Protein AF-0000000087009685 (afdb_homodimer)

Foldseek 3Di:
DPPPPPPPPPPPPLKDKAKEKFFDFDFAFFVVLVVLLVVLVVVLVVLLVCLQVVVVVLVVVLVVVLVVCVVVCVPPVVVVLVVLVVCLLPVLLCVLLVVCVVVVVVVLNVLLVVLLVVLLVVLVVLLVVLVVVCVVVVDPPSRSSVLSVLADSSLLSLLLNLLSSCVPPPPPSSVVSVVSSVVSLSSCSNVVVHGPSSSSSSSSSSNSSSSVSCSVSGDGDPDDDDQRVQLQVQQFQFAFRYKAWQDPVCLVRIFMKMKTALAHHHDDDLVVLVVVVVVVVVVPDPPPPPNSVSNNDRMDMGGDPPDDRSVVNVVVCVQFPADDDQQFDTWMWTAGPVRFIKIKTKGFQSSLVVQVVVQVVLVQWFPDDLFDRDDGPVRLVVLQVVQQVVLCVLVQDPQFWRGKGDDDGMIMTMTGTDRFDFLVPDALVPADLQLLLVALVSLVSQVVQQKAQLADARNQWTQDPNHIGGHRSSRMDGNHDPVSSLLRVLQSLLRSCLRNNLLSSLVSSPVNDDPVSLVVNLLVQFLSSYHPNSCVSVVDRVVSVVSSVSNCVPDPPDPDDHRDDGTPDDVVNVVVVVLVVVLVVVLVVQDPVVLQVVLVVLFAVVLLVQLLVLLLLLLLLLLLLLCLLDPDHDDSVLSSLLSLLLLQQLSRDWPLVSSLVSQLLLVVLVVDDNLQSNLSSVVLVVLLVVLLVVVLVVLCVVVVVVPVPPPPPPVVVVVVVVVVVVVVCCVPVVVNVVVVCVVCVVSCVSNVVSVVVCVVVVVSVVSSNVSSNSNLVSLLSSLQSLLVRNPDHDPSSLSSVLLSVLQVQLSVPRDRSSRPSSLVSQLVSVVVVPDDSSSSNSSSSSSCCSNRVVSNVVNVVSVVVCVVVVSD/DPPPPPPPPPPPPLKDKAKEKFFDFDFAFFVVLVVLLVVLVVVLVVLLVCLQVVVVVLVVVLVVVLVVCVVVCVVPPVVVLVVLVVCLLPVLLCVLLVVCVVVVPVVLNVLLVVLLVVLLVVLVVLLVVLVVVCVVVVDPPSRSSVLSVLADSSLLSLLLNLLSSCVDPPPPSSVVSVVSSVVSLSSCSNVVVHGPSSSSSSSSSSNSSSSVSCSVVGDGDPDDDDQSVQLQVQQFQFAFRYKAWQDPVCLVRIFMKMKTALAHHHDDDLVVLVVVVVVVVVVPDPPNPDNSVSNNDRMDMGGDPPDDNSVVNVVVCVQFPADDDQQFDTWMWTAGPVRFIKIKTKGFQSSLVVQVVVQVVLVQWFPDDLFDRDDGPVRLVVLQVVQQVVLCVLVLDPQFWRGKGDDDGMIMTMTGTDRFDFLVPDALVPADLQLLLVALVSLVSQVVQQKAQLADARNQWTQDPNHIGGHRSSRMDGNHDPVSSLLRVLQSLLRSCLRNNLLSSLVSSPVNDDPVSLVVNLLVQFLSSYHPRSCVSVVDRVVSVVSSVSNCVVDPPDPDDHRDDGTPDDVVNVVVVVLVVVLVVVLVVQAPVVLQVVLVVLFAVVLLVQLLVLLLLLLQLLLLLLCLLDPDDDDSVLSSLLSLLLLQQLSRDWPLPSSLVSQQLLVVLVVHDNLQSNLSSVVLVVLLVVLLVVVLVVLCVVVVVVPVPPPPPPVVVVVVVVVVVVVVCCVPVVVNVVVVCVVCVVSCVSNVVSVVVCVVVVVSVVSSNVSSNSNLVSLLSSLQSLLVRNPDHDDSSLSSNLQSVLQVQLSVPRDRSSRPSSLVSQLVSVVVVPDDSSSSNSSSSSSCCSNRVVSNVVNVVSVVVCVVVVSD

Secondary structure (DSSP, 8-state):
---------------EEEEEEEPPP--B--HHHHHHHHHHHHHHHHHHHHHHH-HHHHHHHHHHHHHHHHHHHHHHTTS-HHHHHHHHHHHHHHHHHHHHHHTT-HHHHHHHHHHHHHHHHHHHHHHHHHHHHHHHTT--TT-TTHHHHT--HHHHHHHHHHHHHTTSTT-HHHHHHHHHHHHHHHHHHHTTSS-HHHHHHHHHHHHHHHHHHHHHH-B------THHHHHHHHHTT--EEEEEE--TTTGGG-EEEEEEE-PPSS---HHHHHHHHHHHHHS------HHHHHTTSPPEEEE-TT--HHHHHHHHHHHS-----TT--EEEEEEETTS-EEEEEEEEGGGHHHHHHHHHHHHHHBS---SPPP-SHHHHHHHHHHHHHHHHHTTSS-S-EEEEEEETTEEEEEEE---PPBGGGS-GGG--HHHHHHHHHHHHHHHHTT-B-S---GGGEEEETTEEEE---TT-BSS--HHHHHHHHHHHHHHHHHHH-HHHHHHHHHHHS-HHHHHHHGGG--GGGS-HHHHHH--SHHHHHHHHHHHHHHS-S----PPP--BSS-HHHHHHHHHHHHHHHHHHHH--HHHHHHHHHHS-HHHHHHHHHHHHHHHHHHHHHHHHT-SS---HHHHHHHHHHHHHHTTTSPTTHHHHHHHHHHHHHTT--HHHHHHHHHHHHHHHHHHHHHHHHHHHHHSSGGG-S----HHHHHHHHHHHHHHHHHHHSHHHHHHHHHHHHHHHHHHHHHHHHHHH-HHHHHHHHHHHHHHHHHHHHHHHHHHHTTT----HHHHHHHHHHHHHHHHHS--GGGTTHHHHHHHHHHHHTT--HHHHHHHHHHHHIIIIITTHHHHHHHHHHHHHTT--/---------------EEEEEEEPPP--B--HHHHHHHHHHHHHHHHHHHHHHH-HHHHHHHHHHHHHHHHHHHHHHTTS-HHHHHHHHHHHHHHHHHHHHHHTT-HHHHHHHHHHHHHHHHHHHHHHHHHHHHHHHTT--TT-TTHHHHT--HHHHHHHHHHHHHTTSTT-HHHHHHHHHHHHHHHHHHHTTSS-HHHHHHHHHHHHHHHHHHHHHH-B------THHHHHHHHHTT--EEEEEE--TTTGGG-EEEEEEE-PPSS---HHHHHHHHHHHHHS------HHHHHTTSPPEEEE-TT--HHHHHHHHHHHS-----TT--EEEEEEETTS-EEEEEEEEGGGHHHHHHHHHHHHHHBS---SPPP-SHHHHHHHHHHHHHHHHHTTSS-S-EEEEEEETTEEEEEEE---SPBGGGS-GGG--HHHHHHHHHHHHHHHHTT-B-S---GGGEEEETTEEEE---TT-BSS--HHHHHHHHHHHHHHHHHHH-HHHHHHHHHHHS-HHHHHHHGGG--GGGS-HHHHHH--SHHHHHHHHHHHHHHS-S----PPP--BSS-HHHHHHHHHHHHHHHHHHHH--HHHHHHHHHHS-HHHHHHHHHHHHHHHHHHHHHHHHT-SS---HHHHHHHHHHHHHHTTTSPTTHHHHHHHHHHHHHTT--HHHHHHHHHHHHHHHHHHHHHHHHHHHHHSSGGGTS----HHHHHHHHHHHHHHHHHHHSHHHHHHHHHHHHHHHHHHHHHHHHHHH-HHHHHHHHHHHHHHHHHHHHHHHHHHHTTT----HHHHHHHHHHHHHHHHTS--GGGTTHHHHHHHHHHHHTT--HHHHHHHHHHHHHHHTGGGHHHHHHHHHHHHHTT--

InterPro domains:
  IPR022791 Lysylphosphatidylglycerol synthetase/glycosyltransferase AglD [PF03706] (574-859)
  IPR022791 Lysylphosphatidylglycerol synthetase/glycosyltransferase AglD [TIGR00374] (763-868)

pLDDT: mean 80.04, std 13.96, range [20.83, 96.81]

Sequence (1744 aa):
MKTTQTTAEVTDDPSTRVLLVDAPQRWMRQPADLIGALGAFASIGIVVVLSMYARLTVLGVTSDVRAATSSFVEQIFFVPINILEGLVSFFVPVAVVGTIIFRRRWRTVVTAVLATIVTVALTTMTGMIAQQIVHARSASVVSPLHMFTDSTPYLAAISALLTIAGTFRGSRLVRWGWILTVALAFLLVLQGRQNLPSTVATVLLGVGIALLVRFIIGTFPRRVTGARFVDLIKRAGVDPQEIIRCDSEICDEVVAWSVLSYAPLGYTDSGAIRRLARMWQNADNALVPSAAFTQSLPSTIGPASGVNAREMAYHARSSYPMFRPVSVSRTYLVRDRQDLVYHVHVLDEDRLIVGAMADLWRQLRLKITYREGSRTLHDAAQQHVLMQLATEKAKVSPRLFVGDAHADSTVCVVYRVSHSPLLDDVDGRTITDEALDSFWQHLQQAHVRGISHGDIHAGCVRLTADGLHITNWQDGSLLTSETVRFVDLAQGLTMLAGVVGIDRAVDSFTRAMPFERVMSVVPLLQKTIMPARTREDFPKSKDIGRIRQALEDRLPDTGSMEPVELNRFSPKTIITVSLGVFAIYFLAASVNFTDLSLAIQAANPMWMMLSFGAGLLTYLGAAITLKAYTQEHIPLGQSVLIQVVASLVTLVAPAGIGPAALNLRFLQKKNVDTAPALATVTVVQLAQFITTVFSLIVLTLVTGELGALSMPSQSIVISIVLALVAIGAIFVIRPLRSWIFAKIQPTVEQIWPRLVWLGTHPRRLAFGFLGSMIMTVAFVACFGFALGSFGYQLPLVTLAVTYLVSNSVGSLVPSPGGIGPVEAALTGGLVLTGIPYSVALSTAVLYRLFTFWGRVPLGWIALQIATKRNYIMKTTQTTAEVTDDPSTRVLLVDAPQRWMRQPADLIGALGAFASIGIVVVLSMYARLTVLGVTSDVRAATSSFVEQIFFVPINILEGLVSFFVPVAVVGTIIFRRRWRTVVTAVLATIVTVALTTMTGMIAQQIVHARSASVVSPLHMFTDSTPYLAAISALLTIAGTFRGSRLVRWGWILTVALAFLLVLQGRQNLPSTVATVLLGVGIALLVRFIIGTFPRRVTGARFVDLIKRAGVDPQEIIRCDSEICDEVVAWSVLSYAPLGYTDSGAIRRLARMWQNADNALVPSAAFTQSLPSTIGPASGVNAREMAYHARSSYPMFRPVSVSRTYLVRDRQDLVYHVHVLDEDRLIVGAMADLWRQLRLKITYREGSRTLHDAAQQHVLMQLATEKAKVSPRLFVGDAHADSTVCVVYRVSHSPLLDDVDGRTITDEALDSFWQHLQQAHVRGISHGDIHAGCVRLTADGLHITNWQDGSLLTSETVRFVDLAQGLTMLAGVVGIDRAVDSFTRAMPFERVMSVVPLLQKTIMPARTREDFPKSKDIGRIRQALEDRLPDTGSMEPVELNRFSPKTIITVSLGVFAIYFLAASVNFTDLSLAIQAANPMWMMLSFGAGLLTYLGAAITLKAYTQEHIPLGQSVLIQVVASLVTLVAPAGIGPAALNLRFLQKKNVDTAPALATVTVVQLAQFITTVFSLIVLTLVTGELGALSMPSQSIVISIVLALVAIGAIFVIRPLRSWIFAKIQPTVEQIWPRLVWLGTHPRRLAFGFLGSMIMTVAFVACFGFALGSFGYQLPLVTLAVTYLVSNSVGSLVPSPGGIGPVEAALTGGLVLTGIPYSVALSTAVLYRLFTFWGRVPLGWIALQIATKRNYI

Nearest PDB structures (foldseek):
  4yzc-assembly2_B  TM=4.362E-01  e=4.572E-03  Homo sapiens
  4h05-assembly1_A  TM=5.185E-01  e=2.435E-02  Streptomyces rimosus
  4yzc-assembly1_A  TM=4.229E-01  e=3.359E-03  Homo sapiens
  7khk-assembly2_B  TM=4.242E-01  e=1.258E-02  Homo sapiens
  7niu-assembly1_A  TM=9.120E-02  e=1.337E+00  Homo sapiens

Organism: NCBI:txid2722751

Structure (mmCIF, N/CA/C/O backbone):
data_AF-0000000087009685-model_v1
#
loop_
_entity.id
_entity.type
_entity.pdbx_description
1 polymer 'Flippase-like domain-containing protein'
#
loop_
_atom_site.group_PDB
_atom_site.id
_atom_site.type_symbol
_atom_site.label_atom_id
_atom_site.label_alt_id
_atom_site.label_comp_id
_atom_site.label_asym_id
_atom_site.label_entity_id
_atom_site.label_seq_id
_atom_site.pdbx_PDB_ins_code
_atom_site.Cartn_x
_atom_site.Cartn_y
_atom_site.Cartn_z
_atom_site.occupancy
_atom_site.B_iso_or_equiv
_atom_site.auth_seq_id
_atom_site.auth_comp_id
_atom_site.auth_asym_id
_atom_site.auth_atom_id
_atom_site.pdbx_PDB_model_num
ATOM 1 N N . MET A 1 1 ? 74.438 -31.562 12.148 1 20.83 1 MET A N 1
ATOM 2 C CA . MET A 1 1 ? 73.188 -31.516 12.898 1 20.83 1 MET A CA 1
ATOM 3 C C . MET A 1 1 ? 72.25 -30.531 12.258 1 20.83 1 MET A C 1
ATOM 5 O O . MET A 1 1 ? 72.375 -29.312 12.414 1 20.83 1 MET A O 1
ATOM 9 N N . LYS A 1 2 ? 71.875 -30.781 10.992 1 25.05 2 LYS A N 1
ATOM 10 C CA . LYS A 1 2 ? 71.062 -30.109 10 1 25.05 2 LYS A CA 1
ATOM 11 C C . LYS A 1 2 ? 69.625 -29.922 10.5 1 25.05 2 LYS A C 1
ATOM 13 O O . LYS A 1 2 ? 68.938 -30.906 10.781 1 25.05 2 LYS A O 1
ATOM 18 N N . THR A 1 3 ? 69.375 -28.812 11.25 1 27.31 3 THR A N 1
ATOM 19 C CA . THR A 1 3 ? 68.125 -28.406 11.883 1 27.31 3 THR A CA 1
ATOM 20 C C . THR A 1 3 ? 67 -28.359 10.852 1 27.31 3 THR A C 1
ATOM 22 O O . THR A 1 3 ? 67.125 -27.641 9.852 1 27.31 3 THR A O 1
ATOM 25 N N . THR A 1 4 ? 66.375 -29.5 10.594 1 29.23 4 THR A N 1
ATOM 26 C CA . THR A 1 4 ? 65.25 -29.703 9.727 1 29.23 4 THR A CA 1
ATOM 27 C C . THR A 1 4 ? 64.125 -28.656 10.008 1 29.23 4 THR A C 1
ATOM 29 O O . THR A 1 4 ? 63.625 -28.562 11.133 1 29.23 4 THR A O 1
ATOM 32 N N . GLN A 1 5 ? 64.188 -27.516 9.312 1 28.78 5 GLN A N 1
ATOM 33 C CA . GLN A 1 5 ? 63.219 -26.438 9.328 1 28.78 5 GLN A CA 1
ATOM 34 C C . GLN A 1 5 ? 61.812 -26.953 9.062 1 28.78 5 GLN A C 1
ATOM 36 O O . GLN A 1 5 ? 61.531 -27.5 7.996 1 28.78 5 GLN A O 1
ATOM 41 N N . THR A 1 6 ? 61.156 -27.562 10.086 1 29.48 6 THR A N 1
ATOM 42 C CA . THR A 1 6 ? 59.719 -27.938 10.07 1 29.48 6 THR A CA 1
ATOM 43 C C . THR A 1 6 ? 58.875 -26.828 9.484 1 29.48 6 THR A C 1
ATOM 45 O O . THR A 1 6 ? 58.812 -25.719 10.031 1 29.48 6 THR A O 1
ATOM 48 N N . THR A 1 7 ? 58.781 -26.781 8.242 1 29.33 7 THR A N 1
ATOM 49 C CA . THR A 1 7 ? 57.812 -25.922 7.551 1 29.33 7 THR A CA 1
ATOM 50 C C . THR A 1 7 ? 56.438 -26.031 8.172 1 29.33 7 THR A C 1
ATOM 52 O O . THR A 1 7 ? 55.812 -27.094 8.117 1 29.33 7 THR A O 1
ATOM 55 N N . ALA A 1 8 ? 56.25 -25.375 9.32 1 33.06 8 ALA A N 1
ATOM 56 C CA . ALA A 1 8 ? 54.906 -25.281 9.883 1 33.06 8 ALA A CA 1
ATOM 57 C C . ALA A 1 8 ? 53.875 -25.094 8.789 1 33.06 8 ALA A C 1
ATOM 59 O O . ALA A 1 8 ? 53.906 -24.109 8.055 1 33.06 8 ALA A O 1
ATOM 60 N N . GLU A 1 9 ? 53.469 -26.125 8.164 1 31.14 9 GLU A N 1
ATOM 61 C CA . GLU A 1 9 ? 52.281 -26.094 7.309 1 31.14 9 GLU A CA 1
ATOM 62 C C . GLU A 1 9 ? 51.156 -25.359 7.988 1 31.14 9 GLU A C 1
ATOM 64 O O . GLU A 1 9 ? 50.656 -25.781 9.031 1 31.14 9 GLU A O 1
ATOM 69 N N . VAL A 1 10 ? 51.188 -24.078 8.078 1 36 10 VAL A N 1
ATOM 70 C CA . VAL A 1 10 ? 50.031 -23.25 8.453 1 36 10 VAL A CA 1
ATOM 71 C C . VAL A 1 10 ? 48.75 -23.812 7.816 1 36 10 VAL A C 1
ATOM 73 O O . VAL A 1 10 ? 48.594 -23.766 6.594 1 36 10 VAL A O 1
ATOM 76 N N . THR A 1 11 ? 48.375 -25.016 8.078 1 38.25 11 THR A N 1
ATOM 77 C CA . THR A 1 11 ? 47.031 -25.406 7.742 1 38.25 11 THR A CA 1
ATOM 78 C C . THR A 1 11 ? 46.031 -24.281 8.047 1 38.25 11 THR A C 1
ATOM 80 O O . THR A 1 11 ? 45.906 -23.875 9.203 1 38.25 11 THR A O 1
ATOM 83 N N . ASP A 1 12 ? 45.906 -23.234 7.301 1 41.66 12 ASP A N 1
ATOM 84 C CA . ASP A 1 12 ? 44.969 -22.141 7.352 1 41.66 12 ASP A CA 1
ATOM 85 C C . ASP A 1 12 ? 43.562 -22.625 7.727 1 41.66 12 ASP A C 1
ATOM 87 O O . ASP A 1 12 ? 42.875 -23.203 6.895 1 41.66 12 ASP A O 1
ATOM 91 N N . ASP A 1 13 ? 43.312 -23.297 8.695 1 49.72 13 ASP A N 1
ATOM 92 C CA . ASP A 1 13 ? 42 -23.562 9.305 1 49.72 13 ASP A CA 1
ATOM 93 C C . ASP A 1 13 ? 41.094 -22.344 9.234 1 49.72 13 ASP A C 1
ATOM 95 O O . ASP A 1 13 ? 41.375 -21.312 9.852 1 49.72 13 ASP A O 1
ATOM 99 N N . PRO A 1 14 ? 40.312 -22.219 8.203 1 61.81 14 PRO A N 1
ATOM 100 C CA . PRO A 1 14 ? 39.5 -21.031 7.938 1 61.81 14 PRO A CA 1
ATOM 101 C C . PRO A 1 14 ? 38.531 -20.734 9.07 1 61.81 14 PRO A C 1
ATOM 103 O O . PRO A 1 14 ? 37.75 -19.766 8.984 1 61.81 14 PRO A O 1
ATOM 106 N N . SER A 1 15 ? 38.594 -21.516 10.203 1 71.38 15 SER A N 1
ATOM 107 C CA . SER A 1 15 ? 37.625 -21.219 11.273 1 71.38 15 SER A CA 1
ATOM 108 C C . SER A 1 15 ? 38.125 -20.094 12.156 1 71.38 15 SER A C 1
ATOM 110 O O . SER A 1 15 ? 39.312 -19.984 12.43 1 71.38 15 SER A O 1
ATOM 112 N N . THR A 1 16 ? 37.312 -19.156 12.297 1 84.31 16 THR A N 1
ATOM 113 C CA . THR A 1 16 ? 37.625 -18.031 13.156 1 84.31 16 THR A CA 1
ATOM 114 C C . THR A 1 16 ? 36.781 -18.047 14.414 1 84.31 16 THR A C 1
ATOM 116 O O . THR A 1 16 ? 35.562 -18.281 14.352 1 84.31 16 THR A O 1
ATOM 119 N N . ARG A 1 17 ? 37.469 -17.984 15.602 1 89.88 17 ARG A N 1
ATOM 120 C CA . ARG A 1 17 ? 36.781 -17.891 16.875 1 89.88 17 ARG A CA 1
ATOM 121 C C . ARG A 1 17 ? 36.375 -16.453 17.188 1 89.88 17 ARG A C 1
ATOM 123 O O . ARG A 1 17 ? 37.188 -15.539 17.094 1 89.88 17 ARG A O 1
ATOM 130 N N . VAL A 1 18 ? 35.125 -16.281 17.484 1 94.69 18 VAL A N 1
ATOM 131 C CA . VAL A 1 18 ? 34.562 -14.945 17.75 1 94.69 18 VAL A CA 1
ATOM 132 C C . VAL A 1 18 ? 33.906 -14.922 19.125 1 94.69 18 VAL A C 1
ATOM 134 O O . VAL A 1 18 ? 33.188 -15.844 19.5 1 94.69 18 VAL A O 1
ATOM 137 N N . LEU A 1 19 ? 34.25 -13.922 19.953 1 94.75 19 LEU A N 1
ATOM 138 C CA . LEU A 1 19 ? 33.562 -13.703 21.234 1 94.75 19 LEU A CA 1
ATOM 139 C C . LEU A 1 19 ? 32.281 -12.898 21.031 1 94.75 19 LEU A C 1
ATOM 141 O O . LEU A 1 19 ? 32.312 -11.797 20.469 1 94.75 19 LEU A O 1
ATOM 145 N N . LEU A 1 20 ? 31.234 -13.477 21.422 1 95.06 20 LEU A N 1
ATOM 146 C CA . LEU A 1 20 ? 29.938 -12.836 21.266 1 95.06 20 LEU A CA 1
ATOM 147 C C . LEU A 1 20 ? 29.312 -12.539 22.625 1 95.06 20 LEU A C 1
ATOM 149 O O . LEU A 1 20 ? 29.062 -13.453 23.422 1 95.06 20 LEU A O 1
ATOM 153 N N . VAL A 1 21 ? 29.172 -11.289 22.953 1 93.69 21 VAL A N 1
ATOM 154 C CA . VAL A 1 21 ? 28.469 -10.852 24.156 1 93.69 21 VAL A CA 1
ATOM 155 C C . VAL A 1 21 ? 27.062 -10.367 23.797 1 93.69 21 VAL A C 1
ATOM 157 O O . VAL A 1 21 ? 26.906 -9.289 23.203 1 93.69 21 VAL A O 1
ATOM 160 N N . ASP A 1 22 ? 26.062 -11.078 24.062 1 91.75 22 ASP A N 1
ATOM 161 C CA . ASP A 1 22 ? 24.672 -10.781 23.703 1 91.75 22 ASP A CA 1
ATOM 162 C C . ASP A 1 22 ? 23.703 -11.234 24.781 1 91.75 22 ASP A C 1
ATOM 164 O O . ASP A 1 22 ? 24.125 -11.82 25.781 1 91.75 22 ASP A O 1
ATOM 168 N N . ALA A 1 23 ? 22.516 -10.797 24.656 1 88.75 23 ALA A N 1
ATOM 169 C CA . ALA A 1 23 ? 21.469 -11.211 25.594 1 88.75 23 ALA A CA 1
ATOM 170 C C . ALA A 1 23 ? 20.688 -12.398 25.047 1 88.75 23 ALA A C 1
ATOM 172 O O . ALA A 1 23 ? 20.359 -12.445 23.859 1 88.75 23 ALA A O 1
ATOM 173 N N . PRO A 1 24 ? 20.547 -13.383 25.875 1 82.44 24 PRO A N 1
ATOM 174 C CA . PRO A 1 24 ? 19.75 -14.523 25.406 1 82.44 24 PRO A CA 1
ATOM 175 C C . PRO A 1 24 ? 18.328 -14.133 25.031 1 82.44 24 PRO A C 1
ATOM 177 O O . PRO A 1 24 ? 17.781 -13.172 25.578 1 82.44 24 PRO A O 1
ATOM 180 N N . GLN A 1 25 ? 17.844 -14.828 24.078 1 79.19 25 GLN A N 1
ATOM 181 C CA . GLN A 1 25 ? 16.5 -14.523 23.609 1 79.19 25 GLN A CA 1
ATOM 182 C C . GLN A 1 25 ? 15.445 -15.016 24.594 1 79.19 25 GLN A C 1
ATOM 184 O O . GLN A 1 25 ? 15.516 -16.141 25.078 1 79.19 25 GLN A O 1
ATOM 189 N N . ARG A 1 26 ? 14.742 -14.148 25.125 1 76.38 26 ARG A N 1
ATOM 190 C CA . ARG A 1 26 ? 13.633 -14.484 26.016 1 76.38 26 ARG A CA 1
ATOM 191 C C . ARG A 1 26 ? 12.289 -14.227 25.328 1 76.38 26 ARG A C 1
ATOM 193 O O . ARG A 1 26 ? 12.242 -13.617 24.266 1 76.38 26 ARG A O 1
ATOM 200 N N . TRP A 1 27 ? 11.328 -14.812 25.953 1 78.62 27 TRP A N 1
ATOM 201 C CA . TRP A 1 27 ? 9.969 -14.609 25.469 1 78.62 27 TRP A CA 1
ATOM 202 C C . TRP A 1 27 ? 9.562 -13.141 25.594 1 78.62 27 TRP A C 1
ATOM 204 O O . TRP A 1 27 ? 9.812 -12.516 26.625 1 78.62 27 TRP A O 1
ATOM 214 N N . MET A 1 28 ? 9.18 -12.664 24.469 1 78.12 28 MET A N 1
ATOM 215 C CA . MET A 1 28 ? 8.805 -11.25 24.484 1 78.12 28 MET A CA 1
ATOM 216 C C . MET A 1 28 ? 7.391 -11.055 23.938 1 78.12 28 MET A C 1
ATOM 218 O O . MET A 1 28 ? 6.922 -11.852 23.125 1 78.12 28 MET A O 1
ATOM 222 N N . ARG A 1 29 ? 6.781 -10.102 24.5 1 83.38 29 ARG A N 1
ATOM 223 C CA . ARG A 1 29 ? 5.465 -9.695 24.016 1 83.38 29 ARG A CA 1
ATOM 224 C C . ARG A 1 29 ? 5.57 -8.953 22.688 1 83.38 29 ARG A C 1
ATOM 226 O O . ARG A 1 29 ? 6.32 -7.984 22.562 1 83.38 29 ARG A O 1
ATOM 233 N N . GLN A 1 30 ? 4.973 -9.492 21.781 1 82.5 30 GLN A N 1
ATOM 234 C CA . GLN A 1 30 ? 5.012 -8.867 20.453 1 82.5 30 GLN A CA 1
ATOM 235 C C . GLN A 1 30 ? 3.861 -7.879 20.281 1 82.5 30 GLN A C 1
ATOM 237 O O . GLN A 1 30 ? 2.691 -8.25 20.391 1 82.5 30 GLN A O 1
ATOM 242 N N . PRO A 1 31 ? 4.102 -6.699 20.031 1 83.12 31 PRO A N 1
ATOM 243 C CA . PRO A 1 31 ? 3.043 -5.707 19.844 1 83.12 31 PRO A CA 1
ATOM 244 C C . PRO A 1 31 ? 2.133 -6.035 18.656 1 83.12 31 PRO A C 1
ATOM 246 O O . PRO A 1 31 ? 0.97 -5.621 18.641 1 83.12 31 PRO A O 1
ATOM 249 N N . ALA A 1 32 ? 2.641 -6.715 17.703 1 83.56 32 ALA A N 1
ATOM 250 C CA . ALA A 1 32 ? 1.822 -7.09 16.547 1 83.56 32 ALA A CA 1
ATOM 251 C C . ALA A 1 32 ? 0.62 -7.926 16.984 1 83.56 32 ALA A C 1
ATOM 253 O O . ALA A 1 32 ? -0.46 -7.82 16.391 1 83.56 32 ALA A O 1
ATOM 254 N N . ASP A 1 33 ? 0.811 -8.742 18.031 1 88.06 33 ASP A N 1
ATOM 255 C CA . ASP A 1 33 ? -0.279 -9.57 18.547 1 88.06 33 ASP A CA 1
ATOM 256 C C . ASP A 1 33 ? -1.347 -8.711 19.219 1 88.06 33 ASP A C 1
ATOM 258 O O . ASP A 1 33 ? -2.543 -8.977 19.078 1 88.06 33 ASP A O 1
ATOM 262 N N . LEU A 1 34 ? -0.966 -7.707 19.875 1 89.62 34 LEU A N 1
ATOM 263 C CA . LEU A 1 34 ? -1.921 -6.816 20.531 1 89.62 34 LEU A CA 1
ATOM 264 C C . LEU A 1 34 ? -2.725 -6.035 19.484 1 89.62 34 LEU A C 1
ATOM 266 O O . LEU A 1 34 ? -3.943 -5.902 19.625 1 89.62 34 LEU A O 1
ATOM 270 N N . ILE A 1 35 ? -2.072 -5.578 18.5 1 88 35 ILE A N 1
ATOM 271 C CA . ILE A 1 35 ? -2.758 -4.84 17.453 1 88 35 ILE A CA 1
ATOM 272 C C . ILE A 1 35 ? -3.695 -5.773 16.688 1 88 35 ILE A C 1
ATOM 274 O O . ILE A 1 35 ? -4.805 -5.383 16.312 1 88 35 ILE A O 1
ATOM 278 N N . GLY A 1 36 ? -3.213 -6.938 16.469 1 89.69 36 GLY A N 1
ATOM 279 C CA . GLY A 1 36 ? -4.082 -7.918 15.844 1 89.69 36 GLY A CA 1
ATOM 280 C C . GLY A 1 36 ? -5.316 -8.234 16.672 1 89.69 36 GLY A C 1
ATOM 281 O O . GLY A 1 36 ? -6.418 -8.352 16.125 1 89.69 36 GLY A O 1
ATOM 282 N N . ALA A 1 37 ? -5.168 -8.375 17.953 1 93.88 37 ALA A N 1
ATOM 283 C CA . ALA A 1 37 ? -6.293 -8.648 18.844 1 93.88 37 ALA A CA 1
ATOM 284 C C . ALA A 1 37 ? -7.277 -7.484 18.844 1 93.88 37 ALA A C 1
ATOM 286 O O . ALA A 1 37 ? -8.492 -7.688 18.75 1 93.88 37 ALA A O 1
ATOM 287 N N . LEU A 1 38 ? -6.738 -6.305 18.891 1 91.94 38 LEU A N 1
ATOM 288 C CA . LEU A 1 38 ? -7.598 -5.125 18.859 1 91.94 38 LEU A CA 1
ATOM 289 C C . LEU A 1 38 ? -8.336 -5.012 17.531 1 91.94 38 LEU A C 1
ATOM 291 O O . LEU A 1 38 ? -9.5 -4.613 17.5 1 91.94 38 LEU A O 1
ATOM 295 N N . GLY A 1 39 ? -7.652 -5.309 16.516 1 92.19 39 GLY A N 1
ATOM 296 C CA . GLY A 1 39 ? -8.297 -5.34 15.211 1 92.19 39 GLY A CA 1
ATOM 297 C C . GLY A 1 39 ? -9.422 -6.359 15.133 1 92.19 39 GLY A C 1
ATOM 298 O O . GLY A 1 39 ? -10.469 -6.086 14.547 1 92.19 39 GLY A O 1
ATOM 299 N N . ALA A 1 40 ? -9.203 -7.512 15.727 1 94.12 40 ALA A N 1
ATOM 300 C CA . ALA A 1 40 ? -10.234 -8.547 15.742 1 94.12 40 ALA A CA 1
ATOM 301 C C . ALA A 1 40 ? -11.445 -8.109 16.562 1 94.12 40 ALA A C 1
ATOM 303 O O . ALA A 1 40 ? -12.594 -8.289 16.125 1 94.12 40 ALA A O 1
ATOM 304 N N . PHE A 1 41 ? -11.266 -7.488 17.672 1 93.06 41 PHE A N 1
ATOM 305 C CA . PHE A 1 41 ? -12.359 -7.031 18.516 1 93.06 41 PHE A CA 1
ATOM 306 C C . PHE A 1 41 ? -13.094 -5.863 17.875 1 93.06 41 PHE A C 1
ATOM 308 O O . PHE A 1 41 ? -14.32 -5.77 17.953 1 93.06 41 PHE A O 1
ATOM 315 N N . ALA A 1 42 ? -12.32 -4.992 17.234 1 92.81 42 ALA A N 1
ATOM 316 C CA . ALA A 1 42 ? -12.953 -3.902 16.5 1 92.81 42 ALA A CA 1
ATOM 317 C C . ALA A 1 42 ? -13.805 -4.438 15.359 1 92.81 42 ALA A C 1
ATOM 319 O O . ALA A 1 42 ? -14.891 -3.908 15.086 1 92.81 42 ALA A O 1
ATOM 320 N N . SER A 1 43 ? -13.336 -5.469 14.727 1 92.75 43 SER A N 1
ATOM 321 C CA . SER A 1 43 ? -14.094 -6.086 13.641 1 92.75 43 SER A CA 1
ATOM 322 C C . SER A 1 43 ? -15.383 -6.711 14.156 1 92.75 43 SER A C 1
ATOM 324 O O . SER A 1 43 ? -16.406 -6.699 13.469 1 92.75 43 SER A O 1
ATOM 326 N N . ILE A 1 44 ? -15.344 -7.266 15.391 1 90.44 44 ILE A N 1
ATOM 327 C CA . ILE A 1 44 ? -16.562 -7.785 16.016 1 90.44 44 ILE A CA 1
ATOM 328 C C . ILE A 1 44 ? -17.547 -6.645 16.25 1 90.44 44 ILE A C 1
ATOM 330 O O . ILE A 1 44 ? -18.75 -6.797 16.031 1 90.44 44 ILE A O 1
ATOM 334 N N . GLY A 1 45 ? -16.984 -5.512 16.688 1 88.5 45 GLY A N 1
ATOM 335 C CA . GLY A 1 45 ? -17.828 -4.34 16.844 1 88.5 45 GLY A CA 1
ATOM 336 C C . GLY A 1 45 ? -18.5 -3.914 15.547 1 88.5 45 GLY A C 1
ATOM 337 O O . GLY A 1 45 ? -19.703 -3.59 15.547 1 88.5 45 GLY A O 1
ATOM 338 N N . ILE A 1 46 ? -17.797 -4.051 14.461 1 88.94 46 ILE A N 1
ATOM 339 C CA . ILE A 1 46 ? -18.344 -3.693 13.156 1 88.94 46 ILE A CA 1
ATOM 340 C C . ILE A 1 46 ? -19.406 -4.699 12.75 1 88.94 46 ILE A C 1
ATOM 342 O O . ILE A 1 46 ? -20.453 -4.316 12.211 1 88.94 46 ILE A O 1
ATOM 346 N N . VAL A 1 47 ? -19.203 -5.988 13.07 1 87.12 47 VAL A N 1
ATOM 347 C CA . VAL A 1 47 ? -20.172 -7.027 12.734 1 87.12 47 VAL A CA 1
ATOM 348 C C . VAL A 1 47 ? -21.453 -6.824 13.555 1 87.12 47 VAL A C 1
ATOM 350 O O . VAL A 1 47 ? -22.547 -7.02 13.039 1 87.12 47 VAL A O 1
ATOM 353 N N . VAL A 1 48 ? -21.344 -6.398 14.766 1 83.75 48 VAL A N 1
ATOM 354 C CA . VAL A 1 48 ? -22.484 -6.133 15.617 1 83.75 48 VAL A CA 1
ATOM 355 C C . VAL A 1 48 ? -23.281 -4.949 15.07 1 83.75 48 VAL A C 1
ATOM 357 O O . VAL A 1 48 ? -24.516 -5.008 14.969 1 83.75 48 VAL A O 1
ATOM 360 N N . VAL A 1 49 ? -22.562 -3.928 14.602 1 81.88 49 VAL A N 1
ATOM 361 C CA . VAL A 1 49 ? -23.219 -2.74 14.055 1 81.88 49 VAL A CA 1
ATOM 362 C C . VAL A 1 49 ? -23.922 -3.092 12.75 1 81.88 49 VAL A C 1
ATOM 364 O O . VAL A 1 49 ? -25.047 -2.67 12.508 1 81.88 49 VAL A O 1
ATOM 367 N N . LEU A 1 50 ? -23.25 -3.943 12 1 79.88 50 LEU A N 1
ATOM 368 C CA . LEU A 1 50 ? -23.844 -4.344 10.727 1 79.88 50 LEU A CA 1
ATOM 369 C C . LEU A 1 50 ? -25.062 -5.246 10.945 1 79.88 50 LEU A C 1
ATOM 371 O O . LEU A 1 50 ? -26.031 -5.18 10.195 1 79.88 50 LEU A O 1
ATOM 375 N N . SER A 1 51 ? -25.016 -6.078 12.008 1 77.81 51 SER A N 1
ATOM 376 C CA . SER A 1 51 ? -26.125 -6.973 12.305 1 77.81 51 SER A CA 1
ATOM 377 C C . SER A 1 51 ? -27.328 -6.199 12.836 1 77.81 51 SER A C 1
ATOM 379 O O . SER A 1 51 ? -28.484 -6.621 12.656 1 77.81 51 SER A O 1
ATOM 381 N N . MET A 1 52 ? -27.047 -5.062 13.359 1 76.19 52 MET A N 1
ATOM 382 C CA . MET A 1 52 ? -28.125 -4.25 13.914 1 76.19 52 MET A CA 1
ATOM 383 C C . MET A 1 52 ? -28.766 -3.383 12.836 1 76.19 52 MET A C 1
ATOM 385 O O . MET A 1 52 ? -29.984 -3.27 12.781 1 76.19 52 MET A O 1
ATOM 389 N N . TYR A 1 53 ? -27.875 -2.916 11.891 1 75.06 53 TYR A N 1
ATOM 390 C CA . TYR A 1 53 ? -28.406 -1.929 10.953 1 75.06 53 TYR A CA 1
ATOM 391 C C . TYR A 1 53 ? -28.5 -2.512 9.547 1 75.06 53 TYR A C 1
ATOM 393 O O . TYR A 1 53 ? -29.203 -1.969 8.695 1 75.06 53 TYR A O 1
ATOM 401 N N . ALA A 1 54 ? -27.859 -3.625 9.258 1 79.12 54 ALA A N 1
ATOM 402 C CA . ALA A 1 54 ? -27.859 -4.23 7.926 1 79.12 54 ALA A CA 1
ATOM 403 C C . ALA A 1 54 ? -28.453 -5.637 7.969 1 79.12 54 ALA A C 1
ATOM 405 O O . ALA A 1 54 ? -27.875 -6.57 7.406 1 79.12 54 ALA A O 1
ATOM 406 N N . ARG A 1 55 ? -29.625 -5.832 8.586 1 75.81 55 ARG A N 1
ATOM 407 C CA . ARG A 1 55 ? -30.219 -7.152 8.781 1 75.81 55 ARG A CA 1
ATOM 408 C C . ARG A 1 55 ? -30.672 -7.742 7.449 1 75.81 55 ARG A C 1
ATOM 410 O O . ARG A 1 55 ? -30.422 -8.914 7.16 1 75.81 55 ARG A O 1
ATOM 417 N N . LEU A 1 56 ? -31.281 -6.91 6.676 1 77.75 56 LEU A N 1
ATOM 418 C CA . LEU A 1 56 ? -31.828 -7.41 5.414 1 77.75 56 LEU A CA 1
ATOM 419 C C . LEU A 1 56 ? -30.703 -7.684 4.418 1 77.75 56 LEU A C 1
ATOM 421 O O . LEU A 1 56 ? -30.812 -8.594 3.592 1 77.75 56 LEU A O 1
ATOM 425 N N . THR A 1 57 ? -29.703 -6.973 4.617 1 79.06 57 THR A N 1
ATOM 426 C CA . THR A 1 57 ? -28.547 -7.215 3.76 1 79.06 57 THR A CA 1
ATOM 427 C C . THR A 1 57 ? -27.922 -8.57 4.07 1 79.06 57 THR A C 1
ATOM 429 O O . THR A 1 57 ? -27.578 -9.328 3.156 1 79.06 57 THR A O 1
ATOM 432 N N . VAL A 1 58 ? -27.812 -8.828 5.289 1 77.56 58 VAL A N 1
ATOM 433 C CA . VAL A 1 58 ? -27.219 -10.094 5.703 1 77.56 58 VAL A CA 1
ATOM 434 C C . VAL A 1 58 ? -28.094 -11.258 5.242 1 77.56 58 VAL A C 1
ATOM 436 O O . VAL A 1 58 ? -27.594 -12.273 4.758 1 77.56 58 VAL A O 1
ATOM 439 N N . LEU A 1 59 ? -29.375 -11.094 5.383 1 76.06 59 LEU A N 1
ATOM 440 C CA . LEU A 1 59 ? -30.312 -12.117 4.926 1 76.06 59 LEU A CA 1
ATOM 441 C C . LEU A 1 59 ? -30.266 -12.25 3.406 1 76.06 59 LEU A C 1
ATOM 443 O O . LEU A 1 59 ? -30.359 -13.352 2.871 1 76.06 59 LEU A O 1
ATOM 447 N N . GLY A 1 60 ? -30.078 -11.125 2.824 1 79.31 60 GLY A N 1
ATOM 448 C CA . GLY A 1 60 ? -29.984 -11.148 1.373 1 79.31 60 GLY A CA 1
ATOM 449 C C . GLY A 1 60 ? -28.75 -11.859 0.868 1 79.31 60 GLY A C 1
ATOM 450 O O . GLY A 1 60 ? -28.828 -12.68 -0.049 1 79.31 60 GLY A O 1
ATOM 451 N N . VAL A 1 61 ? -27.672 -11.617 1.503 1 78.19 61 VAL A N 1
ATOM 452 C CA . VAL A 1 61 ? -26.422 -12.242 1.106 1 78.19 61 VAL A CA 1
ATOM 453 C C . VAL A 1 61 ? -26.516 -13.758 1.3 1 78.19 61 VAL A C 1
ATOM 455 O O . VAL A 1 61 ? -26.094 -14.523 0.428 1 78.19 61 VAL A O 1
ATOM 458 N N . THR A 1 62 ? -27.094 -14.219 2.404 1 76.38 62 THR A N 1
ATOM 459 C CA . THR A 1 62 ? -27.203 -15.648 2.697 1 76.38 62 THR A CA 1
ATOM 460 C C . THR A 1 62 ? -28.156 -16.328 1.723 1 76.38 62 THR A C 1
ATOM 462 O O . THR A 1 62 ? -27.875 -17.438 1.239 1 76.38 62 THR A O 1
ATOM 465 N N . SER A 1 63 ? -29.188 -15.602 1.45 1 76.56 63 SER A N 1
ATOM 466 C CA . SER A 1 63 ? -30.172 -16.203 0.553 1 76.56 63 SER A CA 1
ATOM 467 C C . SER A 1 63 ? -29.656 -16.25 -0.882 1 76.56 63 SER A C 1
ATOM 469 O O . SER A 1 63 ? -29.875 -17.219 -1.6 1 76.56 63 SER A O 1
ATOM 471 N N . ASP A 1 64 ? -28.922 -15.242 -1.213 1 78.12 64 ASP A N 1
ATOM 472 C CA . ASP A 1 64 ? -28.391 -15.195 -2.568 1 78.12 64 ASP A CA 1
ATOM 473 C C . ASP A 1 64 ? -27.281 -16.234 -2.76 1 78.12 64 ASP A C 1
ATOM 475 O O . ASP A 1 64 ? -27.219 -16.875 -3.807 1 78.12 64 ASP A O 1
ATOM 479 N N . VAL A 1 65 ? -26.5 -16.328 -1.812 1 72.81 65 VAL A N 1
ATOM 480 C CA . VAL A 1 65 ? -25.438 -17.312 -1.914 1 72.81 65 VAL A CA 1
ATOM 481 C C . VAL A 1 65 ? -26.031 -18.719 -1.925 1 72.81 65 VAL A C 1
ATOM 483 O O . VAL A 1 65 ? -25.562 -19.594 -2.652 1 72.81 65 VAL A O 1
ATOM 486 N N . ARG A 1 66 ? -27.156 -18.906 -1.155 1 70.62 66 ARG A N 1
ATOM 487 C CA . ARG A 1 66 ? -27.844 -20.203 -1.145 1 70.62 66 ARG A CA 1
ATOM 488 C C . ARG A 1 66 ? -28.469 -20.484 -2.502 1 70.62 66 ARG A C 1
ATOM 490 O O . ARG A 1 66 ? -28.406 -21.625 -2.992 1 70.62 66 ARG A O 1
ATOM 497 N N . ALA A 1 67 ? -28.984 -19.422 -2.977 1 69.31 67 ALA A N 1
ATOM 498 C CA . ALA A 1 67 ? -29.641 -19.594 -4.266 1 69.31 67 ALA A CA 1
ATOM 499 C C . ALA A 1 67 ? -28.625 -19.844 -5.375 1 69.31 67 ALA A C 1
ATOM 501 O O . ALA A 1 67 ? -28.875 -20.656 -6.277 1 69.31 67 ALA A O 1
ATOM 502 N N . ALA A 1 68 ? -27.547 -19.094 -5.211 1 63.78 68 ALA A N 1
ATOM 503 C CA . ALA A 1 68 ? -26.5 -19.234 -6.219 1 63.78 68 ALA A CA 1
ATOM 504 C C . ALA A 1 68 ? -25.844 -20.609 -6.125 1 63.78 68 ALA A C 1
ATOM 506 O O . ALA A 1 68 ? -25.375 -21.156 -7.133 1 63.78 68 ALA A O 1
ATOM 507 N N . THR A 1 69 ? -25.766 -21.078 -4.863 1 60.06 69 THR A N 1
ATOM 508 C CA . THR A 1 69 ? -25.094 -22.359 -4.648 1 60.06 69 THR A CA 1
ATOM 509 C C . THR A 1 69 ? -26.094 -23.5 -4.609 1 60.06 69 THR A C 1
ATOM 511 O O . THR A 1 69 ? -25.703 -24.672 -4.5 1 60.06 69 THR A O 1
ATOM 514 N N . SER A 1 70 ? -27.453 -23.141 -4.414 1 57.62 70 SER A N 1
ATOM 515 C CA . SER A 1 70 ? -28.453 -24.188 -4.227 1 57.62 70 SER A CA 1
ATOM 516 C C . SER A 1 70 ? -28.312 -25.281 -5.27 1 57.62 70 SER A C 1
ATOM 518 O O . SER A 1 70 ? -28.375 -26.469 -4.941 1 57.62 70 SER A O 1
ATOM 520 N N . SER A 1 71 ? -28.156 -24.719 -6.41 1 53.34 71 SER A N 1
ATOM 521 C CA . SER A 1 71 ? -28.062 -25.812 -7.371 1 53.34 71 SER A CA 1
ATOM 522 C C . SER A 1 71 ? -26.812 -26.641 -7.145 1 53.34 71 SER A C 1
ATOM 524 O O . SER A 1 71 ? -26.844 -27.875 -7.258 1 53.34 71 SER A O 1
ATOM 526 N N . PHE A 1 72 ? -25.797 -25.891 -6.824 1 49 72 PHE A N 1
ATOM 527 C CA . PHE A 1 72 ? -24.5 -26.547 -6.637 1 49 72 PHE A CA 1
ATOM 528 C C . PHE A 1 72 ? -24.438 -27.219 -5.277 1 49 72 PHE A C 1
ATOM 530 O O . PHE A 1 72 ? -24 -28.375 -5.172 1 49 72 PHE A O 1
ATOM 537 N N . VAL A 1 73 ? -24.828 -26.484 -4.25 1 51.41 73 VAL A N 1
ATOM 538 C CA . VAL A 1 73 ? -24.766 -26.953 -2.865 1 51.41 73 VAL A CA 1
ATOM 539 C C . VAL A 1 73 ? -25.766 -28.078 -2.645 1 51.41 73 VAL A C 1
ATOM 541 O O . VAL A 1 73 ? -25.469 -29.047 -1.952 1 51.41 73 VAL A O 1
ATOM 544 N N . GLU A 1 74 ? -26.953 -27.859 -3.109 1 48.84 74 GLU A N 1
ATOM 545 C CA . GLU A 1 74 ? -27.891 -28.969 -2.953 1 48.84 74 GLU A CA 1
ATOM 546 C C . GLU A 1 74 ? -27.344 -30.25 -3.557 1 48.84 74 GLU A C 1
ATOM 548 O O . GLU A 1 74 ? -27.594 -31.344 -3.041 1 48.84 74 GLU A O 1
ATOM 553 N N . GLN A 1 75 ? -26.688 -30.016 -4.613 1 44.09 75 GLN A N 1
ATOM 554 C CA . GLN A 1 75 ? -26.219 -31.188 -5.355 1 44.09 75 GLN A CA 1
ATOM 555 C C . GLN A 1 75 ? -24.953 -31.781 -4.719 1 44.09 75 GLN A C 1
ATOM 557 O O . GLN A 1 75 ? -24.828 -33 -4.613 1 44.09 75 GLN A O 1
ATOM 562 N N . ILE A 1 76 ? -23.969 -30.984 -4.562 1 45.16 76 ILE A N 1
ATOM 563 C CA . ILE A 1 76 ? -22.688 -31.469 -4.055 1 45.16 76 ILE A CA 1
ATOM 564 C C . ILE A 1 76 ? -22.828 -31.859 -2.586 1 45.16 76 ILE A C 1
ATOM 566 O O . ILE A 1 76 ? -22.281 -32.875 -2.158 1 45.16 76 ILE A O 1
ATOM 570 N N . PHE A 1 77 ? -23.281 -30.969 -1.752 1 47.31 77 PHE A N 1
ATOM 571 C CA . PHE A 1 77 ? -23.047 -31.016 -0.313 1 47.31 77 PHE A CA 1
ATOM 572 C C . PHE A 1 77 ? -24.062 -31.922 0.365 1 47.31 77 PHE A C 1
ATOM 574 O O . PHE A 1 77 ? -24.438 -31.688 1.518 1 47.31 77 PHE A O 1
ATOM 581 N N . PHE A 1 78 ? -24.766 -32.688 -0.41 1 45.25 78 PHE A N 1
ATOM 582 C CA . PHE A 1 78 ? -25.391 -33.656 0.506 1 45.25 78 PHE A CA 1
ATOM 583 C C . PHE A 1 78 ? -24.328 -34.438 1.262 1 45.25 78 PHE A C 1
ATOM 585 O O . PHE A 1 78 ? -24.641 -35.469 1.885 1 45.25 78 PHE A O 1
ATOM 592 N N . VAL A 1 79 ? -23.141 -34.406 1.007 1 47.41 79 VAL A N 1
ATOM 593 C CA . VAL A 1 79 ? -22.219 -34.969 1.999 1 47.41 79 VAL A CA 1
ATOM 594 C C . VAL A 1 79 ? -22.562 -34.406 3.383 1 47.41 79 VAL A C 1
ATOM 596 O O . VAL A 1 79 ? -22.656 -33.188 3.57 1 47.41 79 VAL A O 1
ATOM 599 N N . PRO A 1 80 ? -23.125 -35.25 4.199 1 52.69 80 PRO A N 1
ATOM 600 C CA . PRO A 1 80 ? -23.625 -34.75 5.492 1 52.69 80 PRO A CA 1
ATOM 601 C C . PRO A 1 80 ? -22.656 -33.75 6.152 1 52.69 80 PRO A C 1
ATOM 603 O O . PRO A 1 80 ? -21.484 -34.062 6.352 1 52.69 80 PRO A O 1
ATOM 606 N N . ILE A 1 81 ? -22.781 -32.5 5.863 1 63.19 81 ILE A N 1
ATOM 607 C CA . ILE A 1 81 ? -22.094 -31.406 6.543 1 63.19 81 ILE A CA 1
ATOM 608 C C . ILE A 1 81 ? -21.719 -31.844 7.957 1 63.19 81 ILE A C 1
ATOM 610 O O . ILE A 1 81 ? -20.703 -31.406 8.492 1 63.19 81 ILE A O 1
ATOM 614 N N . ASN A 1 82 ? -22.469 -32.844 8.352 1 64.62 82 ASN A N 1
ATOM 615 C CA . ASN A 1 82 ? -22.172 -33.344 9.695 1 64.62 82 ASN A CA 1
ATOM 616 C C . ASN A 1 82 ? -20.875 -34.156 9.727 1 64.62 82 ASN A C 1
ATOM 618 O O . ASN A 1 82 ? -20.109 -34.062 10.695 1 64.62 82 ASN A O 1
ATOM 622 N N . ILE A 1 83 ? -20.703 -34.75 8.578 1 63.69 83 ILE A N 1
ATOM 623 C CA . ILE A 1 83 ? -19.469 -35.531 8.516 1 63.69 83 ILE A CA 1
ATOM 624 C C . ILE A 1 83 ? -18.281 -34.594 8.367 1 63.69 83 ILE A C 1
ATOM 626 O O . ILE A 1 83 ? -17.25 -34.75 9.039 1 63.69 83 ILE A O 1
ATOM 630 N N . LEU A 1 84 ? -18.453 -33.625 7.562 1 70 84 LEU A N 1
ATOM 631 C CA . LEU A 1 84 ? -17.359 -32.656 7.391 1 70 84 LEU A CA 1
ATOM 632 C C . LEU A 1 84 ? -17.109 -31.906 8.688 1 70 84 LEU A C 1
ATOM 634 O O . LEU A 1 84 ? -15.961 -31.625 9.031 1 70 84 LEU A O 1
ATOM 638 N N . GLU A 1 85 ? -18.172 -31.594 9.297 1 76.81 85 GLU A N 1
ATOM 639 C CA . GLU A 1 85 ? -18.062 -30.906 10.578 1 76.81 85 GLU A CA 1
ATOM 640 C C . GLU A 1 85 ? -17.312 -31.766 11.602 1 76.81 85 GLU A C 1
ATOM 642 O O . GLU A 1 85 ? -16.438 -31.266 12.312 1 76.81 85 GLU A O 1
ATOM 647 N N . GLY A 1 86 ? -17.703 -33.031 11.57 1 75.69 86 GLY A N 1
ATOM 648 C CA . GLY A 1 86 ? -17.031 -33.938 12.484 1 75.69 86 GLY A CA 1
ATOM 649 C C . GLY A 1 86 ? -15.562 -34.156 12.156 1 75.69 86 GLY A C 1
ATOM 650 O O . GLY A 1 86 ? -14.719 -34.156 13.047 1 75.69 86 GLY A O 1
ATOM 651 N N . LEU A 1 87 ? -15.297 -34.188 10.891 1 74.06 87 LEU A N 1
ATOM 652 C CA . LEU A 1 87 ? -13.922 -34.406 10.453 1 74.06 87 LEU A CA 1
ATOM 653 C C . LEU A 1 87 ? -13.055 -33.188 10.758 1 74.06 87 LEU A C 1
ATOM 655 O O . LEU A 1 87 ? -11.953 -33.312 11.289 1 74.06 87 LEU A O 1
ATOM 659 N N . VAL A 1 88 ? -13.57 -32.062 10.508 1 80.06 88 VAL A N 1
ATOM 660 C CA . VAL A 1 88 ? -12.789 -30.828 10.695 1 80.06 88 VAL A CA 1
ATOM 661 C C . VAL A 1 88 ? -12.648 -30.531 12.188 1 80.06 88 VAL A C 1
ATOM 663 O O . VAL A 1 88 ? -11.57 -30.156 12.648 1 80.06 88 VAL A O 1
ATOM 666 N N . SER A 1 89 ? -13.703 -30.797 12.945 1 81.19 89 SER A N 1
ATOM 667 C CA . SER A 1 89 ? -13.672 -30.484 14.375 1 81.19 89 SER A CA 1
ATOM 668 C C . SER A 1 89 ? -12.766 -31.438 15.133 1 81.19 89 SER A C 1
ATOM 670 O O . SER A 1 89 ? -12.18 -31.078 16.156 1 81.19 89 SER A O 1
ATOM 672 N N . PHE A 1 90 ? -12.672 -32.562 14.508 1 79.44 90 PHE A N 1
ATOM 673 C CA . PHE A 1 90 ? -11.867 -33.531 15.219 1 79.44 90 PHE A CA 1
ATOM 674 C C . PHE A 1 90 ? -10.445 -33.594 14.672 1 79.44 90 PHE A C 1
ATOM 676 O O . PHE A 1 90 ? -9.477 -33.469 15.422 1 79.44 90 PHE A O 1
ATOM 683 N N . PHE A 1 91 ? -10.25 -33.688 13.359 1 80.88 91 PHE A N 1
ATOM 684 C CA . PHE A 1 91 ? -8.953 -33.969 12.766 1 80.88 91 PHE A CA 1
ATOM 685 C C . PHE A 1 91 ? -8.086 -32.719 12.727 1 80.88 91 PHE A C 1
ATOM 687 O O . PHE A 1 91 ? -6.867 -32.812 12.891 1 80.88 91 PHE A O 1
ATOM 694 N N . VAL A 1 92 ? -8.625 -31.578 12.562 1 84.88 92 VAL A N 1
ATOM 695 C CA . VAL A 1 92 ? -7.812 -30.375 12.406 1 84.88 92 VAL A CA 1
ATOM 696 C C . VAL A 1 92 ? -7.102 -30.047 13.719 1 84.88 92 VAL A C 1
ATOM 698 O O . VAL A 1 92 ? -5.883 -29.859 13.742 1 84.88 92 VAL A O 1
ATOM 701 N N . PRO A 1 93 ? -7.797 -30.078 14.875 1 85.19 93 PRO A N 1
ATOM 702 C CA . PRO A 1 93 ? -7.082 -29.797 16.125 1 85.19 93 PRO A CA 1
ATOM 703 C C . PRO A 1 93 ? -6.039 -30.859 16.453 1 85.19 93 PRO A C 1
ATOM 705 O O . PRO A 1 93 ? -4.953 -30.531 16.938 1 85.19 93 PRO A O 1
ATOM 708 N N . VAL A 1 94 ? -6.352 -32.062 16.094 1 83.12 94 VAL A N 1
ATOM 709 C CA . VAL A 1 94 ? -5.434 -33.156 16.406 1 83.12 94 VAL A CA 1
ATOM 710 C C . VAL A 1 94 ? -4.188 -33.031 15.523 1 83.12 94 VAL A C 1
ATOM 712 O O . VAL A 1 94 ? -3.066 -33.219 16 1 83.12 94 VAL A O 1
ATOM 715 N N . ALA A 1 95 ? -4.395 -32.719 14.305 1 84.81 95 ALA A N 1
ATOM 716 C CA . ALA A 1 95 ? -3.273 -32.562 13.383 1 84.81 95 ALA A CA 1
ATOM 717 C C . ALA A 1 95 ? -2.398 -31.391 13.773 1 84.81 95 ALA A C 1
ATOM 719 O O . ALA A 1 95 ? -1.169 -31.469 13.734 1 84.81 95 ALA A O 1
ATOM 720 N N . VAL A 1 96 ? -2.977 -30.312 14.195 1 86.5 96 VAL A N 1
ATOM 721 C CA . VAL A 1 96 ? -2.229 -29.109 14.531 1 86.5 96 VAL A CA 1
ATOM 722 C C . VAL A 1 96 ? -1.471 -29.312 15.836 1 86.5 96 VAL A C 1
ATOM 724 O O . VAL A 1 96 ? -0.272 -29.031 15.922 1 86.5 96 VAL A O 1
ATOM 727 N N . VAL A 1 97 ? -2.146 -29.906 16.859 1 85.06 97 VAL A N 1
ATOM 728 C CA . VAL A 1 97 ? -1.497 -30.156 18.141 1 85.06 97 VAL A CA 1
ATOM 729 C C . VAL A 1 97 ? -0.442 -31.25 17.984 1 85.06 97 VAL A C 1
ATOM 731 O O . VAL A 1 97 ? 0.638 -31.156 18.578 1 85.06 97 VAL A O 1
ATOM 734 N N . GLY A 1 98 ? -0.748 -32.156 17.109 1 82.12 98 GLY A N 1
ATOM 735 C CA . GLY A 1 98 ? 0.205 -33.219 16.844 1 82.12 98 GLY A CA 1
ATOM 736 C C . GLY A 1 98 ? 1.493 -32.719 16.203 1 82.12 98 GLY A C 1
ATOM 737 O O . GLY A 1 98 ? 2.584 -33.125 16.609 1 82.12 98 GLY A O 1
ATOM 738 N N . THR A 1 99 ? 1.364 -31.828 15.305 1 81.69 99 THR A N 1
ATOM 739 C CA . THR A 1 99 ? 2.545 -31.297 14.633 1 81.69 99 THR A CA 1
ATOM 740 C C . THR A 1 99 ? 3.381 -30.453 15.594 1 81.69 99 THR A C 1
ATOM 742 O O . THR A 1 99 ? 4.609 -30.484 15.539 1 81.69 99 THR A O 1
ATOM 745 N N . ILE A 1 100 ? 2.723 -29.766 16.516 1 82.88 100 ILE A N 1
ATOM 746 C CA . ILE A 1 100 ? 3.451 -28.953 17.484 1 82.88 100 ILE A CA 1
ATOM 747 C C . ILE A 1 100 ? 4.191 -29.844 18.469 1 82.88 100 ILE A C 1
ATOM 749 O O . ILE A 1 100 ? 5.34 -29.578 18.828 1 82.88 100 ILE A O 1
ATOM 753 N N . ILE A 1 101 ? 3.525 -30.938 18.781 1 81 101 ILE A N 1
ATOM 754 C CA . ILE A 1 101 ? 4.125 -31.875 19.719 1 81 101 ILE A CA 1
ATOM 755 C C . ILE A 1 101 ? 5.316 -32.562 19.062 1 81 101 ILE A C 1
ATOM 757 O O . ILE A 1 101 ? 6.363 -32.75 19.703 1 81 101 ILE A O 1
ATOM 761 N N . PHE A 1 102 ? 5.141 -32.875 17.828 1 80.19 102 PHE A N 1
ATOM 762 C CA . PHE A 1 102 ? 6.199 -33.594 17.125 1 80.19 102 PHE A CA 1
ATOM 763 C C . PHE A 1 102 ? 7.422 -32.688 16.953 1 80.19 102 PHE A C 1
ATOM 765 O O . PHE A 1 102 ? 8.555 -33.188 16.906 1 80.19 102 PHE A O 1
ATOM 772 N N . ARG A 1 103 ? 7.285 -31.453 16.859 1 77.81 103 ARG A N 1
ATOM 773 C CA . ARG A 1 103 ? 8.398 -30.516 16.719 1 77.81 103 ARG A CA 1
ATOM 774 C C . ARG A 1 103 ? 8.953 -30.109 18.078 1 77.81 103 ARG A C 1
ATOM 776 O O . ARG A 1 103 ? 9.859 -29.281 18.156 1 77.81 103 ARG A O 1
ATOM 783 N N . ARG A 1 104 ? 8.375 -30.719 19.188 1 78.88 104 ARG A N 1
ATOM 784 C CA . ARG A 1 104 ? 8.844 -30.594 20.562 1 78.88 104 ARG A CA 1
ATOM 785 C C . ARG A 1 104 ? 8.812 -29.141 21.031 1 78.88 104 ARG A C 1
ATOM 787 O O . ARG A 1 104 ? 9.766 -28.656 21.656 1 78.88 104 ARG A O 1
ATOM 794 N N . ARG A 1 105 ? 7.852 -28.484 20.609 1 80.25 105 ARG A N 1
ATOM 795 C CA . ARG A 1 105 ? 7.645 -27.125 21.078 1 80.25 105 ARG A CA 1
ATOM 796 C C . ARG A 1 105 ? 6.609 -27.078 22.203 1 80.25 105 ARG A C 1
ATOM 798 O O . ARG A 1 105 ? 5.465 -26.688 21.969 1 80.25 105 ARG A O 1
ATOM 805 N N . TRP A 1 106 ? 6.98 -27.344 23.344 1 81.69 106 TRP A N 1
ATOM 806 C CA . TRP A 1 106 ? 6.094 -27.578 24.484 1 81.69 106 TRP A CA 1
ATOM 807 C C . TRP A 1 106 ? 5.402 -26.281 24.906 1 81.69 106 TRP A C 1
ATOM 809 O O . TRP A 1 106 ? 4.223 -26.281 25.266 1 81.69 106 TRP A O 1
ATOM 819 N N . ARG A 1 107 ? 6.043 -25.203 24.859 1 81.38 107 ARG A N 1
ATOM 820 C CA . ARG A 1 107 ? 5.426 -23.969 25.297 1 81.38 107 ARG A CA 1
ATOM 821 C C . ARG A 1 107 ? 4.316 -23.531 24.344 1 81.38 107 ARG A C 1
ATOM 823 O O . ARG A 1 107 ? 3.301 -22.984 24.766 1 81.38 107 ARG A O 1
ATOM 830 N N . THR A 1 108 ? 4.578 -23.828 23.125 1 84.25 108 THR A N 1
ATOM 831 C CA . THR A 1 108 ? 3.549 -23.484 22.141 1 84.25 108 THR A CA 1
ATOM 832 C C . THR A 1 108 ? 2.322 -24.375 22.328 1 84.25 108 THR A C 1
ATOM 834 O O . THR A 1 108 ? 1.189 -23.938 22.125 1 84.25 108 THR A O 1
ATOM 837 N N . VAL A 1 109 ? 2.572 -25.609 22.781 1 86.44 109 VAL A N 1
ATOM 838 C CA . VAL A 1 109 ? 1.461 -26.531 23.031 1 86.44 109 VAL A CA 1
ATOM 839 C C . VAL A 1 109 ? 0.642 -26.031 24.219 1 86.44 109 VAL A C 1
ATOM 841 O O . VAL A 1 109 ? -0.59 -25.984 24.156 1 86.44 109 VAL A O 1
ATOM 844 N N . VAL A 1 110 ? 1.325 -25.578 25.203 1 87.56 110 VAL A N 1
ATOM 845 C CA . VAL A 1 110 ? 0.649 -25.094 26.406 1 87.56 110 VAL A CA 1
ATOM 846 C C . VAL A 1 110 ? -0.129 -23.812 26.078 1 87.56 110 VAL A C 1
ATOM 848 O O . VAL A 1 110 ? -1.272 -23.656 26.516 1 87.56 110 VAL A O 1
ATOM 851 N N . THR A 1 111 ? 0.467 -22.984 25.297 1 88.38 111 THR A N 1
ATOM 852 C CA . THR A 1 111 ? -0.212 -21.75 24.938 1 88.38 111 THR A CA 1
ATOM 853 C C . THR A 1 111 ? -1.423 -22.031 24.047 1 88.38 111 THR A C 1
ATOM 855 O O . THR A 1 111 ? -2.469 -21.391 24.188 1 88.38 111 THR A O 1
ATOM 858 N N . ALA A 1 112 ? -1.255 -22.984 23.188 1 88.81 112 ALA A N 1
ATOM 859 C CA . ALA A 1 112 ? -2.352 -23.344 22.281 1 88.81 112 ALA A CA 1
ATOM 860 C C . ALA A 1 112 ? -3.516 -23.953 23.062 1 88.81 112 ALA A C 1
ATOM 862 O O . ALA A 1 112 ? -4.676 -23.609 22.828 1 88.81 112 ALA A O 1
ATOM 863 N N . VAL A 1 113 ? -3.254 -24.812 24.016 1 87.5 113 VAL A N 1
ATOM 864 C CA . VAL A 1 113 ? -4.285 -25.469 24.812 1 87.5 113 VAL A CA 1
ATOM 865 C C . VAL A 1 113 ? -4.953 -24.438 25.719 1 87.5 113 VAL A C 1
ATOM 867 O O . VAL A 1 113 ? -6.18 -24.406 25.844 1 87.5 113 VAL A O 1
ATOM 870 N N . LEU A 1 114 ? -4.211 -23.594 26.266 1 90.25 114 LEU A N 1
ATOM 871 C CA . LEU A 1 114 ? -4.762 -22.562 27.125 1 90.25 114 LEU A CA 1
ATOM 872 C C . LEU A 1 114 ? -5.648 -21.609 26.328 1 90.25 114 LEU A C 1
ATOM 874 O O . LEU A 1 114 ? -6.734 -21.234 26.781 1 90.25 114 LEU A O 1
ATOM 878 N N . ALA A 1 115 ? -5.152 -21.188 25.219 1 91.75 115 ALA A N 1
ATOM 879 C CA . ALA A 1 115 ? -5.941 -20.297 24.375 1 91.75 115 ALA A CA 1
ATOM 880 C C . ALA A 1 115 ? -7.258 -20.953 23.969 1 91.75 115 ALA A C 1
ATOM 882 O O . ALA A 1 115 ? -8.297 -20.281 23.922 1 91.75 115 ALA A O 1
ATOM 883 N N . THR A 1 116 ? -7.18 -22.281 23.719 1 89.75 116 THR A N 1
ATOM 884 C CA . THR A 1 116 ? -8.383 -23 23.328 1 89.75 116 THR A CA 1
ATOM 885 C C . THR A 1 116 ? -9.367 -23.094 24.484 1 89.75 116 THR A C 1
ATOM 887 O O . THR A 1 116 ? -10.57 -22.875 24.312 1 89.75 116 THR A O 1
ATOM 890 N N . ILE A 1 117 ? -8.938 -23.312 25.641 1 90 117 ILE A N 1
ATOM 891 C CA . ILE A 1 117 ? -9.789 -23.422 26.828 1 90 117 ILE A CA 1
ATOM 892 C C . ILE A 1 117 ? -10.406 -22.062 27.156 1 90 117 ILE A C 1
ATOM 894 O O . ILE A 1 117 ? -11.609 -21.969 27.375 1 90 117 ILE A O 1
ATOM 898 N N . VAL A 1 118 ? -9.633 -21.109 27.094 1 92 118 VAL A N 1
ATOM 899 C CA . VAL A 1 118 ? -10.117 -19.766 27.422 1 92 118 VAL A CA 1
ATOM 900 C C . VAL A 1 118 ? -11.133 -19.312 26.359 1 92 118 VAL A C 1
ATOM 902 O O . VAL A 1 118 ? -12.133 -18.688 26.688 1 92 118 VAL A O 1
ATOM 905 N N . THR A 1 119 ? -10.828 -19.641 25.109 1 92.06 119 THR A N 1
ATOM 906 C CA . THR A 1 119 ? -11.734 -19.266 24.031 1 92.06 119 THR A CA 1
ATOM 907 C C . THR A 1 119 ? -13.086 -19.953 24.188 1 92.06 119 THR A C 1
ATOM 909 O O . THR A 1 119 ? -14.133 -19.328 24.047 1 92.06 119 THR A O 1
ATOM 912 N N . VAL A 1 120 ? -13.102 -21.266 24.531 1 89.44 120 VAL A N 1
ATOM 913 C CA . VAL A 1 120 ? -14.344 -22.016 24.719 1 89.44 120 VAL A CA 1
ATOM 914 C C . VAL A 1 120 ? -15.086 -21.469 25.938 1 89.44 120 VAL A C 1
ATOM 916 O O . VAL A 1 120 ? -16.312 -21.281 25.891 1 89.44 120 VAL A O 1
ATOM 919 N N . ALA A 1 121 ? -14.367 -21.141 26.938 1 90.19 121 ALA A N 1
ATOM 920 C CA . ALA A 1 121 ? -14.977 -20.625 28.156 1 90.19 121 ALA A CA 1
ATOM 921 C C . ALA A 1 121 ? -15.602 -19.25 27.922 1 90.19 121 ALA A C 1
ATOM 923 O O . ALA A 1 121 ? -16.75 -19.016 28.297 1 90.19 121 ALA A O 1
ATOM 924 N N . LEU A 1 122 ? -14.914 -18.422 27.234 1 89 122 LEU A N 1
ATOM 925 C CA . LEU A 1 122 ? -15.391 -17.062 27.016 1 89 122 LEU A CA 1
ATOM 926 C C . LEU A 1 122 ? -16.531 -17.047 26.016 1 89 122 LEU A C 1
ATOM 928 O O . LEU A 1 122 ? -17.469 -16.25 26.141 1 89 122 LEU A O 1
ATOM 932 N N . THR A 1 123 ? -16.438 -17.859 24.984 1 87.19 123 THR A N 1
ATOM 933 C CA . THR A 1 123 ? -17.5 -17.922 24 1 87.19 123 THR A CA 1
ATOM 934 C C . THR A 1 123 ? -18.781 -18.484 24.625 1 87.19 123 THR A C 1
ATOM 936 O O . THR A 1 123 ? -19.875 -17.984 24.359 1 87.19 123 THR A O 1
ATOM 939 N N . THR A 1 124 ? -18.656 -19.5 25.531 1 85.31 124 THR A N 1
ATOM 940 C CA . THR A 1 124 ? -19.812 -20.062 26.219 1 85.31 124 THR A CA 1
ATOM 941 C C . THR A 1 124 ? -20.375 -19.078 27.234 1 85.31 124 THR A C 1
ATOM 943 O O . THR A 1 124 ? -21.594 -18.938 27.375 1 85.31 124 THR A O 1
ATOM 946 N N . MET A 1 125 ? -19.484 -18.375 27.797 1 85.62 125 MET A N 1
ATOM 947 C CA . MET A 1 125 ? -19.922 -17.375 28.766 1 85.62 125 MET A CA 1
ATOM 948 C C . MET A 1 125 ? -20.656 -16.234 28.078 1 85.62 125 MET A C 1
ATOM 950 O O . MET A 1 125 ? -21.703 -15.781 28.547 1 85.62 125 MET A O 1
ATOM 954 N N . THR A 1 126 ? -20.125 -15.773 26.984 1 83.56 126 THR A N 1
ATOM 955 C CA . THR A 1 126 ? -20.766 -14.711 26.219 1 83.56 126 THR A CA 1
ATOM 956 C C . THR A 1 126 ? -22.125 -15.164 25.703 1 83.56 126 THR A C 1
ATOM 958 O O . THR A 1 126 ? -23.078 -14.383 25.688 1 83.56 126 THR A O 1
ATOM 961 N N . GLY A 1 127 ? -22.219 -16.422 25.344 1 81.69 127 GLY A N 1
ATOM 962 C CA . GLY A 1 127 ? -23.484 -16.984 24.922 1 81.69 127 GLY A CA 1
ATOM 963 C C . GLY A 1 127 ? -24.516 -17.047 26.047 1 81.69 127 GLY A C 1
ATOM 964 O O . GLY A 1 127 ? -25.688 -16.703 25.844 1 81.69 127 GLY A O 1
ATOM 965 N N . MET A 1 128 ? -24.094 -17.344 27.234 1 81.88 128 MET A N 1
ATOM 966 C CA . MET A 1 128 ? -24.969 -17.453 28.391 1 81.88 128 MET A CA 1
ATOM 967 C C . MET A 1 128 ? -25.453 -16.078 28.828 1 81.88 128 MET A C 1
ATOM 969 O O . MET A 1 128 ? -26.625 -15.898 29.141 1 81.88 128 MET A O 1
ATOM 973 N N . ILE A 1 129 ? -24.578 -15.188 28.75 1 82.19 129 ILE A N 1
ATOM 974 C CA . ILE A 1 129 ? -24.922 -13.828 29.156 1 82.19 129 ILE A CA 1
ATOM 975 C C . ILE A 1 129 ? -25.906 -13.227 28.156 1 82.19 129 ILE A C 1
ATOM 977 O O . ILE A 1 129 ? -26.875 -12.578 28.547 1 82.19 129 ILE A O 1
ATOM 981 N N . ALA A 1 130 ? -25.609 -13.477 26.922 1 80.62 130 ALA A N 1
ATOM 982 C CA . ALA A 1 130 ? -26.5 -12.961 25.875 1 80.62 130 ALA A CA 1
ATOM 983 C C . ALA A 1 130 ? -27.891 -13.586 25.984 1 80.62 130 ALA A C 1
ATOM 985 O O . ALA A 1 130 ? -28.906 -12.898 25.812 1 80.62 130 ALA A O 1
ATOM 986 N N . GLN A 1 131 ? -27.953 -14.859 26.359 1 79.06 131 GLN A N 1
ATOM 987 C CA . GLN A 1 131 ? -29.234 -15.539 26.516 1 79.06 131 GLN A CA 1
ATOM 988 C C . GLN A 1 131 ? -30 -14.992 27.703 1 79.06 131 GLN A C 1
ATOM 990 O O . GLN A 1 131 ? -31.219 -14.82 27.641 1 79.06 131 GLN A O 1
ATOM 995 N N . GLN A 1 132 ? -29.328 -14.633 28.703 1 78.31 132 GLN A N 1
ATOM 996 C CA . GLN A 1 132 ? -29.984 -14.094 29.891 1 78.31 132 GLN A CA 1
ATOM 997 C C . GLN A 1 132 ? -30.516 -12.688 29.641 1 78.31 132 GLN A C 1
ATOM 999 O O . GLN A 1 132 ? -31.609 -12.344 30.078 1 78.31 132 GLN A O 1
ATOM 1004 N N . ILE A 1 133 ? -29.766 -11.977 28.844 1 75.75 133 ILE A N 1
ATOM 1005 C CA . ILE A 1 133 ? -30.172 -10.602 28.562 1 75.75 133 ILE A CA 1
ATOM 1006 C C . ILE A 1 133 ? -31.359 -10.602 27.609 1 75.75 133 ILE A C 1
ATOM 1008 O O . ILE A 1 133 ? -32.312 -9.828 27.766 1 75.75 133 ILE A O 1
ATOM 1012 N N . VAL A 1 134 ? -31.297 -11.453 26.625 1 73.88 134 VAL A N 1
ATOM 1013 C CA . VAL A 1 134 ? -32.375 -11.531 25.656 1 73.88 134 VAL A CA 1
ATOM 1014 C C . VAL A 1 134 ? -33.656 -12.039 26.328 1 73.88 134 VAL A C 1
ATOM 1016 O O . VAL A 1 134 ? -34.75 -11.555 26.047 1 73.88 134 VAL A O 1
ATOM 1019 N N . HIS A 1 135 ? -33.5 -13.016 27.203 1 70.12 135 HIS A N 1
ATOM 1020 C CA . HIS A 1 135 ? -34.656 -13.539 27.922 1 70.12 135 HIS A CA 1
ATOM 1021 C C . HIS A 1 135 ? -35.219 -12.508 28.891 1 70.12 135 HIS A C 1
ATOM 1023 O O . HIS A 1 135 ? -36.438 -12.398 29.062 1 70.12 135 HIS A O 1
ATOM 1029 N N . ALA A 1 136 ? -34.375 -11.867 29.516 1 64.69 136 ALA A N 1
ATOM 1030 C CA . ALA A 1 136 ? -34.812 -10.891 30.5 1 64.69 136 ALA A CA 1
ATOM 1031 C C . ALA A 1 136 ? -35.5 -9.695 29.844 1 64.69 136 ALA A C 1
ATOM 1033 O O . ALA A 1 136 ? -36.438 -9.141 30.406 1 64.69 136 ALA A O 1
ATOM 1034 N N . ARG A 1 137 ? -34.875 -9.227 28.766 1 59.72 137 ARG A N 1
ATOM 1035 C CA . ARG A 1 137 ? -35.406 -8 28.188 1 59.72 137 ARG A CA 1
ATOM 1036 C C . ARG A 1 137 ? -36.469 -8.32 27.109 1 59.72 137 ARG A C 1
ATOM 1038 O O . ARG A 1 137 ? -37.031 -7.41 26.5 1 59.72 137 ARG A O 1
ATOM 1045 N N . SER A 1 138 ? -37.094 -9.453 27.094 1 55.62 138 SER A N 1
ATOM 1046 C CA . SER A 1 138 ? -38.062 -9.758 26.031 1 55.62 138 SER A CA 1
ATOM 1047 C C . SER A 1 138 ? -37.625 -9.156 24.703 1 55.62 138 SER A C 1
ATOM 1049 O O . SER A 1 138 ? -38.375 -8.43 24.062 1 55.62 138 SER A O 1
ATOM 1051 N N . ALA A 1 139 ? -36.375 -8.945 24.547 1 53.16 139 ALA A N 1
ATOM 1052 C CA . ALA A 1 139 ? -35.781 -8.227 23.438 1 53.16 139 ALA A CA 1
ATOM 1053 C C . ALA A 1 139 ? -36.219 -8.836 22.094 1 53.16 139 ALA A C 1
ATOM 1055 O O . ALA A 1 139 ? -36.406 -10.047 22 1 53.16 139 ALA A O 1
ATOM 1056 N N . SER A 1 140 ? -36.781 -8.031 21.297 1 52.47 140 SER A N 1
ATOM 1057 C CA . SER A 1 140 ? -37.281 -8.359 19.953 1 52.47 140 SER A CA 1
ATOM 1058 C C . SER A 1 140 ? -36.281 -9.227 19.188 1 52.47 140 SER A C 1
ATOM 1060 O O . SER A 1 140 ? -35.094 -9.219 19.484 1 52.47 140 SER A O 1
ATOM 1062 N N . VAL A 1 141 ? -36.719 -10.305 18.578 1 51.44 141 VAL A N 1
ATOM 1063 C CA . VAL A 1 141 ? -36.062 -11.258 17.672 1 51.44 141 VAL A CA 1
ATOM 1064 C C . VAL A 1 141 ? -34.938 -10.562 16.922 1 51.44 141 VAL A C 1
ATOM 1066 O O . VAL A 1 141 ? -33.969 -11.203 16.484 1 51.44 141 VAL A O 1
ATOM 1069 N N . VAL A 1 142 ? -35 -9.18 16.969 1 56.06 142 VAL A N 1
ATOM 1070 C CA . VAL A 1 142 ? -34.094 -8.445 16.062 1 56.06 142 VAL A CA 1
ATOM 1071 C C . VAL A 1 142 ? -32.875 -7.957 16.828 1 56.06 142 VAL A C 1
ATOM 1073 O O . VAL A 1 142 ? -32.062 -7.199 16.297 1 56.06 142 VAL A O 1
ATOM 1076 N N . SER A 1 143 ? -32.75 -8.43 18.078 1 61.5 143 SER A N 1
ATOM 1077 C CA . SER A 1 143 ? -31.656 -7.898 18.844 1 61.5 143 SER A CA 1
ATOM 1078 C C . SER A 1 143 ? -30.312 -8.438 18.344 1 61.5 143 SER A C 1
ATOM 1080 O O . SER A 1 143 ? -30.203 -9.633 18.047 1 61.5 143 SER A O 1
ATOM 1082 N N . PRO A 1 144 ? -29.266 -7.594 18.109 1 66.69 144 PRO A N 1
ATOM 1083 C CA . PRO A 1 144 ? -27.938 -8.008 17.672 1 66.69 144 PRO A CA 1
ATOM 1084 C C . PRO A 1 144 ? -27.281 -9.008 18.609 1 66.69 144 PRO A C 1
ATOM 1086 O O . PRO A 1 144 ? -26.375 -9.734 18.219 1 66.69 144 PRO A O 1
ATOM 1089 N N . LEU A 1 145 ? -27.859 -9.148 19.797 1 68.38 145 LEU A N 1
ATOM 1090 C CA . LEU A 1 145 ? -27.266 -10.039 20.781 1 68.38 145 LEU A CA 1
ATOM 1091 C C . LEU A 1 145 ? -27.531 -11.492 20.438 1 68.38 145 LEU A C 1
ATOM 1093 O O . LEU A 1 145 ? -26.859 -12.398 20.922 1 68.38 145 LEU A O 1
ATOM 1097 N N . HIS A 1 146 ? -28.5 -11.672 19.516 1 69.88 146 HIS A N 1
ATOM 1098 C CA . HIS A 1 146 ? -28.828 -13.031 19.109 1 69.88 146 HIS A CA 1
ATOM 1099 C C . HIS A 1 146 ? -27.656 -13.664 18.359 1 69.88 146 HIS A C 1
ATOM 1101 O O . HIS A 1 146 ? -27.531 -14.891 18.297 1 69.88 146 HIS A O 1
ATOM 1107 N N . MET A 1 147 ? -26.797 -12.758 17.906 1 73.56 147 MET A N 1
ATOM 1108 C CA . MET A 1 147 ? -25.641 -13.25 17.172 1 73.56 147 MET A CA 1
ATOM 1109 C C . MET A 1 147 ? -24.703 -14.039 18.078 1 73.56 147 MET A C 1
ATOM 1111 O O . MET A 1 147 ? -24.031 -14.961 17.625 1 73.56 147 MET A O 1
ATOM 1115 N N . PHE A 1 148 ? -24.797 -13.734 19.391 1 74.38 148 PHE A N 1
ATOM 1116 C CA . PHE A 1 148 ? -23.875 -14.383 20.312 1 74.38 148 PHE A CA 1
ATOM 1117 C C . PHE A 1 148 ? -24.516 -15.602 20.969 1 74.38 148 PHE A C 1
ATOM 1119 O O . PHE A 1 148 ? -23.828 -16.438 21.562 1 74.38 148 PHE A O 1
ATOM 1126 N N . THR A 1 149 ? -25.844 -15.719 20.812 1 71.75 149 THR A N 1
ATOM 1127 C CA . THR A 1 149 ? -26.516 -16.859 21.406 1 71.75 149 THR A CA 1
ATOM 1128 C C . THR A 1 149 ? -26.297 -18.125 20.578 1 71.75 149 THR A C 1
ATOM 1130 O O . THR A 1 149 ? -26.234 -19.219 21.125 1 71.75 149 THR A O 1
ATOM 1133 N N . ASP A 1 150 ? -26.141 -17.938 19.266 1 71.38 150 ASP A N 1
ATOM 1134 C CA . ASP A 1 150 ? -25.969 -19.078 18.375 1 71.38 150 ASP A CA 1
ATOM 1135 C C . ASP A 1 150 ? -24.484 -19.297 18.047 1 71.38 150 ASP A C 1
ATOM 1137 O O . ASP A 1 150 ? -24.141 -19.688 16.938 1 71.38 150 ASP A O 1
ATOM 1141 N N . SER A 1 151 ? -23.688 -19.109 19.109 1 72.5 151 SER A N 1
ATOM 1142 C CA . SER A 1 151 ? -22.266 -19.266 18.844 1 72.5 151 SER A CA 1
ATOM 1143 C C . SER A 1 151 ? -21.859 -20.734 18.812 1 72.5 151 SER A C 1
ATOM 1145 O O . SER A 1 151 ? -22.516 -21.578 19.438 1 72.5 151 SER A O 1
ATOM 1147 N N . THR A 1 152 ? -21 -21.141 17.875 1 79.25 152 THR A N 1
ATOM 1148 C CA . THR A 1 152 ? -20.438 -22.484 17.75 1 79.25 152 THR A CA 1
ATOM 1149 C C . THR A 1 152 ? -19.062 -22.547 18.391 1 79.25 152 THR A C 1
ATOM 1151 O O . THR A 1 152 ? -18.047 -22.219 17.75 1 79.25 152 THR A O 1
ATOM 1154 N N . PRO A 1 153 ? -18.969 -23.016 19.656 1 82.25 153 PRO A N 1
ATOM 1155 C CA . PRO A 1 153 ? -17.719 -22.969 20.406 1 82.25 153 PRO A CA 1
ATOM 1156 C C . PRO A 1 153 ? -16.594 -23.734 19.719 1 82.25 153 PRO A C 1
ATOM 1158 O O . PRO A 1 153 ? -15.422 -23.344 19.812 1 82.25 153 PRO A O 1
ATOM 1161 N N . TYR A 1 154 ? -16.922 -24.781 19.031 1 85.19 154 TYR A N 1
ATOM 1162 C CA . TYR A 1 154 ? -15.844 -25.547 18.422 1 85.19 154 TYR A CA 1
ATOM 1163 C C . TYR A 1 154 ? -15.18 -24.766 17.297 1 85.19 154 TYR A C 1
ATOM 1165 O O . TYR A 1 154 ? -13.977 -24.922 17.047 1 85.19 154 TYR A O 1
ATOM 1173 N N . LEU A 1 155 ? -15.969 -23.938 16.609 1 89 155 LEU A N 1
ATOM 1174 C CA . LEU A 1 155 ? -15.383 -23.125 15.562 1 89 155 LEU A CA 1
ATOM 1175 C C . LEU A 1 155 ? -14.438 -22.078 16.156 1 89 155 LEU A C 1
ATOM 1177 O O . LEU A 1 155 ? -13.391 -21.781 15.578 1 89 155 LEU A O 1
ATOM 1181 N N . ALA A 1 156 ? -14.812 -21.547 17.25 1 91.31 156 ALA A N 1
ATOM 1182 C CA . ALA A 1 156 ? -13.938 -20.594 17.938 1 91.31 156 ALA A CA 1
ATOM 1183 C C . ALA A 1 156 ? -12.672 -21.266 18.438 1 91.31 156 ALA A C 1
ATOM 1185 O O . ALA A 1 156 ? -11.578 -20.703 18.359 1 91.31 156 ALA A O 1
ATOM 1186 N N . ALA A 1 157 ? -12.844 -22.484 18.906 1 90.69 157 ALA A N 1
ATOM 1187 C CA . ALA A 1 157 ? -11.711 -23.234 19.422 1 90.69 157 ALA A CA 1
ATOM 1188 C C . ALA A 1 157 ? -10.711 -23.547 18.312 1 90.69 157 ALA A C 1
ATOM 1190 O O . ALA A 1 157 ? -9.5 -23.391 18.484 1 90.69 157 ALA A O 1
ATOM 1191 N N . ILE A 1 158 ? -11.188 -23.906 17.203 1 91.44 158 ILE A N 1
ATOM 1192 C CA . ILE A 1 158 ? -10.32 -24.234 16.078 1 91.44 158 ILE A CA 1
ATOM 1193 C C . ILE A 1 158 ? -9.617 -22.984 15.578 1 91.44 158 ILE A C 1
ATOM 1195 O O . ILE A 1 158 ? -8.422 -23.016 15.25 1 91.44 158 ILE A O 1
ATOM 1199 N N . SER A 1 159 ? -10.359 -21.906 15.523 1 92.56 159 SER A N 1
ATOM 1200 C CA . SER A 1 159 ? -9.766 -20.656 15.07 1 92.56 159 SER A CA 1
ATOM 1201 C C . SER A 1 159 ? -8.656 -20.2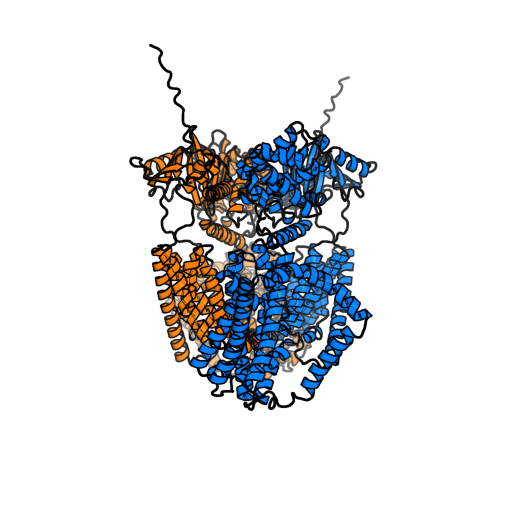03 16.016 1 92.56 159 SER A C 1
ATOM 1203 O O . SER A 1 159 ? -7.629 -19.688 15.57 1 92.56 159 SER A O 1
ATOM 1205 N N . ALA A 1 160 ? -8.875 -20.422 17.25 1 92.88 160 ALA A N 1
ATOM 1206 C CA . ALA A 1 160 ? -7.852 -20.062 18.234 1 92.88 160 ALA A CA 1
ATOM 1207 C C . ALA A 1 160 ? -6.609 -20.938 18.078 1 92.88 160 ALA A C 1
ATOM 1209 O O . ALA A 1 160 ? -5.484 -20.438 18.109 1 92.88 160 ALA A O 1
ATOM 1210 N N . LEU A 1 161 ? -6.855 -22.172 17.891 1 90.31 161 LEU A N 1
ATOM 1211 C CA . LEU A 1 161 ? -5.75 -23.125 17.734 1 90.31 161 LEU A CA 1
ATOM 1212 C C . LEU A 1 161 ? -4.941 -22.812 16.484 1 90.31 161 LEU A C 1
ATOM 1214 O O . LEU A 1 161 ? -3.709 -22.812 16.516 1 90.31 161 LEU A O 1
ATOM 1218 N N . LEU A 1 162 ? -5.594 -22.5 15.422 1 89.88 162 LEU A N 1
ATOM 1219 C CA . LEU A 1 162 ? -4.922 -22.203 14.164 1 89.88 162 LEU A CA 1
ATOM 1220 C C . LEU A 1 162 ? -4.168 -20.891 14.25 1 89.88 162 LEU A C 1
ATOM 1222 O O . LEU A 1 162 ? -3.113 -20.719 13.633 1 89.88 162 LEU A O 1
ATOM 1226 N N . THR A 1 163 ? -4.664 -19.969 14.969 1 90.19 163 THR A N 1
ATOM 1227 C CA . THR A 1 163 ? -4.008 -18.672 15.109 1 90.19 163 THR A CA 1
ATOM 1228 C C . THR A 1 163 ? -2.707 -18.812 15.898 1 90.19 163 THR A C 1
ATOM 1230 O O . THR A 1 163 ? -1.689 -18.219 15.539 1 90.19 163 THR A O 1
ATOM 1233 N N . ILE A 1 164 ? -2.709 -19.609 16.875 1 88.31 164 ILE A N 1
ATOM 1234 C CA . ILE A 1 164 ? -1.503 -19.812 17.672 1 88.31 164 ILE A CA 1
ATOM 1235 C C . ILE A 1 164 ? -0.484 -20.625 16.875 1 88.31 164 ILE A C 1
ATOM 1237 O O . ILE A 1 164 ? 0.714 -20.328 16.922 1 88.31 164 ILE A O 1
ATOM 1241 N N . ALA A 1 165 ? -1.016 -21.5 16.094 1 82.5 165 ALA A N 1
ATOM 1242 C CA . ALA A 1 165 ? -0.124 -22.359 15.312 1 82.5 165 ALA A CA 1
ATOM 1243 C C . ALA A 1 165 ? 0.458 -21.609 14.125 1 82.5 165 ALA A C 1
ATOM 1245 O O . ALA A 1 165 ? 1.496 -22 13.578 1 82.5 165 ALA A O 1
ATOM 1246 N N . GLY A 1 166 ? -0.225 -20.578 13.617 1 75.25 166 GLY A N 1
ATOM 1247 C CA . GLY A 1 166 ? 0.204 -19.812 12.453 1 75.25 166 GLY A CA 1
ATOM 1248 C C . GLY A 1 166 ? 1.443 -18.984 12.719 1 75.25 166 GLY A C 1
ATOM 1249 O O . GLY A 1 166 ? 2 -18.375 11.789 1 75.25 166 GLY A O 1
ATOM 1250 N N . THR A 1 167 ? 1.845 -18.812 13.867 1 62.25 167 THR A N 1
ATOM 1251 C CA . THR A 1 167 ? 3.074 -18.078 14.156 1 62.25 167 THR A CA 1
ATOM 1252 C C . THR A 1 167 ? 4.246 -18.656 13.367 1 62.25 167 THR A C 1
ATOM 1254 O O . THR A 1 167 ? 5.215 -17.953 13.078 1 62.25 167 THR A O 1
ATOM 1257 N N . PHE A 1 168 ? 3.994 -19.922 12.992 1 52.81 168 PHE A N 1
ATOM 1258 C CA . PHE A 1 168 ? 5.125 -20.516 12.289 1 52.81 168 PHE A CA 1
ATOM 1259 C C . PHE A 1 168 ? 4.957 -20.375 10.781 1 52.81 168 PHE A C 1
ATOM 1261 O O . PHE A 1 168 ? 3.957 -20.828 10.219 1 52.81 168 PHE A O 1
ATOM 1268 N N . ARG A 1 169 ? 5.422 -19.281 10.25 1 55.81 169 ARG A N 1
ATOM 1269 C CA . ARG A 1 169 ? 5.344 -18.969 8.82 1 55.81 169 ARG A CA 1
ATOM 1270 C C . ARG A 1 169 ? 5.621 -20.219 7.977 1 55.81 169 ARG A C 1
ATOM 1272 O O . ARG A 1 169 ? 6.559 -20.969 8.258 1 55.81 169 ARG A O 1
ATOM 1279 N N . GLY A 1 170 ? 4.758 -20.703 7.207 1 60.31 170 GLY A N 1
ATOM 1280 C CA . GLY A 1 170 ? 5.012 -21.625 6.113 1 60.31 170 GLY A CA 1
ATOM 1281 C C . GLY A 1 170 ? 4.309 -22.953 6.285 1 60.31 170 GLY A C 1
ATOM 1282 O O . GLY A 1 170 ? 4.527 -23.891 5.5 1 60.31 170 GLY A O 1
ATOM 1283 N N . SER A 1 171 ? 3.654 -22.906 7.5 1 70.69 171 SER A N 1
ATOM 1284 C CA . SER A 1 171 ? 3.107 -24.25 7.672 1 70.69 171 SER A CA 1
ATOM 1285 C C . SER A 1 171 ? 1.925 -24.484 6.738 1 70.69 171 SER A C 1
ATOM 1287 O O . SER A 1 171 ? 0.957 -23.734 6.746 1 70.69 171 SER A O 1
ATOM 1289 N N . ARG A 1 172 ? 2.051 -25.328 5.871 1 78.38 172 ARG A N 1
ATOM 1290 C CA . ARG A 1 172 ? 1.003 -25.75 4.945 1 78.38 172 ARG A CA 1
ATOM 1291 C C . ARG A 1 172 ? -0.231 -26.234 5.691 1 78.38 172 ARG A C 1
ATOM 1293 O O . ARG A 1 172 ? -1.361 -25.984 5.262 1 78.38 172 ARG A O 1
ATOM 1300 N N . LEU A 1 173 ? 0.052 -26.734 6.863 1 80.88 173 LEU A N 1
ATOM 1301 C CA . LEU A 1 173 ? -1.051 -27.281 7.645 1 80.88 173 LEU A CA 1
ATOM 1302 C C . LEU A 1 173 ? -1.96 -26.172 8.156 1 80.88 173 LEU A C 1
ATOM 1304 O O . LEU A 1 173 ? -3.186 -26.312 8.156 1 80.88 173 LEU A O 1
ATOM 1308 N N . VAL A 1 174 ? -1.393 -25.125 8.602 1 85.69 174 VAL A N 1
ATOM 1309 C CA . VAL A 1 174 ? -2.178 -24.031 9.133 1 85.69 174 VAL A CA 1
ATOM 1310 C C . VAL A 1 174 ? -2.969 -23.359 8.008 1 85.69 174 VAL A C 1
ATOM 1312 O O . VAL A 1 174 ? -4.137 -23 8.18 1 85.69 174 VAL A O 1
ATOM 1315 N N . ARG A 1 175 ? -2.348 -23.297 6.875 1 86.06 175 ARG A N 1
ATOM 1316 C CA . ARG A 1 175 ? -3.043 -22.688 5.738 1 86.06 175 ARG A CA 1
ATOM 1317 C C . ARG A 1 175 ? -4.25 -23.531 5.332 1 86.06 175 ARG A C 1
ATOM 1319 O O . ARG A 1 175 ? -5.348 -23 5.156 1 86.06 175 ARG A O 1
ATOM 1326 N N . TRP A 1 176 ? -4.074 -24.766 5.281 1 83.56 176 TRP A N 1
ATOM 1327 C CA . TRP A 1 176 ? -5.164 -25.672 4.906 1 83.56 176 TRP A CA 1
ATOM 1328 C C . TRP A 1 176 ? -6.191 -25.781 6.027 1 83.56 176 TRP A C 1
ATOM 1330 O O . TRP A 1 176 ? -7.383 -25.953 5.77 1 83.56 176 TRP A O 1
ATOM 1340 N N . GLY A 1 177 ? -5.66 -25.719 7.191 1 85.31 177 GLY A N 1
ATOM 1341 C CA . GLY 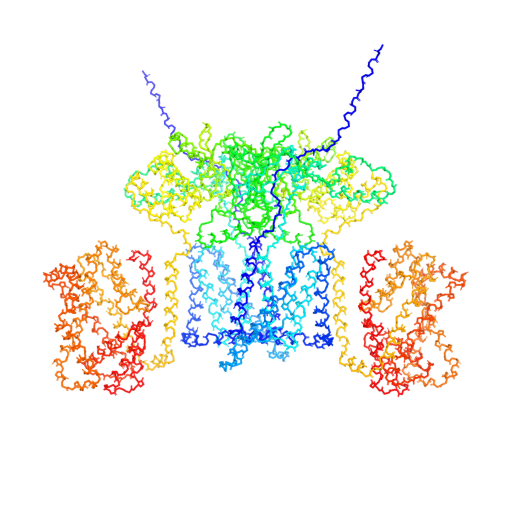A 1 177 ? -6.59 -25.688 8.305 1 85.31 177 GLY A CA 1
ATOM 1342 C C . GLY A 1 177 ? -7.543 -24.516 8.266 1 85.31 177 GLY A C 1
ATOM 1343 O O . GLY A 1 177 ? -8.742 -24.656 8.508 1 85.31 177 GLY A O 1
ATOM 1344 N N . TRP A 1 178 ? -6.996 -23.406 7.906 1 88.44 178 TRP A N 1
ATOM 1345 C CA . TRP A 1 178 ? -7.828 -22.219 7.812 1 88.44 178 TRP A CA 1
ATOM 1346 C C . TRP A 1 178 ? -8.805 -22.312 6.645 1 88.44 178 TRP A C 1
ATOM 1348 O O . TRP A 1 178 ? -9.977 -21.969 6.773 1 88.44 178 TRP A O 1
ATOM 1358 N N . ILE A 1 179 ? -8.359 -22.859 5.582 1 87.69 179 ILE A N 1
ATOM 1359 C CA . ILE A 1 179 ? -9.219 -23 4.414 1 87.69 179 ILE A CA 1
ATOM 1360 C C . ILE A 1 179 ? -10.375 -23.953 4.734 1 87.69 179 ILE A C 1
ATOM 1362 O O . ILE A 1 179 ? -11.531 -23.656 4.426 1 87.69 179 ILE A O 1
ATOM 1366 N N . LEU A 1 180 ? -10.062 -25 5.391 1 84.94 180 LEU A N 1
ATOM 1367 C CA . LEU A 1 180 ? -11.086 -25.969 5.754 1 84.94 180 LEU A CA 1
ATOM 1368 C C . LEU A 1 180 ? -12.062 -25.391 6.766 1 84.94 180 LEU A C 1
ATOM 1370 O O . LEU A 1 180 ? -13.273 -25.625 6.676 1 84.94 180 LEU A O 1
ATOM 1374 N N . THR A 1 181 ? -11.539 -24.641 7.691 1 88.31 181 THR A N 1
ATOM 1375 C CA . THR A 1 181 ? -12.391 -24.047 8.711 1 88.31 181 THR A CA 1
ATOM 1376 C C . THR A 1 181 ? -13.305 -22.984 8.094 1 88.31 181 THR A C 1
ATOM 1378 O O . THR A 1 181 ? -14.5 -22.938 8.406 1 88.31 181 THR A O 1
ATOM 1381 N N . VAL A 1 182 ? -12.805 -22.188 7.191 1 88.38 182 VAL A N 1
ATOM 1382 C CA . VAL A 1 182 ? -13.609 -21.156 6.543 1 88.38 182 VAL A CA 1
ATOM 1383 C C . VAL A 1 182 ? -14.633 -21.812 5.621 1 88.38 182 VAL A C 1
ATOM 1385 O O . VAL A 1 182 ? -15.781 -21.375 5.555 1 88.38 182 VAL A O 1
ATOM 1388 N N . ALA A 1 183 ? -14.203 -22.844 4.98 1 82.75 183 ALA A N 1
ATOM 1389 C CA . ALA A 1 183 ? -15.133 -23.594 4.133 1 82.75 183 ALA A CA 1
ATOM 1390 C C . ALA A 1 183 ? -16.25 -24.203 4.961 1 82.75 183 ALA A C 1
ATOM 1392 O O . ALA A 1 183 ? -17.422 -24.172 4.559 1 82.75 183 ALA A O 1
ATOM 1393 N N . LEU A 1 184 ? -15.906 -24.75 6.082 1 83.56 184 LEU A N 1
ATOM 1394 C CA . LEU A 1 184 ? -16.906 -25.328 6.984 1 83.56 184 LEU A CA 1
ATOM 1395 C C . LEU A 1 184 ? -17.859 -24.25 7.496 1 83.56 184 LEU A C 1
ATOM 1397 O O . LEU A 1 184 ? -19.062 -24.453 7.523 1 83.56 184 LEU A O 1
ATOM 1401 N N . ALA A 1 185 ? -17.281 -23.141 7.926 1 86.88 185 ALA A N 1
ATOM 1402 C CA . ALA A 1 185 ? -18.109 -22.031 8.406 1 86.88 185 ALA A CA 1
ATOM 1403 C C . ALA A 1 185 ? -19.062 -21.547 7.316 1 86.88 185 ALA A C 1
ATOM 1405 O O . ALA A 1 185 ? -20.234 -21.266 7.586 1 86.88 185 ALA A O 1
ATOM 1406 N N . PHE A 1 186 ? -18.562 -21.5 6.129 1 83.44 186 PHE A N 1
ATOM 1407 C CA . PHE A 1 186 ? -19.359 -21.078 4.984 1 83.44 186 PHE A CA 1
ATOM 1408 C C . PHE A 1 186 ? -20.5 -22.062 4.723 1 83.44 186 PHE A C 1
ATOM 1410 O O . PHE A 1 186 ? -21.641 -21.656 4.48 1 83.44 186 PHE A O 1
ATOM 1417 N N . LEU A 1 187 ? -20.234 -23.328 4.867 1 78 187 LEU A N 1
ATOM 1418 C CA . LEU A 1 187 ? -21.234 -24.375 4.617 1 78 187 LEU A CA 1
ATOM 1419 C C . LEU A 1 187 ? -22.281 -24.391 5.723 1 78 187 LEU A C 1
ATOM 1421 O O . LEU A 1 187 ? -23.453 -24.641 5.461 1 78 187 LEU A O 1
ATOM 1425 N N . LEU A 1 188 ? -21.906 -24.094 6.891 1 80.56 188 LEU A N 1
ATOM 1426 C CA . LEU A 1 188 ? -22.828 -24.062 8.008 1 80.56 188 LEU A CA 1
ATOM 1427 C C . LEU A 1 188 ? -23.812 -22.906 7.852 1 80.56 188 LEU A C 1
ATOM 1429 O O . LEU A 1 188 ? -25 -23.047 8.164 1 80.56 188 LEU A O 1
ATOM 1433 N N . VAL A 1 189 ? -23.344 -21.828 7.297 1 81.25 189 VAL A N 1
ATOM 1434 C CA . VAL A 1 189 ? -24.188 -20.672 7.082 1 81.25 189 VAL A CA 1
ATOM 1435 C C . VAL A 1 189 ? -25.141 -20.922 5.926 1 81.25 189 VAL A C 1
ATOM 1437 O O . VAL A 1 189 ? -26.328 -20.562 5.992 1 81.25 189 VAL A O 1
ATOM 1440 N N . LEU A 1 190 ? -24.656 -21.609 4.945 1 75.62 190 LEU A N 1
ATOM 1441 C CA . LEU A 1 190 ? -25.484 -21.875 3.766 1 75.62 190 LEU A CA 1
ATOM 1442 C C . LEU A 1 190 ? -26.594 -22.859 4.086 1 75.62 190 LEU A C 1
ATOM 1444 O O . LEU A 1 190 ? -27.688 -22.781 3.51 1 75.62 190 LEU A O 1
ATOM 1448 N N . GLN A 1 191 ? -26.359 -23.734 5.02 1 73.5 191 GLN A N 1
ATOM 1449 C CA . GLN A 1 191 ? -27.375 -24.734 5.391 1 73.5 191 GLN A CA 1
ATOM 1450 C C . GLN A 1 191 ? -28.359 -24.156 6.395 1 73.5 191 GLN A C 1
ATOM 1452 O O . GLN A 1 191 ? -29.359 -24.797 6.727 1 73.5 191 GLN A O 1
ATOM 1457 N N . GLY A 1 192 ? -28.109 -22.891 6.855 1 73.06 192 GLY A N 1
ATOM 1458 C CA . GLY A 1 192 ? -29.031 -22.219 7.754 1 73.06 192 GLY A CA 1
ATOM 1459 C C . GLY A 1 192 ? -28.875 -22.656 9.203 1 73.06 192 GLY A C 1
ATOM 1460 O O . GLY A 1 192 ? -29.719 -22.344 10.039 1 73.06 192 GLY A O 1
ATOM 1461 N N . ARG A 1 193 ? -27.828 -23.422 9.422 1 74.44 193 ARG A N 1
ATOM 1462 C CA . ARG A 1 193 ? -27.609 -23.875 10.797 1 74.44 193 ARG A CA 1
ATOM 1463 C C . ARG A 1 193 ? -27.078 -22.734 11.664 1 74.44 193 ARG A C 1
ATOM 1465 O O . ARG A 1 193 ? -27.328 -22.703 12.875 1 74.44 193 ARG A O 1
ATOM 1472 N N . GLN A 1 194 ? -26.328 -21.875 10.961 1 78.81 194 GLN A N 1
ATOM 1473 C CA . GLN A 1 194 ? -25.766 -20.719 11.656 1 78.81 194 GLN A CA 1
ATOM 1474 C C . GLN A 1 194 ? -25.953 -19.438 10.852 1 78.81 194 GLN A C 1
ATOM 1476 O O . GLN A 1 194 ? -26.109 -19.484 9.625 1 78.81 194 GLN A O 1
ATOM 1481 N N . ASN A 1 195 ? -26.062 -18.438 11.641 1 80.44 195 ASN A N 1
ATOM 1482 C CA . ASN A 1 195 ? -26.156 -17.125 10.992 1 80.44 195 ASN A CA 1
ATOM 1483 C C . ASN A 1 195 ? -24.781 -16.594 10.602 1 80.44 195 ASN A C 1
ATOM 1485 O O . ASN A 1 195 ? -23.781 -16.938 11.242 1 80.44 195 ASN A O 1
ATOM 1489 N N . LEU A 1 196 ? -24.812 -15.82 9.555 1 83.81 196 LEU A N 1
ATOM 1490 C CA . LEU A 1 196 ? -23.547 -15.312 9.023 1 83.81 196 LEU A CA 1
ATOM 1491 C C . LEU A 1 196 ? -22.844 -14.414 10.039 1 83.81 196 LEU A C 1
ATOM 1493 O O . LEU A 1 196 ? -21.672 -14.609 10.344 1 83.81 196 LEU A O 1
ATOM 1497 N N . PRO A 1 197 ? -23.516 -13.453 10.664 1 83.62 197 PRO A N 1
ATOM 1498 C CA . PRO A 1 197 ? -22.812 -12.594 11.617 1 83.62 197 PRO A CA 1
ATOM 1499 C C . PRO A 1 197 ? -22.312 -13.359 12.844 1 83.62 197 PRO A C 1
ATOM 1501 O O . PRO A 1 197 ? -21.234 -13.055 13.375 1 83.62 197 PRO A O 1
ATOM 1504 N N . SER A 1 198 ? -23.109 -14.375 13.25 1 85.94 198 SER A N 1
ATOM 1505 C CA . SER A 1 198 ? -22.703 -15.156 14.414 1 85.94 198 SER A CA 1
ATOM 1506 C C . SER A 1 198 ? -21.453 -15.977 14.117 1 85.94 198 SER A C 1
ATOM 1508 O O . SER A 1 198 ? -20.562 -16.094 14.961 1 85.94 198 SER A O 1
ATOM 1510 N N . THR A 1 199 ? -21.422 -16.5 12.945 1 88.31 199 THR A N 1
ATOM 1511 C CA . THR A 1 199 ? -20.281 -17.328 12.562 1 88.31 199 THR A CA 1
ATOM 1512 C C . THR A 1 199 ? -19.016 -16.469 12.438 1 88.31 199 THR A C 1
ATOM 1514 O O . THR A 1 199 ? -17.953 -16.859 12.93 1 88.31 199 THR A O 1
ATOM 1517 N N . VAL A 1 200 ? -19.156 -15.32 11.82 1 90 200 VAL A N 1
ATOM 1518 C CA . VAL A 1 200 ? -18 -14.445 11.648 1 90 200 VAL A CA 1
ATOM 1519 C C . VAL A 1 200 ? -17.547 -13.922 13.008 1 90 200 VAL A C 1
ATOM 1521 O O . VAL A 1 200 ? -16.344 -13.883 13.281 1 90 200 VAL A O 1
ATOM 1524 N N . ALA A 1 201 ? -18.469 -13.578 13.859 1 88.75 201 ALA A N 1
ATOM 1525 C CA . ALA A 1 201 ? -18.125 -13.086 15.188 1 88.75 201 ALA A CA 1
ATOM 1526 C C . ALA A 1 201 ? -17.438 -14.164 16.016 1 88.75 201 ALA A C 1
ATOM 1528 O O . ALA A 1 201 ? -16.5 -13.883 16.766 1 88.75 201 ALA A O 1
ATOM 1529 N N . THR A 1 202 ? -17.922 -15.406 15.844 1 89.5 202 THR A N 1
ATOM 1530 C CA . THR A 1 202 ? -17.359 -16.516 16.609 1 89.5 202 THR A CA 1
ATOM 1531 C C . THR A 1 202 ? -15.914 -16.781 16.172 1 89.5 202 THR A C 1
ATOM 1533 O O . THR A 1 202 ? -15.039 -17 17.016 1 89.5 202 THR A O 1
ATOM 1536 N N . VAL A 1 203 ? -15.703 -16.766 14.906 1 91.62 203 VAL A N 1
ATOM 1537 C CA . VAL A 1 203 ? -14.359 -16.984 14.398 1 91.62 203 VAL A CA 1
ATOM 1538 C C . VAL A 1 203 ? -13.438 -15.852 14.836 1 91.62 203 VAL A C 1
ATOM 1540 O O . VAL A 1 203 ? -12.312 -16.094 15.273 1 91.62 203 VAL A O 1
ATOM 1543 N N . LEU A 1 204 ? -13.953 -14.617 14.828 1 93.06 204 LEU A N 1
ATOM 1544 C CA . LEU A 1 204 ? -13.156 -13.453 15.211 1 93.06 204 LEU A CA 1
ATOM 1545 C C . LEU A 1 204 ? -12.891 -13.453 16.719 1 93.06 204 LEU A C 1
ATOM 1547 O O . LEU A 1 204 ? -11.828 -13.008 17.156 1 93.06 204 LEU A O 1
ATOM 1551 N N . LEU A 1 205 ? -13.82 -13.953 17.438 1 91.38 205 LEU A N 1
ATOM 1552 C CA . LEU A 1 205 ? -13.617 -14.07 18.875 1 91.38 205 LEU A CA 1
ATOM 1553 C C . LEU A 1 205 ? -12.5 -15.062 19.188 1 91.38 205 LEU A C 1
ATOM 1555 O O . LEU A 1 205 ? -11.664 -14.82 20.047 1 91.38 205 LEU A O 1
ATOM 1559 N N . GLY A 1 206 ? -12.484 -16.125 18.453 1 92.69 206 GLY A N 1
ATOM 1560 C CA . GLY A 1 206 ? -11.406 -17.094 18.625 1 92.69 206 GLY A CA 1
ATOM 1561 C C . GLY A 1 206 ? -10.047 -16.516 18.266 1 92.69 206 GLY A C 1
ATOM 1562 O O . GLY A 1 206 ? -9.078 -16.703 19.016 1 92.69 206 GLY A O 1
ATOM 1563 N N . VAL A 1 207 ? -10.023 -15.789 17.188 1 94.25 207 VAL A N 1
ATOM 1564 C CA . VAL A 1 207 ? -8.773 -15.18 16.734 1 94.25 207 VAL A CA 1
ATOM 1565 C C . VAL A 1 207 ? -8.328 -14.117 17.734 1 94.25 207 VAL A C 1
ATOM 1567 O O . VAL A 1 207 ? -7.16 -14.062 18.125 1 94.25 207 VAL A O 1
ATOM 1570 N N . GLY A 1 208 ? -9.234 -13.281 18.203 1 94.88 208 GLY A N 1
ATOM 1571 C CA . GLY A 1 208 ? -8.914 -12.211 19.125 1 94.88 208 GLY A CA 1
ATOM 1572 C C . GLY A 1 208 ? -8.398 -12.719 20.469 1 94.88 208 GLY A C 1
ATOM 1573 O O . GLY A 1 208 ? -7.379 -12.234 20.969 1 94.88 208 GLY A O 1
ATOM 1574 N N . ILE A 1 209 ? -9.016 -13.711 21.016 1 93.56 209 ILE A N 1
ATOM 1575 C CA . ILE A 1 209 ? -8.617 -14.258 22.297 1 93.56 209 ILE A CA 1
ATOM 1576 C C . ILE A 1 209 ? -7.27 -14.961 22.172 1 93.56 209 ILE A C 1
ATOM 1578 O O . ILE A 1 209 ? -6.41 -14.836 23.047 1 93.56 209 ILE A O 1
ATOM 1582 N N . ALA A 1 210 ? -7.141 -15.648 21.062 1 93.81 210 ALA A N 1
ATOM 1583 C CA . ALA A 1 210 ? -5.871 -16.344 20.844 1 93.81 210 ALA A CA 1
ATOM 1584 C C . ALA A 1 210 ? -4.715 -15.344 20.75 1 93.81 210 ALA A C 1
ATOM 1586 O O . ALA A 1 210 ? -3.65 -15.562 21.344 1 93.81 210 ALA A O 1
ATOM 1587 N N . LEU A 1 211 ? -4.895 -14.297 20.125 1 93.69 211 LEU A N 1
ATOM 1588 C CA . LEU A 1 211 ? -3.852 -13.289 19.984 1 93.69 211 LEU A CA 1
ATOM 1589 C C . LEU A 1 211 ? -3.588 -12.594 21.328 1 93.69 211 LEU A C 1
ATOM 1591 O O . LEU A 1 211 ? -2.443 -12.258 21.641 1 93.69 211 LEU A O 1
ATOM 1595 N N . LEU A 1 212 ? -4.637 -12.43 22.094 1 93.31 212 LEU A N 1
ATOM 1596 C CA . LEU A 1 212 ? -4.469 -11.828 23.406 1 93.31 212 LEU A CA 1
ATOM 1597 C C . LEU A 1 212 ? -3.699 -12.75 24.344 1 93.31 212 LEU A C 1
ATOM 1599 O O . LEU A 1 212 ? -2.824 -12.305 25.078 1 93.31 212 LEU A O 1
ATOM 1603 N N . VAL A 1 213 ? -4.004 -14.016 24.234 1 92.44 213 VAL A N 1
ATOM 1604 C CA . VAL A 1 213 ? -3.301 -14.992 25.062 1 92.44 213 VAL A CA 1
ATOM 1605 C C . VAL A 1 213 ? -1.838 -15.078 24.625 1 92.44 213 VAL A C 1
ATOM 1607 O O . VAL A 1 213 ? -0.938 -15.133 25.469 1 92.44 213 VAL A O 1
ATOM 1610 N N . ARG A 1 214 ? -1.664 -15.047 23.344 1 89.5 214 ARG A N 1
ATOM 1611 C CA . ARG A 1 214 ? -0.297 -15.07 22.828 1 89.5 214 ARG A CA 1
ATOM 1612 C C . ARG A 1 214 ? 0.464 -13.82 23.25 1 89.5 214 ARG A C 1
ATOM 1614 O O . ARG A 1 214 ? 1.664 -13.875 23.531 1 89.5 214 ARG A O 1
ATOM 1621 N N . PHE A 1 215 ? -0.113 -12.664 23.391 1 90 215 PHE A N 1
ATOM 1622 C CA . PHE A 1 215 ? 0.516 -11.422 23.828 1 90 215 PHE A CA 1
ATOM 1623 C C . PHE A 1 215 ? 0.861 -11.477 25.312 1 90 215 PHE A C 1
ATOM 1625 O O . PHE A 1 215 ? 1.93 -11.023 25.719 1 90 215 PHE A O 1
ATOM 1632 N N . ILE A 1 216 ? -0.039 -12.109 26.031 1 89.94 216 ILE A N 1
ATOM 1633 C CA . ILE A 1 216 ? 0.157 -12.148 27.469 1 89.94 216 ILE A CA 1
ATOM 1634 C C . ILE A 1 216 ? 1.28 -13.125 27.812 1 89.94 216 ILE A C 1
ATOM 1636 O O . ILE A 1 216 ? 2.156 -12.812 28.625 1 89.94 216 ILE A O 1
ATOM 1640 N N . ILE A 1 217 ? 1.279 -14.281 27.188 1 87.62 217 ILE A N 1
ATOM 1641 C CA . ILE A 1 217 ? 2.295 -15.289 27.469 1 87.62 217 ILE A CA 1
ATOM 1642 C C . ILE A 1 217 ? 3.586 -14.945 26.734 1 87.62 217 ILE A C 1
ATOM 1644 O O . ILE A 1 217 ? 4.684 -15.164 27.25 1 87.62 217 ILE A O 1
ATOM 1648 N N . GLY A 1 218 ? 3.512 -14.398 25.531 1 84.69 218 GLY A N 1
ATOM 1649 C CA . GLY A 1 218 ? 4.684 -14.039 24.75 1 84.69 218 GLY A CA 1
ATOM 1650 C C . GLY A 1 218 ? 5.094 -15.117 23.766 1 84.69 218 GLY A C 1
ATOM 1651 O O . GLY A 1 218 ? 4.66 -16.266 23.891 1 84.69 218 GLY A O 1
ATOM 1652 N N . THR A 1 219 ? 5.785 -14.719 22.703 1 79.25 219 THR A N 1
ATOM 1653 C CA . THR A 1 219 ? 6.297 -15.656 21.688 1 79.25 219 THR A CA 1
ATOM 1654 C C . THR A 1 219 ? 7.805 -15.492 21.531 1 79.25 219 THR A C 1
ATOM 1656 O O . THR A 1 219 ? 8.383 -14.508 21.984 1 79.25 219 THR A O 1
ATOM 1659 N N . PHE A 1 220 ? 8.359 -16.547 21.016 1 76.06 220 PHE A N 1
ATOM 1660 C CA . PHE A 1 220 ? 9.781 -16.484 20.719 1 76.06 220 PHE A CA 1
ATOM 1661 C C . PHE A 1 220 ? 10.031 -15.586 19.5 1 76.06 220 PHE A C 1
ATOM 1663 O O . PHE A 1 220 ? 9.43 -15.781 18.453 1 76.06 220 PHE A O 1
ATOM 1670 N N . PRO A 1 221 ? 10.875 -14.508 19.688 1 76.06 221 PRO A N 1
ATOM 1671 C CA . PRO A 1 221 ? 11.102 -13.594 18.578 1 76.06 221 PRO A CA 1
ATOM 1672 C C . PRO A 1 221 ? 11.867 -14.242 17.422 1 76.06 221 PRO A C 1
ATOM 1674 O O . PRO A 1 221 ? 12.695 -15.125 17.656 1 76.06 221 PRO A O 1
ATOM 1677 N N . ARG A 1 222 ? 11.523 -13.883 16.234 1 77.25 222 ARG A N 1
ATOM 1678 C CA . ARG A 1 222 ? 12.234 -14.344 15.055 1 77.25 222 ARG A CA 1
ATOM 1679 C C . ARG A 1 222 ? 13.422 -13.438 14.742 1 77.25 222 ARG A C 1
ATOM 1681 O O . ARG A 1 222 ? 13.352 -12.617 13.828 1 77.25 222 ARG A O 1
ATOM 1688 N N . ARG A 1 223 ? 14.398 -13.57 15.484 1 86.31 223 ARG A N 1
ATOM 1689 C CA . ARG A 1 223 ? 15.609 -12.773 15.312 1 86.31 223 ARG A CA 1
ATOM 1690 C C . ARG A 1 223 ? 16.828 -13.664 15.102 1 86.31 223 ARG A C 1
ATOM 1692 O O . ARG A 1 223 ? 16.891 -14.773 15.633 1 86.31 223 ARG A O 1
ATOM 1699 N N . VAL A 1 224 ? 17.641 -13.188 14.242 1 88.44 224 VAL A N 1
ATOM 1700 C CA . VAL A 1 224 ? 18.891 -13.914 14.039 1 88.44 224 VAL A CA 1
ATOM 1701 C C . VAL A 1 224 ? 19.859 -13.602 15.164 1 88.44 224 VAL A C 1
ATOM 1703 O O . VAL A 1 224 ? 20.234 -12.445 15.367 1 88.44 224 VAL A O 1
ATOM 1706 N N . THR A 1 225 ? 20.141 -14.617 16.016 1 89.38 225 THR A N 1
ATOM 1707 C CA . THR A 1 225 ? 21.078 -14.453 17.109 1 89.38 225 THR A CA 1
ATOM 1708 C C . THR A 1 225 ? 22.094 -15.594 17.125 1 89.38 225 THR A C 1
ATOM 1710 O O . THR A 1 225 ? 22.047 -16.484 16.266 1 89.38 225 THR A O 1
ATOM 1713 N N . GLY A 1 226 ? 23.031 -15.492 17.906 1 90.56 226 GLY A N 1
ATOM 1714 C CA . GLY A 1 226 ? 24 -16.562 18.094 1 90.56 226 GLY A CA 1
ATOM 1715 C C . GLY A 1 226 ? 24.969 -16.688 16.922 1 90.56 226 GLY A C 1
ATOM 1716 O O . GLY A 1 226 ? 25.516 -15.695 16.438 1 90.56 226 GLY A O 1
ATOM 1717 N N . ALA A 1 227 ? 25.109 -17.906 16.5 1 90.94 227 ALA A N 1
ATOM 1718 C CA . ALA A 1 227 ? 26.078 -18.203 15.445 1 90.94 227 ALA A CA 1
ATOM 1719 C C . ALA A 1 227 ? 25.641 -17.609 14.109 1 90.94 227 ALA A C 1
ATOM 1721 O O . ALA A 1 227 ? 26.469 -17.141 13.336 1 90.94 227 ALA A O 1
ATOM 1722 N N . ARG A 1 228 ? 24.406 -17.625 13.93 1 89.88 228 ARG A N 1
ATOM 1723 C CA . ARG A 1 228 ? 23.891 -17.094 12.672 1 89.88 228 ARG A CA 1
ATOM 1724 C C . ARG A 1 228 ? 24.094 -15.586 12.594 1 89.88 228 ARG A C 1
ATOM 1726 O O . ARG A 1 228 ? 24.234 -15.031 11.5 1 89.88 228 ARG A O 1
ATOM 1733 N N . PHE A 1 229 ? 24.109 -15 13.75 1 93.38 229 PHE A N 1
ATOM 1734 C CA . PHE A 1 229 ? 24.344 -13.562 13.773 1 93.38 229 PHE A CA 1
ATOM 1735 C C . PHE A 1 229 ? 25.797 -13.242 13.422 1 93.38 229 PHE A C 1
ATOM 1737 O O . PHE A 1 229 ? 26.062 -12.266 12.711 1 93.38 229 PHE A O 1
ATOM 1744 N N . VAL A 1 230 ? 26.641 -14.031 13.914 1 94.25 230 VAL A N 1
ATOM 1745 C CA . VAL A 1 230 ? 28.047 -13.859 13.578 1 94.25 230 VAL A CA 1
ATOM 1746 C C . VAL A 1 230 ? 28.25 -14.039 12.078 1 94.25 230 VAL A C 1
ATOM 1748 O O . VAL A 1 230 ? 28.984 -13.273 11.445 1 94.25 230 VAL A O 1
ATOM 1751 N N . ASP A 1 231 ? 27.578 -14.992 11.547 1 91.06 231 ASP A N 1
ATOM 1752 C CA . ASP A 1 231 ? 27.656 -15.219 10.102 1 91.06 231 ASP A CA 1
ATOM 1753 C C . ASP A 1 231 ? 27.109 -14.016 9.336 1 91.06 231 ASP A C 1
ATOM 1755 O O . ASP A 1 231 ? 27.594 -13.703 8.242 1 91.06 231 ASP A O 1
ATOM 1759 N N . LEU A 1 232 ? 26.125 -13.461 9.906 1 92.94 232 LEU A N 1
ATOM 1760 C CA . LEU A 1 232 ? 25.516 -12.297 9.273 1 92.94 232 LEU A CA 1
ATOM 1761 C C . LEU A 1 232 ? 26.5 -11.133 9.227 1 92.94 232 LEU A C 1
ATOM 1763 O O . LEU A 1 232 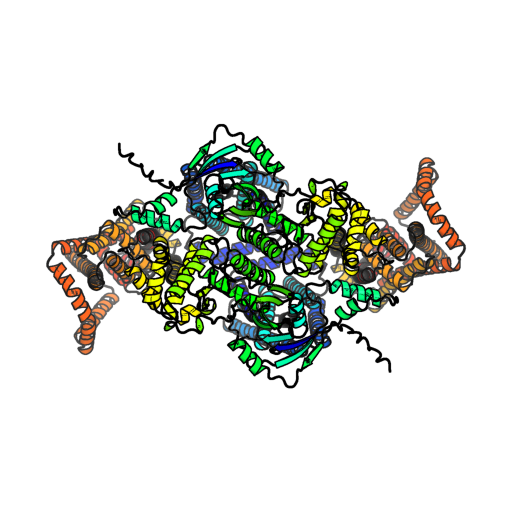? 26.578 -10.422 8.227 1 92.94 232 LEU A O 1
ATOM 1767 N N . ILE A 1 233 ? 27.234 -10.922 10.258 1 94.94 233 ILE A N 1
ATOM 1768 C CA . ILE A 1 233 ? 28.219 -9.844 10.312 1 94.94 233 ILE A CA 1
ATOM 1769 C C . ILE A 1 233 ? 29.344 -10.117 9.32 1 94.94 233 ILE A C 1
ATOM 1771 O O . ILE A 1 233 ? 29.844 -9.195 8.664 1 94.94 233 ILE A O 1
ATOM 1775 N N . LYS A 1 234 ? 29.719 -11.336 9.211 1 92.56 234 LYS A N 1
ATOM 1776 C CA . LYS A 1 234 ? 30.75 -11.695 8.242 1 92.56 234 LYS A CA 1
ATOM 1777 C C . LYS A 1 234 ? 30.266 -11.461 6.816 1 92.56 234 LYS A C 1
ATOM 1779 O O . LYS A 1 234 ? 31.047 -11.047 5.953 1 92.56 234 LYS A O 1
ATOM 1784 N N . ARG A 1 235 ? 29.062 -11.719 6.641 1 91.56 235 ARG A N 1
ATOM 1785 C CA . ARG A 1 235 ? 28.469 -11.492 5.328 1 91.56 235 ARG A CA 1
ATOM 1786 C C . ARG A 1 235 ? 28.484 -10.008 4.973 1 91.56 235 ARG A C 1
ATOM 1788 O O . ARG A 1 235 ? 28.578 -9.641 3.799 1 91.56 235 ARG A O 1
ATOM 1795 N N . ALA A 1 236 ? 28.438 -9.172 5.961 1 93.94 236 ALA A N 1
ATOM 1796 C CA . ALA A 1 236 ? 28.453 -7.73 5.746 1 93.94 236 ALA A CA 1
ATOM 1797 C C . ALA A 1 236 ? 29.859 -7.246 5.406 1 93.94 236 ALA A C 1
ATOM 1799 O O . ALA A 1 236 ? 30.062 -6.074 5.074 1 93.94 236 ALA A O 1
ATOM 1800 N N . GLY A 1 237 ? 30.875 -8.102 5.492 1 90.69 237 GLY A N 1
ATOM 1801 C CA . GLY A 1 237 ? 32.219 -7.762 5.047 1 90.69 237 GLY A CA 1
ATOM 1802 C C . GLY A 1 237 ? 33.188 -7.523 6.191 1 90.69 237 GLY A C 1
ATOM 1803 O O . GLY A 1 237 ? 34.281 -7.016 5.984 1 90.69 237 GLY A O 1
ATOM 1804 N N . VAL A 1 238 ? 32.719 -7.816 7.418 1 94.12 238 VAL A N 1
ATOM 1805 C CA . VAL A 1 238 ? 33.594 -7.602 8.57 1 94.12 238 VAL A CA 1
ATOM 1806 C C . VAL A 1 238 ? 33.938 -8.938 9.219 1 94.12 238 VAL A C 1
ATOM 1808 O O . VAL A 1 238 ? 33.062 -9.773 9.43 1 94.12 238 VAL A O 1
ATOM 1811 N N . ASP A 1 239 ? 35.188 -9.125 9.461 1 93.69 239 ASP A N 1
ATOM 1812 C CA . ASP A 1 239 ? 35.625 -10.305 10.188 1 93.69 239 ASP A CA 1
ATOM 1813 C C . ASP A 1 239 ? 35.781 -10.016 11.68 1 93.69 239 ASP A C 1
ATOM 1815 O O . ASP A 1 239 ? 36.844 -9.562 12.125 1 93.69 239 ASP A O 1
ATOM 1819 N N . PRO A 1 240 ? 34.812 -10.367 12.453 1 95 240 PRO A N 1
ATOM 1820 C CA . PRO A 1 240 ? 34.781 -9.93 13.852 1 95 240 PRO A CA 1
ATOM 1821 C C . PRO A 1 240 ? 35.656 -10.812 14.766 1 95 240 PRO A C 1
ATOM 1823 O O . PRO A 1 240 ? 35.75 -12.023 14.555 1 95 240 PRO A O 1
ATOM 1826 N N . GLN A 1 241 ? 36.281 -10.211 15.734 1 94.75 241 GLN A N 1
ATOM 1827 C CA . GLN A 1 241 ? 36.938 -10.891 16.859 1 94.75 241 GLN A CA 1
ATOM 1828 C C . GLN A 1 241 ? 36.062 -10.859 18.094 1 94.75 241 GLN A C 1
ATOM 1830 O O . GLN A 1 241 ? 36 -11.828 18.859 1 94.75 241 GLN A O 1
ATOM 1835 N N . GLU A 1 242 ? 35.469 -9.711 18.25 1 95.25 242 GLU A N 1
ATOM 1836 C CA . GLU A 1 242 ? 34.562 -9.5 19.375 1 95.25 242 GLU A CA 1
ATOM 1837 C C . GLU A 1 242 ? 33.312 -8.742 18.953 1 95.25 242 GLU A C 1
ATOM 1839 O O . GLU A 1 242 ? 33.406 -7.805 18.156 1 95.25 242 GLU A O 1
ATOM 1844 N N . ILE A 1 243 ? 32.188 -9.219 19.359 1 96.31 243 ILE A N 1
ATOM 1845 C CA . ILE A 1 243 ? 30.922 -8.562 19.156 1 96.31 243 ILE A CA 1
ATOM 1846 C C . ILE A 1 243 ? 30.25 -8.289 20.5 1 96.31 243 ILE A C 1
ATOM 1848 O O . ILE A 1 243 ? 29.938 -9.227 21.25 1 96.31 243 ILE A O 1
ATOM 1852 N N . ILE A 1 244 ? 30.016 -7.059 20.797 1 94.44 244 ILE A N 1
ATOM 1853 C CA . ILE A 1 244 ? 29.469 -6.688 22.094 1 94.44 244 ILE A CA 1
ATOM 1854 C C . ILE A 1 244 ? 28.156 -5.926 21.922 1 94.44 244 ILE A C 1
ATOM 1856 O O . ILE A 1 244 ? 28.109 -4.926 21.203 1 94.44 244 ILE A O 1
ATOM 1860 N N . ARG A 1 245 ? 27.156 -6.387 22.594 1 93.12 245 ARG A N 1
ATOM 1861 C CA . ARG A 1 245 ? 25.875 -5.691 22.578 1 93.12 245 ARG A CA 1
ATOM 1862 C C . ARG A 1 245 ? 25.906 -4.453 23.453 1 93.12 245 ARG A C 1
ATOM 1864 O O . ARG A 1 245 ? 26.328 -4.52 24.609 1 93.12 245 ARG A O 1
ATOM 1871 N N . CYS A 1 246 ? 25.453 -3.264 22.844 1 85.81 246 CYS A N 1
ATOM 1872 C CA . CYS A 1 246 ? 25.562 -2.006 23.578 1 85.81 246 CYS A CA 1
ATOM 1873 C C . CYS A 1 246 ? 24.203 -1.345 23.75 1 85.81 246 CYS A C 1
ATOM 1875 O O . CYS A 1 246 ? 24.125 -0.124 23.906 1 85.81 246 CYS A O 1
ATOM 1877 N N . ASP A 1 247 ? 23.188 -2.023 23.859 1 82.25 247 ASP A N 1
ATOM 1878 C CA . ASP A 1 247 ? 21.891 -1.387 24.062 1 82.25 247 ASP A CA 1
ATOM 1879 C C . ASP A 1 247 ? 21.688 -0.996 25.531 1 82.25 247 ASP A C 1
ATOM 1881 O O . ASP A 1 247 ? 22.062 -1.752 26.422 1 82.25 247 ASP A O 1
ATOM 1885 N N . SER A 1 248 ? 21.234 0.192 25.828 1 69.62 248 SER A N 1
ATOM 1886 C CA . SER A 1 248 ? 21.094 0.722 27.172 1 69.62 248 SER A CA 1
ATOM 1887 C C . SER A 1 248 ? 20.062 -0.061 27.984 1 69.62 248 SER A C 1
ATOM 1889 O O . SER A 1 248 ? 20.203 -0.232 29.188 1 69.62 248 SER A O 1
ATOM 1891 N N . GLU A 1 249 ? 19.094 -0.523 27.359 1 68.88 249 GLU A N 1
ATOM 1892 C CA . GLU A 1 249 ? 18 -1.147 28.094 1 68.88 249 GLU A CA 1
ATOM 1893 C C . GLU A 1 249 ? 18.391 -2.541 28.594 1 68.88 249 GLU A C 1
ATOM 1895 O O . GLU A 1 249 ? 17.875 -3.01 29.609 1 68.88 249 GLU A O 1
ATOM 1900 N N . ILE A 1 250 ? 19.359 -3.264 27.906 1 65.44 250 ILE A N 1
ATOM 1901 C CA . ILE A 1 250 ? 19.562 -4.68 28.188 1 65.44 250 ILE A CA 1
ATOM 1902 C C . ILE A 1 250 ? 20.984 -4.91 28.719 1 65.44 250 ILE A C 1
ATOM 1904 O O . ILE A 1 250 ? 21.375 -6.047 28.969 1 65.44 250 ILE A O 1
ATOM 1908 N N . CYS A 1 251 ? 21.703 -4.039 29.094 1 63.38 251 CYS A N 1
ATOM 1909 C CA . CYS A 1 251 ? 23.109 -4.219 29.438 1 63.38 251 CYS A CA 1
ATOM 1910 C C . CYS A 1 251 ? 23.266 -5.129 30.641 1 63.38 251 CYS A C 1
ATOM 1912 O O . CYS A 1 251 ? 24.297 -5.797 30.797 1 63.38 251 CYS A O 1
ATOM 1914 N N . ASP A 1 252 ? 22.234 -5.262 31.359 1 68.44 252 ASP A N 1
ATOM 1915 C CA . ASP A 1 252 ? 22.422 -6.008 32.594 1 68.44 252 ASP A CA 1
ATOM 1916 C C . ASP A 1 252 ? 22.188 -7.5 32.375 1 68.44 252 ASP A C 1
ATOM 1918 O O . ASP A 1 252 ? 22.625 -8.32 33.188 1 68.44 252 ASP A O 1
ATOM 1922 N N . GLU A 1 253 ? 21.688 -7.852 31.281 1 81.75 253 GLU A N 1
ATOM 1923 C CA . GLU A 1 253 ? 21.359 -9.258 31.109 1 81.75 253 GLU A CA 1
ATOM 1924 C C . GLU A 1 253 ? 22.172 -9.883 29.969 1 81.75 253 GLU A C 1
ATOM 1926 O O . GLU A 1 253 ? 21.719 -10.844 29.344 1 81.75 253 GLU A O 1
ATOM 1931 N N . VAL A 1 254 ? 23.406 -9.375 29.812 1 89.5 254 VAL A N 1
ATOM 1932 C CA . VAL A 1 254 ? 24.203 -9.891 28.703 1 89.5 254 VAL A CA 1
ATOM 1933 C C . VAL A 1 254 ? 25.047 -11.062 29.188 1 89.5 254 VAL A C 1
ATOM 1935 O O . VAL A 1 254 ? 25.469 -11.109 30.344 1 89.5 254 VAL A O 1
ATOM 1938 N N . VAL A 1 255 ? 25.188 -12.055 28.344 1 90.31 255 VAL A N 1
ATOM 1939 C CA . VAL A 1 255 ? 26.016 -13.227 28.578 1 90.31 255 VAL A CA 1
ATOM 1940 C C . VAL A 1 255 ? 27.047 -13.375 27.453 1 90.31 255 VAL A C 1
ATOM 1942 O O . VAL A 1 255 ? 26.812 -12.898 26.328 1 90.31 255 VAL A O 1
ATOM 1945 N N . ALA A 1 256 ? 28.156 -14 27.797 1 93.44 256 ALA A N 1
ATOM 1946 C CA . ALA A 1 256 ? 29.234 -14.156 26.812 1 93.44 256 ALA A CA 1
ATOM 1947 C C . ALA A 1 256 ? 29.234 -15.562 26.219 1 93.44 256 ALA A C 1
ATOM 1949 O O . ALA A 1 256 ? 29.047 -16.547 26.953 1 93.44 256 ALA A O 1
ATOM 1950 N N . TRP A 1 257 ? 29.391 -15.594 24.938 1 93.94 257 TRP A N 1
ATOM 1951 C CA . TRP A 1 257 ? 29.484 -16.859 24.219 1 93.94 257 TRP A CA 1
ATOM 1952 C C . TRP A 1 257 ? 30.719 -16.875 23.312 1 93.94 257 TRP A C 1
ATOM 1954 O O . TRP A 1 257 ? 31.203 -15.82 22.906 1 93.94 257 TRP A O 1
ATOM 1964 N N . SER A 1 258 ? 31.219 -18.078 23.016 1 93.06 258 SER A N 1
ATOM 1965 C CA . SER A 1 258 ? 32.281 -18.281 22.031 1 93.06 258 SER A CA 1
ATOM 1966 C C . SER A 1 258 ? 31.734 -19 20.797 1 93.06 258 SER A C 1
ATOM 1968 O O . SER A 1 258 ? 31.188 -20.094 20.906 1 93.06 258 SER A O 1
ATOM 1970 N N . VAL A 1 259 ? 31.891 -18.328 19.672 1 93.38 259 VAL A N 1
ATOM 1971 C CA . VAL A 1 259 ? 31.328 -18.891 18.438 1 93.38 259 VAL A CA 1
ATOM 1972 C C . VAL A 1 259 ? 32.469 -19.25 17.484 1 93.38 259 VAL A C 1
ATOM 1974 O O . VAL A 1 259 ? 33.406 -18.469 17.281 1 93.38 259 VAL A O 1
ATOM 1977 N N . LEU A 1 260 ? 32.344 -20.484 16.984 1 90.06 260 LEU A N 1
ATOM 1978 C CA . LEU A 1 260 ? 33.25 -20.922 15.914 1 90.06 260 LEU A CA 1
ATOM 1979 C C . LEU A 1 260 ? 32.562 -20.828 14.555 1 90.06 260 LEU A C 1
ATOM 1981 O O . LEU A 1 260 ? 31.641 -21.609 14.266 1 90.06 260 LEU A O 1
ATOM 1985 N N . SER A 1 261 ? 32.969 -19.812 13.781 1 87.56 261 SER A N 1
ATOM 1986 C CA . SER A 1 261 ? 32.312 -19.562 12.508 1 87.56 261 SER A CA 1
ATOM 1987 C C . SER A 1 261 ? 33.156 -20.047 11.336 1 87.56 261 SER A C 1
ATOM 1989 O O . SER A 1 261 ? 34.375 -19.844 11.312 1 87.56 261 SER A O 1
ATOM 1991 N N . TYR A 1 262 ? 32.438 -20.656 10.344 1 81.19 262 TYR A N 1
ATOM 1992 C CA . TYR A 1 262 ? 33.094 -21.125 9.125 1 81.19 262 TYR A CA 1
ATOM 1993 C C . TYR A 1 262 ? 32.625 -20.328 7.918 1 81.19 262 TYR A C 1
ATOM 1995 O O . TYR A 1 262 ? 32.969 -20.641 6.777 1 81.19 262 TYR A O 1
ATOM 2003 N N . ALA A 1 263 ? 31.859 -19.328 8.227 1 82.06 263 ALA A N 1
ATOM 2004 C CA . ALA A 1 263 ? 31.266 -18.562 7.125 1 82.06 263 ALA A CA 1
ATOM 2005 C C . ALA A 1 263 ? 32.312 -17.672 6.457 1 82.06 263 ALA A C 1
ATOM 2007 O O . ALA A 1 263 ? 33.156 -17.094 7.129 1 82.06 263 ALA A O 1
ATOM 2008 N N . PRO A 1 264 ? 32.25 -17.609 5.145 1 82.75 264 PRO A N 1
ATOM 2009 C CA . PRO A 1 264 ? 33.156 -16.703 4.445 1 82.75 264 PRO A CA 1
ATOM 2010 C C . PRO A 1 264 ? 32.781 -15.234 4.598 1 82.75 264 PRO A C 1
ATOM 2012 O O . PRO A 1 264 ? 31.688 -14.93 5.102 1 82.75 264 PRO A O 1
ATOM 2015 N N . LEU A 1 265 ? 33.719 -14.398 4.188 1 86.81 265 LEU A N 1
ATOM 2016 C CA . LEU A 1 265 ? 33.5 -12.961 4.227 1 86.81 265 LEU A CA 1
ATOM 2017 C C . LEU A 1 265 ? 32.719 -12.5 2.986 1 86.81 265 LEU A C 1
ATOM 2019 O O . LEU A 1 265 ? 33.094 -12.852 1.863 1 86.81 265 LEU A O 1
ATOM 2023 N N . GLY A 1 266 ? 31.656 -11.867 3.209 1 85.38 266 GLY A N 1
ATOM 2024 C CA . GLY A 1 266 ? 30.891 -11.359 2.08 1 85.38 266 GLY A CA 1
ATOM 2025 C C . GLY A 1 266 ? 29.734 -12.273 1.686 1 85.38 266 GLY A C 1
ATOM 2026 O O . GLY A 1 266 ? 29.516 -13.305 2.322 1 85.38 266 GLY A O 1
ATOM 2027 N N . TYR A 1 267 ? 28.984 -11.914 0.67 1 84.38 267 TYR A N 1
ATOM 2028 C CA . TYR A 1 267 ? 27.875 -12.711 0.184 1 84.38 267 TYR A CA 1
ATOM 2029 C C . TYR A 1 267 ? 28.359 -13.922 -0.6 1 84.38 267 TYR A C 1
ATOM 2031 O O . TYR A 1 267 ? 29.203 -13.789 -1.493 1 84.38 267 TYR A O 1
ATOM 2039 N N . THR A 1 268 ? 28 -15.039 -0.08 1 76.69 268 THR A N 1
ATOM 2040 C CA . THR A 1 268 ? 28.375 -16.266 -0.77 1 76.69 268 THR A CA 1
ATOM 2041 C C . THR A 1 268 ? 27.156 -17.078 -1.157 1 76.69 268 THR A C 1
ATOM 2043 O O . THR A 1 268 ? 26.062 -16.844 -0.646 1 76.69 268 THR A O 1
ATOM 2046 N N . ASP A 1 269 ? 27.328 -17.844 -2.121 1 74.75 269 ASP A N 1
ATOM 2047 C CA . ASP A 1 269 ? 26.25 -18.672 -2.629 1 74.75 269 ASP A CA 1
ATOM 2048 C C . ASP A 1 269 ? 26.156 -19.984 -1.862 1 74.75 269 ASP A C 1
ATOM 2050 O O . ASP A 1 269 ? 26.422 -21.047 -2.42 1 74.75 269 ASP A O 1
ATOM 2054 N N . SER A 1 270 ? 25.766 -19.891 -0.629 1 65.69 270 SER A N 1
ATOM 2055 C CA . SER A 1 270 ? 25.734 -21.062 0.252 1 65.69 270 SER A CA 1
ATOM 2056 C C . SER A 1 270 ? 24.688 -22.062 -0.203 1 65.69 270 SER A C 1
ATOM 2058 O O . SER A 1 270 ? 24.875 -23.281 -0.058 1 65.69 270 SER A O 1
ATOM 2060 N N . GLY A 1 271 ? 23.609 -21.562 -0.727 1 65.25 271 GLY A N 1
ATOM 2061 C CA . GLY A 1 271 ? 22.562 -22.469 -1.193 1 65.25 271 GLY A CA 1
ATOM 2062 C C . GLY A 1 271 ? 23.031 -23.375 -2.314 1 65.25 271 GLY A C 1
ATOM 2063 O O . GLY A 1 271 ? 22.75 -24.578 -2.307 1 65.25 271 GLY A O 1
ATOM 2064 N N . ALA A 1 272 ? 23.734 -22.797 -3.166 1 63.41 272 ALA A N 1
ATOM 2065 C CA . ALA A 1 272 ? 24.281 -23.578 -4.281 1 63.41 272 ALA A CA 1
ATOM 2066 C C . ALA A 1 272 ? 25.266 -24.625 -3.791 1 63.41 272 ALA A C 1
ATOM 2068 O O . ALA A 1 272 ? 25.266 -25.766 -4.273 1 63.41 272 ALA A O 1
ATOM 2069 N N . ILE A 1 273 ? 26 -24.266 -2.812 1 62.84 273 ILE A N 1
ATOM 2070 C CA . ILE A 1 273 ? 27 -25.156 -2.271 1 62.84 273 ILE A CA 1
ATOM 2071 C C . ILE A 1 273 ? 26.328 -26.328 -1.568 1 62.84 273 ILE A C 1
ATOM 2073 O O . ILE A 1 273 ? 26.766 -27.484 -1.713 1 62.84 273 ILE A O 1
ATOM 2077 N N . ARG A 1 274 ? 25.312 -25.953 -0.918 1 64.06 274 ARG A N 1
ATOM 2078 C CA . ARG A 1 274 ? 24.594 -27 -0.202 1 64.06 274 ARG A CA 1
ATOM 2079 C C . ARG A 1 274 ? 23.922 -27.969 -1.174 1 64.06 274 ARG A C 1
ATOM 2081 O O . ARG A 1 274 ? 23.891 -29.172 -0.94 1 64.06 274 ARG A O 1
ATOM 2088 N N . ARG A 1 275 ? 23.375 -27.453 -2.172 1 63.91 275 ARG A N 1
ATOM 2089 C CA . ARG A 1 275 ? 22.734 -28.297 -3.176 1 63.91 275 ARG A CA 1
ATOM 2090 C C . ARG A 1 275 ? 23.75 -29.234 -3.838 1 63.91 275 ARG A C 1
ATOM 2092 O O . ARG A 1 275 ? 23.469 -30.406 -4.066 1 63.91 275 ARG A O 1
ATOM 2099 N N . LEU A 1 276 ? 24.891 -28.688 -4.074 1 62.53 276 LEU A N 1
ATOM 2100 C CA . LEU A 1 276 ? 25.938 -29.484 -4.695 1 62.53 276 LEU A CA 1
ATOM 2101 C C . LEU A 1 276 ? 26.453 -30.547 -3.734 1 62.53 276 LEU A C 1
ATOM 2103 O O . LEU A 1 276 ? 26.719 -31.688 -4.145 1 62.53 276 LEU A O 1
ATOM 2107 N N . ALA A 1 277 ? 26.516 -30.078 -2.498 1 61.69 277 ALA A N 1
ATOM 2108 C CA . ALA A 1 277 ? 26.953 -31.047 -1.49 1 61.69 277 ALA A CA 1
ATOM 2109 C C . ALA A 1 277 ? 25.984 -32.219 -1.408 1 61.69 277 ALA A C 1
ATOM 2111 O O . ALA A 1 277 ? 26.406 -33.375 -1.278 1 61.69 277 ALA A O 1
ATOM 2112 N N . ARG A 1 278 ? 24.766 -31.953 -1.514 1 61.84 278 ARG A N 1
ATOM 2113 C CA . ARG A 1 278 ? 23.766 -33 -1.467 1 61.84 278 ARG A CA 1
ATOM 2114 C C . ARG A 1 278 ? 23.844 -33.906 -2.697 1 61.84 278 ARG A C 1
ATOM 2116 O O . ARG A 1 278 ? 23.672 -35.125 -2.6 1 61.84 278 ARG A O 1
ATOM 2123 N N . MET A 1 279 ? 24.109 -33.312 -3.785 1 60.03 279 MET A N 1
ATOM 2124 C CA . MET A 1 279 ? 24.234 -34.094 -5.023 1 60.03 279 MET A CA 1
ATOM 2125 C C . MET A 1 279 ? 25.469 -35 -4.973 1 60.03 279 MET A C 1
ATOM 2127 O O . MET A 1 279 ? 25.406 -36.125 -5.43 1 60.03 279 MET A O 1
ATOM 2131 N N . TRP A 1 280 ? 26.516 -34.344 -4.41 1 58.66 280 TRP A N 1
ATOM 2132 C CA . TRP A 1 280 ? 27.766 -35.094 -4.324 1 58.66 280 TRP A CA 1
ATOM 2133 C C . TRP A 1 280 ? 27.656 -36.219 -3.303 1 58.66 280 TRP A C 1
ATOM 2135 O O . TRP A 1 280 ? 28.234 -37.312 -3.486 1 58.66 280 TRP A O 1
ATOM 2145 N N . GLN A 1 281 ? 27.031 -35.781 -2.16 1 55.44 281 GLN A N 1
ATOM 2146 C CA . GLN A 1 281 ? 26.812 -36.844 -1.182 1 55.44 281 GLN A CA 1
ATOM 2147 C C . GLN A 1 281 ? 26.031 -38 -1.789 1 55.44 281 GLN A C 1
ATOM 2149 O O . GLN A 1 281 ? 26.281 -39.156 -1.458 1 55.44 281 GLN A O 1
ATOM 2154 N N . ASN A 1 282 ? 25.094 -37.594 -2.527 1 51.19 282 ASN A N 1
ATOM 2155 C CA . ASN A 1 282 ? 24.328 -38.656 -3.172 1 51.19 282 ASN A CA 1
ATOM 2156 C C . ASN A 1 282 ? 25.156 -39.344 -4.266 1 51.19 282 ASN A C 1
ATOM 2158 O O . ASN A 1 282 ? 24.859 -40.469 -4.656 1 51.19 282 ASN A O 1
ATOM 2162 N N . ALA A 1 283 ? 26 -38.5 -4.906 1 49.09 283 ALA A N 1
ATOM 2163 C CA . ALA A 1 283 ? 26.859 -39.125 -5.922 1 49.09 283 ALA A CA 1
ATOM 2164 C C . ALA A 1 283 ? 28.094 -39.75 -5.289 1 49.09 283 ALA A C 1
ATOM 2166 O O . ALA A 1 283 ? 28.672 -39.219 -4.336 1 49.09 283 ALA A O 1
ATOM 2167 N N . ASP A 1 284 ? 28.203 -40.969 -5.137 1 44.19 284 ASP A N 1
ATOM 2168 C CA . ASP A 1 284 ? 29.25 -41.844 -4.598 1 44.19 284 ASP A CA 1
ATOM 2169 C C . ASP A 1 284 ? 30.641 -41.219 -4.836 1 44.19 284 ASP A C 1
ATOM 2171 O O . ASP A 1 284 ? 31.656 -41.875 -4.578 1 44.19 284 ASP A O 1
ATOM 2175 N N . ASN A 1 285 ? 30.812 -40.219 -5.75 1 43.56 285 ASN A N 1
ATOM 2176 C CA . ASN A 1 285 ? 32.188 -39.906 -6.129 1 43.56 285 ASN A CA 1
ATOM 2177 C C . ASN A 1 285 ? 32.844 -38.969 -5.109 1 43.56 285 ASN A C 1
ATOM 2179 O O . ASN A 1 285 ? 32.219 -38.062 -4.582 1 43.56 285 ASN A O 1
ATOM 2183 N N . ALA A 1 286 ? 34.062 -39.281 -4.535 1 42.56 286 ALA A N 1
ATOM 2184 C CA . ALA A 1 286 ? 35.062 -38.812 -3.588 1 42.56 286 ALA A CA 1
ATOM 2185 C C . ALA A 1 286 ? 35.438 -37.375 -3.889 1 42.56 286 ALA A C 1
ATOM 2187 O O . ALA A 1 286 ? 36.344 -36.812 -3.232 1 42.56 286 ALA A O 1
ATOM 2188 N N . LEU A 1 287 ? 35.219 -36.75 -5.027 1 43.47 287 LEU A N 1
ATOM 2189 C CA . LEU A 1 287 ? 35.938 -35.5 -5.293 1 43.47 287 LEU A CA 1
ATOM 2190 C C . LEU A 1 287 ? 35.281 -34.344 -4.547 1 43.47 287 LEU A C 1
ATOM 2192 O O . LEU A 1 287 ? 34.469 -33.594 -5.117 1 43.47 287 LEU A O 1
ATOM 2196 N N . VAL A 1 288 ? 34.812 -34.375 -3.428 1 47.88 288 VAL A N 1
ATOM 2197 C CA . VAL A 1 288 ? 34.281 -33.188 -2.777 1 47.88 288 VAL A CA 1
ATOM 2198 C C . VAL A 1 288 ? 35.375 -32.156 -2.607 1 47.88 288 VAL A C 1
ATOM 2200 O O . VAL A 1 288 ? 36.344 -32.375 -1.921 1 47.88 288 VAL A O 1
ATOM 2203 N N . PRO A 1 289 ? 35.531 -31.109 -3.35 1 50.19 289 PRO A N 1
ATOM 2204 C CA . PRO A 1 289 ? 36.562 -30.172 -2.949 1 50.19 289 PRO A CA 1
ATOM 2205 C C . PRO A 1 289 ? 36.406 -29.672 -1.512 1 50.19 289 PRO A C 1
ATOM 2207 O O . PRO A 1 289 ? 35.25 -29.469 -1.059 1 50.19 289 PRO A O 1
ATOM 2210 N N . SER A 1 290 ? 37.375 -29.875 -0.607 1 50.75 290 SER A N 1
ATOM 2211 C CA . SER A 1 290 ? 37.562 -29.719 0.833 1 50.75 290 SER A CA 1
ATOM 2212 C C . SER A 1 290 ? 37.062 -28.359 1.314 1 50.75 290 SER A C 1
ATOM 2214 O O . SER A 1 290 ? 36.344 -28.281 2.311 1 50.75 290 SER A O 1
ATOM 2216 N N . ALA A 1 291 ? 37.438 -27.344 0.659 1 52.78 291 ALA A N 1
ATOM 2217 C CA . ALA A 1 291 ? 37.25 -26.031 1.249 1 52.78 291 ALA A CA 1
ATOM 2218 C C . ALA A 1 291 ? 35.781 -25.609 1.218 1 52.78 291 ALA A C 1
ATOM 2220 O O . ALA A 1 291 ? 35.281 -25.016 2.172 1 52.78 291 ALA A O 1
ATOM 2221 N N . ALA A 1 292 ? 35.156 -25.953 0.115 1 56.12 292 ALA A N 1
ATOM 2222 C CA . ALA A 1 292 ? 33.781 -25.547 -0.038 1 56.12 292 ALA A CA 1
ATOM 2223 C C . ALA A 1 292 ? 32.875 -26.281 0.946 1 56.12 292 ALA A C 1
ATOM 2225 O O . ALA A 1 292 ? 31.906 -25.719 1.451 1 56.12 292 ALA A O 1
ATOM 2226 N N . PHE A 1 293 ? 33.312 -27.469 1.285 1 57.12 293 PHE A N 1
ATOM 2227 C CA . PHE A 1 293 ? 32.531 -28.25 2.232 1 57.12 293 PHE A CA 1
ATOM 2228 C C . PHE A 1 293 ? 32.656 -27.688 3.641 1 57.12 293 PHE A C 1
ATOM 2230 O O . PHE A 1 293 ? 31.688 -27.672 4.395 1 57.12 293 PHE A O 1
ATOM 2237 N N . THR A 1 294 ? 33.906 -27.266 3.891 1 56.16 294 THR A N 1
ATOM 2238 C CA . THR A 1 294 ? 34.094 -26.719 5.227 1 56.16 294 THR A CA 1
ATOM 2239 C C . THR A 1 294 ? 33.281 -25.453 5.418 1 56.16 294 THR A C 1
ATOM 2241 O O . THR A 1 294 ? 32.75 -25.188 6.508 1 56.16 294 THR A O 1
ATOM 2244 N N . GLN A 1 295 ? 33.156 -24.75 4.363 1 58.53 295 GLN A N 1
ATOM 2245 C CA . GLN A 1 295 ? 32.438 -23.484 4.434 1 58.53 295 GLN A CA 1
ATOM 2246 C C . GLN A 1 295 ? 30.922 -23.734 4.566 1 58.53 295 GLN A C 1
ATOM 2248 O O . GLN A 1 295 ? 30.172 -22.812 4.914 1 58.53 295 GLN A O 1
ATOM 2253 N N . SER A 1 296 ? 30.594 -24.984 4.453 1 61.09 296 SER A N 1
ATOM 2254 C CA . SER A 1 296 ? 29.156 -25.266 4.52 1 61.09 296 SER A CA 1
ATOM 2255 C C . SER A 1 296 ? 28.766 -25.828 5.883 1 61.09 296 SER A C 1
ATOM 2257 O O . SER A 1 296 ? 27.594 -26.031 6.16 1 61.09 296 SER A O 1
ATOM 2259 N N . LEU A 1 297 ? 29.859 -25.938 6.703 1 62.62 297 LEU A N 1
ATOM 2260 C CA . LEU A 1 297 ? 29.547 -26.438 8.031 1 62.62 297 LEU A CA 1
ATOM 2261 C C . LEU A 1 297 ? 28.844 -25.375 8.875 1 62.62 297 LEU A C 1
ATOM 2263 O O . LEU A 1 297 ? 29.156 -24.188 8.758 1 62.62 297 LEU A O 1
ATOM 2267 N N . PRO A 1 298 ? 27.844 -25.844 9.602 1 71.62 298 PRO A N 1
ATOM 2268 C CA . PRO A 1 298 ? 27.172 -24.875 10.453 1 71.62 298 PRO A CA 1
ATOM 2269 C C . PRO A 1 298 ? 28.078 -24.359 11.586 1 71.62 298 PRO A C 1
ATOM 2271 O O . PRO A 1 298 ? 28.891 -25.125 12.125 1 71.62 298 PRO A O 1
ATOM 2274 N N . SER A 1 299 ? 28.078 -23.156 11.82 1 78.62 299 SER A N 1
ATOM 2275 C CA . SER A 1 299 ? 28.812 -22.547 12.93 1 78.62 299 SER A CA 1
ATOM 2276 C C . SER A 1 299 ? 28.328 -23.078 14.273 1 78.62 299 SER A C 1
ATOM 2278 O O . SER A 1 299 ? 27.156 -23.438 14.414 1 78.62 299 SER A O 1
ATOM 2280 N N . THR A 1 300 ? 29.266 -23.281 15.227 1 82.94 300 THR A N 1
ATOM 2281 C CA . THR A 1 300 ? 28.922 -23.797 16.547 1 82.94 300 THR A CA 1
ATOM 2282 C C . THR A 1 300 ? 29.062 -22.719 17.609 1 82.94 300 THR A C 1
ATOM 2284 O O . THR A 1 300 ? 29.875 -21.812 17.469 1 82.94 300 THR A O 1
ATOM 2287 N N . ILE A 1 301 ? 28.266 -22.797 18.656 1 87.88 301 ILE A N 1
ATOM 2288 C CA . ILE A 1 301 ? 28.266 -21.812 19.734 1 87.88 301 ILE A CA 1
ATOM 2289 C C . ILE A 1 301 ? 28.422 -22.516 21.078 1 87.88 301 ILE A C 1
ATOM 2291 O O . ILE A 1 301 ? 27.844 -23.578 21.312 1 87.88 301 ILE A O 1
ATOM 2295 N N . GLY A 1 302 ? 29.344 -22.078 21.906 1 87.12 302 GLY A N 1
ATOM 2296 C CA . GLY A 1 302 ? 29.562 -22.547 23.266 1 87.12 302 GLY A CA 1
ATOM 2297 C C . GLY A 1 302 ? 29.719 -21.422 24.266 1 87.12 302 GLY A C 1
ATOM 2298 O O . GLY A 1 302 ? 29.953 -20.266 23.875 1 87.12 302 GLY A O 1
ATOM 2299 N N . PRO A 1 303 ? 29.406 -21.672 25.531 1 89.25 303 PRO A N 1
ATOM 2300 C CA . PRO A 1 303 ? 29.578 -20.625 26.547 1 89.25 303 PRO A CA 1
ATOM 2301 C C . PRO A 1 303 ? 31.031 -20.234 26.734 1 89.25 303 PRO A C 1
ATOM 2303 O O . PRO A 1 303 ? 31.938 -21.062 26.625 1 89.25 303 PRO A O 1
ATOM 2306 N N . ALA A 1 304 ? 31.25 -18.938 26.781 1 88.62 304 ALA A N 1
ATOM 2307 C CA . ALA A 1 304 ? 32.594 -18.438 27.062 1 88.62 304 ALA A CA 1
ATOM 2308 C C . ALA A 1 304 ? 32.812 -18.266 28.578 1 88.62 304 ALA A C 1
ATOM 2310 O O . ALA A 1 304 ? 32.406 -17.25 29.156 1 88.62 304 ALA A O 1
ATOM 2311 N N . SER A 1 305 ? 33.469 -19.219 29.188 1 82.19 305 SER A N 1
ATOM 2312 C CA . SER A 1 305 ? 33.688 -19.203 30.641 1 82.19 305 SER A CA 1
ATOM 2313 C C . SER A 1 305 ? 34.812 -18.25 31.016 1 82.19 305 SER A C 1
ATOM 2315 O O . SER A 1 305 ? 35.812 -18.109 30.297 1 82.19 305 SER A O 1
ATOM 2317 N N . GLY A 1 306 ? 34.688 -17.344 32 1 82.31 306 GLY A N 1
ATOM 2318 C CA . GLY A 1 306 ? 35.719 -16.484 32.531 1 82.31 306 GLY A CA 1
ATOM 2319 C C . GLY A 1 306 ? 35.594 -15.047 32.094 1 82.31 306 GLY A C 1
ATOM 2320 O O . GLY A 1 306 ? 36.406 -14.195 32.5 1 82.31 306 GLY A O 1
ATOM 2321 N N . VAL A 1 307 ? 34.781 -14.812 31.078 1 87.12 307 VAL A N 1
ATOM 2322 C CA . VAL A 1 307 ? 34.688 -13.445 30.578 1 87.12 307 VAL A CA 1
ATOM 2323 C C . VAL A 1 307 ? 33.531 -12.719 31.266 1 87.12 307 VAL A C 1
ATOM 2325 O O . VAL A 1 307 ? 32.438 -13.266 31.406 1 87.12 307 VAL A O 1
ATOM 2328 N N . ASN A 1 308 ? 33.844 -11.547 31.875 1 88.62 308 ASN A N 1
ATOM 2329 C CA . ASN A 1 308 ? 32.812 -10.703 32.438 1 88.62 308 ASN A CA 1
ATOM 2330 C C . ASN A 1 308 ? 32.094 -9.883 31.391 1 88.62 308 ASN A C 1
ATOM 2332 O O . ASN A 1 308 ? 32.531 -8.789 31.031 1 88.62 308 ASN A O 1
ATOM 2336 N N . ALA A 1 309 ? 30.969 -10.336 30.984 1 90.56 309 ALA A N 1
ATOM 2337 C CA . ALA A 1 309 ? 30.203 -9.75 29.891 1 90.56 309 ALA A CA 1
ATOM 2338 C C . ALA A 1 309 ? 29.656 -8.383 30.266 1 90.56 309 ALA A C 1
ATOM 2340 O O . ALA A 1 309 ? 29.672 -7.453 29.453 1 90.56 309 ALA A O 1
ATOM 2341 N N . ARG A 1 310 ? 29.219 -8.148 31.484 1 88.62 310 ARG A N 1
ATOM 2342 C CA . ARG A 1 310 ? 28.625 -6.895 31.922 1 88.62 310 ARG A CA 1
ATOM 2343 C C . ARG A 1 310 ? 29.641 -5.766 31.906 1 88.62 310 ARG A C 1
ATOM 2345 O O . ARG A 1 310 ? 29.344 -4.66 31.453 1 88.62 310 ARG A O 1
ATOM 2352 N N . GLU A 1 311 ? 30.781 -6.027 32.344 1 88.44 311 GLU A N 1
ATOM 2353 C CA . GLU A 1 311 ? 31.828 -5.02 32.375 1 88.44 311 GLU A CA 1
ATOM 2354 C C . GLU A 1 311 ? 32.25 -4.641 30.953 1 88.44 311 GLU A C 1
ATOM 2356 O O . GLU A 1 311 ? 32.531 -3.473 30.672 1 88.44 311 GLU A O 1
ATOM 2361 N N . MET A 1 312 ? 32.281 -5.582 30.141 1 90.12 312 MET A N 1
ATOM 2362 C CA . MET A 1 312 ? 32.688 -5.32 28.75 1 90.12 312 MET A CA 1
ATOM 2363 C C . MET A 1 312 ? 31.656 -4.438 28.062 1 90.12 312 MET A C 1
ATOM 2365 O O . MET A 1 312 ? 32 -3.525 27.312 1 90.12 312 MET A O 1
ATOM 2369 N N . ALA A 1 313 ? 30.469 -4.754 28.328 1 89.94 313 ALA A N 1
ATOM 2370 C CA . ALA A 1 313 ? 29.391 -3.963 27.719 1 89.94 313 ALA A CA 1
ATOM 2371 C C . ALA A 1 313 ? 29.406 -2.529 28.25 1 89.94 313 ALA A C 1
ATOM 2373 O O . ALA A 1 313 ? 29.219 -1.581 27.484 1 89.94 313 ALA A O 1
ATOM 2374 N N . TYR A 1 314 ? 29.672 -2.367 29.516 1 87.69 314 TYR A N 1
ATOM 2375 C CA . TYR A 1 314 ? 29.734 -1.035 30.109 1 87.69 314 TYR A CA 1
ATOM 2376 C C . TYR A 1 314 ? 30.906 -0.241 29.547 1 87.69 314 TYR A C 1
ATOM 2378 O O . TYR A 1 314 ? 30.781 0.949 29.25 1 87.69 314 TYR A O 1
ATOM 2386 N N . HIS A 1 315 ? 31.969 -0.873 29.391 1 87.56 315 HIS A N 1
ATOM 2387 C CA . HIS A 1 315 ? 33.156 -0.21 28.844 1 87.56 315 HIS A CA 1
ATOM 2388 C C . HIS A 1 315 ? 32.969 0.185 27.391 1 87.56 315 HIS A C 1
ATOM 2390 O O . HIS A 1 315 ? 33.406 1.252 26.969 1 87.56 315 HIS A O 1
ATOM 2396 N N . ALA A 1 316 ? 32.312 -0.662 26.688 1 88.5 316 ALA A N 1
ATOM 2397 C CA . ALA A 1 316 ? 32.062 -0.378 25.281 1 88.5 316 ALA A CA 1
ATOM 2398 C C . ALA A 1 316 ? 31.141 0.83 25.125 1 88.5 316 ALA A C 1
ATOM 2400 O O . ALA A 1 316 ? 31.375 1.688 24.266 1 88.5 316 ALA A O 1
ATOM 2401 N N . ARG A 1 317 ? 30.203 0.955 25.938 1 86.62 317 ARG A N 1
ATOM 2402 C CA . ARG A 1 317 ? 29.25 2.057 25.859 1 86.62 317 ARG A CA 1
ATOM 2403 C C . ARG A 1 317 ? 29.906 3.377 26.266 1 86.62 317 ARG A C 1
ATOM 2405 O O . ARG A 1 317 ? 29.594 4.422 25.688 1 86.62 317 ARG A O 1
ATOM 2412 N N . SER A 1 318 ? 30.719 3.314 27.203 1 85.19 318 SER A N 1
ATOM 2413 C CA . SER A 1 318 ? 31.375 4.523 27.688 1 85.19 318 SER A CA 1
ATOM 2414 C C . SER A 1 318 ? 32.438 5.012 26.719 1 85.19 318 SER A C 1
ATOM 2416 O O . SER A 1 318 ? 32.625 6.219 26.531 1 85.19 318 SER A O 1
ATOM 2418 N N . SER A 1 319 ? 33.031 4.047 26.031 1 87.62 319 SER A N 1
ATOM 2419 C CA . SER A 1 319 ? 34.125 4.406 25.125 1 87.62 319 SER A CA 1
ATOM 2420 C C . SER A 1 319 ? 33.562 4.883 23.781 1 87.62 319 SER A C 1
ATOM 2422 O O . SER A 1 319 ? 34.156 5.754 23.141 1 87.62 319 SER A O 1
ATOM 2424 N N . TYR A 1 320 ? 32.5 4.328 23.375 1 89.75 320 TYR A N 1
ATOM 2425 C CA . TYR A 1 320 ? 31.922 4.66 22.094 1 89.75 320 TYR A CA 1
ATOM 2426 C C . TYR A 1 320 ? 30.422 4.941 22.219 1 89.75 320 TYR A C 1
ATOM 2428 O O . TYR A 1 320 ? 29.594 4.102 21.875 1 89.75 320 TYR A O 1
ATOM 2436 N N . PRO A 1 321 ? 30.141 6.148 22.672 1 86.12 321 PRO A N 1
ATOM 2437 C CA . PRO A 1 321 ? 28.719 6.461 22.844 1 86.12 321 PRO A CA 1
ATOM 2438 C C . PRO A 1 321 ? 27.938 6.379 21.531 1 86.12 321 PRO A C 1
ATOM 2440 O O . PRO A 1 321 ? 28.453 6.758 20.484 1 86.12 321 PRO A O 1
ATOM 2443 N N . MET A 1 322 ? 26.734 5.734 21.656 1 84.12 322 MET A N 1
ATOM 2444 C CA . MET A 1 322 ? 25.922 5.566 20.453 1 84.12 322 MET A CA 1
ATOM 2445 C C . MET A 1 322 ? 24.469 5.926 20.75 1 84.12 322 MET A C 1
ATOM 2447 O O . MET A 1 322 ? 23.969 5.723 21.859 1 84.12 322 MET A O 1
ATOM 2451 N N . PHE A 1 323 ? 23.891 6.484 19.75 1 83.06 323 PHE A N 1
ATOM 2452 C CA . PHE A 1 323 ? 22.469 6.734 19.781 1 83.06 323 PHE A CA 1
ATOM 2453 C C . PHE A 1 323 ? 21.703 5.652 19.016 1 83.06 323 PHE A C 1
ATOM 2455 O O . PHE A 1 323 ? 22.094 5.27 17.922 1 83.06 323 PHE A O 1
ATOM 2462 N N . ARG A 1 324 ? 20.688 5.137 19.703 1 84.56 324 ARG A N 1
ATOM 2463 C CA . ARG A 1 324 ? 19.859 4.129 19.047 1 84.56 324 ARG A CA 1
ATOM 2464 C C . ARG A 1 324 ? 18.562 4.738 18.531 1 84.56 324 ARG A C 1
ATOM 2466 O O . ARG A 1 324 ? 17.656 5.039 19.312 1 84.56 324 ARG A O 1
ATOM 2473 N N . PRO A 1 325 ? 18.469 4.82 17.234 1 81.12 325 PRO A N 1
ATOM 2474 C CA . PRO A 1 325 ? 17.203 5.305 16.688 1 81.12 325 PRO A CA 1
ATOM 2475 C C . PRO A 1 325 ? 16.047 4.324 16.891 1 81.12 325 PRO A C 1
ATOM 2477 O O . PRO A 1 325 ? 16.281 3.146 17.172 1 81.12 325 PRO A O 1
ATOM 2480 N N . VAL A 1 326 ? 14.836 4.75 16.719 1 75.75 326 VAL A N 1
ATOM 2481 C CA . VAL A 1 326 ? 13.625 3.965 16.969 1 75.75 326 VAL A CA 1
ATOM 2482 C C . VAL A 1 326 ? 13.539 2.822 15.953 1 75.75 326 VAL A C 1
ATOM 2484 O O . VAL A 1 326 ? 13.039 1.744 16.266 1 75.75 326 VAL A O 1
ATOM 2487 N N . SER A 1 327 ? 14.047 3.029 14.742 1 78.81 327 SER A N 1
ATOM 2488 C CA . SER A 1 327 ? 13.969 2.02 13.688 1 78.81 327 SER A CA 1
ATOM 2489 C C . SER A 1 327 ? 14.961 0.884 13.938 1 78.81 327 SER A C 1
ATOM 2491 O O . SER A 1 327 ? 14.82 -0.202 13.375 1 78.81 327 SER A O 1
ATOM 2493 N N . VAL A 1 328 ? 15.953 1.141 14.75 1 88.81 328 VAL A N 1
ATOM 2494 C CA . VAL A 1 328 ? 16.984 0.147 15.039 1 88.81 328 VAL A CA 1
ATOM 2495 C C . VAL A 1 328 ? 16.594 -0.653 16.281 1 88.81 328 VAL A C 1
ATOM 2497 O O . VAL A 1 328 ? 16.266 -0.078 17.328 1 88.81 328 VAL A O 1
ATOM 2500 N N . SER A 1 329 ? 16.641 -1.91 16.188 1 86.75 329 SER A N 1
ATOM 2501 C CA . SER A 1 329 ? 16.203 -2.789 17.281 1 86.75 329 SER A CA 1
ATOM 2502 C C . SER A 1 329 ? 17.344 -3.053 18.266 1 86.75 329 SER A C 1
ATOM 2504 O O . SER A 1 329 ? 17.141 -3.07 19.469 1 86.75 329 SER A O 1
ATOM 2506 N N . ARG A 1 330 ? 18.516 -3.318 17.641 1 90.5 330 ARG A N 1
ATOM 2507 C CA . ARG A 1 330 ? 19.688 -3.668 18.438 1 90.5 330 ARG A CA 1
ATOM 2508 C C . ARG A 1 330 ? 20.938 -2.963 17.922 1 90.5 330 ARG A C 1
ATOM 2510 O O . ARG A 1 330 ? 21.047 -2.709 16.719 1 90.5 330 ARG A O 1
ATOM 2517 N N . THR A 1 331 ? 21.797 -2.662 18.844 1 92.94 331 THR A N 1
ATOM 2518 C CA . THR A 1 331 ? 23.062 -2.057 18.469 1 92.94 331 THR A CA 1
ATOM 2519 C C . THR A 1 331 ? 24.234 -2.85 19.047 1 92.94 331 THR A C 1
ATOM 2521 O O . THR A 1 331 ? 24.172 -3.322 20.188 1 92.94 331 THR A O 1
ATOM 2524 N N . TYR A 1 332 ? 25.281 -3.027 18.266 1 94.75 332 TYR A N 1
ATOM 2525 C CA . TYR A 1 332 ? 26.453 -3.787 18.672 1 94.75 332 TYR A CA 1
ATOM 2526 C C . TYR A 1 332 ? 27.734 -3.014 18.359 1 94.75 332 TYR A C 1
ATOM 2528 O O . TYR A 1 332 ? 27.75 -2.152 17.484 1 94.75 332 TYR A O 1
ATOM 2536 N N . LEU A 1 333 ? 28.734 -3.268 19.141 1 95.19 333 LEU A N 1
ATOM 2537 C CA . LEU A 1 333 ? 30.094 -2.861 18.844 1 95.19 333 LEU A CA 1
ATOM 2538 C C . LEU A 1 333 ? 30.938 -4.059 18.422 1 95.19 333 LEU A C 1
ATOM 2540 O O . LEU A 1 333 ? 30.984 -5.074 19.109 1 95.19 333 LEU A O 1
ATOM 2544 N N . VAL A 1 334 ? 31.516 -3.934 17.266 1 96.44 334 VAL A N 1
ATOM 2545 C CA . VAL A 1 334 ? 32.281 -5.051 16.719 1 96.44 334 VAL A CA 1
ATOM 2546 C C . VAL A 1 334 ? 33.75 -4.641 16.547 1 96.44 334 VAL A C 1
ATOM 2548 O O . VAL A 1 334 ? 34.031 -3.582 15.984 1 96.44 334 VAL A O 1
ATOM 2551 N N . ARG A 1 335 ? 34.594 -5.398 17.031 1 95.56 335 ARG A N 1
ATOM 2552 C CA . ARG A 1 335 ? 36.031 -5.254 16.797 1 95.56 335 ARG A CA 1
ATOM 2553 C C . ARG A 1 335 ? 36.562 -6.32 15.844 1 95.56 335 ARG A C 1
ATOM 2555 O O . ARG A 1 335 ? 36.312 -7.516 16.047 1 95.56 335 ARG A O 1
ATOM 2562 N N . ASP A 1 336 ? 37.156 -5.836 14.828 1 94.25 336 ASP A N 1
ATOM 2563 C CA . ASP A 1 336 ? 37.625 -6.789 13.828 1 94.25 336 ASP A CA 1
ATOM 2564 C C . ASP A 1 336 ? 39 -7.316 14.172 1 94.25 336 ASP A C 1
ATOM 2566 O O . ASP A 1 336 ? 39.594 -6.914 15.18 1 94.25 336 ASP A O 1
ATOM 2570 N N . ARG A 1 337 ? 39.594 -8.188 13.391 1 92.06 337 ARG A N 1
ATOM 2571 C CA . ARG A 1 337 ? 40.875 -8.828 13.625 1 92.06 337 ARG A CA 1
ATOM 2572 C C . ARG A 1 337 ? 42 -7.832 13.461 1 92.06 337 ARG A C 1
ATOM 2574 O O . ARG A 1 337 ? 43.094 -8.023 14.016 1 92.06 337 ARG A O 1
ATOM 2581 N N . GLN A 1 338 ? 41.781 -6.805 12.688 1 91.94 338 GLN A N 1
ATOM 2582 C CA . GLN A 1 338 ? 42.781 -5.75 12.523 1 91.94 338 GLN A CA 1
ATOM 2583 C C . GLN A 1 338 ? 42.625 -4.676 13.594 1 91.94 338 GLN A C 1
ATOM 2585 O O . GLN A 1 338 ? 43.219 -3.598 13.484 1 91.94 338 GLN A O 1
ATOM 2590 N N . ASP A 1 339 ? 41.781 -4.824 14.562 1 91.12 339 ASP A N 1
ATOM 2591 C CA . ASP A 1 339 ? 41.562 -3.973 15.727 1 91.12 339 ASP A CA 1
ATOM 2592 C C . ASP A 1 339 ? 40.812 -2.693 15.344 1 91.12 339 ASP A C 1
ATOM 2594 O O . ASP A 1 339 ? 40.969 -1.656 15.992 1 91.12 339 ASP A O 1
ATOM 2598 N N . LEU A 1 340 ? 40.188 -2.805 14.25 1 93.38 340 LEU A N 1
ATOM 2599 C CA . LEU A 1 340 ? 39.281 -1.713 13.898 1 93.38 340 LEU A CA 1
ATOM 2600 C C . LEU A 1 340 ? 37.906 -1.911 14.539 1 93.38 340 LEU A C 1
ATOM 2602 O O . LEU A 1 340 ? 37.406 -3.039 14.633 1 93.38 340 LEU A O 1
ATOM 2606 N N . VAL A 1 341 ? 37.344 -0.822 15.039 1 94.69 341 VAL A N 1
ATOM 2607 C CA . VAL A 1 341 ? 36.094 -0.911 15.758 1 94.69 341 VAL A CA 1
ATOM 2608 C C . VAL A 1 341 ? 34.938 -0.368 14.883 1 94.69 341 VAL A C 1
ATOM 2610 O O . VAL A 1 341 ? 35.125 0.649 14.203 1 94.69 341 VAL A O 1
ATOM 2613 N N . TYR A 1 342 ? 33.812 -1.105 14.852 1 95.69 342 TYR A N 1
ATOM 2614 C CA . TYR A 1 342 ? 32.625 -0.733 14.047 1 95.69 342 TYR A CA 1
ATOM 2615 C C . TYR A 1 342 ? 31.375 -0.688 14.906 1 95.69 342 TYR A C 1
ATOM 2617 O O . TYR A 1 342 ? 31.281 -1.396 15.914 1 95.69 342 TYR A O 1
ATOM 2625 N N . HIS A 1 343 ? 30.484 0.179 14.555 1 94 343 HIS A N 1
ATOM 2626 C CA . HIS A 1 343 ? 29.125 0.164 15.086 1 94 343 HIS A CA 1
ATOM 2627 C C . HIS A 1 343 ? 28.188 -0.597 14.164 1 94 343 HIS A C 1
ATOM 2629 O O . HIS A 1 343 ? 28.172 -0.362 12.953 1 94 343 HIS A O 1
ATOM 2635 N N . VAL A 1 344 ? 27.406 -1.514 14.695 1 95.38 344 VAL A N 1
ATOM 2636 C CA . VAL A 1 344 ? 26.484 -2.299 13.891 1 95.38 344 VAL A CA 1
ATOM 2637 C C . VAL A 1 344 ? 25.047 -2.029 14.336 1 95.38 344 VAL A C 1
ATOM 2639 O O . VAL A 1 344 ? 24.703 -2.244 15.5 1 95.38 344 VAL A O 1
ATOM 2642 N N . HIS A 1 345 ? 24.266 -1.523 13.438 1 94.44 345 HIS A N 1
ATOM 2643 C CA . HIS A 1 345 ? 22.844 -1.357 13.641 1 94.44 345 HIS A CA 1
ATOM 2644 C C . HIS A 1 345 ? 22.062 -2.555 13.109 1 94.44 345 HIS A C 1
ATOM 2646 O O . HIS A 1 345 ? 22.219 -2.934 11.945 1 94.44 345 HIS A O 1
ATOM 2652 N N . VAL A 1 346 ? 21.266 -3.154 13.938 1 94.94 346 VAL A N 1
ATOM 2653 C CA . VAL A 1 346 ? 20.484 -4.324 13.539 1 94.94 346 VAL A CA 1
ATOM 2654 C C . VAL A 1 346 ? 19 -3.977 13.516 1 94.94 346 VAL A C 1
ATOM 2656 O O . VAL A 1 346 ? 18.469 -3.455 14.492 1 94.94 346 VAL A O 1
ATOM 2659 N N . LEU A 1 347 ? 18.422 -4.234 12.359 1 92.5 347 LEU A N 1
ATOM 2660 C CA . LEU A 1 347 ? 16.984 -4.027 12.18 1 92.5 347 LEU A CA 1
ATOM 2661 C C . LEU A 1 347 ? 16.25 -5.359 12.141 1 92.5 347 LEU A C 1
ATOM 2663 O O . LEU A 1 347 ? 16.594 -6.246 11.352 1 92.5 347 LEU A O 1
ATOM 2667 N N . ASP A 1 348 ? 15.289 -5.441 12.977 1 90.44 348 ASP A N 1
ATOM 2668 C CA . ASP A 1 348 ? 14.484 -6.66 13.031 1 90.44 348 ASP A CA 1
ATOM 2669 C C . ASP A 1 348 ? 13.047 -6.395 12.578 1 90.44 348 ASP A C 1
ATOM 2671 O O . ASP A 1 348 ? 12.539 -5.289 12.75 1 90.44 348 ASP A O 1
ATOM 2675 N N . GLU A 1 349 ? 12.422 -7.395 12.023 1 83.25 349 GLU A N 1
ATOM 2676 C CA . GLU A 1 349 ? 11.086 -7.277 11.453 1 83.25 349 GLU A CA 1
ATOM 2677 C C . GLU A 1 349 ? 10.039 -7.039 12.539 1 83.25 349 GLU A C 1
ATOM 2679 O O . GLU A 1 349 ? 9.016 -6.391 12.297 1 83.25 349 GLU A O 1
ATOM 2684 N N . ASP A 1 350 ? 10.18 -7.512 13.719 1 77.44 350 ASP A N 1
ATOM 2685 C CA . ASP A 1 350 ? 9.172 -7.457 14.781 1 77.44 350 ASP A CA 1
ATOM 2686 C C . ASP A 1 350 ? 8.945 -6.02 15.25 1 77.44 350 ASP A C 1
ATOM 2688 O O . ASP A 1 350 ? 7.887 -5.699 15.789 1 77.44 350 ASP A O 1
ATOM 2692 N N . ARG A 1 351 ? 9.891 -5.188 15.023 1 76.19 351 ARG A N 1
ATOM 2693 C CA . ARG A 1 351 ? 9.742 -3.818 15.516 1 76.19 351 ARG A CA 1
ATOM 2694 C C . ARG A 1 351 ? 9.242 -2.895 14.406 1 76.19 351 ARG A C 1
ATOM 2696 O O . ARG A 1 351 ? 8.945 -1.725 14.656 1 76.19 351 ARG A O 1
ATOM 2703 N N . LEU A 1 352 ? 9.078 -3.453 13.289 1 77.19 352 LEU A N 1
ATOM 2704 C CA . LEU A 1 352 ? 8.68 -2.619 12.164 1 77.19 352 LEU A CA 1
ATOM 2705 C C . LEU A 1 352 ? 7.242 -2.141 12.32 1 77.19 352 LEU A C 1
ATOM 2707 O O . LEU A 1 352 ? 6.898 -1.035 11.898 1 77.19 352 LEU A O 1
ATOM 2711 N N . ILE A 1 353 ? 6.461 -2.955 13.016 1 76.81 353 ILE A N 1
ATOM 2712 C CA . ILE A 1 353 ? 5.051 -2.598 13.148 1 76.81 353 ILE A CA 1
ATOM 2713 C C . ILE A 1 353 ? 4.914 -1.394 14.078 1 76.81 353 ILE A C 1
ATOM 2715 O O . ILE A 1 353 ? 4.035 -0.548 13.883 1 76.81 353 ILE A O 1
ATOM 2719 N N . VAL A 1 354 ? 5.793 -1.328 15.047 1 76.31 354 VAL A N 1
ATOM 2720 C CA . VAL A 1 354 ? 5.746 -0.2 15.977 1 76.31 354 VAL A CA 1
ATOM 2721 C C . VAL A 1 354 ? 6.105 1.088 15.234 1 76.31 354 VAL A C 1
ATOM 2723 O O . VAL A 1 354 ? 5.465 2.123 15.438 1 76.31 354 VAL A O 1
ATOM 2726 N N . GLY A 1 355 ? 7.023 0.962 14.375 1 74.62 355 GLY A N 1
ATOM 2727 C CA . GLY A 1 355 ? 7.402 2.117 13.578 1 74.62 355 GLY A CA 1
ATOM 2728 C C . GLY A 1 355 ? 6.332 2.535 12.586 1 74.62 355 GLY A C 1
ATOM 2729 O O . GLY A 1 355 ? 6.07 3.729 12.414 1 74.62 355 GLY A O 1
ATOM 2730 N N . ALA A 1 356 ? 5.711 1.609 12.07 1 78.38 356 ALA A N 1
ATOM 2731 C CA . ALA A 1 356 ? 4.652 1.894 11.102 1 78.38 356 ALA A CA 1
ATOM 2732 C C . ALA A 1 356 ? 3.457 2.562 11.781 1 78.38 356 ALA A C 1
ATOM 2734 O O . ALA A 1 356 ? 2.844 3.469 11.211 1 78.38 356 ALA A O 1
ATOM 2735 N N . MET A 1 357 ? 3.125 2.115 12.984 1 79.12 357 MET A N 1
ATOM 2736 C CA . MET A 1 357 ? 2.008 2.699 13.719 1 79.12 357 MET A CA 1
ATOM 2737 C C . MET A 1 357 ? 2.318 4.137 14.125 1 79.12 357 MET A C 1
ATOM 2739 O O . MET A 1 357 ? 1.438 4.996 14.109 1 79.12 357 MET A O 1
ATOM 2743 N N . ALA A 1 358 ? 3.561 4.328 14.445 1 77.06 358 ALA A N 1
ATOM 2744 C CA . ALA A 1 358 ? 3.977 5.68 14.805 1 77.06 358 ALA A CA 1
ATOM 2745 C C . ALA A 1 358 ? 3.906 6.609 13.594 1 77.06 358 ALA A C 1
ATOM 2747 O O . ALA A 1 358 ? 3.479 7.762 13.711 1 77.06 358 ALA A O 1
ATOM 2748 N N . ASP A 1 359 ? 4.219 6.074 12.508 1 78.5 359 ASP A N 1
ATOM 2749 C CA . ASP A 1 359 ? 4.168 6.859 11.273 1 78.5 359 ASP A CA 1
ATOM 2750 C C . ASP A 1 359 ? 2.725 7.156 10.875 1 78.5 359 ASP A C 1
ATOM 2752 O O . ASP A 1 359 ? 2.412 8.266 10.43 1 78.5 359 ASP A O 1
ATOM 2756 N N . LEU A 1 360 ? 1.914 6.203 11.086 1 77.81 360 LEU A N 1
ATOM 2757 C CA . LEU A 1 360 ? 0.504 6.387 10.758 1 77.81 360 LEU A CA 1
ATOM 2758 C C . LEU A 1 360 ? -0.13 7.43 11.672 1 77.81 360 LEU A C 1
ATOM 2760 O O . LEU A 1 360 ? -0.902 8.273 11.219 1 77.81 360 LEU A O 1
ATOM 2764 N N . TRP A 1 361 ? 0.269 7.371 12.859 1 78 361 TRP A N 1
ATOM 2765 C CA . TRP A 1 361 ? -0.261 8.336 13.82 1 78 361 TRP A CA 1
ATOM 2766 C C . TRP A 1 361 ? 0.199 9.75 13.484 1 78 361 TRP A C 1
ATOM 2768 O O . TRP A 1 361 ? -0.574 10.703 13.602 1 78 361 TRP A O 1
ATOM 2778 N N . ARG A 1 362 ? 1.383 9.859 13.055 1 77.88 362 ARG A N 1
ATOM 2779 C CA . ARG A 1 362 ? 1.917 11.156 12.672 1 77.88 362 ARG A CA 1
ATOM 2780 C C . ARG A 1 362 ? 1.235 11.68 11.414 1 77.88 362 ARG A C 1
ATOM 2782 O O . ARG A 1 362 ? 0.922 12.867 11.32 1 77.88 362 ARG A O 1
ATOM 2789 N N . GLN A 1 363 ? 0.969 10.812 10.539 1 78.81 363 GLN A N 1
ATOM 2790 C CA . GLN A 1 363 ? 0.325 11.203 9.289 1 78.81 363 GLN A CA 1
ATOM 2791 C C . GLN A 1 363 ? -1.118 11.641 9.531 1 78.81 363 GLN A C 1
ATOM 2793 O O . GLN A 1 363 ? -1.626 12.531 8.844 1 78.81 363 GLN A O 1
ATOM 2798 N N . LEU A 1 364 ? -1.674 10.992 10.484 1 76.44 364 LEU A N 1
ATOM 2799 C CA . LEU A 1 364 ? -3.059 11.328 10.789 1 76.44 364 LEU A CA 1
ATOM 2800 C C . LEU A 1 364 ? -3.139 12.633 11.578 1 76.44 364 LEU A C 1
ATOM 2802 O O . LEU A 1 364 ? -4.094 13.398 11.43 1 76.44 364 LEU A O 1
ATOM 2806 N N . ARG A 1 365 ? -2.1 12.844 12.234 1 76.38 365 ARG A N 1
ATOM 2807 C CA . ARG A 1 365 ? -2.121 13.984 13.148 1 76.38 365 ARG A CA 1
ATOM 2808 C C . ARG A 1 365 ? -1.614 15.25 12.461 1 76.38 365 ARG A C 1
ATOM 2810 O O . ARG A 1 365 ? -2.113 16.344 12.719 1 76.38 365 ARG A O 1
ATOM 2817 N N . LEU A 1 366 ? -0.626 15.109 11.539 1 78 366 LEU A N 1
ATOM 2818 C CA . LEU A 1 366 ? 0.047 16.281 10.977 1 78 366 LEU A CA 1
ATOM 2819 C C . LEU A 1 366 ? -0.327 16.453 9.508 1 78 366 LEU A C 1
ATOM 2821 O O . LEU A 1 366 ? -0.528 15.477 8.789 1 78 366 LEU A O 1
ATOM 2825 N N . LYS A 1 367 ? -0.367 17.672 9.172 1 75.56 367 LYS A N 1
ATOM 2826 C CA . LYS A 1 367 ? -0.654 18.016 7.781 1 75.56 367 LYS A CA 1
ATOM 2827 C C . LYS A 1 367 ? 0.598 17.891 6.918 1 75.56 367 LYS A C 1
ATOM 2829 O O . LYS A 1 367 ? 0.505 17.688 5.707 1 75.56 367 LYS A O 1
ATOM 2834 N N . ILE A 1 368 ? 1.751 18 7.562 1 73.38 368 ILE A N 1
ATOM 2835 C CA . ILE A 1 368 ? 3.01 17.984 6.828 1 73.38 368 ILE A CA 1
ATOM 2836 C C . ILE A 1 368 ? 3.691 16.625 7.004 1 73.38 368 ILE A C 1
ATOM 2838 O O . ILE A 1 368 ? 3.68 16.062 8.102 1 73.38 368 ILE A O 1
ATOM 2842 N N . THR A 1 369 ? 4.039 16.078 5.859 1 70.56 369 THR A N 1
ATOM 2843 C CA . THR A 1 369 ? 4.82 14.852 5.918 1 70.56 369 THR A CA 1
ATOM 2844 C C . THR A 1 369 ? 6.309 15.148 5.762 1 70.56 369 THR A C 1
ATOM 2846 O O . THR A 1 369 ? 6.746 15.609 4.703 1 70.56 369 THR A O 1
ATOM 2849 N N . TYR A 1 370 ? 7 15.055 6.789 1 69.12 370 TYR A N 1
ATOM 2850 C CA . TYR A 1 370 ? 8.414 15.391 6.688 1 69.12 370 TYR A CA 1
ATOM 2851 C C . TYR A 1 370 ? 9.281 14.148 6.855 1 69.12 370 TYR A C 1
ATOM 2853 O O . TYR A 1 370 ? 10.508 14.227 6.75 1 69.12 370 TYR A O 1
ATOM 2861 N N . ARG A 1 371 ? 8.648 13 7.156 1 67.31 371 ARG A N 1
ATOM 2862 C CA . ARG A 1 371 ? 9.406 11.758 7.254 1 67.31 371 ARG A CA 1
ATOM 2863 C C . ARG A 1 371 ? 8.82 10.68 6.359 1 67.31 371 ARG A C 1
ATOM 2865 O O . ARG A 1 371 ? 7.598 10.594 6.203 1 67.31 371 ARG A O 1
ATOM 2872 N N . GLU A 1 372 ? 9.766 10.023 5.719 1 66.69 372 GLU A N 1
ATOM 2873 C CA . GLU A 1 372 ? 9.281 8.93 4.891 1 66.69 372 GLU A CA 1
ATOM 2874 C C . GLU A 1 372 ? 9.18 7.633 5.688 1 66.69 372 GLU A C 1
ATOM 2876 O O . GLU A 1 372 ? 10.055 7.328 6.5 1 66.69 372 GLU A O 1
ATOM 2881 N N . GLY A 1 373 ? 8.078 7.02 5.766 1 67.12 373 GLY A N 1
ATOM 2882 C CA . GLY A 1 373 ? 7.902 5.75 6.449 1 67.12 373 GLY A CA 1
ATOM 2883 C C . GLY A 1 373 ? 8.273 4.555 5.59 1 67.12 373 GLY A C 1
ATOM 2884 O O . GLY A 1 373 ? 8.219 4.625 4.363 1 67.12 373 GLY A O 1
ATOM 2885 N N . SER A 1 374 ? 8.984 3.58 6.293 1 74.06 374 SER A N 1
ATOM 2886 C CA . SER A 1 374 ? 9.328 2.336 5.617 1 74.06 374 SER A CA 1
ATOM 2887 C C . SER A 1 374 ? 8.289 1.252 5.883 1 74.06 374 SER A C 1
ATOM 2889 O O . SER A 1 374 ? 7.773 1.141 6.996 1 74.06 374 SER A O 1
ATOM 2891 N N . ARG A 1 375 ? 7.918 0.559 4.891 1 73.88 375 ARG A N 1
ATOM 2892 C CA . ARG A 1 375 ? 6.887 -0.466 5.02 1 73.88 375 ARG A CA 1
ATOM 2893 C C . ARG A 1 375 ? 7.504 -1.843 5.234 1 73.88 375 ARG A C 1
ATOM 2895 O O . ARG A 1 375 ? 6.918 -2.695 5.906 1 73.88 375 ARG A O 1
ATOM 2902 N N . THR A 1 376 ? 8.688 -2.057 4.66 1 81.25 376 THR A N 1
ATOM 2903 C CA . THR A 1 376 ? 9.336 -3.357 4.773 1 81.25 376 THR A CA 1
ATOM 2904 C C . THR A 1 376 ? 10.734 -3.215 5.367 1 81.25 376 THR A C 1
ATOM 2906 O O . THR A 1 376 ? 11.273 -2.107 5.449 1 81.25 376 THR A O 1
ATOM 2909 N N . LEU A 1 377 ? 11.203 -4.367 5.906 1 86.19 377 LEU A N 1
ATOM 2910 C CA . LEU A 1 377 ? 12.547 -4.398 6.469 1 86.19 377 LEU A CA 1
ATOM 2911 C C . LEU A 1 377 ? 13.586 -4.02 5.414 1 86.19 377 LEU A C 1
ATOM 2913 O O . LEU A 1 377 ? 14.539 -3.293 5.707 1 86.19 377 LEU A O 1
ATOM 2917 N N . HIS A 1 378 ? 13.328 -4.41 4.277 1 86.69 378 HIS A N 1
ATOM 2918 C CA . HIS A 1 378 ? 14.234 -4.109 3.17 1 86.69 378 HIS A CA 1
ATOM 2919 C C . HIS A 1 378 ? 14.234 -2.621 2.846 1 86.69 378 HIS A C 1
ATOM 2921 O O . HIS A 1 378 ? 15.297 -2.027 2.641 1 86.69 378 HIS A O 1
ATOM 2927 N N . ASP A 1 379 ? 13.117 -2.012 2.859 1 84.88 379 ASP A N 1
ATOM 2928 C CA . ASP A 1 379 ? 12.992 -0.585 2.58 1 84.88 379 ASP A CA 1
ATOM 2929 C C . ASP A 1 379 ? 13.664 0.248 3.672 1 84.88 379 ASP A C 1
ATOM 2931 O O . ASP A 1 379 ? 14.289 1.268 3.383 1 84.88 379 ASP A O 1
ATOM 2935 N N . ALA A 1 380 ? 13.469 -0.193 4.848 1 88.31 380 ALA A N 1
ATOM 2936 C CA . ALA A 1 380 ? 14.07 0.528 5.969 1 88.31 380 ALA A CA 1
ATOM 2937 C C . ALA A 1 380 ? 15.594 0.488 5.895 1 88.31 380 ALA A C 1
ATOM 2939 O O . ALA A 1 380 ? 16.25 1.502 6.117 1 88.31 380 ALA A O 1
ATOM 2940 N N . ALA A 1 381 ? 16.094 -0.658 5.598 1 91.62 381 ALA A N 1
ATOM 2941 C CA . ALA A 1 381 ? 17.547 -0.809 5.492 1 91.62 381 ALA A CA 1
ATOM 2942 C C . ALA A 1 381 ? 18.094 0.025 4.34 1 91.62 381 ALA A C 1
ATOM 2944 O O . ALA A 1 381 ? 19.141 0.668 4.48 1 91.62 381 ALA A O 1
ATOM 2945 N N . GLN A 1 382 ? 17.422 0.015 3.279 1 90.38 382 GLN A N 1
ATOM 2946 C CA . GLN A 1 382 ? 17.875 0.798 2.131 1 90.38 382 GLN A CA 1
ATOM 2947 C C . GLN A 1 382 ? 17.844 2.293 2.439 1 90.38 382 GLN A C 1
ATOM 2949 O O . GLN A 1 382 ? 18.688 3.047 1.962 1 90.38 382 GLN A O 1
ATOM 2954 N N . GLN A 1 383 ? 16.906 2.65 3.16 1 90.56 383 GLN A N 1
ATOM 2955 C CA . GLN A 1 383 ? 16.812 4.055 3.549 1 90.56 383 GLN A CA 1
ATOM 2956 C C . GLN A 1 383 ? 18 4.457 4.414 1 90.56 383 GLN A C 1
ATOM 2958 O O . GLN A 1 383 ? 18.547 5.551 4.262 1 90.56 383 GLN A O 1
ATOM 2963 N N . HIS A 1 384 ? 18.359 3.6 5.336 1 92.56 384 HIS A N 1
ATOM 2964 C CA . HIS A 1 384 ? 19.531 3.859 6.164 1 92.56 384 HIS A CA 1
ATOM 2965 C C . HIS A 1 384 ? 20.781 4.023 5.312 1 92.56 384 HIS A C 1
ATOM 2967 O O . HIS A 1 384 ? 21.547 4.973 5.504 1 92.56 384 HIS A O 1
ATOM 2973 N N . VAL A 1 385 ? 20.906 3.174 4.391 1 94.44 385 VAL A N 1
ATOM 2974 C CA . VAL A 1 385 ? 22.094 3.186 3.537 1 94.44 385 VAL A CA 1
ATOM 2975 C C . VAL A 1 385 ? 22.047 4.402 2.613 1 94.44 385 VAL A C 1
ATOM 2977 O O . VAL A 1 385 ? 23.062 5.09 2.438 1 94.44 385 VAL A O 1
ATOM 2980 N N . LEU A 1 386 ? 20.922 4.691 2.049 1 93.75 386 LEU A N 1
ATOM 2981 C CA . LEU A 1 386 ? 20.75 5.812 1.13 1 93.75 386 LEU A CA 1
ATOM 2982 C C . LEU A 1 386 ? 21.141 7.129 1.805 1 93.75 386 LEU A C 1
ATOM 2984 O O . LEU A 1 386 ? 21.938 7.898 1.268 1 93.75 386 LEU A O 1
ATOM 2988 N N . MET A 1 387 ? 20.594 7.355 2.932 1 93.75 387 MET A N 1
ATOM 2989 C CA . MET A 1 387 ? 20.812 8.633 3.605 1 93.75 387 MET A CA 1
ATOM 2990 C C . MET A 1 387 ? 22.281 8.781 4.027 1 93.75 387 MET A C 1
ATOM 2992 O O . MET A 1 387 ? 22.844 9.867 3.928 1 93.75 387 MET A O 1
ATOM 2996 N N . GLN A 1 388 ? 22.844 7.715 4.457 1 94.38 388 GLN A N 1
ATOM 2997 C CA . GLN A 1 388 ? 24.25 7.785 4.852 1 94.38 388 GLN A CA 1
ATOM 2998 C C . GLN A 1 388 ? 25.141 8.07 3.648 1 94.38 388 GLN A C 1
ATOM 3000 O O . GLN A 1 388 ? 26.031 8.922 3.713 1 94.38 388 GLN A O 1
ATOM 3005 N N . LEU A 1 389 ? 24.875 7.367 2.582 1 95.75 389 LEU A N 1
ATOM 3006 C CA . LEU A 1 389 ? 25.703 7.555 1.39 1 95.75 389 LEU A CA 1
ATOM 3007 C C . LEU A 1 389 ? 25.484 8.945 0.795 1 95.75 389 LEU A C 1
ATOM 3009 O O . LEU A 1 389 ? 26.422 9.578 0.323 1 95.75 389 LEU A O 1
ATOM 3013 N N . ALA A 1 390 ? 24.297 9.406 0.792 1 95.19 390 ALA A N 1
ATOM 3014 C CA . ALA A 1 390 ? 23.969 10.727 0.25 1 95.19 390 ALA A CA 1
ATOM 3015 C C . ALA A 1 390 ? 24.656 11.828 1.06 1 95.19 390 ALA A C 1
ATOM 3017 O O . ALA A 1 390 ? 25.188 12.781 0.494 1 95.19 390 ALA A O 1
ATOM 3018 N N . THR A 1 391 ? 24.625 11.727 2.34 1 94.69 391 THR A N 1
ATOM 3019 C CA . THR A 1 391 ? 25.234 12.734 3.191 1 94.69 391 THR A CA 1
ATOM 3020 C C . THR A 1 391 ? 26.75 12.688 3.078 1 94.69 391 THR A C 1
ATOM 3022 O O . THR A 1 391 ? 27.422 13.711 3.186 1 94.69 391 THR A O 1
ATOM 3025 N N . GLU A 1 392 ? 27.297 11.461 2.896 1 93.75 392 GLU A N 1
ATOM 3026 C CA . GLU A 1 392 ? 28.734 11.344 2.664 1 93.75 392 GLU A CA 1
ATOM 3027 C C . GLU A 1 392 ? 29.141 12.039 1.365 1 93.75 392 GLU A C 1
ATOM 3029 O O . GLU A 1 392 ? 30.141 12.742 1.321 1 93.75 392 GLU A O 1
ATOM 3034 N N . LYS A 1 393 ? 28.344 11.828 0.361 1 93 393 LYS A N 1
ATOM 3035 C CA . LYS A 1 393 ? 28.625 12.453 -0.929 1 93 393 LYS A CA 1
ATOM 3036 C C . LYS A 1 393 ? 28.531 13.977 -0.832 1 93 393 LYS A C 1
ATOM 3038 O O . LYS A 1 393 ? 29.312 14.688 -1.468 1 93 393 LYS A O 1
ATOM 3043 N N . ALA A 1 394 ? 27.625 14.453 -0.071 1 92.12 394 ALA A N 1
ATOM 3044 C CA . ALA A 1 394 ? 27.453 15.891 0.114 1 92.12 394 ALA A CA 1
ATOM 3045 C C . ALA A 1 394 ? 28.5 16.469 1.065 1 92.12 394 ALA A C 1
ATOM 3047 O O . ALA A 1 394 ? 28.531 17.672 1.309 1 92.12 394 ALA A O 1
ATOM 3048 N N . LYS A 1 395 ? 29.312 15.648 1.682 1 89.88 395 LYS A N 1
ATOM 3049 C CA . LYS A 1 395 ? 30.391 16.016 2.584 1 89.88 395 LYS A CA 1
ATOM 3050 C C . LYS A 1 395 ? 29.859 16.609 3.883 1 89.88 395 LYS A C 1
ATOM 3052 O O . LYS A 1 395 ? 30.453 17.531 4.445 1 89.88 395 LYS A O 1
ATOM 3057 N N . VAL A 1 396 ? 28.703 16.234 4.223 1 91.19 396 VAL A N 1
ATOM 3058 C CA . VAL A 1 396 ? 28.109 16.656 5.484 1 91.19 396 VAL A CA 1
ATOM 3059 C C . VAL A 1 396 ? 28.469 15.672 6.59 1 91.19 396 VAL A C 1
ATOM 3061 O O . VAL A 1 396 ? 28.609 16.047 7.754 1 91.19 396 VAL A O 1
ATOM 3064 N N . SER A 1 397 ? 28.625 14.43 6.211 1 89.5 397 SER A N 1
ATOM 3065 C CA . SER A 1 397 ? 29.031 13.367 7.125 1 89.5 397 SER A CA 1
ATOM 3066 C C . SER A 1 397 ? 30.297 12.68 6.645 1 89.5 397 SER A C 1
ATOM 3068 O O . SER A 1 397 ? 30.562 12.641 5.441 1 89.5 397 SER A O 1
ATOM 3070 N N . PRO A 1 398 ? 31.094 12.242 7.602 1 88 398 PRO A N 1
ATOM 3071 C CA . PRO A 1 398 ? 32.25 11.445 7.188 1 88 398 PRO A CA 1
ATOM 3072 C C . PRO A 1 398 ? 31.844 10.102 6.578 1 88 398 PRO A C 1
ATOM 3074 O O . PRO A 1 398 ? 30.672 9.758 6.566 1 88 398 PRO A O 1
ATOM 3077 N N . ARG A 1 399 ? 32.781 9.438 5.961 1 90.06 399 ARG A N 1
ATOM 3078 C CA . ARG A 1 399 ? 32.531 8.133 5.367 1 90.06 399 ARG A CA 1
ATOM 3079 C C . ARG A 1 399 ? 32.406 7.059 6.441 1 90.06 399 ARG A C 1
ATOM 3081 O O . ARG A 1 399 ? 33.406 6.516 6.91 1 90.06 399 ARG A O 1
ATOM 3088 N N . LEU A 1 400 ? 31.203 6.789 6.805 1 91.44 400 LEU A N 1
ATOM 3089 C CA . LEU A 1 400 ? 30.969 5.895 7.93 1 91.44 400 LEU A CA 1
ATOM 3090 C C . LEU A 1 400 ? 30.453 4.543 7.445 1 91.44 400 LEU A C 1
ATOM 3092 O O . LEU A 1 400 ? 30.656 3.521 8.102 1 91.44 400 LEU A O 1
ATOM 3096 N N . PHE A 1 401 ? 29.766 4.457 6.324 1 93.44 401 PHE A N 1
ATOM 3097 C CA . PHE A 1 401 ? 29.125 3.23 5.871 1 93.44 401 PHE A CA 1
ATOM 3098 C C . PHE A 1 401 ? 30.172 2.215 5.406 1 93.44 401 PHE A C 1
ATOM 3100 O O . PHE A 1 401 ? 31.078 2.551 4.637 1 93.44 401 PHE A O 1
ATOM 3107 N N . VAL A 1 402 ? 29.984 0.965 5.848 1 93.75 402 VAL A N 1
ATOM 3108 C CA . VAL A 1 402 ? 30.938 -0.077 5.496 1 93.75 402 VAL A CA 1
ATOM 3109 C C . VAL A 1 402 ? 30.25 -1.162 4.676 1 93.75 402 VAL A C 1
ATOM 3111 O O . VAL A 1 402 ? 30.703 -1.518 3.588 1 93.75 402 VAL A O 1
ATOM 3114 N N . GLY A 1 403 ? 29.203 -1.713 5.234 1 93.31 403 GLY A N 1
ATOM 3115 C CA . GLY A 1 403 ? 28.5 -2.785 4.551 1 93.31 403 GLY A CA 1
ATOM 3116 C C . GLY A 1 403 ? 27.172 -3.135 5.195 1 93.31 403 GLY A C 1
ATOM 3117 O O . GLY A 1 403 ? 26.828 -2.605 6.258 1 93.31 403 GLY A O 1
ATOM 3118 N N . ASP A 1 404 ? 26.391 -3.938 4.457 1 94.81 404 ASP A N 1
ATOM 3119 C CA . ASP A 1 404 ? 25.094 -4.387 4.961 1 94.81 404 ASP A CA 1
ATOM 3120 C C . ASP A 1 404 ? 24.844 -5.844 4.586 1 94.81 404 ASP A C 1
ATOM 3122 O O . ASP A 1 404 ? 25.469 -6.375 3.666 1 94.81 404 ASP A O 1
ATOM 3126 N N . ALA A 1 405 ? 24.016 -6.527 5.426 1 94.56 405 ALA A N 1
ATOM 3127 C CA . ALA A 1 405 ? 23.688 -7.926 5.176 1 94.56 405 ALA A CA 1
ATOM 3128 C C . ALA A 1 405 ? 22.266 -8.242 5.66 1 94.56 405 ALA A C 1
ATOM 3130 O O . ALA A 1 405 ? 21.766 -7.605 6.594 1 94.56 405 ALA A O 1
ATOM 3131 N N . HIS A 1 406 ? 21.688 -9.18 4.941 1 90.69 406 HIS A N 1
ATOM 3132 C CA . HIS A 1 406 ? 20.328 -9.578 5.277 1 90.69 406 HIS A CA 1
ATOM 3133 C C . HIS A 1 406 ? 20.234 -11.086 5.48 1 90.69 406 HIS A C 1
ATOM 3135 O O . HIS A 1 406 ? 20.906 -11.852 4.789 1 90.69 406 HIS A O 1
ATOM 3141 N N . ALA A 1 407 ? 19.469 -11.461 6.508 1 86.12 407 ALA A N 1
ATOM 3142 C CA . ALA A 1 407 ? 19.141 -12.867 6.734 1 86.12 407 ALA A CA 1
ATOM 3143 C C . ALA A 1 407 ? 17.719 -13.008 7.273 1 86.12 407 ALA A C 1
ATOM 3145 O O . ALA A 1 407 ? 17.422 -12.617 8.406 1 86.12 407 ALA A O 1
ATOM 3146 N N . ASP A 1 408 ? 16.891 -13.562 6.555 1 79 408 ASP A N 1
ATOM 3147 C CA . ASP A 1 408 ? 15.539 -13.898 6.973 1 79 408 ASP A CA 1
ATOM 3148 C C . ASP A 1 408 ? 14.797 -12.656 7.453 1 79 408 ASP A C 1
ATOM 3150 O O . ASP A 1 408 ? 14.484 -11.766 6.656 1 79 408 ASP A O 1
ATOM 3154 N N . SER A 1 409 ? 14.812 -12.516 8.797 1 84.69 409 SER A N 1
ATOM 3155 C CA . SER A 1 409 ? 14 -11.445 9.375 1 84.69 409 SER A CA 1
ATOM 3156 C C . SER A 1 409 ? 14.875 -10.383 10.031 1 84.69 409 SER A C 1
ATOM 3158 O O . SER A 1 409 ? 14.398 -9.609 10.867 1 84.69 409 SER A O 1
ATOM 3160 N N . THR A 1 410 ? 16.203 -10.43 9.695 1 92.19 410 THR A N 1
ATOM 3161 C CA . THR A 1 410 ? 17.125 -9.477 10.305 1 92.19 410 THR A CA 1
ATOM 3162 C C . THR A 1 410 ? 18.047 -8.867 9.258 1 92.19 410 THR A C 1
ATOM 3164 O O . THR A 1 410 ? 18.469 -9.555 8.32 1 92.19 410 THR A O 1
ATOM 3167 N N . VAL A 1 411 ? 18.297 -7.562 9.383 1 94.31 411 VAL A N 1
ATOM 3168 C CA . VAL A 1 411 ? 19.25 -6.855 8.547 1 94.31 411 VAL A CA 1
ATOM 3169 C C . VAL A 1 411 ? 20.266 -6.125 9.43 1 94.31 411 VAL A C 1
ATOM 3171 O O . VAL A 1 411 ? 19.906 -5.562 10.461 1 94.31 411 VAL A O 1
ATOM 3174 N N . CYS A 1 412 ? 21.469 -6.219 9.086 1 95.38 412 CYS A N 1
ATOM 3175 C CA . CYS A 1 412 ? 22.484 -5.484 9.828 1 95.38 412 CYS A CA 1
ATOM 3176 C C . CYS A 1 412 ? 23.172 -4.461 8.93 1 95.38 412 CYS A C 1
ATOM 3178 O O . CYS A 1 412 ? 23.422 -4.723 7.754 1 95.38 412 CYS A O 1
ATOM 3180 N N . VAL A 1 413 ? 23.391 -3.295 9.422 1 95.38 413 VAL A N 1
ATOM 3181 C CA . VAL A 1 413 ? 24.125 -2.229 8.758 1 95.38 413 VAL A CA 1
ATOM 3182 C C . VAL A 1 413 ? 25.359 -1.852 9.578 1 95.38 413 VAL A C 1
ATOM 3184 O O . VAL A 1 413 ? 25.25 -1.547 10.773 1 95.38 413 VAL A O 1
ATOM 3187 N N . VAL A 1 414 ? 26.5 -1.832 8.984 1 96.19 414 VAL A N 1
ATOM 3188 C CA . VAL A 1 414 ? 27.75 -1.63 9.688 1 96.19 414 VAL A CA 1
ATOM 3189 C C . VAL A 1 414 ? 28.297 -0.238 9.375 1 96.19 414 VAL A C 1
ATOM 3191 O O . VAL A 1 414 ? 28.391 0.158 8.211 1 96.19 414 VAL A O 1
ATOM 3194 N N . TYR A 1 415 ? 28.656 0.471 10.445 1 94.44 415 TYR A N 1
ATOM 3195 C CA . TYR A 1 415 ? 29.219 1.812 10.336 1 94.44 415 TYR A CA 1
ATOM 3196 C C . TYR A 1 415 ? 30.578 1.889 11.016 1 94.44 415 TYR A C 1
ATOM 3198 O O . TYR A 1 415 ? 30.875 1.115 11.938 1 94.44 415 TYR A O 1
ATOM 3206 N N . ARG A 1 416 ? 31.391 2.824 10.594 1 92.75 416 ARG A N 1
ATOM 3207 C CA . ARG A 1 416 ? 32.625 3.131 11.32 1 92.75 416 ARG A CA 1
ATOM 3208 C C . ARG A 1 416 ? 32.312 3.957 12.57 1 92.75 416 ARG A C 1
ATOM 3210 O O . ARG A 1 416 ? 31.344 4.707 12.609 1 92.75 416 ARG A O 1
ATOM 3217 N N . VAL A 1 417 ? 33.156 3.793 13.602 1 86.25 417 VAL A N 1
ATOM 3218 C CA . VAL A 1 417 ? 32.875 4.383 14.914 1 86.25 417 VAL A CA 1
ATOM 3219 C C . VAL A 1 417 ? 33.5 5.773 14.992 1 86.25 417 VAL A C 1
ATOM 3221 O O . VAL A 1 417 ? 34.531 6.043 14.359 1 86.25 417 VAL A O 1
ATOM 3224 N N . SER A 1 418 ? 32.688 6.625 15.656 1 80.81 418 SER A N 1
ATOM 3225 C CA . SER A 1 418 ? 33.25 7.914 16.062 1 80.81 418 SER A CA 1
ATOM 3226 C C . SER A 1 418 ? 33.438 7.98 17.578 1 80.81 418 SER A C 1
ATOM 3228 O O . SER A 1 418 ? 32.656 7.434 18.328 1 80.81 418 SER A O 1
ATOM 3230 N N . HIS A 1 419 ? 34.562 8.523 18.078 1 82.88 419 HIS A N 1
ATOM 3231 C CA . HIS A 1 419 ? 34.875 8.633 19.484 1 82.88 419 HIS A CA 1
ATOM 3232 C C . HIS A 1 419 ? 34.312 9.906 20.094 1 82.88 419 HIS A C 1
ATOM 3234 O O . HIS A 1 419 ? 34.344 10.109 21.297 1 82.88 419 HIS A O 1
ATOM 3240 N N . SER A 1 420 ? 33.75 10.695 19.328 1 87.5 420 SER A N 1
ATOM 3241 C CA . SER A 1 420 ? 33.25 11.984 19.797 1 87.5 420 SER A CA 1
ATOM 3242 C C . SER A 1 420 ? 32 11.828 20.656 1 87.5 420 SER A C 1
ATOM 3244 O O . SER A 1 420 ? 31.156 10.984 20.359 1 87.5 420 SER A O 1
ATOM 3246 N N . PRO A 1 421 ? 31.906 12.625 21.703 1 89.94 421 PRO A N 1
ATOM 3247 C CA . PRO A 1 421 ? 30.719 12.531 22.562 1 89.94 421 PRO A CA 1
ATOM 3248 C C . PRO A 1 421 ? 29.453 13.078 21.891 1 89.94 421 PRO A C 1
ATOM 3250 O O . PRO A 1 421 ? 29.547 13.867 20.953 1 89.94 421 PRO A O 1
ATOM 3253 N N . LEU A 1 422 ? 28.359 12.594 22.438 1 91.88 422 LEU A N 1
ATOM 3254 C CA . LEU A 1 422 ? 27.062 13.086 21.984 1 91.88 422 LEU A CA 1
ATOM 3255 C C . LEU A 1 422 ? 26.703 14.398 22.672 1 91.88 422 LEU A C 1
ATOM 3257 O O . LEU A 1 422 ? 27.141 14.648 23.797 1 91.88 422 LEU A O 1
ATOM 3261 N N . LEU A 1 423 ? 25.906 15.172 22.031 1 93 423 LEU A N 1
ATOM 3262 C CA . LEU A 1 423 ? 25.516 16.469 22.562 1 93 423 LEU A CA 1
ATOM 3263 C C . LEU A 1 423 ? 24.703 16.297 23.844 1 93 423 LEU A C 1
ATOM 3265 O O . LEU A 1 423 ? 24.75 17.141 24.734 1 93 423 LEU A O 1
ATOM 3269 N N . ASP A 1 424 ? 24.047 15.18 23.953 1 88.19 424 ASP A N 1
ATOM 3270 C CA . ASP A 1 424 ? 23.25 14.867 25.141 1 88.19 424 ASP A CA 1
ATOM 3271 C C . ASP A 1 424 ? 24.141 14.727 26.375 1 88.19 424 ASP A C 1
ATOM 3273 O O . ASP A 1 424 ? 23.672 14.953 27.5 1 88.19 424 ASP A O 1
ATOM 3277 N N . ASP A 1 425 ? 25.391 14.422 26.203 1 87.81 425 ASP A N 1
ATOM 3278 C CA . ASP A 1 425 ? 26.281 14.102 27.312 1 87.81 425 ASP A CA 1
ATOM 3279 C C . ASP A 1 425 ? 27.234 15.258 27.594 1 87.81 425 ASP A C 1
ATOM 3281 O O . ASP A 1 425 ? 28.109 15.141 28.453 1 87.81 425 ASP A O 1
ATOM 3285 N N . VAL A 1 426 ? 27.047 16.344 26.906 1 91.06 426 VAL A N 1
ATOM 3286 C CA . VAL A 1 426 ? 27.953 17.469 27.047 1 91.06 426 VAL A CA 1
ATOM 3287 C C . VAL A 1 426 ? 27.25 18.625 27.766 1 91.06 426 VAL A C 1
ATOM 3289 O O . VAL A 1 426 ? 26.047 18.844 27.531 1 91.06 426 VAL A O 1
ATOM 3292 N N . ASP A 1 427 ? 28.016 19.234 28.531 1 91.56 427 ASP A N 1
ATOM 3293 C CA . ASP A 1 427 ? 27.484 20.422 29.219 1 91.56 427 ASP A CA 1
ATOM 3294 C C . ASP A 1 427 ? 27.422 21.609 28.266 1 91.56 427 ASP A C 1
ATOM 3296 O O . ASP A 1 427 ? 28.406 21.938 27.609 1 91.56 427 ASP A O 1
ATOM 3300 N N . GLY A 1 428 ? 26.281 22.234 28.156 1 90.88 428 GLY A N 1
ATOM 3301 C CA . GLY A 1 428 ? 26.031 23.359 27.25 1 90.88 428 GLY A CA 1
ATOM 3302 C C . GLY A 1 428 ? 27.016 24.484 27.406 1 90.88 428 GLY A C 1
ATOM 3303 O O . GLY A 1 428 ? 27.281 25.234 26.453 1 90.88 428 GLY A O 1
ATOM 3304 N N . ARG A 1 429 ? 27.766 24.766 28.594 1 88.81 429 ARG A N 1
ATOM 3305 C CA . ARG A 1 429 ? 28.688 25.859 28.891 1 88.81 429 ARG A CA 1
ATOM 3306 C C . ARG A 1 429 ? 30.031 25.641 28.203 1 88.81 429 ARG A C 1
ATOM 3308 O O . ARG A 1 429 ? 30.766 26.594 27.969 1 88.81 429 ARG A O 1
ATOM 3315 N N . THR A 1 430 ? 30.219 24.391 27.797 1 90.31 430 THR A N 1
ATOM 3316 C CA . THR A 1 430 ? 31.516 24.078 27.219 1 90.31 430 THR A CA 1
ATOM 3317 C C . THR A 1 430 ? 31.484 24.234 25.703 1 90.31 430 THR A C 1
ATOM 3319 O O . THR A 1 430 ? 32.531 24.188 25.047 1 90.31 430 THR A O 1
ATOM 3322 N N . ILE A 1 431 ? 30.344 24.5 25.188 1 94.62 431 ILE A N 1
ATOM 3323 C CA . ILE A 1 431 ? 30.203 24.609 23.734 1 94.62 431 ILE A CA 1
ATOM 3324 C C . ILE A 1 431 ? 30.469 26.047 23.297 1 94.62 431 ILE A C 1
ATOM 3326 O O . ILE A 1 431 ? 29.844 26.984 23.781 1 94.62 431 ILE A O 1
ATOM 3330 N N . THR A 1 432 ? 31.391 26.219 22.406 1 94 432 THR A N 1
ATOM 3331 C CA . THR A 1 432 ? 31.781 27.547 21.938 1 94 432 THR A CA 1
ATOM 3332 C C . THR A 1 432 ? 30.781 28.062 20.891 1 94 432 THR A C 1
ATOM 3334 O O . THR A 1 432 ? 30.016 27.281 20.312 1 94 432 THR A O 1
ATOM 3337 N N . ASP A 1 433 ? 30.734 29.328 20.672 1 94.5 433 ASP A N 1
ATOM 3338 C CA . ASP A 1 433 ? 29.844 29.938 19.688 1 94.5 433 ASP A CA 1
ATOM 3339 C C . ASP A 1 433 ? 30.234 29.516 18.266 1 94.5 433 ASP A C 1
ATOM 3341 O O . ASP A 1 433 ? 29.375 29.391 17.406 1 94.5 433 ASP A O 1
ATOM 3345 N N . GLU A 1 434 ? 31.5 29.297 18.078 1 93.88 434 GLU A N 1
ATOM 3346 C CA . GLU A 1 434 ? 31.953 28.812 16.781 1 93.88 434 GLU A CA 1
ATOM 3347 C C . GLU A 1 434 ? 31.391 27.422 16.484 1 93.88 434 GLU A C 1
ATOM 3349 O O . GLU A 1 434 ? 31.062 27.109 15.328 1 93.88 434 GLU A O 1
ATOM 3354 N N . ALA A 1 435 ? 31.375 26.656 17.531 1 94.69 435 ALA A N 1
ATOM 3355 C CA . ALA A 1 435 ? 30.812 25.312 17.375 1 94.69 435 ALA A CA 1
ATOM 3356 C C . ALA A 1 435 ? 29.328 25.375 17.047 1 94.69 435 ALA A C 1
ATOM 3358 O O . ALA A 1 435 ? 28.844 24.578 16.234 1 94.69 435 ALA A O 1
ATOM 3359 N N . LEU A 1 436 ? 28.672 26.328 17.672 1 95.56 436 LEU A N 1
ATOM 3360 C CA . LEU A 1 436 ? 27.25 26.5 17.375 1 95.56 436 LEU A CA 1
ATOM 3361 C C . LEU A 1 436 ? 27.031 26.922 15.93 1 95.56 436 LEU A C 1
ATOM 3363 O O . LEU A 1 436 ? 26.141 26.438 15.25 1 95.56 436 LEU A O 1
ATOM 3367 N N . ASP A 1 437 ? 27.844 27.781 15.453 1 95.06 437 ASP A N 1
ATOM 3368 C CA . ASP A 1 437 ? 27.719 28.266 14.086 1 95.06 437 ASP A CA 1
ATOM 3369 C C . ASP A 1 437 ? 28.047 27.172 13.078 1 95.06 437 ASP A C 1
ATOM 3371 O O . ASP A 1 437 ? 27.484 27.156 11.977 1 95.06 437 ASP A O 1
ATOM 3375 N N . SER A 1 438 ? 28.938 26.312 13.453 1 94.06 438 SER A N 1
ATOM 3376 C CA . SER A 1 438 ? 29.297 25.203 12.562 1 94.06 438 SER A CA 1
ATOM 3377 C C . SER A 1 438 ? 28.109 24.281 12.336 1 94.06 438 SER A C 1
ATOM 3379 O O . SER A 1 438 ? 27.969 23.688 11.258 1 94.06 438 SER A O 1
ATOM 3381 N N . PHE A 1 439 ? 27.312 24.188 13.32 1 95.12 439 PHE A N 1
ATOM 3382 C CA . PHE A 1 439 ? 26.109 23.359 13.203 1 95.12 439 PHE A CA 1
ATOM 3383 C C . PHE A 1 439 ? 25.219 23.859 12.07 1 95.12 439 PHE A C 1
ATOM 3385 O O . PHE A 1 439 ? 24.781 23.062 11.234 1 95.12 439 PHE A O 1
ATOM 3392 N N . TRP A 1 440 ? 24.984 25.062 12.086 1 95.88 440 TRP A N 1
ATOM 3393 C CA . TRP A 1 440 ? 24.109 25.656 11.078 1 95.88 440 TRP A CA 1
ATOM 3394 C C . TRP A 1 440 ? 24.75 25.578 9.688 1 95.88 440 TRP A C 1
ATOM 3396 O O . TRP A 1 440 ? 24.047 25.391 8.688 1 95.88 440 TRP A O 1
ATOM 3406 N N . GLN A 1 441 ? 26.016 25.734 9.609 1 93.69 441 GLN A N 1
ATOM 3407 C CA . GLN A 1 441 ? 26.719 25.625 8.336 1 93.69 441 GLN A CA 1
ATOM 3408 C C . GLN A 1 441 ? 26.562 24.234 7.734 1 93.69 441 GLN A C 1
ATOM 3410 O O . GLN A 1 441 ? 26.312 24.094 6.535 1 93.69 441 GLN A O 1
ATOM 3415 N N . HIS A 1 442 ? 26.719 23.25 8.586 1 93.69 442 HIS A N 1
ATOM 3416 C CA . HIS A 1 442 ? 26.562 21.875 8.117 1 93.69 442 HIS A CA 1
ATOM 3417 C C . HIS A 1 442 ? 25.141 21.594 7.672 1 93.69 442 HIS A C 1
ATOM 3419 O O . HIS A 1 442 ? 24.906 20.906 6.676 1 93.69 442 HIS A O 1
ATOM 3425 N N . LEU A 1 443 ? 24.219 22.078 8.43 1 94.75 443 LEU A N 1
ATOM 3426 C CA . LEU A 1 443 ? 22.812 21.891 8.078 1 94.75 443 LEU A CA 1
ATOM 3427 C C . LEU A 1 443 ? 22.484 22.578 6.766 1 94.75 443 LEU A C 1
ATOM 3429 O O . LEU A 1 443 ? 21.734 22.031 5.938 1 94.75 443 LEU A O 1
ATOM 3433 N N . GLN A 1 444 ? 22.984 23.766 6.547 1 92.94 444 GLN A N 1
ATOM 3434 C CA . GLN A 1 444 ? 22.766 24.484 5.305 1 92.94 444 GLN A CA 1
ATOM 3435 C C . GLN A 1 444 ? 23.391 23.766 4.117 1 92.94 444 GLN A C 1
ATOM 3437 O O . GLN A 1 444 ? 22.844 23.766 3.016 1 92.94 444 GLN A O 1
ATOM 3442 N N . GLN A 1 445 ? 24.562 23.219 4.352 1 92.88 445 GLN A N 1
ATOM 3443 C CA . GLN A 1 445 ? 25.203 22.453 3.297 1 92.88 445 GLN A CA 1
ATOM 3444 C C . GLN A 1 445 ? 24.328 21.281 2.859 1 92.88 445 GLN A C 1
ATOM 3446 O O . GLN A 1 445 ? 24.297 20.938 1.674 1 92.88 445 GLN A O 1
ATOM 3451 N N . ALA A 1 446 ? 23.672 20.656 3.791 1 94.25 446 ALA A N 1
ATOM 3452 C CA . ALA A 1 446 ? 22.75 19.578 3.475 1 94.25 446 ALA A CA 1
ATOM 3453 C C . ALA A 1 446 ? 21.516 20.094 2.746 1 94.25 446 ALA A C 1
ATOM 3455 O O . ALA A 1 446 ? 21.078 19.5 1.761 1 94.25 446 ALA A O 1
ATOM 3456 N N . HIS A 1 447 ? 21 21.203 3.168 1 92.94 447 HIS A N 1
ATOM 3457 C CA . HIS A 1 447 ? 19.766 21.75 2.625 1 92.94 447 HIS A CA 1
ATOM 3458 C C . HIS A 1 447 ? 19.953 22.219 1.185 1 92.94 447 HIS A C 1
ATOM 3460 O O . HIS A 1 447 ? 19.031 22.141 0.374 1 92.94 447 HIS A O 1
ATOM 3466 N N . VAL A 1 448 ? 21.094 22.766 0.872 1 91.19 448 VAL A N 1
ATOM 3467 C CA . VAL A 1 448 ? 21.375 23.25 -0.474 1 91.19 448 VAL A CA 1
ATOM 3468 C C . VAL A 1 448 ? 21.344 22.094 -1.466 1 91.19 448 VAL A C 1
ATOM 3470 O O . VAL A 1 448 ? 21.094 22.297 -2.656 1 91.19 448 VAL A O 1
ATOM 3473 N N . ARG A 1 449 ? 21.578 20.906 -0.943 1 91.94 449 ARG A N 1
ATOM 3474 C CA . ARG A 1 449 ? 21.547 19.719 -1.801 1 91.94 449 ARG A CA 1
ATOM 3475 C C . ARG A 1 449 ? 20.203 19.016 -1.723 1 91.94 449 ARG A C 1
ATOM 3477 O O . ARG A 1 449 ? 20.047 17.906 -2.246 1 91.94 449 ARG A O 1
ATOM 3484 N N . GLY A 1 450 ? 19.312 19.594 -1.018 1 91.5 450 GLY A N 1
ATOM 3485 C CA . GLY A 1 450 ? 17.969 19.047 -0.93 1 91.5 450 GLY A CA 1
ATOM 3486 C C . GLY A 1 450 ? 17.844 17.922 0.088 1 91.5 450 GLY A C 1
ATOM 3487 O O . GLY A 1 450 ? 16.953 17.078 -0.023 1 91.5 450 GLY A O 1
ATOM 3488 N N . ILE A 1 451 ? 18.719 17.844 1.068 1 93.88 451 ILE A N 1
ATOM 3489 C CA . ILE A 1 451 ? 18.703 16.797 2.082 1 93.88 451 ILE A CA 1
ATOM 3490 C C . ILE A 1 451 ? 18.172 17.359 3.398 1 93.88 451 ILE A C 1
ATOM 3492 O O . ILE A 1 451 ? 18.578 18.438 3.826 1 93.88 451 ILE A O 1
ATOM 3496 N N . SER A 1 452 ? 17.25 16.672 4.004 1 93.88 452 SER A N 1
ATOM 3497 C CA . SER A 1 452 ? 16.734 17.031 5.316 1 93.88 452 SER A CA 1
ATOM 3498 C C . SER A 1 452 ? 16.922 15.898 6.316 1 93.88 452 SER A C 1
ATOM 3500 O O . SER A 1 452 ? 17.125 14.75 5.922 1 93.88 452 SER A O 1
ATOM 3502 N N . HIS A 1 453 ? 16.953 16.156 7.605 1 93.44 453 HIS A N 1
ATOM 3503 C CA . HIS A 1 453 ? 17.141 15.156 8.648 1 93.44 453 HIS A CA 1
ATOM 3504 C C . HIS A 1 453 ? 15.797 14.664 9.18 1 93.44 453 HIS A C 1
ATOM 3506 O O . HIS A 1 453 ? 15.617 13.469 9.398 1 93.44 453 HIS A O 1
ATOM 3512 N N . GLY A 1 454 ? 14.844 15.609 9.438 1 87.88 454 GLY A N 1
ATOM 3513 C CA . GLY A 1 454 ? 13.477 15.297 9.82 1 87.88 454 GLY A CA 1
ATOM 3514 C C . GLY A 1 454 ? 13.336 14.961 11.289 1 87.88 454 GLY A C 1
ATOM 3515 O O . GLY A 1 454 ? 12.219 14.875 11.812 1 87.88 454 GLY A O 1
ATOM 3516 N N . ASP A 1 455 ? 14.438 14.703 12.07 1 89.56 455 ASP A N 1
ATOM 3517 C CA . ASP A 1 455 ? 14.391 14.367 13.484 1 89.56 455 ASP A CA 1
ATOM 3518 C C . ASP A 1 455 ? 15.656 14.836 14.203 1 89.56 455 ASP A C 1
ATOM 3520 O O . ASP A 1 455 ? 16.344 14.031 14.844 1 89.56 455 ASP A O 1
ATOM 3524 N N . ILE A 1 456 ? 15.82 16.078 14.273 1 94.75 456 ILE A N 1
ATOM 3525 C CA . ILE A 1 456 ? 17.031 16.625 14.867 1 94.75 456 ILE A CA 1
ATOM 3526 C C . ILE A 1 456 ? 16.859 16.766 16.375 1 94.75 456 ILE A C 1
ATOM 3528 O O . ILE A 1 456 ? 15.922 17.438 16.844 1 94.75 456 ILE A O 1
ATOM 3532 N N . HIS A 1 457 ? 17.672 16.156 17.141 1 93.81 457 HIS A N 1
ATOM 3533 C CA . HIS A 1 457 ? 17.719 16.234 18.594 1 93.81 457 HIS A CA 1
ATOM 3534 C C . HIS A 1 457 ? 19.141 16.031 19.109 1 93.81 457 HIS A C 1
ATOM 3536 O O . HIS A 1 457 ? 20.047 15.711 18.344 1 93.81 457 HIS A O 1
ATOM 3542 N N . ALA A 1 458 ? 19.297 16.188 20.344 1 93.25 458 ALA A N 1
ATOM 3543 C CA . ALA A 1 458 ? 20.641 16.188 20.938 1 93.25 458 ALA A CA 1
ATOM 3544 C C . ALA A 1 458 ? 21.281 14.805 20.844 1 93.25 458 ALA A C 1
ATOM 3546 O O . ALA A 1 458 ? 22.5 14.688 20.812 1 93.25 458 ALA A O 1
ATOM 3547 N N . GLY A 1 459 ? 20.531 13.82 20.641 1 90.06 459 GLY A N 1
ATOM 3548 C CA . GLY A 1 459 ? 21.047 12.461 20.547 1 90.06 459 GLY A CA 1
ATOM 3549 C C . GLY A 1 459 ? 21.688 12.156 19.203 1 90.06 459 GLY A C 1
ATOM 3550 O O . GLY A 1 459 ? 22.453 11.203 19.078 1 90.06 459 GLY A O 1
ATOM 3551 N N . CYS A 1 460 ? 21.453 12.961 18.203 1 91.56 460 CYS A N 1
ATOM 3552 C CA . CYS A 1 460 ? 21.969 12.68 16.875 1 91.56 460 CYS A CA 1
ATOM 3553 C C . CYS A 1 460 ? 23.094 13.648 16.5 1 91.56 460 CYS A C 1
ATOM 3555 O O . CYS A 1 460 ? 23.531 13.695 15.359 1 91.56 460 CYS A O 1
ATOM 3557 N N . VAL A 1 461 ? 23.5 14.445 17.422 1 93.75 461 VAL A N 1
ATOM 3558 C CA . VAL A 1 461 ? 24.562 15.422 17.172 1 93.75 461 VAL A CA 1
ATOM 3559 C C . VAL A 1 461 ? 25.766 15.109 18.047 1 93.75 461 VAL A C 1
ATOM 3561 O O . VAL A 1 461 ? 25.625 14.719 19.203 1 93.75 461 VAL A O 1
ATOM 3564 N N . ARG A 1 462 ? 26.922 15.242 17.422 1 92.88 462 ARG A N 1
ATOM 3565 C CA . ARG A 1 462 ? 28.172 14.977 18.141 1 92.88 462 ARG A CA 1
ATOM 3566 C C . ARG A 1 462 ? 29.047 16.234 18.188 1 92.88 462 ARG A C 1
ATOM 3568 O O . ARG A 1 462 ? 29.016 17.062 17.266 1 92.88 462 ARG A O 1
ATOM 3575 N N . LEU A 1 463 ? 29.719 16.359 19.266 1 93.12 463 LEU A N 1
ATOM 3576 C CA . LEU A 1 463 ? 30.703 17.422 19.391 1 93.12 463 LEU A CA 1
ATOM 3577 C C . LEU A 1 463 ? 32.094 16.953 19 1 93.12 463 LEU A C 1
ATOM 3579 O O . LEU A 1 463 ? 32.656 16.078 19.656 1 93.12 463 LEU A O 1
ATOM 3583 N N . THR A 1 464 ? 32.562 17.375 17.828 1 89.38 464 THR A N 1
ATOM 3584 C CA . THR A 1 464 ? 33.906 17.047 17.344 1 89.38 464 THR A CA 1
ATOM 3585 C C . THR A 1 464 ? 34.844 18.234 17.469 1 89.38 464 THR A C 1
ATOM 3587 O O . THR A 1 464 ? 34.438 19.297 17.953 1 89.38 464 THR A O 1
ATOM 3590 N N . ALA A 1 465 ? 36.125 17.984 17.047 1 86.25 465 ALA A N 1
ATOM 3591 C CA . ALA A 1 465 ? 37.125 19.062 17.078 1 86.25 465 ALA A CA 1
ATOM 3592 C C . ALA A 1 465 ? 36.75 20.188 16.109 1 86.25 465 ALA A C 1
ATOM 3594 O O . ALA A 1 465 ? 37.062 21.344 16.359 1 86.25 465 ALA A O 1
ATOM 3595 N N . ASP A 1 466 ? 36 19.844 15.078 1 86.12 466 ASP A N 1
ATOM 3596 C CA . ASP A 1 466 ? 35.625 20.812 14.039 1 86.12 466 ASP A CA 1
ATOM 3597 C C . ASP A 1 466 ? 34.281 21.453 14.328 1 86.12 466 ASP A C 1
ATOM 3599 O O . ASP A 1 466 ? 33.781 22.25 13.531 1 86.12 466 ASP A O 1
ATOM 3603 N N . GLY A 1 467 ? 33.719 21.062 15.516 1 91.12 467 GLY A N 1
ATOM 3604 C CA . GLY A 1 467 ? 32.438 21.641 15.875 1 91.12 467 GLY A CA 1
ATOM 3605 C C . GLY A 1 467 ? 31.344 20.609 16.031 1 91.12 467 GLY A C 1
ATOM 3606 O O . GLY A 1 467 ? 31.609 19.453 16.359 1 91.12 467 GLY A O 1
ATOM 3607 N N . LEU A 1 468 ? 30.109 21.094 15.898 1 93.31 468 LEU A N 1
ATOM 3608 C CA . LEU A 1 468 ? 28.953 20.203 16.031 1 93.31 468 LEU A CA 1
ATOM 3609 C C . LEU A 1 468 ? 28.609 19.562 14.695 1 93.31 468 LEU A C 1
ATOM 3611 O O . LEU A 1 468 ? 28.469 20.25 13.688 1 93.31 468 LEU A O 1
ATOM 3615 N N . HIS A 1 469 ? 28.531 18.234 14.688 1 91.81 469 HIS A N 1
ATOM 3616 C CA . HIS A 1 469 ? 28.203 17.484 13.477 1 91.81 469 HIS A CA 1
ATOM 3617 C C . HIS A 1 469 ? 26.969 16.625 13.68 1 91.81 469 HIS A C 1
ATOM 3619 O O . HIS A 1 469 ? 26.812 15.992 14.727 1 91.81 469 HIS A O 1
ATOM 3625 N N . ILE A 1 470 ? 26.109 16.641 12.719 1 92.19 470 ILE A N 1
ATOM 3626 C CA . ILE A 1 470 ? 24.906 15.82 12.781 1 92.19 470 ILE A CA 1
ATOM 3627 C C . ILE A 1 470 ? 25.219 14.406 12.305 1 92.19 470 ILE A C 1
ATOM 3629 O O . ILE A 1 470 ? 25.859 14.219 11.266 1 92.19 470 ILE A O 1
ATOM 3633 N N . THR A 1 471 ? 24.844 13.5 13.102 1 88 471 THR A N 1
ATOM 3634 C CA . THR A 1 471 ? 25.016 12.094 12.742 1 88 471 THR A CA 1
ATOM 3635 C C . THR A 1 471 ? 23.672 11.391 12.68 1 88 471 THR A C 1
ATOM 3637 O O . THR A 1 471 ? 22.625 11.977 13 1 88 471 THR A O 1
ATOM 3640 N N . ASN A 1 472 ? 23.547 10.25 12.172 1 87 472 ASN A N 1
ATOM 3641 C CA . ASN A 1 472 ? 22.359 9.422 12.133 1 87 472 ASN A CA 1
ATOM 3642 C C . ASN A 1 472 ? 21.281 10.031 11.234 1 87 472 ASN A C 1
ATOM 3644 O O . ASN A 1 472 ? 20.219 10.422 11.719 1 87 472 ASN A O 1
ATOM 3648 N N . TRP A 1 473 ? 21.406 10.07 10.031 1 90.75 473 TRP A N 1
ATOM 3649 C CA . TRP A 1 473 ? 20.531 10.695 9.047 1 90.75 473 TRP A CA 1
ATOM 3650 C C . TRP A 1 473 ? 19.469 9.711 8.562 1 90.75 473 TRP A C 1
ATOM 3652 O O . TRP A 1 473 ? 18.844 9.922 7.516 1 90.75 473 TRP A O 1
ATOM 3662 N N . GLN A 1 474 ? 19.172 8.68 9.305 1 86.81 474 GLN A N 1
ATOM 3663 C CA . GLN A 1 474 ? 18.344 7.598 8.805 1 86.81 474 GLN A CA 1
ATOM 3664 C C . GLN A 1 474 ? 16.906 8.07 8.578 1 86.81 474 GLN A C 1
ATOM 3666 O O . GLN A 1 474 ? 16.188 7.52 7.734 1 86.81 474 GLN A O 1
ATOM 3671 N N . ASP A 1 475 ? 16.422 9.016 9.297 1 85.44 475 ASP A N 1
ATOM 3672 C CA . ASP A 1 475 ? 15.047 9.492 9.18 1 85.44 475 ASP A CA 1
ATOM 3673 C C . ASP A 1 475 ? 14.945 10.625 8.164 1 85.44 475 ASP A C 1
ATOM 3675 O O . ASP A 1 475 ? 13.883 11.227 8 1 85.44 475 ASP A O 1
ATOM 3679 N N . GLY A 1 476 ? 15.953 10.898 7.523 1 89.5 476 GLY A N 1
ATOM 3680 C CA . GLY A 1 476 ? 15.977 12 6.574 1 89.5 476 GLY A CA 1
ATOM 3681 C C . GLY A 1 476 ? 15.422 11.617 5.211 1 89.5 476 GLY A C 1
ATOM 3682 O O . GLY A 1 476 ? 14.867 10.531 5.043 1 89.5 476 GLY A O 1
ATOM 3683 N N . SER A 1 477 ? 15.391 12.586 4.352 1 89.38 477 SER A N 1
ATOM 3684 C CA . SER A 1 477 ? 14.883 12.391 3 1 89.38 477 SER A CA 1
ATOM 3685 C C . SER A 1 477 ? 15.641 13.242 1.988 1 89.38 477 SER A C 1
ATOM 3687 O O . SER A 1 477 ? 16.312 14.203 2.363 1 89.38 477 SER A O 1
ATOM 3689 N N . LEU A 1 478 ? 15.531 12.75 0.751 1 91.75 478 LEU A N 1
ATOM 3690 C CA . LEU A 1 478 ? 16.078 13.516 -0.364 1 91.75 478 LEU A CA 1
ATOM 3691 C C . LEU A 1 478 ? 14.977 14.289 -1.079 1 91.75 478 LEU A C 1
ATOM 3693 O O . LEU A 1 478 ? 13.789 14.023 -0.875 1 91.75 478 LEU A O 1
ATOM 3697 N N . LEU A 1 479 ? 15.383 15.258 -1.836 1 91 479 LEU A N 1
ATOM 3698 C CA . LEU A 1 479 ? 14.438 16 -2.662 1 91 479 LEU A CA 1
ATOM 3699 C C . LEU A 1 479 ? 13.352 16.641 -1.803 1 91 479 LEU A C 1
ATOM 3701 O O . LEU A 1 479 ? 12.164 16.516 -2.104 1 91 479 LEU A O 1
ATOM 3705 N N . THR A 1 480 ? 13.789 17.234 -0.764 1 89.12 480 THR A N 1
ATOM 3706 C CA . THR A 1 480 ? 12.82 17.719 0.211 1 89.12 480 THR A CA 1
ATOM 3707 C C . THR A 1 480 ? 12.305 19.109 -0.177 1 89.12 480 THR A C 1
ATOM 3709 O O . THR A 1 480 ? 13.008 19.875 -0.833 1 89.12 480 THR A O 1
ATOM 3712 N N . SER A 1 481 ? 11.094 19.359 0.272 1 86.88 481 SER A N 1
ATOM 3713 C CA . SER A 1 481 ? 10.453 20.656 0.042 1 86.88 481 SER A CA 1
ATOM 3714 C C . SER A 1 481 ? 10.961 21.703 1.02 1 86.88 481 SER A C 1
ATOM 3716 O O . SER A 1 481 ? 11.688 21.391 1.961 1 86.88 481 SER A O 1
ATOM 3718 N N . GLU A 1 482 ? 10.539 22.938 0.794 1 88.25 482 GLU A N 1
ATOM 3719 C CA . GLU A 1 482 ? 10.953 24.062 1.634 1 88.25 482 GLU A CA 1
ATOM 3720 C C . GLU A 1 482 ? 10.414 23.922 3.053 1 88.25 482 GLU A C 1
ATOM 3722 O O . GLU A 1 482 ? 11.117 24.203 4.023 1 88.25 482 GLU A O 1
ATOM 3727 N N . THR A 1 483 ? 9.289 23.453 3.143 1 86.56 483 THR A N 1
ATOM 3728 C CA . THR A 1 483 ? 8.648 23.328 4.449 1 86.56 483 THR A CA 1
ATOM 3729 C C . THR A 1 483 ? 9.391 22.312 5.32 1 86.56 483 THR A C 1
ATOM 3731 O O . THR A 1 483 ? 9.562 22.531 6.52 1 86.56 483 THR A O 1
ATOM 3734 N N . VAL A 1 484 ? 9.82 21.297 4.719 1 89.88 484 VAL A N 1
ATOM 3735 C CA . VAL A 1 484 ? 10.508 20.25 5.469 1 89.88 484 VAL A CA 1
ATOM 3736 C C . VAL A 1 484 ? 11.867 20.766 5.934 1 89.88 484 VAL A C 1
ATOM 3738 O O . VAL A 1 484 ? 12.32 20.453 7.035 1 89.88 484 VAL A O 1
ATOM 3741 N N . ARG A 1 485 ? 12.492 21.484 5.16 1 92.44 485 ARG A N 1
ATOM 3742 C CA . ARG A 1 485 ? 13.781 22.062 5.527 1 92.44 485 ARG A CA 1
ATOM 3743 C C . ARG A 1 485 ? 13.625 23.062 6.668 1 92.44 485 ARG A C 1
ATOM 3745 O O . ARG A 1 485 ? 14.492 23.156 7.543 1 92.44 485 ARG A O 1
ATOM 3752 N N . PHE A 1 486 ? 12.516 23.75 6.691 1 91.75 486 PHE A N 1
ATOM 3753 C CA . PHE A 1 486 ? 12.266 24.688 7.781 1 91.75 486 PHE A CA 1
ATOM 3754 C C . PHE A 1 486 ? 11.977 23.953 9.078 1 91.75 486 PHE A C 1
ATOM 3756 O O . PHE A 1 486 ? 12.312 24.422 10.164 1 91.75 486 PHE A O 1
ATOM 3763 N N . VAL A 1 487 ? 11.414 22.859 8.93 1 91.88 487 VAL A N 1
ATOM 3764 C CA . VAL A 1 487 ? 11.18 22.047 10.125 1 91.88 487 VAL A CA 1
ATOM 3765 C C . VAL A 1 487 ? 12.508 21.656 10.758 1 91.88 487 VAL A C 1
ATOM 3767 O O . VAL A 1 487 ? 12.641 21.672 11.984 1 91.88 487 VAL A O 1
ATOM 3770 N N . ASP A 1 488 ? 13.445 21.328 9.945 1 94.81 488 ASP A N 1
ATOM 3771 C CA . ASP A 1 488 ? 14.781 21 10.445 1 94.81 488 ASP A CA 1
ATOM 3772 C C . ASP A 1 488 ? 15.367 22.172 11.234 1 94.81 488 ASP A C 1
ATOM 3774 O O . ASP A 1 488 ? 15.984 21.969 12.281 1 94.81 488 ASP A O 1
ATOM 3778 N N . LEU A 1 489 ? 15.18 23.344 10.695 1 95.94 489 LEU A N 1
ATOM 3779 C CA . LEU A 1 489 ? 15.711 24.531 11.352 1 95.94 489 LEU A CA 1
ATOM 3780 C C . LEU A 1 489 ? 15 24.781 12.68 1 95.94 489 LEU A C 1
ATOM 3782 O O . LEU A 1 489 ? 15.648 25.125 13.672 1 95.94 489 LEU A O 1
ATOM 3786 N N . ALA A 1 490 ? 13.766 24.609 12.68 1 94.44 490 ALA A N 1
ATOM 3787 C CA . ALA A 1 490 ? 13 24.781 13.914 1 94.44 490 ALA A CA 1
ATOM 3788 C C . ALA A 1 490 ? 13.43 23.781 14.969 1 94.44 490 ALA A C 1
ATOM 3790 O O . ALA A 1 490 ? 13.586 24.125 16.141 1 94.44 490 ALA A O 1
ATOM 3791 N N . GLN A 1 491 ? 13.625 22.594 14.562 1 95.38 491 GLN A N 1
ATOM 3792 C CA . GLN A 1 491 ? 14.055 21.547 15.484 1 95.38 491 GLN A CA 1
ATOM 3793 C C . GLN A 1 491 ? 15.469 21.812 15.992 1 95.38 491 GLN A C 1
ATOM 3795 O O . GLN A 1 491 ? 15.758 21.609 17.172 1 95.38 491 GLN A O 1
ATOM 3800 N N . GLY A 1 492 ? 16.328 22.203 15.078 1 96.75 492 GLY A N 1
ATOM 3801 C CA . GLY A 1 492 ? 17.688 22.531 15.469 1 96.75 492 GLY A CA 1
ATOM 3802 C C . GLY A 1 492 ? 17.766 23.672 16.469 1 96.75 492 GLY A C 1
ATOM 3803 O O . GLY A 1 492 ? 18.484 23.594 17.469 1 96.75 492 GLY A O 1
ATOM 3804 N N . LEU A 1 493 ? 16.969 24.672 16.219 1 96.62 493 LEU A N 1
ATOM 3805 C CA . LEU A 1 493 ? 16.938 25.828 17.109 1 96.62 493 LEU A CA 1
ATOM 3806 C C . LEU A 1 493 ? 16.422 25.453 18.484 1 96.62 493 LEU A C 1
ATOM 3808 O O . LEU A 1 493 ? 17.016 25.844 19.5 1 96.62 493 LEU A O 1
ATOM 3812 N N . THR A 1 494 ? 15.367 24.734 18.516 1 95.94 494 THR A N 1
ATOM 3813 C CA . THR A 1 494 ? 14.781 24.312 19.781 1 95.94 494 THR A CA 1
ATOM 3814 C C . THR A 1 494 ? 15.727 23.391 20.531 1 95.94 494 THR A C 1
ATOM 3816 O O . THR A 1 494 ? 15.836 23.469 21.766 1 95.94 494 THR A O 1
ATOM 3819 N N . MET A 1 495 ? 16.375 22.516 19.812 1 95.88 495 MET A N 1
ATOM 3820 C CA . MET A 1 495 ? 17.344 21.625 20.438 1 95.88 495 MET A CA 1
ATOM 3821 C C . MET A 1 495 ? 18.469 22.406 21.094 1 95.88 495 MET A C 1
ATOM 3823 O O . MET A 1 495 ? 18.781 22.188 22.266 1 95.88 495 MET A O 1
ATOM 3827 N N . LEU A 1 496 ? 19.047 23.359 20.359 1 96.44 496 LEU A N 1
ATOM 3828 C CA . LEU A 1 496 ? 20.156 24.141 20.891 1 96.44 496 LEU A CA 1
ATOM 3829 C C . LEU A 1 496 ? 19.688 25.031 22.031 1 96.44 496 LEU A C 1
ATOM 3831 O O . LEU A 1 496 ? 20.453 25.281 22.984 1 96.44 496 LEU A O 1
ATOM 3835 N N . ALA A 1 497 ? 18.469 25.5 21.953 1 95.62 497 ALA A N 1
ATOM 3836 C CA . ALA A 1 497 ? 17.906 26.312 23.047 1 95.62 497 ALA A CA 1
ATOM 3837 C C . ALA A 1 497 ? 17.844 25.5 24.344 1 95.62 497 ALA A C 1
ATOM 3839 O O . ALA A 1 497 ? 18.031 26.047 25.438 1 95.62 497 ALA A O 1
ATOM 3840 N N . GLY A 1 498 ? 17.547 24.266 24.234 1 93.69 498 GLY A N 1
ATOM 3841 C CA . GLY A 1 498 ? 17.5 23.391 25.391 1 93.69 498 GLY A CA 1
ATOM 3842 C C . GLY A 1 498 ? 18.859 23.062 25.953 1 93.69 498 GLY A C 1
ATOM 3843 O O . GLY A 1 498 ? 19.016 22.859 27.172 1 93.69 498 GLY A O 1
ATOM 3844 N N . VAL A 1 499 ? 19.906 23.047 25.141 1 94.56 499 VAL A N 1
ATOM 3845 C CA . VAL A 1 499 ? 21.234 22.625 25.547 1 94.56 499 VAL A CA 1
ATOM 3846 C C . VAL A 1 499 ? 22.031 23.812 26.062 1 94.56 499 VAL A C 1
ATOM 3848 O O . VAL A 1 499 ? 22.672 23.734 27.125 1 94.56 499 VAL A O 1
ATOM 3851 N N . VAL A 1 500 ? 22.016 25.016 25.406 1 95 500 VAL A N 1
ATOM 3852 C CA . VAL A 1 500 ? 22.875 26.141 25.75 1 95 500 VAL A CA 1
ATOM 3853 C C . VAL A 1 500 ? 22.047 27.281 26.328 1 95 500 VAL A C 1
ATOM 3855 O O . VAL A 1 500 ? 22.578 28.219 26.922 1 95 500 VAL A O 1
ATOM 3858 N N . GLY A 1 501 ? 20.781 27.25 26.141 1 93.25 501 GLY A N 1
ATOM 3859 C CA . GLY A 1 501 ? 19.922 28.328 26.562 1 93.25 501 GLY A CA 1
ATOM 3860 C C . GLY A 1 501 ? 19.266 29.062 25.391 1 93.25 501 GLY A C 1
ATOM 3861 O O . GLY A 1 501 ? 19.781 29.031 24.281 1 93.25 501 GLY A O 1
ATOM 3862 N N . ILE A 1 502 ? 18.234 29.781 25.562 1 94.5 502 ILE A N 1
ATOM 3863 C CA . ILE A 1 502 ? 17.406 30.375 24.531 1 94.5 502 ILE A CA 1
ATOM 3864 C C . ILE A 1 502 ? 18.125 31.547 23.891 1 94.5 502 ILE A C 1
ATOM 3866 O O . ILE A 1 502 ? 18.234 31.625 22.656 1 94.5 502 ILE A O 1
ATOM 3870 N N . ASP A 1 503 ? 18.719 32.438 24.594 1 93.88 503 ASP A N 1
ATOM 3871 C CA . ASP A 1 503 ? 19.328 33.656 24.078 1 93.88 503 ASP A CA 1
ATOM 3872 C C . ASP A 1 503 ? 20.547 33.344 23.219 1 93.88 503 ASP A C 1
ATOM 3874 O O . ASP A 1 503 ? 20.703 33.875 22.109 1 93.88 503 ASP A O 1
ATOM 3878 N N . ARG A 1 504 ? 21.375 32.438 23.672 1 94.94 504 ARG A N 1
ATOM 3879 C CA . ARG A 1 504 ? 22.562 32.062 22.922 1 94.94 504 ARG A CA 1
ATOM 3880 C C . ARG A 1 504 ? 22.188 31.328 21.625 1 94.94 504 ARG A C 1
ATOM 3882 O O . ARG A 1 504 ? 22.828 31.531 20.594 1 94.94 504 ARG A O 1
ATOM 3889 N N . ALA A 1 505 ? 21.25 30.469 21.75 1 95.88 505 ALA A N 1
ATOM 3890 C CA . ALA A 1 505 ? 20.797 29.734 20.578 1 95.88 505 ALA A CA 1
ATOM 3891 C C . ALA A 1 505 ? 20.219 30.672 19.516 1 95.88 505 ALA A C 1
ATOM 3893 O O . ALA A 1 505 ? 20.531 30.547 18.328 1 95.88 505 ALA A O 1
ATOM 3894 N N . VAL A 1 506 ? 19.359 31.594 19.922 1 95.25 506 VAL A N 1
ATOM 3895 C CA . VAL A 1 506 ? 18.719 32.531 19.016 1 95.25 506 VAL A CA 1
ATOM 3896 C C . VAL A 1 506 ? 19.75 33.438 18.391 1 95.25 506 VAL A C 1
ATOM 3898 O O . VAL A 1 506 ? 19.672 33.781 17.203 1 95.25 506 VAL A O 1
ATOM 3901 N N . ASP A 1 507 ? 20.734 33.844 19.156 1 94.81 507 ASP A N 1
ATOM 3902 C CA . ASP A 1 507 ? 21.797 34.688 18.641 1 94.81 507 ASP A CA 1
ATOM 3903 C C . ASP A 1 507 ? 22.609 33.969 17.578 1 94.81 507 ASP A C 1
ATOM 3905 O O . ASP A 1 507 ? 22.938 34.531 16.531 1 94.81 507 ASP A O 1
ATOM 3909 N N . SER A 1 508 ? 22.938 32.781 17.844 1 95.5 508 SER A N 1
ATOM 3910 C CA . SER A 1 508 ? 23.672 31.984 16.875 1 95.5 508 SER A CA 1
ATOM 3911 C C . SER A 1 508 ? 22.875 31.781 15.594 1 95.5 508 SER A C 1
ATOM 3913 O O . SER A 1 508 ? 23.406 31.891 14.492 1 95.5 508 SER A O 1
ATOM 3915 N N . PHE A 1 509 ? 21.594 31.516 15.734 1 95.81 509 PHE A N 1
ATOM 3916 C CA . PHE A 1 509 ? 20.703 31.281 14.609 1 95.81 509 PHE A CA 1
ATOM 3917 C C . PHE A 1 509 ? 20.578 32.531 13.742 1 95.81 509 PHE A C 1
ATOM 3919 O O . PHE A 1 509 ? 20.625 32.438 12.516 1 95.81 509 PHE A O 1
ATOM 3926 N N . THR A 1 510 ? 20.375 33.688 14.336 1 92.19 510 THR A N 1
ATOM 3927 C CA . THR A 1 510 ? 20.188 34.938 13.617 1 92.19 510 THR A CA 1
ATOM 3928 C C . THR A 1 510 ? 21.484 35.375 12.945 1 92.19 510 THR A C 1
ATOM 3930 O O . THR A 1 510 ? 21.469 36.031 11.898 1 92.19 510 THR A O 1
ATOM 3933 N N . ARG A 1 511 ? 22.594 34.969 13.492 1 92 511 ARG A N 1
ATOM 3934 C CA . ARG A 1 511 ? 23.875 35.312 12.891 1 92 511 ARG A CA 1
ATOM 3935 C C . ARG A 1 511 ? 24.156 34.438 11.68 1 92 511 ARG A C 1
ATOM 3937 O O . ARG A 1 511 ? 24.75 34.875 10.695 1 92 511 ARG A O 1
ATOM 3944 N N . ALA A 1 512 ? 23.734 33.219 11.727 1 92.5 512 ALA A N 1
ATOM 3945 C CA . ALA A 1 512 ? 24.094 32.219 10.711 1 92.5 512 ALA A CA 1
ATOM 3946 C C . ALA A 1 512 ? 23.094 32.219 9.562 1 92.5 512 ALA A C 1
ATOM 3948 O O . ALA A 1 512 ? 23.453 31.891 8.43 1 92.5 512 ALA A O 1
ATOM 3949 N N . MET A 1 513 ? 21.922 32.594 9.789 1 89.94 513 MET A N 1
ATOM 3950 C CA . MET A 1 513 ? 20.875 32.406 8.781 1 89.94 513 MET A CA 1
ATOM 3951 C C . MET A 1 513 ? 20.422 33.781 8.234 1 89.94 513 MET A C 1
ATOM 3953 O O . MET A 1 513 ? 20.391 34.75 8.969 1 89.94 513 MET A O 1
ATOM 3957 N N . PRO A 1 514 ? 20.094 33.719 6.945 1 83.75 514 PRO A N 1
ATOM 3958 C CA . PRO A 1 514 ? 19.531 34.938 6.375 1 83.75 514 PRO A CA 1
ATOM 3959 C C . PRO A 1 514 ? 18.156 35.25 6.938 1 83.75 514 PRO A C 1
ATOM 3961 O O . PRO A 1 514 ? 17.469 34.375 7.457 1 83.75 514 PRO A O 1
ATOM 3964 N N . PHE A 1 515 ? 17.75 36.406 6.809 1 80.5 515 PHE A N 1
ATOM 3965 C CA . PHE A 1 515 ? 16.531 36.938 7.395 1 80.5 515 PHE A CA 1
ATOM 3966 C C . PHE A 1 515 ? 15.305 36.219 6.883 1 80.5 515 PHE A C 1
ATOM 3968 O O . PHE A 1 515 ? 14.375 35.938 7.645 1 80.5 515 PHE A O 1
ATOM 3975 N N . GLU A 1 516 ? 15.281 35.812 5.605 1 78.12 516 GLU A N 1
ATOM 3976 C CA . GLU A 1 516 ? 14.133 35.156 5 1 78.12 516 GLU A CA 1
ATOM 3977 C C . GLU A 1 516 ? 13.867 33.781 5.652 1 78.12 516 GLU A C 1
ATOM 3979 O O . GLU A 1 516 ? 12.719 33.406 5.844 1 78.12 516 GLU A O 1
ATOM 3984 N N . ARG A 1 517 ? 14.891 33.156 5.969 1 86.44 517 ARG A N 1
ATOM 3985 C CA . ARG A 1 517 ? 14.758 31.828 6.574 1 86.44 517 ARG A CA 1
ATOM 3986 C C . ARG A 1 517 ? 14.336 31.938 8.039 1 86.44 517 ARG A C 1
ATOM 3988 O O . ARG A 1 517 ? 13.555 31.109 8.523 1 86.44 517 ARG A O 1
ATOM 3995 N N . VAL A 1 518 ? 14.844 32.969 8.703 1 87.75 518 VAL A N 1
ATOM 3996 C CA . VAL A 1 518 ? 14.492 33.156 10.109 1 87.75 518 VAL A CA 1
ATOM 3997 C C . VAL A 1 518 ? 13 33.469 10.234 1 87.75 518 VAL A C 1
ATOM 3999 O O . VAL A 1 518 ? 12.312 32.875 11.07 1 87.75 518 VAL A O 1
ATOM 4002 N N . MET A 1 519 ? 12.516 34.219 9.352 1 81.31 519 MET A N 1
ATOM 4003 C CA . MET A 1 519 ? 11.109 34.594 9.391 1 81.31 519 MET A CA 1
ATOM 4004 C C . MET A 1 519 ? 10.211 33.406 9.07 1 81.31 519 MET A C 1
ATOM 4006 O O . MET A 1 519 ? 9.094 33.312 9.586 1 81.31 519 MET A O 1
ATOM 4010 N N . SER A 1 520 ? 10.703 32.562 8.258 1 84.38 520 SER A N 1
ATOM 4011 C CA . SER A 1 520 ? 9.898 31.422 7.832 1 84.38 520 SER A CA 1
ATOM 4012 C C . SER A 1 520 ? 9.852 30.344 8.914 1 84.38 520 SER A C 1
ATOM 4014 O O . SER A 1 520 ? 8.969 29.484 8.898 1 84.38 520 SER A O 1
ATOM 4016 N N . VAL A 1 521 ? 10.727 30.375 9.859 1 90.19 521 VAL A N 1
ATOM 4017 C CA . VAL A 1 521 ? 10.82 29.344 10.891 1 90.19 521 VAL A CA 1
ATOM 4018 C C . VAL A 1 521 ? 9.914 29.719 12.07 1 90.19 521 VAL A C 1
ATOM 4020 O O . VAL A 1 521 ? 9.43 28.844 12.781 1 90.19 521 VAL A O 1
ATOM 4023 N N . VAL A 1 522 ? 9.594 30.984 12.258 1 87.12 522 VAL A N 1
ATOM 4024 C CA . VAL A 1 522 ? 8.883 31.484 13.43 1 87.12 522 VAL A CA 1
ATOM 4025 C C . VAL A 1 522 ? 7.516 30.828 13.531 1 87.12 522 VAL A C 1
ATOM 4027 O O . VAL A 1 522 ? 7.152 30.297 14.586 1 87.12 522 VAL A O 1
ATOM 4030 N N . PRO A 1 523 ? 6.836 30.703 12.406 1 83.81 523 PRO A N 1
ATOM 4031 C CA . PRO A 1 523 ? 5.512 30.094 12.516 1 83.81 523 PRO A CA 1
ATOM 4032 C C . PRO A 1 523 ? 5.578 28.578 12.766 1 83.81 523 PRO A C 1
ATOM 4034 O O . PRO A 1 523 ? 4.59 27.984 13.195 1 83.81 523 PRO A O 1
ATOM 4037 N N . LEU A 1 524 ? 6.66 28.031 12.562 1 88.5 524 LEU A N 1
ATOM 4038 C CA . LEU A 1 524 ? 6.777 26.594 12.656 1 88.5 524 LEU A CA 1
ATOM 4039 C C . LEU A 1 524 ? 7.258 26.172 14.047 1 88.5 524 LEU A C 1
ATOM 4041 O O . LEU A 1 524 ? 7.254 24.984 14.383 1 88.5 524 LEU A O 1
ATOM 4045 N N . LEU A 1 525 ? 7.586 27.094 14.828 1 91.44 525 LEU A N 1
ATOM 4046 C CA . LEU A 1 525 ? 8.047 26.797 16.188 1 91.44 525 LEU A CA 1
ATOM 4047 C C . LEU A 1 525 ? 6.883 26.406 17.078 1 91.44 525 LEU A C 1
ATOM 4049 O O . LEU A 1 525 ? 6.352 27.234 17.812 1 91.44 525 LEU A O 1
ATOM 4053 N N . GLN A 1 526 ? 6.57 25.125 17 1 88.12 526 GLN A N 1
ATOM 4054 C CA . GLN A 1 526 ? 5.473 24.547 17.766 1 88.12 526 GLN A CA 1
ATOM 4055 C C . GLN A 1 526 ? 5.891 23.219 18.391 1 88.12 526 GLN A C 1
ATOM 4057 O O . GLN A 1 526 ? 6.762 22.516 17.875 1 88.12 526 GLN A O 1
ATOM 4062 N N . LYS A 1 527 ? 5.285 22.859 19.438 1 88.06 527 LYS A N 1
ATOM 4063 C CA . LYS A 1 527 ? 5.637 21.656 20.203 1 88.06 527 LYS A CA 1
ATOM 4064 C C . LYS A 1 527 ? 5.328 20.406 19.391 1 88.06 527 LYS A C 1
ATOM 4066 O O . LYS A 1 527 ? 6.023 19.391 19.516 1 88.06 527 LYS A O 1
ATOM 4071 N N . THR A 1 528 ? 4.387 20.484 18.531 1 83 528 THR A N 1
ATOM 4072 C CA . THR A 1 528 ? 3.877 19.312 17.828 1 83 528 THR A CA 1
ATOM 4073 C C . THR A 1 528 ? 4.941 18.75 16.891 1 83 528 THR A C 1
ATOM 4075 O O . THR A 1 528 ? 4.977 17.547 16.641 1 83 528 THR A O 1
ATOM 4078 N N . ILE A 1 529 ? 5.863 19.531 16.359 1 88.19 529 ILE A N 1
ATOM 4079 C CA . ILE A 1 529 ? 6.836 19.062 15.383 1 88.19 529 ILE A CA 1
ATOM 4080 C C . ILE A 1 529 ? 8.164 18.75 16.078 1 88.19 529 ILE A C 1
ATOM 4082 O O . ILE A 1 529 ? 9.117 18.328 15.43 1 88.19 529 ILE A O 1
ATOM 4086 N N . MET A 1 530 ? 8.242 18.891 17.359 1 90.94 530 MET A N 1
ATOM 4087 C CA . MET A 1 530 ? 9.492 18.672 18.094 1 90.94 530 MET A CA 1
ATOM 4088 C C . MET A 1 530 ? 9.656 17.203 18.453 1 90.94 530 MET A C 1
ATOM 4090 O O . MET A 1 530 ? 8.688 16.531 18.828 1 90.94 530 MET A O 1
ATOM 4094 N N . PRO A 1 531 ? 10.859 16.719 18.219 1 89.81 531 PRO A N 1
ATOM 4095 C CA . PRO A 1 531 ? 11.141 15.336 18.609 1 89.81 531 PRO A CA 1
ATOM 4096 C C . PRO A 1 531 ? 10.891 15.078 20.094 1 89.81 531 PRO A C 1
ATOM 4098 O O . PRO A 1 531 ? 10.883 16.016 20.891 1 89.81 531 PRO A O 1
ATOM 4101 N N . ALA A 1 532 ? 10.75 13.859 20.484 1 86.44 532 ALA A N 1
ATOM 4102 C CA . ALA A 1 532 ? 10.422 13.461 21.844 1 86.44 532 ALA A CA 1
ATOM 4103 C C . ALA A 1 532 ? 11.523 13.867 22.812 1 86.44 532 ALA A C 1
ATOM 4105 O O . ALA A 1 532 ? 11.242 14.336 23.922 1 86.44 532 ALA A O 1
ATOM 4106 N N . ARG A 1 533 ? 12.727 13.758 22.422 1 87.75 533 ARG A N 1
ATOM 4107 C CA . ARG A 1 533 ? 13.852 14.109 23.297 1 87.75 533 ARG A CA 1
ATOM 4108 C C . ARG A 1 533 ? 13.867 15.602 23.594 1 87.75 533 ARG A C 1
ATOM 4110 O O . ARG A 1 533 ? 14.148 16.016 24.719 1 87.75 533 ARG A O 1
ATOM 4117 N N . THR A 1 534 ? 13.594 16.375 22.594 1 92.44 534 THR A N 1
ATOM 4118 C CA . THR A 1 534 ? 13.594 17.828 22.75 1 92.44 534 THR A CA 1
ATOM 4119 C C . THR A 1 534 ? 12.398 18.281 23.578 1 92.44 534 THR A C 1
ATOM 4121 O O . THR A 1 534 ? 12.484 19.266 24.312 1 92.44 534 THR A O 1
ATOM 4124 N N . ARG A 1 535 ? 11.328 17.562 23.547 1 89.94 535 ARG A N 1
ATOM 4125 C CA . ARG A 1 535 ? 10.125 17.906 24.297 1 89.94 535 ARG A CA 1
ATOM 4126 C C . ARG A 1 535 ? 10.328 17.719 25.797 1 89.94 535 ARG A C 1
ATOM 4128 O O . ARG A 1 535 ? 9.648 18.359 26.594 1 89.94 535 ARG A O 1
ATOM 4135 N N . GLU A 1 536 ? 11.211 16.844 26.078 1 87.44 536 GLU A N 1
ATOM 4136 C CA . GLU A 1 536 ? 11.516 16.625 27.5 1 87.44 536 GLU A CA 1
ATOM 4137 C C . GLU A 1 536 ? 12.141 17.875 28.125 1 87.44 536 GLU A C 1
ATOM 4139 O O . GLU A 1 536 ? 11.938 18.141 29.297 1 87.44 536 GLU A O 1
ATOM 4144 N N . ASP A 1 537 ? 12.867 18.641 27.359 1 86.19 537 ASP A N 1
ATOM 4145 C CA . ASP A 1 537 ? 13.5 19.859 27.828 1 86.19 537 ASP A CA 1
ATOM 4146 C C . ASP A 1 537 ? 12.477 21 27.922 1 86.19 537 ASP A C 1
ATOM 4148 O O . ASP A 1 537 ? 12.656 21.938 28.703 1 86.19 537 ASP A O 1
ATOM 4152 N N . PHE A 1 538 ? 11.469 20.875 27.047 1 88.88 538 PHE A N 1
ATOM 4153 C CA . PHE A 1 538 ? 10.422 21.891 27 1 88.88 538 PHE A CA 1
ATOM 4154 C C . PHE A 1 538 ? 9.047 21.266 27.219 1 88.88 538 PHE A C 1
ATOM 4156 O O . PHE A 1 538 ? 8.258 21.172 26.266 1 88.88 538 PHE A O 1
ATOM 4163 N N . PRO A 1 539 ? 8.727 20.859 28.375 1 80.88 539 PRO A N 1
ATOM 4164 C CA . PRO A 1 539 ? 7.477 20.141 28.609 1 80.88 539 PRO A CA 1
ATOM 4165 C C . PRO A 1 539 ? 6.238 21 28.406 1 80.88 539 PRO A C 1
ATOM 4167 O O . PRO A 1 539 ? 5.176 20.484 28.047 1 80.88 539 PRO A O 1
ATOM 4170 N N . LYS A 1 540 ? 6.379 22.375 28.594 1 82.12 540 LYS A N 1
ATOM 4171 C CA . LYS A 1 540 ? 5.211 23.234 28.422 1 82.12 540 LYS A CA 1
ATOM 4172 C C . LYS A 1 540 ? 5.242 23.953 27.078 1 82.12 540 LYS A C 1
ATOM 4174 O O . LYS A 1 540 ? 6.312 24.328 26.594 1 82.12 540 LYS A O 1
ATOM 4179 N N . SER A 1 541 ? 4.125 24.156 26.469 1 79.56 541 SER A N 1
ATOM 4180 C CA . SER A 1 541 ? 3.994 24.828 25.188 1 79.56 541 SER A CA 1
ATOM 4181 C C . SER A 1 541 ? 4.445 26.297 25.297 1 79.56 541 SER A C 1
ATOM 4183 O O . SER A 1 541 ? 4.922 26.859 24.312 1 79.56 541 SER A O 1
ATOM 4185 N N . LYS A 1 542 ? 4.34 26.828 26.438 1 81.19 542 LYS A N 1
ATOM 4186 C CA . LYS A 1 542 ? 4.699 28.219 26.641 1 81.19 542 LYS A CA 1
ATOM 4187 C C . LYS A 1 542 ? 6.203 28.438 26.5 1 81.19 542 LYS A C 1
ATOM 4189 O O . LYS A 1 542 ? 6.652 29.516 26.109 1 81.19 542 LYS A O 1
ATOM 4194 N N . ASP A 1 543 ? 6.902 27.359 26.75 1 84.88 543 ASP A N 1
ATOM 4195 C CA . ASP A 1 543 ? 8.352 27.484 26.672 1 84.88 543 ASP A CA 1
ATOM 4196 C C . ASP A 1 543 ? 8.797 27.672 25.219 1 84.88 543 ASP A C 1
ATOM 4198 O O . ASP A 1 543 ? 9.734 28.422 24.938 1 84.88 543 ASP A O 1
ATOM 4202 N N . ILE A 1 544 ? 8.164 27.062 24.344 1 89.44 544 ILE A N 1
ATOM 4203 C CA . ILE A 1 544 ? 8.484 27.234 22.938 1 89.44 544 ILE A CA 1
ATOM 4204 C C . ILE A 1 544 ? 8.031 28.625 22.469 1 89.44 544 ILE A C 1
ATOM 4206 O O . ILE A 1 544 ? 8.648 29.219 21.578 1 89.44 544 ILE A O 1
ATOM 4210 N N . GLY A 1 545 ? 7.008 29.109 23.156 1 86.75 545 GLY A N 1
ATOM 4211 C CA . GLY A 1 545 ? 6.57 30.469 22.891 1 86.75 545 GLY A CA 1
ATOM 4212 C C . GLY A 1 545 ? 7.617 31.516 23.25 1 86.75 545 GLY A C 1
ATOM 4213 O O . GLY A 1 545 ? 7.75 32.531 22.562 1 86.75 545 GLY A O 1
ATOM 4214 N N . ARG A 1 546 ? 8.406 31.188 24.266 1 89.88 546 ARG A N 1
ATOM 4215 C CA . ARG A 1 546 ? 9.484 32.094 24.672 1 89.88 546 ARG A CA 1
ATOM 4216 C C . ARG A 1 546 ? 10.555 32.188 23.594 1 89.88 546 ARG A C 1
ATOM 4218 O O . ARG A 1 546 ? 11.156 33.219 23.375 1 89.88 546 ARG A O 1
ATOM 4225 N N . ILE A 1 547 ? 10.828 31.031 22.953 1 93 547 ILE A N 1
ATOM 4226 C CA . ILE A 1 547 ? 11.797 31.031 21.859 1 93 547 ILE A CA 1
ATOM 4227 C C . ILE A 1 547 ? 11.289 31.891 20.719 1 93 547 ILE A C 1
ATOM 4229 O O . ILE A 1 547 ? 12.055 32.656 20.109 1 93 547 ILE A O 1
ATOM 4233 N N . ARG A 1 548 ? 10.07 31.781 20.469 1 89.19 548 ARG A N 1
ATOM 4234 C CA . ARG A 1 548 ? 9.453 32.594 19.422 1 89.19 548 ARG A CA 1
ATOM 4235 C C . ARG A 1 548 ? 9.539 34.062 19.734 1 89.19 548 ARG A C 1
ATOM 4237 O O . ARG A 1 548 ? 9.859 34.875 18.859 1 89.19 548 ARG A O 1
ATOM 4244 N N . GLN A 1 549 ? 9.242 34.406 20.969 1 86.69 549 GLN A N 1
ATOM 4245 C CA . GLN A 1 549 ? 9.297 35.781 21.391 1 86.69 549 GLN A CA 1
ATOM 4246 C C . GLN A 1 549 ? 10.719 36.344 21.297 1 86.69 549 GLN A C 1
ATOM 4248 O O . GLN A 1 549 ? 10.93 37.469 20.875 1 86.69 549 GLN A O 1
ATOM 4253 N N . ALA A 1 550 ? 11.625 35.469 21.688 1 90.12 550 ALA A N 1
ATOM 4254 C CA . ALA A 1 550 ? 13.031 35.875 21.609 1 90.12 550 ALA A CA 1
ATOM 4255 C C . ALA A 1 550 ? 13.461 36.125 20.172 1 90.12 550 ALA A C 1
ATOM 4257 O O . ALA A 1 550 ? 14.258 37.031 19.906 1 90.12 550 ALA A O 1
ATOM 4258 N N . LEU A 1 551 ? 12.953 35.375 19.328 1 89.5 551 LEU A N 1
ATOM 4259 C CA . LEU A 1 551 ? 13.266 35.531 17.906 1 89.5 551 LEU A CA 1
ATOM 4260 C C . LEU A 1 551 ? 12.578 36.75 17.328 1 89.5 551 LEU A C 1
ATOM 4262 O O . LEU A 1 551 ? 13.18 37.5 16.547 1 89.5 551 LEU A O 1
ATOM 4266 N N . GLU A 1 552 ? 11.352 36.969 17.734 1 83.06 552 GLU A N 1
ATOM 4267 C CA . GLU A 1 552 ? 10.586 38.125 17.25 1 83.06 552 GLU A CA 1
ATOM 4268 C C . GLU A 1 552 ? 11.18 39.438 17.766 1 83.06 552 GLU A C 1
ATOM 4270 O O . GLU A 1 552 ? 11.117 40.469 17.062 1 83.06 552 GLU A O 1
ATOM 4275 N N . ASP A 1 553 ? 11.742 39.375 18.906 1 82.12 553 ASP A N 1
ATOM 4276 C CA . ASP A 1 553 ? 12.352 40.562 19.5 1 82.12 553 ASP A CA 1
ATOM 4277 C C . ASP A 1 553 ? 13.586 41 18.719 1 82.12 553 ASP A C 1
ATOM 4279 O O . ASP A 1 553 ? 13.938 42.156 18.688 1 82.12 553 ASP A O 1
ATOM 4283 N N . ARG A 1 554 ? 14.211 40.062 18.078 1 81.06 554 ARG A N 1
ATOM 4284 C CA . ARG A 1 554 ? 15.445 40.344 17.344 1 81.06 554 ARG A CA 1
ATOM 4285 C C . ARG A 1 554 ? 15.148 40.719 15.906 1 81.06 554 ARG A C 1
ATOM 4287 O O . ARG A 1 554 ? 16.031 41.25 15.203 1 81.06 554 ARG A O 1
ATOM 4294 N N . LEU A 1 555 ? 13.93 40.375 15.555 1 75.44 555 LEU A N 1
ATOM 4295 C CA . LEU A 1 555 ? 13.539 40.688 14.188 1 75.44 555 LEU A CA 1
ATOM 4296 C C . LEU A 1 555 ? 12.828 42.031 14.117 1 75.44 555 LEU A C 1
ATOM 4298 O O . LEU A 1 555 ? 12.188 42.438 15.078 1 75.44 555 LEU A O 1
ATOM 4302 N N . PRO A 1 556 ? 13.195 42.719 13.094 1 62.19 556 PRO A N 1
ATOM 4303 C CA . PRO A 1 556 ? 12.5 44 12.953 1 62.19 556 PRO A CA 1
ATOM 4304 C C . PRO A 1 556 ? 10.984 43.844 13.016 1 62.19 556 PRO A C 1
ATOM 4306 O O . PRO A 1 556 ? 10.453 42.75 12.859 1 62.19 556 PRO A O 1
ATOM 4309 N N . ASP A 1 557 ? 10.164 44.906 13.406 1 56.97 557 ASP A N 1
ATOM 4310 C CA . ASP A 1 557 ? 8.766 45.062 13.781 1 56.97 557 ASP A CA 1
ATOM 4311 C C . ASP A 1 557 ? 7.852 44.344 12.797 1 56.97 557 ASP A C 1
ATOM 4313 O O . ASP A 1 557 ? 7.344 44.938 11.852 1 56.97 557 ASP A O 1
ATOM 4317 N N . THR A 1 558 ? 8.188 43.094 12.586 1 56.22 558 THR A N 1
ATOM 4318 C CA . THR A 1 558 ? 7.234 42.375 11.734 1 56.22 558 THR A CA 1
ATOM 4319 C C . THR A 1 558 ? 6.098 41.812 12.57 1 56.22 558 THR A C 1
ATOM 4321 O O . THR A 1 558 ? 6.277 41.5 13.75 1 56.22 558 THR A O 1
ATOM 4324 N N . GLY A 1 559 ? 4.887 42.344 12.422 1 54.22 559 GLY A N 1
ATOM 4325 C CA . GLY A 1 559 ? 3.66 41.875 13.039 1 54.22 559 GLY A CA 1
ATOM 4326 C C . GLY A 1 559 ? 3.754 40.438 13.523 1 54.22 559 GLY A C 1
ATOM 4327 O O . GLY A 1 559 ? 4.652 39.719 13.117 1 54.22 559 GLY A O 1
ATOM 4328 N N . SER A 1 560 ? 3.207 40.156 14.68 1 57.84 560 SER A N 1
ATOM 4329 C CA . SER A 1 560 ? 3.172 38.812 15.281 1 57.84 560 SER A CA 1
ATOM 4330 C C . SER A 1 560 ? 2.775 37.75 14.258 1 57.84 560 SER A C 1
ATOM 4332 O O . SER A 1 560 ? 1.786 37.938 13.539 1 57.84 560 SER A O 1
ATOM 4334 N N . MET A 1 561 ? 3.686 36.938 13.758 1 63.19 561 MET A N 1
ATOM 4335 C CA . MET A 1 561 ? 3.398 35.875 12.805 1 63.19 561 MET A CA 1
ATOM 4336 C C . MET A 1 561 ? 2.623 34.75 13.469 1 63.19 561 MET A C 1
ATOM 4338 O O . MET A 1 561 ? 3.072 34.188 14.469 1 63.19 561 MET A O 1
ATOM 4342 N N . GLU A 1 562 ? 1.416 34.625 13.156 1 64.94 562 GLU A N 1
ATOM 4343 C CA . GLU A 1 562 ? 0.555 33.562 13.688 1 64.94 562 GLU A CA 1
ATOM 4344 C C . GLU A 1 562 ? 1.068 32.188 13.289 1 64.94 562 GLU A C 1
ATOM 4346 O O . GLU A 1 562 ? 1.581 32 12.188 1 64.94 562 GLU A O 1
ATOM 4351 N N . PRO A 1 563 ? 1.096 31.297 14.305 1 71.5 563 PRO A N 1
ATOM 4352 C CA . PRO A 1 563 ? 1.533 29.938 14.016 1 71.5 563 PRO A CA 1
ATOM 4353 C C . PRO A 1 563 ? 0.693 29.266 12.93 1 71.5 563 PRO A C 1
ATOM 4355 O O . PRO A 1 563 ? -0.512 29.5 12.836 1 71.5 563 PRO A O 1
ATOM 4358 N N . VAL A 1 564 ? 1.351 28.625 12.031 1 73.38 564 VAL A N 1
ATOM 4359 C CA . VAL A 1 564 ? 0.701 27.875 10.961 1 73.38 564 VAL A CA 1
ATOM 4360 C C . VAL A 1 564 ? 0.049 26.609 11.539 1 73.38 564 VAL A C 1
ATOM 4362 O O . VAL A 1 564 ? 0.575 26.016 12.469 1 73.38 564 VAL A O 1
ATOM 4365 N N . GLU A 1 565 ? -1.121 26.312 11.195 1 72.88 565 GLU A N 1
ATOM 4366 C CA . GLU A 1 565 ? -1.803 25.109 11.656 1 72.88 565 GLU A CA 1
ATOM 4367 C C . GLU A 1 565 ? -1.154 23.859 11.086 1 72.88 565 GLU A C 1
ATOM 4369 O O . GLU A 1 565 ? -1.226 23.609 9.875 1 72.88 565 GLU A O 1
ATOM 4374 N N . LEU A 1 566 ? -0.469 23.234 11.945 1 76.62 566 LEU A N 1
ATOM 4375 C CA . LEU A 1 566 ? 0.234 22.047 11.508 1 76.62 566 LEU A CA 1
ATOM 4376 C C . LEU A 1 566 ? -0.598 20.797 11.773 1 76.62 566 LEU A C 1
ATOM 4378 O O . LEU A 1 566 ? -0.434 19.766 11.102 1 76.62 566 LEU A O 1
ATOM 4382 N N . ASN A 1 567 ? -1.518 20.891 12.773 1 75.06 567 ASN A N 1
ATOM 4383 C CA . ASN A 1 567 ? -2.314 19.734 13.133 1 75.06 567 ASN A CA 1
ATOM 4384 C C . ASN A 1 567 ? -3.545 19.594 12.242 1 75.06 567 ASN A C 1
ATOM 4386 O O . ASN A 1 567 ? -4.203 20.594 11.93 1 75.06 567 ASN A O 1
ATOM 4390 N N . ARG A 1 568 ? -3.738 18.438 11.711 1 67.94 568 ARG A N 1
ATOM 4391 C CA . ARG A 1 568 ? -4.91 18.188 10.875 1 67.94 568 ARG A CA 1
ATOM 4392 C C . ARG A 1 568 ? -6.195 18.297 11.688 1 67.94 568 ARG A C 1
ATOM 4394 O O . ARG A 1 568 ? -7.211 18.781 11.195 1 67.94 568 ARG A O 1
ATOM 4401 N N . PHE A 1 569 ? -6.211 17.703 12.961 1 65 569 PHE A N 1
ATOM 4402 C CA . PHE A 1 569 ? -7.395 17.734 13.805 1 65 569 PHE A CA 1
ATOM 4403 C C . PHE A 1 569 ? -7.152 18.594 15.047 1 65 569 PHE A C 1
ATOM 4405 O O . PHE A 1 569 ? -6.184 18.359 15.773 1 65 569 PHE A O 1
ATOM 4412 N N . SER A 1 570 ? -7.504 19.797 14.914 1 62.78 570 SER A N 1
ATOM 4413 C CA . SER A 1 570 ? -7.449 20.594 16.141 1 62.78 570 SER A CA 1
ATOM 4414 C C . SER A 1 570 ? -8.656 20.312 17.031 1 62.78 570 SER A C 1
ATOM 4416 O O . SER A 1 570 ? -9.742 20 16.547 1 62.78 570 SER A O 1
ATOM 4418 N N . PRO A 1 571 ? -8.461 19.891 18.25 1 62.16 571 PRO A N 1
ATOM 4419 C CA . PRO A 1 571 ? -9.609 19.672 19.141 1 62.16 571 PRO A CA 1
ATOM 4420 C C . PRO A 1 571 ? -10.711 20.703 18.938 1 62.16 571 PRO A C 1
ATOM 4422 O O . PRO A 1 571 ? -11.898 20.375 19.031 1 62.16 571 PRO A O 1
ATOM 4425 N N . LYS A 1 572 ? -10.219 21.812 18.562 1 57.16 572 LYS A N 1
ATOM 4426 C CA . LYS A 1 572 ? -11.211 22.859 18.312 1 57.16 572 LYS A CA 1
ATOM 4427 C C . LYS A 1 572 ? -12.07 22.531 17.094 1 57.16 572 LYS A C 1
ATOM 4429 O O . LYS A 1 572 ? -13.289 22.688 17.141 1 57.16 572 LYS A O 1
ATOM 4434 N N . THR A 1 573 ? -11.367 22.016 16.156 1 61.59 573 THR A N 1
ATOM 4435 C CA . THR A 1 573 ? -12.094 21.656 14.938 1 61.59 573 THR A CA 1
ATOM 4436 C C . THR A 1 573 ? -12.984 20.453 15.164 1 61.59 573 THR A C 1
ATOM 4438 O O . THR A 1 573 ? -14.117 20.406 14.672 1 61.59 573 THR A O 1
ATOM 4441 N N . ILE A 1 574 ? -12.531 19.578 15.883 1 63.69 574 ILE A N 1
ATOM 4442 C CA . ILE A 1 574 ? -13.328 18.391 16.172 1 63.69 574 ILE A CA 1
ATOM 4443 C C . ILE A 1 574 ? -14.562 18.766 16.984 1 63.69 574 ILE A C 1
ATOM 4445 O O . ILE A 1 574 ? -15.664 18.297 16.688 1 63.69 574 ILE A O 1
ATOM 4449 N N . ILE A 1 575 ? -14.406 19.609 17.922 1 59.38 575 ILE A N 1
ATOM 4450 C CA . ILE A 1 575 ? -15.516 20.047 18.75 1 59.38 575 ILE A CA 1
ATOM 4451 C C . ILE A 1 575 ? -16.516 20.828 17.906 1 59.38 575 ILE A C 1
ATOM 4453 O O . ILE A 1 575 ? -17.734 20.609 18 1 59.38 575 ILE A O 1
ATOM 4457 N N . THR A 1 576 ? -15.922 21.625 17.031 1 58.47 576 THR A N 1
ATOM 4458 C CA . THR A 1 576 ? -16.797 22.453 16.219 1 58.47 576 THR A CA 1
ATOM 4459 C C . THR A 1 576 ? -17.562 21.594 15.211 1 58.47 576 THR A C 1
ATOM 4461 O O . THR A 1 576 ? -18.766 21.797 15.008 1 58.47 576 THR A O 1
ATOM 4464 N N . VAL A 1 577 ? -16.875 20.703 14.672 1 62.22 577 VAL A N 1
ATOM 4465 C CA . VAL A 1 577 ? -17.547 19.844 13.695 1 62.22 577 VAL A CA 1
ATOM 4466 C C . VAL A 1 577 ? -18.547 18.938 14.406 1 62.22 577 VAL A C 1
ATOM 4468 O O . VAL A 1 577 ? -19.656 18.719 13.906 1 62.22 577 VAL A O 1
ATOM 4471 N N . SER A 1 578 ? -18.188 18.453 15.523 1 63.78 578 SER A N 1
ATOM 4472 C CA . SER A 1 578 ? -19.109 17.609 16.297 1 63.78 578 SER A CA 1
ATOM 4473 C C . SER A 1 578 ? -20.344 18.391 16.719 1 63.78 578 SER A C 1
ATOM 4475 O O . SER A 1 578 ? -21.469 17.859 16.656 1 63.78 578 SER A O 1
ATOM 4477 N N . LEU A 1 579 ? -20.094 19.609 17.078 1 60.12 579 LEU A N 1
ATOM 4478 C CA . LEU A 1 579 ? -21.203 20.469 17.453 1 60.12 579 LEU A CA 1
ATOM 4479 C C . LEU A 1 579 ? -22.125 20.719 16.25 1 60.12 579 LEU A C 1
ATOM 4481 O O . LEU A 1 579 ? -23.344 20.734 16.406 1 60.12 579 LEU A O 1
ATOM 4485 N N . GLY A 1 580 ? -21.484 20.906 15.117 1 58.06 580 GLY A N 1
ATOM 4486 C CA . GLY A 1 580 ? -22.266 21.078 13.898 1 58.06 580 GLY A CA 1
ATOM 4487 C C . GLY A 1 580 ? -23.094 19.859 13.539 1 58.06 580 GLY A C 1
ATOM 4488 O O . GLY A 1 580 ? -24.266 19.984 13.203 1 58.06 580 GLY A O 1
ATOM 4489 N N . VAL A 1 581 ? -22.531 18.766 13.695 1 62.5 581 VAL A N 1
ATOM 4490 C CA . VAL A 1 581 ? -23.234 17.516 13.391 1 62.5 581 VAL A CA 1
ATOM 4491 C C . VAL A 1 581 ? -24.359 17.297 14.391 1 62.5 581 VAL A C 1
ATOM 4493 O O . VAL A 1 581 ? -25.469 16.906 14.016 1 62.5 581 VAL A O 1
ATOM 4496 N N . PHE A 1 582 ? -24.047 17.594 15.578 1 62.09 582 PHE A N 1
ATOM 4497 C CA . PHE A 1 582 ? -25.062 17.484 16.625 1 62.09 582 PHE A CA 1
ATOM 4498 C C . PHE A 1 582 ? -26.219 18.453 16.375 1 62.09 582 PHE A C 1
ATOM 4500 O O . PHE A 1 582 ? -27.375 18.094 16.547 1 62.09 582 PHE A O 1
ATOM 4507 N N . ALA A 1 583 ? -25.828 19.594 15.961 1 59.41 583 ALA A N 1
ATOM 4508 C CA . ALA A 1 583 ? -26.844 20.594 15.672 1 59.41 583 ALA A CA 1
ATOM 4509 C C . ALA A 1 583 ? -27.734 20.156 14.523 1 59.41 583 ALA A C 1
ATOM 4511 O O . ALA A 1 583 ? -28.969 20.281 14.602 1 59.41 583 ALA A O 1
ATOM 4512 N N . ILE A 1 584 ? -27.109 19.594 13.578 1 59.84 584 ILE A N 1
ATOM 4513 C CA . ILE A 1 584 ? -27.875 19.109 12.43 1 59.84 584 ILE A CA 1
ATOM 4514 C C . ILE A 1 584 ? -28.766 17.953 12.852 1 59.84 584 ILE A C 1
ATOM 4516 O O . ILE A 1 584 ? -29.938 17.875 12.453 1 59.84 584 ILE A O 1
ATOM 4520 N N . TYR A 1 585 ? -28.156 17.125 13.664 1 60.31 585 TYR A N 1
ATOM 4521 C CA . TYR A 1 585 ? -28.922 15.977 14.148 1 60.31 585 TYR A CA 1
ATOM 4522 C C . TYR A 1 585 ? -30.125 16.422 14.977 1 60.31 585 TYR A C 1
ATOM 4524 O O . TYR A 1 585 ? -31.234 15.922 14.789 1 60.31 585 TYR A O 1
ATOM 4532 N N . PHE A 1 586 ? -29.938 17.344 15.859 1 58 586 PHE A N 1
ATOM 4533 C CA . PHE A 1 586 ? -31.016 17.828 16.734 1 58 586 PHE A CA 1
ATOM 4534 C C . PHE A 1 586 ? -32.062 18.578 15.93 1 58 586 PHE A C 1
ATOM 4536 O O . PHE A 1 586 ? -33.25 18.469 16.203 1 58 586 PHE A O 1
ATOM 4543 N N . LEU A 1 587 ? -31.547 19.297 15 1 59.44 587 LEU A N 1
ATOM 4544 C CA . LEU A 1 587 ? -32.469 20.031 14.133 1 59.44 587 LEU A CA 1
ATOM 4545 C C . LEU A 1 587 ? -33.344 19.078 13.344 1 59.44 587 LEU A C 1
ATOM 4547 O O . LEU A 1 587 ? -34.562 19.266 13.242 1 59.44 587 LEU A O 1
ATOM 4551 N N . ALA A 1 588 ? -32.625 18.125 12.891 1 57.12 588 ALA A N 1
ATOM 4552 C CA . ALA A 1 588 ? -33.375 17.141 12.094 1 57.12 588 ALA A CA 1
ATOM 4553 C C . ALA A 1 588 ? -34.344 16.359 12.945 1 57.12 588 ALA A C 1
ATOM 4555 O O . ALA A 1 588 ? -35.438 16.031 12.492 1 57.12 588 ALA A O 1
ATOM 4556 N N . ALA A 1 589 ? -33.969 16.094 14.18 1 54.28 589 ALA A N 1
ATOM 4557 C CA . ALA A 1 589 ? -34.812 15.312 15.094 1 54.28 589 ALA A CA 1
ATOM 4558 C C . ALA A 1 589 ? -35.969 16.141 15.609 1 54.28 589 ALA A C 1
ATOM 4560 O O . ALA A 1 589 ? -37.031 15.594 15.961 1 54.28 589 ALA A O 1
ATOM 4561 N N . SER A 1 590 ? -35.844 17.406 15.641 1 56.16 590 SER A N 1
ATOM 4562 C CA . SER A 1 590 ? -36.875 18.25 16.281 1 56.16 590 SER A CA 1
ATOM 4563 C C . SER A 1 590 ? -37.938 18.672 15.273 1 56.16 590 SER A C 1
ATOM 4565 O O . SER A 1 590 ? -39.062 18.984 15.656 1 56.16 590 SER A O 1
ATOM 4567 N N . VAL A 1 591 ? -37.562 18.75 14 1 55.66 591 VAL A N 1
ATOM 4568 C CA . VAL A 1 591 ? -38.5 19.312 13.016 1 55.66 591 VAL A CA 1
ATOM 4569 C C . VAL A 1 591 ? -39.406 18.219 12.492 1 55.66 591 VAL A C 1
ATOM 4571 O O . VAL A 1 591 ? -38.938 17.172 12.031 1 55.66 591 VAL A O 1
ATOM 4574 N N . ASN A 1 592 ? -40.688 18.203 13.023 1 56.12 592 ASN A N 1
ATOM 4575 C CA . ASN A 1 592 ? -41.688 17.375 12.367 1 56.12 592 ASN A CA 1
ATOM 4576 C C . ASN A 1 592 ? -41.969 17.844 10.945 1 56.12 592 ASN A C 1
ATOM 4578 O O . ASN A 1 592 ? -42.781 18.734 10.734 1 56.12 592 ASN A O 1
ATOM 4582 N N . PHE A 1 593 ? -41.312 17.438 9.984 1 56.88 593 PHE A N 1
ATOM 4583 C CA . PHE A 1 593 ? -41.312 17.906 8.602 1 56.88 593 PHE A CA 1
ATOM 4584 C C . PHE A 1 593 ? -42.688 17.719 7.957 1 56.88 593 PHE A C 1
ATOM 4586 O O . PHE A 1 593 ? -43.062 18.469 7.055 1 56.88 593 PHE A O 1
ATOM 4593 N N . THR A 1 594 ? -43.469 16.703 8.477 1 62.16 594 THR A N 1
ATOM 4594 C CA . THR A 1 594 ? -44.812 16.531 7.945 1 62.16 594 THR A CA 1
ATOM 4595 C C . THR A 1 594 ? -45.688 17.75 8.242 1 62.16 594 THR A C 1
ATOM 4597 O O . THR A 1 594 ? -46.375 18.266 7.363 1 62.16 594 THR A O 1
ATOM 4600 N N . ASP A 1 595 ? -45.594 18.172 9.453 1 64.94 595 ASP A N 1
ATOM 4601 C CA . ASP A 1 595 ? -46.375 19.328 9.844 1 64.94 595 ASP A CA 1
ATOM 4602 C C . ASP A 1 595 ? -45.906 20.594 9.125 1 64.94 595 ASP A C 1
ATOM 4604 O O . ASP A 1 595 ? -46.719 21.422 8.719 1 64.94 595 ASP A O 1
ATOM 4608 N N . LEU A 1 596 ? -44.594 20.609 8.93 1 69.31 596 LEU A N 1
ATOM 4609 C CA . LEU A 1 596 ? -44 21.781 8.273 1 69.31 596 LEU A CA 1
ATOM 4610 C C . LEU A 1 596 ? -44.406 21.844 6.805 1 69.31 596 LEU A C 1
ATOM 4612 O O . LEU A 1 596 ? -44.781 22.906 6.297 1 69.31 596 LEU A O 1
ATOM 4616 N N . SER A 1 597 ? -44.406 20.719 6.184 1 71.06 597 SER A N 1
ATOM 4617 C CA . SER A 1 597 ? -44.781 20.672 4.773 1 71.06 597 SER A CA 1
ATOM 4618 C C . SER A 1 597 ? -46.25 21.031 4.574 1 71.06 597 SER A C 1
ATOM 4620 O O . SER A 1 597 ? -46.594 21.766 3.646 1 71.06 597 SER A O 1
ATOM 4622 N N . LEU A 1 598 ? -47.062 20.531 5.457 1 70.81 598 LEU A N 1
ATOM 4623 C CA . LEU A 1 598 ? -48.469 20.844 5.395 1 70.81 598 LEU A CA 1
ATOM 4624 C C . LEU A 1 598 ? -48.719 22.328 5.656 1 70.81 598 LEU A C 1
ATOM 4626 O O . LEU A 1 598 ? -49.531 22.953 4.984 1 70.81 598 LEU A O 1
ATOM 4630 N N . ALA A 1 599 ? -47.938 22.812 6.457 1 75.12 599 ALA A N 1
ATOM 4631 C CA . ALA A 1 599 ? -48.094 24.234 6.809 1 75.12 599 ALA A CA 1
ATOM 4632 C C . ALA A 1 599 ? -47.656 25.125 5.656 1 75.12 599 ALA A C 1
ATOM 4634 O O . ALA A 1 599 ? -48.344 26.109 5.34 1 75.12 599 ALA A O 1
ATOM 4635 N N . ILE A 1 600 ? -46.594 24.75 5.016 1 76.19 600 ILE A N 1
ATOM 4636 C CA . ILE A 1 600 ? -46.031 25.562 3.938 1 76.19 600 ILE A CA 1
ATOM 4637 C C . ILE A 1 600 ? -46.969 25.531 2.732 1 76.19 600 ILE A C 1
ATOM 4639 O O . ILE A 1 600 ? -47.219 26.547 2.078 1 76.19 600 ILE A O 1
ATOM 4643 N N . GLN A 1 601 ? -47.594 24.375 2.592 1 76.44 601 GLN A N 1
ATOM 4644 C CA . GLN A 1 601 ? -48.5 24.219 1.451 1 76.44 601 GLN A CA 1
ATOM 4645 C C . GLN A 1 601 ? -49.812 24.969 1.672 1 76.44 601 GLN A C 1
ATOM 4647 O O . GLN A 1 601 ? -50.406 25.5 0.723 1 76.44 601 GLN A O 1
ATOM 4652 N N . ALA A 1 602 ? -50.219 25.078 2.84 1 78.12 602 ALA A N 1
ATOM 4653 C CA . ALA A 1 602 ? -51.469 25.719 3.16 1 78.12 602 ALA A CA 1
ATOM 4654 C C . ALA A 1 602 ? -51.312 27.219 3.33 1 78.12 602 ALA A C 1
ATOM 4656 O O . ALA A 1 602 ? -52.312 27.969 3.324 1 78.12 602 ALA A O 1
ATOM 4657 N N . ALA A 1 603 ? -50.062 27.672 3.307 1 82.19 603 ALA A N 1
ATOM 4658 C CA . ALA A 1 603 ? -49.812 29.062 3.66 1 82.19 603 ALA A CA 1
ATOM 4659 C C . ALA A 1 603 ? -49.812 29.953 2.418 1 82.19 603 ALA A C 1
ATOM 4661 O O . ALA A 1 603 ? -49.375 29.516 1.342 1 82.19 603 ALA A O 1
ATOM 4662 N N . ASN A 1 604 ? -50.344 31.188 2.486 1 86.56 604 ASN A N 1
ATOM 4663 C CA . ASN A 1 604 ? -50.25 32.188 1.438 1 86.56 604 ASN A CA 1
ATOM 4664 C C . ASN A 1 604 ? -48.812 32.688 1.269 1 86.56 604 ASN A C 1
ATOM 4666 O O . ASN A 1 604 ? -48.219 33.188 2.219 1 86.56 604 ASN A O 1
ATOM 4670 N N . PRO A 1 605 ? -48.25 32.594 0.121 1 87.12 605 PRO A N 1
ATOM 4671 C CA . PRO A 1 605 ? -46.844 32.875 -0.113 1 87.12 605 PRO A CA 1
ATOM 4672 C C . PRO A 1 605 ? -46.469 34.344 0.151 1 87.12 605 PRO A C 1
ATOM 4674 O O . PRO A 1 605 ? -45.375 34.625 0.588 1 87.12 605 PRO A O 1
ATOM 4677 N N . MET A 1 606 ? -47.469 35.25 -0.104 1 87.31 606 MET A N 1
ATOM 4678 C CA . MET A 1 606 ? -47.156 36.656 0.11 1 87.31 606 MET A CA 1
ATOM 4679 C C . MET A 1 606 ? -46.938 36.938 1.589 1 87.31 606 MET A C 1
ATOM 4681 O O . MET A 1 606 ? -45.969 37.594 1.952 1 87.31 606 MET A O 1
ATOM 4685 N N . TRP A 1 607 ? -47.781 36.375 2.434 1 89.06 607 TRP A N 1
ATOM 4686 C CA . TRP A 1 607 ? -47.656 36.562 3.871 1 89.06 607 TRP A CA 1
ATOM 4687 C C . TRP A 1 607 ? -46.438 35.812 4.41 1 89.06 607 TRP A C 1
ATOM 4689 O O . TRP A 1 607 ? -45.812 36.25 5.379 1 89.06 607 TRP A O 1
ATOM 4699 N N . MET A 1 608 ? -46.156 34.844 3.721 1 90.06 608 MET A N 1
ATOM 4700 C CA . MET A 1 608 ? -45 34.062 4.129 1 90.06 608 MET A CA 1
ATOM 4701 C C . MET A 1 608 ? -43.719 34.875 3.871 1 90.06 608 MET A C 1
ATOM 4703 O O . MET A 1 608 ? -42.812 34.875 4.703 1 90.06 608 MET A O 1
ATOM 4707 N N . MET A 1 609 ? -43.656 35.531 2.736 1 90.56 609 MET A N 1
ATOM 4708 C CA . MET A 1 609 ? -42.469 36.344 2.393 1 90.56 609 MET A CA 1
ATOM 4709 C C . MET A 1 609 ? -42.312 37.531 3.338 1 90.56 609 MET A C 1
ATOM 4711 O O . MET A 1 609 ? -41.219 37.875 3.73 1 90.56 609 MET A O 1
ATOM 4715 N N . LEU A 1 610 ? -43.438 38.094 3.656 1 91.31 610 LEU A N 1
ATOM 4716 C CA . LEU A 1 610 ? -43.406 39.188 4.598 1 91.31 610 LEU A CA 1
ATOM 4717 C C . LEU A 1 610 ? -42.969 38.719 5.98 1 91.31 610 LEU A C 1
ATOM 4719 O O . LEU A 1 610 ? -42.219 39.438 6.668 1 91.31 610 LEU A O 1
ATOM 4723 N N . SER A 1 611 ? -43.438 37.531 6.297 1 93.06 611 SER A N 1
ATOM 4724 C CA . SER A 1 611 ? -43 36.969 7.566 1 93.06 611 SER A CA 1
ATOM 4725 C C . SER A 1 611 ? -41.5 36.688 7.578 1 93.06 611 SER A C 1
ATOM 4727 O O . SER A 1 611 ? -40.812 37 8.555 1 93.06 611 SER A O 1
ATOM 4729 N N . PHE A 1 612 ? -41 36.25 6.52 1 91.81 612 PHE A N 1
ATOM 4730 C CA . PHE A 1 612 ? -39.562 36 6.41 1 91.81 612 PHE A CA 1
ATOM 4731 C C . PHE A 1 612 ? -38.781 37.281 6.449 1 91.81 612 PHE A C 1
ATOM 4733 O O . PHE A 1 612 ? -37.75 37.375 7.117 1 91.81 612 PHE A O 1
ATOM 4740 N N . GLY A 1 613 ? -39.281 38.25 5.707 1 92.06 613 GLY A N 1
ATOM 4741 C CA . GLY A 1 613 ? -38.656 39.562 5.715 1 92.06 613 GLY A CA 1
ATOM 4742 C C . GLY A 1 613 ? -38.594 40.188 7.094 1 92.06 613 GLY A C 1
ATOM 4743 O O . GLY A 1 613 ? -37.594 40.75 7.484 1 92.06 613 GLY A O 1
ATOM 4744 N N . ALA A 1 614 ? -39.719 40.062 7.852 1 93.19 614 ALA A N 1
ATOM 4745 C CA . ALA A 1 614 ? -39.75 40.562 9.219 1 93.19 614 ALA A CA 1
ATOM 4746 C C . ALA A 1 614 ? -38.75 39.812 10.109 1 93.19 614 ALA A C 1
ATOM 4748 O O . ALA A 1 614 ? -38.156 40.406 11 1 93.19 614 ALA A O 1
ATOM 4749 N N . GLY A 1 615 ? -38.625 38.562 9.828 1 91.69 615 GLY A N 1
ATOM 4750 C CA . GLY A 1 615 ? -37.656 37.75 10.562 1 91.69 615 GLY A CA 1
ATOM 4751 C C . GLY A 1 615 ? -36.219 38.219 10.352 1 91.69 615 GLY A C 1
ATOM 4752 O O . GLY A 1 615 ? -35.438 38.25 11.297 1 91.69 615 GLY A O 1
ATOM 4753 N N . LEU A 1 616 ? -35.906 38.656 9.172 1 91.88 616 LEU A N 1
ATOM 4754 C CA . LEU A 1 616 ? -34.562 39.094 8.852 1 91.88 616 LEU A CA 1
ATOM 4755 C C . LEU A 1 616 ? -34.281 40.469 9.469 1 91.88 616 LEU A C 1
ATOM 4757 O O . LEU A 1 616 ? -33.156 40.812 9.773 1 91.88 616 LEU A O 1
ATOM 4761 N N . LEU A 1 617 ? -35.312 41.25 9.672 1 91.88 617 LEU A N 1
ATOM 4762 C CA . LEU A 1 617 ? -35.188 42.594 10.242 1 91.88 617 LEU A CA 1
ATOM 4763 C C . LEU A 1 617 ? -34.75 42.5 11.711 1 91.88 617 LEU A C 1
ATOM 4765 O O . LEU A 1 617 ? -34.25 43.469 12.258 1 91.88 617 LEU A O 1
ATOM 4769 N N . THR A 1 618 ? -34.938 41.344 12.297 1 92.19 618 THR A N 1
ATOM 4770 C CA . THR A 1 618 ? -34.531 41.156 13.688 1 92.19 618 THR A CA 1
ATOM 4771 C C . THR A 1 618 ? -33.031 41.281 13.82 1 92.19 618 THR A C 1
ATOM 4773 O O . THR A 1 618 ? -32.531 41.781 14.82 1 92.19 618 THR A O 1
ATOM 4776 N N . TYR A 1 619 ? -32.281 40.906 12.805 1 92.88 619 TYR A N 1
ATOM 4777 C CA . TYR A 1 619 ? -30.844 41 12.828 1 92.88 619 TYR A CA 1
ATOM 4778 C C . TYR A 1 619 ? -30.391 42.438 12.828 1 92.88 619 TYR A C 1
ATOM 4780 O O . TYR A 1 619 ? -29.438 42.812 13.531 1 92.88 619 TYR A O 1
ATOM 4788 N N . LEU A 1 620 ? -31.094 43.188 12.07 1 92.62 620 LEU A N 1
ATOM 4789 C CA . LEU A 1 620 ? -30.766 44.625 12 1 92.62 620 LEU A CA 1
ATOM 4790 C C . LEU A 1 620 ? -30.984 45.281 13.352 1 92.62 620 LEU A C 1
ATOM 4792 O O . LEU A 1 620 ? -30.156 46.094 13.789 1 92.62 620 LEU A O 1
ATOM 4796 N N . GLY A 1 621 ? -32.125 44.969 13.984 1 92.88 621 GLY A N 1
ATOM 4797 C CA . GLY A 1 621 ? -32.375 45.531 15.305 1 92.88 621 GLY A CA 1
ATOM 4798 C C . GLY A 1 621 ? -31.328 45.156 16.328 1 92.88 621 GLY A C 1
ATOM 4799 O O . GLY A 1 621 ? -30.859 46 17.078 1 92.88 621 GLY A O 1
ATOM 4800 N N . ALA A 1 622 ? -30.953 43.906 16.281 1 91 622 ALA A N 1
ATOM 4801 C CA . ALA A 1 622 ? -29.938 43.438 17.219 1 91 622 ALA A CA 1
ATOM 4802 C C . ALA A 1 622 ? -28.594 44.094 16.953 1 91 622 ALA A C 1
ATOM 4804 O O . ALA A 1 622 ? -27.875 44.438 17.891 1 91 622 ALA A O 1
ATOM 4805 N N . ALA A 1 623 ? -28.219 44.281 15.688 1 93.19 623 ALA A N 1
ATOM 4806 C CA . ALA A 1 623 ? -26.953 44.906 15.312 1 93.19 623 ALA A CA 1
ATOM 4807 C C . ALA A 1 623 ? -26.906 46.375 15.719 1 93.19 623 ALA A C 1
ATOM 4809 O O . ALA A 1 623 ? -25.875 46.844 16.203 1 93.19 623 ALA A O 1
ATOM 4810 N N . ILE A 1 624 ? -28.031 47.031 15.57 1 92.94 624 ILE A N 1
ATOM 4811 C CA . ILE A 1 624 ? -28.109 48.438 15.945 1 92.94 624 ILE A CA 1
ATOM 4812 C C . ILE A 1 624 ? -27.922 48.594 17.453 1 92.94 624 ILE A C 1
ATOM 4814 O O . ILE A 1 624 ? -27.219 49.5 17.906 1 92.94 624 ILE A O 1
ATOM 4818 N N . THR A 1 625 ? -28.5 47.656 18.188 1 91.81 625 THR A N 1
ATOM 4819 C CA . THR A 1 625 ? -28.375 47.688 19.641 1 91.81 625 THR A CA 1
ATOM 4820 C C . THR A 1 625 ? -26.938 47.469 20.062 1 91.81 625 THR A C 1
ATOM 4822 O O . THR A 1 625 ? -26.406 48.188 20.922 1 91.81 625 THR A O 1
ATOM 4825 N N . LEU A 1 626 ? -26.297 46.531 19.438 1 90.31 626 LEU A N 1
ATOM 4826 C CA . LEU A 1 626 ? -24.906 46.25 19.766 1 90.31 626 LEU A CA 1
ATOM 4827 C C . LEU A 1 626 ? -24 47.406 19.391 1 90.31 626 LEU A C 1
ATOM 4829 O O . LEU A 1 626 ? -23.125 47.781 20.172 1 90.31 626 LEU A O 1
ATOM 4833 N N . LYS A 1 627 ? -24.203 47.969 18.281 1 90.25 627 LYS A N 1
ATOM 4834 C CA . LYS A 1 627 ? -23.391 49.094 17.844 1 90.25 627 LYS A CA 1
ATOM 4835 C C . LYS A 1 627 ? -23.609 50.312 18.734 1 90.25 627 LYS A C 1
ATOM 4837 O O . LYS A 1 627 ? -22.656 51 19.062 1 90.25 627 LYS A O 1
ATOM 4842 N N . ALA A 1 628 ? -24.828 50.562 19.156 1 90.06 628 ALA A N 1
ATOM 4843 C CA . ALA A 1 628 ? -25.172 51.719 19.938 1 90.06 628 ALA A CA 1
ATOM 4844 C C . ALA A 1 628 ? -24.547 51.656 21.344 1 90.06 628 ALA A C 1
ATOM 4846 O O . ALA A 1 628 ? -24.094 52.656 21.875 1 90.06 628 ALA A O 1
ATOM 4847 N N . TYR A 1 629 ? -24.438 50.469 21.859 1 89.12 629 TYR A N 1
ATOM 4848 C CA . TYR A 1 629 ? -23.984 50.312 23.234 1 89.12 629 TYR A CA 1
ATOM 4849 C C . TYR A 1 629 ? -22.484 50.062 23.281 1 89.12 629 TYR A C 1
ATOM 4851 O O . TYR A 1 629 ? -21.922 49.875 24.375 1 89.12 629 TYR A O 1
ATOM 4859 N N . THR A 1 630 ? -21.844 50.062 22.125 1 87.62 630 THR A N 1
ATOM 4860 C CA . THR A 1 630 ? -20.391 49.938 22.047 1 87.62 630 THR A CA 1
ATOM 4861 C C . THR A 1 630 ? -19.734 51.281 21.812 1 87.62 630 THR A C 1
ATOM 4863 O O . THR A 1 630 ? -20.156 52.031 20.906 1 87.62 630 THR A O 1
ATOM 4866 N N . GLN A 1 631 ? -18.781 51.562 22.609 1 81.81 631 GLN A N 1
ATOM 4867 C CA . GLN A 1 631 ? -18.109 52.844 22.5 1 81.81 631 GLN A CA 1
ATOM 4868 C C . GLN A 1 631 ? -17.172 52.875 21.297 1 81.81 631 GLN A C 1
ATOM 4870 O O . GLN A 1 631 ? -17.094 53.906 20.609 1 81.81 631 GLN A O 1
ATOM 4875 N N . GLU A 1 632 ? -16.609 51.75 21.062 1 82.88 632 GLU A N 1
ATOM 4876 C CA . GLU A 1 632 ? -15.641 51.656 19.969 1 82.88 632 GLU A CA 1
ATOM 4877 C C . GLU A 1 632 ? -16.344 51.594 18.609 1 82.88 632 GLU A C 1
ATOM 4879 O O . GLU A 1 632 ? -17.531 51.281 18.547 1 82.88 632 GLU A O 1
ATOM 4884 N N . HIS A 1 633 ? -15.742 52 17.609 1 82.81 633 HIS A N 1
ATOM 4885 C CA . HIS A 1 633 ? -16.344 52.031 16.281 1 82.81 633 HIS A CA 1
ATOM 4886 C C . HIS A 1 633 ? -16.438 50.625 15.703 1 82.81 633 HIS A C 1
ATOM 4888 O O . HIS A 1 633 ? -15.414 49.938 15.547 1 82.81 633 HIS A O 1
ATOM 4894 N N . ILE A 1 634 ? -17.672 50.125 15.625 1 86.94 634 ILE A N 1
ATOM 4895 C CA . ILE A 1 634 ? -17.891 48.844 14.961 1 86.94 634 ILE A CA 1
ATOM 4896 C C . ILE A 1 634 ? -18.812 49.062 13.758 1 86.94 634 ILE A C 1
ATOM 4898 O O . ILE A 1 634 ? -19.844 49.719 13.852 1 86.94 634 ILE A O 1
ATOM 4902 N N . PRO A 1 635 ? -18.422 48.656 12.617 1 89 635 PRO A N 1
ATOM 4903 C CA . PRO A 1 635 ? -19.281 48.844 11.438 1 89 635 PRO A CA 1
ATOM 4904 C C . PRO A 1 635 ? -20.578 48.031 11.531 1 89 635 PRO A C 1
ATOM 4906 O O . PRO A 1 635 ? -20.578 46.938 12.078 1 89 635 PRO A O 1
ATOM 4909 N N . LEU A 1 636 ? -21.656 48.625 11.086 1 90.25 636 LEU A N 1
ATOM 4910 C CA . LEU A 1 636 ? -22.969 48 11.172 1 90.25 636 LEU A CA 1
ATOM 4911 C C . LEU A 1 636 ? -23.031 46.719 10.344 1 90.25 636 LEU A C 1
ATOM 4913 O O . LEU A 1 636 ? -23.641 45.75 10.766 1 90.25 636 LEU A O 1
ATOM 4917 N N . GLY A 1 637 ? -22.422 46.719 9.234 1 90.62 637 GLY A N 1
ATOM 4918 C CA . GLY A 1 637 ? -22.422 45.531 8.375 1 90.62 637 GLY A CA 1
ATOM 4919 C C . GLY A 1 637 ? -21.812 44.312 9.039 1 90.62 637 GLY A C 1
ATOM 4920 O O . GLY A 1 637 ? -22.344 43.219 8.945 1 90.62 637 GLY A O 1
ATOM 4921 N N . GLN A 1 638 ? -20.766 44.562 9.773 1 91.5 638 GLN A N 1
ATOM 4922 C CA . GLN A 1 638 ? -20.094 43.438 10.469 1 91.5 638 GLN A CA 1
ATOM 4923 C C . GLN A 1 638 ? -20.922 42.969 11.672 1 91.5 638 GLN A C 1
ATOM 4925 O O . GLN A 1 638 ? -20.969 41.781 11.961 1 91.5 638 GLN A O 1
ATOM 4930 N N . SER A 1 639 ? -21.578 43.969 12.219 1 91.81 639 SER A N 1
ATOM 4931 C CA . SER A 1 639 ? -22.406 43.625 13.367 1 91.81 639 SER A CA 1
ATOM 4932 C C . SER A 1 639 ? -23.609 42.781 12.953 1 91.81 639 SER A C 1
ATOM 4934 O O . SER A 1 639 ? -24 41.844 13.672 1 91.81 639 SER A O 1
ATOM 4936 N N . VAL A 1 640 ? -24.125 43.062 11.828 1 92.88 640 VAL A N 1
ATOM 4937 C CA . VAL A 1 640 ? -25.234 42.281 11.312 1 92.88 640 VAL A CA 1
ATOM 4938 C C . VAL A 1 640 ? -24.766 40.844 11.016 1 92.88 640 VAL A C 1
ATOM 4940 O O . VAL A 1 640 ? -25.453 39.875 11.352 1 92.88 640 VAL A O 1
ATOM 4943 N N . LEU A 1 641 ? -23.656 40.781 10.43 1 91.56 641 LEU A N 1
ATOM 4944 C CA . LEU A 1 641 ? -23.094 39.469 10.086 1 91.56 641 LEU A CA 1
ATOM 4945 C C . LEU A 1 641 ? -22.875 38.625 11.336 1 91.56 641 LEU A C 1
ATOM 4947 O O . LEU A 1 641 ? -23.156 37.438 11.336 1 91.56 641 LEU A O 1
ATOM 4951 N N . ILE A 1 642 ? -22.438 39.25 12.352 1 90.12 642 ILE A N 1
ATOM 4952 C CA . ILE A 1 642 ? -22.141 38.531 13.586 1 90.12 642 ILE A CA 1
ATOM 4953 C C . ILE A 1 642 ? -23.453 38.094 14.234 1 90.12 642 ILE A C 1
ATOM 4955 O O . ILE A 1 642 ? -23.5 37 14.844 1 90.12 642 ILE A O 1
ATOM 4959 N N . GLN A 1 643 ? -24.516 38.875 14.047 1 90.62 643 GLN A N 1
ATOM 4960 C CA . GLN A 1 643 ? -25.797 38.469 14.602 1 90.62 643 GLN A CA 1
ATOM 4961 C C . GLN A 1 643 ? -26.391 37.281 13.844 1 90.62 643 GLN A C 1
ATOM 4963 O O . GLN A 1 643 ? -27.047 36.438 14.438 1 90.62 643 GLN A O 1
ATOM 4968 N N . VAL A 1 644 ? -26.109 37.219 12.656 1 90.69 644 VAL A N 1
ATOM 4969 C CA . VAL A 1 644 ? -26.547 36.094 11.859 1 90.69 644 VAL A CA 1
ATOM 4970 C C . VAL A 1 644 ? -25.797 34.844 12.305 1 90.69 644 VAL A C 1
ATOM 4972 O O . VAL A 1 644 ? -26.375 33.75 12.438 1 90.69 644 VAL A O 1
ATOM 4975 N N . VAL A 1 645 ? -24.547 35 12.609 1 88.31 645 VAL A N 1
ATOM 4976 C CA . VAL A 1 645 ? -23.75 33.875 13.102 1 88.31 645 VAL A CA 1
ATOM 4977 C C . VAL A 1 645 ? -24.25 33.438 14.477 1 88.31 645 VAL A C 1
ATOM 4979 O O . VAL A 1 645 ? -24.328 32.25 14.773 1 88.31 645 VAL A O 1
ATOM 4982 N N . ALA A 1 646 ? -24.562 34.375 15.242 1 85.12 646 ALA A N 1
ATOM 4983 C CA . ALA A 1 646 ? -25.031 34.125 16.594 1 85.12 646 ALA A CA 1
ATOM 4984 C C . ALA A 1 646 ? -26.281 33.25 16.594 1 85.12 646 ALA A C 1
ATOM 4986 O O . ALA A 1 646 ? -26.5 32.469 17.5 1 85.12 646 ALA A O 1
ATOM 4987 N N . SER A 1 647 ? -27.031 33.406 15.555 1 82.31 647 SER A N 1
ATOM 4988 C CA . SER A 1 647 ? -28.234 32.594 15.445 1 82.31 647 SER A CA 1
ATOM 4989 C C . SER A 1 647 ? -27.922 31.109 15.242 1 82.31 647 SER A C 1
ATOM 4991 O O . SER A 1 647 ? -28.703 30.25 15.641 1 82.31 647 SER A O 1
ATOM 4993 N N . LEU A 1 648 ? -26.891 30.938 14.648 1 77.5 648 LEU A N 1
ATOM 4994 C CA . LEU A 1 648 ? -26.453 29.562 14.453 1 77.5 648 LEU A CA 1
ATOM 4995 C C . LEU A 1 648 ? -25.969 28.953 15.766 1 77.5 648 LEU A C 1
ATOM 4997 O O . LEU A 1 648 ? -26.25 27.797 16.062 1 77.5 648 LEU A O 1
ATOM 5001 N N . VAL A 1 649 ? -25.234 29.703 16.562 1 75.56 649 VAL A N 1
ATOM 5002 C CA . VAL A 1 649 ? -24.656 29.234 17.812 1 75.56 649 VAL A CA 1
ATOM 5003 C C . VAL A 1 649 ? -25.766 28.938 18.812 1 75.56 649 VAL A C 1
ATOM 5005 O O . VAL A 1 649 ? -25.609 28.078 19.688 1 75.56 649 VAL A O 1
ATOM 5008 N N . THR A 1 650 ? -26.891 29.562 18.625 1 73.19 650 THR A N 1
ATOM 5009 C CA . THR A 1 650 ? -28.031 29.359 19.531 1 73.19 650 THR A CA 1
ATOM 5010 C C . THR A 1 650 ? -28.594 27.953 19.391 1 73.19 650 THR A C 1
ATOM 5012 O O . THR A 1 650 ? -29.266 27.469 20.281 1 73.19 650 THR A O 1
ATOM 5015 N N . LEU A 1 651 ? -28.297 27.391 18.312 1 70.81 651 LEU A N 1
ATOM 5016 C CA . LEU A 1 651 ? -28.781 26.031 18.094 1 70.81 651 LEU A CA 1
ATOM 5017 C C . LEU A 1 651 ? -28.078 25.031 19.016 1 70.81 651 LEU A C 1
ATOM 5019 O O . LEU A 1 651 ? -28.641 24 19.359 1 70.81 651 LEU A O 1
ATOM 5023 N N . VAL A 1 652 ? -26.812 25.344 19.359 1 66.62 652 VAL A N 1
ATOM 5024 C CA . VAL A 1 652 ? -26 24.375 20.078 1 66.62 652 VAL A CA 1
ATOM 5025 C C . VAL A 1 652 ? -25.797 24.828 21.516 1 66.62 652 VAL A C 1
ATOM 5027 O O . VAL A 1 652 ? -25.641 24.016 22.422 1 66.62 652 VAL A O 1
ATOM 5030 N N . ALA A 1 653 ? -25.828 26.094 21.672 1 63.22 653 ALA A N 1
ATOM 5031 C CA . ALA A 1 653 ? -25.562 26.641 23 1 63.22 653 ALA A CA 1
ATOM 5032 C C . ALA A 1 653 ? -26.875 27 23.719 1 63.22 653 ALA A C 1
ATOM 5034 O O . ALA A 1 653 ? -27.891 27.234 23.062 1 63.22 653 ALA A O 1
ATOM 5035 N N . PRO A 1 654 ? -26.797 26.922 24.953 1 57.66 654 PRO A N 1
ATOM 5036 C CA . PRO A 1 654 ? -28 27.328 25.703 1 57.66 654 PRO A CA 1
ATOM 5037 C C . PRO A 1 654 ? -28.453 28.75 25.344 1 57.66 654 PRO A C 1
ATOM 5039 O O . PRO A 1 654 ? -27.625 29.594 24.984 1 57.66 654 PRO A O 1
ATOM 5042 N N . ALA A 1 655 ? -29.656 28.906 25.406 1 58.44 655 ALA A N 1
ATOM 5043 C CA . ALA A 1 655 ? -30.281 30.172 25.031 1 58.44 655 ALA A CA 1
ATOM 5044 C C . ALA A 1 655 ? -29.625 31.344 25.75 1 58.44 655 ALA A C 1
ATOM 5046 O O . ALA A 1 655 ? -29.344 31.266 26.953 1 58.44 655 ALA A O 1
ATOM 5047 N N . GLY A 1 656 ? -29.172 32.344 25.047 1 62.28 656 GLY A N 1
ATOM 5048 C CA . GLY A 1 656 ? -28.656 33.594 25.594 1 62.28 656 GLY A CA 1
ATOM 5049 C C . GLY A 1 656 ? -27.141 33.594 25.719 1 62.28 656 GLY A C 1
ATOM 5050 O O . GLY A 1 656 ? -26.516 34.656 25.578 1 62.28 656 GLY A O 1
ATOM 5051 N N . ILE A 1 657 ? -26.625 32.438 25.953 1 65.5 657 ILE A N 1
ATOM 5052 C CA . ILE A 1 657 ? -25.188 32.406 26.219 1 65.5 657 ILE A CA 1
ATOM 5053 C C . ILE A 1 657 ? -24.422 32.375 24.906 1 65.5 657 ILE A C 1
ATOM 5055 O O . ILE A 1 657 ? -23.406 33.062 24.75 1 65.5 657 ILE A O 1
ATOM 5059 N N . GLY A 1 658 ? -24.891 31.641 24.016 1 73.69 658 GLY A N 1
ATOM 5060 C CA . GLY A 1 658 ? -24.188 31.469 22.75 1 73.69 658 GLY A CA 1
ATOM 5061 C C . GLY A 1 658 ? -23.953 32.75 22.016 1 73.69 658 GLY A C 1
ATOM 5062 O O . GLY A 1 658 ? -22.812 33.125 21.75 1 73.69 658 GLY A O 1
ATOM 5063 N N . PRO A 1 659 ? -25.078 33.469 21.812 1 78.19 659 PRO A N 1
ATOM 5064 C CA . PRO A 1 659 ? -24.938 34.75 21.109 1 78.19 659 PRO A CA 1
ATOM 5065 C C . PRO A 1 659 ? -24.109 35.75 21.891 1 78.19 659 PRO A C 1
ATOM 5067 O O . PRO A 1 659 ? -23.344 36.531 21.297 1 78.19 659 PRO A O 1
ATOM 5070 N N . ALA A 1 660 ? -24.172 35.656 23.188 1 80.75 660 ALA A N 1
ATOM 5071 C CA . ALA A 1 660 ? -23.406 36.562 24.031 1 80.75 660 ALA A CA 1
ATOM 5072 C C . ALA A 1 660 ? -21.906 36.312 23.891 1 80.75 660 ALA A C 1
ATOM 5074 O O . ALA A 1 660 ? -21.109 37.25 23.797 1 80.75 660 ALA A O 1
ATOM 5075 N N . ALA A 1 661 ? -21.594 35.094 23.875 1 81.69 661 ALA A N 1
ATOM 5076 C CA . ALA A 1 661 ? -20.203 34.719 23.75 1 81.69 661 ALA A CA 1
ATOM 5077 C C . ALA A 1 661 ? -19.641 35.156 22.391 1 81.69 661 ALA A C 1
ATOM 5079 O O . ALA A 1 661 ? -18.484 35.594 22.297 1 81.69 661 ALA A O 1
ATOM 5080 N N . LEU A 1 662 ? -20.453 35 21.438 1 85.62 662 LEU A N 1
ATOM 5081 C CA . LEU A 1 662 ? -20 35.375 20.109 1 85.62 662 LEU A CA 1
ATOM 5082 C C . LEU A 1 662 ? -19.828 36.875 19.984 1 85.62 662 LEU A C 1
ATOM 5084 O O . LEU A 1 662 ? -18.875 37.375 19.359 1 85.62 662 LEU A O 1
ATOM 5088 N N . ASN A 1 663 ? -20.719 37.625 20.594 1 87.94 663 ASN A N 1
ATOM 5089 C CA . ASN A 1 663 ? -20.594 39.062 20.609 1 87.94 663 ASN A CA 1
ATOM 5090 C C . ASN A 1 663 ? -19.359 39.531 21.375 1 87.94 663 ASN A C 1
ATOM 5092 O O . ASN A 1 663 ? -18.688 40.469 20.984 1 87.94 663 ASN A O 1
ATOM 5096 N N . LEU A 1 664 ? -19.109 38.781 22.391 1 85.94 664 LEU A N 1
ATOM 5097 C CA . LEU A 1 664 ? -17.922 39.094 23.188 1 85.94 664 LEU A CA 1
ATOM 5098 C C . LEU A 1 664 ? -16.656 38.875 22.359 1 85.94 664 LEU A C 1
ATOM 5100 O O . LEU A 1 664 ? -15.766 39.75 22.359 1 85.94 664 LEU A O 1
ATOM 5104 N N . ARG A 1 665 ? -16.656 37.812 21.703 1 85.81 665 ARG A N 1
ATOM 5105 C CA . ARG A 1 665 ? -15.484 37.5 20.891 1 85.81 665 ARG A CA 1
ATOM 5106 C C . ARG A 1 665 ? -15.312 38.5 19.75 1 85.81 665 ARG A C 1
ATOM 5108 O O . ARG A 1 665 ? -14.188 38.875 19.406 1 85.81 665 ARG A O 1
ATOM 5115 N N . PHE A 1 666 ? -16.328 38.906 19.188 1 88.75 666 PHE A N 1
ATOM 5116 C CA . PHE A 1 666 ? -16.297 39.906 18.109 1 88.75 666 PHE A CA 1
ATOM 5117 C C . PHE A 1 666 ? -15.75 41.219 18.609 1 88.75 666 PHE A C 1
ATOM 5119 O O . PHE A 1 666 ? -14.875 41.812 17.984 1 88.75 666 PHE A O 1
ATOM 5126 N N . LEU A 1 667 ? -16.156 41.562 19.766 1 87.94 667 LEU A N 1
ATOM 5127 C CA . LEU A 1 667 ? -15.703 42.812 20.328 1 87.94 667 LEU A CA 1
ATOM 5128 C C . LEU A 1 667 ? -14.227 42.75 20.703 1 87.94 667 LEU A C 1
ATOM 5130 O O . LEU A 1 667 ? -13.477 43.719 20.516 1 87.94 667 LEU A O 1
ATOM 5134 N N . GLN A 1 668 ? -13.875 41.594 21.094 1 84.12 668 GLN A N 1
ATOM 5135 C CA . GLN A 1 668 ? -12.469 41.406 21.453 1 84.12 668 GLN A CA 1
ATOM 5136 C C . GLN A 1 668 ? -11.578 41.5 20.219 1 84.12 668 GLN A C 1
ATOM 5138 O O . GLN A 1 668 ? -10.477 42.031 20.266 1 84.12 668 GLN A O 1
ATOM 5143 N N . LYS A 1 669 ? -12.102 40.969 19.172 1 81.56 669 LYS A N 1
ATOM 5144 C CA . LYS A 1 669 ? -11.344 41 17.922 1 81.56 669 LYS A CA 1
ATOM 5145 C C . LYS A 1 669 ? -11.266 42.406 17.359 1 81.56 669 LYS A C 1
ATOM 5147 O O . LYS A 1 669 ? -10.312 42.75 16.656 1 81.56 669 LYS A O 1
ATOM 5152 N N . LYS A 1 670 ? -12.203 43.219 17.781 1 80.69 670 LYS A N 1
ATOM 5153 C CA . LYS A 1 670 ? -12.195 44.625 17.375 1 80.69 670 LYS A CA 1
ATOM 5154 C C . LYS A 1 670 ? -11.438 45.5 18.375 1 80.69 670 LYS A C 1
ATOM 5156 O O . LYS A 1 670 ? -11.617 46.719 18.422 1 80.69 670 LYS A O 1
ATOM 5161 N N . ASN A 1 671 ? -10.539 44.812 19.203 1 78.81 671 ASN A N 1
ATOM 5162 C CA . ASN A 1 671 ? -9.578 45.438 20.109 1 78.81 671 ASN A CA 1
ATOM 5163 C C . ASN A 1 671 ? -10.281 46.094 21.297 1 78.81 671 ASN A C 1
ATOM 5165 O O . ASN A 1 671 ? -9.836 47.156 21.766 1 78.81 671 ASN A O 1
ATOM 5169 N N . VAL A 1 672 ? -11.477 45.594 21.625 1 81.12 672 VAL A N 1
ATOM 5170 C CA . VAL A 1 672 ? -12.125 46.031 22.859 1 81.12 672 VAL A CA 1
ATOM 5171 C C . VAL A 1 672 ? -11.664 45.156 24.016 1 81.12 672 VAL A C 1
ATOM 5173 O O . VAL A 1 672 ? -11.594 43.938 23.906 1 81.12 672 VAL A O 1
ATOM 5176 N N . ASP A 1 673 ? -11.219 45.812 25 1 79.5 673 ASP A N 1
ATOM 5177 C CA . ASP A 1 673 ? -10.727 45.094 26.172 1 79.5 673 ASP A CA 1
ATOM 5178 C C . ASP A 1 673 ? -11.805 44.156 26.719 1 79.5 673 ASP A C 1
ATOM 5180 O O . ASP A 1 673 ? -13 44.375 26.531 1 79.5 673 ASP A O 1
ATOM 5184 N N . THR A 1 674 ? -11.57 43.094 27.391 1 80.06 674 THR A N 1
ATOM 5185 C CA . THR A 1 674 ? -12.461 42.031 27.828 1 80.06 674 THR A CA 1
ATOM 5186 C C . THR A 1 674 ? -13.531 42.594 28.766 1 80.06 674 THR A C 1
ATOM 5188 O O . THR A 1 674 ? -14.719 42.25 28.625 1 80.06 674 THR A O 1
ATOM 5191 N N . ALA A 1 675 ? -13.07 43.469 29.656 1 76.75 675 ALA A N 1
ATOM 5192 C CA . ALA A 1 675 ? -14.008 43.969 30.672 1 76.75 675 ALA A CA 1
ATOM 5193 C C . ALA A 1 675 ? -15.07 44.844 30.047 1 76.75 675 ALA A C 1
ATOM 5195 O O . ALA A 1 675 ? -16.266 44.656 30.25 1 76.75 675 ALA A O 1
ATOM 5196 N N . PRO A 1 676 ? -14.672 45.781 29.219 1 80 676 PRO A N 1
ATOM 5197 C CA . PRO A 1 676 ? -15.688 46.594 28.547 1 80 676 PRO A CA 1
ATOM 5198 C C . PRO A 1 676 ? -16.547 45.781 27.578 1 80 676 PRO A C 1
ATOM 5200 O O . PRO A 1 676 ? -17.734 46.062 27.406 1 80 676 PRO A O 1
ATOM 5203 N N . ALA A 1 677 ? -16.016 44.781 27.016 1 85.81 677 ALA A N 1
ATOM 5204 C CA . ALA A 1 677 ? -16.766 43.938 26.078 1 85.81 677 ALA A CA 1
ATOM 5205 C C . ALA A 1 677 ? -17.844 43.156 26.812 1 85.81 677 ALA A C 1
ATOM 5207 O O . ALA A 1 677 ? -18.984 43.062 26.328 1 85.81 677 ALA A O 1
ATOM 5208 N N . LEU A 1 678 ? -17.484 42.625 27.906 1 83.31 678 LEU A N 1
ATOM 5209 C CA . LEU A 1 678 ? -18.438 41.906 28.719 1 83.31 678 LEU A CA 1
ATOM 5210 C C . LEU A 1 678 ? -19.562 42.812 29.203 1 83.31 678 LEU A C 1
ATOM 5212 O O . LEU A 1 678 ? -20.719 42.406 29.25 1 83.31 678 LEU A O 1
ATOM 5216 N N . ALA A 1 679 ? -19.188 44 29.562 1 81.38 679 ALA A N 1
ATOM 5217 C CA . ALA A 1 679 ? -20.172 45 30 1 81.38 679 ALA A CA 1
ATOM 5218 C C . ALA A 1 679 ? -21.156 45.312 28.891 1 81.38 679 ALA A C 1
ATOM 5220 O O . ALA A 1 679 ? -22.359 45.406 29.125 1 81.38 679 ALA A O 1
ATOM 5221 N N . THR A 1 680 ? -20.609 45.469 27.75 1 84.44 680 THR A N 1
ATOM 5222 C CA . THR A 1 680 ? -21.453 45.781 26.609 1 84.44 680 THR A CA 1
ATOM 5223 C C . THR A 1 680 ? -22.438 44.656 26.312 1 84.44 680 THR A C 1
ATOM 5225 O O . THR A 1 680 ? -23.625 44.906 26.109 1 84.44 680 THR A O 1
ATOM 5228 N N . VAL A 1 681 ? -21.953 43.438 26.312 1 87 681 VAL A N 1
ATOM 5229 C CA . VAL A 1 681 ? -22.797 42.281 26.016 1 87 681 VAL A CA 1
ATOM 5230 C C . VAL A 1 681 ? -23.891 42.156 27.062 1 87 681 VAL A C 1
ATOM 5232 O O . VAL A 1 681 ? -25.031 41.844 26.75 1 87 681 VAL A O 1
ATOM 5235 N N . THR A 1 682 ? -23.594 42.469 28.281 1 82.56 682 THR A N 1
ATOM 5236 C CA . THR A 1 682 ? -24.562 42.375 29.375 1 82.56 682 THR A CA 1
ATOM 5237 C C . THR A 1 682 ? -25.625 43.469 29.219 1 82.56 682 THR A C 1
ATOM 5239 O O . THR A 1 682 ? -26.812 43.219 29.422 1 82.56 682 THR A O 1
ATOM 5242 N N . VAL A 1 683 ? -25.203 44.625 28.891 1 81.75 683 VAL A N 1
ATOM 5243 C CA . VAL A 1 683 ? -26.141 45.75 28.703 1 81.75 683 VAL A CA 1
ATOM 5244 C C . VAL A 1 683 ? -27.078 45.438 27.531 1 81.75 683 VAL A C 1
ATOM 5246 O O . VAL A 1 683 ? -28.266 45.75 27.594 1 81.75 683 VAL A O 1
ATOM 5249 N N . VAL A 1 684 ? -26.547 44.844 26.547 1 85.25 684 VAL A N 1
ATOM 5250 C CA . VAL A 1 684 ? -27.359 44.5 25.391 1 85.25 684 VAL A CA 1
ATOM 5251 C C . VAL A 1 684 ? -28.453 43.5 25.797 1 85.25 684 VAL A C 1
ATOM 5253 O O . VAL A 1 684 ? -29.609 43.656 25.375 1 85.25 684 VAL A O 1
ATOM 5256 N N . GLN A 1 685 ? -28.141 42.594 26.562 1 81.75 685 GLN A N 1
ATOM 5257 C CA . GLN A 1 685 ? -29.125 41.594 27 1 81.75 685 GLN A CA 1
ATOM 5258 C C . GLN A 1 685 ? -30.172 42.219 27.906 1 81.75 685 GLN A C 1
ATOM 5260 O O . GLN A 1 685 ? -31.375 41.938 27.781 1 81.75 685 GLN A O 1
ATOM 5265 N N . LEU A 1 686 ? -29.719 43.062 28.734 1 77.62 686 LEU A N 1
ATOM 5266 C CA . LEU A 1 686 ? -30.625 43.75 29.656 1 77.62 686 LEU A CA 1
ATOM 5267 C C . LEU A 1 686 ? -31.531 44.719 28.922 1 77.62 686 LEU A C 1
ATOM 5269 O O . LEU A 1 686 ? -32.719 44.844 29.25 1 77.62 686 LEU A O 1
ATOM 5273 N N . ALA A 1 687 ? -30.953 45.375 28 1 80 687 ALA A N 1
ATOM 5274 C CA . ALA A 1 687 ? -31.734 46.312 27.203 1 80 687 ALA A CA 1
ATOM 5275 C C . ALA A 1 687 ? -32.875 45.594 26.484 1 80 687 ALA A C 1
ATOM 5277 O O . ALA A 1 687 ? -34 46.125 26.391 1 80 687 ALA A O 1
ATOM 5278 N N . GLN A 1 688 ? -32.625 44.438 26.031 1 80.38 688 GLN A N 1
ATOM 5279 C CA . GLN A 1 688 ? -33.688 43.656 25.359 1 80.38 688 GLN A CA 1
ATOM 5280 C C . GLN A 1 688 ? -34.781 43.281 26.328 1 80.38 688 GLN A C 1
ATOM 5282 O O . GLN A 1 688 ? -35.969 43.375 25.969 1 80.38 688 GLN A O 1
ATOM 5287 N N . PHE A 1 689 ? -34.438 42.969 27.469 1 77.38 689 PHE A N 1
ATOM 5288 C CA . PHE A 1 689 ? -35.406 42.594 28.484 1 77.38 689 PHE A CA 1
ATOM 5289 C C . PHE A 1 689 ? -36.281 43.781 28.875 1 77.38 689 PHE A C 1
ATOM 5291 O O . PHE A 1 689 ? -37.5 43.688 28.938 1 77.38 689 PHE A O 1
ATOM 5298 N N . ILE A 1 690 ? -35.625 44.875 29.062 1 77.06 690 ILE A N 1
ATOM 5299 C CA . ILE A 1 690 ? -36.281 46.125 29.469 1 77.06 690 ILE A CA 1
ATOM 5300 C C . ILE A 1 690 ? -37.25 46.562 28.359 1 77.06 690 ILE A C 1
ATOM 5302 O O . ILE A 1 690 ? -38.375 46.969 28.625 1 77.06 690 ILE A O 1
ATOM 5306 N N . THR A 1 691 ? -36.719 46.5 27.203 1 79.62 691 THR A N 1
ATOM 5307 C CA . THR A 1 691 ? -37.562 46.906 26.078 1 79.62 691 THR A CA 1
ATOM 5308 C C . THR A 1 691 ? -38.781 46.031 25.938 1 79.62 691 THR A C 1
ATOM 5310 O O . THR A 1 691 ? -39.875 46.5 25.641 1 79.62 691 THR A O 1
ATOM 5313 N N . THR A 1 692 ? -38.562 44.75 26.156 1 77.56 692 THR A N 1
ATOM 5314 C CA . THR A 1 692 ? -39.688 43.812 26.078 1 77.56 692 THR A CA 1
ATOM 5315 C C . THR A 1 692 ? -40.75 44.125 27.141 1 77.56 692 THR A C 1
ATOM 5317 O O . THR A 1 692 ? -41.938 44.156 26.859 1 77.56 692 THR A O 1
ATOM 5320 N N . VAL A 1 693 ? -40.344 44.344 28.328 1 74.12 693 VAL A N 1
ATOM 5321 C CA . VAL A 1 693 ? -41.219 44.656 29.438 1 74.12 693 VAL A CA 1
ATOM 5322 C C . VAL A 1 693 ? -41.938 45.969 29.172 1 74.12 693 VAL A C 1
ATOM 5324 O O . VAL A 1 693 ? -43.156 46.094 29.359 1 74.12 693 VAL A O 1
ATOM 5327 N N . PHE A 1 694 ? -41.156 46.938 28.766 1 76.19 694 PHE A N 1
ATOM 5328 C CA . PHE A 1 694 ? -41.688 48.25 28.438 1 76.19 694 PHE A CA 1
ATOM 5329 C C . PHE A 1 694 ? -42.75 48.125 27.344 1 76.19 694 PHE A C 1
ATOM 5331 O O . PHE A 1 694 ? -43.812 48.719 27.438 1 76.19 694 PHE A O 1
ATOM 5338 N N . SER A 1 695 ? -42.469 47.375 26.328 1 77.19 695 SER A N 1
ATOM 5339 C CA . SER A 1 695 ? -43.375 47.188 25.219 1 77.19 695 SER A CA 1
ATOM 5340 C C . SER A 1 695 ? -44.656 46.5 25.672 1 77.19 695 SER A C 1
ATOM 5342 O O . SER A 1 695 ? -45.75 46.875 25.219 1 77.19 695 SER A O 1
ATOM 5344 N N . LEU A 1 696 ? -44.531 45.531 26.578 1 72.44 696 LEU A N 1
ATOM 5345 C CA . LEU A 1 696 ? -45.719 44.844 27.125 1 72.44 696 LEU A CA 1
ATOM 5346 C C . LEU A 1 696 ? -46.594 45.812 27.906 1 72.44 696 LEU A C 1
ATOM 5348 O O . LEU A 1 696 ? -47.812 45.781 27.781 1 72.44 696 LEU A O 1
ATOM 5352 N N . ILE A 1 697 ? -45.969 46.688 28.641 1 71.44 697 ILE A N 1
ATOM 5353 C CA . ILE A 1 697 ? -46.688 47.625 29.469 1 71.44 697 ILE A CA 1
ATOM 5354 C C . ILE A 1 697 ? -47.406 48.656 28.578 1 71.44 697 ILE A C 1
ATOM 5356 O O . ILE A 1 697 ? -48.594 48.938 28.766 1 71.44 697 ILE A O 1
ATOM 5360 N N . VAL A 1 698 ? -46.688 49.188 27.656 1 72.44 698 VAL A N 1
ATOM 5361 C CA . VAL A 1 698 ? -47.219 50.219 26.766 1 72.44 698 VAL A CA 1
ATOM 5362 C C . VAL A 1 698 ? -48.375 49.656 25.953 1 72.44 698 VAL A C 1
ATOM 5364 O O . VAL A 1 698 ? -49.438 50.281 25.797 1 72.44 698 VAL A O 1
ATOM 5367 N N . LEU A 1 699 ? -48.219 48.5 25.453 1 71.62 699 LEU A N 1
ATOM 5368 C CA . LEU A 1 699 ? -49.25 47.875 24.609 1 71.62 699 LEU A CA 1
ATOM 5369 C C . LEU A 1 699 ? -50.469 47.531 25.438 1 71.62 699 LEU A C 1
ATOM 5371 O O . LEU A 1 699 ? -51.594 47.688 24.969 1 71.62 699 LEU A O 1
ATOM 5375 N N . THR A 1 700 ? -50.25 47.094 26.641 1 64.69 700 THR A N 1
ATOM 5376 C CA . THR A 1 700 ? -51.344 46.75 27.531 1 64.69 700 THR A CA 1
ATOM 5377 C C . THR A 1 700 ? -52.125 48.031 27.938 1 64.69 700 THR A C 1
ATOM 5379 O O . THR A 1 700 ? -53.344 48 28.031 1 64.69 700 THR A O 1
ATOM 5382 N N . LEU A 1 701 ? -51.375 49.062 28.125 1 64.69 701 LEU A N 1
ATOM 5383 C CA . LEU A 1 701 ? -52 50.312 28.547 1 64.69 701 LEU A CA 1
ATOM 5384 C C . LEU A 1 701 ? -52.75 50.969 27.406 1 64.69 701 LEU A C 1
ATOM 5386 O O . LEU A 1 701 ? -53.844 51.531 27.609 1 64.69 701 LEU A O 1
ATOM 5390 N N . VAL A 1 702 ? -52.156 50.969 26.281 1 63.31 702 VAL A N 1
ATOM 5391 C CA . VAL A 1 702 ? -52.781 51.625 25.141 1 63.31 702 VAL A CA 1
ATOM 5392 C C . VAL A 1 702 ? -54.062 50.875 24.75 1 63.31 702 VAL A C 1
ATOM 5394 O O . VAL A 1 702 ? -55.062 51.469 24.375 1 63.31 702 VAL A O 1
ATOM 5397 N N . THR A 1 703 ? -54.031 49.625 24.672 1 57.94 703 THR A N 1
ATOM 5398 C CA . THR A 1 703 ? -55.188 48.875 24.219 1 57.94 703 THR A CA 1
ATOM 5399 C C . THR A 1 703 ? -56.219 48.719 25.328 1 57.94 703 THR A C 1
ATOM 5401 O O . THR A 1 703 ? -57.375 48.375 25.078 1 57.94 703 THR A O 1
ATOM 5404 N N . GLY A 1 704 ? -56.125 49.469 26.438 1 53.25 704 GLY A N 1
ATOM 5405 C CA . GLY A 1 704 ? -57.062 49.406 27.547 1 53.25 704 GLY A CA 1
ATOM 5406 C C . GLY A 1 704 ? -57.375 48 27.984 1 53.25 704 GLY A C 1
ATOM 5407 O O . GLY A 1 704 ? -58.312 47.781 28.781 1 53.25 704 GLY A O 1
ATOM 5408 N N . GLU A 1 705 ? -57.125 47.094 27.172 1 47.28 705 GLU A N 1
ATOM 5409 C CA . GLU A 1 705 ? -57.5 45.688 27.453 1 47.28 705 GLU A CA 1
ATOM 5410 C C . GLU A 1 705 ? -56.656 45.125 28.594 1 47.28 705 GLU A C 1
ATOM 5412 O O . GLU A 1 705 ? -56.5 43.906 28.688 1 47.28 705 GLU A O 1
ATOM 5417 N N . LEU A 1 706 ? -56.031 45.844 29.344 1 44.97 706 LEU A N 1
ATOM 5418 C CA . LEU A 1 706 ? -55.469 45.25 30.547 1 44.97 706 LEU A CA 1
ATOM 5419 C C . LEU A 1 706 ? -56.438 44.219 31.156 1 44.97 706 LEU A C 1
ATOM 5421 O O . LEU A 1 706 ? -56 43.281 31.797 1 44.97 706 LEU A O 1
ATOM 5425 N N . GLY A 1 707 ? -57.719 44.594 31.234 1 41.19 707 GLY A N 1
ATOM 5426 C CA . GLY A 1 707 ? -58.812 43.844 31.828 1 41.19 707 GLY A CA 1
ATOM 5427 C C . GLY A 1 707 ? -59.062 42.5 31.172 1 41.19 707 GLY A C 1
ATOM 5428 O O . GLY A 1 707 ? -59.656 41.625 31.766 1 41.19 707 GLY A O 1
ATOM 5429 N N . ALA A 1 708 ? -59.188 42.5 29.891 1 38.66 708 ALA A N 1
ATOM 5430 C CA . ALA A 1 708 ? -59.531 41.219 29.234 1 38.66 708 ALA A CA 1
ATOM 5431 C C . ALA A 1 708 ? -58.312 40.281 29.266 1 38.66 708 ALA A C 1
ATOM 5433 O O . ALA A 1 708 ? -58.281 39.281 28.516 1 38.66 708 ALA A O 1
ATOM 5434 N N . LEU A 1 709 ? -57.156 40.688 29.562 1 36.72 709 LEU A N 1
ATOM 5435 C CA . LEU A 1 709 ? -56.188 39.625 29.844 1 36.72 709 LEU A CA 1
ATOM 5436 C C . LEU A 1 709 ? -56.844 38.5 30.641 1 36.72 709 LEU A C 1
ATOM 5438 O O . LEU A 1 709 ? -57.312 38.719 31.766 1 36.72 709 LEU A O 1
ATOM 5442 N N . SER A 1 710 ? -57.688 37.844 30.016 1 39.75 710 SER A N 1
ATOM 5443 C CA . SER A 1 710 ? -58.188 36.688 30.734 1 39.75 710 SER A CA 1
ATOM 5444 C C . SER A 1 710 ? -57.188 36.219 31.797 1 39.75 710 SER A C 1
ATOM 5446 O O . SER A 1 710 ? -55.969 36.406 31.641 1 39.75 710 SER A O 1
ATOM 5448 N N . MET A 1 711 ? -57.562 36.281 33.094 1 35.56 711 MET A N 1
ATOM 5449 C CA . MET A 1 711 ? -56.75 35.812 34.219 1 35.56 711 MET A CA 1
ATOM 5450 C C . MET A 1 711 ? -55.75 34.75 33.75 1 35.56 711 MET A C 1
ATOM 5452 O O . MET A 1 711 ? -56.125 33.781 33.094 1 35.56 711 MET A O 1
ATOM 5456 N N . PRO A 1 712 ? -54.531 35.125 33.469 1 39.72 712 PRO A N 1
ATOM 5457 C CA . PRO A 1 712 ? -53.625 34.031 33.125 1 39.72 712 PRO A CA 1
ATOM 5458 C C . PRO A 1 712 ? -54.031 32.719 33.781 1 39.72 712 PRO A C 1
ATOM 5460 O O . PRO A 1 712 ? -54.812 32.719 34.75 1 39.72 712 PRO A O 1
ATOM 5463 N N . SER A 1 713 ? -54.062 31.719 33.094 1 42.03 713 SER A N 1
ATOM 5464 C CA . SER A 1 713 ? -54.375 30.469 33.781 1 42.03 713 SER A CA 1
ATOM 5465 C C . SER A 1 713 ? -53.781 30.453 35.188 1 42.03 713 SER A C 1
ATOM 5467 O O . SER A 1 713 ? -52.844 31.203 35.469 1 42.03 713 SER A O 1
ATOM 5469 N N . GLN A 1 714 ? -54.531 30.172 36.219 1 45.5 714 GLN A N 1
ATOM 5470 C CA . GLN A 1 714 ? -54.094 30.031 37.594 1 45.5 714 GLN A CA 1
ATOM 5471 C C . GLN A 1 714 ? -52.625 29.641 37.688 1 45.5 714 GLN A C 1
ATOM 5473 O O . GLN A 1 714 ? -51.875 30.125 38.531 1 45.5 714 GLN A O 1
ATOM 5478 N N . SER A 1 715 ? -52.25 28.969 36.656 1 48.44 715 SER A N 1
ATOM 5479 C CA . SER A 1 715 ? -50.875 28.453 36.688 1 48.44 715 SER A CA 1
ATOM 5480 C C . SER A 1 715 ? -49.875 29.547 36.375 1 48.44 715 SER A C 1
ATOM 5482 O O . SER A 1 715 ? -48.812 29.625 37 1 48.44 715 SER A O 1
ATOM 5484 N N . ILE A 1 716 ? -50.188 30.375 35.531 1 49.59 716 ILE A N 1
ATOM 5485 C CA . ILE A 1 716 ? -49.25 31.438 35.156 1 49.59 716 ILE A CA 1
ATOM 5486 C C . ILE A 1 716 ? -49.188 32.469 36.281 1 49.59 716 ILE A C 1
ATOM 5488 O O . ILE A 1 716 ? -48.125 32.969 36.656 1 49.59 716 ILE A O 1
ATOM 5492 N N . VAL A 1 717 ? -50.344 32.844 36.75 1 51.44 717 VAL A N 1
ATOM 5493 C CA . VAL A 1 717 ? -50.406 33.75 37.906 1 51.44 717 VAL A CA 1
ATOM 5494 C C . VAL A 1 717 ? -49.594 33.156 39.062 1 51.44 717 VAL A C 1
ATOM 5496 O O . VAL A 1 717 ? -48.812 33.875 39.719 1 51.44 717 VAL A O 1
ATOM 5499 N N . ILE A 1 718 ? -49.781 31.844 39.25 1 54.06 718 ILE A N 1
ATOM 5500 C CA . ILE A 1 718 ? -49.062 31.188 40.312 1 54.06 718 ILE A CA 1
ATOM 5501 C C . ILE A 1 718 ? -47.562 31.234 40.031 1 54.06 718 ILE A C 1
ATOM 5503 O O . ILE A 1 718 ? -46.75 31.469 40.906 1 54.06 718 ILE A O 1
ATOM 5507 N N . SER A 1 719 ? -47.219 31.109 38.812 1 57.19 719 SER A N 1
ATOM 5508 C CA . SER A 1 719 ? -45.781 31.125 38.469 1 57.19 719 SER A CA 1
ATOM 5509 C C . SER A 1 719 ? -45.188 32.5 38.625 1 57.19 719 SER A C 1
ATOM 5511 O O . SER A 1 719 ? -44.062 32.656 39.094 1 57.19 719 SER A O 1
ATOM 5513 N N . ILE A 1 720 ? -45.906 33.469 38.25 1 57.31 720 ILE A N 1
ATOM 5514 C CA . ILE A 1 720 ? -45.438 34.844 38.406 1 57.31 720 ILE A CA 1
ATOM 5515 C C . ILE A 1 720 ? -45.344 35.156 39.906 1 57.31 720 ILE A C 1
ATOM 5517 O O . ILE A 1 720 ? -44.375 35.75 40.344 1 57.31 720 ILE A O 1
ATOM 5521 N N . VAL A 1 721 ? -46.469 34.781 40.625 1 57.66 721 VAL A N 1
ATOM 5522 C CA . VAL A 1 721 ? -46.469 35 42.062 1 57.66 721 VAL A CA 1
ATOM 5523 C C . VAL A 1 721 ? -45.312 34.25 42.719 1 57.66 721 VAL A C 1
ATOM 5525 O O . VAL A 1 721 ? -44.594 34.812 43.562 1 57.66 721 VAL A O 1
ATOM 5528 N N . LEU A 1 722 ? -45.062 33.062 42.156 1 61.03 722 LEU A N 1
ATOM 5529 C CA . LEU A 1 722 ? -43.969 32.25 42.656 1 61.03 722 LEU A CA 1
ATOM 5530 C C . LEU A 1 722 ? -42.625 32.906 42.344 1 61.03 722 LEU A C 1
ATOM 5532 O O . LEU A 1 722 ? -41.719 32.906 43.188 1 61.03 722 LEU A O 1
ATOM 5536 N N . ALA A 1 723 ? -42.531 33.469 41.219 1 63.41 723 ALA A N 1
ATOM 5537 C CA . ALA A 1 723 ? -41.281 34.188 40.844 1 63.41 723 ALA A CA 1
ATOM 5538 C C . ALA A 1 723 ? -41.094 35.438 41.688 1 63.41 723 ALA A C 1
ATOM 5540 O O . ALA A 1 723 ? -40 35.719 42.125 1 63.41 723 ALA A O 1
ATOM 5541 N N . LEU A 1 724 ? -42.188 36.125 41.938 1 63.28 724 LEU A N 1
ATOM 5542 C CA . LEU A 1 724 ? -42.125 37.312 42.75 1 63.28 724 LEU A CA 1
ATOM 5543 C C . LEU A 1 724 ? -41.812 37 44.188 1 63.28 724 LEU A C 1
ATOM 5545 O O . LEU A 1 724 ? -41.031 37.719 44.844 1 63.28 724 LEU A O 1
ATOM 5549 N N . VAL A 1 725 ? -42.469 35.844 44.688 1 64.38 725 VAL A N 1
ATOM 5550 C CA . VAL A 1 725 ? -42.156 35.375 46.031 1 64.38 725 VAL A CA 1
ATOM 5551 C C . VAL A 1 725 ? -40.688 34.969 46.125 1 64.38 725 VAL A C 1
ATOM 5553 O O . VAL A 1 725 ? -40 35.281 47.094 1 64.38 725 VAL A O 1
ATOM 5556 N N . ALA A 1 726 ? -40.156 34.406 45.062 1 69.88 726 ALA A N 1
ATOM 5557 C CA . ALA A 1 726 ? -38.75 34 45.062 1 69.88 726 ALA A CA 1
ATOM 5558 C C . ALA A 1 726 ? -37.844 35.219 45.031 1 69.88 726 ALA A C 1
ATOM 5560 O O . ALA A 1 726 ? -36.844 35.219 45.75 1 69.88 726 ALA A O 1
ATOM 5561 N N . ILE A 1 727 ? -38.188 36.125 44.312 1 67.19 727 ILE A N 1
ATOM 5562 C CA . ILE A 1 727 ? -37.438 37.375 44.25 1 67.19 727 ILE A CA 1
ATOM 5563 C C . ILE A 1 727 ? -37.531 38.094 45.594 1 67.19 727 ILE A C 1
ATOM 5565 O O . ILE A 1 727 ? -36.531 38.594 46.125 1 67.19 727 ILE A O 1
ATOM 5569 N N . GLY A 1 728 ? -38.812 38.156 46.125 1 67.19 728 GLY A N 1
ATOM 5570 C CA . GLY A 1 728 ? -39.031 38.719 47.438 1 67.19 728 GLY A CA 1
ATOM 5571 C C . GLY A 1 728 ? -38.25 38 48.531 1 67.19 728 GLY A C 1
ATOM 5572 O O . GLY A 1 728 ? -37.625 38.625 49.406 1 67.19 728 GLY A O 1
ATOM 5573 N N . ALA A 1 729 ? -38.25 36.625 48.438 1 70 729 ALA A N 1
ATOM 5574 C CA . ALA A 1 729 ? -37.5 35.844 49.406 1 70 729 ALA A CA 1
ATOM 5575 C C . ALA A 1 729 ? -36 36.125 49.344 1 70 729 ALA A C 1
ATOM 5577 O O . ALA A 1 729 ? -35.312 36.188 50.344 1 70 729 ALA A O 1
ATOM 5578 N N . ILE A 1 730 ? -35.531 36.406 48.219 1 71.31 730 ILE A N 1
ATOM 5579 C CA . ILE A 1 730 ? -34.094 36.719 48.062 1 71.31 730 ILE A CA 1
ATOM 5580 C C . ILE A 1 730 ? -33.781 38.031 48.75 1 71.31 730 ILE A C 1
ATOM 5582 O O . ILE A 1 730 ? -32.75 38.188 49.375 1 71.31 730 ILE A O 1
ATOM 5586 N N . PHE A 1 731 ? -34.75 38.938 48.719 1 69.06 731 PHE A N 1
ATOM 5587 C CA . PHE A 1 731 ? -34.531 40.25 49.312 1 69.06 731 PHE A CA 1
ATOM 5588 C C . PHE A 1 731 ? -34.75 40.219 50.812 1 69.06 731 PHE A C 1
ATOM 5590 O O . PHE A 1 731 ? -34.094 40.969 51.562 1 69.06 731 PHE A O 1
ATOM 5597 N N . VAL A 1 732 ? -35.656 39.281 51.344 1 72.12 732 VAL A N 1
ATOM 5598 C CA . VAL A 1 732 ? -35.969 39.219 52.75 1 72.12 732 VAL A CA 1
ATOM 5599 C C . VAL A 1 732 ? -34.906 38.406 53.5 1 72.12 732 VAL A C 1
ATOM 5601 O O . VAL A 1 732 ? -34.531 38.719 54.625 1 72.12 732 VAL A O 1
ATOM 5604 N N . ILE A 1 733 ? -34.469 37.375 52.75 1 70.75 733 ILE A N 1
ATOM 5605 C CA . ILE A 1 733 ? -33.5 36.5 53.406 1 70.75 733 ILE A CA 1
ATOM 5606 C C . ILE A 1 733 ? -32.125 37.156 53.312 1 70.75 733 ILE A C 1
ATOM 5608 O O . ILE A 1 733 ? -31.531 37.219 52.219 1 70.75 733 ILE A O 1
ATOM 5612 N N . ARG A 1 734 ? -31.719 37.656 54.344 1 67.19 734 ARG A N 1
ATOM 5613 C CA . ARG A 1 734 ? -30.516 38.469 54.469 1 67.19 734 ARG A CA 1
ATOM 5614 C C . ARG A 1 734 ? -29.281 37.688 53.969 1 67.19 734 ARG A C 1
ATOM 5616 O O . ARG A 1 734 ? -28.484 38.25 53.219 1 67.19 734 ARG A O 1
ATOM 5623 N N . PRO A 1 735 ? -29.094 36.469 54.438 1 71.31 735 PRO A N 1
ATOM 5624 C CA . PRO A 1 735 ? -27.844 35.844 53.969 1 71.31 735 PRO A CA 1
ATOM 5625 C C . PRO A 1 735 ? -27.844 35.594 52.469 1 71.31 735 PRO A C 1
ATOM 5627 O O . PRO A 1 735 ? -26.797 35.656 51.812 1 71.31 735 PRO A O 1
ATOM 5630 N N . LEU A 1 736 ? -28.828 35.344 51.906 1 69.62 736 LEU A N 1
ATOM 5631 C CA . LEU A 1 736 ? -28.922 35.094 50.469 1 69.62 736 LEU A CA 1
ATOM 5632 C C . LEU A 1 736 ? -28.781 36.406 49.688 1 69.62 736 LEU A C 1
ATOM 5634 O O . LEU A 1 736 ? -28.125 36.438 48.625 1 69.62 736 LEU A O 1
ATOM 5638 N N . ARG A 1 737 ? -29.297 37.312 50.188 1 70.75 737 ARG A N 1
ATOM 5639 C CA . ARG A 1 737 ? -29.172 38.656 49.594 1 70.75 737 ARG A CA 1
ATOM 5640 C C . ARG A 1 737 ? -27.719 39.125 49.594 1 70.75 737 ARG A C 1
ATOM 5642 O O . ARG A 1 737 ? -27.219 39.656 48.625 1 70.75 737 ARG A O 1
ATOM 5649 N N . SER A 1 738 ? -27.203 38.906 50.812 1 71.56 738 SER A N 1
ATOM 5650 C CA . SER A 1 738 ? -25.797 39.344 50.906 1 71.56 738 SER A CA 1
ATOM 5651 C C . SER A 1 738 ? -24.906 38.5 50 1 71.56 738 SER A C 1
ATOM 5653 O O . SER A 1 738 ? -23.953 39 49.406 1 71.56 738 SER A O 1
ATOM 5655 N N . TRP A 1 739 ? -25.266 37.281 49.875 1 70.94 739 TRP A N 1
ATOM 5656 C CA . TRP A 1 739 ? -24.484 36.406 49 1 70.94 739 TRP A CA 1
ATOM 5657 C C . TRP A 1 739 ? -24.672 36.781 47.531 1 70.94 739 TRP A C 1
ATOM 5659 O O . TRP A 1 739 ? -23.703 36.812 46.781 1 70.94 739 TRP A O 1
ATOM 5669 N N . ILE A 1 740 ? -25.781 37.094 47.125 1 70.19 740 ILE A N 1
ATOM 5670 C CA . ILE A 1 740 ? -26.062 37.438 45.75 1 70.19 740 ILE A CA 1
ATOM 5671 C C . ILE A 1 740 ? -25.438 38.781 45.438 1 70.19 740 ILE A C 1
ATOM 5673 O O . ILE A 1 740 ? -24.828 38.969 44.375 1 70.19 740 ILE A O 1
ATOM 5677 N N . PHE A 1 741 ? -25.578 39.656 46.312 1 67.94 741 PHE A N 1
ATOM 5678 C CA . PHE A 1 741 ? -24.984 40.969 46.094 1 67.94 741 PHE A CA 1
ATOM 5679 C C . PHE A 1 741 ? -23.469 40.906 46.094 1 67.94 741 PHE A C 1
ATOM 5681 O O . PHE A 1 741 ? -22.812 41.594 45.312 1 67.94 741 PHE A O 1
ATOM 5688 N N . ALA A 1 742 ? -22.984 40.031 46.875 1 69.75 742 ALA A N 1
ATOM 5689 C CA . ALA A 1 742 ? -21.531 39.875 46.906 1 69.75 742 ALA A CA 1
ATOM 5690 C C . ALA A 1 742 ? -21.031 39.25 45.594 1 69.75 742 ALA A C 1
ATOM 5692 O O . ALA A 1 742 ? -19.938 39.594 45.125 1 69.75 742 ALA A O 1
ATOM 5693 N N . LYS A 1 743 ? -21.812 38.469 44.938 1 66.25 743 LYS A N 1
ATOM 5694 C CA . LYS A 1 743 ? -21.406 37.812 43.688 1 66.25 743 LYS A CA 1
ATOM 5695 C C . LYS A 1 743 ? -21.703 38.719 42.469 1 66.25 743 LYS A C 1
ATOM 5697 O O . LYS A 1 743 ? -20.922 38.75 41.531 1 66.25 743 LYS A O 1
ATOM 5702 N N . ILE A 1 744 ? -22.656 39.5 42.594 1 66.31 744 ILE A N 1
ATOM 5703 C CA . ILE A 1 744 ? -23.094 40.344 41.469 1 66.31 744 ILE A CA 1
ATOM 5704 C C . ILE A 1 744 ? -22.375 41.688 41.562 1 66.31 744 ILE A C 1
ATOM 5706 O O . ILE A 1 744 ? -22.094 42.312 40.531 1 66.31 744 ILE A O 1
ATOM 5710 N N . GLN A 1 745 ? -22.031 42.094 42.719 1 66.19 745 GLN A N 1
ATOM 5711 C CA . GLN A 1 745 ? -21.438 43.406 42.938 1 66.19 745 GLN A CA 1
ATOM 5712 C C . GLN A 1 745 ? -20.188 43.594 42.062 1 66.19 745 GLN A C 1
ATOM 5714 O O . GLN A 1 745 ? -20.031 44.625 41.438 1 66.19 745 GLN A O 1
ATOM 5719 N N . PRO A 1 746 ? -19.328 42.625 42.062 1 64.5 746 PRO A N 1
ATOM 5720 C CA . PRO A 1 746 ? -18.156 42.875 41.219 1 64.5 746 PRO A CA 1
ATOM 5721 C C . PRO A 1 746 ? -18.516 43.031 39.75 1 64.5 746 PRO A C 1
ATOM 5723 O O . PRO A 1 746 ? -17.922 43.875 39.062 1 64.5 746 PRO A O 1
ATOM 5726 N N . THR A 1 747 ? -19.469 42.375 39.375 1 65.56 747 THR A N 1
ATOM 5727 C CA . THR A 1 747 ? -19.906 42.469 37.969 1 65.56 747 THR A CA 1
ATOM 5728 C C . THR A 1 747 ? -20.562 43.812 37.719 1 65.56 747 THR A C 1
ATOM 5730 O O . THR A 1 747 ? -20.312 44.438 36.688 1 65.56 747 THR A O 1
ATOM 5733 N N . VAL A 1 748 ? -21.266 44.25 38.656 1 68.12 748 VAL A N 1
ATOM 5734 C CA . VAL A 1 748 ? -21.953 45.531 38.531 1 68.12 748 VAL A CA 1
ATOM 5735 C C . VAL A 1 748 ? -20.938 46.688 38.562 1 68.12 748 VAL A C 1
ATOM 5737 O O . VAL A 1 748 ? -21.078 47.656 37.844 1 68.12 748 VAL A O 1
ATOM 5740 N N . GLU A 1 749 ? -20 46.469 39.375 1 68.94 749 GLU A N 1
ATOM 5741 C CA . GLU A 1 749 ? -18.969 47.5 39.469 1 68.94 749 GLU A CA 1
ATOM 5742 C C . GLU A 1 749 ? -18.156 47.562 38.188 1 68.94 749 GLU A C 1
ATOM 5744 O O . GLU A 1 749 ? -17.734 48.656 37.781 1 68.94 749 GLU A O 1
ATOM 5749 N N . GLN A 1 750 ? -18.047 46.406 37.594 1 66.88 750 GLN A N 1
ATOM 5750 C CA . GLN A 1 750 ? -17.281 46.375 36.344 1 66.88 750 GLN A CA 1
ATOM 5751 C C . GLN A 1 750 ? -18.078 46.938 35.188 1 66.88 750 GLN A C 1
ATOM 5753 O O . GLN A 1 750 ? -17.531 47.562 34.281 1 66.88 750 GLN A O 1
ATOM 5758 N N . ILE A 1 751 ? -19.391 46.844 35.312 1 71.06 751 ILE A N 1
ATOM 5759 C CA . ILE A 1 751 ? -20.266 47.25 34.25 1 71.06 751 ILE A CA 1
ATOM 5760 C C . ILE A 1 751 ? -20.703 48.719 34.469 1 71.06 751 ILE A C 1
ATOM 5762 O O . ILE A 1 751 ? -21.047 49.406 33.5 1 71.06 751 ILE A O 1
ATOM 5766 N N . TRP A 1 752 ? -20.5 49.188 35.625 1 72.94 752 TRP A N 1
ATOM 5767 C CA . TRP A 1 752 ? -21.016 50.469 36.094 1 72.94 752 TRP A CA 1
ATOM 5768 C C . TRP A 1 752 ? -20.453 51.594 35.219 1 72.94 752 TRP A C 1
ATOM 5770 O O . TRP A 1 752 ? -21.188 52.5 34.812 1 72.94 752 TRP A O 1
ATOM 5780 N N . PRO A 1 753 ? -19.141 51.562 35.031 1 72.06 753 PRO A N 1
ATOM 5781 C CA . PRO A 1 753 ? -18.625 52.656 34.219 1 72.06 753 PRO A CA 1
ATOM 5782 C C . PRO A 1 753 ? -19.266 52.719 32.844 1 72.06 753 PRO A C 1
ATOM 5784 O O . PRO A 1 753 ? -19.516 53.812 32.312 1 72.06 753 PRO A O 1
ATOM 5787 N N . ARG A 1 754 ? -19.531 51.656 32.312 1 74.94 754 ARG A N 1
ATOM 5788 C CA . ARG A 1 754 ? -20.141 51.625 30.969 1 74.94 754 ARG A CA 1
ATOM 5789 C C . ARG A 1 754 ? -21.609 52.062 31.031 1 74.94 754 ARG A C 1
ATOM 5791 O O . ARG A 1 754 ? -22.094 52.75 30.141 1 74.94 754 ARG A O 1
ATOM 5798 N N . LEU A 1 755 ? -22.25 51.719 32.125 1 77.38 755 LEU A N 1
ATOM 5799 C CA . LEU A 1 755 ? -23.641 52.125 32.312 1 77.38 755 LEU A CA 1
ATOM 5800 C C . LEU A 1 755 ? -23.75 53.625 32.469 1 77.38 755 LEU A C 1
ATOM 5802 O O . LEU A 1 755 ? -24.672 54.25 31.938 1 77.38 755 LEU A O 1
ATOM 5806 N N . VAL A 1 756 ? -22.766 54.062 33.219 1 76.75 756 VAL A N 1
ATOM 5807 C CA . VAL A 1 756 ? -22.734 55.531 33.438 1 76.75 756 VAL A CA 1
ATOM 5808 C C . VAL A 1 756 ? -22.438 56.25 32.125 1 76.75 756 VAL A C 1
ATOM 5810 O O . VAL A 1 756 ? -23.031 57.281 31.828 1 76.75 756 VAL A O 1
ATOM 5813 N N . TRP A 1 757 ? -21.547 55.625 31.422 1 79.25 757 TRP A N 1
ATOM 5814 C CA . TRP A 1 757 ? -21.25 56.219 30.125 1 79.25 757 TRP A CA 1
ATOM 5815 C C . TRP A 1 757 ? -22.484 56.219 29.234 1 79.25 757 TRP A C 1
ATOM 5817 O O . TRP A 1 757 ? -22.75 57.219 28.562 1 79.25 757 TRP A O 1
ATOM 5827 N N . LEU A 1 758 ? -23.203 55.25 29.25 1 80.56 758 LEU A N 1
ATOM 5828 C CA . LEU A 1 758 ? -24.406 55.156 28.438 1 80.56 758 LEU A CA 1
ATOM 5829 C C . LEU A 1 758 ? -25.453 56.188 28.922 1 80.56 758 LEU A C 1
ATOM 5831 O O . LEU A 1 758 ? -26.172 56.75 28.125 1 80.56 758 LEU A O 1
ATOM 5835 N N . GLY A 1 759 ? -25.469 56.406 30.219 1 77.94 759 GLY A N 1
ATOM 5836 C CA . GLY A 1 759 ? -26.375 57.375 30.797 1 77.94 759 GLY A CA 1
ATOM 5837 C C . GLY A 1 759 ? -26.078 58.781 30.375 1 77.94 759 GLY A C 1
ATOM 5838 O O . GLY A 1 759 ? -26.984 59.625 30.297 1 77.94 759 GLY A O 1
ATOM 5839 N N . THR A 1 760 ? -24.828 59.094 30.078 1 77.88 760 THR A N 1
ATOM 5840 C CA . THR A 1 760 ? -24.422 60.438 29.719 1 77.88 760 THR A CA 1
ATOM 5841 C C . THR A 1 760 ? -24.578 60.656 28.219 1 77.88 760 THR A C 1
ATOM 5843 O O . THR A 1 760 ? -24.438 61.781 27.734 1 77.88 760 THR A O 1
ATOM 5846 N N . HIS A 1 761 ? -24.812 59.656 27.484 1 83.06 761 HIS A N 1
ATOM 5847 C CA . HIS A 1 761 ? -25.016 59.781 26.047 1 83.06 761 HIS A CA 1
ATOM 5848 C C . HIS A 1 761 ? -26.422 59.344 25.656 1 83.06 761 HIS A C 1
ATOM 5850 O O . HIS A 1 761 ? -26.625 58.219 25.188 1 83.06 761 HIS A O 1
ATOM 5856 N N . PRO A 1 762 ? -27.359 60.156 25.828 1 83.38 762 PRO A N 1
ATOM 5857 C CA . PRO A 1 762 ? -28.766 59.812 25.609 1 83.38 762 PRO A CA 1
ATOM 5858 C C . PRO A 1 762 ? -29.062 59.438 24.172 1 83.38 762 PRO A C 1
ATOM 5860 O O . PRO A 1 762 ? -30 58.656 23.906 1 83.38 762 PRO A O 1
ATOM 5863 N N . ARG A 1 763 ? -28.312 59.938 23.25 1 86.88 763 ARG A N 1
ATOM 5864 C CA . ARG A 1 763 ? -28.547 59.594 21.859 1 86.88 763 ARG A CA 1
ATOM 5865 C C . ARG A 1 763 ? -28.25 58.125 21.594 1 86.88 763 ARG A C 1
ATOM 5867 O O . ARG A 1 763 ? -29 57.438 20.891 1 86.88 763 ARG A O 1
ATOM 5874 N N . ARG A 1 764 ? -27.203 57.688 22.203 1 87 764 ARG A N 1
ATOM 5875 C CA . ARG A 1 764 ? -26.828 56.281 22.016 1 87 764 ARG A CA 1
ATOM 5876 C C . ARG A 1 764 ? -27.797 55.344 22.719 1 87 764 ARG A C 1
ATOM 5878 O O . ARG A 1 764 ? -28.141 54.281 22.219 1 87 764 ARG A O 1
ATOM 5885 N N . LEU A 1 765 ? -28.234 55.781 23.828 1 86.38 765 LEU A N 1
ATOM 5886 C CA . LEU A 1 765 ? -29.219 55 24.562 1 86.38 765 LEU A CA 1
ATOM 5887 C C . LEU A 1 765 ? -30.531 54.906 23.781 1 86.38 765 LEU A C 1
ATOM 5889 O O . LEU A 1 765 ? -31.156 53.844 23.734 1 86.38 765 LEU A O 1
ATOM 5893 N N . ALA A 1 766 ? -30.859 56.031 23.188 1 87.81 766 ALA A N 1
ATOM 5894 C CA . ALA A 1 766 ? -32.062 56.062 22.391 1 87.81 766 ALA A CA 1
ATOM 5895 C C . ALA A 1 766 ? -31.953 55.156 21.156 1 87.81 766 ALA A C 1
ATOM 5897 O O . ALA A 1 766 ? -32.875 54.469 20.812 1 87.81 766 ALA A O 1
ATOM 5898 N N . PHE A 1 767 ? -30.781 55.125 20.594 1 89.12 767 PHE A N 1
ATOM 5899 C CA . PHE A 1 767 ? -30.562 54.312 19.406 1 89.12 767 PHE A CA 1
ATOM 5900 C C . PHE A 1 767 ? -30.547 52.812 19.781 1 89.12 767 PHE A C 1
ATOM 5902 O O . PHE A 1 767 ? -31.047 51.969 19.031 1 89.12 767 PHE A O 1
ATOM 5909 N N . GLY A 1 768 ? -29.922 52.594 20.859 1 90.94 768 GLY A N 1
ATOM 5910 C CA . GLY A 1 768 ? -29.969 51.219 21.344 1 90.94 768 GLY A CA 1
ATOM 5911 C C . GLY A 1 768 ? -31.375 50.719 21.672 1 90.94 768 GLY A C 1
ATOM 5912 O O . GLY A 1 768 ? -31.734 49.625 21.328 1 90.94 768 GLY A O 1
ATOM 5913 N N . PHE A 1 769 ? -32.094 51.562 22.297 1 88.25 769 PHE A N 1
ATOM 5914 C CA . PHE A 1 769 ? -33.5 51.25 22.609 1 88.25 769 PHE A CA 1
ATOM 5915 C C . PHE A 1 769 ? -34.312 51.062 21.328 1 88.25 769 PHE A C 1
ATOM 5917 O O . PHE A 1 769 ? -35.156 50.156 21.25 1 88.25 769 PHE A O 1
ATOM 5924 N N . LEU A 1 770 ? -34.062 51.969 20.406 1 89.19 770 LEU A N 1
ATOM 5925 C 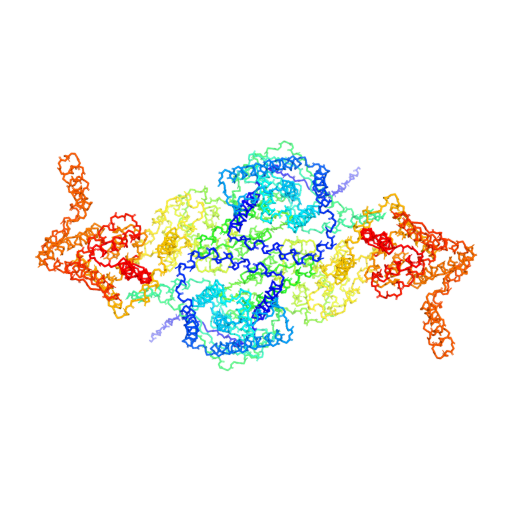CA . LEU A 1 770 ? -34.75 51.844 19.109 1 89.19 770 LEU A CA 1
ATOM 5926 C C . LEU A 1 770 ? -34.406 50.5 18.453 1 89.19 770 LEU A C 1
ATOM 5928 O O . LEU A 1 770 ? -35.281 49.875 17.844 1 89.19 770 LEU A O 1
ATOM 5932 N N . GLY A 1 771 ? -33.125 50.156 18.484 1 92.62 771 GLY A N 1
ATOM 5933 C CA . GLY A 1 771 ? -32.75 48.875 17.938 1 92.62 771 GLY A CA 1
ATOM 5934 C C . GLY A 1 771 ? -33.438 47.688 18.594 1 92.62 771 GLY A C 1
ATOM 5935 O O . GLY A 1 771 ? -33.938 46.781 17.891 1 92.62 771 GLY A O 1
ATOM 5936 N N . SER A 1 772 ? -33.5 47.656 19.875 1 91.81 772 SER A N 1
ATOM 5937 C CA . SER A 1 772 ? -34.188 46.625 20.609 1 91.81 772 SER A CA 1
ATOM 5938 C C . SER A 1 772 ? -35.688 46.625 20.281 1 91.81 772 SER A C 1
ATOM 5940 O O . SER A 1 772 ? -36.312 45.562 20.203 1 91.81 772 SER A O 1
ATOM 5942 N N . MET A 1 773 ? -36.25 47.812 20.109 1 89.5 773 MET A N 1
ATOM 5943 C CA . MET A 1 773 ? -37.656 47.906 19.75 1 89.5 773 MET A CA 1
ATOM 5944 C C . MET A 1 773 ? -37.906 47.344 18.359 1 89.5 773 MET A C 1
ATOM 5946 O O . MET A 1 773 ? -38.906 46.656 18.125 1 89.5 773 MET A O 1
ATOM 5950 N N . ILE A 1 774 ? -37.031 47.719 17.516 1 91.69 774 ILE A N 1
ATOM 5951 C CA . ILE A 1 774 ? -37.156 47.188 16.156 1 91.69 774 ILE A CA 1
ATOM 5952 C C . ILE A 1 774 ? -37.094 45.656 16.188 1 91.69 774 ILE A C 1
ATOM 5954 O O . ILE A 1 774 ? -37.875 45 15.484 1 91.69 774 ILE A O 1
ATOM 5958 N N . MET A 1 775 ? -36.281 45.125 16.969 1 91.62 775 MET A N 1
ATOM 5959 C CA . MET A 1 775 ? -36.156 43.688 17.094 1 91.62 775 MET A CA 1
ATOM 5960 C C . MET A 1 775 ? -37.438 43.062 17.594 1 91.62 775 MET A C 1
ATOM 5962 O O . MET A 1 775 ? -37.938 42.094 17.047 1 91.62 775 MET A O 1
ATOM 5966 N N . THR A 1 776 ? -38.031 43.656 18.562 1 88.62 776 THR A N 1
ATOM 5967 C CA . THR A 1 776 ? -39.25 43.156 19.156 1 88.62 776 THR A CA 1
ATOM 5968 C C . THR A 1 776 ? -40.406 43.281 18.172 1 88.62 776 THR A C 1
ATOM 5970 O O . THR A 1 776 ? -41.188 42.312 17.984 1 88.62 776 THR A O 1
ATOM 5973 N N . VAL A 1 777 ? -40.5 44.406 17.609 1 89.25 777 VAL A N 1
ATOM 5974 C CA . VAL A 1 777 ? -41.562 44.656 16.625 1 89.25 777 VAL A CA 1
ATOM 5975 C C . VAL A 1 777 ? -41.406 43.688 15.453 1 89.25 777 VAL A C 1
ATOM 5977 O O . VAL A 1 777 ? -42.406 43.156 14.93 1 89.25 777 VAL A O 1
ATOM 5980 N N . ALA A 1 778 ? -40.219 43.5 15.102 1 93.62 778 ALA A N 1
ATOM 5981 C CA . ALA A 1 778 ? -39.938 42.594 13.984 1 93.62 778 ALA A CA 1
ATOM 5982 C C . ALA A 1 778 ? -40.375 41.156 14.328 1 93.62 778 ALA A C 1
ATOM 5984 O O . ALA A 1 778 ? -40.938 40.469 13.492 1 93.62 778 ALA A O 1
ATOM 5985 N N . PHE A 1 779 ? -40.125 40.656 15.516 1 92.75 779 PHE A N 1
ATOM 5986 C CA . PHE A 1 779 ? -40.531 39.312 15.93 1 92.75 779 PHE A CA 1
ATOM 5987 C C . PHE A 1 779 ? -42.062 39.219 15.969 1 92.75 779 PHE A C 1
ATOM 5989 O O . PHE A 1 779 ? -42.625 38.219 15.5 1 92.75 779 PHE A O 1
ATOM 5996 N N . VAL A 1 780 ? -42.688 40.188 16.453 1 90.25 780 VAL A N 1
ATOM 5997 C CA . VAL A 1 780 ? -44.156 40.188 16.531 1 90.25 780 VAL A CA 1
ATOM 5998 C C . VAL A 1 780 ? -44.75 40.25 15.125 1 90.25 780 VAL A C 1
ATOM 6000 O O . VAL A 1 780 ? -45.719 39.531 14.836 1 90.25 780 VAL A O 1
ATOM 6003 N N . ALA A 1 781 ? -44.125 41.094 14.32 1 93 781 ALA A N 1
ATOM 6004 C CA . ALA A 1 781 ? -44.594 41.156 12.93 1 93 781 ALA A CA 1
ATOM 6005 C C . ALA A 1 781 ? -44.406 39.812 12.227 1 93 781 ALA A C 1
ATOM 6007 O O . ALA A 1 781 ? -45.281 39.406 11.469 1 93 781 ALA A O 1
ATOM 6008 N N . CYS A 1 782 ? -43.281 39.219 12.5 1 95 782 CYS A N 1
ATOM 6009 C CA . CYS A 1 782 ? -43.062 37.906 11.906 1 95 782 CYS A CA 1
ATOM 6010 C C . CYS A 1 782 ? -44.125 36.906 12.344 1 95 782 CYS A C 1
ATOM 6012 O O . CYS A 1 782 ? -44.656 36.156 11.523 1 95 782 CYS A O 1
ATOM 6014 N N . PHE A 1 783 ? -44.438 36.906 13.586 1 94 783 PHE A N 1
ATOM 6015 C CA . PHE A 1 783 ? -45.469 36.031 14.148 1 94 783 PHE A CA 1
ATOM 6016 C C . PHE A 1 783 ? -46.844 36.375 13.586 1 94 783 PHE A C 1
ATOM 6018 O O . PHE A 1 783 ? -47.594 35.469 13.219 1 94 783 PHE A O 1
ATOM 6025 N N . GLY A 1 784 ? -47.156 37.594 13.422 1 93.5 784 GLY A N 1
ATOM 6026 C CA . GLY A 1 784 ? -48.406 38.031 12.875 1 93.5 784 GLY A CA 1
ATOM 6027 C C . GLY A 1 784 ? -48.594 37.688 11.398 1 93.5 784 GLY A C 1
ATOM 6028 O O . GLY A 1 784 ? -49.656 37.25 10.984 1 93.5 784 GLY A O 1
ATOM 6029 N N . PHE A 1 785 ? -47.5 37.938 10.672 1 94.69 785 PHE A N 1
ATOM 6030 C CA . PHE A 1 785 ? -47.562 37.625 9.25 1 94.69 785 PHE A CA 1
ATOM 6031 C C . PHE A 1 785 ? -47.656 36.125 9.031 1 94.69 785 PHE A C 1
ATOM 6033 O O . PHE A 1 785 ? -48.281 35.656 8.07 1 94.69 785 PHE A O 1
ATOM 6040 N N . ALA A 1 786 ? -47.062 35.375 9.922 1 94.31 786 ALA A N 1
ATOM 6041 C CA . ALA A 1 786 ? -47.188 33.906 9.836 1 94.31 786 ALA A CA 1
ATOM 6042 C C . ALA A 1 786 ? -48.656 33.5 10.07 1 94.31 786 ALA A C 1
ATOM 6044 O O . ALA A 1 786 ? -49.156 32.594 9.375 1 94.31 786 ALA A O 1
ATOM 6045 N N . LEU A 1 787 ? -49.281 34.094 11.023 1 93.25 787 LEU A N 1
ATOM 6046 C CA . LEU A 1 787 ? -50.719 33.812 11.281 1 93.25 787 LEU A CA 1
ATOM 6047 C C . LEU A 1 787 ? -51.562 34.25 10.102 1 93.25 787 LEU A C 1
ATOM 6049 O O . LEU A 1 787 ? -52.5 33.562 9.727 1 93.25 787 LEU A O 1
ATOM 6053 N N . GLY A 1 788 ? -51.219 35.375 9.523 1 92.44 788 GLY A N 1
ATOM 6054 C CA . GLY A 1 788 ? -51.938 35.875 8.359 1 92.44 788 GLY A CA 1
ATOM 6055 C C . GLY A 1 788 ? -51.812 34.969 7.152 1 92.44 788 GLY A C 1
ATOM 6056 O O . GLY A 1 788 ? -52.719 34.969 6.289 1 92.44 788 GLY A O 1
ATOM 6057 N N . SER A 1 789 ? -50.781 34.25 7.129 1 92.5 789 SER A N 1
ATOM 6058 C CA . SER A 1 789 ? -50.594 33.344 6.016 1 92.5 789 SER A CA 1
ATOM 6059 C C . SER A 1 789 ? -51.625 32.219 6.023 1 92.5 789 SER A C 1
ATOM 6061 O O . SER A 1 789 ? -51.875 31.609 4.992 1 92.5 789 SER A O 1
ATOM 6063 N N . PHE A 1 790 ? -52.25 32 7.148 1 91.31 790 PHE A N 1
ATOM 6064 C CA . PHE A 1 790 ? -53.281 30.969 7.254 1 91.31 790 PHE A CA 1
ATOM 6065 C C . PHE A 1 790 ? -54.688 31.578 7.324 1 91.31 790 PHE A C 1
ATOM 6067 O O . PHE A 1 790 ? -55.656 30.906 7.637 1 91.31 790 PHE A O 1
ATOM 6074 N N . GLY A 1 791 ? -54.781 32.906 7.152 1 87.88 791 GLY A N 1
ATOM 6075 C CA . GLY A 1 791 ? -56.031 33.594 6.984 1 87.88 791 GLY A CA 1
ATOM 6076 C C . GLY A 1 791 ? -56.625 34.094 8.297 1 87.88 791 GLY A C 1
ATOM 6077 O O . GLY A 1 791 ? -57.812 34.438 8.359 1 87.88 791 GLY A O 1
ATOM 6078 N N . TYR A 1 792 ? -55.875 34.031 9.328 1 89.62 792 TYR A N 1
ATOM 6079 C CA . TYR A 1 792 ? -56.344 34.5 10.617 1 89.62 792 TYR A CA 1
ATOM 6080 C C . TYR A 1 792 ? -55.625 35.781 11.039 1 89.62 792 TYR A C 1
ATOM 6082 O O . TYR A 1 792 ? -54.5 36 10.648 1 89.62 792 TYR A O 1
ATOM 6090 N N . GLN A 1 793 ? -56.375 36.656 11.633 1 88.12 793 GLN A N 1
ATOM 6091 C CA . GLN A 1 793 ? -55.781 37.906 12.094 1 88.12 793 GLN A CA 1
ATOM 6092 C C . GLN A 1 793 ? -56.156 38.188 13.547 1 88.12 793 GLN A C 1
ATOM 6094 O O . GLN A 1 793 ? -57.281 37.875 13.969 1 88.12 793 GLN A O 1
ATOM 6099 N N . LEU A 1 794 ? -55.25 38.594 14.273 1 86.56 794 LEU A N 1
ATOM 6100 C CA . LEU A 1 794 ? -55.469 39 15.648 1 86.56 794 LEU A CA 1
ATOM 6101 C C . LEU A 1 794 ? -55.156 40.5 15.82 1 86.56 794 LEU A C 1
ATOM 6103 O O . LEU A 1 794 ? -54.312 41.031 15.078 1 86.56 794 LEU A O 1
ATOM 6107 N N . PRO A 1 795 ? -55.906 41.094 16.656 1 83.69 795 PRO A N 1
ATOM 6108 C CA . PRO A 1 795 ? -55.5 42.469 16.953 1 83.69 795 PRO A CA 1
ATOM 6109 C C . PRO A 1 795 ? -54.062 42.594 17.422 1 83.69 795 PRO A C 1
ATOM 6111 O O . PRO A 1 795 ? -53.531 41.656 18.062 1 83.69 795 PRO A O 1
ATOM 6114 N N . LEU A 1 796 ? -53.406 43.594 17.078 1 81.62 796 LEU A N 1
ATOM 6115 C CA . LEU A 1 796 ? -51.969 43.812 17.266 1 81.62 796 LEU A CA 1
ATOM 6116 C C . LEU A 1 796 ? -51.594 43.625 18.719 1 81.62 796 LEU A C 1
ATOM 6118 O O . LEU A 1 796 ? -50.562 43 19 1 81.62 796 LEU A O 1
ATOM 6122 N N . VAL A 1 797 ? -52.344 44.094 19.562 1 78 797 VAL A N 1
ATOM 6123 C CA . VAL A 1 797 ? -52.031 44 20.984 1 78 797 VAL A CA 1
ATOM 6124 C C . VAL A 1 797 ? -52.094 42.562 21.453 1 78 797 VAL A C 1
ATOM 6126 O O . VAL A 1 797 ? -51.219 42.094 22.172 1 78 797 VAL A O 1
ATOM 6129 N N . THR A 1 798 ? -53.188 41.844 21.078 1 80.06 798 THR A N 1
ATOM 6130 C CA . THR A 1 798 ? -53.344 40.469 21.453 1 80.06 798 THR A CA 1
ATOM 6131 C C . THR A 1 798 ? -52.25 39.594 20.844 1 80.06 798 THR A C 1
ATOM 6133 O O . THR A 1 798 ? -51.719 38.688 21.5 1 80.06 798 THR A O 1
ATOM 6136 N N . LEU A 1 799 ? -51.906 40 19.703 1 87.81 799 LEU A N 1
ATOM 6137 C CA . LEU A 1 799 ? -50.844 39.281 19.031 1 87.81 799 LEU A CA 1
ATOM 6138 C C . LEU A 1 799 ? -49.5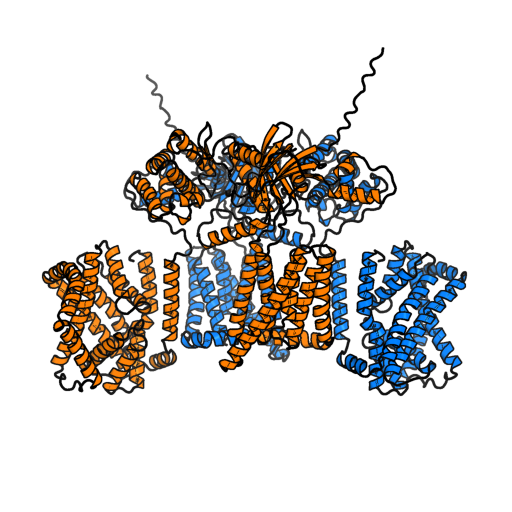 39.5 19.766 1 87.81 799 LEU A C 1
ATOM 6140 O O . LEU A 1 799 ? -48.781 38.531 19.984 1 87.81 799 LEU A O 1
ATOM 6144 N N . ALA A 1 800 ? -49.156 40.688 20.047 1 86.44 800 ALA A N 1
ATOM 6145 C CA . ALA A 1 800 ? -47.906 41.031 20.703 1 86.44 800 ALA A CA 1
ATOM 6146 C C . ALA A 1 800 ? -47.812 40.406 22.078 1 86.44 800 ALA A C 1
ATOM 6148 O O . ALA A 1 800 ? -46.781 39.844 22.438 1 86.44 800 ALA A O 1
ATOM 6149 N N . VAL A 1 801 ? -48.844 40.438 22.797 1 77.88 801 VAL A N 1
ATOM 6150 C CA . VAL A 1 801 ? -48.875 39.844 24.141 1 77.88 801 VAL A CA 1
ATOM 6151 C C . VAL A 1 801 ? -48.719 38.344 24.062 1 77.88 801 VAL A C 1
ATOM 6153 O O . VAL A 1 801 ? -48 37.719 24.828 1 77.88 801 VAL A O 1
ATOM 6156 N N . THR A 1 802 ? -49.5 37.781 23.141 1 84.06 802 THR A N 1
ATOM 6157 C CA . THR A 1 802 ? -49.438 36.344 22.969 1 84.06 802 THR A CA 1
ATOM 6158 C C . THR A 1 802 ? -48.031 35.906 22.625 1 84.06 802 THR A C 1
ATOM 6160 O O . THR A 1 802 ? -47.5 34.938 23.188 1 84.06 802 THR A O 1
ATOM 6163 N N . TYR A 1 803 ? -47.406 36.594 21.75 1 88.62 803 TYR A N 1
ATOM 6164 C CA . TYR A 1 803 ? -46.031 36.25 21.344 1 88.62 803 TYR A CA 1
ATOM 6165 C C . TYR A 1 803 ? -45.062 36.375 22.516 1 88.62 803 TYR A C 1
ATOM 6167 O O . TYR A 1 803 ? -44.281 35.469 22.797 1 88.62 803 TYR A O 1
ATOM 6175 N N . LEU A 1 804 ? -45.031 37.594 23.109 1 81 804 LEU A N 1
ATOM 6176 C CA . LEU A 1 804 ? -44.062 37.906 24.141 1 81 804 LEU A CA 1
ATOM 6177 C C . LEU A 1 804 ? -44.219 36.969 25.344 1 81 804 LEU A C 1
ATOM 6179 O O . LEU A 1 804 ? -43.219 36.5 25.891 1 81 804 LEU A O 1
ATOM 6183 N N . VAL A 1 805 ? -45.375 36.625 25.656 1 73.69 805 VAL A N 1
ATOM 6184 C CA . VAL A 1 805 ? -45.625 35.75 26.797 1 73.69 805 VAL A CA 1
ATOM 6185 C C . VAL A 1 805 ? -45.25 34.312 26.422 1 73.69 805 VAL A C 1
ATOM 6187 O O . VAL A 1 805 ? -44.531 33.625 27.156 1 73.69 805 VAL A O 1
ATOM 6190 N N . SER A 1 806 ? -45.781 33.906 25.328 1 80.88 806 SER A N 1
ATOM 6191 C CA . SER A 1 806 ? -45.531 32.531 24.906 1 80.88 806 SER A CA 1
ATOM 6192 C C . SER A 1 806 ? -44.031 32.281 24.656 1 80.88 806 SER A C 1
ATOM 6194 O O . SER A 1 806 ? -43.5 31.234 25.047 1 80.88 806 SER A O 1
ATOM 6196 N N . ASN A 1 807 ? -43.406 33.219 23.984 1 80.94 807 ASN A N 1
ATOM 6197 C CA . ASN A 1 807 ? -42 33.062 23.703 1 80.94 807 ASN A CA 1
ATOM 6198 C C . ASN A 1 807 ? -41.156 33.062 25 1 80.94 807 ASN A C 1
ATOM 6200 O O . ASN A 1 807 ? -40.188 32.312 25.125 1 80.94 807 ASN A O 1
ATOM 6204 N N . SER A 1 808 ? -41.469 33.875 25.906 1 72.06 808 SER A N 1
ATOM 6205 C CA . SER A 1 808 ? -40.781 33.969 27.188 1 72.06 808 SER A CA 1
ATOM 6206 C C . SER A 1 808 ? -40.938 32.656 27.984 1 72.06 808 SER A C 1
ATOM 6208 O O . SER A 1 808 ? -40 32.156 28.578 1 72.06 808 SER A O 1
ATOM 6210 N N . VAL A 1 809 ? -42.125 32.125 27.906 1 68.25 809 VAL A N 1
ATOM 6211 C CA . VAL A 1 809 ? -42.438 30.906 28.625 1 68.25 809 VAL A CA 1
ATOM 6212 C C . VAL A 1 809 ? -41.656 29.734 27.984 1 68.25 809 VAL A C 1
ATOM 6214 O O . VAL A 1 809 ? -41.094 28.906 28.688 1 68.25 809 VAL A O 1
ATOM 6217 N N . GLY A 1 810 ? -41.812 29.719 26.766 1 71.75 810 GLY A N 1
ATOM 6218 C CA . GLY A 1 810 ? -41.125 28.641 26.062 1 71.75 810 GLY A CA 1
ATOM 6219 C C . GLY A 1 810 ? -39.625 28.688 26.234 1 71.75 810 GLY A C 1
ATOM 6220 O O . GLY A 1 810 ? -38.969 27.641 26.312 1 71.75 810 GLY A O 1
ATOM 6221 N N . SER A 1 811 ? -39.031 29.859 26.359 1 68.31 811 SER A N 1
ATOM 6222 C CA . SER A 1 811 ? -37.594 30.031 26.438 1 68.31 811 SER A CA 1
ATOM 6223 C C . SER A 1 811 ? -37.062 29.719 27.844 1 68.31 811 SER A C 1
ATOM 6225 O O . SER A 1 811 ? -35.875 29.531 28.047 1 68.31 811 SER A O 1
ATOM 6227 N N . LEU A 1 812 ? -37.969 29.609 28.703 1 63.03 812 LEU A N 1
ATOM 6228 C CA . LEU A 1 812 ? -37.594 29.297 30.078 1 63.03 812 LEU A CA 1
ATOM 6229 C C . LEU A 1 812 ? -37.188 27.828 30.219 1 63.03 812 LEU A C 1
ATOM 6231 O O . LEU A 1 812 ? -36.438 27.453 31.141 1 63.03 812 LEU A O 1
ATOM 6235 N N . VAL A 1 813 ? -37.688 27.062 29.328 1 60.78 813 VAL A N 1
ATOM 6236 C CA . VAL A 1 813 ? -37.312 25.656 29.328 1 60.78 813 VAL A CA 1
ATOM 6237 C C . VAL A 1 813 ? -35.906 25.484 28.719 1 60.78 813 VAL A C 1
ATOM 6239 O O . VAL A 1 813 ? -35.688 25.922 27.594 1 60.78 813 VAL A O 1
ATOM 6242 N N . PRO A 1 814 ? -35 25.078 29.516 1 56.66 814 PRO A N 1
ATOM 6243 C CA . PRO A 1 814 ? -33.625 25 29.047 1 56.66 814 PRO A CA 1
ATOM 6244 C C . PRO A 1 814 ? -33.438 23.953 27.938 1 56.66 814 PRO A C 1
ATOM 6246 O O . PRO A 1 814 ? -32.844 22.891 28.172 1 56.66 814 PRO A O 1
ATOM 6249 N N . SER A 1 815 ? -34.062 24.047 26.906 1 59.81 815 SER A N 1
ATOM 6250 C CA . SER A 1 815 ? -33.844 23.203 25.75 1 59.81 815 SER A CA 1
ATOM 6251 C C . SER A 1 815 ? -33 23.906 24.688 1 59.81 815 SER A C 1
ATOM 6253 O O . SER A 1 815 ? -33.031 25.141 24.578 1 59.81 815 SER A O 1
ATOM 6255 N N . PRO A 1 816 ? -32.125 23.188 24.172 1 62.16 816 PRO A N 1
ATOM 6256 C CA . PRO A 1 816 ? -31.312 23.812 23.125 1 62.16 816 PRO A CA 1
ATOM 6257 C C . PRO A 1 816 ? -32.156 24.484 22.047 1 62.16 816 PRO A C 1
ATOM 6259 O O . PRO A 1 816 ? -33 23.828 21.438 1 62.16 816 PRO A O 1
ATOM 6262 N N . GLY A 1 817 ? -32 25.75 21.891 1 64.69 817 GLY A N 1
ATOM 6263 C CA . GLY A 1 817 ? -32.719 26.516 20.875 1 64.69 817 GLY A CA 1
ATOM 6264 C C . GLY A 1 817 ? -34.188 26.656 21.156 1 64.69 817 GLY A C 1
ATOM 6265 O O . GLY A 1 817 ? -34.938 27.266 20.375 1 64.69 817 GLY A O 1
ATOM 6266 N N . GLY A 1 818 ? -34.688 26.125 22.375 1 68 818 GLY A N 1
ATOM 6267 C CA . GLY A 1 818 ? -36.094 26.203 22.734 1 68 818 GLY A CA 1
ATOM 6268 C C . GLY A 1 818 ? -36.969 25.281 21.891 1 68 818 GLY A C 1
ATOM 6269 O O . GLY A 1 818 ? -38.156 25.531 21.734 1 68 818 GLY A O 1
ATOM 6270 N N . ILE A 1 819 ? -36.312 24.328 21.328 1 69.31 819 ILE A N 1
ATOM 6271 C CA . ILE A 1 819 ? -37.062 23.469 20.406 1 69.31 819 ILE A CA 1
ATOM 6272 C C . ILE A 1 819 ? -38.125 22.688 21.188 1 69.31 819 ILE A C 1
ATOM 6274 O O . ILE A 1 819 ? -37.812 22.062 22.219 1 69.31 819 ILE A O 1
ATOM 6278 N N . GLY A 1 820 ? -39.281 22.672 20.781 1 72.5 820 GLY A N 1
ATOM 6279 C CA . GLY A 1 820 ? -40.406 21.984 21.438 1 72.5 820 GLY A CA 1
ATOM 6280 C C . GLY A 1 820 ? -41.219 22.891 22.328 1 72.5 820 GLY A C 1
ATOM 6281 O O . GLY A 1 820 ? -42.375 23.203 22.016 1 72.5 820 GLY A O 1
ATOM 6282 N N . PRO A 1 821 ? -40.438 23.391 23.344 1 72.19 821 PRO A N 1
ATOM 6283 C CA . PRO A 1 821 ? -41.156 24.203 24.312 1 72.19 821 PRO A CA 1
ATOM 6284 C C . PRO A 1 821 ? -41.656 25.516 23.719 1 72.19 821 PRO A C 1
ATOM 6286 O O . PRO A 1 821 ? -42.781 25.953 24.016 1 72.19 821 PRO A O 1
ATOM 6289 N N . VAL A 1 822 ? -40.906 26.125 22.906 1 80.5 822 VAL A N 1
ATOM 6290 C CA . VAL A 1 822 ? -41.312 27.406 22.328 1 80.5 822 VAL A CA 1
ATOM 6291 C C . VAL A 1 822 ? -42.469 27.188 21.359 1 80.5 822 VAL A C 1
ATOM 6293 O O . VAL A 1 822 ? -43.438 27.938 21.375 1 80.5 822 VAL A O 1
ATOM 6296 N N . GLU A 1 823 ? -42.406 26.234 20.594 1 83 823 GLU A N 1
ATOM 6297 C CA . GLU A 1 823 ? -43.5 25.922 19.672 1 83 823 GLU A CA 1
ATOM 6298 C C . GLU A 1 823 ? -44.781 25.594 20.422 1 83 823 GLU A C 1
ATOM 6300 O O . GLU A 1 823 ? -45.875 26.047 20.047 1 83 823 GLU A O 1
ATOM 6305 N N . ALA A 1 824 ? -44.562 24.797 21.422 1 80 824 ALA A N 1
ATOM 6306 C CA . ALA A 1 824 ? -45.719 24.422 22.234 1 80 824 ALA A CA 1
ATOM 6307 C C . ALA A 1 824 ? -46.375 25.641 22.906 1 80 824 ALA A C 1
ATOM 6309 O O . ALA A 1 824 ? -47.594 25.766 22.938 1 80 824 ALA A O 1
ATOM 6310 N N . ALA A 1 825 ? -45.469 26.516 23.344 1 81.12 825 ALA A N 1
ATOM 6311 C CA . ALA A 1 825 ? -45.969 27.719 24.031 1 81.12 825 ALA A CA 1
ATOM 6312 C C . ALA A 1 825 ? -46.656 28.656 23.047 1 81.12 825 ALA A C 1
ATOM 6314 O O . ALA A 1 825 ? -47.688 29.234 23.359 1 81.12 825 ALA A O 1
ATOM 6315 N N . LEU A 1 826 ? -46.062 28.781 21.922 1 89.06 826 LEU A N 1
ATOM 6316 C CA . LEU A 1 826 ? -46.656 29.656 20.906 1 89.06 826 LEU A CA 1
ATOM 6317 C C . LEU A 1 826 ? -48 29.094 20.422 1 89.06 826 LEU A C 1
ATOM 6319 O O . LEU A 1 826 ? -48.969 29.828 20.234 1 89.06 826 LEU A O 1
ATOM 6323 N N . THR A 1 827 ? -48 27.797 20.234 1 87 827 THR A N 1
ATOM 6324 C CA . THR A 1 827 ? -49.25 27.141 19.828 1 87 827 THR A CA 1
ATOM 6325 C C . THR A 1 827 ? -50.312 27.297 20.906 1 87 827 THR A C 1
ATOM 6327 O O . THR A 1 827 ? -51.438 27.656 20.625 1 87 827 THR A O 1
ATOM 6330 N N . GLY A 1 828 ? -49.875 27 22.094 1 83.75 828 GLY A N 1
ATOM 6331 C CA . GLY A 1 828 ? -50.812 27.141 23.203 1 83.75 828 GLY A CA 1
ATOM 6332 C C . GLY A 1 828 ? -51.344 28.547 23.375 1 83.75 828 GLY A C 1
ATOM 6333 O O . GLY A 1 828 ? -52.531 28.75 23.656 1 83.75 828 GLY A O 1
ATOM 6334 N N . GLY A 1 829 ? -50.5 29.531 23.219 1 84.94 829 GLY A N 1
ATOM 6335 C CA . GLY A 1 829 ? -50.906 30.922 23.312 1 84.94 829 GLY A CA 1
ATOM 6336 C C . GLY A 1 829 ? -51.906 31.328 22.25 1 84.94 829 GLY A C 1
ATOM 6337 O O . GLY A 1 829 ? -52.875 32.031 22.547 1 84.94 829 GLY A O 1
ATOM 6338 N N . LEU A 1 830 ? -51.75 30.859 21.094 1 89.62 830 LEU A N 1
ATOM 6339 C CA . LEU A 1 830 ? -52.656 31.172 20 1 89.62 830 LEU A CA 1
ATOM 6340 C C . LEU A 1 830 ? -54.031 30.484 20.203 1 89.62 830 LEU A C 1
ATOM 6342 O O . LEU A 1 830 ? -55.062 31.062 19.891 1 89.62 830 LEU A O 1
ATOM 6346 N N . VAL A 1 831 ? -54 29.281 20.703 1 86.44 831 VAL A N 1
ATOM 6347 C CA . VAL A 1 831 ? -55.219 28.547 20.953 1 86.44 831 VAL A CA 1
ATOM 6348 C C . VAL A 1 831 ? -56.031 29.266 22.016 1 86.44 831 VAL A C 1
ATOM 6350 O O . VAL A 1 831 ? -57.281 29.344 21.922 1 86.44 831 VAL A O 1
ATOM 6353 N N . LEU A 1 832 ? -55.312 29.812 22.906 1 80.06 832 LEU A N 1
ATOM 6354 C CA . LEU A 1 832 ? -56 30.531 24 1 80.06 832 LEU A CA 1
ATOM 6355 C C . LEU A 1 832 ? -56.688 31.781 23.484 1 80.06 832 LEU A C 1
ATOM 6357 O O . LEU A 1 832 ? -57.625 32.281 24.094 1 80.06 832 LEU A O 1
ATOM 6361 N N . THR A 1 833 ? -56.25 32.281 22.344 1 83.38 833 THR A N 1
ATOM 6362 C CA . THR A 1 833 ? -56.844 33.469 21.766 1 83.38 833 THR A CA 1
ATOM 6363 C C . THR A 1 833 ? -58 33.094 20.844 1 83.38 833 THR A C 1
ATOM 6365 O O . THR A 1 833 ? -58.688 34 20.328 1 83.38 833 THR A O 1
ATOM 6368 N N . GLY A 1 834 ? -58.219 31.797 20.578 1 82.75 834 GLY A N 1
ATOM 6369 C CA . GLY A 1 834 ? -59.375 31.359 19.797 1 82.75 834 GLY A CA 1
ATOM 6370 C C . GLY A 1 834 ? -59 30.781 18.438 1 82.75 834 GLY A C 1
ATOM 6371 O O . GLY A 1 834 ? -59.875 30.469 17.641 1 82.75 834 GLY A O 1
ATOM 6372 N N . ILE A 1 835 ? -57.844 30.641 18.234 1 90 835 ILE A N 1
ATOM 6373 C CA . ILE A 1 835 ? -57.406 30.094 16.953 1 90 835 ILE A CA 1
ATOM 6374 C C . ILE A 1 835 ? -57.438 28.562 17.016 1 90 835 ILE A C 1
ATOM 6376 O O . ILE A 1 835 ? -57.031 27.969 18.016 1 90 835 ILE A O 1
ATOM 6380 N N . PRO A 1 836 ? -57.969 28.016 16.031 1 88.5 836 PRO A N 1
ATOM 6381 C CA . PRO A 1 836 ? -58 26.547 16.016 1 88.5 836 PRO A CA 1
ATOM 6382 C C . PRO A 1 836 ? -56.594 25.953 16.156 1 88.5 836 PRO A C 1
ATOM 6384 O O . PRO A 1 836 ? -55.625 26.531 15.672 1 88.5 836 PRO A O 1
ATOM 6387 N N . TYR A 1 837 ? -56.5 24.859 16.766 1 85 837 TYR A N 1
ATOM 6388 C CA . TYR A 1 837 ? -55.25 24.203 17.109 1 85 837 TYR A CA 1
ATOM 6389 C C . TYR A 1 837 ? -54.406 23.938 15.859 1 85 837 TYR A C 1
ATOM 6391 O O . TYR A 1 837 ? -53.188 24.141 15.875 1 85 837 TYR A O 1
ATOM 6399 N N . SER A 1 838 ? -55.125 23.484 14.812 1 82 838 SER A N 1
ATOM 6400 C CA . SER A 1 838 ? -54.375 23.141 13.602 1 82 838 SER A CA 1
ATOM 6401 C C . SER A 1 838 ? -53.688 24.359 13 1 82 838 SER A C 1
ATOM 6403 O O . SER A 1 838 ? -52.531 24.281 12.602 1 82 838 SER A O 1
ATOM 6405 N N . VAL A 1 839 ? -54.344 25.453 13.055 1 87.44 839 VAL A N 1
ATOM 6406 C CA . VAL A 1 839 ? -53.812 26.688 12.508 1 87.44 839 VAL A CA 1
ATOM 6407 C C . VAL A 1 839 ? -52.719 27.234 13.445 1 87.44 839 VAL A C 1
ATOM 6409 O O . VAL A 1 839 ? -51.688 27.75 13 1 87.44 839 VAL A O 1
ATOM 6412 N N . ALA A 1 840 ? -52.969 27.062 14.766 1 89.25 840 ALA A N 1
ATOM 6413 C CA . ALA A 1 840 ? -52.031 27.547 15.766 1 89.25 840 ALA A CA 1
ATOM 6414 C C . ALA A 1 840 ? -50.688 26.797 15.648 1 89.25 840 ALA A C 1
ATOM 6416 O O . ALA A 1 840 ? -49.625 27.422 15.688 1 89.25 840 ALA A O 1
ATOM 6417 N N . LEU A 1 841 ? -50.812 25.609 15.469 1 86.5 841 LEU A N 1
ATOM 6418 C CA . LEU A 1 841 ? -49.625 24.797 15.32 1 86.5 841 LEU A CA 1
ATOM 6419 C C . LEU A 1 841 ? -48.875 25.156 14.039 1 86.5 841 LEU A C 1
ATOM 6421 O O . LEU A 1 841 ? -47.656 25.297 14.039 1 86.5 841 LEU A O 1
ATOM 6425 N N . SER A 1 842 ? -49.594 25.25 12.992 1 86.56 842 SER A N 1
ATOM 6426 C CA . SER A 1 842 ? -49 25.594 11.711 1 86.56 842 SER A CA 1
ATOM 6427 C C . SER A 1 842 ? -48.344 26.969 11.758 1 86.56 842 SER A C 1
ATOM 6429 O O . SER A 1 842 ? -47.281 27.172 11.164 1 86.56 842 SER A O 1
ATOM 6431 N N . THR A 1 843 ? -48.906 27.828 12.461 1 89.62 843 THR A N 1
ATOM 6432 C CA . THR A 1 843 ? -48.344 29.172 12.609 1 89.62 843 THR A CA 1
ATOM 6433 C C . THR A 1 843 ? -47.031 29.141 13.406 1 89.62 843 THR A C 1
ATOM 6435 O O . THR A 1 843 ? -46.062 29.75 13.023 1 89.62 843 THR A O 1
ATOM 6438 N N . ALA A 1 844 ? -47.094 28.375 14.469 1 88.12 844 ALA A N 1
ATOM 6439 C CA . ALA A 1 844 ? -45.906 28.266 15.312 1 88.12 844 ALA A CA 1
ATOM 6440 C C . ALA A 1 844 ? -44.75 27.625 14.547 1 88.12 844 ALA A C 1
ATOM 6442 O O . ALA A 1 844 ? -43.625 28.094 14.641 1 88.12 844 ALA A O 1
ATOM 6443 N N . VAL A 1 845 ? -45.094 26.719 13.773 1 85.25 845 VAL A N 1
ATOM 6444 C CA . VAL A 1 845 ? -44.062 26.016 13.008 1 85.25 845 VAL A CA 1
ATOM 6445 C C . VAL A 1 845 ? -43.5 26.938 11.922 1 85.25 845 VAL A C 1
ATOM 6447 O O . VAL A 1 845 ? -42.281 26.969 11.695 1 85.25 845 VAL A O 1
ATOM 6450 N N . LEU A 1 846 ? -44.344 27.578 11.281 1 86.81 846 LEU A N 1
ATOM 6451 C CA . LEU A 1 846 ? -43.906 28.5 10.242 1 86.81 846 LEU A CA 1
ATOM 6452 C C . LEU A 1 846 ? -43.062 29.609 10.836 1 86.81 846 LEU A C 1
ATOM 6454 O O . LEU A 1 846 ? -42.062 30.031 10.242 1 86.81 846 LEU A O 1
ATOM 6458 N N . TYR A 1 847 ? -43.438 30.109 11.945 1 90.06 847 TYR A N 1
ATOM 6459 C CA . TYR A 1 847 ? -42.688 31.125 12.656 1 90.06 847 TYR A CA 1
ATOM 6460 C C . TYR A 1 847 ? -41.281 30.625 12.992 1 90.06 847 TYR A C 1
ATOM 6462 O O . TYR A 1 847 ? -40.312 31.328 12.766 1 90.06 847 TYR A O 1
ATOM 6470 N N . ARG A 1 848 ? -41.25 29.484 13.453 1 86.25 848 ARG A N 1
ATOM 6471 C CA . ARG A 1 848 ? -39.969 28.906 13.836 1 86.25 848 ARG A CA 1
ATOM 6472 C C . ARG A 1 848 ? -39.094 28.641 12.609 1 86.25 848 ARG A C 1
ATOM 6474 O O . ARG A 1 848 ? -37.875 28.703 12.68 1 86.25 848 ARG A O 1
ATOM 6481 N N . LEU A 1 849 ? -39.75 28.234 11.602 1 84.31 849 LEU A N 1
ATOM 6482 C CA . LEU A 1 849 ? -39 28.047 10.359 1 84.31 849 LEU A CA 1
ATOM 6483 C C . LEU A 1 849 ? -38.281 29.312 9.953 1 84.31 849 LEU A C 1
ATOM 6485 O O . LEU A 1 849 ? -37.094 29.266 9.539 1 84.31 849 LEU A O 1
ATOM 6489 N N . PHE A 1 850 ? -38.906 30.422 10.148 1 88.25 850 PHE A N 1
ATOM 6490 C CA . PHE A 1 850 ? -38.344 31.688 9.664 1 88.25 850 PHE A CA 1
ATOM 6491 C C . PHE A 1 850 ? -37.438 32.312 10.719 1 88.25 850 PHE A C 1
ATOM 6493 O O . PHE A 1 850 ? -36.594 33.156 10.398 1 88.25 850 PHE A O 1
ATOM 6500 N N . THR A 1 851 ? -37.469 31.797 11.914 1 87.5 851 THR A N 1
ATOM 6501 C CA . THR A 1 851 ? -36.719 32.469 12.953 1 87.5 851 THR A CA 1
ATOM 6502 C C . THR A 1 851 ? -35.625 31.531 13.516 1 87.5 851 THR A C 1
ATOM 6504 O O . THR A 1 851 ? -34.719 31.969 14.195 1 87.5 851 THR A O 1
ATOM 6507 N N . PHE A 1 852 ? -35.812 30.312 13.242 1 81.62 852 PHE A N 1
ATOM 6508 C CA . PHE A 1 852 ? -34.875 29.391 13.859 1 81.62 852 PHE A CA 1
ATOM 6509 C C . PHE A 1 852 ? -34.281 28.438 12.82 1 81.62 852 PHE A C 1
ATOM 6511 O O . PHE A 1 852 ? -33.094 28.562 12.469 1 81.62 852 PHE A O 1
ATOM 6518 N N . TRP A 1 853 ? -35.156 27.578 12.211 1 77.75 853 TRP A N 1
ATOM 6519 C CA . TRP A 1 853 ? -34.688 26.531 11.312 1 77.75 853 TRP A CA 1
ATOM 6520 C C . TRP A 1 853 ? -34.188 27.141 10 1 77.75 853 TRP A C 1
ATOM 6522 O O . TRP A 1 853 ? -33.156 26.734 9.477 1 77.75 853 TRP A O 1
ATOM 6532 N N . GLY A 1 854 ? -34.938 28 9.414 1 76.19 854 GLY A N 1
ATOM 6533 C CA . GLY A 1 854 ? -34.594 28.594 8.125 1 76.19 854 GLY A CA 1
ATOM 6534 C C . GLY A 1 854 ? -33.375 29.484 8.172 1 76.19 854 GLY A C 1
ATOM 6535 O O . GLY A 1 854 ? -32.75 29.766 7.137 1 76.19 854 GLY A O 1
ATOM 6536 N N . ARG A 1 855 ? -32.938 29.766 9.359 1 81.56 855 ARG A N 1
ATOM 6537 C CA . ARG A 1 855 ? -31.812 30.688 9.523 1 81.56 855 ARG A CA 1
ATOM 6538 C C . ARG A 1 855 ? -30.484 29.922 9.609 1 81.56 855 ARG A C 1
ATOM 6540 O O . ARG A 1 855 ? -29.406 30.531 9.586 1 81.56 855 ARG A O 1
ATOM 6547 N N . VAL A 1 856 ? -30.562 28.719 9.711 1 77.25 856 VAL A N 1
ATOM 6548 C CA . VAL A 1 856 ? -29.359 27.906 9.93 1 77.25 856 VAL A CA 1
ATOM 6549 C C . VAL A 1 856 ? -28.438 28.031 8.719 1 77.25 856 VAL A C 1
ATOM 6551 O O . VAL A 1 856 ? -27.234 28.281 8.875 1 77.25 856 VAL A O 1
ATOM 6554 N N . PRO A 1 857 ? -28.984 27.875 7.512 1 75.81 857 PRO A N 1
ATOM 6555 C CA . PRO A 1 857 ? -28.078 28.031 6.371 1 75.81 857 PRO A CA 1
ATOM 6556 C C . PRO A 1 857 ? -27.484 29.438 6.281 1 75.81 857 PRO A C 1
ATOM 6558 O O . PRO A 1 857 ? -26.312 29.594 5.914 1 75.81 857 PRO A O 1
ATOM 6561 N N . LEU A 1 858 ? -28.25 30.453 6.656 1 82.5 858 LEU A N 1
ATOM 6562 C CA . LEU A 1 858 ? -27.75 31.812 6.652 1 82.5 858 LEU A CA 1
ATOM 6563 C C . LEU A 1 858 ? -26.641 32 7.699 1 82.5 858 LEU A C 1
ATOM 6565 O O . LEU A 1 858 ? -25.641 32.656 7.441 1 82.5 858 LEU A O 1
ATOM 6569 N N . GLY A 1 859 ? -26.859 31.422 8.781 1 83.62 859 GLY A N 1
ATOM 6570 C CA . GLY A 1 859 ? -25.859 31.484 9.836 1 83.62 859 GLY A CA 1
ATOM 6571 C C . GLY A 1 859 ? -24.562 30.781 9.477 1 83.62 859 GLY A C 1
ATOM 6572 O O . GLY A 1 859 ? -23.484 31.281 9.781 1 83.62 859 GLY A O 1
ATOM 6573 N N . TRP A 1 860 ? -24.734 29.719 8.867 1 76.62 860 TRP A N 1
ATOM 6574 C CA . TRP A 1 860 ? -23.562 28.969 8.469 1 76.62 860 TRP A CA 1
ATOM 6575 C C . TRP A 1 860 ? -22.734 29.734 7.441 1 76.62 860 TRP A C 1
ATOM 6577 O O . TRP A 1 860 ? -21.516 29.797 7.535 1 76.62 860 TRP A O 1
ATOM 6587 N N . ILE A 1 861 ? -23.391 30.328 6.492 1 80.44 861 ILE A N 1
ATOM 6588 C CA . ILE A 1 861 ? -22.719 31.141 5.48 1 80.44 861 ILE A CA 1
ATOM 6589 C C . ILE A 1 861 ? -22.031 32.344 6.148 1 80.44 861 ILE A C 1
ATOM 6591 O O . ILE A 1 861 ? -20.891 32.656 5.824 1 80.44 861 ILE A O 1
ATOM 6595 N N . ALA A 1 862 ? -22.75 32.844 7.055 1 86.44 862 ALA A N 1
ATOM 6596 C CA . ALA A 1 862 ? -22.188 34 7.773 1 86.44 862 ALA A CA 1
ATOM 6597 C C . ALA A 1 862 ? -20.969 33.562 8.609 1 86.44 862 ALA A C 1
ATOM 6599 O O . ALA A 1 862 ? -20 34.312 8.711 1 86.44 862 ALA A O 1
ATOM 6600 N N . LEU A 1 863 ? -21.062 32.5 9.148 1 81.81 863 LEU A N 1
ATOM 6601 C CA . LEU A 1 863 ? -19.953 32 9.953 1 81.81 863 LEU A CA 1
ATOM 6602 C C . LEU A 1 863 ? -18.703 31.812 9.094 1 81.81 863 LEU A C 1
ATOM 6604 O O . LEU A 1 863 ? -17.594 32.156 9.516 1 81.81 863 LEU A O 1
ATOM 6608 N N . GLN A 1 864 ? -18.875 31.266 7.957 1 77.12 864 GLN A N 1
ATOM 6609 C CA . GLN A 1 864 ? -17.75 31.062 7.051 1 77.12 864 GLN A CA 1
ATOM 6610 C C . GLN A 1 864 ? -17.125 32.406 6.652 1 77.12 864 GLN A C 1
ATOM 6612 O O . GLN A 1 864 ? -15.891 32.531 6.617 1 77.12 864 GLN A O 1
ATOM 6617 N N . ILE A 1 865 ? -18 33.344 6.418 1 80.94 865 ILE A N 1
ATOM 6618 C CA . ILE A 1 865 ? -17.531 34.656 6.035 1 80.94 865 ILE A CA 1
ATOM 6619 C C . ILE A 1 865 ? -16.781 35.312 7.207 1 80.94 865 ILE A C 1
ATOM 6621 O O . ILE A 1 865 ? -15.711 35.875 7.031 1 80.94 865 ILE A O 1
ATOM 6625 N N . ALA A 1 866 ? -17.328 35.156 8.32 1 84.5 866 ALA A N 1
ATOM 6626 C CA . ALA A 1 866 ? -16.75 35.75 9.516 1 84.5 866 ALA A CA 1
ATOM 6627 C C . ALA A 1 866 ? -15.406 35.125 9.867 1 84.5 866 ALA A C 1
ATOM 6629 O O . ALA A 1 866 ? -14.484 35.781 10.32 1 84.5 866 ALA A O 1
ATOM 6630 N N . THR A 1 867 ? -15.383 33.875 9.648 1 75.69 867 THR A N 1
ATOM 6631 C CA . THR A 1 867 ? -14.141 33.188 9.953 1 75.69 867 THR A CA 1
ATOM 6632 C C . THR A 1 867 ? -13.062 33.531 8.93 1 75.69 867 THR A C 1
ATOM 6634 O O . THR A 1 867 ? -11.906 33.75 9.289 1 75.69 867 THR A O 1
ATOM 6637 N N . LYS A 1 868 ? -13.477 33.562 7.762 1 69.19 868 LYS A N 1
ATOM 6638 C CA . LYS A 1 868 ? -12.539 33.875 6.695 1 69.19 868 LYS A CA 1
ATOM 6639 C C . LYS A 1 868 ? -12 35.312 6.844 1 69.19 868 LYS A C 1
ATOM 6641 O O . LYS A 1 868 ? -10.812 35.562 6.602 1 69.19 868 LYS A O 1
ATOM 6646 N N . ARG A 1 869 ? -12.875 36.156 7.277 1 75.69 869 ARG A N 1
ATOM 6647 C CA . ARG A 1 869 ? -12.484 37.562 7.426 1 75.69 869 ARG A CA 1
ATOM 6648 C C . ARG A 1 869 ? -11.953 37.844 8.828 1 75.69 869 ARG A C 1
ATOM 6650 O O . ARG A 1 869 ? -11.641 38.969 9.156 1 75.69 869 ARG A O 1
ATOM 6657 N N . ASN A 1 870 ? -11.812 36.844 9.641 1 75.94 870 ASN A N 1
ATOM 6658 C CA . ASN A 1 870 ? -11.25 36.844 10.984 1 75.94 870 ASN A CA 1
ATOM 6659 C C . ASN A 1 870 ? -12 37.812 11.898 1 75.94 870 ASN A C 1
ATOM 6661 O O . ASN A 1 870 ? -11.383 38.594 12.617 1 75.94 870 ASN A O 1
ATOM 6665 N N . TYR A 1 871 ? -13.258 37.875 11.727 1 81.5 871 TYR A N 1
ATOM 6666 C CA . TYR A 1 871 ? -14.062 38.688 12.617 1 81.5 871 TYR A CA 1
ATOM 6667 C C . TYR A 1 871 ? -14.25 38 13.969 1 81.5 871 TYR A C 1
ATOM 6669 O O . TYR A 1 871 ? -14.578 38.656 14.961 1 81.5 871 TYR A O 1
ATOM 6677 N N . ILE A 1 872 ? -14.055 36.625 13.859 1 77.38 872 ILE A N 1
ATOM 6678 C CA . ILE A 1 872 ? -14.211 35.844 15.078 1 77.38 872 ILE A CA 1
ATOM 6679 C C . ILE A 1 872 ? -12.945 35.031 15.32 1 77.38 872 ILE A C 1
ATOM 6681 O O . ILE A 1 872 ? -12.266 34.625 14.375 1 77.38 872 ILE A O 1
ATOM 6685 N N . MET B 1 1 ? 47.125 64.25 -18.297 1 24.62 1 MET B N 1
ATOM 6686 C CA . MET B 1 1 ? 46.125 63.438 -18.984 1 24.62 1 MET B CA 1
ATOM 6687 C C . MET B 1 1 ? 45.812 62.156 -18.219 1 24.62 1 MET B C 1
ATOM 6689 O O . MET B 1 1 ? 46.625 61.219 -18.25 1 24.62 1 MET B O 1
ATOM 6693 N N . LYS B 1 2 ? 45.312 62.25 -17 1 30.44 2 LYS B N 1
ATOM 6694 C CA . LYS B 1 2 ? 44.938 61.281 -15.953 1 30.44 2 LYS B CA 1
ATOM 6695 C C . LYS B 1 2 ? 43.844 60.344 -16.422 1 30.44 2 LYS B C 1
ATOM 6697 O O . LYS B 1 2 ? 42.75 60.781 -16.781 1 30.44 2 LYS B O 1
ATOM 6702 N N . THR B 1 3 ? 44.219 59.219 -17.109 1 28.52 3 THR B N 1
ATOM 6703 C CA . THR B 1 3 ? 43.375 58.156 -17.609 1 28.52 3 THR B CA 1
ATOM 6704 C C . THR B 1 3 ? 42.5 57.594 -16.5 1 28.52 3 THR B C 1
ATOM 6706 O O . THR B 1 3 ? 43.031 57.094 -15.492 1 28.52 3 THR B O 1
ATOM 6709 N N . THR B 1 4 ? 41.344 58.188 -16.234 1 27.17 4 THR B N 1
ATOM 6710 C CA . THR B 1 4 ? 40.281 57.781 -15.305 1 27.17 4 THR B CA 1
ATOM 6711 C C . THR B 1 4 ? 39.906 56.344 -15.539 1 27.17 4 THR B C 1
ATOM 6713 O O . THR B 1 4 ? 39.406 56 -16.609 1 27.17 4 THR B O 1
ATOM 6716 N N . GLN B 1 5 ? 40.625 55.375 -14.938 1 27.94 5 GLN B N 1
ATOM 6717 C CA . GLN B 1 5 ? 40.312 53.938 -14.953 1 27.94 5 GLN B CA 1
ATOM 6718 C C . GLN B 1 5 ? 38.875 53.688 -14.539 1 27.94 5 GLN B C 1
ATOM 6720 O O . GLN B 1 5 ? 38.469 54.031 -13.422 1 27.94 5 GLN B O 1
ATOM 6725 N N . THR B 1 6 ? 37.875 53.812 -15.461 1 29.88 6 THR B N 1
ATOM 6726 C CA . THR B 1 6 ? 36.469 53.469 -15.32 1 29.88 6 THR B CA 1
ATOM 6727 C C . THR B 1 6 ? 36.344 52.062 -14.68 1 29.88 6 THR B C 1
ATOM 6729 O O . THR B 1 6 ? 36.781 51.062 -15.25 1 29.88 6 THR B O 1
ATOM 6732 N N . THR B 1 7 ? 36.438 52.031 -13.391 1 30.59 7 THR B N 1
ATOM 6733 C CA . THR B 1 7 ? 36.062 50.812 -12.648 1 30.59 7 THR B CA 1
ATOM 6734 C C . THR B 1 7 ? 34.719 50.281 -13.141 1 30.59 7 THR B C 1
ATOM 6736 O O . THR B 1 7 ? 33.688 50.906 -12.977 1 30.59 7 THR B O 1
ATOM 6739 N N . ALA B 1 8 ? 34.688 49.688 -14.336 1 34.12 8 ALA B N 1
ATOM 6740 C CA . ALA B 1 8 ? 33.531 48.938 -14.773 1 34.12 8 ALA B CA 1
ATOM 6741 C C . ALA B 1 8 ? 32.906 48.188 -13.617 1 34.12 8 ALA B C 1
ATOM 6743 O O . ALA B 1 8 ? 33.531 47.344 -12.992 1 34.12 8 ALA B O 1
ATOM 6744 N N . GLU B 1 9 ? 32.094 48.875 -12.898 1 32.22 9 GLU B N 1
ATOM 6745 C CA . GLU B 1 9 ? 31.188 48.188 -11.984 1 32.22 9 GLU B CA 1
ATOM 6746 C C . GLU B 1 9 ? 30.562 46.938 -12.641 1 32.22 9 GLU B C 1
ATOM 6748 O O . GLU B 1 9 ? 29.844 47.062 -13.633 1 32.22 9 GLU B O 1
ATOM 6753 N N . VAL B 1 10 ? 31.312 45.875 -12.844 1 36.88 10 VAL B N 1
ATOM 6754 C CA . VAL B 1 10 ? 30.734 44.594 -13.164 1 36.88 10 VAL B CA 1
ATOM 6755 C C . VAL B 1 10 ? 29.406 44.406 -12.43 1 36.88 10 VAL B C 1
ATOM 6757 O O . VAL B 1 10 ? 29.375 44.281 -11.203 1 36.88 10 VAL B O 1
ATOM 6760 N N . THR B 1 11 ? 28.453 45.25 -12.68 1 38.28 11 THR B N 1
ATOM 6761 C CA . THR B 1 11 ? 27.109 44.906 -12.234 1 38.28 11 THR B CA 1
ATOM 6762 C C . THR B 1 11 ? 26.828 43.406 -12.477 1 38.28 11 THR B C 1
ATOM 6764 O O . THR B 1 11 ? 26.812 42.969 -13.625 1 38.28 11 THR B O 1
ATOM 6767 N N . ASP B 1 12 ? 27.312 42.469 -11.789 1 41.53 12 ASP B N 1
ATOM 6768 C CA . ASP B 1 12 ? 27.062 41.031 -11.773 1 41.53 12 ASP B CA 1
ATOM 6769 C C . ASP B 1 12 ? 25.578 40.75 -12.008 1 41.53 12 ASP B C 1
ATOM 6771 O O . ASP B 1 12 ? 24.75 40.906 -11.109 1 41.53 12 ASP B O 1
ATOM 6775 N N . ASP B 1 13 ? 24.953 41.156 -12.969 1 49.66 13 ASP B N 1
ATOM 6776 C CA . ASP B 1 13 ? 23.641 40.719 -13.445 1 49.66 13 ASP B CA 1
ATOM 6777 C C . ASP B 1 13 ? 23.469 39.219 -13.305 1 49.66 13 ASP B C 1
ATOM 6779 O O . ASP B 1 13 ? 24.172 38.438 -13.953 1 49.66 13 ASP B O 1
ATOM 6783 N N . PRO B 1 14 ? 22.984 38.719 -12.219 1 61.78 14 PRO B N 1
ATOM 6784 C CA . PRO B 1 14 ? 22.891 37.281 -11.898 1 61.78 14 PRO B CA 1
ATOM 6785 C C . PRO B 1 14 ? 22.078 36.5 -12.93 1 61.78 14 PRO B C 1
ATOM 6787 O O . PRO B 1 14 ? 21.906 35.281 -12.789 1 61.78 14 PRO B O 1
ATOM 6790 N N . SER B 1 15 ? 21.656 37.188 -14.062 1 71.62 15 SER B N 1
ATOM 6791 C CA . SER B 1 15 ? 20.875 36.438 -15.039 1 71.62 15 SER B CA 1
ATOM 6792 C C . SER B 1 15 ? 21.781 35.656 -15.992 1 71.62 15 SER B C 1
ATOM 6794 O O . SER B 1 15 ? 22.844 36.156 -16.375 1 71.62 15 SER B O 1
ATOM 6796 N N . THR B 1 16 ? 21.547 34.469 -16.078 1 84.44 16 THR B N 1
ATOM 6797 C CA . THR B 1 16 ? 22.297 33.625 -17 1 84.44 16 THR B CA 1
ATOM 6798 C C . THR B 1 16 ? 21.422 33.156 -18.172 1 84.44 16 THR B C 1
ATOM 6800 O O . THR B 1 16 ? 20.266 32.781 -17.969 1 84.44 16 THR B O 1
ATOM 6803 N N . ARG B 1 17 ? 21.938 33.406 -19.422 1 89.69 17 ARG B N 1
ATOM 6804 C CA . ARG B 1 17 ? 21.25 32.969 -20.625 1 89.69 17 ARG B CA 1
ATOM 6805 C C . ARG B 1 17 ? 21.578 31.5 -20.922 1 89.69 17 ARG B C 1
ATOM 6807 O O . ARG B 1 17 ? 22.75 31.109 -20.938 1 89.69 17 ARG B O 1
ATOM 6814 N N . VAL B 1 18 ? 20.547 30.719 -21.109 1 94.69 18 VAL B N 1
ATOM 6815 C CA . VAL B 1 18 ? 20.703 29.281 -21.344 1 94.69 18 VAL B CA 1
ATOM 6816 C C . VAL B 1 18 ? 20.016 28.891 -22.641 1 94.69 18 VAL B C 1
ATOM 6818 O O . VAL B 1 18 ? 18.891 29.344 -22.922 1 94.69 18 VAL B O 1
ATOM 6821 N N . LEU B 1 19 ? 20.719 28.172 -23.531 1 94.75 19 LEU B N 1
ATOM 6822 C CA . LEU B 1 19 ? 20.109 27.609 -24.734 1 94.75 19 LEU B CA 1
ATOM 6823 C C . LEU B 1 19 ? 19.422 26.281 -24.438 1 94.75 19 LEU B C 1
ATOM 6825 O O . LEU B 1 19 ? 20.047 25.359 -23.922 1 94.75 19 LEU B O 1
ATOM 6829 N N . LEU B 1 20 ? 18.172 26.25 -24.703 1 95.06 20 LEU B N 1
ATOM 6830 C CA . LEU B 1 20 ? 17.391 25.047 -24.438 1 95.06 20 LEU B CA 1
ATOM 6831 C C . LEU B 1 20 ? 16.875 24.453 -25.75 1 95.06 20 LEU B C 1
ATOM 6833 O O . LEU B 1 20 ? 16.125 25.109 -26.484 1 95.06 20 LEU B O 1
ATOM 6837 N N . VAL B 1 21 ? 17.344 23.281 -26.078 1 93.69 21 VAL B N 1
ATOM 6838 C CA . VAL B 1 21 ? 16.828 22.531 -27.219 1 93.69 21 VAL B CA 1
ATOM 6839 C C . VAL B 1 21 ? 15.898 21.422 -26.734 1 93.69 21 VAL B C 1
ATOM 6841 O O . VAL B 1 21 ? 16.359 20.422 -26.156 1 93.69 21 VAL B O 1
ATOM 6844 N N . ASP B 1 22 ? 14.648 21.531 -26.875 1 91.69 22 ASP B N 1
ATOM 6845 C CA . ASP B 1 22 ? 13.641 20.609 -26.391 1 91.69 22 ASP B CA 1
ATOM 6846 C C . ASP B 1 22 ? 12.469 20.484 -27.359 1 91.69 22 ASP B C 1
ATOM 6848 O O . ASP B 1 22 ? 12.438 21.172 -28.391 1 91.69 22 ASP B O 1
ATOM 6852 N N . ALA B 1 23 ? 11.672 19.516 -27.125 1 88.75 23 ALA B N 1
ATOM 6853 C CA . ALA B 1 23 ? 10.469 19.344 -27.938 1 88.75 23 ALA B CA 1
ATOM 6854 C C . ALA B 1 23 ? 9.258 20 -27.297 1 88.75 23 ALA B C 1
ATOM 6856 O O . ALA B 1 23 ? 9.078 19.906 -26.078 1 88.75 23 ALA B O 1
ATOM 6857 N N . PRO B 1 24 ? 8.555 20.734 -28.094 1 82.12 24 PRO B N 1
ATOM 6858 C CA . PRO B 1 24 ? 7.355 21.344 -27.516 1 82.12 24 PRO B CA 1
ATOM 6859 C C . PRO B 1 24 ? 6.352 20.312 -27.016 1 82.12 24 PRO B C 1
ATOM 6861 O O . PRO B 1 24 ? 6.312 19.188 -27.516 1 82.12 24 PRO B O 1
ATOM 6864 N N . GLN B 1 25 ? 5.684 20.703 -26 1 78.94 25 GLN B N 1
ATOM 6865 C CA . GLN B 1 25 ? 4.719 19.797 -25.391 1 78.94 25 GLN B CA 1
ATOM 6866 C C . GLN B 1 25 ? 3.467 19.656 -26.266 1 78.94 25 GLN B C 1
ATOM 6868 O O . GLN B 1 25 ? 2.92 20.672 -26.719 1 78.94 25 GLN B O 1
ATOM 6873 N N . ARG B 1 26 ? 3.232 18.547 -26.734 1 76.06 26 ARG B N 1
ATOM 6874 C CA . ARG B 1 26 ? 2.014 18.281 -27.5 1 76.06 26 ARG B CA 1
ATOM 6875 C C . ARG B 1 26 ? 1.06 17.406 -26.688 1 76.06 26 ARG B C 1
ATOM 6877 O O . ARG B 1 26 ? 1.431 16.875 -25.641 1 76.06 26 ARG B O 1
ATOM 6884 N N . TRP B 1 27 ? -0.119 17.406 -27.203 1 78.25 27 TRP B N 1
ATOM 6885 C CA . TRP B 1 27 ? -1.138 16.562 -26.594 1 78.25 27 TRP B CA 1
ATOM 6886 C C . TRP B 1 27 ? -0.774 15.078 -26.719 1 78.25 27 TRP B C 1
ATOM 6888 O O . TRP B 1 27 ? -0.352 14.625 -27.781 1 78.25 27 TRP B O 1
ATOM 6898 N N . MET B 1 28 ? -0.759 14.508 -25.562 1 77.94 28 MET B N 1
ATOM 6899 C CA . MET B 1 28 ? -0.377 13.102 -25.578 1 77.94 28 MET B CA 1
ATOM 6900 C C . MET B 1 28 ? -1.438 12.242 -24.891 1 77.94 28 MET B C 1
ATOM 6902 O O . MET B 1 28 ? -2.152 12.719 -24.016 1 77.94 28 MET B O 1
ATOM 6906 N N . ARG B 1 29 ? -1.536 11.094 -25.422 1 83.06 29 ARG B N 1
ATOM 6907 C CA . ARG B 1 29 ? -2.42 10.102 -24.812 1 83.06 29 ARG B CA 1
ATOM 6908 C C . ARG B 1 29 ? -1.824 9.547 -23.516 1 83.06 29 ARG B C 1
ATOM 6910 O O . ARG B 1 29 ? -0.678 9.094 -23.5 1 83.06 29 ARG B O 1
ATOM 6917 N N . GLN B 1 30 ? -2.527 9.734 -22.547 1 82.38 30 GLN B N 1
ATOM 6918 C CA . GLN B 1 30 ? -2.055 9.25 -21.25 1 82.38 30 GLN B CA 1
ATOM 6919 C C . GLN B 1 30 ? -2.537 7.824 -21 1 82.38 30 GLN B C 1
ATOM 6921 O O . GLN B 1 30 ? -3.742 7.566 -20.984 1 82.38 30 GLN B O 1
ATOM 6926 N N . PRO B 1 31 ? -1.729 6.938 -20.797 1 82.94 31 PRO B N 1
ATOM 6927 C CA . PRO B 1 31 ? -2.131 5.555 -20.531 1 82.94 31 PRO B CA 1
ATOM 6928 C C . PRO B 1 31 ? -2.961 5.418 -19.25 1 82.94 31 PRO B C 1
ATOM 6930 O O . PRO B 1 31 ? -3.76 4.488 -19.125 1 82.94 31 PRO B O 1
ATOM 6933 N N . ALA B 1 32 ? -2.766 6.281 -18.312 1 83.5 32 ALA B N 1
ATOM 6934 C CA . ALA B 1 32 ? -3.545 6.23 -17.078 1 83.5 32 ALA B CA 1
ATOM 6935 C C . ALA B 1 32 ? -5.039 6.344 -17.375 1 83.5 32 ALA B C 1
ATOM 6937 O O . ALA B 1 32 ? -5.859 5.73 -16.688 1 83.5 32 ALA B O 1
ATOM 6938 N N . ASP B 1 33 ? -5.383 7.117 -18.406 1 88 33 ASP B N 1
ATOM 6939 C CA . ASP B 1 33 ? -6.781 7.273 -18.781 1 88 33 ASP B CA 1
ATOM 6940 C C . ASP B 1 33 ? -7.34 5.98 -19.375 1 88 33 ASP B C 1
ATOM 6942 O O . ASP B 1 33 ? -8.492 5.621 -19.109 1 88 33 ASP B O 1
ATOM 6946 N N . LEU B 1 34 ? -6.574 5.289 -20.094 1 89.44 34 LEU B N 1
ATOM 6947 C CA . LEU B 1 34 ? -7.016 4.027 -20.672 1 89.44 34 LEU B CA 1
ATOM 6948 C C . LEU B 1 34 ? -7.215 2.975 -19.578 1 89.44 34 LEU B C 1
ATOM 6950 O O . LEU B 1 34 ? -8.203 2.24 -19.594 1 89.44 34 LEU B O 1
ATOM 6954 N N . ILE B 1 35 ? -6.328 2.945 -18.672 1 87.81 35 ILE B N 1
ATOM 6955 C CA . ILE B 1 35 ? -6.445 1.992 -17.578 1 87.81 35 ILE B CA 1
ATOM 6956 C C . ILE B 1 35 ? -7.645 2.354 -16.703 1 87.81 35 ILE B C 1
ATOM 6958 O O . ILE B 1 35 ? -8.359 1.473 -16.234 1 87.81 35 ILE B O 1
ATOM 6962 N N . GLY B 1 36 ? -7.793 3.6 -16.5 1 89.62 36 GLY B N 1
ATOM 6963 C CA . GLY B 1 36 ? -8.969 4.035 -15.766 1 89.62 36 GLY B CA 1
ATOM 6964 C C . GLY B 1 36 ? -10.273 3.672 -16.453 1 89.62 36 GLY B C 1
ATOM 6965 O O . GLY B 1 36 ? -11.219 3.24 -15.797 1 89.62 36 GLY B O 1
ATOM 6966 N N . ALA B 1 37 ? -10.336 3.824 -17.734 1 93.75 37 ALA B N 1
ATOM 6967 C CA . ALA B 1 37 ? -11.531 3.473 -18.5 1 93.75 37 ALA B CA 1
ATOM 6968 C C . ALA B 1 37 ? -11.805 1.973 -18.438 1 93.75 37 ALA B C 1
ATOM 6970 O O . ALA B 1 37 ? -12.938 1.549 -18.203 1 93.75 37 ALA B O 1
ATOM 6971 N N . LEU B 1 38 ? -10.75 1.213 -18.562 1 91.81 38 LEU B N 1
ATOM 6972 C CA . LEU B 1 38 ? -10.898 -0.236 -18.484 1 91.81 38 LEU B CA 1
ATOM 6973 C C . LEU B 1 38 ? -11.352 -0.661 -17.094 1 91.81 38 LEU B C 1
ATOM 6975 O O . LEU B 1 38 ? -12.148 -1.589 -16.938 1 91.81 38 LEU B O 1
ATOM 6979 N N . GLY B 1 39 ? -10.805 -0.034 -16.141 1 92.06 39 GLY B N 1
ATOM 6980 C CA . GLY B 1 39 ? -11.25 -0.294 -14.781 1 92.06 39 GLY B CA 1
ATOM 6981 C C . GLY B 1 39 ? -12.711 0.033 -14.555 1 92.06 39 GLY B C 1
ATOM 6982 O O . GLY B 1 39 ? -13.422 -0.711 -13.875 1 92.06 39 GLY B O 1
ATOM 6983 N N . ALA B 1 40 ? -13.172 1.12 -15.125 1 94 40 ALA B N 1
ATOM 6984 C CA . ALA B 1 40 ? -14.57 1.505 -15 1 94 40 ALA B CA 1
ATOM 6985 C C . ALA B 1 40 ? -15.477 0.498 -15.703 1 94 40 ALA B C 1
ATOM 6987 O O . ALA B 1 40 ? -16.516 0.099 -15.156 1 94 40 ALA B O 1
ATOM 6988 N N . PHE B 1 41 ? -15.125 0.025 -16.875 1 92.88 41 PHE B N 1
ATOM 6989 C CA . PHE B 1 41 ? -15.93 -0.941 -17.609 1 92.88 41 PHE B CA 1
ATOM 6990 C C . PHE B 1 41 ? -15.906 -2.301 -16.922 1 92.88 41 PHE B C 1
ATOM 6992 O O . PHE B 1 41 ? -16.922 -2.996 -16.875 1 92.88 41 PHE B O 1
ATOM 6999 N N . ALA B 1 42 ? -14.742 -2.65 -16.391 1 92.62 42 ALA B N 1
ATOM 7000 C CA . ALA B 1 42 ? -14.664 -3.893 -15.617 1 92.62 42 ALA B CA 1
ATOM 7001 C C . ALA B 1 42 ? -15.555 -3.826 -14.383 1 92.62 42 ALA B C 1
ATOM 7003 O O . ALA B 1 42 ? -16.188 -4.816 -14.016 1 92.62 42 ALA B O 1
ATOM 7004 N N . SER B 1 43 ? -15.602 -2.682 -13.766 1 92.62 43 SER B N 1
ATOM 7005 C CA . SER B 1 43 ? -16.453 -2.496 -12.594 1 92.62 43 SER B CA 1
ATOM 7006 C C . SER B 1 43 ? -17.922 -2.617 -12.953 1 92.62 43 SER B C 1
ATOM 7008 O O . SER B 1 43 ? -18.719 -3.115 -12.164 1 92.62 43 SER B O 1
ATOM 7010 N N . ILE B 1 44 ? -18.297 -2.15 -14.172 1 90.25 44 ILE B N 1
ATOM 7011 C CA . ILE B 1 44 ? -19.672 -2.324 -14.656 1 90.25 44 ILE B CA 1
ATOM 7012 C C . ILE B 1 44 ? -19.969 -3.811 -14.82 1 90.25 44 ILE B C 1
ATOM 7014 O O . ILE B 1 44 ? -21.062 -4.27 -14.469 1 90.25 44 ILE B O 1
ATOM 7018 N N . GLY B 1 45 ? -18.969 -4.527 -15.336 1 88.38 45 GLY B N 1
ATOM 7019 C CA . GLY B 1 45 ? -19.125 -5.969 -15.438 1 88.38 45 GLY B CA 1
ATOM 7020 C C . GLY B 1 45 ? -19.375 -6.641 -14.094 1 88.38 45 GLY B C 1
ATOM 7021 O O . GLY B 1 45 ? -20.234 -7.516 -13.984 1 88.38 45 GLY B O 1
ATOM 7022 N N . ILE B 1 46 ? -18.719 -6.129 -13.086 1 88.88 46 ILE B N 1
ATOM 7023 C CA . ILE B 1 46 ? -18.875 -6.672 -11.734 1 88.88 46 ILE B CA 1
ATOM 7024 C C . ILE B 1 46 ? -20.25 -6.328 -11.203 1 88.88 46 ILE B C 1
ATOM 7026 O O . ILE B 1 46 ? -20.906 -7.164 -10.578 1 88.88 46 ILE B O 1
ATOM 7030 N N . VAL B 1 47 ? -20.75 -5.121 -11.5 1 86.88 47 VAL B N 1
ATOM 7031 C CA . VAL B 1 47 ? -22.078 -4.691 -11.055 1 86.88 47 VAL B CA 1
ATOM 7032 C C . VAL B 1 47 ? -23.156 -5.527 -11.734 1 86.88 47 VAL B C 1
ATOM 7034 O O . VAL B 1 47 ? -24.141 -5.898 -11.109 1 86.88 47 VAL B O 1
ATOM 7037 N N . VAL B 1 48 ? -22.953 -5.883 -12.961 1 83.62 48 VAL B N 1
ATOM 7038 C CA . VAL B 1 48 ? -23.906 -6.711 -13.703 1 83.62 48 VAL B CA 1
ATOM 7039 C C . VAL B 1 48 ? -23.938 -8.117 -13.109 1 83.62 48 VAL B C 1
ATOM 7041 O O . VAL B 1 48 ? -25.016 -8.672 -12.883 1 83.62 48 VAL B O 1
ATOM 7044 N N . VAL B 1 49 ? -22.781 -8.648 -12.75 1 81.69 49 VAL B N 1
ATOM 7045 C CA . VAL B 1 49 ? -22.688 -9.984 -12.172 1 81.69 49 VAL B CA 1
ATOM 7046 C C . VAL B 1 49 ? -23.344 -9.992 -10.789 1 81.69 49 VAL B C 1
ATOM 7048 O O . VAL B 1 49 ? -24.078 -10.922 -10.453 1 81.69 49 VAL B O 1
ATOM 7051 N N . LEU B 1 50 ? -23.125 -8.906 -10.086 1 79.81 50 LEU B N 1
ATOM 7052 C CA . LEU B 1 50 ? -23.703 -8.82 -8.75 1 79.81 50 LEU B CA 1
ATOM 7053 C C . LEU B 1 50 ? -25.219 -8.648 -8.82 1 79.81 50 LEU B C 1
ATOM 7055 O O . LEU B 1 50 ? -25.938 -9.172 -7.977 1 79.81 50 LEU B O 1
ATOM 7059 N N . SER B 1 51 ? -25.703 -7.934 -9.852 1 77.62 51 SER B N 1
ATOM 7060 C CA . SER B 1 51 ? -27.141 -7.723 -10.016 1 77.62 51 SER B CA 1
ATOM 7061 C C . SER B 1 51 ? -27.844 -9.008 -10.438 1 77.62 51 SER B C 1
ATOM 7063 O O . SER B 1 51 ? -29.016 -9.203 -10.125 1 77.62 51 SER B O 1
ATOM 7065 N N . MET B 1 52 ? -27.078 -9.859 -11.023 1 76.25 52 MET B N 1
ATOM 7066 C CA . MET B 1 52 ? -27.656 -11.117 -11.492 1 76.25 52 MET B CA 1
ATOM 7067 C C . MET B 1 52 ? -27.672 -12.156 -10.375 1 76.25 52 MET B C 1
ATOM 7069 O O . MET B 1 52 ? -28.672 -12.867 -10.195 1 76.25 52 MET B O 1
ATOM 7073 N N . TYR B 1 53 ? -26.594 -12.094 -9.531 1 74.94 53 TYR B N 1
ATOM 7074 C CA . TYR B 1 53 ? -26.453 -13.188 -8.57 1 74.94 53 TYR B CA 1
ATOM 7075 C C . TYR B 1 53 ? -26.703 -12.688 -7.148 1 74.94 53 TYR B C 1
ATOM 7077 O O . TYR B 1 53 ? -26.953 -13.484 -6.242 1 74.94 53 TYR B O 1
ATOM 7085 N N . ALA B 1 54 ? -26.656 -11.398 -6.891 1 79.19 54 ALA B N 1
ATOM 7086 C CA . ALA B 1 54 ? -26.828 -10.844 -5.551 1 79.19 54 ALA B CA 1
ATOM 7087 C C . ALA B 1 54 ? -28.047 -9.922 -5.492 1 79.19 54 ALA B C 1
ATOM 7089 O O . ALA B 1 54 ? -27.953 -8.805 -4.969 1 79.19 54 ALA B O 1
ATOM 7090 N N . ARG B 1 55 ? -29.203 -10.352 -5.984 1 75.69 55 ARG B N 1
ATOM 7091 C CA . ARG B 1 55 ? -30.391 -9.508 -6.078 1 75.69 55 ARG B CA 1
ATOM 7092 C C . ARG B 1 55 ? -30.953 -9.195 -4.695 1 75.69 55 ARG B C 1
ATOM 7094 O O . ARG B 1 55 ? -31.281 -8.047 -4.398 1 75.69 55 ARG B O 1
ATOM 7101 N N . LEU B 1 56 ? -30.984 -10.203 -3.879 1 77.62 56 LEU B N 1
ATOM 7102 C CA . LEU B 1 56 ? -31.562 -10.008 -2.557 1 77.62 56 LEU B CA 1
ATOM 7103 C C . LEU B 1 56 ? -30.641 -9.18 -1.669 1 77.62 56 LEU B C 1
ATOM 7105 O O . LEU B 1 56 ? -31.094 -8.422 -0.812 1 77.62 56 LEU B O 1
ATOM 7109 N N . THR B 1 57 ? -29.438 -9.297 -1.999 1 79.31 57 THR B N 1
ATOM 7110 C CA . THR B 1 57 ? -28.484 -8.484 -1.26 1 79.31 57 THR B CA 1
ATOM 7111 C C . THR B 1 57 ? -28.656 -7.004 -1.594 1 79.31 57 THR B C 1
ATOM 7113 O O . THR B 1 57 ? -28.641 -6.152 -0.701 1 79.31 57 THR B O 1
ATOM 7116 N N . VAL B 1 58 ? -28.812 -6.766 -2.812 1 77.5 58 VAL B N 1
ATOM 7117 C CA . VAL B 1 58 ? -28.969 -5.387 -3.252 1 77.5 58 VAL B CA 1
ATOM 7118 C C . VAL B 1 58 ? -30.266 -4.809 -2.668 1 77.5 58 VAL B C 1
ATOM 7120 O O . VAL B 1 58 ? -30.281 -3.662 -2.209 1 77.5 58 VAL B O 1
ATOM 7123 N N . LEU B 1 59 ? -31.297 -5.586 -2.67 1 75.88 59 LEU B N 1
ATOM 7124 C CA . LEU B 1 59 ? -32.562 -5.148 -2.09 1 75.88 59 LEU B CA 1
ATOM 7125 C C . LEU B 1 59 ? -32.438 -4.977 -0.58 1 75.88 59 LEU B C 1
ATOM 7127 O O . LEU B 1 59 ? -33 -4.051 -0.005 1 75.88 59 LEU B O 1
ATOM 7131 N N . GLY B 1 60 ? -31.641 -5.852 -0.061 1 79.19 60 GLY B N 1
ATOM 7132 C CA . GLY B 1 60 ? -31.422 -5.746 1.372 1 79.19 60 GLY B CA 1
ATOM 7133 C C . GLY B 1 60 ? -30.656 -4.492 1.767 1 79.19 60 GLY B C 1
ATOM 7134 O O . GLY B 1 60 ? -31.047 -3.797 2.709 1 79.19 60 GLY B O 1
ATOM 7135 N N . VAL B 1 61 ? -29.688 -4.188 1.025 1 78.06 61 VAL B N 1
ATOM 7136 C CA . VAL B 1 61 ? -28.875 -3.01 1.308 1 78.06 61 VAL B CA 1
ATOM 7137 C C . VAL B 1 61 ? -29.719 -1.75 1.167 1 78.06 61 VAL B C 1
ATOM 7139 O O . VAL B 1 61 ? -29.656 -0.854 2.012 1 78.06 61 VAL B O 1
ATOM 7142 N N . THR B 1 62 ? -30.578 -1.671 0.149 1 76.25 62 THR B N 1
ATOM 7143 C CA . THR B 1 62 ? -31.406 -0.495 -0.091 1 76.25 62 THR B CA 1
ATOM 7144 C C . THR B 1 62 ? -32.469 -0.348 0.998 1 76.25 62 THR B C 1
ATOM 7146 O O . THR B 1 62 ? -32.719 0.757 1.483 1 76.25 62 THR B O 1
ATOM 7149 N N . SER B 1 63 ? -32.969 -1.485 1.354 1 76.62 63 SER B N 1
ATOM 7150 C CA . SER B 1 63 ? -34.031 -1.429 2.367 1 76.62 63 SER B CA 1
ATOM 7151 C C . SER B 1 63 ? -33.438 -1.098 3.7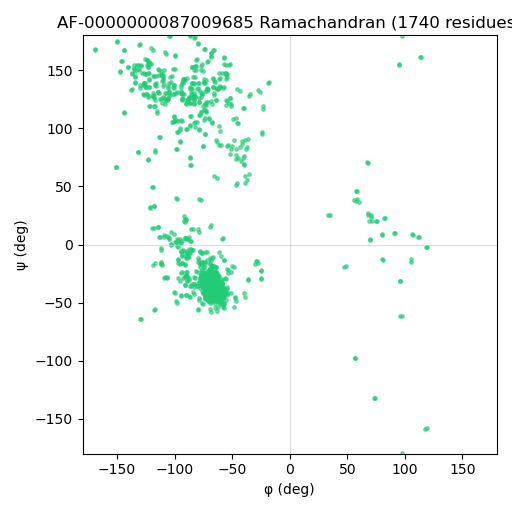4 1 76.62 63 SER B C 1
ATOM 7153 O O . SER B 1 63 ? -34.031 -0.341 4.504 1 76.62 63 SER B O 1
ATOM 7155 N N . ASP B 1 64 ? -32.281 -1.592 3.967 1 78.31 64 ASP B N 1
ATOM 7156 C CA . ASP B 1 64 ? -31.656 -1.33 5.258 1 78.31 64 ASP B CA 1
ATOM 7157 C C . ASP B 1 64 ? -31.203 0.125 5.363 1 78.31 64 ASP B C 1
ATOM 7159 O O . ASP B 1 64 ? -31.344 0.75 6.418 1 78.31 64 ASP B O 1
ATOM 7163 N N . VAL B 1 65 ? -30.672 0.57 4.34 1 72.88 65 VAL B N 1
ATOM 7164 C CA . VAL B 1 65 ? -30.234 1.961 4.359 1 72.88 65 VAL B CA 1
ATOM 7165 C C . VAL B 1 65 ? -31.438 2.885 4.477 1 72.88 65 VAL B C 1
ATOM 7167 O O . VAL B 1 65 ? -31.391 3.898 5.18 1 72.88 65 VAL B O 1
ATOM 7170 N N . ARG B 1 66 ? -32.594 2.467 3.832 1 70.44 66 ARG B N 1
ATOM 7171 C CA . ARG B 1 66 ? -33.812 3.236 3.934 1 70.44 66 ARG B CA 1
ATOM 7172 C C . ARG B 1 66 ? -34.375 3.211 5.359 1 70.44 66 ARG B C 1
ATOM 7174 O O . ARG B 1 66 ? -34.812 4.234 5.871 1 70.44 66 ARG B O 1
ATOM 7181 N N . ALA B 1 67 ? -34.219 2.051 5.848 1 69.44 67 ALA B N 1
ATOM 7182 C CA . ALA B 1 67 ? -34.75 1.905 7.203 1 69.44 67 ALA B CA 1
ATOM 7183 C C . ALA B 1 67 ? -33.875 2.656 8.211 1 69.44 67 ALA B C 1
ATOM 7185 O O . ALA B 1 67 ? -34.406 3.26 9.156 1 69.44 67 ALA B O 1
ATOM 7186 N N . ALA B 1 68 ? -32.594 2.533 7.914 1 63.88 68 ALA B N 1
ATOM 7187 C CA . ALA B 1 68 ? -31.656 3.209 8.812 1 63.88 68 ALA B CA 1
ATOM 7188 C C . ALA B 1 68 ? -31.781 4.727 8.695 1 63.88 68 ALA B C 1
ATOM 7190 O O . ALA B 1 68 ? -31.547 5.449 9.672 1 63.88 68 ALA B O 1
ATOM 7191 N N . THR B 1 69 ? -32.094 5.121 7.457 1 59.97 69 THR B N 1
ATOM 7192 C CA . THR B 1 69 ? -32.156 6.559 7.219 1 59.97 69 THR B CA 1
ATOM 7193 C C . THR B 1 69 ? -33.625 7.051 7.312 1 59.97 69 THR B C 1
ATOM 7195 O O . THR B 1 69 ? -33.875 8.25 7.188 1 59.97 69 THR B O 1
ATOM 7198 N N . SER B 1 70 ? -34.625 6.051 7.254 1 57.66 70 SER B N 1
ATOM 7199 C CA . SER B 1 70 ? -36.031 6.449 7.203 1 57.66 70 SER B CA 1
ATOM 7200 C C . SER B 1 70 ? -36.344 7.504 8.258 1 57.66 70 SER B C 1
ATOM 7202 O O . SER B 1 70 ? -37.031 8.492 7.973 1 57.66 70 SER B O 1
ATOM 7204 N N . SER B 1 71 ? -35.812 7.105 9.367 1 53.12 71 SER B N 1
ATOM 7205 C CA . SER B 1 71 ? -36.188 8.117 10.344 1 53.12 71 SER B CA 1
ATOM 7206 C C . SER B 1 71 ? -35.562 9.469 10.016 1 53.12 71 SER B C 1
ATOM 7208 O O . SER B 1 71 ? -36.188 10.516 10.18 1 53.12 71 SER B O 1
ATOM 7210 N N . PHE B 1 72 ? -34.344 9.297 9.578 1 48.78 72 PHE B N 1
ATOM 7211 C CA . PHE B 1 72 ? -33.594 10.508 9.281 1 48.78 72 PHE B CA 1
ATOM 7212 C C . PHE B 1 72 ? -34 11.102 7.941 1 48.78 72 PHE B C 1
ATOM 7214 O O . PHE B 1 72 ? -34.219 12.312 7.836 1 48.78 72 PHE B O 1
ATOM 7221 N N . VAL B 1 73 ? -34.094 10.25 6.945 1 51.31 73 VAL B N 1
ATOM 7222 C CA . VAL B 1 73 ? -34.438 10.648 5.582 1 51.31 73 VAL B CA 1
ATOM 7223 C C . VAL B 1 73 ? -35.875 11.117 5.516 1 51.31 73 VAL B C 1
ATOM 7225 O O . VAL B 1 73 ? -36.188 12.102 4.836 1 51.31 73 VAL B O 1
ATOM 7228 N N . GLU B 1 74 ? -36.75 10.352 6.078 1 49.03 74 GLU B N 1
ATOM 7229 C CA . GLU B 1 74 ? -38.125 10.82 6.062 1 49.03 74 GLU B CA 1
ATOM 7230 C C . GLU B 1 74 ? -38.219 12.227 6.656 1 49.03 74 GLU B C 1
ATOM 7232 O O . GLU B 1 74 ? -39.062 13.031 6.211 1 49.03 74 GLU B O 1
ATOM 7237 N N . GLN B 1 75 ? -37.438 12.367 7.637 1 43.66 75 GLN B N 1
ATOM 7238 C CA . GLN B 1 75 ? -37.562 13.625 8.367 1 43.66 75 GLN B CA 1
ATOM 7239 C C . GLN B 1 75 ? -36.844 14.75 7.629 1 43.66 75 GLN B C 1
ATOM 7241 O O . GLN B 1 75 ? -37.344 15.867 7.551 1 43.66 75 GLN B O 1
ATOM 7246 N N . ILE B 1 76 ? -35.594 14.57 7.379 1 44.91 76 ILE B N 1
ATOM 7247 C CA . ILE B 1 76 ? -34.781 15.617 6.777 1 44.91 76 ILE B CA 1
ATOM 7248 C C . ILE B 1 76 ? -35.219 15.859 5.34 1 44.91 76 ILE B C 1
ATOM 7250 O O . ILE B 1 76 ? -35.344 17.016 4.906 1 44.91 76 ILE B O 1
ATOM 7254 N N . PHE B 1 77 ? -35.188 14.859 4.492 1 46.88 77 PHE B N 1
ATOM 7255 C CA . PHE B 1 77 ? -35.094 15.008 3.045 1 46.88 77 PHE B CA 1
ATOM 7256 C C . PHE B 1 77 ? -36.469 15.203 2.443 1 46.88 77 PHE B C 1
ATOM 7258 O O . PHE B 1 77 ? -36.719 14.844 1.29 1 46.88 77 PHE B O 1
ATOM 7265 N N . PHE B 1 78 ? -37.438 15.484 3.266 1 45.25 78 PHE B N 1
ATOM 7266 C CA . PHE B 1 78 ? -38.531 15.906 2.377 1 45.25 78 PHE B CA 1
ATOM 7267 C C . PHE B 1 78 ? -38.125 17.141 1.583 1 45.25 78 PHE B C 1
ATOM 7269 O O . PHE B 1 78 ? -38.969 17.828 1.015 1 45.25 78 PHE B O 1
ATOM 7276 N N . VAL B 1 79 ? -37.062 17.75 1.793 1 47.41 79 VAL B N 1
ATOM 7277 C CA . VAL B 1 79 ? -36.656 18.703 0.76 1 47.41 79 VAL B CA 1
ATOM 7278 C C . VAL B 1 79 ? -36.781 18.062 -0.617 1 47.41 79 VAL B C 1
ATOM 7280 O O . VAL B 1 79 ? -36.281 16.969 -0.849 1 47.41 79 VAL B O 1
ATOM 7283 N N . PRO B 1 80 ? -37.75 18.516 -1.374 1 52.47 80 PRO B N 1
ATOM 7284 C CA . PRO B 1 80 ? -38.062 17.859 -2.639 1 52.47 80 PRO B CA 1
ATOM 7285 C C . PRO B 1 80 ? -36.812 17.438 -3.422 1 52.47 80 PRO B C 1
ATOM 7287 O O . PRO B 1 80 ? -35.969 18.297 -3.732 1 52.47 80 PRO B O 1
ATOM 7290 N N . ILE B 1 81 ? -36.281 16.297 -3.158 1 62.91 81 ILE B N 1
ATOM 7291 C CA . ILE B 1 81 ? -35.219 15.68 -3.939 1 62.91 81 ILE B CA 1
ATOM 7292 C C . ILE B 1 81 ? -35.25 16.203 -5.375 1 62.91 81 ILE B C 1
ATOM 7294 O O . ILE B 1 81 ? -34.219 16.312 -6.031 1 62.91 81 ILE B O 1
ATOM 7298 N N . ASN B 1 82 ? -36.469 16.672 -5.664 1 64.5 82 ASN B N 1
ATOM 7299 C CA . ASN B 1 82 ? -36.594 17.219 -7.012 1 64.5 82 ASN B CA 1
ATOM 7300 C C . ASN B 1 82 ? -35.875 18.562 -7.16 1 64.5 82 ASN B C 1
ATOM 7302 O O . ASN B 1 82 ? -35.281 18.844 -8.211 1 64.5 82 ASN B O 1
ATOM 7306 N N . ILE B 1 83 ? -35.906 19.188 -6.031 1 63.53 83 ILE B N 1
ATOM 7307 C CA . ILE B 1 83 ? -35.219 20.484 -6.082 1 63.53 83 ILE B CA 1
ATOM 7308 C C . ILE B 1 83 ? -33.719 20.25 -6.082 1 63.53 83 ILE B C 1
ATOM 7310 O O . ILE B 1 83 ? -32.969 20.891 -6.852 1 63.53 83 ILE B O 1
ATOM 7314 N N . LEU B 1 84 ? -33.281 19.359 -5.293 1 69.75 84 LEU B N 1
ATOM 7315 C CA . LEU B 1 84 ? -31.859 19.078 -5.262 1 69.75 84 LEU B CA 1
ATOM 7316 C C . LEU B 1 84 ? -31.391 18.5 -6.594 1 69.75 84 LEU B C 1
ATOM 7318 O O . LEU B 1 84 ? -30.312 18.828 -7.07 1 69.75 84 LEU B O 1
ATOM 7322 N N . GLU B 1 85 ? -32.25 17.688 -7.09 1 76.88 85 GLU B N 1
ATOM 7323 C CA . GLU B 1 85 ? -31.922 17.109 -8.398 1 76.88 85 GLU B CA 1
ATOM 7324 C C . GLU B 1 85 ? -31.812 18.188 -9.461 1 76.88 85 GLU B C 1
ATOM 7326 O O . GLU B 1 85 ? -30.906 18.172 -10.281 1 76.88 85 GLU B O 1
ATOM 7331 N N . GLY B 1 86 ? -32.781 19.109 -9.375 1 75.69 86 GLY B N 1
ATOM 7332 C CA . GLY B 1 86 ? -32.75 20.203 -10.328 1 75.69 86 GLY B CA 1
ATOM 7333 C C . GLY B 1 86 ? -31.562 21.125 -10.148 1 75.69 86 GLY B C 1
ATOM 7334 O O . GLY B 1 86 ? -30.922 21.516 -11.125 1 75.69 86 GLY B O 1
ATOM 7335 N N . LEU B 1 87 ? -31.219 21.312 -8.922 1 74 87 LEU B N 1
ATOM 7336 C CA . LEU B 1 87 ? -30.094 22.203 -8.625 1 74 87 LEU B CA 1
ATOM 7337 C C . LEU B 1 87 ? -28.781 21.578 -9.055 1 74 87 LEU B C 1
ATOM 7339 O O . LEU B 1 87 ? -27.953 22.219 -9.695 1 74 87 LEU B O 1
ATOM 7343 N N . VAL B 1 88 ? -28.625 20.344 -8.781 1 79.69 88 VAL B N 1
ATOM 7344 C CA . VAL B 1 88 ? -27.359 19.672 -9.078 1 79.69 88 VAL B CA 1
ATOM 7345 C C . VAL B 1 88 ? -27.25 19.453 -10.586 1 79.69 88 VAL B C 1
ATOM 7347 O O . VAL B 1 88 ? -26.172 19.641 -11.164 1 79.69 88 VAL B O 1
ATOM 7350 N N . SER B 1 89 ? -28.344 19.125 -11.219 1 81.25 89 SER B N 1
ATOM 7351 C CA . SER B 1 89 ? -28.312 18.828 -12.648 1 81.25 89 SER B CA 1
ATOM 7352 C C . SER B 1 89 ? -28.094 20.094 -13.469 1 81.25 89 SER B C 1
ATOM 7354 O O . SER B 1 89 ? -27.516 20.047 -14.555 1 81.25 89 SER B O 1
ATOM 7356 N N . PHE B 1 90 ? -28.5 21.125 -12.828 1 79.62 90 PHE B N 1
ATOM 7357 C CA . PHE B 1 90 ? -28.375 22.359 -13.586 1 79.62 90 PHE B CA 1
ATOM 7358 C C . PHE B 1 90 ? -27.109 23.109 -13.188 1 79.62 90 PHE B C 1
ATOM 7360 O O . PHE B 1 90 ? -26.312 23.5 -14.039 1 79.62 90 PHE B O 1
ATOM 7367 N N . PHE B 1 91 ? -26.859 23.328 -11.906 1 81 91 PHE B N 1
ATOM 7368 C CA . PHE B 1 91 ? -25.812 24.25 -11.445 1 81 91 PHE B CA 1
ATOM 7369 C C . PHE B 1 91 ? -24.438 23.594 -11.531 1 81 91 PHE B C 1
ATOM 7371 O O . PHE B 1 91 ? -23.453 24.266 -11.82 1 81 91 PHE B O 1
ATOM 7378 N N . VAL B 1 92 ? -24.328 22.344 -11.344 1 84.81 92 VAL B N 1
ATOM 7379 C CA . VAL B 1 92 ? -23.016 21.703 -11.305 1 84.81 92 VAL B CA 1
ATOM 7380 C C . VAL B 1 92 ? -22.375 21.75 -12.688 1 84.81 92 VAL B C 1
ATOM 7382 O O . VAL B 1 92 ? -21.234 22.188 -12.844 1 84.81 92 VAL B O 1
ATOM 7385 N N . PRO B 1 93 ? -23.094 21.391 -13.766 1 85.06 93 PRO B N 1
ATOM 7386 C CA . PRO B 1 93 ? -22.469 21.469 -15.086 1 85.06 93 PRO B CA 1
ATOM 7387 C C . PRO B 1 93 ? -22.141 22.906 -15.492 1 85.06 93 PRO B C 1
ATOM 7389 O O . PRO B 1 93 ? -21.094 23.156 -16.094 1 85.06 93 PRO B O 1
ATOM 7392 N N . VAL B 1 94 ? -22.953 23.797 -15.078 1 82.75 94 VAL B N 1
ATOM 7393 C CA . VAL B 1 94 ? -22.75 25.203 -15.445 1 82.75 94 VAL B CA 1
ATOM 7394 C C . VAL B 1 94 ? -21.531 25.75 -14.703 1 82.75 94 VAL B C 1
ATOM 7396 O O . VAL B 1 94 ? -20.703 26.453 -15.281 1 82.75 94 VAL B O 1
ATOM 7399 N N . ALA B 1 95 ? -21.422 25.406 -13.477 1 84.75 95 ALA B N 1
ATOM 7400 C CA . ALA B 1 95 ? -20.297 25.859 -12.672 1 84.75 95 ALA B CA 1
ATOM 7401 C C . ALA B 1 95 ? -18.984 25.25 -13.188 1 84.75 95 ALA B C 1
ATOM 7403 O O . ALA B 1 95 ? -17.969 25.938 -13.273 1 84.75 95 ALA B O 1
ATOM 7404 N N . VAL B 1 96 ? -18.984 24.031 -13.578 1 86.56 96 VAL B N 1
ATOM 7405 C CA . VAL B 1 96 ? -17.781 23.344 -14.023 1 86.56 96 VAL B CA 1
ATOM 7406 C C . VAL B 1 96 ? -17.359 23.875 -15.398 1 86.56 96 VAL B C 1
ATOM 7408 O O . VAL B 1 96 ? -16.203 24.234 -15.609 1 86.56 96 VAL B O 1
ATOM 7411 N N . VAL B 1 97 ? -18.328 24.016 -16.328 1 85 97 VAL B N 1
ATOM 7412 C CA . VAL B 1 97 ? -18.031 24.516 -17.672 1 85 97 VAL B CA 1
ATOM 7413 C C . VAL B 1 97 ? -17.656 26 -17.594 1 85 97 VAL B C 1
ATOM 7415 O O . VAL B 1 97 ? -16.734 26.438 -18.297 1 85 97 VAL B O 1
ATOM 7418 N N . GLY B 1 98 ? -18.266 26.656 -16.672 1 82 98 GLY B N 1
ATOM 7419 C CA . GLY B 1 98 ? -17.953 28.047 -16.469 1 82 98 GLY B CA 1
ATOM 7420 C C . GLY B 1 98 ? -16.531 28.281 -15.992 1 82 98 GLY B C 1
ATOM 7421 O O . GLY B 1 98 ? -15.828 29.172 -16.5 1 82 98 GLY B O 1
ATOM 7422 N N . THR B 1 99 ? -16.109 27.484 -15.102 1 81.62 99 THR B N 1
ATOM 7423 C CA . THR B 1 99 ? -14.766 27.625 -14.578 1 81.62 99 THR B CA 1
ATOM 7424 C C . THR B 1 99 ? -13.727 27.281 -15.641 1 81.62 99 THR B C 1
ATOM 7426 O O . THR B 1 99 ? -12.672 27.922 -15.711 1 81.62 99 THR B O 1
ATOM 7429 N N . ILE B 1 100 ? -14.047 26.344 -16.5 1 82.94 100 ILE B N 1
ATOM 7430 C CA . ILE B 1 100 ? -13.109 25.969 -17.547 1 82.94 100 ILE B CA 1
ATOM 7431 C C . ILE B 1 100 ? -13.023 27.078 -18.594 1 82.94 100 ILE B C 1
ATOM 7433 O O . ILE B 1 100 ? -11.938 27.406 -19.078 1 82.94 100 ILE B O 1
ATOM 7437 N N . ILE B 1 101 ? -14.156 27.672 -18.812 1 80.88 101 ILE B N 1
ATOM 7438 C CA . ILE B 1 101 ? -14.203 28.766 -19.781 1 80.88 101 ILE B CA 1
ATOM 7439 C C . ILE B 1 101 ? -13.453 29.969 -19.25 1 80.88 101 ILE B C 1
ATOM 7441 O O . ILE B 1 101 ? -12.703 30.625 -19.969 1 80.88 101 ILE B O 1
ATOM 7445 N N . PHE B 1 102 ? -13.625 30.188 -18 1 80.06 102 PHE B N 1
ATOM 7446 C CA . PHE B 1 102 ? -12.984 31.344 -17.391 1 80.06 102 PHE B CA 1
ATOM 7447 C C . PHE B 1 102 ? -11.469 31.188 -17.375 1 80.06 102 PHE B C 1
ATOM 7449 O O . PHE B 1 102 ? -10.734 32.188 -17.422 1 80.06 102 PHE B O 1
ATOM 7456 N N . ARG B 1 103 ? -10.977 30.062 -17.281 1 77.81 103 ARG B N 1
ATOM 7457 C CA . ARG B 1 103 ? -9.539 29.812 -17.281 1 77.81 103 ARG B CA 1
ATOM 7458 C C . ARG B 1 103 ? -9 29.703 -18.703 1 77.81 103 ARG B C 1
ATOM 7460 O O . ARG B 1 103 ? -7.812 29.438 -18.906 1 77.81 103 ARG B O 1
ATOM 7467 N N . ARG B 1 104 ? -9.898 29.922 -19.734 1 78.81 104 ARG B N 1
ATOM 7468 C CA . ARG B 1 104 ? -9.578 30 -21.156 1 78.81 104 ARG B CA 1
ATOM 7469 C C . ARG B 1 104 ? -8.922 28.719 -21.641 1 78.81 104 ARG B C 1
ATOM 7471 O O . ARG B 1 104 ? -7.93 28.766 -22.375 1 78.81 104 ARG B O 1
ATOM 7478 N N . ARG B 1 105 ? -9.391 27.688 -21.156 1 80 105 ARG B N 1
ATOM 7479 C CA . ARG B 1 105 ? -8.938 26.391 -21.625 1 80 105 ARG B CA 1
ATOM 7480 C C . ARG B 1 105 ? -9.922 25.812 -22.641 1 80 105 ARG B C 1
ATOM 7482 O O . ARG B 1 105 ? -10.68 24.891 -22.312 1 80 105 ARG B O 1
ATOM 7489 N N . TRP B 1 106 ? -9.836 26.188 -23.812 1 81.75 106 TRP B N 1
ATOM 7490 C CA . TRP B 1 106 ? -10.828 25.906 -24.844 1 81.75 106 TRP B CA 1
ATOM 7491 C C . TRP B 1 106 ? -10.828 24.438 -25.234 1 81.75 106 TRP B C 1
ATOM 7493 O O . TRP B 1 106 ? -11.883 23.844 -25.469 1 81.75 106 TRP B O 1
ATOM 7503 N N . ARG B 1 107 ? -9.734 23.828 -25.281 1 81.31 107 ARG B N 1
ATOM 7504 C CA . ARG B 1 107 ? -9.688 22.422 -25.688 1 81.31 107 ARG B CA 1
ATOM 7505 C C . ARG B 1 107 ? -10.336 21.531 -24.641 1 81.31 107 ARG B C 1
ATOM 7507 O O . ARG B 1 107 ? -10.984 20.531 -24.969 1 81.31 107 ARG B O 1
ATOM 7514 N N . THR B 1 108 ? -10.133 21.938 -23.438 1 84.06 108 THR B N 1
ATOM 7515 C CA . THR B 1 108 ? -10.758 21.172 -22.375 1 84.06 108 THR B CA 1
ATOM 7516 C C . THR B 1 108 ? -12.273 21.328 -22.406 1 84.06 108 THR B C 1
ATOM 7518 O O . THR B 1 108 ? -13.008 20.375 -22.109 1 84.06 108 THR B O 1
ATOM 7521 N N . VAL B 1 109 ? -12.711 22.484 -22.844 1 86.5 109 VAL B N 1
ATOM 7522 C CA . VAL B 1 109 ? -14.148 22.719 -22.953 1 86.5 109 VAL B CA 1
ATOM 7523 C C . VAL B 1 109 ? -14.734 21.859 -24.062 1 86.5 109 VAL B C 1
ATOM 7525 O O . VAL B 1 109 ? -15.773 21.219 -23.875 1 86.5 109 VAL B O 1
ATOM 7528 N N . VAL B 1 110 ? -14.039 21.781 -25.125 1 87.56 110 VAL B N 1
ATOM 7529 C CA . VAL B 1 110 ? -14.5 20.984 -26.266 1 87.56 110 VAL B CA 1
ATOM 7530 C C . VAL B 1 110 ? -14.5 19.5 -25.906 1 87.56 110 VAL B C 1
ATOM 7532 O O . VAL B 1 110 ? -15.445 18.781 -26.234 1 87.56 110 VAL B O 1
ATOM 7535 N N . THR B 1 111 ? -13.5 19.094 -25.219 1 88.25 111 THR B N 1
ATOM 7536 C CA . THR B 1 111 ? -13.43 17.703 -24.812 1 88.25 111 THR B CA 1
ATOM 7537 C C . THR B 1 111 ? -14.523 17.375 -23.797 1 88.25 111 THR B C 1
ATOM 7539 O O . THR B 1 111 ? -15.117 16.297 -23.859 1 88.25 111 THR B O 1
ATOM 7542 N N . ALA B 1 112 ? -14.766 18.297 -22.922 1 88.81 112 ALA B N 1
ATOM 7543 C CA . ALA B 1 112 ? -15.797 18.078 -21.906 1 88.81 112 ALA B CA 1
ATOM 7544 C C . ALA B 1 112 ? -17.172 18.016 -22.547 1 88.81 112 ALA B C 1
ATOM 7546 O O . ALA B 1 112 ? -17.984 17.125 -22.203 1 88.81 112 ALA B O 1
ATOM 7547 N N . VAL B 1 113 ? -17.484 18.859 -23.484 1 87.44 113 VAL B N 1
ATOM 7548 C CA . VAL B 1 113 ? -18.781 18.891 -24.172 1 87.44 113 VAL B CA 1
ATOM 7549 C C . VAL B 1 113 ? -18.938 17.641 -25.031 1 87.44 113 VAL B C 1
ATOM 7551 O O . VAL B 1 113 ? -19.984 17 -25.031 1 87.44 113 VAL B O 1
ATOM 7554 N N . LEU B 1 114 ? -17.938 17.281 -25.672 1 90.19 114 LEU B N 1
ATOM 7555 C CA . LEU B 1 114 ? -17.984 16.078 -26.5 1 90.19 114 LEU B CA 1
ATOM 7556 C C . LEU B 1 114 ? -18.188 14.836 -25.641 1 90.19 114 LEU B C 1
ATOM 7558 O O . LEU B 1 114 ? -18.984 13.961 -26 1 90.19 114 LEU B O 1
ATOM 7562 N N . ALA B 1 115 ? -17.438 14.734 -24.609 1 91.69 115 ALA B N 1
ATOM 7563 C CA . ALA B 1 115 ? -17.578 13.594 -23.719 1 91.69 115 ALA B CA 1
ATOM 7564 C C . ALA B 1 115 ? -19 13.516 -23.156 1 91.69 115 ALA B C 1
ATOM 7566 O O . ALA B 1 115 ? -19.562 12.422 -23.016 1 91.69 115 ALA B O 1
ATOM 7567 N N . THR B 1 116 ? -19.578 14.711 -22.875 1 89.75 116 THR B N 1
ATOM 7568 C CA . THR B 1 116 ? -20.922 14.75 -22.328 1 89.75 116 THR B CA 1
ATOM 7569 C C . THR B 1 116 ? -21.938 14.312 -23.391 1 89.75 116 THR B C 1
ATOM 7571 O O . THR B 1 116 ? -22.859 13.539 -23.094 1 89.75 116 THR B O 1
ATOM 7574 N N . ILE B 1 117 ? -21.812 14.672 -24.578 1 89.94 117 ILE B N 1
ATOM 7575 C CA . ILE B 1 117 ? -22.719 14.312 -25.656 1 89.94 117 ILE B CA 1
ATOM 7576 C C . ILE B 1 117 ? -22.609 12.82 -25.953 1 89.94 117 ILE B C 1
ATOM 7578 O O . ILE B 1 117 ? -23.625 12.125 -26.062 1 89.94 117 ILE B O 1
ATOM 7582 N N . VAL B 1 118 ? -21.453 12.375 -26.016 1 91.88 118 VAL B N 1
ATOM 7583 C CA . VAL B 1 118 ? -21.234 10.969 -26.312 1 91.88 118 VAL B CA 1
ATOM 7584 C C . VAL B 1 118 ? -21.781 10.102 -25.172 1 91.88 118 VAL B C 1
ATOM 7586 O O . VAL B 1 118 ? -22.359 9.039 -25.422 1 91.88 118 VAL B O 1
ATOM 7589 N N . THR B 1 119 ? -21.547 10.57 -23.953 1 92 119 THR B N 1
ATOM 7590 C CA . THR B 1 119 ? -22.031 9.82 -22.797 1 92 119 THR B CA 1
ATOM 7591 C C . THR B 1 119 ? -23.562 9.742 -22.797 1 92 119 THR B C 1
ATOM 7593 O O . THR B 1 119 ? -24.125 8.672 -22.562 1 92 119 THR B O 1
ATOM 7596 N N . VAL B 1 120 ? -24.266 10.852 -23.094 1 89.31 120 VAL B N 1
ATOM 7597 C CA . VAL B 1 120 ? -25.719 10.875 -23.141 1 89.31 120 VAL B CA 1
ATOM 7598 C C . VAL B 1 120 ? -26.219 10.008 -24.281 1 89.31 120 VAL B C 1
ATOM 7600 O O . VAL B 1 120 ? -27.172 9.242 -24.125 1 89.31 120 VAL B O 1
ATOM 7603 N N . ALA B 1 121 ? -25.562 10.055 -25.359 1 90.06 121 ALA B N 1
ATOM 7604 C CA . ALA B 1 121 ? -25.953 9.266 -26.531 1 90.06 121 ALA B CA 1
ATOM 7605 C C . ALA B 1 121 ? -25.781 7.77 -26.266 1 90.06 121 ALA B C 1
ATOM 7607 O O . ALA B 1 121 ? -26.688 6.977 -26.531 1 90.06 121 ALA B O 1
ATOM 7608 N N . LEU B 1 122 ? -24.688 7.41 -25.688 1 88.88 122 LEU B N 1
ATOM 7609 C CA . LEU B 1 122 ? -24.406 6 -25.453 1 88.88 122 LEU B CA 1
ATOM 7610 C C . LEU B 1 122 ? -25.281 5.445 -24.344 1 88.88 122 LEU B C 1
ATOM 7612 O O . LEU B 1 122 ? -25.703 4.289 -24.391 1 88.88 122 LEU B O 1
ATOM 7616 N N . THR B 1 123 ? -25.5 6.238 -23.297 1 87.06 123 THR B N 1
ATOM 7617 C CA . THR B 1 123 ? -26.344 5.785 -22.203 1 87.06 123 THR B CA 1
ATOM 7618 C C . THR B 1 123 ? -27.781 5.609 -22.688 1 87.06 123 THR B C 1
ATOM 7620 O O . THR B 1 123 ? -28.453 4.641 -22.312 1 87.06 123 THR B O 1
ATOM 7623 N N . THR B 1 124 ? -28.297 6.516 -23.578 1 85.12 124 THR B N 1
ATOM 7624 C CA . THR B 1 124 ? -29.641 6.406 -24.125 1 85.12 124 THR B CA 1
ATOM 7625 C C . THR B 1 124 ? -29.734 5.242 -25.109 1 85.12 124 THR B C 1
ATOM 7627 O O . THR B 1 124 ? -30.719 4.512 -25.109 1 85.12 124 THR B O 1
ATOM 7630 N N . MET B 1 125 ? -28.688 5.074 -25.766 1 85.62 125 MET B N 1
ATOM 7631 C CA . MET B 1 125 ? -28.656 3.961 -26.719 1 85.62 125 MET B CA 1
ATOM 7632 C C . MET B 1 125 ? -28.656 2.623 -25.984 1 85.62 125 MET B C 1
ATOM 7634 O O . MET B 1 125 ? -29.375 1.702 -26.359 1 85.62 125 MET B O 1
ATOM 7638 N N . THR B 1 126 ? -27.844 2.525 -24.969 1 83.38 126 THR B N 1
ATOM 7639 C CA . THR B 1 126 ? -27.797 1.302 -24.188 1 83.38 126 THR B CA 1
ATOM 7640 C C . THR B 1 126 ? -29.141 1.028 -23.516 1 83.38 126 THR B C 1
ATOM 7642 O O . THR B 1 126 ? -29.562 -0.123 -23.422 1 83.38 126 THR B O 1
ATOM 7645 N N . GLY B 1 127 ? -29.812 2.094 -23.094 1 81.5 127 GLY B N 1
ATOM 7646 C CA . GLY B 1 127 ? -31.141 1.942 -22.531 1 81.5 127 GLY B CA 1
ATOM 7647 C C . GLY B 1 127 ? -32.156 1.464 -23.531 1 81.5 127 GLY B C 1
ATOM 7648 O O . GLY B 1 127 ? -32.969 0.59 -23.219 1 81.5 127 GLY B O 1
ATOM 7649 N N . MET B 1 128 ? -32.062 1.903 -24.75 1 81.88 128 MET B N 1
ATOM 7650 C CA . MET B 1 128 ? -33 1.522 -25.797 1 81.88 128 MET B CA 1
ATOM 7651 C C . MET B 1 128 ? -32.781 0.076 -26.234 1 81.88 128 MET B C 1
ATOM 7653 O O . MET B 1 128 ? -33.75 -0.672 -26.422 1 81.88 128 MET B O 1
ATOM 7657 N N . ILE B 1 129 ? -31.594 -0.257 -26.281 1 82.12 129 ILE B N 1
ATOM 7658 C CA . ILE B 1 129 ? -31.25 -1.617 -26.672 1 82.12 129 ILE B CA 1
ATOM 7659 C C . ILE B 1 129 ? -31.703 -2.602 -25.594 1 82.12 129 ILE B C 1
ATOM 7661 O O . ILE B 1 129 ? -32.281 -3.652 -25.906 1 82.12 129 ILE B O 1
ATOM 7665 N N . ALA B 1 130 ? -31.438 -2.215 -24.391 1 80.69 130 ALA B N 1
ATOM 7666 C CA . ALA B 1 130 ? -31.844 -3.074 -23.281 1 80.69 130 ALA B CA 1
ATOM 7667 C C . ALA B 1 130 ? -33.375 -3.229 -23.234 1 80.69 130 ALA B C 1
ATOM 7669 O O . ALA B 1 130 ? -33.875 -4.32 -22.984 1 80.69 130 ALA B O 1
ATOM 7670 N N . GLN B 1 131 ? -34.094 -2.178 -23.547 1 78.81 131 GLN B N 1
ATOM 7671 C CA . GLN B 1 131 ? -35.562 -2.221 -23.547 1 78.81 131 GLN B CA 1
ATOM 7672 C C . GLN B 1 131 ? -36.062 -3.111 -24.672 1 78.81 131 GLN B C 1
ATOM 7674 O O . GLN B 1 131 ? -37.031 -3.859 -24.484 1 78.81 131 GLN B O 1
ATOM 7679 N N . GLN B 1 132 ? -35.438 -3.109 -25.734 1 78.38 132 GLN B N 1
ATOM 7680 C CA . GLN B 1 132 ? -35.844 -3.924 -26.875 1 78.38 132 GLN B CA 1
ATOM 7681 C C . GLN B 1 132 ? -35.594 -5.406 -26.609 1 78.38 132 GLN B C 1
ATOM 7683 O O . GLN B 1 132 ? -36.406 -6.254 -26.953 1 78.38 132 GLN B O 1
ATOM 7688 N N . ILE B 1 133 ? -34.531 -5.633 -25.938 1 75.62 133 ILE B N 1
ATOM 7689 C CA . ILE B 1 133 ? -34.156 -7.016 -25.656 1 75.62 133 ILE B CA 1
ATOM 7690 C C . ILE B 1 133 ? -35.094 -7.582 -24.578 1 75.62 133 ILE B C 1
ATOM 7692 O O . ILE B 1 133 ? -35.531 -8.727 -24.672 1 75.62 133 ILE B O 1
ATOM 7696 N N . VAL B 1 134 ? -35.344 -6.793 -23.578 1 74.06 134 VAL B N 1
ATOM 7697 C CA . VAL B 1 134 ? -36.188 -7.234 -22.484 1 74.06 134 VAL B CA 1
ATOM 7698 C C . VAL B 1 134 ? -37.625 -7.441 -23.016 1 74.06 134 VAL B C 1
ATOM 7700 O O . VAL B 1 134 ? -38.312 -8.398 -22.625 1 74.06 134 VAL B O 1
ATOM 7703 N N . HIS B 1 135 ? -38.094 -6.562 -23.875 1 70 135 HIS B N 1
ATOM 7704 C CA . HIS B 1 135 ? -39.406 -6.703 -24.438 1 70 135 HIS B CA 1
ATOM 7705 C C . HIS B 1 135 ? -39.469 -7.898 -25.391 1 70 135 HIS B C 1
ATOM 7707 O O . HIS B 1 135 ? -40.5 -8.609 -25.422 1 70 135 HIS B O 1
ATOM 7713 N N .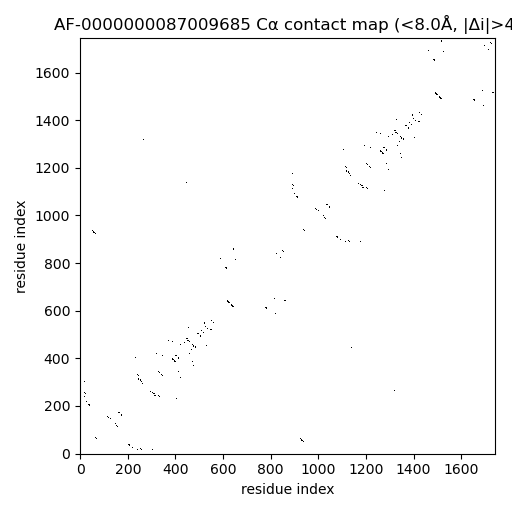 ALA B 1 136 ? -38.5 -8.055 -26.109 1 64.81 136 ALA B N 1
ATOM 7714 C CA . ALA B 1 136 ? -38.469 -9.133 -27.094 1 64.81 136 ALA B CA 1
ATOM 7715 C C . ALA B 1 136 ? -38.406 -10.5 -26.406 1 64.81 136 ALA B C 1
ATOM 7717 O O . ALA B 1 136 ? -39.031 -11.469 -26.875 1 64.81 136 ALA B O 1
ATOM 7718 N N . ARG B 1 137 ? -37.531 -10.578 -25.406 1 59.81 137 ARG B N 1
ATOM 7719 C CA . ARG B 1 137 ? -37.344 -11.891 -24.812 1 59.81 137 ARG B CA 1
ATOM 7720 C C . ARG B 1 137 ? -38.281 -12.102 -23.625 1 59.81 137 ARG B C 1
ATOM 7722 O O . ARG B 1 137 ? -38.25 -13.156 -22.984 1 59.81 137 ARG B O 1
ATOM 7729 N N . SER B 1 138 ? -39.406 -11.438 -23.516 1 55.72 138 SER B N 1
ATOM 7730 C CA . SER B 1 138 ? -40.25 -11.609 -22.359 1 55.72 138 SER B CA 1
ATOM 7731 C C . SER B 1 138 ? -39.469 -11.883 -21.094 1 55.72 138 SER B C 1
ATOM 7733 O O . SER B 1 138 ? -39.688 -12.875 -20.406 1 55.72 138 SER B O 1
ATOM 7735 N N . ALA B 1 139 ? -38.281 -11.461 -21.062 1 53.19 139 ALA B N 1
ATOM 7736 C CA . ALA B 1 139 ? -37.312 -11.766 -20.031 1 53.19 139 ALA B CA 1
ATOM 7737 C C . ALA B 1 139 ? -37.844 -11.398 -18.641 1 53.19 139 ALA B C 1
ATOM 7739 O O . ALA B 1 139 ? -38.562 -10.422 -18.484 1 53.19 139 ALA B O 1
ATOM 7740 N N . SER B 1 140 ? -37.844 -12.352 -17.797 1 52.31 140 SER B N 1
ATOM 7741 C CA . SER B 1 140 ? -38.312 -12.273 -16.422 1 52.31 140 SER B CA 1
ATOM 7742 C C . SER B 1 140 ? -37.781 -11.023 -15.727 1 52.31 140 SER B C 1
ATOM 7744 O O . SER B 1 140 ? -36.781 -10.453 -16.156 1 52.31 140 SER B O 1
ATOM 7746 N N . VAL B 1 141 ? -38.625 -10.273 -15 1 51.38 141 VAL B N 1
ATOM 7747 C CA . VAL B 1 141 ? -38.438 -9.109 -14.141 1 51.38 141 VAL B CA 1
ATOM 7748 C C . VAL B 1 141 ? -37.031 -9.133 -13.531 1 51.38 141 VAL B C 1
ATOM 7750 O O . VAL B 1 141 ? -36.469 -8.086 -13.188 1 51.38 141 VAL B O 1
ATOM 7753 N N . VAL B 1 142 ? -36.375 -10.344 -13.656 1 56.19 142 VAL B N 1
ATOM 7754 C CA . VAL B 1 142 ? -35.156 -10.508 -12.875 1 56.19 142 VAL B CA 1
ATOM 7755 C C . VAL B 1 142 ? -33.938 -10.352 -13.781 1 56.19 142 VAL B C 1
ATOM 7757 O O . VAL B 1 142 ? -32.812 -10.609 -13.352 1 56.19 142 VAL B O 1
ATOM 7760 N N . SER B 1 143 ? -34.188 -9.898 -14.992 1 61.5 143 SER B N 1
ATOM 7761 C CA . SER B 1 143 ? -33.062 -9.844 -15.898 1 61.5 143 SER B CA 1
ATOM 7762 C C . SER B 1 143 ? -32.125 -8.695 -15.523 1 61.5 143 SER B C 1
ATOM 7764 O O . SER B 1 143 ? -32.562 -7.598 -15.195 1 61.5 143 SER B O 1
ATOM 7766 N N . PRO B 1 144 ? -30.766 -8.906 -15.422 1 66.94 144 PRO B N 1
ATOM 7767 C CA . PRO B 1 144 ? -29.766 -7.875 -15.117 1 66.94 144 PRO B CA 1
ATOM 7768 C C . PRO B 1 144 ? -29.797 -6.715 -16.109 1 66.94 144 PRO B C 1
ATOM 7770 O O . PRO B 1 144 ? -29.328 -5.617 -15.797 1 66.94 144 PRO B O 1
ATOM 7773 N N . LEU B 1 145 ? -30.484 -6.918 -17.219 1 68.88 145 LEU B N 1
ATOM 7774 C CA . LEU B 1 145 ? -30.516 -5.871 -18.234 1 68.88 145 LEU B CA 1
ATOM 7775 C C . LEU B 1 145 ? -31.453 -4.734 -17.812 1 68.88 145 LEU B C 1
ATOM 7777 O O . LEU B 1 145 ? -31.359 -3.631 -18.359 1 68.88 145 LEU B O 1
ATOM 7781 N N . HIS B 1 146 ? -32.281 -5.023 -16.797 1 70 146 HIS B N 1
ATOM 7782 C CA . HIS B 1 146 ? -33.156 -3.986 -16.312 1 70 146 HIS B CA 1
ATOM 7783 C C . HIS B 1 146 ? -32.406 -2.838 -15.68 1 70 146 HIS B C 1
ATOM 7785 O O . HIS B 1 146 ? -32.906 -1.716 -15.594 1 70 146 HIS B O 1
ATOM 7791 N N . MET B 1 147 ? -31.172 -3.189 -15.352 1 73.44 147 MET B N 1
ATOM 7792 C CA . MET B 1 147 ? -30.344 -2.164 -14.719 1 73.44 147 MET B CA 1
ATOM 7793 C C . MET B 1 147 ? -30.016 -1.041 -15.703 1 73.44 147 MET B C 1
ATOM 7795 O O . MET B 1 147 ? -29.844 0.11 -15.297 1 73.44 147 MET B O 1
ATOM 7799 N N . PHE B 1 148 ? -30.094 -1.379 -17 1 74.44 148 PHE B N 1
ATOM 7800 C CA . PHE B 1 148 ? -29.719 -0.385 -18 1 74.44 148 PHE B CA 1
ATOM 7801 C C . PHE B 1 148 ? -30.953 0.33 -18.531 1 74.44 148 PHE B C 1
ATOM 7803 O O . PHE B 1 148 ? -30.844 1.38 -19.172 1 74.44 148 PHE B O 1
ATOM 7810 N N . THR B 1 149 ? -32.125 -0.22 -18.234 1 71.81 149 THR B N 1
ATOM 7811 C CA . THR B 1 149 ? -33.344 0.415 -18.734 1 71.81 149 THR B CA 1
ATOM 7812 C C . THR B 1 149 ? -33.688 1.636 -17.891 1 71.81 149 THR B C 1
ATOM 7814 O O . THR B 1 149 ? -34.25 2.613 -18.406 1 71.81 149 THR B O 1
ATOM 7817 N N . ASP B 1 150 ? -33.312 1.588 -16.594 1 71.19 150 ASP B N 1
ATOM 7818 C CA . ASP B 1 150 ? -33.625 2.689 -15.688 1 71.19 150 ASP B CA 1
ATOM 7819 C C . ASP B 1 150 ? -32.438 3.629 -15.523 1 71.19 150 ASP B C 1
ATOM 7821 O O . ASP B 1 150 ? -32.219 4.18 -14.445 1 71.19 150 ASP B O 1
ATOM 7825 N N . SER B 1 151 ? -31.766 3.842 -16.656 1 72 151 SER B N 1
ATOM 7826 C CA . SER B 1 151 ? -30.594 4.699 -16.547 1 72 151 SER B CA 1
ATOM 7827 C C . SER B 1 151 ? -30.984 6.172 -16.5 1 72 151 SER B C 1
ATOM 7829 O O . SER B 1 151 ? -32.031 6.559 -17.031 1 72 151 SER B O 1
ATOM 7831 N N . THR B 1 152 ? -30.344 6.977 -15.656 1 79.12 152 THR B N 1
ATOM 7832 C CA . THR B 1 152 ? -30.516 8.422 -15.547 1 79.12 152 THR B CA 1
ATOM 7833 C C . THR B 1 152 ? -29.422 9.156 -16.328 1 79.12 152 THR B C 1
ATOM 7835 O O . THR B 1 152 ? -28.328 9.383 -15.797 1 79.12 152 THR B O 1
ATOM 7838 N N . PRO B 1 153 ? -29.703 9.578 -17.578 1 82 153 PRO B N 1
ATOM 7839 C CA . PRO B 1 153 ? -28.688 10.141 -18.453 1 82 153 PRO B CA 1
ATOM 7840 C C . PRO B 1 153 ? -28.016 11.383 -17.859 1 82 153 PRO B C 1
ATOM 7842 O O . PRO B 1 153 ? -26.828 11.625 -18.094 1 82 153 PRO B O 1
ATOM 7845 N N . TYR B 1 154 ? -28.766 12.141 -17.109 1 85 154 TYR B N 1
ATOM 7846 C CA . TYR B 1 154 ? -28.156 13.367 -16.594 1 85 154 TYR B CA 1
ATOM 7847 C C . TYR B 1 154 ? -27.078 13.047 -15.57 1 85 154 TYR B C 1
ATOM 7849 O O . TYR B 1 154 ? -26.094 13.781 -15.445 1 85 154 TYR B O 1
ATOM 7857 N N . LEU B 1 155 ? -27.266 11.953 -14.844 1 88.81 155 LEU B N 1
ATOM 7858 C CA . LEU B 1 155 ? -26.25 11.562 -13.891 1 88.81 155 LEU B CA 1
ATOM 7859 C C . LEU B 1 155 ? -24.969 11.117 -14.602 1 88.81 155 LEU B C 1
ATOM 7861 O O . LEU B 1 155 ? -23.859 11.398 -14.148 1 88.81 155 LEU B O 1
ATOM 7865 N N . ALA B 1 156 ? -25.141 10.438 -15.664 1 91.25 156 ALA B N 1
ATOM 7866 C CA . ALA B 1 156 ? -24 10.031 -16.469 1 91.25 156 ALA B CA 1
ATOM 7867 C C . ALA B 1 156 ? -23.297 11.242 -17.062 1 91.25 156 ALA B C 1
ATOM 7869 O O . ALA B 1 156 ? -22.062 11.297 -17.125 1 91.25 156 ALA B O 1
ATOM 7870 N N . ALA B 1 157 ? -24.078 12.188 -17.484 1 90.62 157 ALA B N 1
ATOM 7871 C CA . ALA B 1 157 ? -23.547 13.398 -18.094 1 90.62 157 ALA B CA 1
ATOM 7872 C C . ALA B 1 157 ? -22.719 14.203 -17.078 1 90.62 157 ALA B C 1
ATOM 7874 O O . ALA B 1 157 ? -21.625 14.664 -17.391 1 90.62 157 ALA B O 1
ATOM 7875 N N . ILE B 1 158 ? -23.188 14.297 -15.914 1 91.31 158 ILE B N 1
ATOM 7876 C CA . ILE B 1 158 ? -22.484 15.047 -14.883 1 91.31 158 ILE B CA 1
ATOM 7877 C C . ILE B 1 158 ? -21.203 14.32 -14.492 1 91.31 158 ILE B C 1
ATOM 7879 O O . ILE B 1 158 ? -20.156 14.953 -14.289 1 91.31 158 ILE B O 1
ATOM 7883 N N . SER B 1 159 ? -21.312 13.016 -14.398 1 92.5 159 SER B N 1
ATOM 7884 C CA . SER B 1 159 ? -20.125 12.242 -14.055 1 92.5 159 SER B CA 1
ATOM 7885 C C . SER B 1 159 ? -19.047 12.375 -15.117 1 92.5 159 SER B C 1
ATOM 7887 O O . SER B 1 159 ? -17.859 12.453 -14.797 1 92.5 159 SER B O 1
ATOM 7889 N N . ALA B 1 160 ? -19.469 12.414 -16.312 1 92.81 160 ALA B N 1
ATOM 7890 C CA . ALA B 1 160 ? -18.5 12.594 -17.406 1 92.81 160 ALA B CA 1
ATOM 7891 C C . ALA B 1 160 ? -17.859 13.977 -17.359 1 92.81 160 ALA B C 1
ATOM 7893 O O . ALA B 1 160 ? -16.641 14.102 -17.5 1 92.81 160 ALA B O 1
ATOM 7894 N N . LEU B 1 161 ? -18.656 14.945 -17.109 1 90.19 161 LEU B N 1
ATOM 7895 C CA . LEU B 1 161 ? -18.172 16.312 -17.031 1 90.19 161 LEU B CA 1
ATOM 7896 C C . LEU B 1 161 ? -17.188 16.484 -15.883 1 90.19 161 LEU B C 1
ATOM 7898 O O . LEU B 1 161 ? -16.125 17.109 -16.031 1 90.19 161 LEU B O 1
ATOM 7902 N N . LEU B 1 162 ? -17.484 15.914 -14.773 1 89.81 162 LEU B N 1
ATOM 7903 C CA . LEU B 1 162 ? -16.625 16.031 -13.602 1 89.81 162 LEU B CA 1
ATOM 7904 C C . LEU B 1 162 ? -15.328 15.25 -13.805 1 89.81 162 LEU B C 1
ATOM 7906 O O . LEU B 1 162 ? -14.273 15.656 -13.297 1 89.81 162 LEU B O 1
ATOM 7910 N N . THR B 1 163 ? -15.383 14.195 -14.484 1 90.12 163 THR B N 1
ATOM 7911 C CA . THR B 1 163 ? -14.18 13.398 -14.734 1 90.12 163 THR B CA 1
ATOM 7912 C C . THR B 1 163 ? -13.211 14.148 -15.648 1 90.12 163 THR B C 1
ATOM 7914 O O . THR B 1 163 ? -12.008 14.141 -15.406 1 90.12 163 THR B O 1
ATOM 7917 N N . ILE B 1 164 ? -13.711 14.812 -16.594 1 88.19 164 ILE B N 1
ATOM 7918 C CA . ILE B 1 164 ? -12.852 15.562 -17.5 1 88.19 164 ILE B CA 1
ATOM 7919 C C . ILE B 1 164 ? -12.297 16.797 -16.797 1 88.19 164 ILE B C 1
ATOM 7921 O O . ILE B 1 164 ? -11.125 17.141 -16.969 1 88.19 164 ILE B O 1
ATOM 7925 N N . ALA B 1 165 ? -13.109 17.312 -15.945 1 82.44 165 ALA B N 1
ATOM 7926 C CA . ALA B 1 165 ? -12.68 18.516 -15.234 1 82.44 165 ALA B CA 1
ATOM 7927 C C . ALA B 1 165 ? -11.688 18.188 -14.133 1 82.44 165 ALA B C 1
ATOM 7929 O O . ALA B 1 165 ? -10.93 19.047 -13.688 1 82.44 165 ALA B O 1
ATOM 7930 N N . GLY B 1 166 ? -11.711 16.969 -13.602 1 75.19 166 GLY B N 1
ATOM 7931 C CA . GLY B 1 166 ? -10.844 16.547 -12.508 1 75.19 166 GLY B CA 1
ATOM 7932 C C . GLY B 1 166 ? -9.383 16.438 -12.914 1 75.19 166 GLY B C 1
ATOM 7933 O O . GLY B 1 166 ? -8.516 16.219 -12.062 1 75.19 166 GLY B O 1
ATOM 7934 N N . THR B 1 167 ? -9.07 16.484 -14.094 1 62.28 167 THR B N 1
ATOM 7935 C CA . THR B 1 167 ? -7.68 16.453 -14.523 1 62.28 167 THR B CA 1
ATOM 7936 C C . THR B 1 167 ? -6.879 17.562 -13.836 1 62.28 167 THR B C 1
ATOM 7938 O O . THR B 1 167 ? -5.664 17.438 -13.672 1 62.28 167 THR B O 1
ATOM 7941 N N . PHE B 1 168 ? -7.695 18.516 -13.398 1 53.06 168 PHE B N 1
ATOM 7942 C CA . PHE B 1 168 ? -6.949 19.609 -12.797 1 53.06 168 PHE B CA 1
ATOM 7943 C C . PHE B 1 168 ? -6.863 19.438 -11.281 1 53.06 168 PHE B C 1
ATOM 7945 O O . PHE B 1 168 ? -7.887 19.344 -10.602 1 53.06 168 PHE B O 1
ATOM 7952 N N . ARG B 1 169 ? -5.863 18.75 -10.82 1 55.84 169 ARG B N 1
ATOM 7953 C CA . ARG B 1 169 ? -5.629 18.484 -9.406 1 55.84 169 ARG B CA 1
ATOM 7954 C C . ARG B 1 169 ? -5.93 19.719 -8.562 1 55.84 169 ARG B C 1
ATOM 7956 O O . ARG B 1 169 ? -5.527 20.828 -8.914 1 55.84 169 ARG B O 1
ATOM 7963 N N . GLY B 1 170 ? -6.832 19.734 -7.691 1 60.09 170 GLY B N 1
ATOM 7964 C CA . GLY B 1 170 ? -6.965 20.688 -6.602 1 60.09 170 GLY B CA 1
ATOM 7965 C C . GLY B 1 170 ? -8.25 21.484 -6.664 1 60.09 170 GLY B C 1
ATOM 7966 O O . GLY B 1 170 ? -8.453 22.406 -5.879 1 60.09 170 GLY B O 1
ATOM 7967 N N . SER B 1 171 ? -8.914 21.078 -7.809 1 70.38 171 SER B N 1
ATOM 7968 C CA . SER B 1 171 ? -10.07 21.969 -7.887 1 70.38 171 SER B CA 1
ATOM 7969 C C . SER B 1 171 ? -11.109 21.609 -6.836 1 70.38 171 SER B C 1
ATOM 7971 O O . SER B 1 171 ? -11.555 20.453 -6.758 1 70.38 171 SER B O 1
ATOM 7973 N N . ARG B 1 172 ? -11.32 22.422 -5.961 1 77.62 172 ARG B N 1
ATOM 7974 C CA . ARG B 1 172 ? -12.336 22.297 -4.922 1 77.62 172 ARG B CA 1
ATOM 7975 C C . ARG B 1 172 ? -13.719 22.078 -5.531 1 77.62 172 ARG B C 1
ATOM 7977 O O . ARG B 1 172 ? -14.531 21.328 -4.992 1 77.62 172 ARG B O 1
ATOM 7984 N N . LEU B 1 173 ? -13.859 22.625 -6.711 1 80.62 173 LEU B N 1
ATOM 7985 C CA . LEU B 1 173 ? -15.156 22.531 -7.363 1 80.62 173 LEU B CA 1
ATOM 7986 C C . LEU B 1 173 ? -15.438 21.094 -7.812 1 80.62 173 LEU B C 1
ATOM 7988 O O . LEU B 1 173 ? -16.562 20.609 -7.684 1 80.62 173 LEU B O 1
ATOM 7992 N N . VAL B 1 174 ? -14.484 20.469 -8.328 1 85.56 174 VAL B N 1
ATOM 7993 C CA . VAL B 1 174 ? -14.656 19.109 -8.812 1 85.56 174 VAL B CA 1
ATOM 7994 C C . VAL B 1 174 ? -14.891 18.172 -7.633 1 85.56 174 VAL B C 1
ATOM 7996 O O . VAL B 1 174 ? -15.734 17.266 -7.699 1 85.56 174 VAL B O 1
ATOM 7999 N N . ARG B 1 175 ? -14.203 18.438 -6.574 1 85.88 175 ARG B N 1
ATOM 8000 C CA . ARG B 1 175 ? -14.391 17.594 -5.395 1 85.88 175 ARG B CA 1
ATOM 8001 C C . ARG B 1 175 ? -15.805 17.734 -4.84 1 85.88 175 ARG B C 1
ATOM 8003 O O . ARG B 1 175 ? -16.469 16.734 -4.57 1 85.88 175 ARG B O 1
ATOM 8010 N N . TRP B 1 176 ? -16.266 18.891 -4.773 1 83.31 176 TRP B N 1
ATOM 8011 C CA . TRP B 1 176 ? -17.609 19.141 -4.262 1 83.31 176 TRP B CA 1
ATOM 8012 C C . TRP B 1 176 ? -18.656 18.688 -5.27 1 83.31 176 TRP B C 1
ATOM 8014 O O . TRP B 1 176 ? -19.75 18.25 -4.883 1 83.31 176 TRP B O 1
ATOM 8024 N N . GLY B 1 177 ? -18.297 18.859 -6.473 1 85.12 177 GLY B N 1
ATOM 8025 C CA . GLY B 1 177 ? -19.203 18.344 -7.488 1 85.12 177 GLY B CA 1
ATOM 8026 C C . GLY B 1 177 ? -19.438 16.859 -7.383 1 85.12 177 GLY B C 1
ATOM 8027 O O . GLY B 1 177 ? -20.562 16.391 -7.5 1 85.12 177 GLY B O 1
ATOM 8028 N N . TRP B 1 178 ? -18.375 16.188 -7.113 1 88.25 178 TRP B N 1
ATOM 8029 C CA . TRP B 1 178 ? -18.484 14.742 -6.969 1 88.25 178 TRP B CA 1
ATOM 8030 C C . TRP B 1 178 ? -19.266 14.383 -5.703 1 88.25 178 TRP B C 1
ATOM 8032 O O . TRP B 1 178 ? -20.109 13.492 -5.723 1 88.25 178 TRP B O 1
ATOM 8042 N N . ILE B 1 179 ? -19.031 15.094 -4.676 1 87.62 179 ILE B N 1
ATOM 8043 C CA . ILE B 1 179 ? -19.734 14.82 -3.424 1 87.62 179 ILE B CA 1
ATOM 8044 C C . ILE B 1 179 ? -21.219 15.062 -3.604 1 87.62 179 ILE B C 1
ATOM 8046 O O . ILE B 1 179 ? -22.047 14.242 -3.184 1 87.62 179 ILE B O 1
ATOM 8050 N N . LEU B 1 180 ? -21.547 16.094 -4.254 1 84.75 180 LEU B N 1
ATOM 8051 C CA . LEU B 1 180 ? -22.953 16.422 -4.484 1 84.75 180 LEU B CA 1
ATOM 8052 C C . LEU B 1 180 ? -23.609 15.406 -5.406 1 84.75 180 LEU B C 1
ATOM 8054 O O . LEU B 1 180 ? -24.75 15.008 -5.188 1 84.75 180 LEU B O 1
ATOM 8058 N N . THR B 1 181 ? -22.875 15 -6.398 1 88.19 181 THR B N 1
ATOM 8059 C CA . THR B 1 181 ? -23.422 14.031 -7.344 1 88.19 181 THR B CA 1
ATOM 8060 C C . THR B 1 181 ? -23.625 12.68 -6.672 1 88.19 181 THR B C 1
ATOM 8062 O O . THR B 1 181 ? -24.656 12.031 -6.863 1 88.19 181 THR B O 1
ATOM 8065 N N . VAL B 1 182 ? -22.703 12.266 -5.852 1 88.19 182 VAL B N 1
ATOM 8066 C CA . VAL B 1 182 ? -22.812 10.984 -5.152 1 88.19 182 VAL B CA 1
ATOM 8067 C C . VAL B 1 182 ? -23.938 11.062 -4.113 1 88.19 182 VAL B C 1
ATOM 8069 O O . VAL B 1 182 ? -24.703 10.109 -3.941 1 88.19 182 VAL B O 1
ATOM 8072 N N . ALA B 1 183 ? -24 12.195 -3.486 1 82.5 183 ALA B N 1
ATOM 8073 C CA . ALA B 1 183 ? -25.078 12.398 -2.527 1 82.5 183 ALA B CA 1
ATOM 8074 C C . ALA B 1 183 ? -26.438 12.352 -3.219 1 82.5 183 ALA B C 1
ATOM 8076 O O . ALA B 1 183 ? -27.391 11.75 -2.699 1 82.5 183 ALA B O 1
ATOM 8077 N N . LEU B 1 184 ? -26.547 12.953 -4.352 1 83.56 184 LEU B N 1
ATOM 8078 C CA . LEU B 1 184 ? -27.781 12.93 -5.129 1 83.56 184 LEU B CA 1
ATOM 8079 C C . LEU B 1 184 ? -28.109 11.508 -5.574 1 83.56 184 LEU B C 1
ATOM 8081 O O . LEU B 1 184 ? -29.266 11.086 -5.477 1 83.56 184 LEU B O 1
ATOM 8085 N N . ALA B 1 185 ? -27.125 10.828 -6.09 1 86.75 185 ALA B N 1
ATOM 8086 C CA . ALA B 1 185 ? -27.328 9.438 -6.512 1 86.75 185 ALA B CA 1
ATOM 8087 C C . ALA B 1 185 ? -27.797 8.578 -5.344 1 86.75 185 ALA B C 1
ATOM 8089 O O . ALA B 1 185 ? -28.688 7.746 -5.504 1 86.75 185 ALA B O 1
ATOM 8090 N N . PHE B 1 186 ? -27.219 8.805 -4.227 1 83.25 186 PHE B N 1
ATOM 8091 C CA . PHE B 1 186 ? -27.578 8.07 -3.02 1 83.25 186 PHE B CA 1
ATOM 8092 C C . PHE B 1 186 ? -29.016 8.367 -2.613 1 83.25 186 PHE B C 1
ATOM 8094 O O . PHE B 1 186 ? -29.766 7.457 -2.264 1 83.25 186 PHE B O 1
ATOM 8101 N N . LEU B 1 187 ? -29.438 9.602 -2.736 1 77.69 187 LEU B N 1
ATOM 8102 C CA . LEU B 1 187 ? -30.781 10.016 -2.355 1 77.69 187 LEU B CA 1
ATOM 8103 C C . LEU B 1 187 ? -31.812 9.484 -3.346 1 77.69 187 LEU B C 1
ATOM 8105 O O . LEU B 1 187 ? -32.938 9.125 -2.955 1 77.69 187 LEU B O 1
ATOM 8109 N N . LEU B 1 188 ? -31.469 9.398 -4.547 1 80.38 188 LEU B N 1
ATOM 8110 C CA . LEU B 1 188 ? -32.375 8.867 -5.562 1 80.38 188 LEU B CA 1
ATOM 8111 C C . LEU B 1 188 ? -32.625 7.379 -5.34 1 80.38 188 LEU B C 1
ATOM 8113 O O . LEU B 1 188 ? -33.75 6.902 -5.52 1 80.38 188 LEU B O 1
ATOM 8117 N N . VAL B 1 189 ? -31.625 6.703 -4.879 1 81.06 189 VAL B N 1
ATOM 8118 C CA . VAL B 1 189 ? -31.75 5.273 -4.609 1 81.06 189 VAL B CA 1
ATOM 8119 C C . VAL B 1 189 ? -32.594 5.059 -3.352 1 81.06 189 VAL B C 1
ATOM 8121 O O . VAL B 1 189 ? -33.438 4.156 -3.307 1 81.06 189 VAL B O 1
ATOM 8124 N N . LEU B 1 190 ? -32.375 5.91 -2.404 1 75.5 190 LEU B N 1
ATOM 8125 C CA . LEU B 1 190 ? -33.094 5.766 -1.138 1 75.5 190 LEU B CA 1
ATOM 8126 C C . LEU B 1 190 ? -34.594 6.059 -1.312 1 75.5 190 LEU B C 1
ATOM 8128 O O . LEU B 1 190 ? -35.438 5.469 -0.625 1 75.5 190 LEU B O 1
ATOM 8132 N N . GLN B 1 191 ? -34.938 6.895 -2.244 1 73 191 GLN B N 1
ATOM 8133 C CA . GLN B 1 191 ? -36.344 7.246 -2.48 1 73 191 GLN B CA 1
ATOM 8134 C C . GLN B 1 191 ? -37 6.227 -3.393 1 73 191 GLN B C 1
ATOM 8136 O O . GLN B 1 191 ? -38.219 6.285 -3.609 1 73 191 GLN B O 1
ATOM 8141 N N . GLY B 1 192 ? -36.188 5.25 -3.9 1 73.31 192 GLY B N 1
ATOM 8142 C CA . GLY B 1 192 ? -36.75 4.184 -4.719 1 73.31 192 GLY B CA 1
ATOM 8143 C C . GLY B 1 192 ? -37 4.598 -6.16 1 73.31 192 GLY B C 1
ATOM 8144 O O . GLY B 1 192 ? -37.656 3.885 -6.918 1 73.31 192 GLY B O 1
ATOM 8145 N N . ARG B 1 193 ? -36.5 5.781 -6.457 1 74.31 193 ARG B N 1
ATOM 8146 C CA . ARG B 1 193 ? -36.688 6.234 -7.832 1 74.31 193 ARG B CA 1
ATOM 8147 C C . ARG B 1 193 ? -35.75 5.5 -8.789 1 74.31 193 ARG B C 1
ATOM 8149 O O . ARG B 1 193 ? -36.062 5.312 -9.961 1 74.31 193 ARG B O 1
ATOM 8156 N N . GLN B 1 194 ? -34.594 5.129 -8.203 1 78.75 194 GLN B N 1
ATOM 8157 C CA . GLN B 1 194 ? -33.625 4.395 -8.984 1 78.75 194 GLN B CA 1
ATOM 8158 C C . GLN B 1 194 ? -33.062 3.209 -8.203 1 78.75 194 GLN B C 1
ATOM 8160 O O . GLN B 1 194 ? -33.062 3.207 -6.973 1 78.75 194 GLN B O 1
ATOM 8165 N N . ASN B 1 195 ? -32.719 2.27 -9.008 1 80.62 195 ASN B N 1
ATOM 8166 C CA . ASN B 1 195 ? -32.094 1.112 -8.398 1 80.62 195 ASN B CA 1
ATOM 8167 C C . ASN B 1 195 ? -30.594 1.35 -8.172 1 80.62 195 ASN B C 1
ATOM 8169 O O . ASN B 1 195 ? -29.969 2.117 -8.898 1 80.62 195 ASN B O 1
ATOM 8173 N N . LEU B 1 196 ? -30.125 0.694 -7.148 1 83.88 196 LEU B N 1
ATOM 8174 C CA . LEU B 1 196 ? -28.734 0.894 -6.762 1 83.88 196 LEU B CA 1
ATOM 8175 C C . LEU B 1 196 ? -27.797 0.44 -7.871 1 83.88 196 LEU B C 1
ATOM 8177 O O . LEU B 1 196 ? -26.906 1.192 -8.281 1 83.88 196 LEU B O 1
ATOM 8181 N N . PRO B 1 197 ? -27.953 -0.737 -8.461 1 83.44 197 PRO B N 1
ATOM 8182 C CA . PRO B 1 197 ? -27.016 -1.155 -9.5 1 83.44 197 PRO B CA 1
ATOM 8183 C C . PRO B 1 197 ? -27.094 -0.276 -10.75 1 83.44 197 PRO B C 1
ATOM 8185 O O . PRO B 1 197 ? -26.078 -0.02 -11.391 1 83.44 197 PRO B O 1
ATOM 8188 N N . SER B 1 198 ? -28.328 0.199 -11.047 1 85.75 198 SER B N 1
ATOM 8189 C CA . SER B 1 198 ? -28.484 1.047 -12.219 1 85.75 198 SER B CA 1
ATOM 8190 C C . SER B 1 198 ? -27.781 2.391 -12.031 1 85.75 198 SER B C 1
ATOM 8192 O O . SER B 1 198 ? -27.172 2.918 -12.961 1 85.75 198 SER B O 1
ATOM 8194 N N . THR B 1 199 ? -27.891 2.875 -10.852 1 88.19 199 THR B N 1
ATOM 8195 C CA . THR B 1 199 ? -27.281 4.168 -10.57 1 88.19 199 THR B CA 1
ATOM 8196 C C . THR B 1 199 ? -25.75 4.066 -10.602 1 88.19 199 THR B C 1
ATOM 8198 O O . THR B 1 199 ? -25.078 4.918 -11.18 1 88.19 199 THR B O 1
ATOM 8201 N N . VAL B 1 200 ? -25.25 3.012 -10.016 1 89.88 200 VAL B N 1
ATOM 8202 C CA . VAL B 1 200 ? -23.797 2.836 -9.984 1 89.88 200 VAL B CA 1
ATOM 8203 C C . VAL B 1 200 ? -23.281 2.582 -11.398 1 89.88 200 VAL B C 1
ATOM 8205 O O . VAL B 1 200 ? -22.25 3.137 -11.797 1 89.88 200 VAL B O 1
ATOM 8208 N N . ALA B 1 201 ? -23.984 1.804 -12.156 1 88.75 201 ALA B N 1
ATOM 8209 C CA . ALA B 1 201 ? -23.594 1.513 -13.531 1 88.75 201 ALA B CA 1
ATOM 8210 C C . ALA B 1 201 ? -23.625 2.773 -14.391 1 88.75 201 ALA B C 1
ATOM 8212 O O . ALA B 1 201 ? -22.75 2.98 -15.234 1 88.75 201 ALA B O 1
ATOM 8213 N N . THR B 1 202 ? -24.641 3.613 -14.133 1 89.5 202 THR B N 1
ATOM 8214 C CA . THR B 1 202 ? -24.766 4.836 -14.914 1 89.5 202 THR B CA 1
ATOM 8215 C C . THR B 1 202 ? -23.625 5.797 -14.625 1 89.5 202 THR B C 1
ATOM 8217 O O . THR B 1 202 ? -23.062 6.402 -15.539 1 89.5 202 THR B O 1
ATOM 8220 N N . VAL B 1 203 ? -23.297 5.914 -13.391 1 91.56 203 VAL B N 1
ATOM 8221 C CA . VAL B 1 203 ? -22.203 6.797 -13.016 1 91.56 203 VAL B CA 1
ATOM 8222 C C . VAL B 1 203 ? -20.891 6.254 -13.57 1 91.56 203 VAL B C 1
ATOM 8224 O O . VAL B 1 203 ? -20.078 7.012 -14.117 1 91.56 203 VAL B O 1
ATOM 8227 N N . LEU B 1 204 ? -20.719 4.941 -13.547 1 92.88 204 LEU B N 1
ATOM 8228 C CA . LEU B 1 204 ? -19.484 4.324 -14.047 1 92.88 204 LEU B CA 1
ATOM 8229 C C . LEU B 1 204 ? -19.406 4.418 -15.562 1 92.88 204 LEU B C 1
ATOM 8231 O O . LEU B 1 204 ? -18.328 4.551 -16.125 1 92.88 204 LEU B O 1
ATOM 8235 N N . LEU B 1 205 ? -20.531 4.367 -16.172 1 91.25 205 LEU B N 1
ATOM 8236 C CA . LEU B 1 205 ? -20.562 4.535 -17.625 1 91.25 205 LEU B CA 1
ATOM 8237 C C . LEU B 1 205 ? -20.125 5.945 -18.016 1 91.25 205 LEU B C 1
ATOM 8239 O O . LEU B 1 205 ? -19.375 6.121 -18.969 1 91.25 205 LEU B O 1
ATOM 8243 N N . GLY B 1 206 ? -20.562 6.883 -17.266 1 92.62 206 GLY B N 1
ATOM 8244 C CA . GLY B 1 206 ? -20.125 8.25 -17.516 1 92.62 206 GLY B CA 1
ATOM 8245 C C . GLY B 1 206 ? -18.625 8.438 -17.328 1 92.62 206 GLY B C 1
ATOM 8246 O O . GLY B 1 206 ? -17.969 9.062 -18.156 1 92.62 206 GLY B O 1
ATOM 8247 N N . VAL B 1 207 ? -18.141 7.852 -16.266 1 94.19 207 VAL B N 1
ATOM 8248 C CA . VAL B 1 207 ? -16.703 7.957 -15.961 1 94.19 207 VAL B CA 1
ATOM 8249 C C . VAL B 1 207 ? -15.906 7.227 -17.031 1 94.19 207 VAL B C 1
ATOM 8251 O O . VAL B 1 207 ? -14.914 7.758 -17.547 1 94.19 207 VAL B O 1
ATOM 8254 N N . GLY B 1 208 ? -16.312 6.051 -17.422 1 94.69 208 GLY B N 1
ATOM 8255 C CA . GLY B 1 208 ? -15.594 5.258 -18.422 1 94.69 208 GLY B CA 1
ATOM 8256 C C . GLY B 1 208 ? -15.539 5.918 -19.781 1 94.69 208 GLY B C 1
ATOM 8257 O O . GLY B 1 208 ? -14.477 5.988 -20.406 1 94.69 208 GLY B O 1
ATOM 8258 N N . ILE B 1 209 ? -16.625 6.453 -20.234 1 93.5 209 ILE B N 1
ATOM 8259 C CA . ILE B 1 209 ? -16.688 7.094 -21.547 1 93.5 209 ILE B CA 1
ATOM 8260 C C . ILE B 1 209 ? -15.859 8.383 -21.531 1 93.5 209 ILE B C 1
ATOM 8262 O O . ILE B 1 209 ? -15.148 8.68 -22.5 1 93.5 209 ILE B O 1
ATOM 8266 N N . ALA B 1 210 ? -15.977 9.055 -20.438 1 93.69 210 ALA B N 1
ATOM 8267 C CA . ALA B 1 210 ? -15.203 10.297 -20.328 1 93.69 210 ALA B CA 1
ATOM 8268 C C . ALA B 1 210 ? -13.703 10.008 -20.391 1 93.69 210 ALA B C 1
ATOM 8270 O O . ALA B 1 210 ? -12.961 10.719 -21.062 1 93.69 210 ALA B O 1
ATOM 8271 N N . LEU B 1 211 ? -13.273 9.023 -19.766 1 93.62 211 LEU B N 1
ATOM 8272 C CA . LEU B 1 211 ? -11.859 8.672 -19.766 1 93.62 211 LEU B CA 1
ATOM 8273 C C . LEU B 1 211 ? -11.422 8.172 -21.125 1 93.62 211 LEU B C 1
ATOM 8275 O O . LEU B 1 211 ? -10.305 8.438 -21.562 1 93.62 211 LEU B O 1
ATOM 8279 N N . LEU B 1 212 ? -12.328 7.496 -21.797 1 93.19 212 LEU B N 1
ATOM 8280 C CA . LEU B 1 212 ? -12.016 7.016 -23.141 1 93.19 212 LEU B CA 1
ATOM 8281 C C . LEU B 1 212 ? -11.906 8.18 -24.125 1 93.19 212 LEU B C 1
ATOM 8283 O O . LEU B 1 212 ? -11.008 8.203 -24.969 1 93.19 212 LEU B O 1
ATOM 8287 N N . VAL B 1 213 ? -12.781 9.125 -23.938 1 92.31 213 VAL B N 1
ATOM 8288 C CA . VAL B 1 213 ? -12.742 10.297 -24.797 1 92.31 213 VAL B CA 1
ATOM 8289 C C . VAL B 1 213 ? -11.477 11.109 -24.516 1 92.31 213 VAL B C 1
ATOM 8291 O O . VAL B 1 213 ? -10.82 11.586 -25.438 1 92.31 213 VAL B O 1
ATOM 8294 N N . ARG B 1 214 ? -11.18 11.203 -23.281 1 89.44 214 ARG B N 1
ATOM 8295 C CA . ARG B 1 214 ? -9.961 11.914 -22.906 1 89.44 214 ARG B CA 1
ATOM 8296 C C . ARG B 1 214 ? -8.727 11.195 -23.438 1 89.44 214 ARG B C 1
ATOM 8298 O O . ARG B 1 214 ? -7.75 11.836 -23.844 1 89.44 214 ARG B O 1
ATOM 8305 N N . PHE B 1 215 ? -8.648 9.922 -23.547 1 89.62 215 PHE B N 1
ATOM 8306 C CA . PHE B 1 215 ? -7.535 9.141 -24.078 1 89.62 215 PHE B CA 1
ATOM 8307 C C . PHE B 1 215 ? -7.418 9.328 -25.578 1 89.62 215 PHE B C 1
ATOM 8309 O O . PHE B 1 215 ? -6.312 9.445 -26.125 1 89.62 215 PHE B O 1
ATOM 8316 N N . ILE B 1 216 ? -8.586 9.406 -26.203 1 89.75 216 ILE B N 1
ATOM 8317 C CA . ILE B 1 216 ? -8.586 9.5 -27.656 1 89.75 216 ILE B CA 1
ATOM 8318 C C . ILE B 1 216 ? -8.141 10.898 -28.078 1 89.75 216 ILE B C 1
ATOM 8320 O O . ILE B 1 216 ? -7.312 11.039 -28.984 1 89.75 216 ILE B O 1
ATOM 8324 N N . ILE B 1 217 ? -8.641 11.898 -27.422 1 87.5 217 ILE B N 1
ATOM 8325 C CA . ILE B 1 217 ? -8.297 13.273 -27.781 1 87.5 217 ILE B CA 1
ATOM 8326 C C . ILE B 1 217 ? -6.941 13.641 -27.188 1 87.5 217 ILE B C 1
ATOM 8328 O O . ILE B 1 217 ? -6.16 14.367 -27.797 1 87.5 217 ILE B O 1
ATOM 8332 N N . GLY B 1 218 ? -6.605 13.164 -26 1 84.56 218 GLY B N 1
ATOM 8333 C CA . GLY B 1 218 ? -5.34 13.461 -25.359 1 84.56 218 GLY B CA 1
ATOM 8334 C C . GLY B 1 218 ? -5.426 14.625 -24.391 1 84.56 218 GLY B C 1
ATOM 8335 O O . GLY B 1 218 ? -6.383 15.398 -24.422 1 84.56 218 GLY B O 1
ATOM 8336 N N . THR B 1 219 ? -4.523 14.656 -23.391 1 79.31 219 THR B N 1
ATOM 8337 C CA . THR B 1 219 ? -4.445 15.742 -22.422 1 79.31 219 THR B CA 1
ATOM 8338 C C . THR B 1 219 ? -3.049 16.359 -22.422 1 79.31 219 THR B C 1
ATOM 8340 O O . THR B 1 219 ? -2.105 15.773 -22.953 1 79.31 219 THR B O 1
ATOM 8343 N N . PHE B 1 220 ? -3.037 17.562 -21.953 1 76.12 220 PHE B N 1
ATOM 8344 C CA . PHE B 1 220 ? -1.744 18.219 -21.797 1 76.12 220 PHE B CA 1
ATOM 8345 C C . PHE B 1 220 ? -0.959 17.594 -20.641 1 76.12 220 PHE B C 1
ATOM 8347 O O . PHE B 1 220 ? -1.471 17.469 -19.531 1 76.12 220 PHE B O 1
ATOM 8354 N N . PRO B 1 221 ? 0.285 17.078 -20.953 1 75.94 221 PRO B N 1
ATOM 8355 C CA . PRO B 1 221 ? 1.05 16.422 -19.891 1 75.94 221 PRO B CA 1
ATOM 8356 C C . PRO B 1 221 ? 1.501 17.391 -18.797 1 75.94 221 PRO B C 1
ATOM 8358 O O . PRO B 1 221 ? 1.748 18.562 -19.062 1 75.94 221 PRO B O 1
ATOM 8361 N N . ARG B 1 222 ? 1.48 16.922 -17.594 1 77.06 222 ARG B N 1
ATOM 8362 C CA . ARG B 1 222 ? 1.981 17.719 -16.469 1 77.06 222 ARG B CA 1
ATOM 8363 C C . ARG B 1 222 ? 3.484 17.516 -16.297 1 77.06 222 ARG B C 1
ATOM 8365 O O . ARG B 1 222 ? 3.926 16.797 -15.406 1 77.06 222 ARG B O 1
ATOM 8372 N N . ARG B 1 223 ? 4.199 18.109 -17.141 1 86.19 223 ARG B N 1
ATOM 8373 C CA . ARG B 1 223 ? 5.656 18.016 -17.109 1 86.19 223 ARG B CA 1
ATOM 8374 C C . ARG B 1 223 ? 6.285 19.406 -16.984 1 86.19 223 ARG B C 1
ATOM 8376 O O . ARG B 1 223 ? 5.73 20.391 -17.484 1 86.19 223 ARG B O 1
ATOM 8383 N N . VAL B 1 224 ? 7.32 19.422 -16.234 1 88.31 224 VAL B N 1
ATOM 8384 C CA . VAL B 1 224 ? 8.055 20.672 -16.125 1 88.31 224 VAL B CA 1
ATOM 8385 C C . VAL B 1 224 ? 8.938 20.859 -17.359 1 88.31 224 VAL B C 1
ATOM 8387 O O . VAL B 1 224 ? 9.812 20.031 -17.641 1 88.31 224 VAL B O 1
ATOM 8390 N N . THR B 1 225 ? 8.57 21.859 -18.188 1 89.38 225 THR B N 1
ATOM 8391 C CA . THR B 1 225 ? 9.352 22.156 -19.391 1 89.38 225 THR B CA 1
ATOM 8392 C C . THR B 1 225 ? 9.664 23.641 -19.469 1 89.38 225 THR B C 1
ATOM 8394 O O . THR B 1 225 ? 9.266 24.422 -18.594 1 89.38 225 THR B O 1
ATOM 8397 N N . GLY B 1 226 ? 10.43 24 -20.344 1 90.5 226 GLY B N 1
ATOM 8398 C CA . GLY B 1 226 ? 10.727 25.406 -20.594 1 90.5 226 GLY B CA 1
ATOM 8399 C C . GLY B 1 226 ? 11.609 26.031 -19.531 1 90.5 226 GLY B C 1
ATOM 8400 O O . GLY B 1 226 ? 12.617 25.453 -19.141 1 90.5 226 GLY B O 1
ATOM 8401 N N . ALA B 1 227 ? 11.188 27.156 -19.094 1 90.94 227 ALA B N 1
ATOM 8402 C CA . ALA B 1 227 ? 11.984 27.922 -18.141 1 90.94 227 ALA B CA 1
ATOM 8403 C C . ALA B 1 227 ? 12.031 27.234 -16.781 1 90.94 227 ALA B C 1
ATOM 8405 O O . ALA B 1 227 ? 13.062 27.25 -16.109 1 90.94 227 ALA B O 1
ATOM 8406 N N . ARG B 1 228 ? 10.977 26.641 -16.484 1 89.88 228 ARG B N 1
ATOM 8407 C CA . ARG B 1 228 ? 10.922 25.969 -15.188 1 89.88 228 ARG B CA 1
ATOM 8408 C C . ARG B 1 228 ? 11.852 24.75 -15.172 1 89.88 228 ARG B C 1
ATOM 8410 O O . ARG B 1 228 ? 12.352 24.359 -14.117 1 89.88 228 ARG B O 1
ATOM 8417 N N . PHE B 1 229 ? 12.047 24.219 -16.344 1 93.38 229 PHE B N 1
ATOM 8418 C CA . PHE B 1 229 ? 12.961 23.094 -16.422 1 93.38 229 PHE B CA 1
ATOM 8419 C C . PHE B 1 229 ? 14.406 23.547 -16.219 1 93.38 229 PHE B C 1
ATOM 8421 O O . PHE B 1 229 ? 15.188 22.844 -15.57 1 93.38 229 PHE B O 1
ATOM 8428 N N . VAL B 1 230 ? 14.695 24.625 -16.797 1 94.31 230 VAL B N 1
ATOM 8429 C CA . VAL B 1 230 ? 16.031 25.188 -16.594 1 94.31 230 VAL B CA 1
ATOM 8430 C C . VAL B 1 230 ? 16.266 25.484 -15.125 1 94.31 230 VAL B C 1
ATOM 8432 O O . VAL B 1 230 ? 17.328 25.203 -14.586 1 94.31 230 VAL B O 1
ATOM 8435 N N . ASP B 1 231 ? 15.266 26 -14.5 1 91.06 231 ASP B N 1
ATOM 8436 C CA . ASP B 1 231 ? 15.359 26.266 -13.07 1 91.06 231 ASP B CA 1
ATOM 8437 C C . ASP B 1 231 ? 15.562 24.969 -12.281 1 91.06 231 ASP B C 1
ATOM 8439 O O . ASP B 1 231 ? 16.25 24.969 -11.258 1 91.06 231 ASP B O 1
ATOM 8443 N N . LEU B 1 232 ? 14.945 23.984 -12.766 1 93 232 LEU B N 1
ATOM 8444 C CA . LEU B 1 232 ? 15.062 22.703 -12.109 1 93 232 LEU B CA 1
ATOM 8445 C C . LEU B 1 232 ? 16.484 22.172 -12.195 1 93 232 LEU B C 1
ATOM 8447 O O . LEU B 1 232 ? 17.016 21.609 -11.219 1 93 232 LEU B O 1
ATOM 8451 N N . ILE B 1 233 ? 17.109 22.328 -13.289 1 95 233 ILE B N 1
ATOM 8452 C CA . ILE B 1 233 ? 18.484 21.875 -13.469 1 95 233 ILE B CA 1
ATOM 8453 C C . ILE B 1 233 ? 19.422 22.703 -12.586 1 95 233 ILE B C 1
ATOM 8455 O O . ILE B 1 233 ? 20.375 22.172 -12.008 1 95 233 ILE B O 1
ATOM 8459 N N . LYS B 1 234 ? 19.172 23.938 -12.492 1 92.62 234 LYS B N 1
ATOM 8460 C CA . LYS B 1 234 ? 19.984 24.797 -11.617 1 92.62 234 LYS B CA 1
ATOM 8461 C C . LYS B 1 234 ? 19.812 24.391 -10.156 1 92.62 234 LYS B C 1
ATOM 8463 O O . LYS B 1 234 ? 20.781 24.438 -9.383 1 92.62 234 LYS B O 1
ATOM 8468 N N . ARG B 1 235 ? 18.656 24.016 -9.852 1 91.62 235 ARG B N 1
ATOM 8469 C CA . ARG B 1 235 ? 18.391 23.562 -8.5 1 91.62 235 ARG B CA 1
ATOM 8470 C C . ARG B 1 235 ? 19.172 22.281 -8.188 1 91.62 235 ARG B C 1
ATOM 8472 O O . ARG B 1 235 ? 19.547 22.047 -7.039 1 91.62 235 ARG B O 1
ATOM 8479 N N . ALA B 1 236 ? 19.438 21.516 -9.18 1 94.06 236 ALA B N 1
ATOM 8480 C CA . ALA B 1 236 ? 20.188 20.281 -9.008 1 94.06 236 ALA B CA 1
ATOM 8481 C C . ALA B 1 236 ? 21.688 20.578 -8.82 1 94.06 236 ALA B C 1
ATOM 8483 O O . ALA B 1 236 ? 22.469 19.656 -8.531 1 94.06 236 ALA B O 1
ATOM 8484 N N . GLY B 1 237 ? 22.125 21.812 -8.984 1 90.75 237 GLY B N 1
ATOM 8485 C CA . GLY B 1 237 ? 23.484 22.203 -8.68 1 90.75 237 GLY B CA 1
ATOM 8486 C C . GLY B 1 237 ? 24.328 22.438 -9.922 1 90.75 237 GLY B C 1
ATOM 8487 O O . GLY B 1 237 ? 25.547 22.547 -9.836 1 90.75 237 GLY B O 1
ATOM 8488 N N . VAL B 1 238 ? 23.672 22.438 -11.086 1 94.12 238 VAL B N 1
ATOM 8489 C CA . VAL B 1 238 ? 24.406 22.641 -12.32 1 94.12 238 VAL B CA 1
ATOM 8490 C C . VAL B 1 238 ? 23.969 23.953 -12.969 1 94.12 238 VAL B C 1
ATOM 8492 O O . VAL B 1 238 ? 22.781 24.234 -13.062 1 94.12 238 VAL B O 1
ATOM 8495 N N . ASP B 1 239 ? 24.938 24.703 -13.328 1 93.69 239 ASP B N 1
ATOM 8496 C CA . ASP B 1 239 ? 24.672 25.938 -14.062 1 93.69 239 ASP B CA 1
ATOM 8497 C C . ASP B 1 239 ? 24.797 25.719 -15.57 1 93.69 239 ASP B C 1
ATOM 8499 O O . ASP B 1 239 ? 25.891 25.859 -16.125 1 93.69 239 ASP B O 1
ATOM 8503 N N . PRO B 1 240 ? 23.719 25.562 -16.234 1 95 240 PRO B N 1
ATOM 8504 C CA . PRO B 1 240 ? 23.766 25.125 -17.625 1 95 240 PRO B CA 1
ATOM 8505 C C . PRO B 1 240 ? 23.984 26.281 -18.594 1 95 240 PRO B C 1
ATOM 8507 O O . PRO B 1 240 ? 23.484 27.391 -18.359 1 95 240 PRO B O 1
ATOM 8510 N N . GLN B 1 241 ? 24.719 26.062 -19.641 1 94.75 241 GLN B N 1
ATOM 8511 C CA . GLN B 1 241 ? 24.844 26.938 -20.797 1 94.75 241 GLN B CA 1
ATOM 8512 C C . GLN B 1 241 ? 23.969 26.438 -21.953 1 94.75 241 GLN B C 1
ATOM 8514 O O . GLN B 1 241 ? 23.375 27.25 -22.672 1 94.75 241 GLN B O 1
ATOM 8519 N N . GLU B 1 242 ? 24.031 25.156 -22.078 1 95.19 242 GLU B N 1
ATOM 8520 C CA . GLU B 1 242 ? 23.25 24.5 -23.109 1 95.19 242 GLU B CA 1
ATOM 8521 C C . GLU B 1 242 ? 22.578 23.234 -22.578 1 95.19 242 GLU B C 1
ATOM 8523 O O . GLU B 1 242 ? 23.188 22.469 -21.828 1 95.19 242 GLU B O 1
ATOM 8528 N N . ILE B 1 243 ? 21.344 23.094 -22.875 1 96.25 243 ILE B N 1
ATOM 8529 C CA . ILE B 1 243 ? 20.578 21.891 -22.547 1 96.25 243 ILE B CA 1
ATOM 8530 C C . ILE B 1 243 ? 20 21.281 -23.828 1 96.25 243 ILE B C 1
ATOM 8532 O O . ILE B 1 243 ? 19.203 21.922 -24.516 1 96.25 243 ILE B O 1
ATOM 8536 N N . ILE B 1 244 ? 20.375 20.094 -24.125 1 94.5 244 ILE B N 1
ATOM 8537 C CA . ILE B 1 244 ? 19.969 19.469 -25.391 1 94.5 244 ILE B CA 1
ATOM 8538 C C . ILE B 1 244 ? 19.234 18.156 -25.094 1 94.5 244 ILE B C 1
ATOM 8540 O O . ILE B 1 244 ? 19.766 17.281 -24.406 1 94.5 244 ILE B O 1
ATOM 8544 N N . ARG B 1 245 ? 18.062 18.047 -25.656 1 93.19 245 ARG B N 1
ATOM 8545 C CA . ARG B 1 245 ? 17.312 16.812 -25.531 1 93.19 245 ARG B CA 1
ATOM 8546 C C . ARG B 1 245 ? 17.875 15.727 -26.453 1 93.19 245 ARG B C 1
ATOM 8548 O O . ARG B 1 245 ? 18.094 15.961 -27.641 1 93.19 245 ARG B O 1
ATOM 8555 N N . CYS B 1 246 ? 18.125 14.492 -25.828 1 85.88 246 CYS B N 1
ATOM 8556 C CA . CYS B 1 246 ? 18.781 13.438 -26.594 1 85.88 246 CYS B CA 1
ATOM 8557 C C . CYS B 1 246 ? 17.922 12.188 -26.656 1 85.88 246 CYS B C 1
ATOM 8559 O O . CYS B 1 246 ? 18.438 11.086 -26.844 1 85.88 246 CYS B O 1
ATOM 8561 N N . ASP B 1 247 ? 16.688 12.266 -26.641 1 82.19 247 ASP B N 1
ATOM 8562 C CA . ASP B 1 247 ? 15.859 11.07 -26.734 1 82.19 247 ASP B CA 1
ATOM 8563 C C . ASP B 1 247 ? 15.75 10.602 -28.188 1 82.19 247 ASP B C 1
ATOM 8565 O O . ASP B 1 247 ? 15.594 11.414 -29.094 1 82.19 247 ASP B O 1
ATOM 8569 N N . SER B 1 248 ? 15.898 9.344 -28.469 1 69.56 248 SER B N 1
ATOM 8570 C CA . SER B 1 248 ? 15.914 8.789 -29.828 1 69.56 248 SER B CA 1
ATOM 8571 C C . SER B 1 248 ? 14.555 8.938 -30.484 1 69.56 248 SER B C 1
ATOM 8573 O O . SER B 1 248 ? 14.469 9.133 -31.703 1 69.56 248 SER B O 1
ATOM 8575 N N . GLU B 1 249 ? 13.562 8.859 -29.766 1 69.25 249 GLU B N 1
ATOM 8576 C CA . GLU B 1 249 ? 12.234 8.836 -30.375 1 69.25 249 GLU B CA 1
ATOM 8577 C C . GLU B 1 249 ? 11.82 10.227 -30.859 1 69.25 249 GLU B C 1
ATOM 8579 O O . GLU B 1 249 ? 11.047 10.352 -31.797 1 69.25 249 GLU B O 1
ATOM 8584 N N . ILE B 1 250 ? 12.383 11.344 -30.266 1 65.62 250 ILE B N 1
ATOM 8585 C CA . ILE B 1 250 ? 11.82 12.664 -30.531 1 65.62 250 ILE B CA 1
ATOM 8586 C C . ILE B 1 250 ? 12.883 13.555 -31.172 1 65.62 250 ILE B C 1
ATOM 8588 O O . ILE B 1 250 ? 12.633 14.734 -31.422 1 65.62 250 ILE B O 1
ATOM 8592 N N . CYS B 1 251 ? 13.898 13.141 -31.625 1 63.75 251 CYS B N 1
ATOM 8593 C CA . CYS B 1 251 ? 14.992 13.984 -32.094 1 63.75 251 CYS B CA 1
ATOM 8594 C C . CYS B 1 251 ? 14.57 14.82 -33.281 1 63.75 251 CYS B C 1
ATOM 8596 O O . CYS B 1 251 ? 15.125 15.898 -33.531 1 63.75 251 CYS B O 1
ATOM 8598 N N . ASP B 1 252 ? 13.539 14.414 -33.906 1 68.69 252 ASP B N 1
ATOM 8599 C CA . ASP B 1 252 ? 13.219 15.133 -35.125 1 68.69 252 ASP B CA 1
ATOM 8600 C C . ASP B 1 252 ? 12.297 16.312 -34.844 1 68.69 252 ASP B C 1
ATOM 8602 O O . ASP B 1 252 ? 12.18 17.219 -35.688 1 68.69 252 ASP B O 1
ATOM 8606 N N . GLU B 1 253 ? 11.797 16.391 -33.688 1 81.88 253 GLU B N 1
ATOM 8607 C CA . GLU B 1 253 ? 10.82 17.453 -33.438 1 81.88 253 GLU B CA 1
ATOM 8608 C C . GLU B 1 253 ? 11.312 18.422 -32.375 1 81.88 253 GLU B C 1
ATOM 8610 O O . GLU B 1 253 ? 10.516 19.062 -31.703 1 81.88 253 GLU B O 1
ATOM 8615 N N . VAL B 1 254 ? 12.648 18.594 -32.375 1 89.62 254 VAL B N 1
ATOM 8616 C CA . VAL B 1 254 ? 13.188 19.469 -31.344 1 89.62 254 VAL B CA 1
ATOM 8617 C C . VAL B 1 254 ? 13.289 20.891 -31.859 1 89.62 254 VAL B C 1
ATOM 8619 O O . VAL B 1 254 ? 13.5 21.109 -33.062 1 89.62 254 VAL B O 1
ATOM 8622 N N . VAL B 1 255 ? 13 21.844 -31 1 90.31 255 VAL B N 1
ATOM 8623 C CA . VAL B 1 255 ? 13.109 23.266 -31.297 1 90.31 255 VAL B CA 1
ATOM 8624 C C . VAL B 1 255 ? 14.031 23.938 -30.281 1 90.31 255 VAL B C 1
ATOM 8626 O O . VAL B 1 255 ? 14.188 23.438 -29.156 1 90.31 255 VAL B O 1
ATOM 8629 N N . ALA B 1 256 ? 14.648 25.016 -30.703 1 93.5 256 ALA B N 1
ATOM 8630 C CA . ALA B 1 256 ? 15.594 25.719 -29.844 1 93.5 256 ALA B CA 1
ATOM 8631 C C . ALA B 1 256 ? 14.953 26.953 -29.219 1 93.5 256 ALA B C 1
ATOM 8633 O O . ALA B 1 256 ? 14.234 27.703 -29.891 1 93.5 256 ALA B O 1
ATOM 8634 N N . TRP B 1 257 ? 15.195 27.094 -27.953 1 93.88 257 TRP B N 1
ATOM 8635 C CA . TRP B 1 257 ? 14.727 28.25 -27.219 1 93.88 257 TRP B CA 1
ATOM 8636 C C . TRP B 1 257 ? 15.867 28.891 -26.438 1 93.88 257 TRP B C 1
ATOM 8638 O O . TRP B 1 257 ? 16.859 28.234 -26.094 1 93.88 257 TRP B O 1
ATOM 8648 N N . SER B 1 258 ? 15.75 30.188 -26.172 1 93.12 258 SER B N 1
ATOM 8649 C CA . SER B 1 258 ? 16.641 30.922 -25.281 1 93.12 258 SER B CA 1
ATOM 8650 C C . SER B 1 258 ? 15.953 31.297 -23.984 1 93.12 258 SER B C 1
ATOM 8652 O O . SER B 1 258 ? 14.914 31.969 -24 1 93.12 258 SER B O 1
ATOM 8654 N N . VAL B 1 259 ? 16.516 30.828 -22.906 1 93.38 259 VAL B N 1
ATOM 8655 C CA . VAL B 1 259 ? 15.891 31.062 -21.609 1 93.38 259 VAL B CA 1
ATOM 8656 C C . VAL B 1 259 ? 16.781 31.984 -20.766 1 93.38 259 VAL B C 1
ATOM 8658 O O . VAL B 1 259 ? 17.984 31.766 -20.672 1 93.38 259 VAL B O 1
ATOM 8661 N N . LEU B 1 260 ? 16.141 33 -20.234 1 89.94 260 LEU B N 1
ATOM 8662 C CA . LEU B 1 260 ? 16.797 33.844 -19.25 1 89.94 260 LEU B CA 1
ATOM 8663 C C . LEU B 1 260 ? 16.375 33.469 -17.828 1 89.94 260 LEU B C 1
ATOM 8665 O O . LEU B 1 260 ? 15.234 33.688 -17.422 1 89.94 260 LEU B O 1
ATOM 8669 N N . SER B 1 261 ? 17.312 32.812 -17.109 1 87.44 261 SER B N 1
ATOM 8670 C CA . SER B 1 261 ? 16.984 32.281 -15.789 1 87.44 261 SER B CA 1
ATOM 8671 C C . SER B 1 261 ? 17.594 33.156 -14.695 1 87.44 261 SER B C 1
ATOM 8673 O O . SER B 1 261 ? 18.75 33.594 -14.812 1 87.44 261 SER B O 1
ATOM 8675 N N . TYR B 1 262 ? 16.781 33.375 -13.625 1 80.88 262 TYR B N 1
ATOM 8676 C CA . TYR B 1 262 ? 17.234 34.125 -12.461 1 80.88 262 TYR B CA 1
ATOM 8677 C C . TYR B 1 262 ? 17.344 33.219 -11.242 1 80.88 262 TYR B C 1
ATOM 8679 O O . TYR B 1 262 ? 17.594 33.719 -10.133 1 80.88 262 TYR B O 1
ATOM 8687 N N . ALA B 1 263 ? 17.156 31.984 -11.508 1 82.25 263 ALA B N 1
ATOM 8688 C CA . ALA B 1 263 ? 17.141 31.062 -10.375 1 82.25 263 ALA B CA 1
ATOM 8689 C C . ALA B 1 263 ? 18.547 30.812 -9.836 1 82.25 263 ALA B C 1
ATOM 8691 O O . ALA B 1 263 ? 19.5 30.719 -10.609 1 82.25 263 ALA B O 1
ATOM 8692 N N . PRO B 1 264 ? 18.641 30.75 -8.523 1 82.75 264 PRO B N 1
ATOM 8693 C CA . PRO B 1 264 ? 19.953 30.438 -7.945 1 82.75 264 PRO B CA 1
ATOM 8694 C C . PRO B 1 264 ? 20.312 28.953 -8.102 1 82.75 264 PRO B C 1
ATOM 8696 O O . PRO B 1 264 ? 19.484 28.141 -8.5 1 82.75 264 PRO B O 1
ATOM 8699 N N . LEU B 1 265 ? 21.609 28.719 -7.797 1 86.81 265 LEU B N 1
ATOM 8700 C CA . LEU B 1 265 ? 22.109 27.359 -7.852 1 86.81 265 LEU B CA 1
ATOM 8701 C C . LEU B 1 265 ? 21.797 26.609 -6.555 1 86.81 265 LEU B C 1
ATOM 8703 O O . LEU B 1 265 ? 22.047 27.141 -5.465 1 86.81 265 LEU B O 1
ATOM 8707 N N . GLY B 1 266 ? 21.156 25.516 -6.699 1 85.44 266 GLY B N 1
ATOM 8708 C CA . GLY B 1 266 ? 20.859 24.719 -5.516 1 85.44 266 GLY B CA 1
ATOM 8709 C C . GLY B 1 266 ? 19.453 24.969 -4.984 1 85.44 266 GLY B C 1
ATOM 8710 O O . GLY B 1 266 ? 18.688 25.734 -5.566 1 85.44 266 GLY B O 1
ATOM 8711 N N . TYR B 1 267 ? 19.078 24.281 -3.912 1 84.38 267 TYR B N 1
ATOM 8712 C CA . TYR B 1 267 ? 17.766 24.438 -3.295 1 84.38 267 TYR B CA 1
ATOM 8713 C C . TYR B 1 267 ? 17.688 25.75 -2.537 1 84.38 267 TYR B C 1
ATOM 8715 O O . TYR B 1 267 ? 18.562 26.078 -1.742 1 84.38 267 TYR B O 1
ATOM 8723 N N . THR B 1 268 ? 16.734 26.516 -2.98 1 76.38 268 THR B N 1
ATOM 8724 C CA . THR B 1 268 ? 16.531 27.797 -2.303 1 76.38 268 THR B CA 1
ATOM 8725 C C . THR B 1 268 ? 15.109 27.906 -1.764 1 76.38 268 THR B C 1
ATOM 8727 O O . THR B 1 268 ? 14.234 27.125 -2.148 1 76.38 268 THR B O 1
ATOM 8730 N N . ASP B 1 269 ? 14.977 28.688 -0.811 1 74.31 269 ASP B N 1
ATOM 8731 C CA . ASP B 1 269 ? 13.68 28.891 -0.171 1 74.31 269 ASP B CA 1
ATOM 8732 C C . ASP B 1 269 ? 12.875 29.969 -0.892 1 74.31 269 ASP B C 1
ATOM 8734 O O . ASP B 1 269 ? 12.617 31.031 -0.335 1 74.31 269 ASP B O 1
ATOM 8738 N N . SER B 1 270 ? 12.461 29.656 -2.08 1 65.5 270 SER B N 1
ATOM 8739 C CA . SER B 1 270 ? 11.766 30.625 -2.926 1 65.5 270 SER B CA 1
ATOM 8740 C C . SER B 1 270 ? 10.406 30.984 -2.344 1 65.5 270 SER B C 1
ATOM 8742 O O . SER B 1 270 ? 9.953 32.125 -2.479 1 65.5 270 SER B O 1
ATOM 8744 N N . GLY B 1 271 ? 9.781 30.031 -1.73 1 65.25 271 GLY B N 1
ATOM 8745 C CA . GLY B 1 271 ? 8.484 30.312 -1.142 1 65.25 271 GLY B CA 1
ATOM 8746 C C . GLY B 1 271 ? 8.547 31.359 -0.049 1 65.25 271 GLY B C 1
ATOM 8747 O O . GLY B 1 271 ? 7.707 32.281 0.001 1 65.25 271 GLY B O 1
ATOM 8748 N N . ALA B 1 272 ? 9.508 31.234 0.721 1 62.84 272 ALA B N 1
ATOM 8749 C CA . ALA B 1 272 ? 9.703 32.219 1.799 1 62.84 272 ALA B CA 1
ATOM 8750 C C . ALA B 1 272 ? 9.992 33.594 1.242 1 62.84 272 ALA B C 1
ATOM 8752 O O . ALA B 1 272 ? 9.469 34.594 1.751 1 62.84 272 ALA B O 1
ATOM 8753 N N . ILE B 1 273 ? 10.695 33.594 0.19 1 62.75 273 ILE B N 1
ATOM 8754 C CA . ILE B 1 273 ? 11.07 34.875 -0.422 1 62.75 273 ILE B CA 1
ATOM 8755 C C . ILE B 1 273 ? 9.844 35.531 -1.025 1 62.75 273 ILE B C 1
ATOM 8757 O O . ILE B 1 273 ? 9.656 36.75 -0.893 1 62.75 273 ILE B O 1
ATOM 8761 N N . ARG B 1 274 ? 9.086 34.719 -1.578 1 64.12 274 ARG B N 1
ATOM 8762 C CA . ARG B 1 274 ? 7.875 35.25 -2.195 1 64.12 274 ARG B CA 1
ATOM 8763 C C . ARG B 1 274 ? 6.91 35.781 -1.139 1 64.12 274 ARG B C 1
ATOM 8765 O O . ARG B 1 274 ? 6.27 36.812 -1.339 1 64.12 274 ARG B O 1
ATOM 8772 N N . ARG B 1 275 ? 6.789 35.062 -0.104 1 63.88 275 ARG B N 1
ATOM 8773 C CA . ARG B 1 275 ? 5.918 35.531 0.978 1 63.88 275 ARG B CA 1
ATOM 8774 C C . ARG B 1 275 ? 6.402 36.844 1.559 1 63.88 275 ARG B C 1
ATOM 8776 O O . ARG B 1 275 ? 5.598 37.719 1.845 1 63.88 275 ARG B O 1
ATOM 8783 N N . LEU B 1 276 ? 7.676 36.938 1.674 1 62.12 276 LEU B N 1
ATOM 8784 C CA . LEU B 1 276 ? 8.25 38.188 2.205 1 62.12 276 LEU B CA 1
ATOM 8785 C C . LEU B 1 276 ? 8.07 39.344 1.226 1 62.12 276 LEU B C 1
ATOM 8787 O O . LEU B 1 276 ? 7.777 40.469 1.636 1 62.12 276 LEU B O 1
ATOM 8791 N N . ALA B 1 277 ? 8.234 38.906 -0.02 1 61.59 277 ALA B N 1
ATOM 8792 C CA . ALA B 1 277 ? 8.023 39.938 -1.041 1 61.59 277 ALA B CA 1
ATOM 8793 C C . ALA B 1 277 ? 6.602 40.469 -0.998 1 61.59 277 ALA B C 1
ATOM 8795 O O . ALA B 1 277 ? 6.383 41.688 -1.137 1 61.59 277 ALA B O 1
ATOM 8796 N N . ARG B 1 278 ? 5.695 39.656 -0.763 1 61.5 278 ARG B N 1
ATOM 8797 C CA . ARG B 1 278 ? 4.301 40.062 -0.681 1 61.5 278 ARG B CA 1
ATOM 8798 C C . ARG B 1 278 ? 4.055 40.906 0.558 1 61.5 278 ARG B C 1
ATOM 8800 O O . ARG B 1 278 ? 3.291 41.875 0.511 1 61.5 278 ARG B O 1
ATOM 8807 N N . MET B 1 279 ? 4.664 40.562 1.592 1 59.88 279 MET B N 1
ATOM 8808 C CA . MET B 1 279 ? 4.527 41.312 2.83 1 59.88 279 MET B CA 1
ATOM 8809 C C . MET B 1 279 ? 5.129 42.719 2.682 1 59.88 279 MET B C 1
ATOM 8811 O O . MET B 1 279 ? 4.562 43.688 3.168 1 59.88 279 MET B O 1
ATOM 8815 N N . TRP B 1 280 ? 6.293 42.656 1.996 1 58.31 280 TRP B N 1
ATOM 8816 C CA . TRP B 1 280 ? 6.984 43.938 1.807 1 58.31 280 TRP B CA 1
ATOM 8817 C C . TRP B 1 280 ? 6.227 44.812 0.83 1 58.31 280 TRP B C 1
ATOM 8819 O O . TRP B 1 280 ? 6.211 46.062 0.98 1 58.31 280 TRP B O 1
ATOM 8829 N N . GLN B 1 281 ? 5.773 44.094 -0.229 1 55.41 281 GLN B N 1
ATOM 8830 C CA . GLN B 1 281 ? 4.965 44.875 -1.153 1 55.41 281 GLN B CA 1
ATOM 8831 C C . GLN B 1 281 ? 3.773 45.531 -0.44 1 55.41 281 GLN B C 1
ATOM 8833 O O . GLN B 1 281 ? 3.377 46.656 -0.76 1 55.41 281 GLN B O 1
ATOM 8838 N N . ASN B 1 282 ? 3.238 44.75 0.363 1 51.19 282 ASN B N 1
ATOM 8839 C CA . ASN B 1 282 ? 2.115 45.312 1.104 1 51.19 282 ASN B CA 1
ATOM 8840 C C . ASN B 1 282 ? 2.582 46.344 2.133 1 51.19 282 ASN B C 1
ATOM 8842 O O . ASN B 1 282 ? 1.799 47.188 2.576 1 51.19 282 ASN B O 1
ATOM 8846 N N . ALA B 1 283 ? 3.809 46.062 2.66 1 48.44 283 ALA B N 1
ATOM 8847 C CA . ALA B 1 283 ? 4.348 47.031 3.602 1 48.44 283 ALA B CA 1
ATOM 8848 C C . ALA B 1 283 ? 5.016 48.188 2.867 1 48.44 283 ALA B C 1
ATOM 8850 O O . ALA B 1 283 ? 5.688 47.969 1.854 1 48.44 283 ALA B O 1
ATOM 8851 N N . ASP B 1 284 ? 4.461 49.281 2.715 1 43.47 284 ASP B N 1
ATOM 8852 C CA . ASP B 1 284 ? 4.879 50.531 2.1 1 43.47 284 ASP B CA 1
ATOM 8853 C C . ASP B 1 284 ? 6.395 50.719 2.188 1 43.47 284 ASP B C 1
ATOM 8855 O O . ASP B 1 284 ? 6.918 51.781 1.859 1 43.47 284 ASP B O 1
ATOM 8859 N N . ASN B 1 285 ? 7.156 49.938 3.033 1 43.84 285 ASN B N 1
ATOM 8860 C CA . ASN B 1 285 ? 8.531 50.375 3.271 1 43.84 285 ASN B CA 1
ATOM 8861 C C . ASN B 1 285 ? 9.469 49.875 2.174 1 43.84 285 ASN B C 1
ATOM 8863 O O . ASN B 1 285 ? 9.352 48.75 1.704 1 43.84 285 ASN B O 1
ATOM 8867 N N . ALA B 1 286 ? 10.266 50.75 1.479 1 44.16 286 ALA B N 1
ATOM 8868 C CA . ALA B 1 286 ? 11.273 50.812 0.426 1 44.16 286 ALA B CA 1
ATOM 8869 C C . ALA B 1 286 ? 12.375 49.781 0.651 1 44.16 286 ALA B C 1
ATOM 8871 O O . ALA B 1 286 ? 13.359 49.75 -0.097 1 44.16 286 ALA B O 1
ATOM 8872 N N . LEU B 1 287 ? 12.672 49.156 1.811 1 43.5 287 LEU B N 1
ATOM 8873 C CA . LEU B 1 287 ? 13.93 48.438 1.968 1 43.5 287 LEU B CA 1
ATOM 8874 C C . LEU B 1 287 ? 13.883 47.094 1.271 1 43.5 287 LEU B C 1
ATOM 8876 O O . LEU B 1 287 ? 13.594 46.062 1.902 1 43.5 287 LEU B O 1
ATOM 8880 N N . VAL B 1 288 ? 13.352 46.875 0.204 1 47.47 288 VAL B N 1
ATOM 8881 C CA . VAL B 1 288 ? 13.391 45.562 -0.414 1 47.47 288 VAL B CA 1
ATOM 8882 C C . VAL B 1 288 ? 14.844 45.156 -0.69 1 47.47 288 VAL B C 1
ATOM 8884 O O . VAL B 1 288 ? 15.531 45.812 -1.47 1 47.47 288 VAL B O 1
ATOM 8887 N N . PRO B 1 289 ? 15.555 44.406 0.043 1 49.78 289 PRO B N 1
ATOM 8888 C CA . PRO B 1 289 ? 16.875 44.062 -0.465 1 49.78 289 PRO B CA 1
ATOM 8889 C C . PRO B 1 289 ? 16.844 43.469 -1.881 1 49.78 289 PRO B C 1
ATOM 8891 O O . PRO B 1 289 ? 15.906 42.75 -2.23 1 49.78 289 PRO B O 1
ATOM 8894 N N . SER B 1 290 ? 17.531 44.062 -2.889 1 50.78 290 SER B N 1
ATOM 8895 C CA . SER B 1 290 ? 17.656 44 -4.34 1 50.78 290 SER B CA 1
ATOM 8896 C C . SER B 1 290 ? 17.828 42.531 -4.797 1 50.78 290 SER B C 1
ATOM 8898 O O . SER B 1 290 ? 17.141 42.094 -5.723 1 50.78 290 SER B O 1
ATOM 8900 N N . ALA B 1 291 ? 18.766 41.875 -4.258 1 54 291 ALA B N 1
ATOM 8901 C CA . ALA B 1 291 ? 19.219 40.625 -4.863 1 54 291 ALA B CA 1
ATOM 8902 C C . ALA B 1 291 ? 18.156 39.531 -4.695 1 54 291 ALA B C 1
ATOM 8904 O O . ALA B 1 291 ? 17.922 38.75 -5.609 1 54 291 ALA B O 1
ATOM 8905 N N . ALA B 1 292 ? 17.547 39.531 -3.539 1 56.5 292 ALA B N 1
ATOM 8906 C CA . ALA B 1 292 ? 16.578 38.469 -3.256 1 56.5 292 ALA B CA 1
ATOM 8907 C C . ALA B 1 292 ? 15.328 38.625 -4.117 1 56.5 292 ALA B C 1
ATOM 8909 O O . ALA B 1 292 ? 14.719 37.656 -4.539 1 56.5 292 ALA B O 1
ATOM 8910 N N . PHE B 1 293 ? 15.086 39.875 -4.477 1 57.53 293 PHE B N 1
ATOM 8911 C CA . PHE B 1 293 ? 13.922 40.156 -5.309 1 57.53 293 PHE B CA 1
ATOM 8912 C C . PHE B 1 293 ? 14.156 39.688 -6.738 1 57.53 293 PHE B C 1
ATOM 8914 O O . PHE B 1 293 ? 13.25 39.156 -7.387 1 57.53 293 PHE B O 1
ATOM 8921 N N . THR B 1 294 ? 15.383 39.969 -7.125 1 56.66 294 THR B N 1
ATOM 8922 C CA . THR B 1 294 ? 15.688 39.562 -8.492 1 56.66 294 THR B CA 1
ATOM 8923 C C . THR B 1 294 ? 15.602 38.031 -8.648 1 56.66 294 THR B C 1
ATOM 8925 O O . THR B 1 294 ? 15.18 37.531 -9.688 1 56.66 294 THR B O 1
ATOM 8928 N N . GLN B 1 295 ? 15.977 37.406 -7.617 1 58.91 295 GLN B N 1
ATOM 8929 C CA . GLN B 1 295 ? 15.977 35.969 -7.66 1 58.91 295 GLN B CA 1
ATOM 8930 C C . GLN B 1 295 ? 14.562 35.406 -7.629 1 58.91 295 GLN B C 1
ATOM 8932 O O . GLN B 1 295 ? 14.344 34.219 -7.93 1 58.91 295 GLN B O 1
ATOM 8937 N N . SER B 1 296 ? 13.656 36.281 -7.438 1 61.5 296 SER B N 1
ATOM 8938 C CA . SER B 1 296 ? 12.281 35.812 -7.344 1 61.5 296 SER B CA 1
ATOM 8939 C C . SER B 1 296 ? 11.516 36.094 -8.641 1 61.5 296 SER B C 1
ATOM 8941 O O . SER B 1 296 ? 10.367 35.656 -8.781 1 61.5 296 SER B O 1
ATOM 8943 N N . LEU B 1 297 ? 12.328 36.719 -9.57 1 62.88 297 LEU B N 1
ATOM 8944 C CA . LEU B 1 297 ? 11.656 36.969 -10.836 1 62.88 297 LEU B CA 1
ATOM 8945 C C . LEU B 1 297 ? 11.5 35.688 -11.641 1 62.88 297 LEU B C 1
ATOM 8947 O O . LEU B 1 297 ? 12.367 34.812 -11.602 1 62.88 297 LEU B O 1
ATOM 8951 N N . PRO B 1 298 ? 10.336 35.594 -12.242 1 72.06 298 PRO B N 1
ATOM 8952 C CA . PRO B 1 298 ? 10.156 34.406 -13.062 1 72.06 298 PRO B CA 1
ATOM 8953 C C . PRO B 1 298 ? 11.062 34.375 -14.289 1 72.06 298 PRO B C 1
ATOM 8955 O O . PRO B 1 298 ? 11.328 35.406 -14.883 1 72.06 298 PRO B O 1
ATOM 8958 N N . SER B 1 299 ? 11.633 33.344 -14.57 1 78.81 299 SER B N 1
ATOM 8959 C CA . SER B 1 299 ? 12.445 33.156 -15.766 1 78.81 299 SER B CA 1
ATOM 8960 C C . SER B 1 299 ? 11.625 33.344 -17.031 1 78.81 299 SER B C 1
ATOM 8962 O O . SER B 1 299 ? 10.422 33.031 -17.047 1 78.81 299 SER B O 1
ATOM 8964 N N . THR B 1 300 ? 12.258 33.938 -18.078 1 82.94 300 THR B N 1
ATOM 8965 C CA . THR B 1 300 ? 11.562 34.188 -19.344 1 82.94 300 THR B CA 1
ATOM 8966 C C . THR B 1 300 ? 12.117 33.312 -20.453 1 82.94 300 THR B C 1
ATOM 8968 O O . THR B 1 300 ? 13.289 32.906 -20.422 1 82.94 300 THR B O 1
ATOM 8971 N N . ILE B 1 301 ? 11.289 32.938 -21.422 1 88 301 ILE B N 1
ATOM 8972 C CA . ILE B 1 301 ? 11.656 32.062 -22.516 1 88 301 ILE B CA 1
ATOM 8973 C C . ILE B 1 301 ? 11.312 32.719 -23.844 1 88 301 ILE B C 1
ATOM 8975 O O . ILE B 1 301 ? 10.266 33.344 -23.984 1 88 301 ILE B O 1
ATOM 8979 N N . GLY B 1 302 ? 12.25 32.781 -24.766 1 87.25 302 GLY B N 1
ATOM 8980 C CA . GLY B 1 302 ? 12.07 33.25 -26.141 1 87.25 302 GLY B CA 1
ATOM 8981 C C . GLY B 1 302 ? 12.672 32.312 -27.172 1 87.25 302 GLY B C 1
ATOM 8982 O O . GLY B 1 302 ? 13.469 31.453 -26.844 1 87.25 302 GLY B O 1
ATOM 8983 N N . PRO B 1 303 ? 12.148 32.344 -28.391 1 89.25 303 PRO B N 1
ATOM 8984 C CA . PRO B 1 303 ? 12.711 31.516 -29.453 1 89.25 303 PRO B CA 1
ATOM 8985 C C . PRO B 1 303 ? 14.156 31.875 -29.797 1 89.25 303 PRO B C 1
ATOM 8987 O O . PRO B 1 303 ? 14.523 33.062 -29.734 1 89.25 303 PRO B O 1
ATOM 8990 N N . ALA B 1 304 ? 14.961 30.875 -29.906 1 88.88 304 ALA B N 1
ATOM 8991 C CA . ALA B 1 304 ? 16.344 31.094 -30.328 1 88.88 304 ALA B CA 1
ATOM 8992 C C . ALA B 1 304 ? 16.469 31.016 -31.844 1 88.88 304 ALA B C 1
ATOM 8994 O O . ALA B 1 304 ? 16.578 29.922 -32.406 1 88.88 304 ALA B O 1
ATOM 8995 N N . SER B 1 305 ? 16.5 32.156 -32.5 1 82.19 305 SER B N 1
ATOM 8996 C CA . SER B 1 305 ? 16.547 32.219 -33.969 1 82.19 305 SER B CA 1
ATOM 8997 C C . SER B 1 305 ? 17.953 31.922 -34.5 1 82.19 305 SER B C 1
ATOM 8999 O O . SER B 1 305 ? 18.953 32.312 -33.875 1 82.19 305 SER B O 1
ATOM 9001 N N . GLY B 1 306 ? 18.203 31.047 -35.469 1 82.5 306 GLY B N 1
ATOM 9002 C CA . GLY B 1 306 ? 19.469 30.812 -36.125 1 82.5 306 GLY B CA 1
ATOM 9003 C C . GLY B 1 306 ? 20.141 29.516 -35.688 1 82.5 306 GLY B C 1
ATOM 9004 O O . GLY B 1 306 ? 21.203 29.172 -36.219 1 82.5 306 GLY B O 1
ATOM 9005 N N . VAL B 1 307 ? 19.641 28.938 -34.625 1 87.38 307 VAL B N 1
ATOM 9006 C CA . VAL B 1 307 ? 20.281 27.719 -34.156 1 87.38 307 VAL B CA 1
ATOM 9007 C C . VAL B 1 307 ? 19.578 26.5 -34.75 1 87.38 307 VAL B C 1
ATOM 9009 O O . VAL B 1 307 ? 18.344 26.422 -34.75 1 87.38 307 VAL B O 1
ATOM 9012 N N . ASN B 1 308 ? 20.375 25.625 -35.406 1 88.5 308 ASN B N 1
ATOM 9013 C CA . ASN B 1 308 ? 19.844 24.359 -35.906 1 88.5 308 ASN B CA 1
ATOM 9014 C C . ASN B 1 308 ? 19.719 23.328 -34.781 1 88.5 308 ASN B C 1
ATOM 9016 O O . ASN B 1 308 ? 20.672 22.594 -34.531 1 88.5 308 ASN B O 1
ATOM 9020 N N . ALA B 1 309 ? 18.578 23.172 -34.281 1 90.56 309 ALA B N 1
ATOM 9021 C CA . ALA B 1 309 ? 18.312 22.312 -33.125 1 90.56 309 ALA B CA 1
ATOM 9022 C C . ALA B 1 309 ? 18.484 20.844 -33.469 1 90.56 309 ALA B C 1
ATOM 9024 O O . ALA B 1 309 ? 19.047 20.062 -32.688 1 90.56 309 ALA B O 1
ATOM 9025 N N . ARG B 1 310 ? 18.094 20.406 -34.656 1 88.75 310 ARG B N 1
ATOM 9026 C CA . ARG B 1 310 ? 18.156 19 -35.062 1 88.75 310 ARG B CA 1
ATOM 9027 C C . ARG B 1 310 ? 19.609 18.531 -35.188 1 88.75 310 ARG B C 1
ATOM 9029 O O . ARG B 1 310 ? 19.938 17.438 -34.719 1 88.75 310 ARG B O 1
ATOM 9036 N N . GLU B 1 311 ? 20.422 19.281 -35.719 1 88.56 311 GLU B N 1
ATOM 9037 C CA . GLU B 1 311 ? 21.828 18.938 -35.875 1 88.56 311 GLU B CA 1
ATOM 9038 C C . GLU B 1 311 ? 22.531 18.859 -34.5 1 88.56 311 GLU B C 1
ATOM 9040 O O . GLU B 1 311 ? 23.375 18 -34.281 1 88.56 311 GLU B O 1
ATOM 9045 N N . MET B 1 312 ? 22.172 19.719 -33.688 1 90.25 312 MET B N 1
ATOM 9046 C CA . MET B 1 312 ? 22.766 19.719 -32.344 1 90.25 312 MET B CA 1
ATOM 9047 C C . MET B 1 312 ? 22.391 18.469 -31.578 1 90.25 312 MET B C 1
ATOM 9049 O O . MET B 1 312 ? 23.234 17.875 -30.906 1 90.25 312 MET B O 1
ATOM 9053 N N . ALA B 1 313 ? 21.172 18.141 -31.719 1 90.06 313 ALA B N 1
ATOM 9054 C CA . ALA B 1 313 ? 20.703 16.938 -31.031 1 90.06 313 ALA B CA 1
ATOM 9055 C C . ALA B 1 313 ? 21.391 15.688 -31.594 1 90.06 313 ALA B C 1
ATOM 9057 O O . ALA B 1 313 ? 21.766 14.789 -30.844 1 90.06 313 ALA B O 1
ATOM 9058 N N . TYR B 1 314 ? 21.562 15.648 -32.906 1 87.75 314 TYR B N 1
ATOM 9059 C CA . TYR B 1 314 ? 22.219 14.508 -33.531 1 87.75 314 TYR B CA 1
ATOM 9060 C C . TYR B 1 314 ? 23.688 14.422 -33.125 1 87.75 314 TYR B C 1
ATOM 9062 O O . TYR B 1 314 ? 24.188 13.328 -32.844 1 87.75 314 TYR B O 1
ATOM 9070 N N . HIS B 1 315 ? 24.312 15.492 -33.031 1 87.81 315 HIS B N 1
ATOM 9071 C CA . HIS B 1 315 ? 25.703 15.523 -32.625 1 87.81 315 HIS B CA 1
ATOM 9072 C C . HIS B 1 315 ? 25.875 15.117 -31.172 1 87.81 315 HIS B C 1
ATOM 9074 O O . HIS B 1 315 ? 26.844 14.43 -30.828 1 87.81 315 HIS B O 1
ATOM 9080 N N . ALA B 1 316 ? 24.969 15.555 -30.391 1 88.62 316 ALA B N 1
ATOM 9081 C CA . ALA B 1 316 ? 25.031 15.219 -28.969 1 88.62 316 ALA B CA 1
ATOM 9082 C C . ALA B 1 316 ? 24.859 13.719 -28.75 1 88.62 316 ALA B C 1
ATOM 9084 O O . ALA B 1 316 ? 25.562 13.109 -27.938 1 88.62 316 ALA B O 1
ATOM 9085 N N . ARG B 1 317 ? 24.016 13.109 -29.469 1 86.88 317 ARG B N 1
ATOM 9086 C CA . ARG B 1 317 ? 23.75 11.688 -29.328 1 86.88 317 ARG B CA 1
ATOM 9087 C C . ARG B 1 317 ? 24.938 10.852 -29.828 1 86.88 317 ARG B C 1
ATOM 9089 O O . ARG B 1 317 ? 25.25 9.812 -29.234 1 86.88 317 ARG B O 1
ATOM 9096 N N . SER B 1 318 ? 25.5 11.305 -30.844 1 85.69 318 SER B N 1
ATOM 9097 C CA . SER B 1 318 ? 26.625 10.555 -31.422 1 85.69 318 SER B CA 1
ATOM 9098 C C . SER B 1 318 ? 27.875 10.695 -30.578 1 85.69 318 SER B C 1
ATOM 9100 O O . SER B 1 318 ? 28.656 9.742 -30.453 1 85.69 318 SER B O 1
ATOM 9102 N N . SER B 1 319 ? 28 11.836 -29.938 1 87.94 319 SER B N 1
ATOM 9103 C CA . SER B 1 319 ? 29.203 12.086 -29.141 1 87.94 319 SER B CA 1
ATOM 9104 C C . SER B 1 319 ? 29.094 11.438 -27.766 1 87.94 319 SER B C 1
ATOM 9106 O O . SER B 1 319 ? 30.109 10.992 -27.203 1 87.94 319 SER B O 1
ATOM 9108 N N . TYR B 1 320 ? 27.938 11.398 -27.25 1 90 320 TYR B N 1
ATOM 9109 C CA . TYR B 1 320 ? 27.734 10.859 -25.906 1 90 320 TYR B CA 1
ATOM 9110 C C . TYR B 1 320 ? 26.562 9.867 -25.891 1 90 320 TYR B C 1
ATOM 9112 O O . TYR B 1 320 ? 25.469 10.195 -25.438 1 90 320 TYR B O 1
ATOM 9120 N N . PRO B 1 321 ? 26.891 8.656 -26.359 1 86.44 321 PRO B N 1
ATOM 9121 C CA . PRO B 1 321 ? 25.797 7.672 -26.391 1 86.44 321 PRO B CA 1
ATOM 9122 C C . PRO B 1 321 ? 25.219 7.391 -25.016 1 86.44 321 PRO B C 1
ATOM 9124 O O . PRO B 1 321 ? 25.953 7.352 -24.016 1 86.44 321 PRO B O 1
ATOM 9127 N N . MET B 1 322 ? 23.844 7.355 -24.984 1 84.62 322 MET B N 1
ATOM 9128 C CA . MET B 1 322 ? 23.172 7.121 -23.703 1 84.62 322 MET B CA 1
ATOM 9129 C C . MET B 1 322 ? 22.062 6.086 -23.859 1 84.62 322 MET B C 1
ATOM 9131 O O . MET B 1 322 ? 21.438 6 -24.922 1 84.62 322 MET B O 1
ATOM 9135 N N . PHE B 1 323 ? 21.953 5.332 -22.828 1 83.5 323 PHE B N 1
ATOM 9136 C CA . PHE B 1 323 ? 20.828 4.402 -22.734 1 83.5 323 PHE B CA 1
ATOM 9137 C C . PHE B 1 323 ? 19.703 4.988 -21.875 1 83.5 323 PHE B C 1
ATOM 9139 O O . PHE B 1 323 ? 19.969 5.551 -20.812 1 83.5 323 PHE B O 1
ATOM 9146 N N . ARG B 1 324 ? 18.516 4.91 -22.438 1 84.75 324 ARG B N 1
ATOM 9147 C CA . ARG B 1 324 ? 17.359 5.395 -21.688 1 84.75 324 ARG B CA 1
ATOM 9148 C C . ARG B 1 324 ? 16.594 4.234 -21.062 1 84.75 324 ARG B C 1
ATOM 9150 O O . ARG B 1 324 ? 15.875 3.512 -21.75 1 84.75 324 ARG B O 1
ATOM 9157 N N . PRO B 1 325 ? 16.672 4.137 -19.766 1 81.31 325 PRO B N 1
ATOM 9158 C CA . PRO B 1 325 ? 15.875 3.104 -19.109 1 81.31 325 PRO B CA 1
ATOM 9159 C C . PRO B 1 325 ? 14.375 3.379 -19.172 1 81.31 325 PRO B C 1
ATOM 9161 O O . PRO B 1 325 ? 13.969 4.512 -19.453 1 81.31 325 PRO B O 1
ATOM 9164 N N . VAL B 1 326 ? 13.547 2.414 -18.891 1 75.94 326 VAL B N 1
ATOM 9165 C CA . VAL B 1 326 ? 12.094 2.494 -18.984 1 75.94 326 VAL B CA 1
ATOM 9166 C C . VAL B 1 326 ? 11.555 3.469 -17.938 1 75.94 326 VAL B C 1
ATOM 9168 O O . VAL B 1 326 ? 10.555 4.148 -18.172 1 75.94 326 VAL B O 1
ATOM 9171 N N . SER B 1 327 ? 12.227 3.566 -16.781 1 79.06 327 SER B N 1
ATOM 9172 C CA . SER B 1 327 ? 11.773 4.434 -15.703 1 79.06 327 SER B CA 1
ATOM 9173 C C . SER B 1 327 ? 12.031 5.902 -16.016 1 79.06 327 SER B C 1
ATOM 9175 O O . SER B 1 327 ? 11.438 6.789 -15.414 1 79.06 327 SER B O 1
ATOM 9177 N N . VAL B 1 328 ? 12.93 6.148 -16.953 1 88.94 328 VAL B N 1
ATOM 9178 C CA . VAL B 1 328 ? 13.297 7.512 -17.312 1 88.94 328 VAL B CA 1
ATOM 9179 C C . VAL B 1 328 ? 12.438 7.98 -18.484 1 88.94 328 VAL B C 1
ATOM 9181 O O . VAL B 1 328 ? 12.336 7.293 -19.5 1 88.94 328 VAL B O 1
ATOM 9184 N N . SER B 1 329 ? 11.859 9.102 -18.375 1 86.81 329 SER B N 1
ATOM 9185 C CA . SER B 1 329 ? 10.945 9.625 -19.375 1 86.81 329 SER B CA 1
ATOM 9186 C C . SER B 1 329 ? 11.695 10.391 -20.469 1 86.81 329 SER B C 1
ATOM 9188 O O . SER B 1 329 ? 11.383 10.273 -21.641 1 86.81 329 SER B O 1
ATOM 9190 N N . ARG B 1 330 ? 12.625 11.227 -19.969 1 90.56 330 ARG B N 1
ATOM 9191 C CA . ARG B 1 330 ? 13.383 12.086 -20.859 1 90.56 330 ARG B CA 1
ATOM 9192 C C . ARG B 1 330 ? 14.859 12.109 -20.484 1 90.56 330 ARG B C 1
ATOM 9194 O O . ARG B 1 330 ? 15.211 11.984 -19.312 1 90.56 330 ARG B O 1
ATOM 9201 N N . THR B 1 331 ? 15.648 12.242 -21.516 1 93.06 331 THR B N 1
ATOM 9202 C CA . THR B 1 331 ? 17.094 12.352 -21.281 1 93.06 331 THR B CA 1
ATOM 9203 C C . THR B 1 331 ? 17.641 13.609 -21.953 1 93.06 331 THR B C 1
ATOM 9205 O O . THR B 1 331 ? 17.234 13.953 -23.062 1 93.06 331 THR B O 1
ATOM 9208 N N . TYR B 1 332 ? 18.531 14.305 -21.266 1 94.94 332 TYR B N 1
ATOM 9209 C CA . TYR B 1 332 ? 19.141 15.539 -21.75 1 94.94 332 TYR B CA 1
ATOM 9210 C C . TYR B 1 332 ? 20.656 15.508 -21.594 1 94.94 332 TYR B C 1
ATOM 9212 O O . TYR B 1 332 ? 21.188 14.789 -20.75 1 94.94 332 TYR B O 1
ATOM 9220 N N . LEU B 1 333 ? 21.312 16.203 -22.469 1 95.31 333 LEU B N 1
ATOM 9221 C CA . LEU B 1 333 ? 22.719 16.531 -22.312 1 95.31 333 LEU B CA 1
ATOM 9222 C C . LEU B 1 333 ? 22.906 18 -21.938 1 95.31 333 LEU B C 1
ATOM 9224 O O . LEU B 1 333 ? 22.375 18.891 -22.609 1 95.31 333 LEU B O 1
ATOM 9228 N N . VAL B 1 334 ? 23.578 18.219 -20.875 1 96.44 334 VAL B N 1
ATOM 9229 C CA . VAL B 1 334 ? 23.75 19.578 -20.375 1 96.44 334 VAL B CA 1
ATOM 9230 C C . VAL B 1 334 ? 25.219 19.938 -20.344 1 96.44 334 VAL B C 1
ATOM 9232 O O . VAL B 1 334 ? 26.062 19.188 -19.844 1 96.44 334 VAL B O 1
ATOM 9235 N N . ARG B 1 335 ? 25.531 21.031 -20.875 1 95.62 335 ARG B N 1
ATOM 9236 C CA . ARG B 1 335 ? 26.859 21.609 -20.797 1 95.62 335 ARG B CA 1
ATOM 9237 C C . ARG B 1 335 ? 26.875 22.828 -19.875 1 95.62 335 ARG B C 1
ATOM 9239 O O . ARG B 1 335 ? 26.062 23.734 -20.016 1 95.62 335 ARG B O 1
ATOM 9246 N N . ASP B 1 336 ? 27.75 22.719 -18.938 1 94.19 336 ASP B N 1
ATOM 9247 C CA . ASP B 1 336 ? 27.781 23.797 -17.969 1 94.19 336 ASP B CA 1
ATOM 9248 C C . ASP B 1 336 ? 28.672 24.938 -18.438 1 94.19 336 ASP B C 1
ATOM 9250 O O . ASP B 1 336 ? 29.281 24.859 -19.5 1 94.19 336 ASP B O 1
ATOM 9254 N N . ARG B 1 337 ? 28.812 26 -17.688 1 92.06 337 ARG B N 1
ATOM 9255 C CA . ARG B 1 337 ? 29.594 27.188 -18.031 1 92.06 337 ARG B CA 1
ATOM 9256 C C . ARG B 1 337 ? 31.078 26.906 -18.016 1 92.06 337 ARG B C 1
ATOM 9258 O O . ARG B 1 337 ? 31.875 27.594 -18.672 1 92.06 337 ARG B O 1
ATOM 9265 N N . GLN B 1 338 ? 31.5 25.938 -17.266 1 92 338 GLN B N 1
ATOM 9266 C CA . GLN B 1 338 ? 32.906 25.516 -17.219 1 92 338 GLN B CA 1
ATOM 9267 C C . GLN B 1 338 ? 33.188 24.469 -18.297 1 92 338 GLN B C 1
ATOM 9269 O O . GLN B 1 338 ? 34.25 23.844 -18.281 1 92 338 GLN B O 1
ATOM 9274 N N . ASP B 1 339 ? 32.25 24.141 -19.172 1 91.12 339 ASP B N 1
ATOM 9275 C CA . ASP B 1 339 ? 32.375 23.266 -20.328 1 91.12 339 ASP B CA 1
ATOM 9276 C C . ASP B 1 339 ? 32.406 21.797 -19.906 1 91.12 339 ASP B C 1
ATOM 9278 O O . ASP B 1 339 ? 33 20.969 -20.594 1 91.12 339 ASP B O 1
ATOM 9282 N N . LEU B 1 340 ? 31.922 21.609 -18.75 1 93.38 340 LEU B N 1
ATOM 9283 C CA . LEU B 1 340 ? 31.719 20.234 -18.344 1 93.38 340 LEU B CA 1
ATOM 9284 C C . LEU B 1 340 ? 30.375 19.703 -18.844 1 93.38 340 LEU B C 1
ATOM 9286 O O . LEU B 1 340 ? 29.375 20.438 -18.859 1 93.38 340 LEU B O 1
ATOM 9290 N N . VAL B 1 341 ? 30.375 18.453 -19.312 1 94.75 341 VAL B N 1
ATOM 9291 C CA . VAL B 1 341 ? 29.172 17.891 -19.891 1 94.75 341 VAL B CA 1
ATOM 9292 C C . VAL B 1 341 ? 28.547 16.875 -18.922 1 94.75 341 VAL B C 1
ATOM 9294 O O . VAL B 1 341 ? 29.266 16.094 -18.297 1 94.75 341 VAL B O 1
ATOM 9297 N N . TYR B 1 342 ? 27.203 16.938 -18.781 1 95.75 342 TYR B N 1
ATOM 9298 C CA . TYR B 1 342 ? 26.469 16.062 -17.875 1 95.75 342 TYR B CA 1
ATOM 9299 C C . TYR B 1 342 ? 25.312 15.375 -18.594 1 95.75 342 TYR B C 1
ATOM 9301 O O . TYR B 1 342 ? 24.766 15.914 -19.562 1 95.75 342 TYR B O 1
ATOM 9309 N N . HIS B 1 343 ? 25.016 14.18 -18.188 1 94.06 343 HIS B N 1
ATOM 9310 C CA . HIS B 1 343 ? 23.781 13.5 -18.578 1 94.06 343 HIS B CA 1
ATOM 9311 C C . HIS B 1 343 ? 22.672 13.727 -17.547 1 94.06 343 HIS B C 1
ATOM 9313 O O . HIS B 1 343 ? 22.906 13.547 -16.344 1 94.06 343 HIS B O 1
ATOM 9319 N N . VAL B 1 344 ? 21.5 14.141 -17.984 1 95.5 344 VAL B N 1
ATOM 9320 C CA . VAL B 1 344 ? 20.391 14.383 -17.062 1 95.5 344 VAL B CA 1
ATOM 9321 C C . VAL B 1 344 ? 19.25 13.43 -17.375 1 95.5 344 VAL B C 1
ATOM 9323 O O . VAL B 1 344 ? 18.719 13.406 -18.484 1 95.5 344 VAL B O 1
ATOM 9326 N N . HIS B 1 345 ? 18.906 12.617 -16.406 1 94.56 345 HIS B N 1
ATOM 9327 C CA . HIS B 1 345 ? 17.734 11.758 -16.469 1 94.56 345 HIS B CA 1
ATOM 9328 C C . HIS B 1 345 ? 16.516 12.422 -15.828 1 94.56 345 HIS B C 1
ATOM 9330 O O . HIS B 1 345 ? 16.578 12.859 -14.68 1 94.56 345 HIS B O 1
ATOM 9336 N N . VAL B 1 346 ? 15.453 12.523 -16.578 1 95 346 VAL B N 1
ATOM 9337 C CA . VAL B 1 346 ? 14.25 13.164 -16.062 1 95 346 VAL B CA 1
ATOM 9338 C C . VAL B 1 346 ? 13.141 12.125 -15.898 1 95 346 VAL B C 1
ATOM 9340 O O . VAL B 1 346 ? 12.836 11.383 -16.828 1 95 346 VAL B O 1
ATOM 9343 N N . LEU B 1 347 ? 12.625 12.086 -14.688 1 92.5 347 LEU B N 1
ATOM 9344 C CA . LEU B 1 347 ? 11.508 11.203 -14.367 1 92.5 347 LEU B CA 1
ATOM 9345 C C . LEU B 1 347 ? 10.211 11.992 -14.227 1 92.5 347 LEU B C 1
ATOM 9347 O O . LEU B 1 347 ? 10.141 12.953 -13.453 1 92.5 347 LEU B O 1
ATOM 9351 N N . ASP B 1 348 ? 9.25 11.57 -14.953 1 90.5 348 ASP B N 1
ATOM 9352 C CA . ASP B 1 348 ? 7.953 12.234 -14.891 1 90.5 348 ASP B CA 1
ATOM 9353 C C . ASP B 1 348 ? 6.891 11.297 -14.312 1 90.5 348 ASP B C 1
ATOM 9355 O O . ASP B 1 348 ? 6.984 10.078 -14.461 1 90.5 348 ASP B O 1
ATOM 9359 N N . GLU B 1 349 ? 5.906 11.867 -13.68 1 83.25 349 GLU B N 1
ATOM 9360 C CA . GLU B 1 349 ? 4.871 11.109 -12.977 1 83.25 349 GLU B CA 1
ATOM 9361 C C . GLU B 1 349 ? 3.979 10.359 -13.961 1 83.25 349 GLU B C 1
ATOM 9363 O O . GLU B 1 349 ? 3.447 9.297 -13.633 1 83.25 349 GLU B O 1
ATOM 9368 N N . ASP B 1 350 ? 3.746 10.812 -15.133 1 77.38 350 ASP B N 1
ATOM 9369 C CA . ASP B 1 350 ? 2.801 10.234 -16.078 1 77.38 350 ASP B CA 1
ATOM 9370 C C . ASP B 1 350 ? 3.27 8.859 -16.562 1 77.38 350 ASP B C 1
ATOM 9372 O O . ASP B 1 350 ? 2.461 8.047 -17 1 77.38 350 ASP B O 1
ATOM 9376 N N . ARG B 1 351 ? 4.52 8.617 -16.469 1 76.25 351 ARG B N 1
ATOM 9377 C CA . ARG B 1 351 ? 5.02 7.34 -16.969 1 76.25 351 ARG B CA 1
ATOM 9378 C C . ARG B 1 351 ? 5.156 6.32 -15.844 1 76.25 351 ARG B C 1
ATOM 9380 O O . ARG B 1 351 ? 5.453 5.148 -16.094 1 76.25 351 ARG B O 1
ATOM 9387 N N . LEU B 1 352 ? 4.863 6.75 -14.703 1 77.19 352 LEU B N 1
ATOM 9388 C CA . LEU B 1 352 ? 5.047 5.859 -13.562 1 77.19 352 LEU B CA 1
ATOM 9389 C C . LEU B 1 352 ? 4.031 4.723 -13.594 1 77.19 352 LEU B C 1
ATOM 9391 O O . LEU B 1 352 ? 4.328 3.604 -13.164 1 77.19 352 LEU B O 1
ATOM 9395 N N . ILE B 1 353 ? 2.879 5.027 -14.164 1 76.94 353 ILE B N 1
ATOM 9396 C CA . ILE B 1 353 ? 1.832 4.012 -14.172 1 76.94 353 ILE B CA 1
ATOM 9397 C C . ILE B 1 353 ? 2.217 2.873 -15.109 1 76.94 353 ILE B C 1
ATOM 9399 O O . ILE B 1 353 ? 1.904 1.709 -14.852 1 76.94 353 ILE B O 1
ATOM 9403 N N . VAL B 1 354 ? 2.914 3.227 -16.172 1 76.62 354 VAL B N 1
ATOM 9404 C CA . VAL B 1 354 ? 3.344 2.201 -17.109 1 76.62 354 VAL B CA 1
ATOM 9405 C C . VAL B 1 354 ? 4.371 1.284 -16.453 1 76.62 354 VAL B C 1
ATOM 9407 O O . VAL B 1 354 ? 4.312 0.062 -16.609 1 76.62 354 VAL B O 1
ATOM 9410 N N . GLY B 1 355 ? 5.18 1.874 -15.695 1 74.75 355 GLY B N 1
ATOM 9411 C CA . GLY B 1 355 ? 6.164 1.084 -14.969 1 74.75 355 GLY B CA 1
ATOM 9412 C C . GLY B 1 355 ? 5.547 0.214 -13.891 1 74.75 355 GLY B C 1
ATOM 9413 O O . GLY B 1 355 ? 5.934 -0.945 -13.727 1 74.75 355 GLY B O 1
ATOM 9414 N N . ALA B 1 356 ? 4.613 0.713 -13.289 1 78.44 356 ALA B N 1
ATOM 9415 C CA . ALA B 1 356 ? 3.941 -0.032 -12.227 1 78.44 356 ALA B CA 1
ATOM 9416 C C . ALA B 1 356 ? 3.176 -1.225 -12.789 1 78.44 356 ALA B C 1
ATOM 9418 O O . ALA B 1 356 ? 3.158 -2.301 -12.188 1 78.44 356 ALA B O 1
ATOM 9419 N N . MET B 1 357 ? 2.541 -1.024 -13.945 1 79.12 357 MET B N 1
ATOM 9420 C CA . MET B 1 357 ? 1.796 -2.107 -14.578 1 79.12 357 MET B CA 1
ATOM 9421 C C . MET B 1 357 ? 2.738 -3.209 -15.055 1 79.12 357 MET B C 1
ATOM 9423 O O . MET B 1 357 ? 2.412 -4.395 -14.961 1 79.12 357 MET B O 1
ATOM 9427 N N . ALA B 1 358 ? 3.869 -2.768 -15.5 1 77.19 358 ALA B N 1
ATOM 9428 C CA . ALA B 1 358 ? 4.867 -3.742 -15.93 1 77.19 358 ALA B CA 1
ATOM 9429 C C . ALA B 1 358 ? 5.395 -4.551 -14.75 1 77.19 358 ALA B C 1
ATOM 9431 O O . ALA B 1 358 ? 5.586 -5.766 -14.852 1 77.19 358 ALA B O 1
ATOM 9432 N N . ASP B 1 359 ? 5.508 -3.904 -13.688 1 78.94 359 ASP B N 1
ATOM 9433 C CA . ASP B 1 359 ? 5.977 -4.574 -12.477 1 78.94 359 ASP B CA 1
ATOM 9434 C C . ASP B 1 359 ? 4.922 -5.539 -11.938 1 78.94 359 ASP B C 1
ATOM 9436 O O . ASP B 1 359 ? 5.25 -6.645 -11.5 1 78.94 359 ASP B O 1
ATOM 9440 N N . LEU B 1 360 ? 3.727 -5.117 -12.039 1 77.88 360 LEU B N 1
ATOM 9441 C CA . LEU B 1 360 ? 2.637 -5.973 -11.586 1 77.88 360 LEU B CA 1
ATOM 9442 C C . LEU B 1 360 ? 2.521 -7.219 -12.461 1 77.88 360 LEU B C 1
ATOM 9444 O O . LEU B 1 360 ? 2.324 -8.32 -11.953 1 77.88 360 LEU B O 1
ATOM 9448 N N . TRP B 1 361 ? 2.707 -7.004 -13.672 1 78.19 361 TRP B N 1
ATOM 9449 C CA . TRP B 1 361 ? 2.639 -8.125 -14.602 1 78.19 361 TRP B CA 1
ATOM 9450 C C . TRP B 1 361 ? 3.775 -9.109 -14.352 1 78.19 361 TRP B C 1
ATOM 9452 O O . TRP B 1 361 ? 3.576 -10.328 -14.406 1 78.19 361 TRP B O 1
ATOM 9462 N N . ARG B 1 362 ? 4.895 -8.609 -14.047 1 78 362 ARG B N 1
ATOM 9463 C CA . ARG B 1 362 ? 6.043 -9.461 -13.75 1 78 362 ARG B CA 1
ATOM 9464 C C . ARG B 1 362 ? 5.84 -10.219 -12.445 1 78 362 ARG B C 1
ATOM 9466 O O . ARG B 1 362 ? 6.176 -11.398 -12.344 1 78 362 ARG B O 1
ATOM 9473 N N . GLN B 1 363 ? 5.266 -9.578 -11.523 1 79.06 363 GLN B N 1
ATOM 9474 C CA . GLN B 1 363 ? 5.035 -10.203 -10.227 1 79.06 363 GLN B CA 1
ATOM 9475 C C . GLN B 1 363 ? 3.984 -11.305 -10.328 1 79.06 363 GLN B C 1
ATOM 9477 O O . GLN B 1 363 ? 4.059 -12.312 -9.617 1 79.06 363 GLN B O 1
ATOM 9482 N N . LEU B 1 364 ? 3.072 -11.047 -11.203 1 76.56 364 LEU B N 1
ATOM 9483 C CA . LEU B 1 364 ? 2.016 -12.039 -11.375 1 76.56 364 LEU B CA 1
ATOM 9484 C C . LEU B 1 364 ? 2.518 -13.227 -12.188 1 76.56 364 LEU B C 1
ATOM 9486 O O . LEU B 1 364 ? 2.1 -14.359 -11.953 1 76.56 364 LEU B O 1
ATOM 9490 N N . ARG B 1 365 ? 3.453 -12.914 -12.953 1 76.44 365 ARG B N 1
ATOM 9491 C CA . ARG B 1 365 ? 3.91 -13.938 -13.891 1 76.44 365 ARG B CA 1
ATOM 9492 C C . ARG B 1 365 ? 5.043 -14.766 -13.289 1 76.44 365 ARG B C 1
ATOM 9494 O O . ARG B 1 365 ? 5.137 -15.969 -13.523 1 76.44 365 ARG B O 1
ATOM 9501 N N . LEU B 1 366 ? 5.918 -14.141 -12.477 1 78.12 366 LEU B N 1
ATOM 9502 C CA . LEU B 1 366 ? 7.137 -14.797 -12.008 1 78.12 366 LEU B CA 1
ATOM 9503 C C . LEU B 1 366 ? 7.051 -15.102 -10.516 1 78.12 366 LEU B C 1
ATOM 9505 O O . LEU B 1 366 ? 6.461 -14.328 -9.75 1 78.12 366 LEU B O 1
ATOM 9509 N N . LYS B 1 367 ? 7.645 -16.172 -10.211 1 75.56 367 LYS B N 1
ATOM 9510 C CA . LYS B 1 367 ? 7.707 -16.562 -8.805 1 75.56 367 LYS B CA 1
ATOM 9511 C C . LYS B 1 367 ? 8.82 -15.82 -8.07 1 75.56 367 LYS B C 1
ATOM 9513 O O . LYS B 1 367 ? 8.758 -15.648 -6.852 1 75.56 367 LYS B O 1
ATOM 9518 N N . ILE B 1 368 ? 9.797 -15.359 -8.836 1 73.69 368 ILE B N 1
ATOM 9519 C CA . ILE B 1 368 ? 10.945 -14.695 -8.234 1 73.69 368 ILE B CA 1
ATOM 9520 C C . ILE B 1 368 ? 10.844 -13.188 -8.445 1 73.69 368 ILE B C 1
ATOM 9522 O O . ILE B 1 368 ? 10.43 -12.727 -9.508 1 73.69 368 ILE B O 1
ATOM 9526 N N . THR B 1 369 ? 11.008 -12.516 -7.332 1 71.06 369 THR B N 1
ATOM 9527 C CA . THR B 1 369 ? 11.062 -11.055 -7.438 1 71.06 369 THR B CA 1
ATOM 9528 C C . THR B 1 369 ? 12.508 -10.57 -7.43 1 71.06 369 THR B C 1
ATOM 9530 O O . THR B 1 369 ? 13.219 -10.719 -6.434 1 71.06 369 THR B O 1
ATOM 9533 N N . TYR B 1 370 ? 12.953 -10.164 -8.523 1 69.75 370 TYR B N 1
ATOM 9534 C CA . TYR B 1 370 ? 14.352 -9.742 -8.562 1 69.75 370 TYR B CA 1
ATOM 9535 C C . TYR B 1 370 ? 14.461 -8.242 -8.789 1 69.75 370 TYR B C 1
ATOM 9537 O O . TYR B 1 370 ? 15.562 -7.691 -8.805 1 69.75 370 TYR B O 1
ATOM 9545 N N . ARG B 1 371 ? 13.305 -7.555 -8.984 1 67.75 371 ARG B N 1
ATOM 9546 C CA . ARG B 1 371 ? 13.336 -6.102 -9.125 1 67.75 371 ARG B CA 1
ATOM 9547 C C . ARG B 1 371 ? 12.367 -5.438 -8.148 1 67.75 371 ARG B C 1
ATOM 9549 O O . ARG B 1 371 ? 11.297 -5.977 -7.867 1 67.75 371 ARG B O 1
ATOM 9556 N N . GLU B 1 372 ? 12.914 -4.391 -7.598 1 67.56 372 GLU B N 1
ATOM 9557 C CA . GLU B 1 372 ? 12.031 -3.666 -6.695 1 67.56 372 GLU B CA 1
ATOM 9558 C C . GLU B 1 372 ? 11.219 -2.611 -7.445 1 67.56 372 GLU B C 1
ATOM 9560 O O . GLU B 1 372 ? 11.75 -1.914 -8.312 1 67.56 372 GLU B O 1
ATOM 9565 N N . GLY B 1 373 ? 9.953 -2.641 -7.387 1 67.62 373 GLY B N 1
ATOM 9566 C CA . GLY B 1 373 ? 9.102 -1.641 -8.016 1 67.62 373 GLY B CA 1
ATOM 9567 C C . GLY B 1 373 ? 8.922 -0.395 -7.168 1 67.62 373 GLY B C 1
ATOM 9568 O O . GLY B 1 373 ? 9.031 -0.451 -5.941 1 67.62 373 GLY B O 1
ATOM 9569 N N . SER B 1 374 ? 8.977 0.78 -7.926 1 74.88 374 SER B N 1
ATOM 9570 C CA . SER B 1 374 ? 8.719 2.047 -7.25 1 74.88 374 SER B CA 1
ATOM 9571 C C . SER B 1 374 ? 7.254 2.457 -7.383 1 74.88 374 SER B C 1
ATOM 9573 O O . SER B 1 374 ? 6.648 2.279 -8.438 1 74.88 374 SER B O 1
ATOM 9575 N N . ARG B 1 375 ? 6.688 2.93 -6.297 1 73.44 375 ARG B N 1
ATOM 9576 C CA . ARG B 1 375 ? 5.273 3.295 -6.301 1 73.44 375 ARG B CA 1
ATOM 9577 C C . ARG B 1 375 ? 5.094 4.793 -6.539 1 73.44 375 ARG B C 1
ATOM 9579 O O . ARG B 1 375 ? 4.094 5.219 -7.117 1 73.44 375 ARG B O 1
ATOM 9586 N N . THR B 1 376 ? 6.078 5.559 -6.117 1 81.81 376 THR B N 1
ATOM 9587 C CA . THR B 1 376 ? 5.984 7.004 -6.262 1 81.81 376 THR B CA 1
ATOM 9588 C C . THR B 1 376 ? 7.199 7.555 -7 1 81.81 376 THR B C 1
ATOM 9590 O O . THR B 1 376 ? 8.203 6.855 -7.164 1 81.81 376 THR B O 1
ATOM 9593 N N . LEU B 1 377 ? 6.973 8.781 -7.555 1 86.31 377 LEU B N 1
ATOM 9594 C CA . LEU B 1 377 ? 8.062 9.461 -8.25 1 86.31 377 LEU B CA 1
ATOM 9595 C C . LEU B 1 377 ? 9.25 9.68 -7.309 1 86.31 377 LEU B C 1
ATOM 9597 O O . LEU B 1 377 ? 10.398 9.516 -7.711 1 86.31 377 LEU B O 1
ATOM 9601 N N . HIS B 1 378 ? 8.938 9.93 -6.145 1 86.69 378 HIS B N 1
ATOM 9602 C CA . HIS B 1 378 ? 9.977 10.148 -5.141 1 86.69 378 HIS B CA 1
ATOM 9603 C C . HIS B 1 378 ? 10.75 8.867 -4.855 1 86.69 378 HIS B C 1
ATOM 9605 O O . HIS B 1 378 ? 11.977 8.883 -4.77 1 86.69 378 HIS B O 1
ATOM 9611 N N . ASP B 1 379 ? 10.086 7.773 -4.777 1 85 379 ASP B N 1
ATOM 9612 C CA . ASP B 1 379 ? 10.719 6.48 -4.523 1 85 379 ASP B CA 1
ATOM 9613 C C . ASP B 1 379 ? 11.602 6.059 -5.695 1 85 379 ASP B C 1
ATOM 9615 O O . ASP B 1 379 ? 12.68 5.492 -5.492 1 85 379 ASP B O 1
ATOM 9619 N N . ALA B 1 380 ? 11.102 6.32 -6.824 1 88.38 380 ALA B N 1
ATOM 9620 C CA . ALA B 1 380 ? 11.867 5.957 -8.016 1 88.38 380 ALA B CA 1
ATOM 9621 C C . ALA B 1 380 ? 13.172 6.75 -8.094 1 88.38 380 ALA B C 1
ATOM 9623 O O . ALA B 1 380 ? 14.227 6.195 -8.406 1 88.38 380 ALA B O 1
ATOM 9624 N N . ALA B 1 381 ? 13.062 8.008 -7.828 1 91.69 381 ALA B N 1
ATOM 9625 C CA . ALA B 1 381 ? 14.25 8.859 -7.863 1 91.69 381 ALA B CA 1
ATOM 9626 C C . ALA B 1 381 ? 15.258 8.445 -6.797 1 91.69 381 ALA B C 1
ATOM 9628 O O . ALA B 1 381 ? 16.469 8.398 -7.055 1 91.69 381 ALA B O 1
ATOM 9629 N N . GLN B 1 382 ? 14.781 8.148 -5.668 1 90.38 382 GLN B N 1
ATOM 9630 C CA . GLN B 1 382 ? 15.672 7.719 -4.594 1 90.38 382 GLN B CA 1
ATOM 9631 C C . GLN B 1 382 ? 16.359 6.402 -4.938 1 90.38 382 GLN B C 1
ATOM 9633 O O . GLN B 1 382 ? 17.516 6.184 -4.566 1 90.38 382 GLN B O 1
ATOM 9638 N N . GLN B 1 383 ? 15.648 5.598 -5.562 1 90.69 383 GLN B N 1
ATOM 9639 C CA . GLN B 1 383 ? 16.234 4.328 -5.977 1 90.69 383 GLN B CA 1
ATOM 9640 C C . GLN B 1 383 ? 17.375 4.547 -6.969 1 90.69 383 GLN B C 1
ATOM 9642 O O . GLN B 1 383 ? 18.406 3.873 -6.898 1 90.69 383 GLN B O 1
ATOM 9647 N N . HIS B 1 384 ? 17.156 5.449 -7.902 1 92.75 384 HIS B N 1
ATOM 9648 C CA . HIS B 1 384 ? 18.219 5.781 -8.852 1 92.75 384 HIS B CA 1
ATOM 9649 C C . HIS B 1 384 ? 19.469 6.281 -8.133 1 92.75 384 HIS B C 1
ATOM 9651 O O . HIS B 1 384 ? 20.578 5.836 -8.422 1 92.75 384 HIS B O 1
ATOM 9657 N N . VAL B 1 385 ? 19.25 7.109 -7.207 1 94.5 385 VAL B N 1
ATOM 9658 C CA . VAL B 1 385 ? 20.359 7.707 -6.477 1 94.5 385 VAL B CA 1
ATOM 9659 C C . VAL B 1 385 ? 21.016 6.656 -5.586 1 94.5 385 VAL B C 1
ATOM 9661 O O . VAL B 1 385 ? 22.25 6.566 -5.527 1 94.5 385 VAL B O 1
ATOM 9664 N N . LEU B 1 386 ? 20.25 5.855 -4.918 1 93.88 386 LEU B N 1
ATOM 9665 C CA . LEU B 1 386 ? 20.75 4.824 -4.016 1 93.88 386 LEU B CA 1
ATOM 9666 C C . LEU B 1 386 ? 21.656 3.852 -4.758 1 93.88 386 LEU B C 1
ATOM 9668 O O . LEU B 1 386 ? 22.781 3.592 -4.32 1 93.88 386 LEU B O 1
ATOM 9672 N N . MET B 1 387 ? 21.203 3.363 -5.832 1 93.81 387 MET B N 1
ATOM 9673 C CA . MET B 1 387 ? 21.953 2.348 -6.559 1 93.81 387 MET B CA 1
ATOM 9674 C C . MET B 1 387 ? 23.25 2.936 -7.125 1 93.81 387 MET B C 1
ATOM 9676 O O . MET B 1 387 ? 24.281 2.283 -7.109 1 93.81 387 MET B O 1
ATOM 9680 N N . GLN B 1 388 ? 23.172 4.129 -7.586 1 94.5 388 GLN B N 1
ATOM 9681 C CA . GLN B 1 388 ? 24.375 4.754 -8.117 1 94.5 388 GLN B CA 1
ATOM 9682 C C . GLN B 1 388 ? 25.406 4.988 -7.016 1 94.5 388 GLN B C 1
ATOM 9684 O O . GLN B 1 388 ? 26.594 4.688 -7.188 1 94.5 388 GLN B O 1
ATOM 9689 N N . LEU B 1 389 ? 24.938 5.5 -5.906 1 95.75 389 LEU B N 1
ATOM 9690 C CA . LEU B 1 389 ? 25.859 5.773 -4.809 1 95.75 389 LEU B CA 1
ATOM 9691 C C . LEU B 1 389 ? 26.406 4.477 -4.23 1 95.75 389 LEU B C 1
ATOM 9693 O O . LEU B 1 389 ? 27.594 4.406 -3.873 1 95.75 389 LEU B O 1
ATOM 9697 N N . ALA B 1 390 ? 25.625 3.477 -4.121 1 95.31 390 ALA B N 1
ATOM 9698 C CA . ALA B 1 390 ? 26.062 2.191 -3.584 1 95.31 390 ALA B CA 1
ATOM 9699 C C . ALA B 1 390 ? 27.109 1.547 -4.484 1 95.31 390 ALA B C 1
ATOM 9701 O O . ALA B 1 390 ? 28.094 0.994 -3.998 1 95.31 390 ALA B O 1
ATOM 9702 N N . THR B 1 391 ? 26.906 1.594 -5.758 1 94.75 391 THR B N 1
ATOM 9703 C CA . THR B 1 391 ? 27.844 1.002 -6.691 1 94.75 391 THR B CA 1
ATOM 9704 C C . THR B 1 391 ? 29.141 1.807 -6.727 1 94.75 391 THR B C 1
ATOM 9706 O O . THR B 1 391 ? 30.234 1.246 -6.926 1 94.75 391 THR B O 1
ATOM 9709 N N . GLU B 1 392 ? 29.016 3.145 -6.574 1 93.88 392 GLU B N 1
ATOM 9710 C CA . GLU B 1 392 ? 30.219 3.965 -6.48 1 93.88 392 GLU B CA 1
ATOM 9711 C C . GLU B 1 392 ? 31.047 3.602 -5.25 1 93.88 392 GLU B C 1
ATOM 9713 O O . GLU B 1 392 ? 32.281 3.492 -5.324 1 93.88 392 GLU B O 1
ATOM 9718 N N . LYS B 1 393 ? 30.359 3.412 -4.16 1 93 393 LYS B N 1
ATOM 9719 C CA . LYS B 1 393 ? 31.047 3.039 -2.92 1 93 393 LYS B CA 1
ATOM 9720 C C . LYS B 1 393 ? 31.703 1.675 -3.049 1 93 393 LYS B C 1
ATOM 9722 O O . LYS B 1 393 ? 32.812 1.46 -2.514 1 93 393 LYS B O 1
ATOM 9727 N N . ALA B 1 394 ? 31.094 0.777 -3.725 1 92.19 394 ALA B N 1
ATOM 9728 C CA . ALA B 1 394 ? 31.641 -0.564 -3.928 1 92.19 394 ALA B CA 1
ATOM 9729 C C . ALA B 1 394 ? 32.719 -0.559 -4.992 1 92.19 394 ALA B C 1
ATOM 9731 O O . ALA B 1 394 ? 33.344 -1.596 -5.273 1 92.19 394 ALA B O 1
ATOM 9732 N N . LYS B 1 395 ? 32.969 0.55 -5.672 1 89.88 395 LYS B N 1
ATOM 9733 C CA . LYS B 1 395 ? 34 0.746 -6.688 1 89.88 395 LYS B CA 1
ATOM 9734 C C . LYS B 1 395 ? 33.688 -0.068 -7.941 1 89.88 395 LYS B C 1
ATOM 9736 O O . LYS B 1 395 ? 34.594 -0.58 -8.594 1 89.88 395 LYS B O 1
ATOM 9741 N N . VAL B 1 396 ? 32.469 -0.347 -8.148 1 91.38 396 VAL B N 1
ATOM 9742 C CA . VAL B 1 396 ? 32.062 -1.044 -9.359 1 91.38 396 VAL B CA 1
ATOM 9743 C C . VAL B 1 396 ? 31.766 -0.031 -10.469 1 91.38 396 VAL B C 1
ATOM 9745 O O . VAL B 1 396 ? 31.953 -0.324 -11.648 1 91.38 396 VAL B O 1
ATOM 9748 N N . SER B 1 397 ? 31.312 1.121 -10.078 1 89.62 397 SER B N 1
ATOM 9749 C CA . SER B 1 397 ? 31.047 2.223 -10.992 1 89.62 397 SER B CA 1
ATOM 9750 C C . SER B 1 397 ? 31.844 3.463 -10.617 1 89.62 397 SER B C 1
ATOM 9752 O O . SER B 1 397 ? 32.188 3.664 -9.453 1 89.62 397 SER B O 1
ATOM 9754 N N . PRO B 1 398 ? 32.219 4.23 -11.633 1 88.12 398 PRO B N 1
ATOM 9755 C CA . PRO B 1 398 ? 32.844 5.512 -11.312 1 88.12 398 PRO B CA 1
ATOM 9756 C C . PRO B 1 398 ? 31.906 6.488 -10.633 1 88.12 398 PRO B C 1
ATOM 9758 O O . PRO B 1 398 ? 30.703 6.199 -10.492 1 88.12 398 PRO B O 1
ATOM 9761 N N . ARG B 1 399 ? 32.438 7.539 -10.102 1 90.06 399 ARG B N 1
ATOM 9762 C CA . ARG B 1 399 ? 31.641 8.57 -9.453 1 90.06 399 ARG B CA 1
ATOM 9763 C C . ARG B 1 399 ? 30.891 9.406 -10.484 1 90.06 399 ARG B C 1
ATOM 9765 O O . ARG B 1 399 ? 31.453 10.359 -11.031 1 90.06 399 ARG B O 1
ATOM 9772 N N . LEU B 1 400 ? 29.688 9.031 -10.711 1 91.56 400 LEU B N 1
ATOM 9773 C CA . LEU B 1 400 ? 28.922 9.664 -11.789 1 91.56 400 LEU B CA 1
ATOM 9774 C C . LEU B 1 400 ? 27.859 10.594 -11.219 1 91.56 400 LEU B C 1
ATOM 9776 O O . LEU B 1 400 ? 27.453 11.555 -11.875 1 91.56 400 LEU B O 1
ATOM 9780 N N . PHE B 1 401 ? 27.344 10.336 -10.031 1 93.44 401 PHE B N 1
ATOM 9781 C CA . PHE B 1 401 ? 26.219 11.094 -9.484 1 93.44 401 PHE B CA 1
ATOM 9782 C C . PHE B 1 401 ? 26.656 12.5 -9.094 1 93.44 401 PHE B C 1
ATOM 9784 O O . PHE B 1 401 ? 27.672 12.68 -8.414 1 93.44 401 PHE B O 1
ATOM 9791 N N . VAL B 1 402 ? 25.828 13.5 -9.508 1 93.88 402 VAL B N 1
ATOM 9792 C CA . VAL B 1 402 ? 26.188 14.891 -9.227 1 93.88 402 VAL B CA 1
ATOM 9793 C C . VAL B 1 402 ? 25.125 15.508 -8.312 1 93.88 402 VAL B C 1
ATOM 9795 O O . VAL B 1 402 ? 25.453 16.078 -7.27 1 93.88 402 VAL B O 1
ATOM 9798 N N . GLY B 1 403 ? 23.891 15.445 -8.75 1 93.31 403 GLY B N 1
ATOM 9799 C CA . GLY B 1 403 ? 22.828 16.047 -7.973 1 93.31 403 GLY B CA 1
ATOM 9800 C C . GLY B 1 403 ? 21.438 15.672 -8.469 1 93.31 403 GLY B C 1
ATOM 9801 O O . GLY B 1 403 ? 21.312 15.008 -9.5 1 93.31 403 GLY B O 1
ATOM 9802 N N . ASP B 1 404 ? 20.453 15.992 -7.637 1 94.75 404 ASP B N 1
ATOM 9803 C CA . ASP B 1 404 ? 19.062 15.727 -7.996 1 94.75 404 ASP B CA 1
ATOM 9804 C C . ASP B 1 404 ? 18.141 16.875 -7.559 1 94.75 404 ASP B C 1
ATOM 9806 O O . ASP B 1 404 ? 18.516 17.672 -6.691 1 94.75 404 ASP B O 1
ATOM 9810 N N . ALA B 1 405 ? 17.016 17.031 -8.297 1 94.56 405 ALA B N 1
ATOM 9811 C CA . ALA B 1 405 ? 16.047 18.094 -7.973 1 94.56 405 ALA B CA 1
ATOM 9812 C C . ALA B 1 405 ? 14.625 17.656 -8.305 1 94.56 405 ALA B C 1
ATOM 9814 O O . ALA B 1 405 ? 14.414 16.828 -9.195 1 94.56 405 ALA B O 1
ATOM 9815 N N . HIS B 1 406 ? 13.742 18.188 -7.508 1 90.5 406 HIS B N 1
ATOM 9816 C CA . HIS B 1 406 ? 12.336 17.844 -7.691 1 90.5 406 HIS B CA 1
ATOM 9817 C C . HIS B 1 406 ? 11.477 19.094 -7.84 1 90.5 406 HIS B C 1
ATOM 9819 O O . HIS B 1 406 ? 11.75 20.109 -7.199 1 90.5 406 HIS B O 1
ATOM 9825 N N . ALA B 1 407 ? 10.531 19.016 -8.773 1 86.12 407 ALA B N 1
ATOM 9826 C CA . ALA B 1 407 ? 9.516 20.062 -8.93 1 86.12 407 ALA B CA 1
ATOM 9827 C C . ALA B 1 407 ? 8.172 19.469 -9.32 1 86.12 407 ALA B C 1
ATOM 9829 O O . ALA B 1 407 ? 8.008 18.953 -10.43 1 86.12 407 ALA B O 1
ATOM 9830 N N . ASP B 1 408 ? 7.254 19.578 -8.5 1 79 408 ASP B N 1
ATOM 9831 C CA . ASP B 1 408 ? 5.879 19.188 -8.781 1 79 408 ASP B CA 1
ATOM 9832 C C . ASP B 1 408 ? 5.801 17.719 -9.211 1 79 408 ASP B C 1
ATOM 9834 O O . ASP B 1 408 ? 6.051 16.812 -8.414 1 79 408 ASP B O 1
ATOM 9838 N N . SER B 1 409 ? 5.758 17.578 -10.57 1 84.5 409 SER B N 1
ATOM 9839 C CA . SER B 1 409 ? 5.531 16.234 -11.094 1 84.5 409 SER B CA 1
ATOM 9840 C C . SER B 1 409 ? 6.746 15.727 -11.859 1 84.5 409 SER B C 1
ATOM 9842 O O . SER B 1 409 ? 6.637 14.797 -12.664 1 84.5 409 SER B O 1
ATOM 9844 N N . THR B 1 410 ? 7.898 16.438 -11.648 1 92.25 410 THR B N 1
ATOM 9845 C CA . THR B 1 410 ? 9.102 16.047 -12.375 1 92.25 410 THR B CA 1
ATOM 9846 C C . THR B 1 410 ? 10.305 16.016 -11.438 1 92.25 410 THR B C 1
ATOM 9848 O O . THR B 1 410 ? 10.422 16.828 -10.531 1 92.25 410 THR B O 1
ATOM 9851 N N . VAL B 1 411 ? 11.148 14.977 -11.625 1 94.38 411 VAL B N 1
ATOM 9852 C CA . VAL B 1 411 ? 12.414 14.867 -10.906 1 94.38 411 VAL B CA 1
ATOM 9853 C C . VAL B 1 411 ? 13.555 14.711 -11.906 1 94.38 411 VAL B C 1
ATOM 9855 O O . VAL B 1 411 ? 13.422 14.023 -12.914 1 94.38 411 VAL B O 1
ATOM 9858 N N . CYS B 1 412 ? 14.586 15.414 -11.68 1 95.44 412 CYS B N 1
ATOM 9859 C CA . CYS B 1 412 ? 15.758 15.266 -12.539 1 95.44 412 CYS B CA 1
ATOM 9860 C C . CYS B 1 412 ? 16.953 14.742 -11.742 1 95.44 412 CYS B C 1
ATOM 9862 O O . CYS B 1 412 ? 17.141 15.117 -10.586 1 95.44 412 CYS B O 1
ATOM 9864 N N . VAL B 1 413 ? 17.672 13.82 -12.289 1 95.5 413 VAL B N 1
ATOM 9865 C CA . VAL B 1 413 ? 18.891 13.273 -11.727 1 95.5 413 VAL B CA 1
ATOM 9866 C C . VAL B 1 413 ? 20.062 13.531 -12.68 1 95.5 413 VAL B C 1
ATOM 9868 O O . VAL B 1 413 ? 20 13.18 -13.859 1 95.5 413 VAL B O 1
ATOM 9871 N N . VAL B 1 414 ? 21.109 14.102 -12.188 1 96.31 414 VAL B N 1
ATOM 9872 C CA . VAL B 1 414 ? 22.234 14.539 -13.023 1 96.31 414 VAL B CA 1
ATOM 9873 C C . VAL B 1 414 ? 23.422 13.609 -12.805 1 96.31 414 VAL B C 1
ATOM 9875 O O . VAL B 1 414 ? 23.812 13.344 -11.664 1 96.31 414 VAL B O 1
ATOM 9878 N N . TYR B 1 415 ? 23.984 13.141 -13.922 1 94.56 415 TYR B N 1
ATOM 9879 C CA . TYR B 1 415 ? 25.156 12.258 -13.906 1 94.56 415 TYR B CA 1
ATOM 9880 C C . TYR B 1 415 ? 26.297 12.852 -14.727 1 94.56 415 TYR B C 1
ATOM 9882 O O . TYR B 1 415 ? 26.062 13.633 -15.648 1 94.56 415 TYR B O 1
ATOM 9890 N N . ARG B 1 416 ? 27.5 12.477 -14.406 1 92.75 416 ARG B N 1
ATOM 9891 C CA . ARG B 1 416 ? 28.641 12.797 -15.25 1 92.75 416 ARG B CA 1
ATOM 9892 C C . ARG B 1 416 ? 28.672 11.906 -16.484 1 92.75 416 ARG B C 1
ATOM 9894 O O . ARG B 1 416 ? 28.203 10.773 -16.453 1 92.75 416 ARG B O 1
ATOM 9901 N N . VAL B 1 417 ? 29.203 12.422 -17.594 1 86.75 417 VAL B N 1
ATOM 9902 C CA . VAL B 1 417 ? 29.141 11.742 -18.875 1 86.75 417 VAL B CA 1
ATOM 9903 C C . VAL B 1 417 ? 30.344 10.828 -19.047 1 86.75 417 VAL B C 1
ATOM 9905 O O . VAL B 1 417 ? 31.422 11.102 -18.5 1 86.75 417 VAL B O 1
ATOM 9908 N N . SER B 1 418 ? 30.016 9.688 -19.688 1 81 418 SER B N 1
ATOM 9909 C CA . SER B 1 418 ? 31.078 8.828 -20.188 1 81 418 SER B CA 1
ATOM 9910 C C . SER B 1 418 ? 31.141 8.828 -21.703 1 81 418 SER B C 1
ATOM 9912 O O . SER B 1 418 ? 30.109 8.898 -22.375 1 81 418 SER B O 1
ATOM 9914 N N . HIS B 1 419 ? 32.344 8.906 -22.312 1 83.12 419 HIS B N 1
ATOM 9915 C CA . HIS B 1 419 ? 32.531 8.922 -23.766 1 83.12 419 HIS B CA 1
ATOM 9916 C C . HIS B 1 419 ? 32.594 7.508 -24.328 1 83.12 419 HIS B C 1
ATOM 9918 O O . HIS B 1 419 ? 32.625 7.32 -25.547 1 83.12 419 HIS B O 1
ATOM 9924 N N . SER B 1 420 ? 32.562 6.574 -23.531 1 87.56 420 SER B N 1
ATOM 9925 C CA . SER B 1 420 ? 32.75 5.199 -23.984 1 87.56 420 SER B CA 1
ATOM 9926 C C . SER B 1 420 ? 31.5 4.691 -24.703 1 87.56 420 SER B C 1
ATOM 9928 O O . SER B 1 420 ? 30.375 5.008 -24.312 1 87.56 420 SER B O 1
ATOM 9930 N N . PRO B 1 421 ? 31.703 3.918 -25.75 1 90.12 421 PRO B N 1
ATOM 9931 C CA . PRO B 1 421 ? 30.562 3.395 -26.5 1 90.12 421 PRO B CA 1
ATOM 9932 C C . PRO B 1 421 ? 29.812 2.312 -25.719 1 90.12 421 PRO B C 1
ATOM 9934 O O . PRO B 1 421 ? 30.359 1.69 -24.812 1 90.12 421 PRO B O 1
ATOM 9937 N N . LEU B 1 422 ? 28.562 2.17 -26.125 1 91.94 422 LEU B N 1
ATOM 9938 C CA . LEU B 1 422 ? 27.734 1.111 -25.562 1 91.94 422 LEU B CA 1
ATOM 9939 C C . LEU B 1 422 ? 28.016 -0.222 -26.25 1 91.94 422 LEU B C 1
ATOM 9941 O O . LEU B 1 422 ? 28.391 -0.254 -27.422 1 91.94 422 LEU B O 1
ATOM 9945 N N . LEU B 1 423 ? 27.781 -1.278 -25.547 1 93.12 423 LEU B N 1
ATOM 9946 C CA . LEU B 1 423 ? 28.031 -2.611 -26.078 1 93.12 423 LEU B CA 1
ATOM 9947 C C . LEU B 1 423 ? 27.109 -2.898 -27.266 1 93.12 423 LEU B C 1
ATOM 9949 O O . LEU B 1 423 ? 27.484 -3.641 -28.188 1 93.12 423 LEU B O 1
ATOM 9953 N N . ASP B 1 424 ? 25.984 -2.254 -27.281 1 88.38 424 ASP B N 1
ATOM 9954 C CA . ASP B 1 424 ? 25.031 -2.418 -28.359 1 88.38 424 ASP B CA 1
ATOM 9955 C C . ASP B 1 424 ? 25.594 -1.89 -29.672 1 88.38 424 ASP B C 1
ATOM 9957 O O . ASP B 1 424 ? 25.188 -2.334 -30.75 1 88.38 424 ASP B O 1
ATOM 9961 N N . ASP B 1 425 ? 26.531 -0.986 -29.625 1 88 425 ASP B N 1
ATOM 9962 C CA . ASP B 1 425 ? 27.031 -0.297 -30.812 1 88 425 ASP B CA 1
ATOM 9963 C C . ASP B 1 425 ? 28.406 -0.823 -31.219 1 88 425 ASP B C 1
ATOM 9965 O O . ASP B 1 425 ? 29.031 -0.311 -32.156 1 88 425 ASP B O 1
ATOM 9969 N N . VAL B 1 426 ? 28.859 -1.841 -30.547 1 91.38 426 VAL B N 1
ATOM 9970 C CA . VAL B 1 426 ? 30.188 -2.377 -30.812 1 91.38 426 VAL B CA 1
ATOM 9971 C C . VAL B 1 426 ? 30.062 -3.742 -31.484 1 91.38 426 VAL B C 1
ATOM 9973 O O . VAL B 1 426 ? 29.172 -4.527 -31.156 1 91.38 426 VAL B O 1
ATOM 9976 N N . ASP B 1 427 ? 30.984 -3.92 -32.344 1 91.62 427 ASP B N 1
ATOM 9977 C CA . ASP B 1 427 ? 31.031 -5.223 -33 1 91.62 427 ASP B CA 1
ATOM 9978 C C . ASP B 1 427 ? 31.672 -6.27 -32.094 1 91.62 427 ASP B C 1
ATOM 9980 O O . ASP B 1 427 ? 32.75 -6.047 -31.547 1 91.62 427 ASP B O 1
ATOM 9984 N N . GLY B 1 428 ? 31 -7.359 -31.859 1 91 428 GLY B N 1
ATOM 9985 C CA . GLY B 1 428 ? 31.422 -8.438 -30.984 1 91 428 GLY B CA 1
ATOM 9986 C C . GLY B 1 428 ? 32.812 -8.93 -31.266 1 91 428 GLY B C 1
ATOM 9987 O O . GLY B 1 428 ? 33.5 -9.422 -30.359 1 91 428 GLY B O 1
ATOM 9988 N N . ARG B 1 429 ? 33.5 -8.812 -32.5 1 89.25 429 ARG B N 1
ATOM 9989 C CA . ARG B 1 429 ? 34.781 -9.312 -32.938 1 89.25 429 ARG B CA 1
ATOM 9990 C C . ARG B 1 429 ? 35.906 -8.438 -32.375 1 89.25 429 ARG B C 1
ATOM 9992 O O . ARG B 1 429 ? 37.062 -8.891 -32.25 1 89.25 429 ARG B O 1
ATOM 9999 N N . THR B 1 430 ? 35.5 -7.262 -31.984 1 90.25 430 THR B N 1
ATOM 10000 C CA . THR B 1 430 ? 36.531 -6.32 -31.531 1 90.25 430 THR B CA 1
ATOM 10001 C C . THR B 1 430 ? 36.719 -6.434 -30.031 1 90.25 430 THR B C 1
ATOM 10003 O O . THR B 1 430 ? 37.656 -5.855 -29.484 1 90.25 430 THR B O 1
ATOM 10006 N N . ILE B 1 431 ? 35.906 -7.23 -29.391 1 94.75 431 ILE B N 1
ATOM 10007 C CA . ILE B 1 431 ? 36 -7.355 -27.953 1 94.75 431 ILE B CA 1
ATOM 10008 C C . ILE B 1 431 ? 37 -8.453 -27.578 1 94.75 431 ILE B C 1
ATOM 10010 O O . ILE B 1 431 ? 36.844 -9.594 -28.016 1 94.75 431 ILE B O 1
ATOM 10014 N N . THR B 1 432 ? 37.938 -8.125 -26.797 1 94.06 432 THR B N 1
ATOM 10015 C CA . THR B 1 432 ? 38.969 -9.07 -26.406 1 94.06 432 THR B CA 1
ATOM 10016 C C . THR B 1 432 ? 38.5 -9.977 -25.281 1 94.06 432 THR B C 1
ATOM 10018 O O . THR B 1 432 ? 37.5 -9.672 -24.609 1 94.06 432 THR B O 1
ATOM 10021 N N . ASP B 1 433 ? 39.094 -11.117 -25.094 1 94.56 433 ASP B N 1
ATOM 10022 C CA . ASP B 1 433 ? 38.719 -12.055 -24.047 1 94.56 433 ASP B CA 1
ATOM 10023 C C . ASP B 1 433 ? 39 -11.461 -22.656 1 94.56 433 ASP B C 1
ATOM 10025 O O . ASP B 1 433 ? 38.281 -11.758 -21.703 1 94.56 433 ASP B O 1
ATOM 10029 N N . GLU B 1 434 ? 40 -10.633 -22.594 1 93.94 434 GLU B N 1
ATOM 10030 C CA . GLU B 1 434 ? 40.281 -9.953 -21.328 1 93.94 434 GLU B CA 1
ATOM 10031 C C . GLU B 1 434 ? 39.125 -9.016 -20.938 1 93.94 434 GLU B C 1
ATOM 10033 O O . GLU B 1 434 ? 38.812 -8.883 -19.75 1 93.94 434 GLU B O 1
ATOM 10038 N N . ALA B 1 435 ? 38.625 -8.398 -21.969 1 94.75 435 ALA B N 1
ATOM 10039 C CA . ALA B 1 435 ? 37.5 -7.508 -21.719 1 94.75 435 ALA B CA 1
ATOM 10040 C C . ALA B 1 435 ? 36.281 -8.289 -21.234 1 94.75 435 ALA B C 1
ATOM 10042 O O . ALA B 1 435 ? 35.531 -7.82 -20.359 1 94.75 435 ALA B O 1
ATOM 10043 N N . LEU B 1 436 ? 36.125 -9.469 -21.812 1 95.69 436 LEU B N 1
ATOM 10044 C CA . LEU B 1 436 ? 35 -10.312 -21.391 1 95.69 436 LEU B CA 1
ATOM 10045 C C . LEU B 1 436 ? 35.188 -10.75 -19.938 1 95.69 436 LEU B C 1
ATOM 10047 O O . LEU B 1 436 ? 34.219 -10.75 -19.156 1 95.69 436 LEU B O 1
ATOM 10051 N N . ASP B 1 437 ? 36.344 -11.078 -19.578 1 95.12 437 ASP B N 1
ATOM 10052 C CA . ASP B 1 437 ? 36.625 -11.531 -18.219 1 95.12 437 ASP B CA 1
ATOM 10053 C C . ASP B 1 437 ? 36.469 -10.391 -17.219 1 95.12 437 ASP B C 1
ATOM 10055 O O . ASP B 1 437 ? 36.094 -10.617 -16.062 1 95.12 437 ASP B O 1
ATOM 10059 N N . SER B 1 438 ? 36.781 -9.195 -17.656 1 94.06 438 SER B N 1
ATOM 10060 C CA . SER B 1 438 ? 36.625 -8.047 -16.766 1 94.06 438 SER B CA 1
ATOM 10061 C C . SER B 1 438 ? 35.156 -7.82 -16.406 1 94.06 438 SER B C 1
ATOM 10063 O O . SER B 1 438 ? 34.875 -7.348 -15.305 1 94.06 438 SER B O 1
ATOM 10065 N N . PHE B 1 439 ? 34.344 -8.172 -17.312 1 95.31 439 PHE B N 1
ATOM 10066 C CA . PHE B 1 439 ? 32.906 -8.055 -17.047 1 95.31 439 PHE B CA 1
ATOM 10067 C C . PHE B 1 439 ? 32.5 -8.891 -15.844 1 95.31 439 PHE B C 1
ATOM 10069 O O . PHE B 1 439 ? 31.812 -8.398 -14.945 1 95.31 439 PHE B O 1
ATOM 10076 N N . TRP B 1 440 ? 32.875 -10.062 -15.859 1 96 440 TRP B N 1
ATOM 10077 C CA . TRP B 1 440 ? 32.531 -10.984 -14.789 1 96 440 TRP B CA 1
ATOM 10078 C C . TRP B 1 440 ? 33.156 -10.562 -13.469 1 96 440 TRP B C 1
ATOM 10080 O O . TRP B 1 440 ? 32.562 -10.719 -12.398 1 96 440 TRP B O 1
ATOM 10090 N N . GLN B 1 441 ? 34.344 -10.055 -13.531 1 93.75 441 GLN B N 1
ATOM 10091 C CA . GLN B 1 441 ? 35.031 -9.586 -12.328 1 93.75 441 GLN B CA 1
ATOM 10092 C C . GLN B 1 441 ? 34.25 -8.438 -11.672 1 93.75 441 GLN B C 1
ATOM 10094 O O . GLN B 1 441 ? 34.094 -8.414 -10.453 1 93.75 441 GLN B O 1
ATOM 10099 N N . HIS B 1 442 ? 33.812 -7.52 -12.508 1 93.69 442 HIS B N 1
ATOM 10100 C CA . HIS B 1 442 ? 33.062 -6.395 -11.992 1 93.69 442 HIS B CA 1
ATOM 10101 C C . HIS B 1 442 ? 31.734 -6.859 -11.398 1 93.69 442 HIS B C 1
ATOM 10103 O O . HIS B 1 442 ? 31.297 -6.344 -10.367 1 93.69 442 HIS B O 1
ATOM 10109 N N . LEU B 1 443 ? 31.094 -7.754 -12.07 1 94.81 443 LEU B N 1
ATOM 10110 C CA . LEU B 1 443 ? 29.828 -8.266 -11.578 1 94.81 443 LEU B CA 1
ATOM 10111 C C . LEU B 1 443 ? 30.016 -9 -10.25 1 94.81 443 LEU B C 1
ATOM 10113 O O . LEU B 1 443 ? 29.188 -8.875 -9.344 1 94.81 443 LEU B O 1
ATOM 10117 N N . GLN B 1 444 ? 31.062 -9.773 -10.117 1 92.94 444 GLN B N 1
ATOM 10118 C CA . GLN B 1 444 ? 31.344 -10.484 -8.883 1 92.94 444 GLN B CA 1
ATOM 10119 C C . GLN B 1 444 ? 31.656 -9.516 -7.742 1 92.94 444 GLN B C 1
ATOM 10121 O O . GLN B 1 444 ? 31.281 -9.766 -6.594 1 92.94 444 GLN B O 1
ATOM 10126 N N . GLN B 1 445 ? 32.375 -8.461 -8.07 1 92.88 445 GLN B N 1
ATOM 10127 C CA . GLN B 1 445 ? 32.656 -7.441 -7.066 1 92.88 445 GLN B CA 1
ATOM 10128 C C . GLN B 1 445 ? 31.359 -6.844 -6.508 1 92.88 445 GLN B C 1
ATOM 10130 O O . GLN B 1 445 ? 31.266 -6.539 -5.316 1 92.88 445 GLN B O 1
ATOM 10135 N N . ALA B 1 446 ? 30.375 -6.672 -7.363 1 94.31 446 ALA B N 1
ATOM 10136 C CA . ALA B 1 446 ? 29.078 -6.176 -6.922 1 94.31 446 ALA B CA 1
ATOM 10137 C C . ALA B 1 446 ? 28.344 -7.219 -6.09 1 94.31 446 ALA B C 1
ATOM 10139 O O . ALA B 1 446 ? 27.766 -6.902 -5.047 1 94.31 446 ALA B O 1
ATOM 10140 N N . HIS B 1 447 ? 28.406 -8.453 -6.477 1 93 447 HIS B N 1
ATOM 10141 C CA . HIS B 1 447 ? 27.672 -9.531 -5.828 1 93 447 HIS B CA 1
ATOM 10142 C C . HIS B 1 447 ? 28.203 -9.805 -4.43 1 93 447 HIS B C 1
ATOM 10144 O O . HIS B 1 447 ? 27.453 -10.164 -3.527 1 93 447 HIS B O 1
ATOM 10150 N N . VAL B 1 448 ? 29.5 -9.695 -4.254 1 91.25 448 VAL B N 1
ATOM 10151 C CA . VAL B 1 448 ? 30.109 -9.953 -2.957 1 91.25 448 VAL B CA 1
ATOM 10152 C C . VAL B 1 448 ? 29.625 -8.938 -1.936 1 91.25 448 VAL B C 1
ATOM 10154 O O . VAL B 1 448 ? 29.625 -9.203 -0.731 1 91.25 448 VAL B O 1
ATOM 10157 N N . ARG B 1 449 ? 29.172 -7.797 -2.445 1 92.06 449 ARG B N 1
ATOM 10158 C CA . ARG B 1 449 ? 28.641 -6.762 -1.557 1 92.06 449 ARG B CA 1
ATOM 10159 C C . ARG B 1 449 ? 27.125 -6.82 -1.481 1 92.06 449 ARG B C 1
ATOM 10161 O O . ARG B 1 449 ? 26.484 -5.922 -0.919 1 92.06 449 ARG B O 1
ATOM 10168 N N . GLY B 1 450 ? 26.562 -7.777 -2.104 1 91.56 450 GLY B N 1
ATOM 10169 C CA . GLY B 1 450 ? 25.125 -7.977 -2.041 1 91.56 450 GLY B CA 1
ATOM 10170 C C . GLY B 1 450 ? 24.359 -7.102 -3.012 1 91.56 450 GLY B C 1
ATOM 10171 O O . GLY B 1 450 ? 23.188 -6.801 -2.791 1 91.56 450 GLY B O 1
ATOM 10172 N N . ILE B 1 451 ? 24.969 -6.625 -4.078 1 93.94 451 ILE B N 1
ATOM 10173 C CA . ILE B 1 451 ? 24.344 -5.75 -5.055 1 93.94 451 ILE B CA 1
ATOM 10174 C C . ILE B 1 451 ? 24.031 -6.535 -6.328 1 93.94 451 ILE B C 1
ATOM 10176 O O . ILE B 1 451 ? 24.875 -7.277 -6.824 1 93.94 451 ILE B O 1
ATOM 10180 N N . SER B 1 452 ? 22.844 -6.414 -6.812 1 93.94 452 SER B N 1
ATOM 10181 C CA . SER B 1 452 ? 22.438 -7.016 -8.078 1 93.94 452 SER B CA 1
ATOM 10182 C C . SER B 1 452 ? 21.938 -5.961 -9.062 1 93.94 452 SER B C 1
ATOM 10184 O O . SER B 1 452 ? 21.578 -4.852 -8.656 1 93.94 452 SER B O 1
ATOM 10186 N N . HIS B 1 453 ? 21.969 -6.199 -10.352 1 93.5 453 HIS B N 1
ATOM 10187 C CA . HIS B 1 453 ? 21.531 -5.262 -11.375 1 93.5 453 HIS B CA 1
ATOM 10188 C C . HIS B 1 453 ? 20.078 -5.512 -11.766 1 93.5 453 HIS B C 1
ATOM 10190 O O . HIS B 1 453 ? 19.297 -4.566 -11.938 1 93.5 453 HIS B O 1
ATOM 10196 N N . GLY B 1 454 ? 19.703 -6.82 -11.945 1 88.06 454 GLY B N 1
ATOM 10197 C CA . GLY B 1 454 ? 18.328 -7.234 -12.188 1 88.06 454 GLY B CA 1
ATOM 10198 C C . GLY B 1 454 ? 17.891 -7.047 -13.625 1 88.06 454 GLY B C 1
ATOM 10199 O O . GLY B 1 454 ? 16.828 -7.531 -14.023 1 88.06 454 GLY B O 1
ATOM 10200 N N . ASP B 1 455 ? 18.641 -6.305 -14.5 1 89.81 455 ASP B N 1
ATOM 10201 C CA . ASP B 1 455 ? 18.281 -6.074 -15.898 1 89.81 455 ASP B CA 1
ATOM 10202 C C . ASP B 1 455 ? 19.531 -5.871 -16.75 1 89.81 455 ASP B C 1
ATOM 10204 O O . ASP B 1 455 ? 19.672 -4.848 -17.438 1 89.81 455 ASP B O 1
ATOM 10208 N N . ILE B 1 456 ? 20.297 -6.871 -16.875 1 94.94 456 ILE B N 1
ATOM 10209 C CA . ILE B 1 456 ? 21.562 -6.766 -17.594 1 94.94 456 ILE B CA 1
ATOM 10210 C C . ILE B 1 456 ? 21.312 -7.016 -19.094 1 94.94 456 ILE B C 1
ATOM 10212 O O . ILE B 1 456 ? 20.812 -8.07 -19.469 1 94.94 456 ILE B O 1
ATOM 10216 N N . HIS B 1 457 ? 21.641 -6.094 -19.906 1 93.94 457 HIS B N 1
ATOM 10217 C CA . HIS B 1 457 ? 21.578 -6.188 -21.359 1 93.94 457 HIS B CA 1
ATOM 10218 C C . HIS B 1 457 ? 22.641 -5.316 -22.016 1 93.94 457 HIS B C 1
ATOM 10220 O O . HIS B 1 457 ? 23.344 -4.566 -21.328 1 93.94 457 HIS B O 1
ATOM 10226 N N . ALA B 1 458 ? 22.734 -5.398 -23.25 1 93.44 458 ALA B N 1
ATOM 10227 C CA . ALA B 1 458 ? 23.828 -4.75 -23.984 1 93.44 458 ALA B CA 1
ATOM 10228 C C . ALA B 1 458 ? 23.703 -3.23 -23.906 1 93.44 458 ALA B C 1
ATOM 10230 O O . ALA B 1 458 ? 24.703 -2.516 -24.031 1 93.44 458 ALA B O 1
ATOM 10231 N N . GLY B 1 459 ? 22.594 -2.736 -23.594 1 90.31 459 GLY B N 1
ATOM 10232 C CA . GLY B 1 459 ? 22.375 -1.3 -23.531 1 90.31 459 GLY B CA 1
ATOM 10233 C C . GLY B 1 459 ? 22.906 -0.683 -22.25 1 90.31 459 GLY B C 1
ATOM 10234 O O . GLY B 1 459 ? 23.109 0.531 -22.172 1 90.31 459 GLY B O 1
ATOM 10235 N N . CYS B 1 460 ? 23.203 -1.482 -21.25 1 91.75 460 CYS B N 1
ATOM 10236 C CA . CYS B 1 460 ? 23.641 -0.944 -19.969 1 91.75 460 CYS B CA 1
ATOM 10237 C C . CYS B 1 460 ? 25.125 -1.226 -19.75 1 91.75 460 CYS B C 1
ATOM 10239 O O . CYS B 1 460 ? 25.625 -1.033 -18.641 1 91.75 460 CYS B O 1
ATOM 10241 N N . VAL B 1 461 ? 25.781 -1.712 -20.719 1 93.88 461 VAL B N 1
ATOM 10242 C CA . VAL B 1 461 ? 27.203 -2.029 -20.609 1 93.88 461 VAL B CA 1
ATOM 10243 C C . VAL B 1 461 ? 28 -1.177 -21.578 1 93.88 461 VAL B C 1
ATOM 10245 O O . VAL B 1 461 ? 27.562 -0.941 -22.719 1 93.88 461 VAL B O 1
ATOM 10248 N N . ARG B 1 462 ? 29.125 -0.701 -21.078 1 93.06 462 ARG B N 1
ATOM 10249 C CA . ARG B 1 462 ? 30.016 0.126 -21.906 1 93.06 462 ARG B CA 1
ATOM 10250 C C . ARG B 1 462 ? 31.375 -0.528 -22.078 1 93.06 462 ARG B C 1
ATOM 10252 O O . ARG B 1 462 ? 31.844 -1.247 -21.188 1 93.06 462 ARG B O 1
ATOM 10259 N N . LEU B 1 463 ? 31.922 -0.322 -23.234 1 93.38 463 LEU B N 1
ATOM 10260 C CA . LEU B 1 463 ? 33.281 -0.774 -23.484 1 93.38 463 LEU B CA 1
ATOM 10261 C C . LEU B 1 463 ? 34.281 0.344 -23.219 1 93.38 463 LEU B C 1
ATOM 10263 O O . LEU B 1 463 ? 34.281 1.367 -23.906 1 93.38 463 LEU B O 1
ATOM 10267 N N . THR B 1 464 ? 35.031 0.232 -22.094 1 89.56 464 THR B N 1
ATOM 10268 C CA . THR B 1 464 ? 36.062 1.201 -21.734 1 89.56 464 THR B CA 1
ATOM 10269 C C . THR B 1 464 ? 37.438 0.631 -22 1 89.56 464 THR B C 1
ATOM 10271 O O . THR B 1 464 ? 37.562 -0.503 -22.469 1 89.56 464 THR B O 1
ATOM 10274 N N . ALA B 1 465 ? 38.438 1.488 -21.703 1 86.5 465 ALA B N 1
ATOM 10275 C CA . ALA B 1 465 ? 39.844 1.06 -21.875 1 86.5 465 ALA B CA 1
ATOM 10276 C C . ALA B 1 465 ? 40.188 -0.071 -20.906 1 86.5 465 ALA B C 1
ATOM 10278 O O . ALA B 1 465 ? 41 -0.937 -21.219 1 86.5 465 ALA B O 1
ATOM 10279 N N . ASP B 1 466 ? 39.469 -0.135 -19.781 1 86.44 466 ASP B N 1
ATOM 10280 C CA . ASP B 1 466 ? 39.75 -1.122 -18.75 1 86.44 466 ASP B CA 1
ATOM 10281 C C . ASP B 1 466 ? 38.875 -2.361 -18.906 1 86.44 466 ASP B C 1
ATOM 10283 O O . ASP B 1 466 ? 38.938 -3.283 -18.094 1 86.44 466 ASP B O 1
ATOM 10287 N N . GLY B 1 467 ? 38.094 -2.346 -20.031 1 91.25 467 GLY B N 1
ATOM 10288 C CA . GLY B 1 467 ? 37.219 -3.494 -20.266 1 91.25 467 GLY B CA 1
ATOM 10289 C C . GLY B 1 467 ? 35.75 -3.141 -20.281 1 91.25 467 GLY B C 1
ATOM 10290 O O . GLY B 1 467 ? 35.375 -2.014 -20.609 1 91.25 467 GLY B O 1
ATOM 10291 N N . LEU B 1 468 ? 34.938 -4.172 -20.047 1 93.5 468 LEU B N 1
ATOM 10292 C CA . LEU B 1 468 ? 33.5 -3.979 -20.047 1 93.5 468 LEU B CA 1
ATOM 10293 C C . LEU B 1 468 ? 33 -3.561 -18.656 1 93.5 468 LEU B C 1
ATOM 10295 O O . LEU B 1 468 ? 33.312 -4.207 -17.656 1 93.5 468 LEU B O 1
ATOM 10299 N N . HIS B 1 469 ? 32.281 -2.447 -18.594 1 92 469 HIS B N 1
ATOM 10300 C CA . HIS B 1 469 ? 31.75 -1.925 -17.344 1 92 469 HIS B CA 1
ATOM 10301 C C . HIS B 1 469 ? 30.234 -1.792 -17.406 1 92 469 HIS B C 1
ATOM 10303 O O . HIS B 1 469 ? 29.672 -1.347 -18.406 1 92 469 HIS B O 1
ATOM 10309 N N . ILE B 1 470 ? 29.594 -2.223 -16.359 1 92.31 470 ILE B N 1
ATOM 10310 C CA . ILE B 1 470 ? 28.156 -2.105 -16.281 1 92.31 470 ILE B CA 1
ATOM 10311 C C . ILE B 1 470 ? 27.766 -0.708 -15.797 1 92.31 470 ILE B C 1
ATOM 10313 O O . ILE B 1 470 ? 28.344 -0.204 -14.82 1 92.31 470 ILE B O 1
ATOM 10317 N N . THR B 1 471 ? 26.891 -0.136 -16.516 1 88.19 471 THR B N 1
ATOM 10318 C CA . THR B 1 471 ? 26.375 1.175 -16.125 1 88.19 471 THR B CA 1
ATOM 10319 C C . THR B 1 471 ? 24.859 1.123 -15.914 1 88.19 471 THR B C 1
ATOM 10321 O O . THR B 1 471 ? 24.234 0.084 -16.125 1 88.19 471 THR B O 1
ATOM 10324 N N . ASN B 1 472 ? 24.25 2.064 -15.383 1 87.31 472 ASN B N 1
ATOM 10325 C CA . ASN B 1 472 ? 22.812 2.193 -15.203 1 87.31 472 ASN B CA 1
ATOM 10326 C C . ASN B 1 472 ? 22.281 1.159 -14.219 1 87.31 472 ASN B C 1
ATOM 10328 O O . ASN B 1 472 ? 21.516 0.274 -14.602 1 87.31 472 ASN B O 1
ATOM 10332 N N . TRP B 1 473 ? 22.516 1.228 -13.039 1 90.75 473 TRP B N 1
ATOM 10333 C CA . TRP B 1 473 ? 22.172 0.285 -11.984 1 90.75 473 TRP B CA 1
ATOM 10334 C C . TRP B 1 473 ? 20.812 0.621 -11.375 1 90.75 473 TRP B C 1
ATOM 10336 O O . TRP B 1 473 ? 20.484 0.164 -10.273 1 90.75 473 TRP B O 1
ATOM 10346 N N . GLN B 1 474 ? 19.984 1.342 -12.062 1 87 474 GLN B N 1
ATOM 10347 C CA . GLN B 1 474 ? 18.766 1.88 -11.453 1 87 474 GLN B CA 1
ATOM 10348 C C . GLN B 1 474 ? 17.797 0.765 -11.102 1 87 474 GLN B C 1
ATOM 10350 O O . GLN B 1 474 ? 16.984 0.912 -10.18 1 87 474 GLN B O 1
ATOM 10355 N N . ASP B 1 475 ? 17.781 -0.32 -11.789 1 85.62 475 ASP B N 1
ATOM 10356 C CA . ASP B 1 475 ? 16.844 -1.412 -11.547 1 85.62 475 ASP B CA 1
ATOM 10357 C C . ASP B 1 475 ? 17.422 -2.418 -10.547 1 85.62 475 ASP B C 1
ATOM 10359 O O . ASP B 1 475 ? 16.812 -3.463 -10.297 1 85.62 475 ASP B O 1
ATOM 10363 N N . GLY B 1 476 ? 18.5 -2.137 -10.039 1 89.62 476 GLY B N 1
ATOM 10364 C CA . GLY B 1 476 ? 19.156 -3.055 -9.117 1 89.62 476 GLY B CA 1
ATOM 10365 C C . GLY B 1 476 ? 18.625 -2.965 -7.703 1 89.62 476 GLY B C 1
ATOM 10366 O O . GLY B 1 476 ? 17.625 -2.289 -7.449 1 89.62 476 GLY B O 1
ATOM 10367 N N . SER B 1 477 ? 19.172 -3.791 -6.863 1 89.44 477 SER B N 1
ATOM 10368 C CA . SER B 1 477 ? 18.766 -3.84 -5.461 1 89.44 477 SER B CA 1
ATOM 10369 C C . SER B 1 477 ? 19.953 -4.176 -4.559 1 89.44 477 SER B C 1
ATOM 10371 O O . SER B 1 477 ? 20.969 -4.684 -5.023 1 89.44 477 SER B O 1
ATOM 10373 N N . LEU B 1 478 ? 19.734 -3.768 -3.305 1 91.81 478 LEU B N 1
ATOM 10374 C CA . LEU B 1 478 ? 20.703 -4.133 -2.271 1 91.81 478 LEU B CA 1
ATOM 10375 C C . LEU B 1 478 ? 20.203 -5.332 -1.47 1 91.81 478 LEU B C 1
ATOM 10377 O O . LEU B 1 478 ? 19.031 -5.699 -1.55 1 91.81 478 LEU B O 1
ATOM 10381 N N . LEU B 1 479 ? 21.109 -5.961 -0.769 1 91 479 LEU B N 1
ATOM 10382 C CA . LEU B 1 479 ? 20.75 -7.055 0.126 1 91 479 LEU B CA 1
ATOM 10383 C C . LEU B 1 479 ? 20.031 -8.172 -0.637 1 91 479 LEU B C 1
ATOM 10385 O O . LEU B 1 479 ? 18.984 -8.641 -0.217 1 91 479 LEU B O 1
ATOM 10389 N N . THR B 1 480 ? 20.594 -8.5 -1.733 1 89.25 480 THR B N 1
ATOM 10390 C CA . THR B 1 480 ? 19.906 -9.422 -2.621 1 89.25 480 THR B CA 1
ATOM 10391 C C . THR B 1 480 ? 20.188 -10.867 -2.223 1 89.25 480 THR B C 1
ATOM 10393 O O . THR B 1 480 ? 21.234 -11.172 -1.652 1 89.25 480 THR B O 1
ATOM 10396 N N . SER B 1 481 ? 19.234 -11.703 -2.562 1 86.94 481 SER B N 1
ATOM 10397 C CA . SER B 1 481 ? 19.344 -13.141 -2.307 1 86.94 481 SER B CA 1
ATOM 10398 C C . SER B 1 481 ? 20.203 -13.82 -3.359 1 86.94 481 SER B C 1
ATOM 10400 O O . SER B 1 481 ? 20.578 -13.203 -4.359 1 86.94 481 SER B O 1
ATOM 10402 N N . GLU B 1 482 ? 20.484 -15.086 -3.131 1 88.25 482 GLU B N 1
ATOM 10403 C CA . GLU B 1 482 ? 21.328 -15.875 -4.039 1 88.25 482 GLU B CA 1
ATOM 10404 C C . GLU B 1 482 ? 20.641 -16.062 -5.391 1 88.25 482 GLU B C 1
ATOM 10406 O O . GLU B 1 482 ? 21.297 -15.977 -6.438 1 88.25 482 GLU B O 1
ATOM 10411 N N . THR B 1 483 ? 19.438 -16.219 -5.348 1 86.56 483 THR B N 1
ATOM 10412 C CA . THR B 1 483 ? 18.688 -16.469 -6.582 1 86.56 483 THR B CA 1
ATOM 10413 C C . THR B 1 483 ? 18.75 -15.242 -7.496 1 86.56 483 THR B C 1
ATOM 10415 O O . THR B 1 483 ? 18.875 -15.375 -8.711 1 86.56 483 THR B O 1
ATOM 10418 N N . VAL B 1 484 ? 18.672 -14.125 -6.902 1 90 484 VAL B N 1
ATOM 10419 C CA . VAL B 1 484 ? 18.672 -12.891 -7.688 1 90 484 VAL B CA 1
ATOM 10420 C C . VAL B 1 484 ? 20.047 -12.672 -8.297 1 90 484 VAL B C 1
ATOM 10422 O O . VAL B 1 484 ? 20.172 -12.211 -9.438 1 90 484 VAL B O 1
ATOM 10425 N N . ARG B 1 485 ? 21.031 -12.969 -7.609 1 92.62 485 ARG B N 1
ATOM 10426 C CA . ARG B 1 485 ? 22.391 -12.836 -8.125 1 92.62 485 ARG B CA 1
ATOM 10427 C C . ARG B 1 485 ? 22.641 -13.812 -9.273 1 92.62 485 ARG B C 1
ATOM 10429 O O . ARG B 1 485 ? 23.344 -13.477 -10.227 1 92.62 485 ARG B O 1
ATOM 10436 N N . PHE B 1 486 ? 22.031 -14.961 -9.211 1 91.94 486 PHE B N 1
ATOM 10437 C CA . PHE B 1 486 ? 22.156 -15.93 -10.289 1 91.94 486 PHE B CA 1
ATOM 10438 C C . PHE B 1 486 ? 21.422 -15.461 -11.531 1 91.94 486 PHE B C 1
ATOM 10440 O O . PHE B 1 486 ? 21.844 -15.734 -12.656 1 91.94 486 PHE B O 1
ATOM 10447 N N . VAL B 1 487 ? 20.391 -14.805 -11.305 1 91.94 487 VAL B N 1
ATOM 10448 C CA . VAL B 1 487 ? 19.656 -14.242 -12.445 1 91.94 487 VAL B CA 1
ATOM 10449 C C . VAL B 1 487 ? 20.547 -13.266 -13.195 1 91.94 487 VAL B C 1
ATOM 10451 O O . VAL B 1 487 ? 20.547 -13.242 -14.43 1 91.94 487 VAL B O 1
ATOM 10454 N N . ASP B 1 488 ? 21.281 -12.484 -12.469 1 94.88 488 ASP B N 1
ATOM 10455 C CA . ASP B 1 488 ? 22.234 -11.555 -13.086 1 94.88 488 ASP B CA 1
ATOM 10456 C C . ASP B 1 488 ? 23.234 -12.297 -13.961 1 94.88 488 ASP B C 1
ATOM 10458 O O . ASP B 1 488 ? 23.562 -11.852 -15.062 1 94.88 488 ASP B O 1
ATOM 10462 N N . LEU B 1 489 ? 23.703 -13.406 -13.445 1 95.94 489 LEU B N 1
ATOM 10463 C CA . LEU B 1 489 ? 24.688 -14.195 -14.18 1 95.94 489 LEU B CA 1
ATOM 10464 C C . LEU B 1 489 ? 24.062 -14.797 -15.438 1 95.94 489 LEU B C 1
ATOM 10466 O O . LEU B 1 489 ? 24.688 -14.797 -16.5 1 95.94 489 LEU B O 1
ATOM 10470 N N . ALA B 1 490 ? 22.922 -15.258 -15.305 1 94.56 490 ALA B N 1
ATOM 10471 C CA . ALA B 1 490 ? 22.219 -15.812 -16.453 1 94.56 490 ALA B CA 1
ATOM 10472 C C . ALA B 1 490 ? 21.984 -14.75 -17.531 1 94.56 490 ALA B C 1
ATOM 10474 O O . ALA B 1 490 ? 22.188 -15.008 -18.719 1 94.56 490 ALA B O 1
ATOM 10475 N N . GLN B 1 491 ? 21.609 -13.609 -17.109 1 95.38 491 GLN B N 1
ATOM 10476 C CA . GLN B 1 491 ? 21.375 -12.516 -18.047 1 95.38 491 GLN B CA 1
ATOM 10477 C C . GLN B 1 491 ? 22.672 -12.055 -18.688 1 95.38 491 GLN B C 1
ATOM 10479 O O . GLN B 1 491 ? 22.703 -11.766 -19.891 1 95.38 491 GLN B O 1
ATOM 10484 N N . GLY B 1 492 ? 23.703 -11.945 -17.875 1 96.81 492 GLY B N 1
ATOM 10485 C CA . GLY B 1 492 ? 25 -11.562 -18.422 1 96.81 492 GLY B CA 1
ATOM 10486 C C . GLY B 1 492 ? 25.516 -12.547 -19.453 1 96.81 492 GLY B C 1
ATOM 10487 O O . GLY B 1 492 ? 26.016 -12.133 -20.516 1 96.81 492 GLY B O 1
ATOM 10488 N N . LEU B 1 493 ? 25.359 -13.805 -19.156 1 96.75 493 LEU B N 1
ATOM 10489 C CA . LEU B 1 493 ? 25.828 -14.844 -20.062 1 96.75 493 LEU B CA 1
ATOM 10490 C C . LEU B 1 493 ? 25.047 -14.805 -21.375 1 96.75 493 LEU B C 1
ATOM 10492 O O . LEU B 1 493 ? 25.641 -14.875 -22.453 1 96.75 493 LEU B O 1
ATOM 10496 N N . THR B 1 494 ? 23.781 -14.711 -21.266 1 95.94 494 THR B N 1
ATOM 10497 C CA . THR B 1 494 ? 22.953 -14.672 -22.469 1 95.94 494 THR B CA 1
ATOM 10498 C C . THR B 1 494 ? 23.234 -13.414 -23.281 1 95.94 494 THR B C 1
ATOM 10500 O O . THR B 1 494 ? 23.234 -13.461 -24.516 1 95.94 494 THR B O 1
ATOM 10503 N N . MET B 1 495 ? 23.422 -12.312 -22.609 1 96 495 MET B N 1
ATOM 10504 C CA . MET B 1 495 ? 23.75 -11.07 -23.297 1 96 495 MET B CA 1
ATOM 10505 C C . MET B 1 495 ? 25.047 -11.211 -24.078 1 96 495 MET B C 1
ATOM 10507 O O . MET B 1 495 ? 25.094 -10.891 -25.266 1 96 495 MET B O 1
ATOM 10511 N N . LEU B 1 496 ? 26.078 -11.734 -23.438 1 96.5 496 LEU B N 1
ATOM 10512 C CA . LEU B 1 496 ? 27.375 -11.883 -24.094 1 96.5 496 LEU B CA 1
ATOM 10513 C C . LEU B 1 496 ? 27.312 -12.914 -25.219 1 96.5 496 LEU B C 1
ATOM 10515 O O . LEU B 1 496 ? 27.984 -12.773 -26.234 1 96.5 496 LEU B O 1
ATOM 10519 N N . ALA B 1 497 ? 26.484 -13.93 -25.031 1 95.75 497 ALA B N 1
ATOM 10520 C CA . ALA B 1 497 ? 26.297 -14.93 -26.078 1 95.75 497 ALA B CA 1
ATOM 10521 C C . ALA B 1 497 ? 25.703 -14.297 -27.328 1 95.75 497 ALA B C 1
ATOM 10523 O O . ALA B 1 497 ? 26.031 -14.703 -28.453 1 95.75 497 ALA B O 1
ATOM 10524 N N . GLY B 1 498 ? 24.859 -13.359 -27.156 1 93.75 498 GLY B N 1
ATOM 10525 C CA . GLY B 1 498 ? 24.266 -12.656 -28.281 1 93.75 498 GLY B CA 1
ATOM 10526 C C . GLY B 1 498 ? 25.219 -11.703 -28.969 1 93.75 498 GLY B C 1
ATOM 10527 O O . GLY B 1 498 ? 25.125 -11.492 -30.188 1 93.75 498 GLY B O 1
ATOM 10528 N N . VAL B 1 499 ? 26.203 -11.156 -28.25 1 94.69 499 VAL B N 1
ATOM 10529 C CA . VAL B 1 499 ? 27.094 -10.133 -28.781 1 94.69 499 VAL B CA 1
ATOM 10530 C C . VAL B 1 499 ? 28.312 -10.789 -29.422 1 94.69 499 VAL B C 1
ATOM 10532 O O . VAL B 1 499 ? 28.719 -10.43 -30.516 1 94.69 499 VAL B O 1
ATOM 10535 N N . VAL B 1 500 ? 28.953 -11.828 -28.797 1 95.06 500 VAL B N 1
ATOM 10536 C CA . VAL B 1 500 ? 30.234 -12.383 -29.25 1 95.06 500 VAL B CA 1
ATOM 10537 C C . VAL B 1 500 ? 30.016 -13.805 -29.781 1 95.06 500 VAL B C 1
ATOM 10539 O O . VAL B 1 500 ? 30.891 -14.359 -30.453 1 95.06 500 VAL B O 1
ATOM 10542 N N . GLY B 1 501 ? 28.938 -14.391 -29.469 1 93.38 501 GLY B N 1
ATOM 10543 C CA . GLY B 1 501 ? 28.672 -15.781 -29.828 1 93.38 501 GLY B CA 1
ATOM 10544 C C . GLY B 1 501 ? 28.594 -16.703 -28.625 1 93.38 501 GLY B C 1
ATOM 10545 O O . GLY B 1 501 ? 29.125 -16.391 -27.562 1 93.38 501 GLY B O 1
ATOM 10546 N N . ILE B 1 502 ? 28.031 -17.828 -28.719 1 94.56 502 ILE B N 1
ATOM 10547 C CA . ILE B 1 502 ? 27.719 -18.734 -27.625 1 94.56 502 ILE B CA 1
ATOM 10548 C C . ILE B 1 502 ? 28.984 -19.375 -27.094 1 94.56 502 ILE B C 1
ATOM 10550 O O . ILE B 1 502 ? 29.25 -19.359 -25.891 1 94.56 502 ILE B O 1
ATOM 10554 N N . ASP B 1 503 ? 29.875 -19.875 -27.875 1 94 503 ASP B N 1
ATOM 10555 C CA . ASP B 1 503 ? 31.047 -20.625 -27.453 1 94 503 ASP B CA 1
ATOM 10556 C C . ASP B 1 503 ? 32.031 -19.719 -26.703 1 94 503 ASP B C 1
ATOM 10558 O O . ASP B 1 503 ? 32.531 -20.094 -25.641 1 94 503 ASP B O 1
ATOM 10562 N N . ARG B 1 504 ? 32.25 -18.547 -27.219 1 95.06 504 ARG B N 1
ATOM 10563 C CA . ARG B 1 504 ? 33.156 -17.609 -26.578 1 95.06 504 ARG B CA 1
ATOM 10564 C C . ARG B 1 504 ? 32.625 -17.125 -25.234 1 95.06 504 ARG B C 1
ATOM 10566 O O . ARG B 1 504 ? 33.375 -16.969 -24.281 1 95.06 504 ARG B O 1
ATOM 10573 N N . ALA B 1 505 ? 31.359 -16.875 -25.25 1 95.94 505 ALA B N 1
ATOM 10574 C CA . ALA B 1 505 ? 30.719 -16.406 -24.016 1 95.94 505 ALA B CA 1
ATOM 10575 C C . ALA B 1 505 ? 30.797 -17.484 -22.938 1 95.94 505 ALA B C 1
ATOM 10577 O O . ALA B 1 505 ? 31.125 -17.188 -21.781 1 95.94 505 ALA B O 1
ATOM 10578 N N . VAL B 1 506 ? 30.469 -18.703 -23.281 1 95.38 506 VAL B N 1
ATOM 10579 C CA . VAL B 1 506 ? 30.453 -19.812 -22.344 1 95.38 506 VAL B CA 1
ATOM 10580 C C . VAL B 1 506 ? 31.875 -20.094 -21.859 1 95.38 506 VAL B C 1
ATOM 10582 O O . VAL B 1 506 ? 32.094 -20.391 -20.672 1 95.38 506 VAL B O 1
ATOM 10585 N N . ASP B 1 507 ? 32.844 -19.969 -22.719 1 94.88 507 ASP B N 1
ATOM 10586 C CA . ASP B 1 507 ? 34.25 -20.156 -22.328 1 94.88 507 ASP B CA 1
ATOM 10587 C C . ASP B 1 507 ? 34.688 -19.094 -21.328 1 94.88 507 ASP B C 1
ATOM 10589 O O . ASP B 1 507 ? 35.375 -19.406 -20.344 1 94.88 507 ASP B O 1
ATOM 10593 N N . SER B 1 508 ? 34.344 -17.906 -21.609 1 95.56 508 SER B N 1
ATOM 10594 C CA . SER B 1 508 ? 34.688 -16.828 -20.688 1 95.56 508 SER B CA 1
ATOM 10595 C C . SER B 1 508 ? 34 -17.016 -19.328 1 95.56 508 SER B C 1
ATOM 10597 O O . SER B 1 508 ? 34.656 -16.812 -18.297 1 95.56 508 SER B O 1
ATOM 10599 N N . PHE B 1 509 ? 32.781 -17.422 -19.344 1 95.81 509 PHE B N 1
ATOM 10600 C CA . PHE B 1 509 ? 32 -17.609 -18.125 1 95.81 509 PHE B CA 1
ATOM 10601 C C . PHE B 1 509 ? 32.594 -18.734 -17.297 1 95.81 509 PHE B C 1
ATOM 10603 O O . PHE B 1 509 ? 32.719 -18.609 -16.078 1 95.81 509 PHE B O 1
ATOM 10610 N N . THR B 1 510 ? 32.938 -19.875 -17.906 1 92.38 510 THR B N 1
ATOM 10611 C CA . THR B 1 510 ? 33.469 -21.031 -17.203 1 92.38 510 THR B CA 1
ATOM 10612 C C . THR B 1 510 ? 34.875 -20.766 -16.672 1 92.38 510 THR B C 1
ATOM 10614 O O . THR B 1 510 ? 35.281 -21.312 -15.648 1 92.38 510 THR B O 1
ATOM 10617 N N . ARG B 1 511 ? 35.562 -19.891 -17.297 1 92.25 511 ARG B N 1
ATOM 10618 C CA . ARG B 1 511 ? 36.906 -19.516 -16.844 1 92.25 511 ARG B CA 1
ATOM 10619 C C . ARG B 1 511 ? 36.844 -18.578 -15.633 1 92.25 511 ARG B C 1
ATOM 10621 O O . ARG B 1 511 ? 37.656 -18.656 -14.734 1 92.25 511 ARG B O 1
ATOM 10628 N N . ALA B 1 512 ? 35.844 -17.734 -15.609 1 92.62 512 ALA B N 1
ATOM 10629 C CA . ALA B 1 512 ? 35.781 -16.672 -14.609 1 92.62 512 ALA B CA 1
ATOM 10630 C C . ALA B 1 512 ? 35.031 -17.141 -13.359 1 92.62 512 ALA B C 1
ATOM 10632 O O . ALA B 1 512 ? 35.281 -16.641 -12.258 1 92.62 512 ALA B O 1
ATOM 10633 N N . MET B 1 513 ? 34.188 -18.047 -13.469 1 90.12 513 MET B N 1
ATOM 10634 C CA . MET B 1 513 ? 33.312 -18.406 -12.359 1 90.12 513 MET B CA 1
ATOM 10635 C C . MET B 1 513 ? 33.656 -19.781 -11.812 1 90.12 513 MET B C 1
ATOM 10637 O O . MET B 1 513 ? 34.031 -20.688 -12.57 1 90.12 513 MET B O 1
ATOM 10641 N N . PRO B 1 514 ? 33.469 -19.859 -10.5 1 84.06 514 PRO B N 1
ATOM 10642 C CA . PRO B 1 514 ? 33.656 -21.188 -9.914 1 84.06 514 PRO B CA 1
ATOM 10643 C C . PRO B 1 514 ? 32.562 -22.172 -10.344 1 84.06 514 PRO B C 1
ATOM 10645 O O . PRO B 1 514 ? 31.484 -21.75 -10.773 1 84.06 514 PRO B O 1
ATOM 10648 N N . PHE B 1 515 ? 32.781 -23.359 -10.203 1 80.81 515 PHE B N 1
ATOM 10649 C CA . PHE B 1 515 ? 31.953 -24.453 -10.688 1 80.81 515 PHE B CA 1
ATOM 10650 C C . PHE B 1 515 ? 30.578 -24.406 -10.031 1 80.81 515 PHE B C 1
ATOM 10652 O O . PHE B 1 515 ? 29.562 -24.641 -10.688 1 80.81 515 PHE B O 1
ATOM 10659 N N . GLU B 1 516 ? 30.5 -24.031 -8.742 1 78.31 516 GLU B N 1
ATOM 10660 C CA . GLU B 1 516 ? 29.234 -24.016 -8.008 1 78.31 516 GLU B CA 1
ATOM 10661 C C . GLU B 1 516 ? 28.281 -22.984 -8.586 1 78.31 516 GLU B C 1
ATOM 10663 O O . GLU B 1 516 ? 27.062 -23.219 -8.648 1 78.31 516 GLU B O 1
ATOM 10668 N N . ARG B 1 517 ? 28.797 -21.938 -8.984 1 86.75 517 ARG B N 1
ATOM 10669 C CA . ARG B 1 517 ? 27.969 -20.875 -9.531 1 86.75 517 ARG B CA 1
ATOM 10670 C C . ARG B 1 517 ? 27.516 -21.203 -10.945 1 86.75 517 ARG B C 1
ATOM 10672 O O . ARG B 1 517 ? 26.375 -20.891 -11.328 1 86.75 517 ARG B O 1
ATOM 10679 N N . VAL B 1 518 ? 28.391 -21.859 -11.695 1 87.94 518 VAL B N 1
ATOM 10680 C CA . VAL B 1 518 ? 28.047 -22.234 -13.062 1 87.94 518 VAL B CA 1
ATOM 10681 C C . VAL B 1 518 ? 26.891 -23.234 -13.047 1 87.94 518 VAL B C 1
ATOM 10683 O O . VAL B 1 518 ? 25.922 -23.094 -13.797 1 87.94 518 VAL B O 1
ATOM 10686 N N . MET B 1 519 ? 26.938 -24.109 -12.133 1 81.69 519 MET B N 1
ATOM 10687 C CA . MET B 1 519 ? 25.906 -25.141 -12.039 1 81.69 519 MET B CA 1
ATOM 10688 C C . MET B 1 519 ? 24.578 -24.547 -11.602 1 81.69 519 MET B C 1
ATOM 10690 O O . MET B 1 519 ? 23.516 -25.031 -12 1 81.69 519 MET B O 1
ATOM 10694 N N . SER B 1 520 ? 24.672 -23.547 -10.82 1 84.56 520 SER B N 1
ATOM 10695 C CA . SER B 1 520 ? 23.453 -22.938 -10.289 1 84.56 520 SER B CA 1
ATOM 10696 C C . SER B 1 520 ? 22.766 -22.062 -11.328 1 84.56 520 SER B C 1
ATOM 10698 O O . SER B 1 520 ? 21.578 -21.75 -11.211 1 84.56 520 SER B O 1
ATOM 10700 N N . VAL B 1 521 ? 23.453 -21.688 -12.359 1 90.31 521 VAL B N 1
ATOM 10701 C CA . VAL B 1 521 ? 22.922 -20.766 -13.367 1 90.31 521 VAL B CA 1
ATOM 10702 C C . VAL B 1 521 ? 22.219 -21.578 -14.461 1 90.31 521 VAL B C 1
ATOM 10704 O O . VAL B 1 521 ? 21.281 -21.078 -15.102 1 90.31 521 VAL B O 1
ATOM 10707 N N . VAL B 1 522 ? 22.547 -22.828 -14.648 1 87.38 522 VAL B N 1
ATOM 10708 C CA . VAL B 1 522 ? 22.062 -23.656 -15.758 1 87.38 522 VAL B CA 1
ATOM 10709 C C . VAL B 1 522 ? 20.547 -23.766 -15.711 1 87.38 522 VAL B C 1
ATOM 10711 O O . VAL B 1 522 ? 19.859 -23.516 -16.703 1 87.38 522 VAL B O 1
ATOM 10714 N N . PRO B 1 523 ? 20.016 -23.953 -14.516 1 83.88 523 PRO B N 1
ATOM 10715 C CA . PRO B 1 523 ? 18.562 -24.094 -14.477 1 83.88 523 PRO B CA 1
ATOM 10716 C C . PRO B 1 523 ? 17.844 -22.766 -14.695 1 83.88 523 PRO B C 1
ATOM 10718 O O . PRO B 1 523 ? 16.641 -22.734 -15.008 1 83.88 523 PRO B O 1
ATOM 10721 N N . LEU B 1 524 ? 18.516 -21.75 -14.57 1 88.62 524 LEU B N 1
ATOM 10722 C CA . LEU B 1 524 ? 17.891 -20.438 -14.648 1 88.62 524 LEU B CA 1
ATOM 10723 C C . LEU B 1 524 ? 17.969 -19.875 -16.062 1 88.62 524 LEU B C 1
ATOM 10725 O O . LEU B 1 524 ? 17.328 -18.859 -16.375 1 88.62 524 LEU B O 1
ATOM 10729 N N . LEU B 1 525 ? 18.625 -20.531 -16.891 1 91.56 525 LEU B N 1
ATOM 10730 C CA . LEU B 1 525 ? 18.734 -20.078 -18.281 1 91.56 525 LEU B CA 1
ATOM 10731 C C . LEU B 1 525 ? 17.453 -20.328 -19.047 1 91.56 525 LEU B C 1
ATOM 10733 O O . LEU B 1 525 ? 17.328 -21.344 -19.734 1 91.56 525 LEU B O 1
ATOM 10737 N N . GLN B 1 526 ? 16.562 -19.391 -18.906 1 88.19 526 GLN B N 1
ATOM 10738 C CA . GLN B 1 526 ? 15.242 -19.438 -19.531 1 88.19 526 GLN B CA 1
ATOM 10739 C C . GLN B 1 526 ? 14.875 -18.094 -20.156 1 88.19 526 GLN B C 1
ATOM 10741 O O . GLN B 1 526 ? 15.336 -17.047 -19.703 1 88.19 526 GLN B O 1
ATOM 10746 N N . LYS B 1 527 ? 14.086 -18.125 -21.141 1 88.12 527 LYS B N 1
ATOM 10747 C CA . LYS B 1 527 ? 13.711 -16.922 -21.891 1 88.12 527 LYS B CA 1
ATOM 10748 C C . LYS B 1 527 ? 12.898 -15.961 -21.031 1 88.12 527 LYS B C 1
ATOM 10750 O O . LYS B 1 527 ? 12.984 -14.742 -21.188 1 88.12 527 LYS B O 1
ATOM 10755 N N . THR B 1 528 ? 12.211 -16.484 -20.078 1 83.12 528 THR B N 1
ATOM 10756 C CA . THR B 1 528 ? 11.266 -15.711 -19.281 1 83.12 528 THR B CA 1
ATOM 10757 C C . THR B 1 528 ? 11.992 -14.656 -18.453 1 83.12 528 THR B C 1
ATOM 10759 O O . THR B 1 528 ? 11.438 -13.594 -18.172 1 83.12 528 THR B O 1
ATOM 10762 N N . ILE B 1 529 ? 13.227 -14.859 -18.047 1 88.38 529 ILE B N 1
ATOM 10763 C CA . ILE B 1 529 ? 13.93 -13.945 -17.156 1 88.38 529 ILE B CA 1
ATOM 10764 C C . ILE B 1 529 ? 14.852 -13.039 -17.969 1 88.38 529 ILE B C 1
ATOM 10766 O O . ILE B 1 529 ? 15.523 -12.164 -17.406 1 88.38 529 ILE B O 1
ATOM 10770 N N . MET B 1 530 ? 14.852 -13.156 -19.266 1 91.06 530 MET B N 1
ATOM 10771 C CA . MET B 1 530 ? 15.75 -12.359 -20.094 1 91.06 530 MET B CA 1
ATOM 10772 C C . MET B 1 530 ? 15.125 -11.008 -20.438 1 91.06 530 MET B C 1
ATOM 10774 O O . MET B 1 530 ? 13.922 -10.922 -20.688 1 91.06 530 MET B O 1
ATOM 10778 N N . PRO B 1 531 ? 15.953 -9.992 -20.312 1 89.94 531 PRO B N 1
ATOM 10779 C CA . PRO B 1 531 ? 15.469 -8.664 -20.688 1 89.94 531 PRO B CA 1
ATOM 10780 C C . PRO B 1 531 ? 14.977 -8.594 -22.125 1 89.94 531 PRO B C 1
ATOM 10782 O O . PRO B 1 531 ? 15.359 -9.43 -22.953 1 89.94 531 PRO B O 1
ATOM 10785 N N . ALA B 1 532 ? 14.195 -7.621 -22.469 1 86.5 532 ALA B N 1
ATOM 10786 C CA . ALA B 1 532 ? 13.578 -7.473 -23.781 1 86.5 532 ALA B CA 1
ATOM 10787 C C . ALA B 1 532 ? 14.633 -7.309 -24.875 1 86.5 532 ALA B C 1
ATOM 10789 O O . ALA B 1 532 ? 14.508 -7.879 -25.953 1 86.5 532 ALA B O 1
ATOM 10790 N N . ARG B 1 533 ? 15.664 -6.613 -24.609 1 87.88 533 ARG B N 1
ATOM 10791 C CA . ARG B 1 533 ? 16.719 -6.379 -25.578 1 87.88 533 ARG B CA 1
ATOM 10792 C C . ARG B 1 533 ? 17.438 -7.676 -25.922 1 87.88 533 ARG B C 1
ATOM 10794 O O . ARG B 1 533 ? 17.781 -7.918 -27.078 1 87.88 533 ARG B O 1
ATOM 10801 N N . THR B 1 534 ? 17.703 -8.453 -24.906 1 92.44 534 THR B N 1
ATOM 10802 C CA . THR B 1 534 ? 18.406 -9.719 -25.109 1 92.44 534 THR B CA 1
ATOM 10803 C C . THR B 1 534 ? 17.516 -10.727 -25.828 1 92.44 534 THR B C 1
ATOM 10805 O O . THR B 1 534 ? 18 -11.555 -26.594 1 92.44 534 THR B O 1
ATOM 10808 N N . ARG B 1 535 ? 16.234 -10.633 -25.672 1 90.06 535 ARG B N 1
ATOM 10809 C CA . ARG B 1 535 ? 15.297 -11.555 -26.297 1 90.06 535 ARG B CA 1
ATOM 10810 C C . ARG B 1 535 ? 15.227 -11.328 -27.812 1 90.06 535 ARG B C 1
ATOM 10812 O O . ARG B 1 535 ? 14.867 -12.234 -28.562 1 90.06 535 ARG B O 1
ATOM 10819 N N . GLU B 1 536 ? 15.531 -10.125 -28.156 1 87.69 536 GLU B N 1
ATOM 10820 C CA . GLU B 1 536 ? 15.547 -9.82 -29.594 1 87.69 536 GLU B CA 1
ATOM 10821 C C . GLU B 1 536 ? 16.641 -10.602 -30.312 1 87.69 536 GLU B C 1
ATOM 10823 O O . GLU B 1 536 ? 16.484 -10.969 -31.484 1 87.69 536 GLU B O 1
ATOM 10828 N N . ASP B 1 537 ? 17.719 -10.891 -29.656 1 86.5 537 ASP B N 1
ATOM 10829 C CA . ASP B 1 537 ? 18.828 -11.664 -30.219 1 86.5 537 ASP B CA 1
ATOM 10830 C C . ASP B 1 537 ? 18.5 -13.148 -30.234 1 86.5 537 ASP B C 1
ATOM 10832 O O . ASP B 1 537 ? 19.047 -13.898 -31.062 1 86.5 537 ASP B O 1
ATOM 10836 N N . PHE B 1 538 ? 17.656 -13.516 -29.25 1 89.12 538 PHE B N 1
ATOM 10837 C CA . PHE B 1 538 ? 17.266 -14.922 -29.141 1 89.12 538 PHE B CA 1
ATOM 10838 C C . PHE B 1 538 ? 15.742 -15.062 -29.203 1 89.12 538 PHE B C 1
ATOM 10840 O O . PHE B 1 538 ? 15.109 -15.352 -28.188 1 89.12 538 PHE B O 1
ATOM 10847 N N . PRO B 1 539 ? 15.141 -14.898 -30.312 1 81.19 539 PRO B N 1
ATOM 10848 C CA . PRO B 1 539 ? 13.68 -14.891 -30.406 1 81.19 539 PRO B CA 1
ATOM 10849 C C . PRO B 1 539 ? 13.062 -16.25 -30.109 1 81.19 539 PRO B C 1
ATOM 10851 O O . PRO B 1 539 ? 11.922 -16.328 -29.641 1 81.19 539 PRO B O 1
ATOM 10854 N N . LYS B 1 540 ? 13.867 -17.359 -30.312 1 82.56 540 LYS B N 1
ATOM 10855 C CA . LYS B 1 540 ? 13.312 -18.688 -30.078 1 82.56 540 LYS B CA 1
ATOM 10856 C C . LYS B 1 540 ? 13.828 -19.266 -28.766 1 82.56 540 LYS B C 1
ATOM 10858 O O . LYS B 1 540 ? 14.977 -19.047 -28.391 1 82.56 540 LYS B O 1
ATOM 10863 N N . SER B 1 541 ? 13.016 -19.984 -28.062 1 79.81 541 SER B N 1
ATOM 10864 C CA . SER B 1 541 ? 13.367 -20.594 -26.797 1 79.81 541 SER B CA 1
ATOM 10865 C C . SER B 1 541 ? 14.461 -21.641 -26.969 1 79.81 541 SER B C 1
ATOM 10867 O O . SER B 1 541 ? 15.25 -21.891 -26.062 1 79.81 541 SER B O 1
ATOM 10869 N N . LYS B 1 542 ? 14.523 -22.203 -28.109 1 81.56 542 LYS B N 1
ATOM 10870 C CA . LYS B 1 542 ? 15.508 -23.234 -28.391 1 81.56 542 LYS B CA 1
ATOM 10871 C C . LYS B 1 542 ? 16.922 -22.672 -28.391 1 81.56 542 LYS B C 1
ATOM 10873 O O . LYS B 1 542 ? 17.891 -23.375 -28.078 1 81.56 542 LYS B O 1
ATOM 10878 N N . ASP B 1 543 ? 16.969 -21.406 -28.688 1 85 543 ASP B N 1
ATOM 10879 C CA . ASP B 1 543 ? 18.281 -20.781 -28.75 1 85 543 ASP B CA 1
ATOM 10880 C C . ASP B 1 543 ? 18.906 -20.688 -27.359 1 85 543 ASP B C 1
ATOM 10882 O O . ASP B 1 543 ? 20.125 -20.875 -27.203 1 85 543 ASP B O 1
ATOM 10886 N N . ILE B 1 544 ? 18.156 -20.453 -26.406 1 89.5 544 ILE B N 1
ATOM 10887 C CA . ILE B 1 544 ? 18.656 -20.406 -25.047 1 89.5 544 ILE B CA 1
ATOM 10888 C C . ILE B 1 544 ? 19 -21.812 -24.578 1 89.5 544 ILE B C 1
ATOM 10890 O O . ILE B 1 544 ? 19.906 -22 -23.766 1 89.5 544 ILE B O 1
ATOM 10894 N N . GLY B 1 545 ? 18.281 -22.766 -25.172 1 86.75 545 GLY B N 1
ATOM 10895 C CA . GLY B 1 545 ? 18.609 -24.156 -24.906 1 86.75 545 GLY B CA 1
ATOM 10896 C C . GLY B 1 545 ? 20 -24.547 -25.391 1 86.75 545 GLY B C 1
ATOM 10897 O O . GLY B 1 545 ? 20.672 -25.344 -24.75 1 86.75 545 GLY B O 1
ATOM 10898 N N . ARG B 1 546 ? 20.406 -23.906 -26.469 1 90.12 546 ARG B N 1
ATOM 10899 C CA . ARG B 1 546 ? 21.75 -24.172 -27 1 90.12 546 ARG B CA 1
ATOM 10900 C C . ARG B 1 546 ? 22.812 -23.672 -26.047 1 90.12 546 ARG B C 1
ATOM 10902 O O . ARG B 1 546 ? 23.875 -24.297 -25.922 1 90.12 546 ARG B O 1
ATOM 10909 N N . ILE B 1 547 ? 22.562 -22.531 -25.406 1 93.12 547 ILE B N 1
ATOM 10910 C CA . ILE B 1 547 ? 23.5 -22.016 -24.422 1 93.12 547 ILE B CA 1
ATOM 10911 C C . ILE B 1 547 ? 23.609 -23 -23.25 1 93.12 547 ILE B C 1
ATOM 10913 O O . ILE B 1 547 ? 24.703 -23.266 -22.766 1 93.12 547 ILE B O 1
ATOM 10917 N N . ARG B 1 548 ? 22.516 -23.5 -22.891 1 89.31 548 ARG B N 1
ATOM 10918 C CA . ARG B 1 548 ? 22.484 -24.469 -21.797 1 89.31 548 ARG B CA 1
ATOM 10919 C C . ARG B 1 548 ? 23.266 -25.734 -22.172 1 89.31 548 ARG B C 1
ATOM 10921 O O . ARG B 1 548 ? 24.047 -26.25 -21.359 1 89.31 548 ARG B O 1
ATOM 10928 N N . GLN B 1 549 ? 23.031 -26.188 -23.375 1 86.88 549 GLN B N 1
ATOM 10929 C CA . GLN B 1 549 ? 23.734 -27.375 -23.844 1 86.88 549 GLN B CA 1
ATOM 10930 C C . GLN B 1 549 ? 25.234 -27.141 -23.906 1 86.88 549 GLN B C 1
ATOM 10932 O O . GLN B 1 549 ? 26.031 -28.016 -23.531 1 86.88 549 GLN B O 1
ATOM 10937 N N . ALA B 1 550 ? 25.562 -25.969 -24.359 1 90.31 550 ALA B N 1
ATOM 10938 C CA . ALA B 1 550 ? 26.984 -25.609 -24.438 1 90.31 550 ALA B CA 1
ATOM 10939 C C . ALA B 1 550 ? 27.625 -25.594 -23.047 1 90.31 550 ALA B C 1
ATOM 10941 O O . ALA B 1 550 ? 28.781 -25.969 -22.891 1 90.31 550 ALA B O 1
ATOM 10942 N N . LEU B 1 551 ? 26.906 -25.156 -22.141 1 89.69 551 LEU B N 1
ATOM 10943 C CA . LEU B 1 551 ? 27.406 -25.094 -20.766 1 89.69 551 LEU B CA 1
ATOM 10944 C C . LEU B 1 551 ? 27.484 -26.484 -20.156 1 89.69 551 LEU B C 1
ATOM 10946 O O . LEU B 1 551 ? 28.438 -26.812 -19.453 1 89.69 551 LEU B O 1
ATOM 10950 N N . GLU B 1 552 ? 26.484 -27.297 -20.438 1 83.25 552 GLU B N 1
ATOM 10951 C CA . GLU B 1 552 ? 26.438 -28.656 -19.922 1 83.25 552 GLU B CA 1
ATOM 10952 C C . GLU B 1 552 ? 27.547 -29.516 -20.516 1 83.25 552 GLU B C 1
ATOM 10954 O O . GLU B 1 552 ? 28.078 -30.406 -19.844 1 83.25 552 GLU B O 1
ATOM 10959 N N . ASP B 1 553 ? 27.875 -29.203 -21.719 1 82.25 553 ASP B N 1
ATOM 10960 C CA . ASP B 1 553 ? 28.938 -29.938 -22.391 1 82.25 553 ASP B CA 1
ATOM 10961 C C . ASP B 1 553 ? 30.297 -29.688 -21.75 1 82.25 553 ASP B C 1
ATOM 10963 O O . ASP B 1 553 ? 31.172 -30.531 -21.797 1 82.25 553 ASP B O 1
ATOM 10967 N N . ARG B 1 554 ? 30.438 -28.562 -21.141 1 81.56 554 ARG B N 1
ATOM 10968 C CA . ARG B 1 554 ? 31.719 -28.172 -20.562 1 81.56 554 ARG B CA 1
ATOM 10969 C C . ARG B 1 554 ? 31.812 -28.625 -19.094 1 81.56 554 ARG B C 1
ATOM 10971 O O . ARG B 1 554 ? 32.875 -28.609 -18.516 1 81.56 554 ARG B O 1
ATOM 10978 N N . LEU B 1 555 ? 30.625 -28.906 -18.609 1 75.81 555 LEU B N 1
ATOM 10979 C CA . LEU B 1 555 ? 30.578 -29.328 -17.219 1 75.81 555 LEU B CA 1
ATOM 10980 C C . LEU B 1 555 ? 30.641 -30.844 -17.109 1 75.81 555 LEU B C 1
ATOM 10982 O O . LEU B 1 555 ? 30.203 -31.562 -18.016 1 75.81 555 LEU B O 1
ATOM 10986 N N . PRO B 1 556 ? 31.391 -31.234 -16.141 1 62.88 556 PRO B N 1
ATOM 10987 C CA . PRO B 1 556 ? 31.438 -32.688 -15.969 1 62.88 556 PRO B CA 1
ATOM 10988 C C . PRO B 1 556 ? 30.047 -33.312 -15.867 1 62.88 556 PRO B C 1
ATOM 10990 O O . PRO B 1 556 ? 29.062 -32.625 -15.617 1 62.88 556 PRO B O 1
ATOM 10993 N N . ASP B 1 557 ? 29.844 -34.625 -16.219 1 57.41 557 ASP B N 1
ATOM 10994 C CA . ASP B 1 557 ? 28.672 -35.469 -16.453 1 57.41 557 ASP B CA 1
ATOM 10995 C C . ASP B 1 557 ? 27.641 -35.281 -15.352 1 57.41 557 ASP B C 1
ATOM 10997 O O . ASP B 1 557 ? 27.609 -36.031 -14.375 1 57.41 557 ASP B O 1
ATOM 11001 N N . THR B 1 558 ? 27.312 -34 -15.148 1 56.34 558 THR B N 1
ATOM 11002 C CA . THR B 1 558 ? 26.234 -33.844 -14.188 1 56.34 558 THR B CA 1
ATOM 11003 C C . THR B 1 558 ? 24.875 -33.938 -14.891 1 56.34 558 THR B C 1
ATOM 11005 O O . THR B 1 558 ? 24.766 -33.625 -16.078 1 56.34 558 THR B O 1
ATOM 11008 N N . GLY B 1 559 ? 24.125 -35.031 -14.633 1 54.44 559 GLY B N 1
ATOM 11009 C CA . GLY B 1 559 ? 22.766 -35.25 -15.117 1 54.44 559 GLY B CA 1
ATOM 11010 C C . GLY B 1 559 ? 22.094 -33.969 -15.57 1 54.44 559 GLY B C 1
ATOM 11011 O O . GLY B 1 559 ? 22.531 -32.875 -15.227 1 54.44 559 GLY B O 1
ATOM 11012 N N . SER B 1 560 ? 21.359 -34.031 -16.656 1 58 560 SER B N 1
ATOM 11013 C CA . SER B 1 560 ? 20.609 -32.906 -17.219 1 58 560 SER B CA 1
ATOM 11014 C C . SER B 1 560 ? 19.844 -32.156 -16.125 1 58 560 SER B C 1
ATOM 11016 O O . SER B 1 560 ? 19.141 -32.75 -15.328 1 58 560 SER B O 1
ATOM 11018 N N . MET B 1 561 ? 20.297 -31 -15.711 1 63.66 561 MET B N 1
ATOM 11019 C CA . MET B 1 561 ? 19.609 -30.188 -14.703 1 63.66 561 MET B CA 1
ATOM 11020 C C . MET B 1 561 ? 18.312 -29.609 -15.258 1 63.66 561 MET B C 1
ATOM 11022 O O . MET B 1 561 ? 18.328 -28.938 -16.297 1 63.66 561 MET B O 1
ATOM 11026 N N . GLU B 1 562 ? 17.234 -30.094 -14.836 1 65.25 562 GLU B N 1
ATOM 11027 C CA . GLU B 1 562 ? 15.914 -29.609 -15.25 1 65.25 562 GLU B CA 1
ATOM 11028 C C . GLU B 1 562 ? 15.711 -28.156 -14.867 1 65.25 562 GLU B C 1
ATOM 11030 O O . GLU B 1 562 ? 16.172 -27.719 -13.805 1 65.25 562 GLU B O 1
ATOM 11035 N N . PRO B 1 563 ? 15.18 -27.391 -15.844 1 71.94 563 PRO B N 1
ATOM 11036 C CA . PRO B 1 563 ? 14.906 -25.984 -15.562 1 71.94 563 PRO B CA 1
ATOM 11037 C C . PRO B 1 563 ? 13.961 -25.781 -14.383 1 71.94 563 PRO B C 1
ATOM 11039 O O . PRO B 1 563 ? 13.055 -26.609 -14.172 1 71.94 563 PRO B O 1
ATOM 11042 N N . VAL B 1 564 ? 14.289 -24.891 -13.531 1 73.5 564 VAL B N 1
ATOM 11043 C CA . VAL B 1 564 ? 13.461 -24.531 -12.383 1 73.5 564 VAL B CA 1
ATOM 11044 C C . VAL B 1 564 ? 12.219 -23.781 -12.859 1 73.5 564 VAL B C 1
ATOM 11046 O O . VAL B 1 564 ? 12.273 -23.016 -13.828 1 73.5 564 VAL B O 1
ATOM 11049 N N . GLU B 1 565 ? 11.086 -24.094 -12.398 1 73.06 565 GLU B N 1
ATOM 11050 C CA . GLU B 1 565 ? 9.859 -23.406 -12.75 1 73.06 565 GLU B CA 1
ATOM 11051 C C . GLU B 1 565 ? 9.852 -21.969 -12.211 1 73.06 565 GLU B C 1
ATOM 11053 O O . GLU B 1 565 ? 9.789 -21.766 -11 1 73.06 565 GLU B O 1
ATOM 11058 N N . LEU B 1 566 ? 10.055 -21.125 -13.133 1 77 566 LEU B N 1
ATOM 11059 C CA . LEU B 1 566 ? 10.109 -19.719 -12.734 1 77 566 LEU B CA 1
ATOM 11060 C C . LEU B 1 566 ? 8.75 -19.062 -12.883 1 77 566 LEU B C 1
ATOM 11062 O O . LEU B 1 566 ? 8.453 -18.078 -12.203 1 77 566 LEU B O 1
ATOM 11066 N N . ASN B 1 567 ? 7.898 -19.641 -13.781 1 75.06 567 ASN B N 1
ATOM 11067 C CA . ASN B 1 567 ? 6.594 -19.031 -14.016 1 75.06 567 ASN B CA 1
ATOM 11068 C C . ASN B 1 567 ? 5.559 -19.5 -13 1 75.06 567 ASN B C 1
ATOM 11070 O O . ASN B 1 567 ? 5.523 -20.688 -12.648 1 75.06 567 ASN B O 1
ATOM 11074 N N . ARG B 1 568 ? 4.863 -18.594 -12.406 1 68.31 568 ARG B N 1
ATOM 11075 C CA . ARG B 1 568 ? 3.816 -18.938 -11.445 1 68.31 568 ARG B CA 1
ATOM 11076 C C . ARG B 1 568 ? 2.68 -19.688 -12.125 1 68.31 568 ARG B C 1
ATOM 11078 O O . ARG B 1 568 ? 2.102 -20.609 -11.547 1 68.31 568 ARG B O 1
ATOM 11085 N N . PHE B 1 569 ? 2.26 -19.219 -13.367 1 64.94 569 PHE B N 1
ATOM 11086 C CA . PHE B 1 569 ? 1.166 -19.859 -14.094 1 64.94 569 PHE B CA 1
ATOM 11087 C C . PHE B 1 569 ? 1.67 -20.516 -15.375 1 64.94 569 PHE B C 1
ATOM 11089 O O . PHE B 1 569 ? 2.322 -19.859 -16.188 1 64.94 569 PHE B O 1
ATOM 11096 N N . SER B 1 570 ? 1.987 -21.734 -15.242 1 62.62 570 SER B N 1
ATOM 11097 C CA . SER B 1 570 ? 2.305 -22.438 -16.484 1 62.62 570 SER B CA 1
ATOM 11098 C C . SER B 1 570 ? 1.037 -22.828 -17.234 1 62.62 570 SER B C 1
ATOM 11100 O O . SER B 1 570 ? -0.003 -23.078 -16.625 1 62.62 570 SER B O 1
ATOM 11102 N N . PRO B 1 571 ? 0.867 -22.406 -18.453 1 62.25 571 PRO B N 1
ATOM 11103 C CA . PRO B 1 571 ? -0.32 -22.828 -19.203 1 62.25 571 PRO B CA 1
ATOM 11104 C C . PRO B 1 571 ? -0.732 -24.266 -18.906 1 62.25 571 PRO B C 1
ATOM 11106 O O . PRO B 1 571 ? -1.926 -24.562 -18.859 1 62.25 571 PRO B O 1
ATOM 11109 N N . LYS B 1 572 ? 0.293 -24.953 -18.594 1 57.28 572 LYS B N 1
ATOM 11110 C CA . LYS B 1 572 ? -0.006 -26.344 -18.266 1 57.28 572 LYS B CA 1
ATOM 11111 C C . LYS B 1 572 ? -0.79 -26.453 -16.969 1 57.28 572 LYS B C 1
ATOM 11113 O O . LYS B 1 572 ? -1.759 -27.203 -16.875 1 57.28 572 LYS B O 1
ATOM 11118 N N . THR B 1 573 ? -0.353 -25.625 -16.078 1 61.38 573 THR B N 1
ATOM 11119 C CA . THR B 1 573 ? -1.024 -25.656 -14.781 1 61.38 573 THR B CA 1
ATOM 11120 C C . THR B 1 573 ? -2.426 -25.062 -14.891 1 61.38 573 THR B C 1
ATOM 11122 O O . THR B 1 573 ? -3.371 -25.562 -14.289 1 61.38 573 THR B O 1
ATOM 11125 N N . ILE B 1 574 ? -2.539 -24.094 -15.633 1 63.41 574 ILE B N 1
ATOM 11126 C CA . ILE B 1 574 ? -3.844 -23.469 -15.805 1 63.41 574 ILE B CA 1
ATOM 11127 C C . ILE B 1 574 ? -4.801 -24.438 -16.484 1 63.41 574 ILE B C 1
ATOM 11129 O O . ILE B 1 574 ? -5.957 -24.578 -16.078 1 63.41 574 ILE B O 1
ATOM 11133 N N . ILE B 1 575 ? -4.328 -25.125 -17.453 1 59.44 575 ILE B N 1
ATOM 11134 C CA . ILE B 1 575 ? -5.156 -26.094 -18.188 1 59.44 575 ILE B CA 1
ATOM 11135 C C . ILE B 1 575 ? -5.535 -27.25 -17.266 1 59.44 575 ILE B C 1
ATOM 11137 O O . ILE B 1 575 ? -6.695 -27.672 -17.219 1 59.44 575 ILE B O 1
ATOM 11141 N N . THR B 1 576 ? -4.539 -27.609 -16.469 1 58.41 576 THR B N 1
ATOM 11142 C CA . THR B 1 576 ? -4.789 -28.734 -15.578 1 58.41 576 THR B CA 1
ATOM 11143 C C . THR B 1 576 ? -5.781 -28.359 -14.484 1 58.41 576 THR B C 1
ATOM 11145 O O . THR B 1 576 ? -6.691 -29.125 -14.164 1 58.41 576 THR B O 1
ATOM 11148 N N . VAL B 1 577 ? -5.594 -27.219 -13.992 1 62.12 577 VAL B N 1
ATOM 11149 C CA . VAL B 1 577 ? -6.492 -26.766 -12.93 1 62.12 577 VAL B CA 1
ATOM 11150 C C . VAL B 1 577 ? -7.883 -26.516 -13.508 1 62.12 577 VAL B C 1
ATOM 11152 O O . VAL B 1 577 ? -8.891 -26.859 -12.891 1 62.12 577 VAL B O 1
ATOM 11155 N N . SER B 1 578 ? -7.934 -25.953 -14.656 1 63.44 578 SER B N 1
ATOM 11156 C CA . SER B 1 578 ? -9.219 -25.719 -15.312 1 63.44 578 SER B CA 1
ATOM 11157 C C . SER B 1 578 ? -9.938 -27.016 -15.625 1 63.44 578 SER B C 1
ATOM 11159 O O . SER B 1 578 ? -11.148 -27.125 -15.438 1 63.44 578 SER B O 1
ATOM 11161 N N . LEU B 1 579 ? -9.141 -27.953 -16.016 1 60.28 579 LEU B N 1
ATOM 11162 C CA . LEU B 1 579 ? -9.703 -29.266 -16.297 1 60.28 579 LEU B CA 1
ATOM 11163 C C . LEU B 1 579 ? -10.242 -29.906 -15.023 1 60.28 579 LEU B C 1
ATOM 11165 O O . LEU B 1 579 ? -11.305 -30.547 -15.039 1 60.28 579 LEU B O 1
ATOM 11169 N N . GLY B 1 580 ? -9.492 -29.734 -13.953 1 57.62 580 GLY B N 1
ATOM 11170 C CA . GLY B 1 580 ? -9.945 -30.219 -12.664 1 57.62 580 GLY B CA 1
ATOM 11171 C C . GLY B 1 580 ? -11.234 -29.578 -12.203 1 57.62 580 GLY B C 1
ATOM 11172 O O . GLY B 1 580 ? -12.156 -30.266 -11.742 1 57.62 580 GLY B O 1
ATOM 11173 N N . VAL B 1 581 ? -11.328 -28.344 -12.383 1 62.25 581 VAL B N 1
ATOM 11174 C CA . VAL B 1 581 ? -12.516 -27.609 -11.984 1 62.25 581 VAL B CA 1
ATOM 11175 C C . VAL B 1 581 ? -13.703 -28.016 -12.859 1 62.25 581 VAL B C 1
ATOM 11177 O O . VAL B 1 581 ? -14.812 -28.219 -12.367 1 62.25 581 VAL B O 1
ATOM 11180 N N . PHE B 1 582 ? -13.414 -28.172 -14.078 1 62.03 582 PHE B N 1
ATOM 11181 C CA . PHE B 1 582 ? -14.445 -28.609 -15.008 1 62.03 582 PHE B CA 1
ATOM 11182 C C . PHE B 1 582 ? -14.922 -30.016 -14.664 1 62.03 582 PHE B C 1
ATOM 11184 O O . PHE B 1 582 ? -16.125 -30.297 -14.719 1 62.03 582 PHE B O 1
ATOM 11191 N N . ALA B 1 583 ? -13.977 -30.797 -14.32 1 59.5 583 ALA B N 1
ATOM 11192 C CA . ALA B 1 583 ? -14.32 -32.156 -13.945 1 59.5 583 ALA B CA 1
ATOM 11193 C C . ALA B 1 583 ? -15.203 -32.188 -12.703 1 59.5 583 ALA B C 1
ATOM 11195 O O . ALA B 1 583 ? -16.203 -32.906 -12.656 1 59.5 583 ALA B O 1
ATOM 11196 N N . ILE B 1 584 ? -14.852 -31.359 -11.812 1 60.06 584 ILE B N 1
ATOM 11197 C CA . ILE B 1 584 ? -15.633 -31.297 -10.578 1 60.06 584 ILE B CA 1
ATOM 11198 C C . ILE B 1 584 ? -17.031 -30.75 -10.883 1 60.06 584 ILE B C 1
ATOM 11200 O O . ILE B 1 584 ? -18.031 -31.25 -10.367 1 60.06 584 ILE B O 1
ATOM 11204 N N . TYR B 1 585 ? -16.984 -29.766 -11.734 1 60.53 585 TYR B N 1
ATOM 11205 C CA . TYR B 1 585 ? -18.266 -29.172 -12.109 1 60.53 585 TYR B CA 1
ATOM 11206 C C . TYR B 1 585 ? -19.156 -30.172 -12.82 1 60.53 585 TYR B C 1
ATOM 11208 O O . TYR B 1 585 ? -20.344 -30.297 -12.508 1 60.53 585 TYR B O 1
ATOM 11216 N N . PHE B 1 586 ? -18.625 -30.906 -13.727 1 58.16 586 PHE B N 1
ATOM 11217 C CA . PHE B 1 586 ? -19.391 -31.875 -14.492 1 58.16 586 PHE B CA 1
ATOM 11218 C C . PHE B 1 586 ? -19.844 -33.031 -13.609 1 58.16 586 PHE B C 1
ATOM 11220 O O . PHE B 1 586 ? -20.953 -33.531 -13.75 1 58.16 586 PHE B O 1
ATOM 11227 N N . LEU B 1 587 ? -18.953 -33.375 -12.758 1 59.28 587 LEU B N 1
ATOM 11228 C CA . LEU B 1 587 ? -19.281 -34.438 -11.82 1 59.28 587 LEU B CA 1
ATOM 11229 C C . LEU B 1 587 ? -20.453 -34 -10.914 1 59.28 587 LEU B C 1
ATOM 11231 O O . LEU B 1 587 ? -21.375 -34.781 -10.695 1 59.28 587 LEU B O 1
ATOM 11235 N N . ALA B 1 588 ? -20.25 -32.844 -10.508 1 56.81 588 ALA B N 1
ATOM 11236 C CA . ALA B 1 588 ? -21.281 -32.312 -9.617 1 56.81 588 ALA B CA 1
ATOM 11237 C C . ALA B 1 588 ? -22.609 -32.156 -10.352 1 56.81 588 ALA B C 1
ATOM 11239 O O . ALA B 1 588 ? -23.672 -32.406 -9.773 1 56.81 588 ALA B O 1
ATOM 11240 N N . ALA B 1 589 ? -22.547 -31.766 -11.594 1 53.78 589 ALA B N 1
ATOM 11241 C CA . ALA B 1 589 ? -23.75 -31.531 -12.406 1 53.78 589 ALA B CA 1
ATOM 11242 C C . ALA B 1 589 ? -24.391 -32.844 -12.812 1 53.78 589 ALA B C 1
ATOM 11244 O O . ALA B 1 589 ? -25.609 -32.906 -13.031 1 53.78 589 ALA B O 1
ATOM 11245 N N . SER B 1 590 ? -23.641 -33.906 -12.898 1 56 590 SER B N 1
ATOM 11246 C CA . SER B 1 590 ? -24.156 -35.156 -13.445 1 56 590 SER B CA 1
ATOM 11247 C C . SER B 1 590 ? -24.75 -36.031 -12.352 1 56 590 SER B C 1
ATOM 11249 O O . SER B 1 590 ? -25.625 -36.844 -12.617 1 56 590 SER B O 1
ATOM 11251 N N . VAL B 1 591 ? -24.25 -35.875 -11.125 1 55.06 591 VAL B N 1
ATOM 11252 C CA . VAL B 1 591 ? -24.656 -36.812 -10.07 1 55.06 591 VAL B CA 1
ATOM 11253 C C . VAL B 1 591 ? -25.953 -36.312 -9.422 1 55.06 591 VAL B C 1
ATOM 11255 O O . VAL B 1 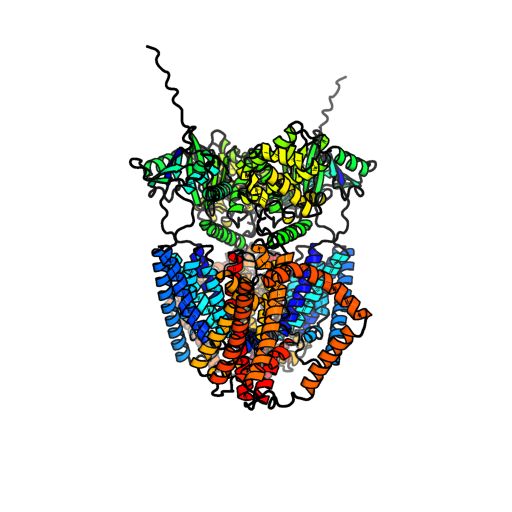591 ? -26.031 -35.156 -8.977 1 55.06 591 VAL B O 1
ATOM 11258 N N . ASN B 1 592 ? -27.094 -36.938 -9.82 1 55.75 592 ASN B N 1
ATOM 11259 C CA . ASN B 1 592 ? -28.312 -36.688 -9.039 1 55.75 592 ASN B CA 1
ATOM 11260 C C . ASN B 1 592 ? -28.172 -37.219 -7.613 1 55.75 592 ASN B C 1
ATOM 11262 O O . ASN B 1 592 ? -28.406 -38.406 -7.348 1 55.75 592 ASN B O 1
ATOM 11266 N N . PHE B 1 593 ? -27.719 -36.531 -6.688 1 56.69 593 PHE B N 1
ATOM 11267 C CA . PHE B 1 593 ? -27.328 -36.906 -5.328 1 56.69 593 PHE B CA 1
ATOM 11268 C C . PHE B 1 593 ? -28.547 -37.406 -4.547 1 56.69 593 PHE B C 1
ATOM 11270 O O . PHE B 1 593 ? -28.391 -38.219 -3.633 1 56.69 593 PHE B O 1
ATOM 11277 N N . THR B 1 594 ? -29.781 -36.938 -4.949 1 61.72 594 THR B N 1
ATOM 11278 C CA . THR B 1 594 ? -30.969 -37.438 -4.273 1 61.72 594 THR B CA 1
ATOM 11279 C C . THR B 1 594 ? -31.141 -38.938 -4.527 1 61.72 594 THR B C 1
ATOM 11281 O O . THR B 1 594 ? -31.375 -39.719 -3.594 1 61.72 594 THR B O 1
ATOM 11284 N N . ASP B 1 595 ? -30.969 -39.312 -5.738 1 64.88 595 ASP B N 1
ATOM 11285 C CA . ASP B 1 595 ? -31.109 -40.719 -6.09 1 64.88 595 ASP B CA 1
ATOM 11286 C C . ASP B 1 595 ? -30 -41.562 -5.461 1 64.88 595 ASP B C 1
ATOM 11288 O O . ASP B 1 595 ? -30.25 -42.656 -5 1 64.88 595 ASP B O 1
ATOM 11292 N N . LEU B 1 596 ? -28.828 -40.906 -5.406 1 69.44 596 LEU B N 1
ATOM 11293 C CA . LEU B 1 596 ? -27.672 -41.594 -4.848 1 69.44 596 LEU B CA 1
ATOM 11294 C C . LEU B 1 596 ? -27.844 -41.844 -3.35 1 69.44 596 LEU B C 1
ATOM 11296 O O . LEU B 1 596 ? -27.562 -42.938 -2.846 1 69.44 596 LEU B O 1
ATOM 11300 N N . SER B 1 597 ? -28.328 -40.844 -2.703 1 71.12 597 SER B N 1
ATOM 11301 C CA . SER B 1 597 ? -28.531 -40.969 -1.263 1 71.12 597 SER B CA 1
ATOM 11302 C C . SER B 1 597 ? -29.594 -42 -0.932 1 71.12 597 SER B C 1
ATOM 11304 O O . SER B 1 597 ? -29.438 -42.781 0.003 1 71.12 597 SER B O 1
ATOM 11306 N N . LEU B 1 598 ? -30.641 -42 -1.705 1 70.94 598 LEU B N 1
ATOM 11307 C CA . LEU B 1 598 ? -31.703 -43 -1.509 1 70.94 598 LEU B CA 1
ATOM 11308 C C . LEU B 1 598 ? -31.203 -44.406 -1.79 1 70.94 598 LEU B C 1
ATOM 11310 O O . LEU B 1 598 ? -31.516 -45.344 -1.059 1 70.94 598 LEU B O 1
ATOM 11314 N N . ALA B 1 599 ? -30.344 -44.469 -2.686 1 75.12 599 ALA B N 1
ATOM 11315 C CA . ALA B 1 599 ? -29.812 -45.781 -3.062 1 75.12 599 ALA B CA 1
ATOM 11316 C C . ALA B 1 599 ? -28.875 -46.312 -1.99 1 75.12 599 ALA B C 1
ATOM 11318 O O . ALA B 1 599 ? -28.938 -47.5 -1.636 1 75.12 599 ALA B O 1
ATOM 11319 N N . ILE B 1 600 ? -28.062 -45.438 -1.45 1 76.19 600 ILE B N 1
ATOM 11320 C CA . ILE B 1 600 ? -27.078 -45.844 -0.454 1 76.19 600 ILE B CA 1
ATOM 11321 C C . ILE B 1 600 ? -27.781 -46.25 0.837 1 76.19 600 ILE B C 1
ATOM 11323 O O . ILE B 1 600 ? -27.406 -47.219 1.48 1 76.19 600 ILE B O 1
ATOM 11327 N N . GLN B 1 601 ? -28.891 -45.531 1.084 1 76.19 601 GLN B N 1
ATOM 11328 C CA . GLN B 1 601 ? -29.609 -45.844 2.312 1 76.19 601 GLN B CA 1
ATOM 11329 C C . GLN B 1 601 ? -30.375 -47.156 2.201 1 76.19 601 GLN B C 1
ATOM 11331 O O . GLN B 1 601 ? -30.516 -47.875 3.186 1 76.19 601 GLN B O 1
ATOM 11336 N N . ALA B 1 602 ? -30.781 -47.469 1.075 1 78.06 602 ALA B N 1
ATOM 11337 C CA . ALA B 1 602 ? -31.594 -48.656 0.867 1 78.06 602 ALA B CA 1
ATOM 11338 C C . ALA B 1 602 ? -30.719 -49.906 0.634 1 78.06 602 ALA B C 1
ATOM 11340 O O . ALA B 1 602 ? -31.188 -51.031 0.719 1 78.06 602 ALA B O 1
ATOM 11341 N N . ALA B 1 603 ? -29.422 -49.688 0.51 1 82.31 603 ALA B N 1
ATOM 11342 C CA . ALA B 1 603 ? -28.547 -50.75 0.089 1 82.31 603 ALA B CA 1
ATOM 11343 C C . ALA B 1 603 ? -27.953 -51.5 1.295 1 82.31 603 ALA B C 1
ATOM 11345 O O . ALA B 1 603 ? -27.703 -50.875 2.338 1 82.31 603 ALA B O 1
ATOM 11346 N N . ASN B 1 604 ? -27.812 -52.844 1.247 1 86.56 604 ASN B N 1
ATOM 11347 C CA . ASN B 1 604 ? -27.125 -53.656 2.248 1 86.56 604 ASN B CA 1
ATOM 11348 C C . ASN B 1 604 ? -25.625 -53.375 2.258 1 86.56 604 ASN B C 1
ATOM 11350 O O . ASN B 1 604 ? -24.953 -53.531 1.238 1 86.56 604 ASN B O 1
ATOM 11354 N N . PRO B 1 605 ? -25.062 -52.938 3.352 1 87.12 605 PRO B N 1
ATOM 11355 C CA . PRO B 1 605 ? -23.672 -52.469 3.434 1 87.12 605 PRO B CA 1
ATOM 11356 C C . PRO B 1 605 ? -22.656 -53.562 3.092 1 87.12 605 PRO B C 1
ATOM 11358 O O . PRO B 1 605 ? -21.594 -53.281 2.537 1 87.12 605 PRO B O 1
ATOM 11361 N N . MET B 1 606 ? -23.047 -54.844 3.424 1 87.38 606 MET B N 1
ATOM 11362 C CA . MET B 1 606 ? -22.109 -55.938 3.141 1 87.38 606 MET B CA 1
ATOM 11363 C C . MET B 1 606 ? -21.906 -56.094 1.637 1 87.38 606 MET B C 1
ATOM 11365 O O . MET B 1 606 ? -20.781 -56.188 1.159 1 87.38 606 MET B O 1
ATOM 11369 N N . TRP B 1 607 ? -23.016 -56.062 0.905 1 89.12 607 TRP B N 1
ATOM 11370 C CA . TRP B 1 607 ? -22.938 -56.188 -0.546 1 89.12 607 TRP B CA 1
ATOM 11371 C C . TRP B 1 607 ? -22.328 -54.969 -1.184 1 89.12 607 TRP B C 1
ATOM 11373 O O . TRP B 1 607 ? -21.672 -55.031 -2.219 1 89.12 607 TRP B O 1
ATOM 11383 N N . MET B 1 608 ? -22.516 -53.938 -0.493 1 90.12 608 MET B N 1
ATOM 11384 C CA . MET B 1 608 ? -21.938 -52.688 -0.995 1 90.12 608 MET B CA 1
ATOM 11385 C C . MET B 1 608 ? -20.406 -52.75 -0.89 1 90.12 608 MET B C 1
ATOM 11387 O O . MET B 1 608 ? -19.719 -52.312 -1.809 1 90.12 608 MET B O 1
ATOM 11391 N N . MET B 1 609 ? -19.891 -53.281 0.211 1 90.44 609 MET B N 1
ATOM 11392 C CA . MET B 1 609 ? -18.453 -53.375 0.412 1 90.44 609 MET B CA 1
ATOM 11393 C C . MET B 1 609 ? -17.828 -54.344 -0.575 1 90.44 609 MET B C 1
ATOM 11395 O O . MET B 1 609 ? -16.734 -54.094 -1.086 1 90.44 609 MET B O 1
ATOM 11399 N N . LEU B 1 610 ? -18.547 -55.406 -0.789 1 91.31 610 LEU B N 1
ATOM 11400 C CA . LEU B 1 610 ? -18.062 -56.375 -1.762 1 91.31 610 LEU B CA 1
ATOM 11401 C C . LEU B 1 610 ? -18.047 -55.781 -3.166 1 91.31 610 LEU B C 1
ATOM 11403 O O . LEU B 1 610 ? -17.141 -56.031 -3.945 1 91.31 610 LEU B O 1
ATOM 11407 N N . SER B 1 611 ? -19.078 -54.969 -3.402 1 93.06 611 SER B N 1
ATOM 11408 C CA . SER B 1 611 ? -19.125 -54.281 -4.688 1 93.06 611 SER B CA 1
ATOM 11409 C C . SER B 1 611 ? -17.969 -53.312 -4.84 1 93.06 611 SER B C 1
ATOM 11411 O O . SER B 1 611 ? -17.328 -53.281 -5.891 1 93.06 611 SER B O 1
ATOM 11413 N N . PHE B 1 612 ? -17.656 -52.625 -3.824 1 92.06 612 PHE B N 1
ATOM 11414 C CA . PHE B 1 612 ? -16.547 -51.688 -3.846 1 92.06 612 PHE B CA 1
ATOM 11415 C C . PHE B 1 612 ? -15.219 -52.438 -4 1 92.06 612 PHE B C 1
ATOM 11417 O O . PHE B 1 612 ? -14.352 -52 -4.77 1 92.06 612 PHE B O 1
ATOM 11424 N N . GLY B 1 613 ? -15.094 -53.531 -3.242 1 92.06 613 GLY B N 1
ATOM 11425 C CA . GLY B 1 613 ? -13.898 -54.344 -3.35 1 92.06 613 GLY B CA 1
ATOM 11426 C C . GLY B 1 613 ? -13.672 -54.875 -4.742 1 92.06 613 GLY B C 1
ATOM 11427 O O . GLY B 1 613 ? -12.555 -54.875 -5.254 1 92.06 613 GLY B O 1
ATOM 11428 N N . ALA B 1 614 ? -14.773 -55.312 -5.398 1 93.12 614 ALA B N 1
ATOM 11429 C CA . ALA B 1 614 ? -14.695 -55.812 -6.766 1 93.12 614 ALA B CA 1
ATOM 11430 C C . ALA B 1 614 ? -14.312 -54.719 -7.734 1 93.12 614 ALA B C 1
ATOM 11432 O O . ALA B 1 614 ? -13.57 -54.938 -8.695 1 93.12 614 ALA B O 1
ATOM 11433 N N . GLY B 1 615 ? -14.797 -53.531 -7.406 1 91.56 615 GLY B N 1
ATOM 11434 C CA . GLY B 1 615 ? -14.438 -52.375 -8.219 1 91.56 615 GLY B CA 1
ATOM 11435 C C . GLY B 1 615 ? -12.953 -52.062 -8.164 1 91.56 615 GLY B C 1
ATOM 11436 O O . GLY B 1 615 ? -12.352 -51.719 -9.188 1 91.56 615 GLY B O 1
ATOM 11437 N N . LEU B 1 616 ? -12.352 -52.25 -7.035 1 91.75 616 LEU B N 1
ATOM 11438 C CA . LEU B 1 616 ? -10.93 -51.969 -6.867 1 91.75 616 LEU B CA 1
ATOM 11439 C C . LEU B 1 616 ? -10.07 -53.031 -7.551 1 91.75 616 LEU B C 1
ATOM 11441 O O . LEU B 1 616 ? -8.953 -52.75 -7.984 1 91.75 616 LEU B O 1
ATOM 11445 N N . LEU B 1 617 ? -10.594 -54.219 -7.668 1 91.81 617 LEU B N 1
ATOM 11446 C CA . LEU B 1 617 ? -9.867 -55.312 -8.289 1 91.81 617 LEU B CA 1
ATOM 11447 C C . LEU B 1 617 ? -9.688 -55.094 -9.789 1 91.81 617 LEU B C 1
ATOM 11449 O O . LEU B 1 617 ? -8.812 -55.688 -10.414 1 91.81 617 LEU B O 1
ATOM 11453 N N . THR B 1 618 ? -10.5 -54.156 -10.32 1 92.19 618 THR B N 1
ATOM 11454 C CA . THR B 1 618 ? -10.383 -53.844 -11.734 1 92.19 618 THR B CA 1
ATOM 11455 C C . THR B 1 618 ? -9.039 -53.188 -12.031 1 92.19 618 THR B C 1
ATOM 11457 O O . THR B 1 618 ? -8.453 -53.406 -13.094 1 92.19 618 THR B O 1
ATOM 11460 N N . TYR B 1 619 ? -8.492 -52.469 -11.086 1 92.81 619 TYR B N 1
ATOM 11461 C CA . TYR B 1 619 ? -7.199 -51.812 -11.258 1 92.81 619 TYR B CA 1
ATOM 11462 C C . TYR B 1 619 ? -6.078 -52.844 -11.352 1 92.81 619 TYR B C 1
ATOM 11464 O O . TYR B 1 619 ? -5.156 -52.688 -12.156 1 92.81 619 TYR B O 1
ATOM 11472 N N . LEU B 1 620 ? -6.23 -53.844 -10.539 1 92.5 620 LEU B N 1
ATOM 11473 C CA . LEU B 1 620 ? -5.23 -54.906 -10.547 1 92.5 620 LEU B CA 1
ATOM 11474 C C . LEU B 1 620 ? -5.219 -55.625 -11.883 1 92.5 620 LEU B C 1
ATOM 11476 O O . LEU B 1 620 ? -4.152 -55.906 -12.43 1 92.5 620 LEU B O 1
ATOM 11480 N N . GLY B 1 621 ? -6.414 -55.938 -12.383 1 92.75 621 GLY B N 1
ATOM 11481 C CA . GLY B 1 621 ? -6.492 -56.594 -13.688 1 92.75 621 GLY B CA 1
ATOM 11482 C C . GLY B 1 621 ? -5.883 -55.75 -14.797 1 92.75 621 GLY B C 1
ATOM 11483 O O . GLY B 1 621 ? -5.129 -56.281 -15.625 1 92.75 621 GLY B O 1
ATOM 11484 N N . ALA B 1 622 ? -6.188 -54.5 -14.773 1 90.94 622 ALA B N 1
ATOM 11485 C CA . ALA B 1 622 ? -5.656 -53.594 -15.789 1 90.94 622 ALA B CA 1
ATOM 11486 C C . ALA B 1 622 ? -4.141 -53.469 -15.68 1 90.94 622 ALA B C 1
ATOM 11488 O O . ALA B 1 622 ? -3.439 -53.438 -16.703 1 90.94 622 ALA B O 1
ATOM 11489 N N . ALA B 1 623 ? -3.588 -53.438 -14.461 1 93.06 623 ALA B N 1
ATOM 11490 C CA . ALA B 1 623 ? -2.15 -53.312 -14.234 1 93.06 623 ALA B CA 1
ATOM 11491 C C . ALA B 1 623 ? -1.418 -54.562 -14.695 1 93.06 623 ALA B C 1
ATOM 11493 O O . ALA B 1 623 ? -0.341 -54.5 -15.289 1 93.06 623 ALA B O 1
ATOM 11494 N N . ILE B 1 624 ? -2.033 -55.719 -14.445 1 92.88 624 ILE B N 1
ATOM 11495 C CA . ILE B 1 624 ? -1.435 -56.969 -14.852 1 92.88 624 ILE B CA 1
ATOM 11496 C C . ILE B 1 624 ? -1.354 -57.062 -16.375 1 92.88 624 ILE B C 1
ATOM 11498 O O . ILE B 1 624 ? -0.347 -57.5 -16.922 1 92.88 624 ILE B O 1
ATOM 11502 N N . THR B 1 625 ? -2.391 -56.562 -17.016 1 91.75 625 THR B N 1
ATOM 11503 C CA . THR B 1 625 ? -2.416 -56.562 -18.484 1 91.75 625 THR B CA 1
ATOM 11504 C C . THR B 1 625 ? -1.328 -55.656 -19.047 1 91.75 625 THR B C 1
ATOM 11506 O O . THR B 1 625 ? -0.611 -56.031 -19.969 1 91.75 625 THR B O 1
ATOM 11509 N N . LEU B 1 626 ? -1.193 -54.5 -18.453 1 90.25 626 LEU B N 1
ATOM 11510 C CA . LEU B 1 626 ? -0.179 -53.562 -18.906 1 90.25 626 LEU B CA 1
ATOM 11511 C C . LEU B 1 626 ? 1.223 -54.094 -18.672 1 90.25 626 LEU B C 1
ATOM 11513 O O . LEU B 1 626 ? 2.088 -54 -19.547 1 90.25 626 LEU B O 1
ATOM 11517 N N . LYS B 1 627 ? 1.439 -54.656 -17.562 1 90 627 LYS B N 1
ATOM 11518 C CA . LYS B 1 627 ? 2.746 -55.219 -17.234 1 90 627 LYS B CA 1
ATOM 11519 C C . LYS B 1 627 ? 3.08 -56.406 -18.125 1 90 627 LYS B C 1
ATOM 11521 O O . LYS B 1 627 ? 4.219 -56.531 -18.578 1 90 627 LYS B O 1
ATOM 11526 N N . ALA B 1 628 ? 2.125 -57.219 -18.422 1 90 628 ALA B N 1
ATOM 11527 C CA . ALA B 1 628 ? 2.338 -58.438 -19.219 1 90 628 ALA B CA 1
ATOM 11528 C C . ALA B 1 628 ? 2.682 -58.125 -20.656 1 90 628 ALA B C 1
ATOM 11530 O O . ALA B 1 628 ? 3.531 -58.75 -21.266 1 90 628 ALA B O 1
ATOM 11531 N N . TYR B 1 629 ? 2.135 -57.031 -21.172 1 89 629 TYR B N 1
ATOM 11532 C CA . TYR B 1 629 ? 2.32 -56.719 -22.578 1 89 629 TYR B CA 1
ATOM 11533 C C . TYR B 1 629 ? 3.473 -55.75 -22.781 1 89 629 TYR B C 1
ATOM 11535 O O . TYR B 1 629 ? 3.744 -55.312 -23.891 1 89 629 TYR B O 1
ATOM 11543 N N . THR B 1 630 ? 4.133 -55.375 -21.672 1 87.5 630 THR B N 1
ATOM 11544 C CA . THR B 1 630 ? 5.324 -54.531 -21.75 1 87.5 630 THR B CA 1
ATOM 11545 C C . THR B 1 630 ? 6.59 -55.375 -21.609 1 87.5 630 THR B C 1
ATOM 11547 O O . THR B 1 630 ? 6.695 -56.219 -20.703 1 87.5 630 THR B O 1
ATOM 11550 N N . GLN B 1 631 ? 7.461 -55.156 -22.531 1 81.62 631 GLN B N 1
ATOM 11551 C CA . GLN B 1 631 ? 8.695 -55.938 -22.516 1 81.62 631 GLN B CA 1
ATOM 11552 C C . GLN B 1 631 ? 9.641 -55.469 -21.422 1 81.62 631 GLN B C 1
ATOM 11554 O O . GLN B 1 631 ? 10.297 -56.281 -20.766 1 81.62 631 GLN B O 1
ATOM 11559 N N . GLU B 1 632 ? 9.594 -54.188 -21.219 1 82.62 632 GLU B N 1
ATOM 11560 C CA . GLU B 1 632 ? 10.492 -53.594 -20.219 1 82.62 632 GLU B CA 1
ATOM 11561 C C . GLU B 1 632 ? 9.992 -53.875 -18.797 1 82.62 632 GLU B C 1
ATOM 11563 O O . GLU B 1 632 ? 8.82 -54.188 -18.594 1 82.62 632 GLU B O 1
ATOM 11568 N N . HIS B 1 633 ? 10.812 -53.875 -17.875 1 82.75 633 HIS B N 1
ATOM 11569 C CA . HIS B 1 633 ? 10.445 -54.156 -16.484 1 82.75 633 HIS B CA 1
ATOM 11570 C C . HIS B 1 633 ? 9.719 -53 -15.852 1 82.75 633 HIS B C 1
ATOM 11572 O O . HIS B 1 633 ? 10.273 -51.875 -15.781 1 82.75 633 HIS B O 1
ATOM 11578 N N . ILE B 1 634 ? 8.414 -53.188 -15.656 1 86.94 634 ILE B N 1
ATOM 11579 C CA . ILE B 1 634 ? 7.648 -52.188 -14.938 1 86.94 634 ILE B CA 1
ATOM 11580 C C . ILE B 1 634 ? 7.082 -52.781 -13.656 1 86.94 634 ILE B C 1
ATOM 11582 O O . ILE B 1 634 ? 6.535 -53.875 -13.664 1 86.94 634 ILE B O 1
ATOM 11586 N N . PRO B 1 635 ? 7.344 -52.219 -12.539 1 88.94 635 PRO B N 1
ATOM 11587 C CA . PRO B 1 635 ? 6.812 -52.781 -11.289 1 88.94 635 PRO B CA 1
ATOM 11588 C C . PRO B 1 635 ? 5.285 -52.719 -11.227 1 88.94 635 PRO B C 1
ATOM 11590 O O . PRO B 1 635 ? 4.672 -51.781 -11.734 1 88.94 635 PRO B O 1
ATOM 11593 N N . LEU B 1 636 ? 4.703 -53.781 -10.703 1 90.12 636 LEU B N 1
ATOM 11594 C CA . LEU B 1 636 ? 3.252 -53.906 -10.633 1 90.12 636 LEU B CA 1
ATOM 11595 C C . LEU B 1 636 ? 2.643 -52.812 -9.773 1 90.12 636 LEU B C 1
ATOM 11597 O O . LEU B 1 636 ? 1.579 -52.281 -10.094 1 90.12 636 LEU B O 1
ATOM 11601 N N . GLY B 1 637 ? 3.283 -52.469 -8.719 1 90.44 637 GLY B N 1
ATOM 11602 C CA . GLY B 1 637 ? 2.777 -51.438 -7.832 1 90.44 637 GLY B CA 1
ATOM 11603 C C . GLY B 1 637 ? 2.625 -50.094 -8.516 1 90.44 637 GLY B C 1
ATOM 11604 O O . GLY B 1 637 ? 1.62 -49.406 -8.328 1 90.44 637 GLY B O 1
ATOM 11605 N N . GLN B 1 638 ? 3.557 -49.781 -9.367 1 91.44 638 GLN B N 1
ATOM 11606 C CA . GLN B 1 638 ? 3.508 -48.5 -10.086 1 91.44 638 GLN B CA 1
ATOM 11607 C C . GLN B 1 638 ? 2.449 -48.562 -11.188 1 91.44 638 GLN B C 1
ATOM 11609 O O . GLN B 1 638 ? 1.771 -47.562 -11.43 1 91.44 638 GLN B O 1
ATOM 11614 N N . SER B 1 639 ? 2.316 -49.75 -11.703 1 91.75 639 SER B N 1
ATOM 11615 C CA . SER B 1 639 ? 1.313 -49.906 -12.75 1 91.75 639 SER B CA 1
ATOM 11616 C C . SER B 1 639 ? -0.098 -49.75 -12.188 1 91.75 639 SER B C 1
ATOM 11618 O O . SER B 1 639 ? -0.972 -49.156 -12.836 1 91.75 639 SER B O 1
ATOM 11620 N N . VAL B 1 640 ? -0.293 -50.219 -11.031 1 92.81 640 VAL B N 1
ATOM 11621 C CA . VAL B 1 640 ? -1.593 -50.094 -10.383 1 92.81 640 VAL B CA 1
ATOM 11622 C C . VAL B 1 640 ? -1.868 -48.625 -10.086 1 92.81 640 VAL B C 1
ATOM 11624 O O . VAL B 1 640 ? -2.973 -48.125 -10.328 1 92.81 640 VAL B O 1
ATOM 11627 N N . LEU B 1 641 ? -0.887 -47.969 -9.617 1 91.5 641 LEU B N 1
ATOM 11628 C CA . LEU B 1 641 ? -1.025 -46.562 -9.297 1 91.5 641 LEU B CA 1
ATOM 11629 C C . LEU B 1 641 ? -1.386 -45.75 -10.539 1 91.5 641 LEU B C 1
ATOM 11631 O O . LEU B 1 641 ? -2.225 -44.844 -10.477 1 91.5 641 LEU B O 1
ATOM 11635 N N . ILE B 1 642 ? -0.798 -46.094 -11.609 1 90.06 642 ILE B N 1
ATOM 11636 C CA . ILE B 1 642 ? -1.036 -45.344 -12.844 1 90.06 642 ILE B CA 1
ATOM 11637 C C . ILE B 1 642 ? -2.451 -45.625 -13.344 1 90.06 642 ILE B C 1
ATOM 11639 O O . ILE B 1 642 ? -3.1 -44.75 -13.914 1 90.06 642 ILE B O 1
ATOM 11643 N N . GLN B 1 643 ? -2.955 -46.844 -13.07 1 90.5 643 GLN B N 1
ATOM 11644 C CA . GLN B 1 643 ? -4.32 -47.156 -13.484 1 90.5 643 GLN B CA 1
ATOM 11645 C C . GLN B 1 643 ? -5.34 -46.406 -12.633 1 90.5 643 GLN B C 1
ATOM 11647 O O . GLN B 1 643 ? -6.395 -46 -13.133 1 90.5 643 GLN B O 1
ATOM 11652 N N . VAL B 1 644 ? -5 -46.188 -11.469 1 90.56 644 VAL B N 1
ATOM 11653 C CA . VAL B 1 644 ? -5.863 -45.406 -10.609 1 90.56 644 VAL B CA 1
ATOM 11654 C C . VAL B 1 644 ? -5.895 -43.938 -11.086 1 90.56 644 VAL B C 1
ATOM 11656 O O . VAL B 1 644 ? -6.953 -43.312 -11.125 1 90.56 644 VAL B O 1
ATOM 11659 N N . VAL B 1 645 ? -4.773 -43.469 -11.531 1 88.25 645 VAL B N 1
ATOM 11660 C CA . VAL B 1 645 ? -4.703 -42.125 -12.062 1 88.25 645 VAL B CA 1
ATOM 11661 C C . VAL B 1 645 ? -5.488 -42.031 -13.367 1 88.25 645 VAL B C 1
ATOM 11663 O O . VAL B 1 645 ? -6.184 -41.031 -13.625 1 88.25 645 VAL B O 1
ATOM 11666 N N . ALA B 1 646 ? -5.371 -43.031 -14.125 1 85.12 646 ALA B N 1
ATOM 11667 C CA . ALA B 1 646 ? -6.047 -43.062 -15.422 1 85.12 646 ALA B CA 1
ATOM 11668 C C . ALA B 1 646 ? -7.559 -42.938 -15.258 1 85.12 646 ALA B C 1
ATOM 11670 O O . ALA B 1 646 ? -8.234 -42.375 -16.125 1 85.12 646 ALA B O 1
ATOM 11671 N N . SER B 1 647 ? -8.016 -43.406 -14.156 1 82.31 647 SER B N 1
ATOM 11672 C CA . SER B 1 647 ? -9.453 -43.312 -13.898 1 82.31 647 SER B CA 1
ATOM 11673 C C . SER B 1 647 ? -9.891 -41.875 -13.688 1 82.31 647 SER B C 1
ATOM 11675 O O . SER B 1 647 ? -11.039 -41.531 -13.969 1 82.31 647 SER B O 1
ATOM 11677 N N . LEU B 1 648 ? -9.031 -41.188 -13.188 1 77.56 648 LEU B N 1
ATOM 11678 C CA . LEU B 1 648 ? -9.32 -39.781 -12.992 1 77.56 648 LEU B CA 1
ATOM 11679 C C . LEU B 1 648 ? -9.336 -39.031 -14.328 1 77.56 648 LEU B C 1
ATOM 11681 O O . LEU B 1 648 ? -10.203 -38.188 -14.562 1 77.56 648 LEU B O 1
ATOM 11685 N N . VAL B 1 649 ? -8.43 -39.312 -15.211 1 75.69 649 VAL B N 1
ATOM 11686 C CA . VAL B 1 649 ? -8.289 -38.656 -16.5 1 75.69 649 VAL B CA 1
ATOM 11687 C C . VAL B 1 649 ? -9.492 -38.969 -17.391 1 75.69 649 VAL B C 1
ATOM 11689 O O . VAL B 1 649 ? -9.883 -38.156 -18.234 1 75.69 649 VAL B O 1
ATOM 11692 N N . THR B 1 650 ? -10.133 -40.062 -17.094 1 73.19 650 THR B N 1
ATOM 11693 C CA . THR B 1 650 ? -11.297 -40.5 -17.875 1 73.19 650 THR B CA 1
ATOM 11694 C C . THR B 1 650 ? -12.477 -39.562 -17.641 1 73.19 650 THR B C 1
ATOM 11696 O O . THR B 1 650 ? -13.398 -39.5 -18.453 1 73.19 650 THR B O 1
ATOM 11699 N N . LEU B 1 651 ? -12.391 -38.875 -16.578 1 70.94 651 LEU B N 1
ATOM 11700 C CA . LEU B 1 651 ? -13.469 -37.938 -16.266 1 70.94 651 LEU B CA 1
ATOM 11701 C C . LEU B 1 651 ? -13.453 -36.781 -17.219 1 70.94 651 LEU B C 1
ATOM 11703 O O . LEU B 1 651 ? -14.492 -36.156 -17.484 1 70.94 651 LEU B O 1
ATOM 11707 N N . VAL B 1 652 ? -12.242 -36.406 -17.703 1 66.75 652 VAL B N 1
ATOM 11708 C CA . VAL B 1 652 ? -12.102 -35.156 -18.469 1 66.75 652 VAL B CA 1
ATOM 11709 C C . VAL B 1 652 ? -11.852 -35.5 -19.938 1 66.75 652 VAL B C 1
ATOM 11711 O O . VAL B 1 652 ? -12.211 -34.719 -20.828 1 66.75 652 VAL B O 1
ATOM 11714 N N . ALA B 1 653 ? -11.273 -36.625 -20.141 1 63.31 653 ALA B N 1
ATOM 11715 C CA . ALA B 1 653 ? -10.914 -37 -21.516 1 63.31 653 ALA B CA 1
ATOM 11716 C C . ALA B 1 653 ? -11.93 -38 -22.094 1 63.31 653 ALA B C 1
ATOM 11718 O O . ALA B 1 653 ? -12.625 -38.688 -21.344 1 63.31 653 ALA B O 1
ATOM 11719 N N . PRO B 1 654 ? -12.039 -37.906 -23.328 1 57.47 654 PRO B N 1
ATOM 11720 C CA . PRO B 1 654 ? -12.938 -38.875 -23.953 1 57.47 654 PRO B CA 1
ATOM 11721 C C . PRO B 1 654 ? -12.578 -40.312 -23.609 1 57.47 654 PRO B C 1
ATOM 11723 O O . PRO B 1 654 ? -11.406 -40.625 -23.359 1 57.47 654 PRO B O 1
ATOM 11726 N N . ALA B 1 655 ? -13.531 -41.062 -23.531 1 58.38 655 ALA B N 1
ATOM 11727 C CA . ALA B 1 655 ? -13.391 -42.469 -23.125 1 58.38 655 ALA B CA 1
ATOM 11728 C C . ALA B 1 655 ? -12.32 -43.188 -23.953 1 58.38 655 ALA B C 1
ATOM 11730 O O . ALA B 1 655 ? -12.258 -43 -25.172 1 58.38 655 ALA B O 1
ATOM 11731 N N . GLY B 1 656 ? -11.352 -43.812 -23.328 1 62.19 656 GLY B N 1
ATOM 11732 C CA . GLY B 1 656 ? -10.344 -44.625 -23.969 1 62.19 656 GLY B CA 1
ATOM 11733 C C . GLY B 1 656 ? -9.055 -43.875 -24.25 1 62.19 656 GLY B C 1
ATOM 11734 O O . GLY B 1 656 ? -7.969 -44.469 -24.188 1 62.19 656 GLY B O 1
ATOM 11735 N N . ILE B 1 657 ? -9.211 -42.625 -24.5 1 65.44 657 ILE B N 1
ATOM 11736 C CA . ILE B 1 657 ? -8.023 -41.875 -24.906 1 65.44 657 ILE B CA 1
ATOM 11737 C C . ILE B 1 657 ? -7.242 -41.438 -23.672 1 65.44 657 ILE B C 1
ATOM 11739 O O . ILE B 1 657 ? -6.012 -41.531 -23.656 1 65.44 657 ILE B O 1
ATOM 11743 N N . GLY B 1 658 ? -7.934 -41 -22.719 1 73.38 658 GLY B N 1
ATOM 11744 C CA . GLY B 1 658 ? -7.281 -40.469 -21.531 1 73.38 658 GLY B CA 1
ATOM 11745 C C . GLY B 1 658 ? -6.352 -41.469 -20.859 1 73.38 658 GLY B C 1
ATOM 11746 O O . GLY B 1 658 ? -5.152 -41.219 -20.734 1 73.38 658 GLY B O 1
ATOM 11747 N N . PRO B 1 659 ? -6.938 -42.625 -20.562 1 78.25 659 PRO B N 1
ATOM 11748 C CA . PRO B 1 659 ? -6.098 -43.656 -19.922 1 78.25 659 PRO B CA 1
ATOM 11749 C C . PRO B 1 659 ? -4.965 -44.125 -20.828 1 78.25 659 PRO B C 1
ATOM 11751 O O . PRO B 1 659 ? -3.863 -44.406 -20.344 1 78.25 659 PRO B O 1
ATOM 11754 N N . ALA B 1 660 ? -5.203 -44.156 -22.109 1 80.62 660 ALA B N 1
ATOM 11755 C CA . ALA B 1 660 ? -4.176 -44.562 -23.047 1 80.62 660 ALA B CA 1
ATOM 11756 C C . ALA B 1 660 ? -3.01 -43.562 -23.062 1 80.62 660 ALA B C 1
ATOM 11758 O O . ALA B 1 660 ? -1.845 -43.969 -23.078 1 80.62 660 ALA B O 1
ATOM 11759 N N . ALA B 1 661 ? -3.363 -42.375 -23.047 1 81.75 661 ALA B N 1
ATOM 11760 C CA . ALA B 1 661 ? -2.334 -41.344 -23.047 1 81.75 661 ALA B CA 1
ATOM 11761 C C . ALA B 1 661 ? -1.499 -41.375 -21.766 1 81.75 661 ALA B C 1
ATOM 11763 O O . ALA B 1 661 ? -0.282 -41.188 -21.812 1 81.75 661 ALA B O 1
ATOM 11764 N N . LEU B 1 662 ? -2.176 -41.656 -20.734 1 85.62 662 LEU B N 1
ATOM 11765 C CA . LEU B 1 662 ? -1.463 -41.719 -19.453 1 85.62 662 LEU B CA 1
ATOM 11766 C C . LEU B 1 662 ? -0.548 -42.938 -19.406 1 85.62 662 LEU B C 1
ATOM 11768 O O . LEU B 1 662 ? 0.57 -42.844 -18.891 1 85.62 662 LEU B O 1
ATOM 11772 N N . ASN B 1 663 ? -1.001 -44.031 -19.922 1 87.88 663 ASN B N 1
ATOM 11773 C CA . ASN B 1 663 ? -0.168 -45.219 -20 1 87.88 663 ASN B CA 1
ATOM 11774 C C . ASN B 1 663 ? 1.042 -45 -20.906 1 87.88 663 ASN B C 1
ATOM 11776 O O . ASN B 1 663 ? 2.139 -45.5 -20.609 1 87.88 663 ASN B O 1
ATOM 11780 N N . LEU B 1 664 ? 0.785 -44.281 -21.922 1 85.81 664 LEU B N 1
ATOM 11781 C CA . LEU B 1 664 ? 1.876 -43.969 -22.828 1 85.81 664 LEU B CA 1
ATOM 11782 C C . LEU B 1 664 ? 2.945 -43.125 -22.141 1 85.81 664 LEU B C 1
ATOM 11784 O O . LEU B 1 664 ? 4.137 -43.406 -22.25 1 85.81 664 LEU B O 1
ATOM 11788 N N . ARG B 1 665 ? 2.475 -42.156 -21.453 1 85.69 665 ARG B N 1
ATOM 11789 C CA . ARG B 1 665 ? 3.404 -41.281 -20.75 1 85.69 665 ARG B CA 1
ATOM 11790 C C . ARG B 1 665 ? 4.172 -42.031 -19.672 1 85.69 665 ARG B C 1
ATOM 11792 O O . ARG B 1 665 ? 5.359 -41.781 -19.453 1 85.69 665 ARG B O 1
ATOM 11799 N N . PHE B 1 666 ? 3.566 -42.906 -19.016 1 88.81 666 PHE B N 1
ATOM 11800 C CA . PHE B 1 666 ? 4.195 -43.719 -17.984 1 88.81 666 PHE B CA 1
ATOM 11801 C C . PHE B 1 666 ? 5.281 -44.625 -18.578 1 88.81 666 PHE B C 1
ATOM 11803 O O . PHE B 1 666 ? 6.395 -44.688 -18.047 1 88.81 666 PHE B O 1
ATOM 11810 N N . LEU B 1 667 ? 4.984 -45.156 -19.688 1 87.75 667 LEU B N 1
ATOM 11811 C CA . LEU B 1 667 ? 5.953 -46.031 -20.328 1 87.75 667 LEU B CA 1
ATOM 11812 C C . LEU B 1 667 ? 7.145 -45.219 -20.859 1 87.75 667 LEU B C 1
ATOM 11814 O O . LEU B 1 667 ? 8.289 -45.688 -20.766 1 87.75 667 LEU B O 1
ATOM 11818 N N . GLN B 1 668 ? 6.824 -44.062 -21.25 1 84.06 668 GLN B N 1
ATOM 11819 C CA . GLN B 1 668 ? 7.898 -43.188 -21.734 1 84.06 668 GLN B CA 1
ATOM 11820 C C . GLN B 1 668 ? 8.828 -42.781 -20.609 1 84.06 668 GLN B C 1
ATOM 11822 O O . GLN B 1 668 ? 10.047 -42.719 -20.781 1 84.06 668 GLN B O 1
ATOM 11827 N N . LYS B 1 669 ? 8.219 -42.562 -19.484 1 81.62 669 LYS B N 1
ATOM 11828 C CA . LYS B 1 669 ? 9.023 -42.188 -18.328 1 81.62 669 LYS B CA 1
ATOM 11829 C C . LYS B 1 669 ? 9.852 -43.344 -17.828 1 81.62 669 LYS B C 1
ATOM 11831 O O . LYS B 1 669 ? 10.914 -43.156 -17.234 1 81.62 669 LYS B O 1
ATOM 11836 N N . LYS B 1 670 ? 9.422 -44.531 -18.156 1 80.75 670 LYS B N 1
ATOM 11837 C CA . LYS B 1 670 ? 10.172 -45.75 -17.797 1 80.75 670 LYS B CA 1
ATOM 11838 C C . LYS B 1 670 ? 11.148 -46.125 -18.891 1 80.75 670 LYS B C 1
ATOM 11840 O O . LYS B 1 670 ? 11.594 -47.281 -18.953 1 80.75 670 LYS B O 1
ATOM 11845 N N . ASN B 1 671 ? 11.5 -45.125 -19.797 1 78.75 671 ASN B N 1
ATOM 11846 C CA . ASN B 1 671 ? 12.539 -45.219 -20.812 1 78.75 671 ASN B CA 1
ATOM 11847 C C . ASN B 1 671 ? 12.148 -46.156 -21.938 1 78.75 671 ASN B C 1
ATOM 11849 O O . ASN B 1 671 ? 13 -46.875 -22.484 1 78.75 671 ASN B O 1
ATOM 11853 N N . VAL B 1 672 ? 10.836 -46.344 -22.125 1 81.12 672 VAL B N 1
ATOM 11854 C CA . VAL B 1 672 ? 10.375 -47.062 -23.281 1 81.12 672 VAL B CA 1
ATOM 11855 C C . VAL B 1 672 ? 10.219 -46.125 -24.469 1 81.12 672 VAL B C 1
ATOM 11857 O O . VAL B 1 672 ? 9.68 -45.031 -24.328 1 81.12 672 VAL B O 1
ATOM 11860 N N . ASP B 1 673 ? 10.828 -46.5 -25.516 1 79.56 673 ASP B N 1
ATOM 11861 C CA . ASP B 1 673 ? 10.766 -45.625 -26.703 1 79.56 673 ASP B CA 1
ATOM 11862 C C . ASP B 1 673 ? 9.32 -45.375 -27.125 1 79.56 673 ASP B C 1
ATOM 11864 O O . ASP B 1 673 ? 8.43 -46.188 -26.828 1 79.56 673 ASP B O 1
ATOM 11868 N N . THR B 1 674 ? 8.938 -44.375 -27.766 1 80 674 THR B N 1
ATOM 11869 C CA . THR B 1 674 ? 7.594 -43.906 -28.094 1 80 674 THR B CA 1
ATOM 11870 C C . THR B 1 674 ? 6.852 -44.938 -28.938 1 80 674 THR B C 1
ATOM 11872 O O . THR B 1 674 ? 5.688 -45.25 -28.656 1 80 674 THR B O 1
ATOM 11875 N N . ALA B 1 675 ? 7.598 -45.5 -29.891 1 76.75 675 ALA B N 1
ATOM 11876 C CA . ALA B 1 675 ? 6.941 -46.438 -30.812 1 76.75 675 ALA B CA 1
ATOM 11877 C C . ALA B 1 675 ? 6.539 -47.719 -30.109 1 76.75 675 ALA B C 1
ATOM 11879 O O . ALA B 1 675 ? 5.383 -48.156 -30.172 1 76.75 675 ALA B O 1
ATOM 11880 N N . PRO B 1 676 ? 7.43 -48.281 -29.328 1 79.81 676 PRO B N 1
ATOM 11881 C CA . PRO B 1 676 ? 7.027 -49.469 -28.578 1 79.81 676 PRO B CA 1
ATOM 11882 C C . PRO B 1 676 ? 5.988 -49.188 -27.5 1 79.81 676 PRO B C 1
ATOM 11884 O O . PRO B 1 676 ? 5.125 -50 -27.219 1 79.81 676 PRO B O 1
ATOM 11887 N N . ALA B 1 677 ? 6.012 -48.031 -26.984 1 85.75 677 ALA B N 1
ATOM 11888 C CA . ALA B 1 677 ? 5.039 -47.656 -25.953 1 85.75 677 ALA B CA 1
ATOM 11889 C C . ALA B 1 677 ? 3.637 -47.531 -26.547 1 85.75 677 ALA B C 1
ATOM 11891 O O . ALA B 1 677 ? 2.662 -48 -25.953 1 85.75 677 ALA B O 1
ATOM 11892 N N . LEU B 1 678 ? 3.582 -46.938 -27.656 1 83.06 678 LEU B N 1
ATOM 11893 C CA . LEU B 1 678 ? 2.307 -46.812 -28.359 1 83.06 678 LEU B CA 1
ATOM 11894 C C . LEU B 1 678 ? 1.754 -48.156 -28.75 1 83.06 678 LEU B C 1
ATOM 11896 O O . LEU B 1 678 ? 0.546 -48.406 -28.672 1 83.06 678 LEU B O 1
ATOM 11900 N N . ALA B 1 679 ? 2.641 -49.031 -29.188 1 81.25 679 ALA B N 1
ATOM 11901 C CA . ALA B 1 679 ? 2.244 -50.406 -29.547 1 81.25 679 ALA B CA 1
ATOM 11902 C C . ALA B 1 679 ? 1.678 -51.156 -28.344 1 81.25 679 ALA B C 1
ATOM 11904 O O . ALA B 1 679 ? 0.658 -51.812 -28.453 1 81.25 679 ALA B O 1
ATOM 11905 N N . THR B 1 680 ? 2.336 -50.969 -27.266 1 84.19 680 THR B N 1
ATOM 11906 C CA . THR B 1 680 ? 1.892 -51.625 -26.047 1 84.19 680 THR B CA 1
ATOM 11907 C C . THR B 1 680 ? 0.508 -51.125 -25.625 1 84.19 680 THR B C 1
ATOM 11909 O O . THR B 1 680 ? -0.369 -51.938 -25.297 1 84.19 680 THR B O 1
ATOM 11912 N N . VAL B 1 681 ? 0.32 -49.844 -25.641 1 86.81 681 VAL B N 1
ATOM 11913 C CA . VAL B 1 681 ? -0.951 -49.25 -25.234 1 86.81 681 VAL B CA 1
ATOM 11914 C C . VAL B 1 681 ? -2.064 -49.719 -26.172 1 86.81 681 VAL B C 1
ATOM 11916 O O . VAL B 1 681 ? -3.176 -50 -25.719 1 86.81 681 VAL B O 1
ATOM 11919 N N . THR B 1 682 ? -1.785 -49.844 -27.406 1 82.44 682 THR B N 1
ATOM 11920 C CA . THR B 1 682 ? -2.764 -50.312 -28.391 1 82.44 682 THR B CA 1
ATOM 11921 C C . THR B 1 682 ? -3.121 -51.781 -28.156 1 82.44 682 THR B C 1
ATOM 11923 O O . THR B 1 682 ? -4.293 -52.156 -28.219 1 82.44 682 THR B O 1
ATOM 11926 N N . VAL B 1 683 ? -2.143 -52.562 -27.891 1 81.62 683 VAL B N 1
ATOM 11927 C CA . VAL B 1 683 ? -2.369 -54 -27.641 1 81.62 683 VAL B CA 1
ATOM 11928 C C . VAL B 1 683 ? -3.211 -54.156 -26.391 1 81.62 683 VAL B C 1
ATOM 11930 O O . VAL B 1 683 ? -4.086 -55.031 -26.328 1 81.62 683 VAL B O 1
ATOM 11933 N N . VAL B 1 684 ? -2.969 -53.344 -25.438 1 85.12 684 VAL B N 1
ATOM 11934 C CA . VAL B 1 684 ? -3.715 -53.438 -24.188 1 85.12 684 VAL B CA 1
ATOM 11935 C C . VAL B 1 684 ? -5.191 -53.125 -24.453 1 85.12 684 VAL B C 1
ATOM 11937 O O . VAL B 1 684 ? -6.07 -53.812 -23.938 1 85.12 684 VAL B O 1
ATOM 11940 N N . GLN B 1 685 ? -5.461 -52.188 -25.219 1 81.69 685 GLN B N 1
ATOM 11941 C CA . GLN B 1 685 ? -6.844 -51.844 -25.531 1 81.69 685 GLN B CA 1
ATOM 11942 C C . GLN B 1 685 ? -7.523 -52.938 -26.344 1 81.69 685 GLN B C 1
ATOM 11944 O O . GLN B 1 685 ? -8.688 -53.281 -26.094 1 81.69 685 GLN B O 1
ATOM 11949 N N . LEU B 1 686 ? -6.781 -53.469 -27.25 1 77.56 686 LEU B N 1
ATOM 11950 C CA . LEU B 1 686 ? -7.324 -54.531 -28.094 1 77.56 686 LEU B CA 1
ATOM 11951 C C . LEU B 1 686 ? -7.543 -55.812 -27.281 1 77.56 686 LEU B C 1
ATOM 11953 O O . LEU B 1 686 ? -8.531 -56.531 -27.5 1 77.56 686 LEU B O 1
ATOM 11957 N N . ALA B 1 687 ? -6.629 -56.062 -26.438 1 80.06 687 ALA B N 1
ATOM 11958 C CA . ALA B 1 687 ? -6.746 -57.25 -25.594 1 80.06 687 ALA B CA 1
ATOM 11959 C C . ALA B 1 687 ? -8.016 -57.188 -24.734 1 80.06 687 ALA B C 1
ATOM 11961 O O . ALA B 1 687 ? -8.688 -58.188 -24.547 1 80.06 687 ALA B O 1
ATOM 11962 N N . GLN B 1 688 ? -8.328 -56.031 -24.281 1 80.06 688 GLN B N 1
ATOM 11963 C CA . GLN B 1 688 ? -9.547 -55.844 -23.484 1 80.06 688 GLN B CA 1
ATOM 11964 C C . GLN B 1 688 ? -10.789 -56.125 -24.328 1 80.06 688 GLN B C 1
ATOM 11966 O O . GLN B 1 688 ? -11.734 -56.781 -23.859 1 80.06 688 GLN B O 1
ATOM 11971 N N . PHE B 1 689 ? -10.781 -55.719 -25.5 1 77.25 689 PHE B N 1
ATOM 11972 C CA . PHE B 1 689 ? -11.898 -55.906 -26.406 1 77.25 689 PHE B CA 1
ATOM 11973 C C . PHE B 1 689 ? -12.07 -57.375 -26.734 1 77.25 689 PHE B C 1
ATOM 11975 O O . PHE B 1 689 ? -13.18 -57.906 -26.672 1 77.25 689 PHE B O 1
ATOM 11982 N N . ILE B 1 690 ? -10.977 -58 -27.016 1 77 690 ILE B N 1
ATOM 11983 C CA . ILE B 1 690 ? -10.984 -59.438 -27.391 1 77 690 ILE B CA 1
ATOM 11984 C C . ILE B 1 690 ? -11.453 -60.25 -26.203 1 77 690 ILE B C 1
ATOM 11986 O O . ILE B 1 690 ? -12.258 -61.188 -26.359 1 77 690 ILE B O 1
ATOM 11990 N N . THR B 1 691 ? -10.938 -59.906 -25.094 1 79.56 691 THR B N 1
ATOM 11991 C CA . THR B 1 691 ? -11.32 -60.656 -23.891 1 79.56 691 THR B CA 1
ATOM 11992 C C . THR B 1 691 ? -12.805 -60.469 -23.609 1 79.56 691 THR B C 1
ATOM 11994 O O . THR B 1 691 ? -13.484 -61.438 -23.203 1 79.56 691 THR B O 1
ATOM 11997 N N . THR B 1 692 ? -13.297 -59.281 -23.812 1 77.44 692 THR B N 1
ATOM 11998 C CA . THR B 1 692 ? -14.719 -59.031 -23.594 1 77.44 692 THR B CA 1
ATOM 11999 C C . THR B 1 692 ? -15.57 -59.844 -24.547 1 77.44 692 THR B C 1
ATOM 12001 O O . THR B 1 692 ? -16.547 -60.469 -24.141 1 77.44 692 THR B O 1
ATOM 12004 N N . VAL B 1 693 ? -15.227 -59.875 -25.781 1 74.12 693 VAL B N 1
ATOM 12005 C CA . VAL B 1 693 ? -15.953 -60.625 -26.812 1 74.12 693 VAL B CA 1
ATOM 12006 C C . VAL B 1 693 ? -15.859 -62.125 -26.516 1 74.12 693 VAL B C 1
ATOM 12008 O O . VAL B 1 693 ? -16.859 -62.812 -26.578 1 74.12 693 VAL B O 1
ATOM 12011 N N . PHE B 1 694 ? -14.664 -62.562 -26.203 1 76.25 694 PHE B N 1
ATOM 12012 C CA . PHE B 1 694 ? -14.438 -63.938 -25.859 1 76.25 694 PHE B CA 1
ATOM 12013 C C . PHE B 1 694 ? -15.281 -64.375 -24.656 1 76.25 694 PHE B C 1
ATOM 12015 O O . PHE B 1 694 ? -15.922 -65.438 -24.672 1 76.25 694 PHE B O 1
ATOM 12022 N N . SER B 1 695 ? -15.32 -63.531 -23.656 1 77.25 695 SER B N 1
ATOM 12023 C CA . SER B 1 695 ? -16.094 -63.812 -22.453 1 77.25 695 SER B CA 1
ATOM 12024 C C . SER B 1 695 ? -17.594 -63.875 -22.75 1 77.25 695 SER B C 1
ATOM 12026 O O . SER B 1 695 ? -18.297 -64.688 -22.219 1 77.25 695 SER B O 1
ATOM 12028 N N . LEU B 1 696 ? -18.062 -62.969 -23.656 1 72.62 696 LEU B N 1
ATOM 12029 C CA . LEU B 1 696 ? -19.453 -62.969 -24.047 1 72.62 696 LEU B CA 1
ATOM 12030 C C . LEU B 1 696 ? -19.812 -64.25 -24.781 1 72.62 696 LEU B C 1
ATOM 12032 O O . LEU B 1 696 ? -20.875 -64.875 -24.531 1 72.62 696 LEU B O 1
ATOM 12036 N N . ILE B 1 697 ? -18.906 -64.75 -25.578 1 71.5 697 ILE B N 1
ATOM 12037 C CA . ILE B 1 697 ? -19.125 -65.938 -26.359 1 71.5 697 ILE B CA 1
ATOM 12038 C C . ILE B 1 697 ? -19.125 -67.188 -25.422 1 71.5 697 ILE B C 1
ATOM 12040 O O . ILE B 1 697 ? -20.031 -68 -25.5 1 71.5 697 ILE B O 1
ATOM 12044 N N . VAL B 1 698 ? -18.172 -67.25 -24.578 1 72.81 698 VAL B N 1
ATOM 12045 C CA . VAL B 1 698 ? -18.031 -68.375 -23.672 1 72.81 698 VAL B CA 1
ATOM 12046 C C . VAL B 1 698 ? -19.219 -68.438 -22.734 1 72.81 698 VAL B C 1
ATOM 12048 O O . VAL B 1 698 ? -19.781 -69.5 -22.5 1 72.81 698 VAL B O 1
ATOM 12051 N N . LEU B 1 699 ? -19.594 -67.375 -22.219 1 71.75 699 LEU B N 1
ATOM 12052 C CA . LEU B 1 699 ? -20.688 -67.312 -21.266 1 71.75 699 LEU B CA 1
ATOM 12053 C C . LEU B 1 699 ? -22.016 -67.625 -21.938 1 71.75 699 LEU B C 1
ATOM 12055 O O . LEU B 1 699 ? -22.859 -68.375 -21.359 1 71.75 699 LEU B O 1
ATOM 12059 N N . THR B 1 700 ? -22.156 -67.188 -23.141 1 64.94 700 THR B N 1
ATOM 12060 C CA . THR B 1 700 ? -23.375 -67.5 -23.891 1 64.94 700 THR B CA 1
ATOM 12061 C C . THR B 1 700 ? -23.438 -68.938 -24.266 1 64.94 700 THR B C 1
ATOM 12063 O O . THR B 1 700 ? -24.5 -69.562 -24.219 1 64.94 700 THR B O 1
ATOM 12066 N N . LEU B 1 701 ? -22.297 -69.5 -24.547 1 64.88 701 LEU B N 1
ATOM 12067 C CA . LEU B 1 701 ? -22.234 -70.938 -24.938 1 64.88 701 LEU B CA 1
ATOM 12068 C C . LEU B 1 701 ? -22.453 -71.812 -23.734 1 64.88 701 LEU B C 1
ATOM 12070 O O . LEU B 1 701 ? -23.141 -72.875 -23.844 1 64.88 701 LEU B O 1
ATOM 12074 N N . VAL B 1 702 ? -21.828 -71.5 -22.672 1 63.84 702 VAL B N 1
ATOM 12075 C CA . VAL B 1 702 ? -21.922 -72.312 -21.484 1 63.84 702 VAL B CA 1
ATOM 12076 C C . VAL B 1 702 ? -23.344 -72.312 -20.938 1 63.84 702 VAL B C 1
ATOM 12078 O O . VAL B 1 702 ? -23.875 -73.312 -20.5 1 63.84 702 VAL B O 1
ATOM 12081 N N . THR B 1 703 ? -23.938 -71.25 -20.844 1 58.06 703 THR B N 1
ATOM 12082 C CA . THR B 1 703 ? -25.281 -71.125 -20.25 1 58.06 703 THR B CA 1
ATOM 12083 C C . THR B 1 703 ? -26.344 -71.562 -21.25 1 58.06 703 THR B C 1
ATOM 12085 O O . THR B 1 703 ? -27.484 -71.875 -20.875 1 58.06 703 THR B O 1
ATOM 12088 N N . GLY B 1 704 ? -25.969 -72.188 -22.375 1 53.38 704 GLY B N 1
ATOM 12089 C CA . GLY B 1 704 ? -26.906 -72.688 -23.375 1 53.38 704 GLY B CA 1
ATOM 12090 C C . GLY B 1 704 ? -27.953 -71.625 -23.75 1 53.38 704 GLY B C 1
ATOM 12091 O O . GLY B 1 704 ? -28.922 -71.938 -24.438 1 53.38 704 GLY B O 1
ATOM 12092 N N . GLU B 1 705 ? -28.094 -70.688 -22.938 1 47.38 705 GLU B N 1
ATOM 12093 C CA . GLU B 1 705 ? -29.156 -69.688 -23.141 1 47.38 705 GLU B CA 1
ATOM 12094 C C . GLU B 1 705 ? -28.859 -68.812 -24.344 1 47.38 705 GLU B C 1
ATOM 12096 O O . GLU B 1 705 ? -29.344 -67.688 -24.438 1 47.38 705 GLU B O 1
ATOM 12101 N N . LEU B 1 706 ? -28 -69.125 -25.188 1 45.22 706 LEU B N 1
ATOM 12102 C CA . LEU B 1 706 ? -27.938 -68.375 -26.422 1 45.22 706 LEU B CA 1
ATOM 12103 C C . LEU B 1 706 ? -29.344 -68.062 -26.922 1 45.22 706 LEU B C 1
ATOM 12105 O O . LEU B 1 706 ? -29.531 -67 -27.578 1 45.22 706 LEU B O 1
ATOM 12109 N N . GLY B 1 707 ? -30.266 -69 -26.844 1 41.75 707 GLY B N 1
ATOM 12110 C CA . GLY B 1 707 ? -31.641 -68.938 -27.297 1 41.75 707 GLY B CA 1
ATOM 12111 C C . GLY B 1 707 ? -32.469 -67.875 -26.578 1 41.75 707 GLY B C 1
ATOM 12112 O O . GLY B 1 707 ? -33.5 -67.438 -27.062 1 41.75 707 GLY B O 1
ATOM 12113 N N . ALA B 1 708 ? -32.469 -67.938 -25.281 1 38.88 708 ALA B N 1
ATOM 12114 C CA . ALA B 1 708 ? -33.312 -67 -24.547 1 38.88 708 ALA B CA 1
ATOM 12115 C C . ALA B 1 708 ? -32.781 -65.562 -24.672 1 38.88 708 ALA B C 1
ATOM 12117 O O . ALA B 1 708 ? -33.156 -64.688 -23.906 1 38.88 708 ALA B O 1
ATOM 12118 N N . LEU B 1 709 ? -31.578 -65.312 -25.094 1 37 709 LEU B N 1
ATOM 12119 C CA . LEU B 1 709 ? -31.328 -63.906 -25.438 1 37 709 LEU B CA 1
ATOM 12120 C C . LEU B 1 709 ? -32.531 -63.312 -26.141 1 37 709 LEU B C 1
ATOM 12122 O O . LEU B 1 709 ? -32.906 -63.75 -27.234 1 37 709 LEU B O 1
ATOM 12126 N N . SER B 1 710 ? -33.562 -63.156 -25.422 1 39.53 710 SER B N 1
ATOM 12127 C CA . SER B 1 710 ? -34.625 -62.438 -26.078 1 39.53 710 SER B CA 1
ATOM 12128 C C . SER B 1 710 ? -34.094 -61.562 -27.219 1 39.53 710 SER B C 1
ATOM 12130 O O . SER B 1 710 ? -32.969 -61.094 -27.188 1 39.53 710 SER B O 1
ATOM 12132 N N . MET B 1 711 ? -34.531 -61.812 -28.469 1 35.34 711 MET B N 1
ATOM 12133 C CA . MET B 1 711 ? -34.188 -61 -29.641 1 35.34 711 MET B CA 1
ATOM 12134 C C . MET B 1 711 ? -33.812 -59.594 -29.25 1 35.34 711 MET B C 1
ATOM 12136 O O . MET B 1 711 ? -34.562 -58.906 -28.531 1 35.34 711 MET B O 1
ATOM 12140 N N . PRO B 1 712 ? -32.531 -59.312 -29.094 1 39.66 712 PRO B N 1
ATOM 12141 C CA . PRO B 1 712 ? -32.281 -57.906 -28.859 1 39.66 712 PRO B CA 1
ATOM 12142 C C . PRO B 1 712 ? -33.344 -57 -29.422 1 39.66 712 PRO B C 1
ATOM 12144 O O . PRO B 1 712 ? -34.094 -57.406 -30.312 1 39.66 712 PRO B O 1
ATOM 12147 N N . SER B 1 713 ? -33.812 -56.125 -28.703 1 42.34 713 SER B N 1
ATOM 12148 C CA . SER B 1 713 ? -34.781 -55.219 -29.328 1 42.34 713 SER B CA 1
ATOM 12149 C C . SER B 1 713 ? -34.406 -54.969 -30.797 1 42.34 713 SER B C 1
ATOM 12151 O O . SER B 1 713 ? -33.281 -55.125 -31.203 1 42.34 713 SER B O 1
ATOM 12153 N N . GLN B 1 714 ? -35.312 -55.125 -31.734 1 45.5 714 GLN B N 1
ATOM 12154 C CA . GLN B 1 714 ? -35.156 -54.812 -33.156 1 45.5 714 GLN B CA 1
ATOM 12155 C C . GLN B 1 714 ? -34.094 -53.75 -33.375 1 45.5 714 GLN B C 1
ATOM 12157 O O . GLN B 1 714 ? -33.312 -53.844 -34.312 1 45.5 714 GLN B O 1
ATOM 12162 N N . SER B 1 715 ? -34 -52.938 -32.375 1 47.97 715 SER B N 1
ATOM 12163 C CA . SER B 1 715 ? -33.094 -51.812 -32.531 1 47.97 715 SER B CA 1
ATOM 12164 C C . SER B 1 715 ? -31.641 -52.25 -32.375 1 47.97 715 SER B C 1
ATOM 12166 O O . SER B 1 715 ? -30.766 -51.781 -33.094 1 47.97 715 SER B O 1
ATOM 12168 N N . ILE B 1 716 ? -31.406 -53.094 -31.484 1 49.5 716 ILE B N 1
ATOM 12169 C CA . ILE B 1 716 ? -30.047 -53.531 -31.25 1 49.5 716 ILE B CA 1
ATOM 12170 C C . ILE B 1 716 ? -29.594 -54.438 -32.406 1 49.5 716 ILE B C 1
ATOM 12172 O O . ILE B 1 716 ? -28.469 -54.312 -32.875 1 49.5 716 ILE B O 1
ATOM 12176 N N . VAL B 1 717 ? -30.453 -55.344 -32.781 1 51.41 717 VAL B N 1
ATOM 12177 C CA . VAL B 1 717 ? -30.156 -56.188 -33.906 1 51.41 717 VAL B CA 1
ATOM 12178 C C . VAL B 1 717 ? -29.875 -55.312 -35.156 1 51.41 717 VAL B C 1
ATOM 12180 O O . VAL B 1 717 ? -28.922 -55.562 -35.875 1 51.41 717 VAL B O 1
ATOM 12183 N N . ILE B 1 718 ? -30.734 -54.281 -35.281 1 54.25 718 ILE B N 1
ATOM 12184 C CA . ILE B 1 718 ? -30.547 -53.375 -36.406 1 54.25 718 ILE B CA 1
ATOM 12185 C C . ILE B 1 718 ? -29.203 -52.625 -36.281 1 54.25 718 ILE B C 1
ATOM 12187 O O . ILE B 1 718 ? -28.469 -52.469 -37.25 1 54.25 718 ILE B O 1
ATOM 12191 N N . SER B 1 719 ? -28.844 -52.312 -35.125 1 56.88 719 SER B N 1
ATOM 12192 C CA . SER B 1 719 ? -27.594 -51.594 -34.906 1 56.88 719 SER B CA 1
ATOM 12193 C C . SER B 1 719 ? -26.391 -52.5 -35.156 1 56.88 719 SER B C 1
ATOM 12195 O O . SER B 1 719 ? -25.391 -52.062 -35.75 1 56.88 719 SER B O 1
ATOM 12197 N N . ILE B 1 720 ? -26.469 -53.688 -34.719 1 57.12 720 ILE B N 1
ATOM 12198 C CA . ILE B 1 720 ? -25.391 -54.625 -35 1 57.12 720 ILE B CA 1
ATOM 12199 C C . ILE B 1 720 ? -25.297 -54.906 -36.469 1 57.12 720 ILE B C 1
ATOM 12201 O O . ILE B 1 720 ? -24.203 -54.938 -37.031 1 57.12 720 ILE B O 1
ATOM 12205 N N . VAL B 1 721 ? -26.516 -55.188 -37.094 1 57.72 721 VAL B N 1
ATOM 12206 C CA . VAL B 1 721 ? -26.547 -55.406 -38.531 1 57.72 721 VAL B CA 1
ATOM 12207 C C . VAL B 1 721 ? -26 -54.188 -39.25 1 57.72 721 VAL B C 1
ATOM 12209 O O . VAL B 1 721 ? -25.219 -54.344 -40.188 1 57.72 721 VAL B O 1
ATOM 12212 N N . LEU B 1 722 ? -26.344 -53.031 -38.688 1 60.94 722 LEU B N 1
ATOM 12213 C CA . LEU B 1 722 ? -25.859 -51.781 -39.312 1 60.94 722 LEU B CA 1
ATOM 12214 C C . LEU B 1 722 ? -24.344 -51.656 -39.156 1 60.94 722 LEU B C 1
ATOM 12216 O O . LEU B 1 722 ? -23.641 -51.25 -40.062 1 60.94 722 LEU B O 1
ATOM 12220 N N . ALA B 1 723 ? -23.844 -52.062 -38.062 1 63.19 723 ALA B N 1
ATOM 12221 C CA . ALA B 1 723 ? -22.406 -52.031 -37.812 1 63.19 723 ALA B CA 1
ATOM 12222 C C . ALA B 1 723 ? -21.688 -53.062 -38.688 1 63.19 723 ALA B C 1
ATOM 12224 O O . ALA B 1 723 ? -20.641 -52.75 -39.281 1 63.19 723 ALA B O 1
ATOM 12225 N N . LEU B 1 724 ? -22.297 -54.188 -38.844 1 63.03 724 LEU B N 1
ATOM 12226 C CA . LEU B 1 724 ? -21.719 -55.25 -39.688 1 63.03 724 LEU B CA 1
ATOM 12227 C C . LEU B 1 724 ? -21.75 -54.844 -41.156 1 63.03 724 LEU B C 1
ATOM 12229 O O . LEU B 1 724 ? -20.797 -55.094 -41.906 1 63.03 724 LEU B O 1
ATOM 12233 N N . VAL B 1 725 ? -22.938 -54.188 -41.562 1 64.31 725 VAL B N 1
ATOM 12234 C CA . VAL B 1 725 ? -23.047 -53.688 -42.938 1 64.31 725 VAL B CA 1
ATOM 12235 C C . VAL B 1 725 ? -22 -52.594 -43.156 1 64.31 725 VAL B C 1
ATOM 12237 O O . VAL B 1 725 ? -21.375 -52.531 -44.219 1 64.31 725 VAL B O 1
ATOM 12240 N N . ALA B 1 726 ? -21.734 -51.781 -42.156 1 69.62 726 ALA B N 1
ATOM 12241 C CA . ALA B 1 726 ? -20.734 -50.719 -42.25 1 69.62 726 ALA B CA 1
ATOM 12242 C C . ALA B 1 726 ? -19.328 -51.281 -42.375 1 69.62 726 ALA B C 1
ATOM 12244 O O . ALA B 1 726 ? -18.531 -50.844 -43.188 1 69.62 726 ALA B O 1
ATOM 12245 N N . ILE B 1 727 ? -19.094 -52.25 -41.625 1 66.62 727 ILE B N 1
ATOM 12246 C CA . ILE B 1 727 ? -17.797 -52.938 -41.688 1 66.62 727 ILE B CA 1
ATOM 12247 C C . ILE B 1 727 ? -17.656 -53.656 -43.031 1 66.62 727 ILE B C 1
ATOM 12249 O O . ILE B 1 727 ? -16.609 -53.594 -43.688 1 66.62 727 ILE B O 1
ATOM 12253 N N . GLY B 1 728 ? -18.797 -54.375 -43.438 1 67.12 728 GLY B N 1
ATOM 12254 C CA . GLY B 1 728 ? -18.812 -55 -44.75 1 67.12 728 GLY B CA 1
ATOM 12255 C C . GLY B 1 728 ? -18.625 -54 -45.875 1 67.12 728 GLY B C 1
ATOM 12256 O O . GLY B 1 728 ? -17.875 -54.281 -46.812 1 67.12 728 GLY B O 1
ATOM 12257 N N . ALA B 1 729 ? -19.312 -52.844 -45.75 1 69.94 729 ALA B N 1
ATOM 12258 C CA . ALA B 1 729 ? -19.172 -51.812 -46.781 1 69.94 729 ALA B CA 1
ATOM 12259 C C . ALA B 1 729 ? -17.734 -51.312 -46.844 1 69.94 729 ALA B C 1
ATOM 12261 O O . ALA B 1 729 ? -17.234 -51.031 -47.938 1 69.94 729 ALA B O 1
ATOM 12262 N N . ILE B 1 730 ? -17.078 -51.25 -45.812 1 71.19 730 ILE B N 1
ATOM 12263 C CA . ILE B 1 730 ? -15.688 -50.781 -45.781 1 71.19 730 ILE B CA 1
ATOM 12264 C C . ILE B 1 730 ? -14.805 -51.781 -46.531 1 71.19 730 ILE B C 1
ATOM 12266 O O . ILE B 1 730 ? -13.906 -51.406 -47.281 1 71.19 730 ILE B O 1
ATOM 12270 N N . PHE B 1 731 ? -15.18 -53.062 -46.438 1 68.75 731 PHE B N 1
ATOM 12271 C CA . PHE B 1 731 ? -14.375 -54.094 -47.062 1 68.75 731 PHE B CA 1
ATOM 12272 C C . PHE B 1 731 ? -14.719 -54.219 -48.562 1 68.75 731 PHE B C 1
ATOM 12274 O O . PHE B 1 731 ? -13.867 -54.562 -49.375 1 68.75 731 PHE B O 1
ATOM 12281 N N . VAL B 1 732 ? -16.016 -53.875 -48.969 1 72.06 732 VAL B N 1
ATOM 12282 C CA . VAL B 1 732 ? -16.453 -54.031 -50.344 1 72.06 732 VAL B CA 1
ATOM 12283 C C . VAL B 1 732 ? -16.062 -52.812 -51.156 1 72.06 732 VAL B C 1
ATOM 12285 O O . VAL B 1 732 ? -15.672 -52.906 -52.312 1 72.06 732 VAL B O 1
ATOM 12288 N N . ILE B 1 733 ? -16.109 -51.688 -50.438 1 71 733 ILE B N 1
ATOM 12289 C CA . ILE B 1 733 ? -15.758 -50.469 -51.188 1 71 733 ILE B CA 1
ATOM 12290 C C . ILE B 1 733 ? -14.242 -50.312 -51.25 1 71 733 ILE B C 1
ATOM 12292 O O . ILE B 1 733 ? -13.594 -50.031 -50.219 1 71 733 ILE B O 1
ATOM 12296 N N . ARG B 1 734 ? -13.742 -50.562 -52.312 1 67.88 734 ARG B N 1
ATOM 12297 C CA . ARG B 1 734 ? -12.305 -50.656 -52.594 1 67.88 734 ARG B CA 1
ATOM 12298 C C . ARG B 1 734 ? -11.586 -49.375 -52.219 1 67.88 734 ARG B C 1
ATOM 12300 O O . ARG B 1 734 ? -10.547 -49.406 -51.562 1 67.88 734 ARG B O 1
ATOM 12307 N N . PRO B 1 735 ? -12.086 -48.219 -52.688 1 71.06 735 PRO B N 1
ATOM 12308 C CA . PRO B 1 735 ? -11.289 -47.031 -52.312 1 71.06 735 PRO B CA 1
ATOM 12309 C C . PRO B 1 735 ? -11.266 -46.781 -50.812 1 71.06 735 PRO B C 1
ATOM 12311 O O . PRO B 1 735 ? -10.258 -46.281 -50.281 1 71.06 735 PRO B O 1
ATOM 12314 N N . LEU B 1 736 ? -12.164 -47.031 -50.125 1 70.06 736 LEU B N 1
ATOM 12315 C CA . LEU B 1 736 ? -12.219 -46.844 -48.688 1 70.06 736 LEU B CA 1
ATOM 12316 C C . LEU B 1 736 ? -11.359 -47.875 -47.969 1 70.06 736 LEU B C 1
ATOM 12318 O O . LEU B 1 736 ? -10.68 -47.531 -47 1 70.06 736 LEU B O 1
ATOM 12322 N N . ARG B 1 737 ? -11.398 -48.938 -48.438 1 70.94 737 ARG B N 1
ATOM 12323 C CA . ARG B 1 737 ? -10.555 -50 -47.906 1 70.94 737 ARG B CA 1
ATOM 12324 C C . ARG B 1 737 ? -9.078 -49.688 -48.062 1 70.94 737 ARG B C 1
ATOM 12326 O O . ARG B 1 737 ? -8.281 -49.875 -47.156 1 70.94 737 ARG B O 1
ATOM 12333 N N . SER B 1 738 ? -8.852 -49.281 -49.312 1 71.88 738 SER B N 1
ATOM 12334 C CA . SER B 1 738 ? -7.453 -48.969 -49.562 1 71.88 738 SER B CA 1
ATOM 12335 C C . SER B 1 738 ? -7.012 -47.75 -48.75 1 71.88 738 SER B C 1
ATOM 12337 O O . SER B 1 738 ? -5.875 -47.688 -48.281 1 71.88 738 SER B O 1
ATOM 12339 N N . TRP B 1 739 ? -7.918 -46.875 -48.531 1 70.81 739 TRP B N 1
ATOM 12340 C CA . TRP B 1 739 ? -7.613 -45.688 -47.75 1 70.81 739 TRP B CA 1
ATOM 12341 C C . TRP B 1 739 ? -7.438 -46.062 -46.281 1 70.81 739 TRP B C 1
ATOM 12343 O O . TRP B 1 739 ? -6.496 -45.594 -45.625 1 70.81 739 TRP B O 1
ATOM 12353 N N . ILE B 1 740 ? -8.195 -46.875 -45.75 1 70.31 740 ILE B N 1
ATOM 12354 C CA . ILE B 1 740 ? -8.117 -47.281 -44.375 1 70.31 740 ILE B CA 1
ATOM 12355 C C . ILE B 1 740 ? -6.867 -48.125 -44.125 1 70.31 740 ILE B C 1
ATOM 12357 O O . ILE B 1 740 ? -6.141 -47.938 -43.156 1 70.31 740 ILE B O 1
ATOM 12361 N N . PHE B 1 741 ? -6.637 -48.969 -45.031 1 68.44 741 PHE B N 1
ATOM 12362 C CA . PHE B 1 741 ? -5.453 -49.812 -44.906 1 68.44 741 PHE B CA 1
ATOM 12363 C C . PHE B 1 741 ? -4.184 -48.969 -45.062 1 68.44 741 PHE B C 1
ATOM 12365 O O . PHE B 1 741 ? -3.188 -49.219 -44.375 1 68.44 741 PHE B O 1
ATOM 12372 N N . ALA B 1 742 ? -4.285 -48 -45.906 1 69.88 742 ALA B N 1
ATOM 12373 C CA . ALA B 1 742 ? -3.125 -47.125 -46.062 1 69.88 742 ALA B CA 1
ATOM 12374 C C . ALA B 1 742 ? -2.859 -46.312 -44.812 1 69.88 742 ALA B C 1
ATOM 12376 O O . ALA B 1 742 ? -1.705 -46.062 -44.469 1 69.88 742 ALA B O 1
ATOM 12377 N N . LYS B 1 743 ? -3.875 -46 -44.031 1 66.38 743 LYS B N 1
ATOM 12378 C CA . LYS B 1 743 ? -3.732 -45.188 -42.812 1 66.38 743 LYS B CA 1
ATOM 12379 C C . LYS B 1 743 ? -3.404 -46.094 -41.625 1 66.38 743 LYS B C 1
ATOM 12381 O O . LYS B 1 743 ? -2.633 -45.688 -40.75 1 66.38 743 LYS B O 1
ATOM 12386 N N . ILE B 1 744 ? -3.85 -47.25 -41.656 1 66.56 744 ILE B N 1
ATOM 12387 C CA . ILE B 1 744 ? -3.684 -48.156 -40.531 1 66.56 744 ILE B CA 1
ATOM 12388 C C . ILE B 1 744 ? -2.395 -48.969 -40.688 1 66.56 744 ILE B C 1
ATOM 12390 O O . ILE B 1 744 ? -1.749 -49.312 -39.719 1 66.56 744 ILE B O 1
ATOM 12394 N N . GLN B 1 745 ? -2.037 -49.125 -41.906 1 66.56 745 GLN B N 1
ATOM 12395 C CA . GLN B 1 745 ? -0.896 -50 -42.219 1 66.56 745 GLN B CA 1
ATOM 12396 C C . GLN B 1 745 ? 0.363 -49.5 -41.5 1 66.56 745 GLN B C 1
ATOM 12398 O O . GLN B 1 745 ? 1.086 -50.312 -40.906 1 66.56 745 GLN B O 1
ATOM 12403 N N . PRO B 1 746 ? 0.604 -48.219 -41.562 1 64.75 746 PRO B N 1
ATOM 12404 C CA . PRO B 1 746 ? 1.832 -47.875 -40.875 1 64.75 746 PRO B CA 1
ATOM 12405 C C . PRO B 1 746 ? 1.752 -48.125 -39.375 1 64.75 746 PRO B C 1
ATOM 12407 O O . PRO B 1 746 ? 2.748 -48.531 -38.75 1 64.75 746 PRO B O 1
ATOM 12410 N N . THR B 1 747 ? 0.62 -48 -38.875 1 65.38 747 THR B N 1
ATOM 12411 C CA . THR B 1 747 ? 0.439 -48.281 -37.438 1 65.38 747 THR B CA 1
ATOM 12412 C C . THR B 1 747 ? 0.573 -49.75 -37.156 1 65.38 747 THR B C 1
ATOM 12414 O O . THR B 1 747 ? 1.211 -50.156 -36.156 1 65.38 747 THR B O 1
ATOM 12417 N N . VAL B 1 748 ? 0.094 -50.531 -38.031 1 68.69 748 VAL B N 1
ATOM 12418 C CA . VAL B 1 748 ? 0.149 -51.969 -37.875 1 68.69 748 VAL B CA 1
ATOM 12419 C C . VAL B 1 748 ? 1.588 -52.469 -38.031 1 68.69 748 VAL B C 1
ATOM 12421 O O . VAL B 1 748 ? 2.039 -53.344 -37.312 1 68.69 748 VAL B O 1
ATOM 12424 N N . GLU B 1 749 ? 2.205 -51.844 -38.938 1 69.44 749 GLU B N 1
ATOM 12425 C CA . GLU B 1 749 ? 3.596 -52.219 -39.156 1 69.44 749 GLU B CA 1
ATOM 12426 C C . GLU B 1 749 ? 4.469 -51.844 -37.969 1 69.44 749 GLU B C 1
ATOM 12428 O O . GLU B 1 749 ? 5.41 -52.531 -37.625 1 69.44 749 GLU B O 1
ATOM 12433 N N . GLN B 1 750 ? 4.039 -50.75 -37.344 1 67.12 750 GLN B N 1
ATOM 12434 C CA . GLN B 1 750 ? 4.805 -50.312 -36.188 1 67.12 750 GLN B CA 1
ATOM 12435 C C . GLN B 1 750 ? 4.52 -51.156 -34.969 1 67.12 750 GLN B C 1
ATOM 12437 O O . GLN B 1 750 ? 5.398 -51.375 -34.156 1 67.12 750 GLN B O 1
ATOM 12442 N N . ILE B 1 751 ? 3.318 -51.719 -34.969 1 71.06 751 ILE B N 1
ATOM 12443 C CA . ILE B 1 751 ? 2.885 -52.5 -33.812 1 71.06 751 ILE B CA 1
ATOM 12444 C C . ILE B 1 751 ? 3.213 -53.969 -34.031 1 71.06 751 ILE B C 1
ATOM 12446 O O . ILE B 1 751 ? 3.363 -54.75 -33.094 1 71.06 751 ILE B O 1
ATOM 12450 N N . TRP B 1 752 ? 3.498 -54.312 -35.25 1 73.06 752 TRP B N 1
ATOM 12451 C CA . TRP B 1 752 ? 3.648 -55.719 -35.656 1 73.06 752 TRP B CA 1
ATOM 12452 C C . TRP B 1 752 ? 4.785 -56.375 -34.906 1 73.06 752 TRP B C 1
ATOM 12454 O O . TRP B 1 752 ? 4.641 -57.5 -34.438 1 73.06 752 TRP B O 1
ATOM 12464 N N . PRO B 1 753 ? 5.91 -55.688 -34.844 1 72 753 PRO B N 1
ATOM 12465 C CA . PRO B 1 753 ? 6.988 -56.375 -34.125 1 72 753 PRO B CA 1
ATOM 12466 C C . PRO B 1 753 ? 6.617 -56.688 -32.688 1 72 753 PRO B C 1
ATOM 12468 O O . PRO B 1 753 ? 7 -57.75 -32.156 1 72 753 PRO B O 1
ATOM 12471 N N . ARG B 1 754 ? 5.902 -55.875 -32.094 1 74.75 754 ARG B N 1
ATOM 12472 C CA . ARG B 1 754 ? 5.5 -56.125 -30.703 1 74.75 754 ARG B CA 1
ATOM 12473 C C . ARG B 1 754 ? 4.457 -57.219 -30.625 1 74.75 754 ARG B C 1
ATOM 12475 O O . ARG B 1 754 ? 4.484 -58.062 -29.703 1 74.75 754 ARG B O 1
ATOM 12482 N N . LEU B 1 755 ? 3.605 -57.281 -31.625 1 77.06 755 LEU B N 1
ATOM 12483 C CA . LEU B 1 755 ? 2.594 -58.344 -31.672 1 77.06 755 LEU B CA 1
ATOM 12484 C C . LEU B 1 755 ? 3.238 -59.719 -31.891 1 77.06 755 LEU B C 1
ATOM 12486 O O . LEU B 1 755 ? 2.826 -60.688 -31.266 1 77.06 755 LEU B O 1
ATOM 12490 N N . VAL B 1 756 ? 4.23 -59.625 -32.719 1 76.81 756 VAL B N 1
ATOM 12491 C CA . VAL B 1 756 ? 4.957 -60.875 -33 1 76.81 756 VAL B CA 1
ATOM 12492 C C . VAL B 1 756 ? 5.707 -61.312 -31.75 1 76.81 756 VAL B C 1
ATOM 12494 O O . VAL B 1 756 ? 5.742 -62.5 -31.422 1 76.81 756 VAL B O 1
ATOM 12497 N N . TRP B 1 757 ? 6.23 -60.312 -31.125 1 79.06 757 TRP B N 1
ATOM 12498 C CA . TRP B 1 757 ? 6.926 -60.625 -29.875 1 79.06 757 TRP B CA 1
ATOM 12499 C C . TRP B 1 757 ? 5.969 -61.25 -28.859 1 79.06 757 TRP B C 1
ATOM 12501 O O . TRP B 1 757 ? 6.301 -62.219 -28.203 1 79.06 757 TRP B O 1
ATOM 12511 N N . LEU B 1 758 ? 4.855 -60.719 -28.766 1 80.56 758 LEU B N 1
ATOM 12512 C CA . LEU B 1 758 ? 3.861 -61.25 -27.828 1 80.56 758 LEU B CA 1
ATOM 12513 C C . LEU B 1 758 ? 3.424 -62.656 -28.234 1 80.56 758 LEU B C 1
ATOM 12515 O O . LEU B 1 758 ? 3.18 -63.5 -27.375 1 80.56 758 LEU B O 1
ATOM 12519 N N . GLY B 1 759 ? 3.365 -62.875 -29.531 1 78.06 759 GLY B N 1
ATOM 12520 C CA . GLY B 1 759 ? 3.01 -64.188 -30.047 1 78.06 759 GLY B CA 1
ATOM 12521 C C . GLY B 1 759 ? 4.023 -65.25 -29.688 1 78.06 759 GLY B C 1
ATOM 12522 O O . GLY B 1 759 ? 3.672 -66.438 -29.547 1 78.06 759 GLY B O 1
ATOM 12523 N N . THR B 1 760 ? 5.281 -64.875 -29.531 1 77.94 760 THR B N 1
ATOM 12524 C CA . THR B 1 760 ? 6.332 -65.875 -29.25 1 77.94 760 THR B CA 1
ATOM 12525 C C . THR B 1 760 ? 6.473 -66.062 -27.75 1 77.94 760 THR B C 1
ATOM 12527 O O . THR B 1 760 ? 7.207 -67 -27.312 1 77.94 760 THR B O 1
ATOM 12530 N N . HIS B 1 761 ? 5.855 -65.312 -26.984 1 82.75 761 HIS B N 1
ATOM 12531 C CA . HIS B 1 761 ? 5.883 -65.5 -25.531 1 82.75 761 HIS B CA 1
ATOM 12532 C C . HIS B 1 761 ? 4.496 -65.812 -24.984 1 82.75 761 HIS B C 1
ATOM 12534 O O . HIS B 1 761 ? 3.812 -64.938 -24.453 1 82.75 761 HIS B O 1
ATOM 12540 N N . PRO B 1 762 ? 4.102 -67 -25.078 1 83.31 762 PRO B N 1
ATOM 12541 C CA . PRO B 1 762 ? 2.736 -67.375 -24.719 1 83.31 762 PRO B CA 1
ATOM 12542 C C . PRO B 1 762 ? 2.438 -67.188 -23.234 1 83.31 762 PRO B C 1
ATOM 12544 O O . PRO B 1 762 ? 1.283 -67 -22.859 1 83.31 762 PRO B O 1
ATOM 12547 N N . ARG B 1 763 ? 3.443 -67.188 -22.406 1 86.81 763 ARG B N 1
ATOM 12548 C CA . ARG B 1 763 ? 3.211 -67 -20.984 1 86.81 763 ARG B CA 1
ATOM 12549 C C . ARG B 1 763 ? 2.76 -65.562 -20.703 1 86.81 763 ARG B C 1
ATOM 12551 O O . ARG B 1 763 ? 1.849 -65.312 -19.906 1 86.81 763 ARG B O 1
ATOM 12558 N N . ARG B 1 764 ? 3.369 -64.688 -21.422 1 87 764 ARG B N 1
ATOM 12559 C CA . ARG B 1 764 ? 3.006 -63.281 -21.234 1 87 764 ARG B CA 1
ATOM 12560 C C . ARG B 1 764 ? 1.626 -62.969 -21.812 1 87 764 ARG B C 1
ATOM 12562 O O . ARG B 1 764 ? 0.854 -62.219 -21.234 1 87 764 ARG B O 1
ATOM 12569 N N . LEU B 1 765 ? 1.352 -63.594 -22.875 1 86.38 765 LEU B N 1
ATOM 12570 C CA . LEU B 1 765 ? 0.033 -63.438 -23.484 1 86.38 765 LEU B CA 1
ATOM 12571 C C . LEU B 1 765 ? -1.053 -64 -22.562 1 86.38 765 LEU B C 1
ATOM 12573 O O . LEU B 1 765 ? -2.123 -63.406 -22.438 1 86.38 765 LEU B O 1
ATOM 12577 N N . ALA B 1 766 ? -0.704 -65.125 -22 1 87.75 766 ALA B N 1
ATOM 12578 C CA . ALA B 1 766 ? -1.651 -65.75 -21.078 1 87.75 766 ALA B CA 1
ATOM 12579 C C . ALA B 1 766 ? -1.865 -64.875 -19.828 1 87.75 766 ALA B C 1
ATOM 12581 O O . ALA B 1 766 ? -2.994 -64.688 -19.359 1 87.75 766 ALA B O 1
ATOM 12582 N N . PHE B 1 767 ? -0.832 -64.25 -19.391 1 89.06 767 PHE B N 1
ATOM 12583 C CA . PHE B 1 767 ? -0.937 -63.375 -18.203 1 89.06 767 PHE B CA 1
ATOM 12584 C C . PHE B 1 767 ? -1.7 -62.094 -18.531 1 89.06 767 PHE B C 1
ATOM 12586 O O . PHE B 1 767 ? -2.463 -61.594 -17.703 1 89.06 767 PHE B O 1
ATOM 12593 N N . GLY B 1 768 ? -1.401 -61.625 -19.672 1 90.81 768 GLY B N 1
ATOM 12594 C CA . GLY B 1 768 ? -2.172 -60.438 -20.094 1 90.81 768 GLY B CA 1
ATOM 12595 C C . GLY B 1 768 ? -3.648 -60.75 -20.266 1 90.81 768 GLY B C 1
ATOM 12596 O O . GLY B 1 768 ? -4.5 -59.938 -19.859 1 90.81 768 GLY B O 1
ATOM 12597 N N . PHE B 1 769 ? -3.928 -61.844 -20.828 1 88.31 769 PHE B N 1
ATOM 12598 C CA . PHE B 1 769 ? -5.309 -62.281 -21 1 88.31 769 PHE B CA 1
ATOM 12599 C C . PHE B 1 769 ? -5.969 -62.5 -19.641 1 88.31 769 PHE B C 1
ATOM 12601 O O . PHE B 1 769 ? -7.133 -62.156 -19.438 1 88.31 769 PHE B O 1
ATOM 12608 N N . LEU B 1 770 ? -5.211 -63.125 -18.766 1 89.12 770 LEU B N 1
ATOM 12609 C CA . LEU B 1 770 ? -5.715 -63.312 -17.406 1 89.12 770 LEU B CA 1
ATOM 12610 C C . LEU B 1 770 ? -6.031 -62 -16.75 1 89.12 770 LEU B C 1
ATOM 12612 O O . LEU B 1 770 ? -7.035 -61.875 -16.047 1 89.12 770 LEU B O 1
ATOM 12616 N N . GLY B 1 771 ? -5.121 -61.031 -16.906 1 92.56 771 GLY B N 1
ATOM 12617 C CA . GLY B 1 771 ? -5.375 -59.719 -16.359 1 92.56 771 GLY B CA 1
ATOM 12618 C C . GLY B 1 771 ? -6.645 -59.094 -16.906 1 92.56 771 GLY B C 1
ATOM 12619 O O . GLY B 1 771 ? -7.438 -58.531 -16.141 1 92.56 771 GLY B O 1
ATOM 12620 N N . SER B 1 772 ? -6.844 -59.125 -18.172 1 91.69 772 SER B N 1
ATOM 12621 C CA . SER B 1 772 ? -8.047 -58.594 -18.797 1 91.69 772 SER B CA 1
ATOM 12622 C C . SER B 1 772 ? -9.297 -59.312 -18.328 1 91.69 772 SER B C 1
ATOM 12624 O O . SER B 1 772 ? -10.352 -58.719 -18.156 1 91.69 772 SER B O 1
ATOM 12626 N N . MET B 1 773 ? -9.148 -60.625 -18.141 1 89.56 773 MET B N 1
ATOM 12627 C CA . MET B 1 773 ? -10.266 -61.438 -17.641 1 89.56 773 MET B CA 1
ATOM 12628 C C . MET B 1 773 ? -10.617 -61.031 -16.203 1 89.56 773 MET B C 1
ATOM 12630 O O . MET B 1 773 ? -11.789 -60.938 -15.859 1 89.56 773 MET B O 1
ATOM 12634 N N . ILE B 1 774 ? -9.609 -60.875 -15.461 1 91.5 774 ILE B N 1
ATOM 12635 C CA . ILE B 1 774 ? -9.828 -60.438 -14.086 1 91.5 774 ILE B CA 1
ATOM 12636 C C . ILE B 1 774 ? -10.555 -59.094 -14.07 1 91.5 774 ILE B C 1
ATOM 12638 O O . ILE B 1 774 ? -11.477 -58.906 -13.281 1 91.5 774 ILE B O 1
ATOM 12642 N N . MET B 1 775 ? -10.18 -58.25 -14.922 1 91.56 775 MET B N 1
ATOM 12643 C CA . MET B 1 775 ? -10.82 -56.938 -15.023 1 91.56 775 MET B CA 1
ATOM 12644 C C . MET B 1 775 ? -12.297 -57.062 -15.375 1 91.56 775 MET B C 1
ATOM 12646 O O . MET B 1 775 ? -13.148 -56.438 -14.75 1 91.56 775 MET B O 1
ATOM 12650 N N . THR B 1 776 ? -12.602 -57.875 -16.297 1 88.56 776 THR B N 1
ATOM 12651 C CA . THR B 1 776 ? -13.977 -58.094 -16.734 1 88.56 776 THR B CA 1
ATOM 12652 C C . THR B 1 776 ? -14.805 -58.75 -15.648 1 88.56 776 THR B C 1
ATOM 12654 O O . THR B 1 776 ? -15.922 -58.312 -15.352 1 88.56 776 THR B O 1
ATOM 12657 N N . VAL B 1 777 ? -14.25 -59.781 -15.109 1 89.19 777 VAL B N 1
ATOM 12658 C CA . VAL B 1 777 ? -14.938 -60.469 -14.031 1 89.19 777 VAL B CA 1
ATOM 12659 C C . VAL B 1 777 ? -15.172 -59.531 -12.859 1 89.19 777 VAL B C 1
ATOM 12661 O O . VAL B 1 777 ? -16.219 -59.562 -12.219 1 89.19 777 VAL B O 1
ATOM 12664 N N . ALA B 1 778 ? -14.211 -58.75 -12.625 1 93.56 778 ALA B N 1
ATOM 12665 C CA . ALA B 1 778 ? -14.32 -57.781 -11.516 1 93.56 778 ALA B CA 1
ATOM 12666 C C . ALA B 1 778 ? -15.43 -56.781 -11.773 1 93.56 778 ALA B C 1
ATOM 12668 O O . ALA B 1 778 ? -16.188 -56.438 -10.867 1 93.56 778 ALA B O 1
ATOM 12669 N N . PHE B 1 779 ? -15.602 -56.281 -12.969 1 92.62 779 PHE B N 1
ATOM 12670 C CA . PHE B 1 779 ? -16.656 -55.344 -13.312 1 92.62 779 PHE B CA 1
ATOM 12671 C C . PHE B 1 779 ? -18.031 -56 -13.18 1 92.62 779 PHE B C 1
ATOM 12673 O O . PHE B 1 779 ? -18.969 -55.406 -12.633 1 92.62 779 PHE B O 1
ATOM 12680 N N . VAL B 1 780 ? -18.125 -57.156 -13.625 1 90.19 780 VAL B N 1
ATOM 12681 C CA . VAL B 1 780 ? -19.375 -57.906 -13.555 1 90.19 780 VAL B CA 1
ATOM 12682 C C . VAL B 1 780 ? -19.734 -58.188 -12.102 1 90.19 780 VAL B C 1
ATOM 12684 O O . VAL B 1 780 ? -20.891 -58.062 -11.695 1 90.19 780 VAL B O 1
ATOM 12687 N N . ALA B 1 781 ? -18.688 -58.625 -11.383 1 92.94 781 ALA B N 1
ATOM 12688 C CA . ALA B 1 781 ? -18.891 -58.875 -9.961 1 92.94 781 ALA B CA 1
ATOM 12689 C C . ALA B 1 781 ? -19.344 -57.625 -9.242 1 92.94 781 ALA B C 1
ATOM 12691 O O . ALA B 1 781 ? -20.234 -57.656 -8.383 1 92.94 781 ALA B O 1
ATOM 12692 N N . CYS B 1 782 ? -18.734 -56.531 -9.602 1 94.81 782 CYS B N 1
ATOM 12693 C CA . CYS B 1 782 ? -19.125 -55.25 -9 1 94.81 782 CYS B CA 1
ATOM 12694 C C . CYS B 1 782 ? -20.594 -54.938 -9.305 1 94.81 782 CYS B C 1
ATOM 12696 O O . CYS B 1 782 ? -21.344 -54.531 -8.406 1 94.81 782 CYS B O 1
ATOM 12698 N N . PHE B 1 783 ? -20.984 -55.125 -10.516 1 93.94 783 PHE B N 1
ATOM 12699 C CA . PHE B 1 783 ? -22.359 -54.906 -10.945 1 93.94 783 PHE B CA 1
ATOM 12700 C C . PHE B 1 783 ? -23.312 -55.875 -10.258 1 93.94 783 PHE B C 1
ATOM 12702 O O . PHE B 1 783 ? -24.375 -55.469 -9.789 1 93.94 783 PHE B O 1
ATOM 12709 N N . GLY B 1 784 ? -22.953 -57.062 -10.102 1 93.44 784 GLY B N 1
ATOM 12710 C CA . GLY B 1 784 ? -23.766 -58.094 -9.438 1 93.44 784 GLY B CA 1
ATOM 12711 C C . GLY B 1 784 ? -23.922 -57.844 -7.953 1 93.44 784 GLY B C 1
ATOM 12712 O O . GLY B 1 784 ? -25.031 -57.969 -7.418 1 93.44 784 GLY B O 1
ATOM 12713 N N . PHE B 1 785 ? -22.812 -57.5 -7.328 1 94.62 785 PHE B N 1
ATOM 12714 C CA . PHE B 1 785 ? -22.875 -57.219 -5.902 1 94.62 785 PHE B CA 1
ATOM 12715 C C . PHE B 1 785 ? -23.688 -55.938 -5.637 1 94.62 785 PHE B C 1
ATOM 12717 O O . PHE B 1 785 ? -24.359 -55.844 -4.605 1 94.62 785 PHE B O 1
ATOM 12724 N N . ALA B 1 786 ? -23.625 -55 -6.57 1 94.12 786 ALA B N 1
ATOM 12725 C CA . ALA B 1 786 ? -24.469 -53.812 -6.438 1 94.12 786 ALA B CA 1
ATOM 12726 C C . ALA B 1 786 ? -25.938 -54.188 -6.512 1 94.12 786 ALA B C 1
ATOM 12728 O O . ALA B 1 786 ? -26.75 -53.656 -5.742 1 94.12 786 ALA B O 1
ATOM 12729 N N . LEU B 1 787 ? -26.312 -55.062 -7.41 1 93.19 787 LEU B N 1
ATOM 12730 C CA . LEU B 1 787 ? -27.672 -55.531 -7.516 1 93.19 787 LEU B CA 1
ATOM 12731 C C . LEU B 1 787 ? -28.078 -56.312 -6.27 1 93.19 787 LEU B C 1
ATOM 12733 O O . LEU B 1 787 ? -29.203 -56.188 -5.777 1 93.19 787 LEU B O 1
ATOM 12737 N N . GLY B 1 788 ? -27.156 -57.094 -5.758 1 92.38 788 GLY B N 1
ATOM 12738 C CA . GLY B 1 788 ? -27.391 -57.844 -4.543 1 92.38 788 GLY B CA 1
ATOM 12739 C C . GLY B 1 788 ? -27.641 -56.969 -3.328 1 92.38 788 GLY B C 1
ATOM 12740 O O . GLY B 1 788 ? -28.297 -57.406 -2.381 1 92.38 788 GLY B O 1
ATOM 12741 N N . SER B 1 789 ? -27.078 -55.844 -3.389 1 92.44 789 SER B N 1
ATOM 12742 C CA . SER B 1 789 ? -27.25 -54.906 -2.275 1 92.44 789 SER B CA 1
ATOM 12743 C C . SER B 1 789 ? -28.719 -54.469 -2.146 1 92.44 789 SER B C 1
ATOM 12745 O O . SER B 1 789 ? -29.141 -54.031 -1.078 1 92.44 789 SER B O 1
ATOM 12747 N N . PHE B 1 790 ? -29.5 -54.625 -3.195 1 91.12 790 PHE B N 1
ATOM 12748 C CA . PHE B 1 790 ? -30.906 -54.25 -3.164 1 91.12 790 PHE B CA 1
ATOM 12749 C C . PHE B 1 790 ? -31.797 -55.5 -3.117 1 91.12 790 PHE B C 1
ATOM 12751 O O . PHE B 1 790 ? -33 -55.406 -3.312 1 91.12 790 PHE B O 1
ATOM 12758 N N . GLY B 1 791 ? -31.188 -56.688 -2.957 1 87.62 791 GLY B N 1
ATOM 12759 C CA . GLY B 1 791 ? -31.922 -57.906 -2.686 1 87.62 791 GLY B CA 1
ATOM 12760 C C . GLY B 1 791 ? -32.312 -58.656 -3.941 1 87.62 791 GLY B C 1
ATOM 12761 O O . GLY B 1 791 ? -33.125 -59.562 -3.895 1 87.62 791 GLY B O 1
ATOM 12762 N N . TYR B 1 792 ? -31.797 -58.25 -5.047 1 89.5 792 TYR B N 1
ATOM 12763 C CA . TYR B 1 792 ? -32.125 -58.938 -6.297 1 89.5 792 TYR B CA 1
ATOM 12764 C C . TYR B 1 792 ? -30.906 -59.688 -6.82 1 89.5 792 TYR B C 1
ATOM 12766 O O . TYR B 1 792 ? -29.75 -59.312 -6.566 1 89.5 792 TYR B O 1
ATOM 12774 N N . GLN B 1 793 ? -31.141 -60.844 -7.336 1 88 793 GLN B N 1
ATOM 12775 C CA . GLN B 1 793 ? -30.062 -61.625 -7.891 1 88 793 GLN B CA 1
ATOM 12776 C C . GLN B 1 793 ? -30.391 -62.125 -9.297 1 88 793 GLN B C 1
ATOM 12778 O O . GLN B 1 793 ? -31.547 -62.406 -9.602 1 88 793 GLN B O 1
ATOM 12783 N N . LEU B 1 794 ? -29.5 -62 -10.125 1 86.38 794 LEU B N 1
ATOM 12784 C CA . LEU B 1 794 ? -29.609 -62.531 -11.492 1 86.38 794 LEU B CA 1
ATOM 12785 C C . LEU B 1 794 ? -28.609 -63.656 -11.727 1 86.38 794 LEU B C 1
ATOM 12787 O O . LEU B 1 794 ? -27.547 -63.688 -11.094 1 86.38 794 LEU B O 1
ATOM 12791 N N . PRO B 1 795 ? -29.047 -64.562 -12.5 1 83.69 795 PRO B N 1
ATOM 12792 C CA . PRO B 1 795 ? -28.031 -65.562 -12.867 1 83.69 795 PRO B CA 1
ATOM 12793 C C . PRO B 1 795 ? -26.781 -65 -13.484 1 83.69 795 PRO B C 1
ATOM 12795 O O . PRO B 1 795 ? -26.859 -63.938 -14.148 1 83.69 795 PRO B O 1
ATOM 12798 N N . LEU B 1 796 ? -25.672 -65.5 -13.211 1 81.69 796 LEU B N 1
ATOM 12799 C CA . LEU B 1 796 ? -24.359 -65 -13.547 1 81.69 796 LEU B CA 1
ATOM 12800 C C . LEU B 1 796 ? -24.266 -64.688 -15.031 1 81.69 796 LEU B C 1
ATOM 12802 O O . LEU B 1 796 ? -23.719 -63.625 -15.406 1 81.69 796 LEU B O 1
ATOM 12806 N N . VAL B 1 797 ? -24.781 -65.5 -15.812 1 78.12 797 VAL B N 1
ATOM 12807 C CA . VAL B 1 797 ? -24.672 -65.312 -17.25 1 78.12 797 VAL B CA 1
ATOM 12808 C C . VAL B 1 797 ? -25.516 -64.125 -17.688 1 78.12 797 VAL B C 1
ATOM 12810 O O . VAL B 1 797 ? -25.062 -63.25 -18.469 1 78.12 797 VAL B O 1
ATOM 12813 N N . THR B 1 798 ? -26.781 -64 -17.172 1 79.94 798 THR B N 1
ATOM 12814 C CA . THR B 1 798 ? -27.656 -62.875 -17.484 1 79.94 798 THR B CA 1
ATOM 12815 C C . THR B 1 798 ? -27.062 -61.594 -16.984 1 79.94 798 THR B C 1
ATOM 12817 O O . THR B 1 798 ? -27.141 -60.562 -17.672 1 79.94 798 THR B O 1
ATOM 12820 N N . LEU B 1 799 ? -26.469 -61.719 -15.883 1 87.69 799 LEU B N 1
ATOM 12821 C CA . LEU B 1 799 ? -25.828 -60.562 -15.297 1 87.69 799 LEU B CA 1
ATOM 12822 C C . LEU B 1 799 ? -24.672 -60.094 -16.172 1 87.69 799 LEU B C 1
ATOM 12824 O O . LEU B 1 799 ? -24.531 -58.906 -16.438 1 87.69 799 LEU B O 1
ATOM 12828 N N . ALA B 1 800 ? -23.797 -60.969 -16.531 1 86.31 800 ALA B N 1
ATOM 12829 C CA . ALA B 1 800 ? -22.609 -60.656 -17.312 1 86.31 800 ALA B CA 1
ATOM 12830 C C . ALA B 1 800 ? -23 -60.094 -18.688 1 86.31 800 ALA B C 1
ATOM 12832 O O . ALA B 1 800 ? -22.422 -59.094 -19.125 1 86.31 800 ALA B O 1
ATOM 12833 N N . VAL B 1 801 ? -23.953 -60.625 -19.297 1 77.94 801 VAL B N 1
ATOM 12834 C CA . VAL B 1 801 ? -24.391 -60.188 -20.609 1 77.94 801 VAL B CA 1
ATOM 12835 C C . VAL B 1 801 ? -25.031 -58.812 -20.5 1 77.94 801 VAL B C 1
ATOM 12837 O O . VAL B 1 801 ? -24.781 -57.938 -21.328 1 77.94 801 VAL B O 1
ATOM 12840 N N . THR B 1 802 ? -25.875 -58.688 -19.469 1 83.88 802 THR B N 1
ATOM 12841 C CA . THR B 1 802 ? -26.531 -57.406 -19.266 1 83.88 802 THR B CA 1
ATOM 12842 C C . THR B 1 802 ? -25.484 -56.312 -19.062 1 83.88 802 THR B C 1
ATOM 12844 O O . THR B 1 802 ? -25.594 -55.219 -19.641 1 83.88 802 THR B O 1
ATOM 12847 N N . TYR B 1 803 ? -24.531 -56.562 -18.281 1 88.62 803 TYR B N 1
ATOM 12848 C CA . TYR B 1 803 ? -23.5 -55.562 -18.016 1 88.62 803 TYR B CA 1
ATOM 12849 C C . TYR B 1 803 ? -22.703 -55.25 -19.266 1 88.62 803 TYR B C 1
ATOM 12851 O O . TYR B 1 803 ? -22.516 -54.094 -19.609 1 88.62 803 TYR B O 1
ATOM 12859 N N . LEU B 1 804 ? -22.141 -56.281 -19.906 1 80.88 804 LEU B N 1
ATOM 12860 C CA . LEU B 1 804 ? -21.234 -56.094 -21.031 1 80.88 804 LEU B CA 1
ATOM 12861 C C . LEU B 1 804 ? -21.953 -55.406 -22.188 1 80.88 804 LEU B C 1
ATOM 12863 O O . LEU B 1 804 ? -21.391 -54.5 -22.828 1 80.88 804 LEU B O 1
ATOM 12867 N N . VAL B 1 805 ? -23.156 -55.688 -22.391 1 73.75 805 VAL B N 1
ATOM 12868 C CA . VAL B 1 805 ? -23.922 -55.094 -23.469 1 73.75 805 VAL B CA 1
ATOM 12869 C C . VAL B 1 805 ? -24.297 -53.656 -23.094 1 73.75 805 VAL B C 1
ATOM 12871 O O . VAL B 1 805 ? -24.094 -52.719 -23.891 1 73.75 805 VAL B O 1
ATOM 12874 N N . SER B 1 806 ? -24.828 -53.5 -21.938 1 80.62 806 SER B N 1
ATOM 12875 C CA . SER B 1 806 ? -25.266 -52.188 -21.516 1 80.62 806 SER B CA 1
ATOM 12876 C C . SER B 1 806 ? -24.094 -51.219 -21.422 1 80.62 806 SER B C 1
ATOM 12878 O O . SER B 1 806 ? -24.203 -50.062 -21.828 1 80.62 806 SER B O 1
ATOM 12880 N N . ASN B 1 807 ? -23.016 -51.719 -20.828 1 80.62 807 ASN B N 1
ATOM 12881 C CA . ASN B 1 807 ? -21.828 -50.844 -20.703 1 80.62 807 ASN B CA 1
ATOM 12882 C C . ASN B 1 807 ? -21.266 -50.5 -22.062 1 80.62 807 ASN B C 1
ATOM 12884 O O . ASN B 1 807 ? -20.812 -49.344 -22.281 1 80.62 807 ASN B O 1
ATOM 12888 N N . SER B 1 808 ? -21.203 -51.375 -22.953 1 71.88 808 SER B N 1
ATOM 12889 C CA . SER B 1 808 ? -20.703 -51.125 -24.312 1 71.88 808 SER B CA 1
ATOM 12890 C C . SER B 1 808 ? -21.578 -50.125 -25.047 1 71.88 808 SER B C 1
ATOM 12892 O O . SER B 1 808 ? -21.078 -49.219 -25.719 1 71.88 808 SER B O 1
ATOM 12894 N N . VAL B 1 809 ? -22.859 -50.219 -24.828 1 68.12 809 VAL B N 1
ATOM 12895 C CA . VAL B 1 809 ? -23.797 -49.312 -25.484 1 68.12 809 VAL B CA 1
ATOM 12896 C C . VAL B 1 809 ? -23.672 -47.906 -24.891 1 68.12 809 VAL B C 1
ATOM 12898 O O . VAL B 1 809 ? -23.672 -46.938 -25.625 1 68.12 809 VAL B O 1
ATOM 12901 N N . GLY B 1 810 ? -23.672 -47.938 -23.656 1 71.81 810 GLY B N 1
ATOM 12902 C CA . GLY B 1 810 ? -23.547 -46.656 -23 1 71.81 810 GLY B CA 1
ATOM 12903 C C . GLY B 1 810 ? -22.25 -45.938 -23.328 1 71.81 810 GLY B C 1
ATOM 12904 O O . GLY B 1 810 ? -22.219 -44.719 -23.422 1 71.81 810 GLY B O 1
ATOM 12905 N N . SER B 1 811 ? -21.188 -46.656 -23.547 1 68.12 811 SER B N 1
ATOM 12906 C CA . SER B 1 811 ? -19.859 -46.094 -23.781 1 68.12 811 SER B CA 1
ATOM 12907 C C . SER B 1 811 ? -19.734 -45.594 -25.219 1 68.12 811 SER B C 1
ATOM 12909 O O . SER B 1 811 ? -18.812 -44.844 -25.547 1 68.12 811 SER B O 1
ATOM 12911 N N . LEU B 1 812 ? -20.641 -45.969 -26 1 63 812 LEU B N 1
ATOM 12912 C CA . LEU B 1 812 ? -20.609 -45.562 -27.391 1 63 812 LEU B CA 1
ATOM 12913 C C . LEU B 1 812 ? -21.016 -44.094 -27.531 1 63 812 LEU B C 1
ATOM 12915 O O . LEU B 1 812 ? -20.672 -43.438 -28.516 1 63 812 LEU B O 1
ATOM 12919 N N . VAL B 1 813 ? -21.75 -43.625 -26.562 1 60.28 813 VAL B N 1
ATOM 12920 C CA . VAL B 1 813 ? -22.125 -42.219 -26.562 1 60.28 813 VAL B CA 1
ATOM 12921 C C . VAL B 1 813 ? -20.938 -41.375 -26.109 1 60.28 813 VAL B C 1
ATOM 12923 O O . VAL B 1 813 ? -20.406 -41.594 -25.016 1 60.28 813 VAL B O 1
ATOM 12926 N N . PRO B 1 814 ? -20.438 -40.594 -26.984 1 55.5 814 PRO B N 1
ATOM 12927 C CA . PRO B 1 814 ? -19.25 -39.781 -26.672 1 55.5 814 PRO B CA 1
ATOM 12928 C C . PRO B 1 814 ? -19.5 -38.781 -25.562 1 55.5 814 PRO B C 1
ATOM 12930 O O . PRO B 1 814 ? -19.578 -37.562 -25.828 1 55.5 814 PRO B O 1
ATOM 12933 N N . SER B 1 815 ? -19.875 -39.125 -24.469 1 59.44 815 SER B N 1
ATOM 12934 C CA . SER B 1 815 ? -20 -38.25 -23.312 1 59.44 815 SER B CA 1
ATOM 12935 C C . SER B 1 815 ? -18.812 -38.406 -22.359 1 59.44 815 SER B C 1
ATOM 12937 O O . SER B 1 815 ? -18.219 -39.5 -22.281 1 59.44 815 SER B O 1
ATOM 12939 N N . PRO B 1 816 ? -18.375 -37.312 -21.922 1 62.06 816 PRO B N 1
ATOM 12940 C CA . PRO B 1 816 ? -17.266 -37.438 -20.969 1 62.06 816 PRO B CA 1
ATOM 12941 C C . PRO B 1 816 ? -17.562 -38.406 -19.828 1 62.06 816 PRO B C 1
ATOM 12943 O O . PRO B 1 816 ? -18.562 -38.25 -19.125 1 62.06 816 PRO B O 1
ATOM 12946 N N . GLY B 1 817 ? -16.75 -39.438 -19.703 1 64.5 817 GLY B N 1
ATOM 12947 C CA . GLY B 1 817 ? -16.875 -40.406 -18.641 1 64.5 817 GLY B CA 1
ATOM 12948 C C . GLY B 1 817 ? -18.109 -41.281 -18.781 1 64.5 817 GLY B C 1
ATOM 12949 O O . GLY B 1 817 ? -18.359 -42.156 -17.938 1 64.5 817 GLY B O 1
ATOM 12950 N N . GLY B 1 818 ? -18.891 -41.125 -19.938 1 68.25 818 GLY B N 1
ATOM 12951 C CA . GLY B 1 818 ? -20.109 -41.906 -20.141 1 68.25 818 GLY B CA 1
ATOM 12952 C C . GLY B 1 818 ? -21.234 -41.531 -19.203 1 68.25 818 GLY B C 1
ATOM 12953 O O . GLY B 1 818 ? -22.125 -42.344 -18.938 1 68.25 818 GLY B O 1
ATOM 12954 N N . ILE B 1 819 ? -21.109 -40.344 -18.672 1 69.38 819 ILE B N 1
ATOM 12955 C CA . ILE B 1 819 ? -22.094 -39.938 -17.672 1 69.38 819 ILE B CA 1
ATOM 12956 C C . ILE B 1 819 ? -23.469 -39.812 -18.328 1 69.38 819 ILE B C 1
ATOM 12958 O O . ILE B 1 819 ? -23.609 -39.156 -19.359 1 69.38 819 ILE B O 1
ATOM 12962 N N . GLY B 1 820 ? -24.453 -40.406 -17.797 1 72.56 820 GLY B N 1
ATOM 12963 C CA . GLY B 1 820 ? -25.812 -40.375 -18.312 1 72.56 820 GLY B CA 1
ATOM 12964 C C . GLY B 1 820 ? -26.156 -41.594 -19.141 1 72.56 820 GLY B C 1
ATOM 12965 O O . GLY B 1 820 ? -26.953 -42.438 -18.719 1 72.56 820 GLY B O 1
ATOM 12966 N N . PRO B 1 821 ? -25.328 -41.656 -20.25 1 72.12 821 PRO B N 1
ATOM 12967 C CA . PRO B 1 821 ? -25.641 -42.781 -21.172 1 72.12 821 PRO B CA 1
ATOM 12968 C C . PRO B 1 821 ? -25.344 -44.125 -20.562 1 72.12 821 PRO B C 1
ATOM 12970 O O . PRO B 1 821 ? -26.109 -45.094 -20.75 1 72.12 821 PRO B O 1
ATOM 12973 N N . VAL B 1 822 ? -24.297 -44.25 -19.828 1 80.5 822 VAL B N 1
ATOM 12974 C CA . VAL B 1 822 ? -23.938 -45.562 -19.25 1 80.5 822 VAL B CA 1
ATOM 12975 C C . VAL B 1 822 ? -24.953 -45.906 -18.172 1 80.5 822 VAL B C 1
ATOM 12977 O O . VAL B 1 822 ? -25.422 -47.062 -18.109 1 80.5 822 VAL B O 1
ATOM 12980 N N . GLU B 1 823 ? -25.297 -45.031 -17.375 1 82.94 823 GLU B N 1
ATOM 12981 C CA . GLU B 1 823 ? -26.297 -45.281 -16.344 1 82.94 823 GLU B CA 1
ATOM 12982 C C . GLU B 1 823 ? -27.641 -45.656 -16.953 1 82.94 823 GLU B C 1
ATOM 12984 O O . GLU B 1 823 ? -28.312 -46.594 -16.469 1 82.94 823 GLU B O 1
ATOM 12989 N N . ALA B 1 824 ? -27.969 -44.906 -17.953 1 79.88 824 ALA B N 1
ATOM 12990 C CA . ALA B 1 824 ? -29.234 -45.188 -18.625 1 79.88 824 ALA B CA 1
ATOM 12991 C C . ALA B 1 824 ? -29.234 -46.562 -19.266 1 79.88 824 ALA B C 1
ATOM 12993 O O . ALA B 1 824 ? -30.234 -47.312 -19.172 1 79.88 824 ALA B O 1
ATOM 12994 N N . ALA B 1 825 ? -28.094 -46.906 -19.812 1 81.06 825 ALA B N 1
ATOM 12995 C CA . ALA B 1 825 ? -27.984 -48.219 -20.484 1 81.06 825 ALA B CA 1
ATOM 12996 C C . ALA B 1 825 ? -27.984 -49.344 -19.469 1 81.06 825 ALA B C 1
ATOM 12998 O O . ALA B 1 825 ? -28.641 -50.375 -19.672 1 81.06 825 ALA B O 1
ATOM 12999 N N . LEU B 1 826 ? -27.297 -49.156 -18.406 1 88.94 826 LEU B N 1
ATOM 13000 C CA . LEU B 1 826 ? -27.281 -50.156 -17.359 1 88.94 826 LEU B CA 1
ATOM 13001 C C . LEU B 1 826 ? -28.656 -50.312 -16.719 1 88.94 826 LEU B C 1
ATOM 13003 O O . LEU B 1 826 ? -29.094 -51.438 -16.453 1 88.94 826 LEU B O 1
ATOM 13007 N N . THR B 1 827 ? -29.297 -49.219 -16.5 1 86.81 827 THR B N 1
ATOM 13008 C CA . THR B 1 827 ? -30.656 -49.25 -15.953 1 86.81 827 THR B CA 1
ATOM 13009 C C . THR B 1 827 ? -31.609 -49.938 -16.922 1 86.81 827 THR B C 1
ATOM 13011 O O . THR B 1 827 ? -32.375 -50.812 -16.516 1 86.81 827 THR B O 1
ATOM 13014 N N . GLY B 1 828 ? -31.5 -49.531 -18.141 1 83.62 828 GLY B N 1
ATOM 13015 C CA . GLY B 1 828 ? -32.344 -50.125 -19.156 1 83.62 828 GLY B CA 1
ATOM 13016 C C . GLY B 1 828 ? -32.094 -51.625 -19.312 1 83.62 828 GLY B C 1
ATOM 13017 O O . GLY B 1 828 ? -33.031 -52.406 -19.469 1 83.62 828 GLY B O 1
ATOM 13018 N N . GLY B 1 829 ? -30.859 -52.062 -19.25 1 84.75 829 GLY B N 1
ATOM 13019 C CA . GLY B 1 829 ? -30.516 -53.469 -19.328 1 84.75 829 GLY B CA 1
ATOM 13020 C C . GLY B 1 829 ? -31.078 -54.281 -18.188 1 84.75 829 GLY B C 1
ATOM 13021 O O . GLY B 1 829 ? -31.594 -55.375 -18.406 1 84.75 829 GLY B O 1
ATOM 13022 N N . LEU B 1 830 ? -31.062 -53.75 -17.047 1 89.38 830 LEU B N 1
ATOM 13023 C CA . LEU B 1 830 ? -31.578 -54.469 -15.883 1 89.38 830 LEU B CA 1
ATOM 13024 C C . LEU B 1 830 ? -33.094 -54.562 -15.922 1 89.38 830 LEU B C 1
ATOM 13026 O O . LEU B 1 830 ? -33.688 -55.562 -15.531 1 89.38 830 LEU B O 1
ATOM 13030 N N . VAL B 1 831 ? -33.719 -53.5 -16.391 1 86.06 831 VAL B N 1
ATOM 13031 C CA . VAL B 1 831 ? -35.188 -53.5 -16.5 1 86.06 831 VAL B CA 1
ATOM 13032 C C . VAL B 1 831 ? -35.625 -54.562 -17.5 1 86.06 831 VAL B C 1
ATOM 13034 O O . VAL B 1 831 ? -36.625 -55.25 -17.266 1 86.06 831 VAL B O 1
ATOM 13037 N N . LEU B 1 832 ? -34.812 -54.719 -18.484 1 80.12 832 LEU B N 1
ATOM 13038 C CA . LEU B 1 832 ? -35.156 -55.688 -19.516 1 80.12 832 LEU B CA 1
ATOM 13039 C C . LEU B 1 832 ? -35.062 -57.094 -18.969 1 80.12 832 LEU B C 1
ATOM 13041 O O . LEU B 1 832 ? -35.688 -58.031 -19.484 1 80.12 832 LEU B O 1
ATOM 13045 N N . THR B 1 833 ? -34.312 -57.281 -17.891 1 83.25 833 THR B N 1
ATOM 13046 C CA . THR B 1 833 ? -34.188 -58.594 -17.281 1 83.25 833 THR B CA 1
ATOM 13047 C C . THR B 1 833 ? -35.25 -58.844 -16.234 1 83.25 833 THR B C 1
ATOM 13049 O O . THR B 1 833 ? -35.344 -59.938 -15.68 1 83.25 833 THR B O 1
ATOM 13052 N N . GLY B 1 834 ? -36.094 -57.812 -15.914 1 82.56 834 GLY B N 1
ATOM 13053 C CA . GLY B 1 834 ? -37.219 -58 -15.008 1 82.56 834 GLY B CA 1
ATOM 13054 C C . GLY B 1 834 ? -37.031 -57.281 -13.688 1 82.56 834 GLY B C 1
ATOM 13055 O O . GLY B 1 834 ? -37.875 -57.438 -12.781 1 82.56 834 GLY B O 1
ATOM 13056 N N . ILE B 1 835 ? -36.094 -56.562 -13.57 1 89.88 835 ILE B N 1
ATOM 13057 C CA . ILE B 1 835 ? -35.875 -55.844 -12.328 1 89.88 835 ILE B CA 1
ATOM 13058 C C . ILE B 1 835 ? -36.656 -54.531 -12.352 1 89.88 835 ILE B C 1
ATOM 13060 O O . ILE B 1 835 ? -36.719 -53.844 -13.375 1 89.88 835 ILE B O 1
ATOM 13064 N N . PRO B 1 836 ? -37.312 -54.281 -11.305 1 88.38 836 PRO B N 1
ATOM 13065 C CA . PRO B 1 836 ? -38.062 -53.031 -11.25 1 88.38 836 PRO B CA 1
ATOM 13066 C C . PRO B 1 836 ? -37.156 -51.812 -11.508 1 88.38 836 PRO B C 1
ATOM 13068 O O . PRO B 1 836 ? -36 -51.812 -11.148 1 88.38 836 PRO B O 1
ATOM 13071 N N . TYR B 1 837 ? -37.688 -50.844 -12.117 1 85.19 837 TYR B N 1
ATOM 13072 C CA . TYR B 1 837 ? -37 -49.656 -12.57 1 85.19 837 TYR B CA 1
ATOM 13073 C C . TYR B 1 837 ? -36.281 -48.969 -11.406 1 85.19 837 TYR B C 1
ATOM 13075 O O . TYR B 1 837 ? -35.125 -48.531 -11.547 1 85.19 837 TYR B O 1
ATOM 13083 N N . SER B 1 838 ? -37 -48.906 -10.281 1 82.12 838 SER B N 1
ATOM 13084 C CA . SER B 1 838 ? -36.438 -48.188 -9.133 1 82.12 838 SER B CA 1
ATOM 13085 C C . SER B 1 838 ? -35.156 -48.875 -8.641 1 82.12 838 SER B C 1
ATOM 13087 O O . SER B 1 838 ? -34.156 -48.219 -8.359 1 82.12 838 SER B O 1
ATOM 13089 N N . VAL B 1 839 ? -35.188 -50.156 -8.656 1 87.38 839 VAL B N 1
ATOM 13090 C CA . VAL B 1 839 ? -34.031 -50.938 -8.203 1 87.38 839 VAL B CA 1
ATOM 13091 C C . VAL B 1 839 ? -32.938 -50.906 -9.258 1 87.38 839 VAL B C 1
ATOM 13093 O O . VAL B 1 839 ? -31.75 -50.812 -8.938 1 87.38 839 VAL B O 1
ATOM 13096 N N . ALA B 1 840 ? -33.375 -50.938 -10.547 1 89.19 840 ALA B N 1
ATOM 13097 C CA . ALA B 1 840 ? -32.406 -50.875 -11.648 1 89.19 840 ALA B CA 1
ATOM 13098 C C . ALA B 1 840 ? -31.641 -49.562 -11.648 1 89.19 840 ALA B C 1
ATOM 13100 O O . ALA B 1 840 ? -30.422 -49.594 -11.812 1 89.19 840 ALA B O 1
ATOM 13101 N N . LEU B 1 841 ? -32.312 -48.594 -11.43 1 86.5 841 LEU B N 1
ATOM 13102 C CA . LEU B 1 841 ? -31.688 -47.281 -11.383 1 86.5 841 LEU B CA 1
ATOM 13103 C C . LEU B 1 841 ? -30.734 -47.188 -10.188 1 86.5 841 LEU B C 1
ATOM 13105 O O . LEU B 1 841 ? -29.609 -46.688 -10.328 1 86.5 841 LEU B O 1
ATOM 13109 N N . SER B 1 842 ? -31.219 -47.594 -9.07 1 86.38 842 SER B N 1
ATOM 13110 C CA . SER B 1 842 ? -30.391 -47.562 -7.871 1 86.38 842 SER B CA 1
ATOM 13111 C C . SER B 1 842 ? -29.141 -48.406 -8.023 1 86.38 842 SER B C 1
ATOM 13113 O O . SER B 1 842 ? -28.062 -48.031 -7.543 1 86.38 842 SER B O 1
ATOM 13115 N N . THR B 1 843 ? -29.266 -49.469 -8.688 1 89.44 843 THR B N 1
ATOM 13116 C CA . THR B 1 843 ? -28.125 -50.344 -8.93 1 89.44 843 THR B CA 1
ATOM 13117 C C . THR B 1 843 ? -27.109 -49.688 -9.859 1 89.44 843 THR B C 1
ATOM 13119 O O . THR B 1 843 ? -25.906 -49.719 -9.594 1 89.44 843 THR B O 1
ATOM 13122 N N . ALA B 1 844 ? -27.641 -49.094 -10.875 1 87.94 844 ALA B N 1
ATOM 13123 C CA . ALA B 1 844 ? -26.766 -48.406 -11.836 1 87.94 844 ALA B CA 1
ATOM 13124 C C . ALA B 1 844 ? -26.016 -47.25 -11.164 1 87.94 844 ALA B C 1
ATOM 13126 O O . ALA B 1 844 ? -24.812 -47.094 -11.391 1 87.94 844 ALA B O 1
ATOM 13127 N N . VAL B 1 845 ? -26.688 -46.625 -10.344 1 85.31 845 VAL B N 1
ATOM 13128 C CA . VAL B 1 845 ? -26.078 -45.469 -9.672 1 85.31 845 VAL B CA 1
ATOM 13129 C C . VAL B 1 845 ? -25.031 -45.969 -8.672 1 85.31 845 VAL B C 1
ATOM 13131 O O . VAL B 1 845 ? -23.938 -45.375 -8.562 1 85.31 845 VAL B O 1
ATOM 13134 N N . LEU B 1 846 ? -25.359 -46.938 -7.973 1 86.69 846 LEU B N 1
ATOM 13135 C CA . LEU B 1 846 ? -24.406 -47.5 -7.012 1 86.69 846 LEU B CA 1
ATOM 13136 C C . LEU B 1 846 ? -23.188 -48.031 -7.719 1 86.69 846 LEU B C 1
ATOM 13138 O O . LEU B 1 846 ? -22.062 -47.875 -7.238 1 86.69 846 LEU B O 1
ATOM 13142 N N . TYR B 1 847 ? -23.391 -48.719 -8.797 1 90 847 TYR B N 1
ATOM 13143 C CA . TYR B 1 847 ? -22.297 -49.219 -9.609 1 90 847 TYR B CA 1
ATOM 13144 C C . TYR B 1 847 ? -21.375 -48.094 -10.07 1 90 847 TYR B C 1
ATOM 13146 O O . TYR B 1 847 ? -20.156 -48.219 -9.969 1 90 847 TYR B O 1
ATOM 13154 N N . ARG B 1 848 ? -21.969 -47.094 -10.5 1 86.12 848 ARG B N 1
ATOM 13155 C CA . ARG B 1 848 ? -21.188 -45.969 -11 1 86.12 848 ARG B CA 1
ATOM 13156 C C . ARG B 1 848 ? -20.453 -45.25 -9.859 1 86.12 848 ARG B C 1
ATOM 13158 O O . ARG B 1 848 ? -19.375 -44.688 -10.055 1 86.12 848 ARG B O 1
ATOM 13165 N N . LEU B 1 849 ? -21.109 -45.219 -8.773 1 84.38 849 LEU B N 1
ATOM 13166 C CA . LEU B 1 849 ? -20.438 -44.656 -7.609 1 84.38 849 LEU B CA 1
ATOM 13167 C C . LEU B 1 849 ? -19.141 -45.375 -7.316 1 84.38 849 LEU B C 1
ATOM 13169 O O . LEU B 1 849 ? -18.125 -44.719 -7.02 1 84.38 849 LEU B O 1
ATOM 13173 N N . PHE B 1 850 ? -19.141 -46.656 -7.48 1 88.12 850 PHE B N 1
ATOM 13174 C CA . PHE B 1 850 ? -17.984 -47.438 -7.094 1 88.12 850 PHE B CA 1
ATOM 13175 C C . PHE B 1 850 ? -17 -47.562 -8.25 1 88.12 850 PHE B C 1
ATOM 13177 O O . PHE B 1 850 ? -15.82 -47.844 -8.039 1 88.12 850 PHE B O 1
ATOM 13184 N N . THR B 1 851 ? -17.422 -47.188 -9.422 1 87.5 851 THR B N 1
ATOM 13185 C CA . THR B 1 851 ? -16.531 -47.375 -10.555 1 87.5 851 THR B CA 1
ATOM 13186 C C . THR B 1 851 ? -16.141 -46.062 -11.188 1 87.5 851 THR B C 1
ATOM 13188 O O . THR B 1 851 ? -15.195 -46 -11.984 1 87.5 851 THR B O 1
ATOM 13191 N N . PHE B 1 852 ? -16.859 -45.062 -10.875 1 81.5 852 PHE B N 1
ATOM 13192 C CA . PHE B 1 852 ? -16.578 -43.812 -11.555 1 81.5 852 PHE B CA 1
ATOM 13193 C C . PHE B 1 852 ? -16.438 -42.656 -10.547 1 81.5 852 PHE B C 1
ATOM 13195 O O . PHE B 1 852 ? -15.344 -42.156 -10.32 1 81.5 852 PHE B O 1
ATOM 13202 N N . TRP B 1 853 ? -17.578 -42.375 -9.836 1 77.75 853 TRP B N 1
ATOM 13203 C CA . TRP B 1 853 ? -17.594 -41.188 -8.953 1 77.75 853 TRP B CA 1
ATOM 13204 C C . TRP B 1 853 ? -16.75 -41.438 -7.715 1 77.75 853 TRP B C 1
ATOM 13206 O O . TRP B 1 853 ? -16 -40.531 -7.285 1 77.75 853 TRP B O 1
ATOM 13216 N N . GLY B 1 854 ? -16.875 -42.531 -7.078 1 76.38 854 GLY B N 1
ATOM 13217 C CA . GLY B 1 854 ? -16.172 -42.844 -5.852 1 76.38 854 GLY B CA 1
ATOM 13218 C C . GLY B 1 854 ? -14.672 -43 -6.047 1 76.38 854 GLY B C 1
ATOM 13219 O O . GLY B 1 854 ? -13.906 -42.938 -5.086 1 76.38 854 GLY B O 1
ATOM 13220 N N . ARG B 1 855 ? -14.273 -43.062 -7.281 1 81.56 855 ARG B N 1
ATOM 13221 C CA . ARG B 1 855 ? -12.859 -43.281 -7.586 1 81.56 855 ARG B CA 1
ATOM 13222 C C . ARG B 1 855 ? -12.117 -41.969 -7.785 1 81.56 855 ARG B C 1
ATOM 13224 O O . ARG B 1 855 ? -10.891 -41.969 -7.891 1 81.56 855 ARG B O 1
ATOM 13231 N N . VAL B 1 856 ? -12.797 -40.969 -7.844 1 77.44 856 VAL B N 1
ATOM 13232 C CA . VAL B 1 856 ? -12.195 -39.688 -8.156 1 77.44 856 VAL B CA 1
ATOM 13233 C C . VAL B 1 856 ? -11.211 -39.281 -7.055 1 77.44 856 VAL B C 1
ATOM 13235 O O . VAL B 1 856 ? -10.07 -38.906 -7.336 1 77.44 856 VAL B O 1
ATOM 13238 N N . PRO B 1 857 ? -11.641 -39.406 -5.785 1 75.75 857 PRO B N 1
ATOM 13239 C CA . PRO B 1 857 ? -10.664 -39.062 -4.746 1 75.75 857 PRO B CA 1
ATOM 13240 C C . PRO B 1 857 ? -9.43 -39.969 -4.766 1 75.75 857 PRO B C 1
ATOM 13242 O O . PRO B 1 857 ? -8.312 -39.5 -4.523 1 75.75 857 PRO B O 1
ATOM 13245 N N . LEU B 1 858 ? -9.625 -41.25 -5.09 1 82.31 858 LEU B N 1
ATOM 13246 C CA . LEU B 1 858 ? -8.508 -42.188 -5.18 1 82.31 858 LEU B CA 1
ATOM 13247 C C . LEU B 1 858 ? -7.582 -41.812 -6.336 1 82.31 858 LEU B C 1
ATOM 13249 O O . LEU B 1 858 ? -6.359 -41.875 -6.207 1 82.31 858 LEU B O 1
ATOM 13253 N N . GLY B 1 859 ? -8.164 -41.438 -7.379 1 83.56 859 GLY B N 1
ATOM 13254 C CA . GLY B 1 859 ? -7.395 -41 -8.539 1 83.56 859 GLY B CA 1
ATOM 13255 C C . GLY B 1 859 ? -6.59 -39.75 -8.289 1 83.56 859 GLY B C 1
ATOM 13256 O O . GLY B 1 859 ? -5.438 -39.656 -8.711 1 83.56 859 GLY B O 1
ATOM 13257 N N . TRP B 1 860 ? -7.219 -38.906 -7.641 1 76.56 860 TRP B N 1
ATOM 13258 C CA . TRP B 1 860 ? -6.535 -37.656 -7.336 1 76.56 860 TRP B CA 1
ATOM 13259 C C . TRP B 1 860 ? -5.336 -37.906 -6.426 1 76.56 860 TRP B C 1
ATOM 13261 O O . TRP B 1 860 ? -4.262 -37.344 -6.648 1 76.56 860 TRP B O 1
ATOM 13271 N N . ILE B 1 861 ? -5.5 -38.719 -5.422 1 80.5 861 ILE B N 1
ATOM 13272 C CA . ILE B 1 861 ? -4.41 -39.031 -4.512 1 80.5 861 ILE B CA 1
ATOM 13273 C C . ILE B 1 861 ? -3.293 -39.75 -5.273 1 80.5 861 ILE B C 1
ATOM 13275 O O . ILE B 1 861 ? -2.113 -39.438 -5.082 1 80.5 861 ILE B O 1
ATOM 13279 N N . ALA B 1 862 ? -3.74 -40.562 -6.125 1 86.38 862 ALA B N 1
ATOM 13280 C CA . ALA B 1 862 ? -2.766 -41.312 -6.934 1 86.38 862 ALA B CA 1
ATOM 13281 C C . ALA B 1 862 ? -2.018 -40.344 -7.871 1 86.38 862 ALA B C 1
ATOM 13283 O O . ALA B 1 862 ? -0.817 -40.531 -8.102 1 86.38 862 ALA B O 1
ATOM 13284 N N . LEU B 1 863 ? -2.689 -39.469 -8.375 1 81.75 863 LEU B N 1
ATOM 13285 C CA . LEU B 1 863 ? -2.066 -38.5 -9.273 1 81.75 863 LEU B CA 1
ATOM 13286 C C . LEU B 1 863 ? -1 -37.688 -8.539 1 81.75 863 LEU B C 1
ATOM 13288 O O . LEU B 1 863 ? 0.079 -37.438 -9.086 1 81.75 863 LEU B O 1
ATOM 13292 N N . GLN B 1 864 ? -1.298 -37.281 -7.367 1 76.94 864 GLN B N 1
ATOM 13293 C CA . GLN B 1 864 ? -0.333 -36.531 -6.578 1 76.94 864 GLN B CA 1
ATOM 13294 C C . GLN B 1 864 ? 0.914 -37.344 -6.285 1 76.94 864 GLN B C 1
ATOM 13296 O O . GLN B 1 864 ? 2.035 -36.844 -6.383 1 76.94 864 GLN B O 1
ATOM 13301 N N . ILE B 1 865 ? 0.644 -38.625 -5.996 1 80.81 865 ILE B N 1
ATOM 13302 C CA . ILE B 1 865 ? 1.755 -39.531 -5.703 1 80.81 865 ILE B CA 1
ATOM 13303 C C . ILE B 1 865 ? 2.59 -39.719 -6.961 1 80.81 865 ILE B C 1
ATOM 13305 O O . ILE B 1 865 ? 3.82 -39.688 -6.914 1 80.81 865 ILE B O 1
ATOM 13309 N N . ALA B 1 866 ? 1.93 -39.875 -8.016 1 84.25 866 ALA B N 1
ATOM 13310 C CA . ALA B 1 866 ? 2.609 -40.156 -9.273 1 84.25 866 ALA B CA 1
ATOM 13311 C C . ALA B 1 866 ? 3.4 -38.938 -9.742 1 84.25 866 ALA B C 1
ATOM 13313 O O . ALA B 1 866 ? 4.488 -39.062 -10.312 1 84.25 866 ALA B O 1
ATOM 13314 N N . THR B 1 867 ? 2.832 -37.844 -9.5 1 75.62 867 THR B N 1
ATOM 13315 C CA . THR B 1 867 ? 3.518 -36.625 -9.898 1 75.62 867 THR B CA 1
ATOM 13316 C C . THR B 1 867 ? 4.723 -36.375 -9.008 1 75.62 867 THR B C 1
ATOM 13318 O O . THR B 1 867 ? 5.793 -36 -9.492 1 75.62 867 THR B O 1
ATOM 13321 N N . LYS B 1 868 ? 4.508 -36.562 -7.793 1 69.06 868 LYS B N 1
ATOM 13322 C CA . LYS B 1 868 ? 5.586 -36.344 -6.836 1 69.06 868 LYS B CA 1
ATOM 13323 C C . LYS B 1 868 ? 6.746 -37.312 -7.082 1 69.06 868 LYS B C 1
ATOM 13325 O O . LYS B 1 868 ? 7.91 -36.938 -6.973 1 69.06 868 LYS B O 1
ATOM 13330 N N . ARG B 1 869 ? 6.371 -38.5 -7.457 1 75.69 869 ARG B N 1
ATOM 13331 C CA . ARG B 1 869 ? 7.391 -39.531 -7.684 1 75.69 869 ARG B CA 1
ATOM 13332 C C . ARG B 1 869 ? 7.852 -39.531 -9.133 1 75.69 869 ARG B C 1
ATOM 13334 O O . ARG B 1 869 ? 8.648 -40.406 -9.539 1 75.69 869 ARG B O 1
ATOM 13341 N N . ASN B 1 870 ? 7.395 -38.594 -9.93 1 75.81 870 ASN B N 1
ATOM 13342 C CA . ASN B 1 870 ? 7.75 -38.375 -11.32 1 75.81 870 ASN B CA 1
ATOM 13343 C C . ASN B 1 870 ? 7.504 -39.625 -12.18 1 75.81 870 ASN B C 1
ATOM 13345 O O . ASN B 1 870 ? 8.352 -40 -12.984 1 75.81 870 ASN B O 1
ATOM 13349 N N . TYR B 1 871 ? 6.441 -40.281 -11.883 1 81.38 871 TYR B N 1
ATOM 13350 C CA . TYR B 1 871 ? 6.07 -41.406 -12.711 1 81.38 871 TYR B CA 1
ATOM 13351 C C . TYR B 1 871 ? 5.43 -40.969 -14.016 1 81.38 871 TYR B C 1
ATOM 13353 O O . TYR B 1 871 ? 5.379 -41.719 -14.992 1 81.38 871 TYR B O 1
ATOM 13361 N N . ILE B 1 872 ? 4.902 -39.688 -13.883 1 77.25 872 ILE B N 1
ATOM 13362 C CA . ILE B 1 872 ? 4.258 -39.094 -15.055 1 77.25 872 ILE B CA 1
ATOM 13363 C C . ILE B 1 872 ? 4.898 -37.75 -15.383 1 77.25 872 ILE B C 1
ATOM 13365 O O . ILE B 1 872 ? 5.383 -37.062 -14.484 1 77.25 872 ILE B O 1
#

Solvent-accessible surface area (backbone atoms only — not comparable to full-atom values): 89169 Å² total; per-residue (Å²): 137,81,80,77,79,74,73,74,72,73,72,77,64,79,60,44,69,24,41,37,31,41,59,78,88,58,70,37,64,46,64,66,31,49,53,48,17,50,50,27,51,50,50,38,52,49,45,45,52,40,45,57,52,32,47,46,22,54,53,12,46,48,50,19,51,31,60,69,29,36,68,51,43,63,32,55,54,63,55,54,60,62,53,54,48,50,46,51,68,48,49,47,55,49,53,54,53,44,52,37,55,73,70,66,39,62,66,59,48,52,50,31,52,48,26,24,51,51,30,36,50,50,49,52,47,48,19,51,51,33,47,51,50,41,64,70,57,68,50,57,93,72,45,49,52,57,36,38,49,60,49,55,49,67,55,14,24,48,33,11,35,42,54,56,57,44,73,49,82,80,46,63,63,45,56,50,45,48,52,52,50,51,51,48,54,51,50,37,32,57,72,64,78,33,53,64,63,14,52,54,39,30,36,33,48,8,39,19,44,20,25,44,44,43,31,71,72,30,44,77,71,77,63,70,56,70,42,60,33,54,43,42,46,16,24,25,62,42,61,58,37,33,36,34,42,51,44,83,90,53,46,84,59,38,42,39,29,35,27,44,37,30,59,59,75,18,50,68,62,57,66,44,47,50,53,48,46,51,51,39,67,68,37,87,65,84,78,63,68,65,67,66,53,51,45,65,44,76,49,44,73,43,79,37,84,88,60,67,33,47,60,51,30,51,50,49,40,72,60,42,56,79,68,79,54,89,80,42,72,45,40,32,42,33,29,29,79,85,71,47,58,30,35,34,42,28,34,44,52,81,54,45,58,60,52,41,52,52,46,50,50,46,56,63,39,30,68,66,81,55,58,77,78,53,90,44,68,67,50,42,51,48,39,38,50,33,35,49,50,52,34,30,73,66,65,58,33,74,90,32,81,74,31,46,27,67,52,96,45,27,36,40,40,35,28,54,65,58,74,47,49,40,43,71,78,49,63,39,89,75,58,52,69,68,28,55,43,34,34,55,51,45,52,48,57,34,36,34,63,19,37,40,44,61,67,55,35,45,64,37,25,30,49,49,97,89,19,39,41,68,46,81,43,51,51,26,45,70,63,51,54,63,68,45,49,37,49,39,51,34,27,45,47,54,31,39,22,64,52,59,31,55,68,61,32,49,50,44,48,61,70,70,43,58,68,58,61,55,62,59,25,53,32,59,55,48,70,87,79,45,42,71,74,46,36,68,71,45,77,49,70,66,54,48,48,50,50,43,49,57,49,52,70,74,39,74,95,60,73,87,70,69,65,61,83,48,55,61,67,40,70,64,51,52,51,50,50,49,46,50,50,47,36,51,48,50,50,39,70,66,47,61,40,68,58,47,51,53,31,60,69,65,34,39,65,68,31,43,50,50,14,40,52,24,34,57,43,28,34,52,11,51,20,39,20,51,46,39,61,36,88,63,92,60,62,61,72,59,36,30,42,50,45,38,24,23,58,38,39,23,49,69,24,53,71,71,50,28,38,40,51,49,51,34,44,34,34,42,66,70,73,36,57,68,63,63,27,50,31,36,47,51,49,48,55,49,48,43,52,50,44,50,53,50,49,52,50,51,42,35,59,70,64,62,44,61,74,66,52,62,74,55,57,71,63,52,50,48,48,51,50,49,50,49,48,50,53,47,46,37,68,68,37,56,71,54,33,52,51,49,45,63,65,43,42,61,54,48,61,61,27,38,62,56,51,52,51,44,65,74,34,59,69,37,46,48,43,19,50,50,13,36,45,43,23,50,52,17,50,41,46,14,47,49,26,28,33,42,15,69,76,44,85,67,60,66,55,62,43,41,50,35,46,57,51,15,45,54,56,9,56,65,45,91,35,56,55,20,63,62,44,25,44,50,27,36,17,52,37,36,36,72,74,68,40,55,61,72,56,19,43,33,24,28,47,51,33,39,34,46,65,48,64,61,37,39,66,55,6,51,54,32,39,53,51,32,50,74,66,56,45,92,137,82,81,74,78,74,76,73,72,76,71,77,65,77,61,45,70,26,40,37,29,39,59,76,87,58,71,37,64,45,65,66,32,48,53,48,17,52,50,28,51,50,49,40,52,50,45,44,51,39,46,58,52,33,48,45,22,54,53,12,45,50,50,20,51,30,59,67,30,36,70,52,43,61,30,54,54,63,54,56,60,62,53,54,49,48,45,51,68,48,49,48,56,50,54,53,54,46,53,37,55,72,70,66,38,62,67,60,49,52,51,32,52,49,25,25,52,51,30,36,51,51,49,51,48,48,18,51,52,32,46,50,50,41,62,70,57,67,50,59,96,70,45,48,53,55,36,40,50,60,49,54,51,68,56,14,26,49,34,11,36,42,53,56,58,45,75,49,80,78,46,63,64,45,54,50,46,49,51,51,51,50,51,48,54,52,50,38,33,58,71,63,78,33,53,63,63,14,51,53,39,28,37,31,48,8,38,19,44,20,25,44,43,43,30,72,72,29,44,77,71,77,63,70,54,69,44,61,33,54,41,40,46,16,24,25,61,42,61,56,38,35,37,33,42,53,43,81,90,53,46,87,58,39,42,38,30,35,27,44,38,30,61,60,77,17,50,67,60,58,66,44,47,50,54,49,48,51,51,39,68,69,37,85,63,84,81,64,68,63,68,68,53,52,44,66,44,79,49,45,73,44,79,37,84,90,59,65,35,49,61,50,29,53,50,47,39,71,59,41,57,77,69,81,53,89,80,41,72,45,41,32,40,32,28,29,79,86,69,47,58,30,36,33,42,27,35,43,53,82,56,45,57,59,53,42,50,52,45,50,51,45,55,64,40,30,69,67,81,56,60,77,77,52,90,45,68,67,50,42,52,48,40,38,52,35,36,49,51,52,34,30,73,67,66,56,34,72,88,32,79,74,33,45,28,65,51,97,44,27,36,40,39,34,28,54,65,58,72,46,48,41,44,69,78,48,65,38,88,76,58,50,70,67,27,54,43,33,34,54,51,45,53,49,57,33,35,35,63,20,36,38,44,63,66,54,36,45,66,37,25,29,48,50,96,88,19,39,40,68,47,82,44,51,52,26,44,70,64,51,55,63,68,44,47,36,49,40,51,34,26,45,48,52,32,38,22,65,54,60,31,54,69,60,32,50,50,43,48,60,71,71,44,58,68,58,58,55,60,56,23,53,32,59,56,49,69,86,77,44,43,72,73,46,37,67,73,43,78,48,69,64,56,48,48,50,51,45,50,57,47,52,70,73,38,73,94,60,73,88,70,67,68,61,83,51,53,63,67,41,71,64,51,51,51,50,50,49,47,51,51,48,36,50,50,49,50,42,70,65,46,60,43,69,60,46,51,54,32,59,68,63,34,41,66,68,31,44,50,52,14,40,52,24,35,56,43,27,34,52,10,51,19,40,22,52,44,36,60,37,88,64,94,60,61,62,71,59,35,29,41,51,44,37,25,23,57,37,39,23,48,69,25,52,72,71,50,30,38,41,51,48,54,31,44,33,34,40,64,71,73,35,57,68,63,62,27,50,32,36,47,50,49,49,56,48,48,44,51,50,45,50,51,50,48,52,49,51,43,35,60,70,65,61,44,61,73,67,53,61,74,56,57,71,61,51,50,46,48,50,50,48,48,49,49,50,53,47,46,37,68,68,38,55,70,54,34,52,51,49,46,63,64,45,41,62,55,46,61,62,27,40,62,58,53,52,50,43,67,75,34,58,68,37,46,50,44,19,49,47,12,35,44,42,23,51,51,18,50,41,46,14,49,48,25,27,34,41,15,67,74,44,83,68,59,67,57,61,43,43,51,34,46,56,51,15,47,53,56,9,57,65,46,92,35,55,57,20,65,62,43,25,42,49,27,37,18,50,36,36,36,74,74,69,40,56,62,71,59,19,43,33,24,28,49,52,34,39,34,46,66,50,63,60,36,39,67,56,7,51,54,31,41,53,51,33,49,74,68,55,45,95

Radius of gyration: 44.63 Å; Cα contacts (8 Å, |Δi|>4): 2576; chains: 2; bounding box: 133×136×107 Å